Protein 2CUD (pdb70)

InterPro domains:
  IPR000980 SH2 domain [PF00017] (84-160)
  IPR000980 SH2 domain [PS50001] (84-175)
  IPR000980 SH2 domain [SM00252] (82-166)
  IPR001452 SH3 domain [PF00018] (43-73)
  IPR001452 SH3 domain [PS50002] (22-82)
  IPR001452 SH3 domain [SM00326] (25-81)
  IPR035052 SLAP, SH2 domain [cd10344] (73-170)
  IPR035596 Src-like-adapter, SH3 domain [cd12010] (26-80)
  IPR036028 SH3-like domain superfamily [SSF50044] (27-78)
  IPR036860 SH2 domain superfamily [G3DSA:3.30.505.10] (80-176)
  IPR036860 SH2 domain superfamily [SSF55550] (82-182)
  IPR043539 Grb2-like [PTHR46037] (1-252)

Sequence (79 aa):
GSSGSSGPLPNPEGLDSDFLAVLSDYPSPDISPPIFRRGEKLRVISDEGGWWKAISLSTGRESYIPGICVARVSGPSSGGSSGSSGPLPNPEGLDSDFLAVLSDYPSPDISPPIFRRGEKLRVISDEGGWWKAISLSTGRESYIPGICVARVSGPSSGGSSGSSGPLPNPEGLDSDFLAVLSDYPSPDISPPIFRRGEKLRVISDEGGWWKAISLSTGRESYIPGICVARVSGPSSGGSSGSSGPLPNPEGLDSDFLAVLSDYPSPDISPPIFRRGEKLRVISDEGGWWKAISLSTGRESYIPGICVARVSGPSSGGSSGSSGPLPNPEGLDSDFLAVLSDYPSPDISPPIFRRGEKLRVISDEGGWWKAISLSTGRESYIPGICVARVSGPSSGGSSGSSGPLPNPEGLDSDFLAVLSDYPSPDISPPIFRRGEKLRVISDEGGWWKAISLSTGRESYIPGICVARVSGPSSGGSSGSSGPLPNPEGLDSDFLAVLSDYPSPDISPPIFRRGEKLRVISDEGGWWKAISLSTGRESYIPGICVARVSGPSSGGSSGSSGPLPNPEGLDSDFLAVLSDYPSPDISPPIFRRGEKLRVISDEGGWWKAISLSTGRESYIPGICVARVSGPSSGGSSGSSGPLPNPEGLDSDFLAVLSDYPSPDISPPIFRRGEKLRVISDEGGWWKAISLSTGRESYIPGICVARVSGPSSGGSSGSSGPLPNPEGLDSDFLAVLSDYPSPDISPPIFRRGEKLRVISDEGGWWKAISLSTGRESYIPGICVARVSGPSSGGSSGSSGPLPNPEGLDSDFLAVLSDYPSPDISPPIFRRGEKLRVISDEGGWWKAISLSTGRESYIPGICVARVSGPSSGGSSGSSGPLPNPEGLDSDFLAVLSDYPSPDISPPIFRRGEKLRVISDEGGWWKAISLSTGRESYIPGICVARVSGPSSGGSSGSSGPLPNPEGLDSDFLAVLSDYPSPDISPPIFRRGEKLRVISDEGGWWKAISLSTGRESYIPGICVARVSGPSSGGSSGSSGPLPNPEGLDSDFLAVLSDYPSPDISPPIFRRGEKLRVISDEGGWWKAISLSTGRESYIPGICVARVSGPSSGGSSGSSGPLPNPEGLDSDFLAVLSDYPSPDISPPIFRRGEKLRVISDEGGWWKAISLSTGRESYIPGICVARVSGPSSGGSSGSSGPLPNPEGLDSDFLAVLSDYPSPDISPPIFRRGEKLRVISDEGGWWKAISLSTGRESYIPGICVARVSGPSSGGSSGSSGPLPNPEGLDSDFLAVLSDYPSPDISPPIFRRGEKLRVISDEGGWWKAISLSTGRESYIPGICVARVSGPSSGGSSGSSGPLPNPEGLDSDFLAVLSDYPSPDISPPIFRRGEKLRVISDEGGWWKAISLSTGRESYIPGICVARVSGPSSGGSSGSSGPLPNPEGLDSDFLAVLSDYPSPDISPPIFRRGEKLRVISDEGGWWKAISLSTGRESYIPGICVARVSGPSSGGSSGSSGPLPNPEGLDSDFLAVLSDYPSPDISPPIFRRGEKLRVISDEGGWWKAISLSTGRESYIPGICVARVSGPSSG

Solvent-accessible surface area: 6124 Å² total; per-residue (Å²): 128,123,112,68,119,116,63,138,137,122,73,76,151,67,147,135,37,73,61,0,26,6,89,59,38,61,18,52,121,140,142,51,106,41,42,3,154,160,62,46,78,0,92,23,69,47,105,120,85,62,124,41,39,0,38,2,105,84,96,42,151,103,21,133,4,15,20,148,27,6,34,155,41,123,44,129,121,111,125

Organism: Homo sapiens (NCBI:txid9606)

CATH classification: 2.30.30.40

Nearest PDB structures (foldseek):
  2cud-assembly1_A  TM=8.142E-01  e=2.752E-13  Homo sapiens
  4u5w-assembly1_B  TM=7.921E-01  e=4.205E-05  Homo sapiens
  8wff-assembly1_A  TM=7.638E-01  e=3.325E-05  Homo sapiens
  2oi3-assembly1_A  TM=6.634E-01  e=5.317E-05  Homo sapiens
  1x6b-assembly1_A  TM=6.504E-01  e=5.902E-04  Homo sapiens

Secondary structure (DSSP, 8-state):
---------SS-SSSPPPEEEESS-SS-TTTS--SS-TT-EEEEEEEETTEEEEEETTT--EEEEEGGGEEEE---S--

GO terms:
  GO:0005829 cytosol (C, TAS)
  GO:0005515 protein binding (F, IPI)

Structure (mmCIF, N/CA/C/O backbone):
data_2CUD
#
_entry.id   2CUD
#
loop_
_atom_site.group_PDB
_atom_site.id
_atom_site.type_symbol
_atom_site.label_atom_id
_atom_site.label_alt_id
_atom_site.label_comp_id
_atom_site.label_asym_id
_atom_site.label_entity_id
_atom_site.label_seq_id
_atom_site.pdbx_PDB_ins_code
_atom_site.Cartn_x
_atom_site.Cartn_y
_atom_site.Cartn_z
_atom_site.occupancy
_atom_site.B_iso_or_equiv
_atom_site.auth_seq_id
_atom_site.auth_comp_id
_atom_site.auth_asym_id
_atom_site.auth_atom_id
_atom_site.pdbx_PDB_model_num
ATOM 1 N N . GLY A 1 1 ? 8.489 6.980 -31.340 1.00 0.00 1 GLY A N 1
ATOM 2 C CA . GLY A 1 1 ? 7.265 6.244 -31.079 1.00 0.00 1 GLY A CA 1
ATOM 3 C C . GLY A 1 1 ? 7.492 4.747 -31.014 1.00 0.00 1 GLY A C 1
ATOM 4 O O . GLY A 1 1 ? 7.307 4.041 -32.005 1.00 0.00 1 GLY A O 1
ATOM 8 N N . SER A 1 2 ? 7.896 4.261 -29.845 1.00 0.00 2 SER A N 1
ATOM 9 C CA . SER A 1 2 ? 8.154 2.838 -29.656 1.00 0.00 2 SER A CA 1
ATOM 10 C C . SER A 1 2 ? 7.036 1.998 -30.265 1.00 0.00 2 SER A C 1
ATOM 11 O O . SER A 1 2 ? 5.856 2.231 -30.002 1.00 0.00 2 SER A O 1
ATOM 19 N N . SER A 1 3 ? 7.416 1.020 -31.080 1.00 0.00 3 SER A N 1
ATOM 20 C CA . SER A 1 3 ? 6.446 0.146 -31.730 1.00 0.00 3 SER A CA 1
ATOM 21 C C . SER A 1 3 ? 6.063 -1.015 -30.817 1.00 0.00 3 SER A C 1
ATOM 22 O O . SER A 1 3 ? 4.898 -1.179 -30.458 1.00 0.00 3 SER A O 1
ATOM 30 N N . GLY A 1 4 ? 7.055 -1.819 -30.445 1.00 0.00 4 GLY A N 1
ATOM 31 C CA . GLY A 1 4 ? 6.803 -2.955 -29.577 1.00 0.00 4 GLY A CA 1
ATOM 32 C C . GLY A 1 4 ? 5.612 -3.777 -30.029 1.00 0.00 4 GLY A C 1
ATOM 33 O O . GLY A 1 4 ? 5.111 -3.598 -31.139 1.00 0.00 4 GLY A O 1
ATOM 37 N N . SER A 1 5 ? 5.159 -4.681 -29.167 1.00 0.00 5 SER A N 1
ATOM 38 C CA . SER A 1 5 ? 4.022 -5.538 -29.486 1.00 0.00 5 SER A CA 1
ATOM 39 C C . SER A 1 5 ? 3.231 -5.881 -28.227 1.00 0.00 5 SER A C 1
ATOM 40 O O . SER A 1 5 ? 3.777 -5.906 -27.125 1.00 0.00 5 SER A O 1
ATOM 48 N N . SER A 1 6 ? 1.940 -6.144 -28.401 1.00 0.00 6 SER A N 1
ATOM 49 C CA . SER A 1 6 ? 1.070 -6.482 -27.280 1.00 0.00 6 SER A CA 1
ATOM 50 C C . SER A 1 6 ? 1.041 -7.990 -27.050 1.00 0.00 6 SER A C 1
ATOM 51 O O . SER A 1 6 ? 0.603 -8.752 -27.911 1.00 0.00 6 SER A O 1
ATOM 59 N N . GLY A 1 7 ? 1.512 -8.413 -25.881 1.00 0.00 7 GLY A N 1
ATOM 60 C CA . GLY A 1 7 ? 1.532 -9.827 -25.557 1.00 0.00 7 GLY A CA 1
ATOM 61 C C . GLY A 1 7 ? 0.571 -10.180 -24.439 1.00 0.00 7 GLY A C 1
ATOM 62 O O . GLY A 1 7 ? -0.397 -9.466 -24.175 1.00 0.00 7 GLY A O 1
ATOM 66 N N . PRO A 1 8 ? 0.833 -11.307 -23.762 1.00 0.00 8 PRO A N 1
ATOM 67 C CA . PRO A 1 8 ? -0.005 -11.779 -22.656 1.00 0.00 8 PRO A CA 1
ATOM 68 C C . PRO A 1 8 ? 0.111 -10.893 -21.420 1.00 0.00 8 PRO A C 1
ATOM 69 O O . PRO A 1 8 ? 1.100 -10.179 -21.247 1.00 0.00 8 PRO A O 1
ATOM 80 N N . LEU A 1 9 ? -0.903 -10.944 -20.564 1.00 0.00 9 LEU A N 1
ATOM 81 C CA . LEU A 1 9 ? -0.914 -10.145 -19.343 1.00 0.00 9 LEU A CA 1
ATOM 82 C C . LEU A 1 9 ? 0.047 -10.721 -18.307 1.00 0.00 9 LEU A C 1
ATOM 83 O O . LEU A 1 9 ? 0.269 -11.930 -18.235 1.00 0.00 9 LEU A O 1
ATOM 99 N N . PRO A 1 10 ? 0.629 -9.837 -17.484 1.00 0.00 10 PRO A N 1
ATOM 100 C CA . PRO A 1 10 ? 1.573 -10.235 -16.435 1.00 0.00 10 PRO A CA 1
ATOM 101 C C . PRO A 1 10 ? 0.893 -10.992 -15.300 1.00 0.00 10 PRO A C 1
ATOM 102 O O . PRO A 1 10 ? 1.418 -11.987 -14.803 1.00 0.00 10 PRO A O 1
ATOM 113 N N . ASN A 1 11 ? -0.279 -10.514 -14.894 1.00 0.00 11 ASN A N 1
ATOM 114 C CA . ASN A 1 11 ? -1.031 -11.147 -13.817 1.00 0.00 11 ASN A CA 1
ATOM 115 C C . ASN A 1 11 ? -0.922 -12.666 -13.897 1.00 0.00 11 ASN A C 1
ATOM 116 O O . ASN A 1 11 ? -0.869 -13.254 -14.977 1.00 0.00 11 ASN A O 1
ATOM 127 N N . PRO A 1 12 ? -0.887 -13.319 -12.725 1.00 0.00 12 PRO A N 1
ATOM 128 C CA . PRO A 1 12 ? -0.784 -14.779 -12.635 1.00 0.00 12 PRO A CA 1
ATOM 129 C C . PRO A 1 12 ? -2.057 -15.479 -13.099 1.00 0.00 12 PRO A C 1
ATOM 130 O O . PRO A 1 12 ? -2.093 -16.703 -13.222 1.00 0.00 12 PRO A O 1
ATOM 141 N N . GLU A 1 13 ? -3.099 -14.694 -13.356 1.00 0.00 13 GLU A N 1
ATOM 142 C CA . GLU A 1 13 ? -4.374 -15.241 -13.806 1.00 0.00 13 GLU A CA 1
ATOM 143 C C . GLU A 1 13 ? -4.652 -16.587 -13.144 1.00 0.00 13 GLU A C 1
ATOM 144 O O . GLU A 1 13 ? -5.130 -17.520 -13.788 1.00 0.00 13 GLU A O 1
ATOM 156 N N . GLY A 1 14 ? -4.349 -16.680 -11.853 1.00 0.00 14 GLY A N 1
ATOM 157 C CA . GLY A 1 14 ? -4.573 -17.915 -11.125 1.00 0.00 14 GLY A CA 1
ATOM 158 C C . GLY A 1 14 ? -4.348 -17.758 -9.634 1.00 0.00 14 GLY A C 1
ATOM 159 O O . GLY A 1 14 ? -5.185 -18.164 -8.827 1.00 0.00 14 GLY A O 1
ATOM 163 N N . LEU A 1 15 ? -3.215 -17.170 -9.267 1.00 0.00 15 LEU A N 1
ATOM 164 C CA . LEU A 1 15 ? -2.882 -16.962 -7.862 1.00 0.00 15 LEU A CA 1
ATOM 165 C C . LEU A 1 15 ? -3.043 -15.495 -7.476 1.00 0.00 15 LEU A C 1
ATOM 166 O O . LEU A 1 15 ? -2.341 -14.626 -7.993 1.00 0.00 15 LEU A O 1
ATOM 182 N N . ASP A 1 16 ? -3.970 -15.228 -6.562 1.00 0.00 16 ASP A N 1
ATOM 183 C CA . ASP A 1 16 ? -4.221 -13.866 -6.104 1.00 0.00 16 ASP A CA 1
ATOM 184 C C . ASP A 1 16 ? -3.091 -13.380 -5.201 1.00 0.00 16 ASP A C 1
ATOM 185 O O . ASP A 1 16 ? -2.526 -14.152 -4.426 1.00 0.00 16 ASP A O 1
ATOM 194 N N . SER A 1 17 ? -2.767 -12.095 -5.308 1.00 0.00 17 SER A N 1
ATOM 195 C CA . SER A 1 17 ? -1.701 -11.507 -4.505 1.00 0.00 17 SER A CA 1
ATOM 196 C C . SER A 1 17 ? -2.265 -10.863 -3.242 1.00 0.00 17 SER A C 1
ATOM 197 O O . SER A 1 17 ? -3.459 -10.576 -3.158 1.00 0.00 17 SER A O 1
ATOM 205 N N . ASP A 1 18 ? -1.397 -10.640 -2.261 1.00 0.00 18 ASP A N 1
ATOM 206 C CA . ASP A 1 18 ? -1.806 -10.029 -1.002 1.00 0.00 18 ASP A CA 1
ATOM 207 C C . ASP A 1 18 ? -1.968 -8.520 -1.157 1.00 0.00 18 ASP A C 1
ATOM 208 O O . ASP A 1 18 ? -1.059 -7.832 -1.623 1.00 0.00 18 ASP A O 1
ATOM 217 N N . PHE A 1 19 ? -3.131 -8.012 -0.765 1.00 0.00 19 PHE A N 1
ATOM 218 C CA . PHE A 1 19 ? -3.414 -6.584 -0.862 1.00 0.00 19 PHE A CA 1
ATOM 219 C C . PHE A 1 19 ? -3.348 -5.922 0.511 1.00 0.00 19 PHE A C 1
ATOM 220 O O . PHE A 1 19 ? -3.660 -6.543 1.528 1.00 0.00 19 PHE A O 1
ATOM 237 N N . LEU A 1 20 ? -2.939 -4.658 0.533 1.00 0.00 20 LEU A N 1
ATOM 238 C CA . LEU A 1 20 ? -2.831 -3.910 1.781 1.00 0.00 20 LEU A CA 1
ATOM 239 C C . LEU A 1 20 ? -3.535 -2.562 1.670 1.00 0.00 20 LEU A C 1
ATOM 240 O O . LEU A 1 20 ? -3.117 -1.693 0.905 1.00 0.00 20 LEU A O 1
ATOM 256 N N . ALA A 1 21 ? -4.605 -2.393 2.440 1.00 0.00 21 ALA A N 1
ATOM 257 C CA . ALA A 1 21 ? -5.364 -1.149 2.431 1.00 0.00 21 ALA A CA 1
ATOM 258 C C . ALA A 1 21 ? -4.722 -0.107 3.341 1.00 0.00 21 ALA A C 1
ATOM 259 O O . ALA A 1 21 ? -4.474 -0.366 4.519 1.00 0.00 21 ALA A O 1
ATOM 266 N N . VAL A 1 22 ? -4.454 1.071 2.787 1.00 0.00 22 VAL A N 1
ATOM 267 C CA . VAL A 1 22 ? -3.840 2.152 3.549 1.00 0.00 22 VAL A CA 1
ATOM 268 C C . VAL A 1 22 ? -4.736 2.588 4.702 1.00 0.00 22 VAL A C 1
ATOM 269 O O . VAL A 1 22 ? -5.735 3.279 4.500 1.00 0.00 22 VAL A O 1
ATOM 282 N N . LEU A 1 23 ? -4.371 2.182 5.913 1.00 0.00 23 LEU A N 1
ATOM 283 C CA . LEU A 1 23 ? -5.142 2.531 7.102 1.00 0.00 23 LEU A CA 1
ATOM 284 C C . LEU A 1 23 ? -5.082 4.032 7.368 1.00 0.00 23 LEU A C 1
ATOM 285 O O . LEU A 1 23 ? -6.044 4.625 7.855 1.00 0.00 23 LEU A O 1
ATOM 301 N N . SER A 1 24 ? -3.947 4.641 7.042 1.00 0.00 24 SER A N 1
ATOM 302 C CA . SER A 1 24 ? -3.761 6.072 7.246 1.00 0.00 24 SER A CA 1
ATOM 303 C C . SER A 1 24 ? -2.692 6.622 6.306 1.00 0.00 24 SER A C 1
ATOM 304 O O . SER A 1 24 ? -1.541 6.187 6.335 1.00 0.00 24 SER A O 1
ATOM 312 N N . ASP A 1 25 ? -3.083 7.579 5.472 1.00 0.00 25 ASP A N 1
ATOM 313 C CA . ASP A 1 25 ? -2.160 8.190 4.522 1.00 0.00 25 ASP A CA 1
ATOM 314 C C . ASP A 1 25 ? -0.765 8.318 5.126 1.00 0.00 25 ASP A C 1
ATOM 315 O O . ASP A 1 25 ? -0.615 8.646 6.303 1.00 0.00 25 ASP A O 1
ATOM 324 N N . TYR A 1 26 ? 0.252 8.055 4.313 1.00 0.00 26 TYR A N 1
ATOM 325 C CA . TYR A 1 26 ? 1.635 8.138 4.768 1.00 0.00 26 TYR A CA 1
ATOM 326 C C . TYR A 1 26 ? 2.582 8.360 3.593 1.00 0.00 26 TYR A C 1
ATOM 327 O O . TYR A 1 26 ? 2.349 7.894 2.477 1.00 0.00 26 TYR A O 1
ATOM 345 N N . PRO A 1 27 ? 3.679 9.089 3.848 1.00 0.00 27 PRO A N 1
ATOM 346 C CA . PRO A 1 27 ? 3.967 9.649 5.172 1.00 0.00 27 PRO A CA 1
ATOM 347 C C . PRO A 1 27 ? 3.011 10.777 5.545 1.00 0.00 27 PRO A C 1
ATOM 348 O O . PRO A 1 27 ? 2.048 11.050 4.828 1.00 0.00 27 PRO A O 1
ATOM 359 N N . SER A 1 28 ? 3.282 11.429 6.670 1.00 0.00 28 SER A N 1
ATOM 360 C CA . SER A 1 28 ? 2.444 12.526 7.140 1.00 0.00 28 SER A CA 1
ATOM 361 C C . SER A 1 28 ? 2.702 13.792 6.329 1.00 0.00 28 SER A C 1
ATOM 362 O O . SER A 1 28 ? 3.764 13.974 5.733 1.00 0.00 28 SER A O 1
ATOM 370 N N . PRO A 1 29 ? 1.706 14.691 6.304 1.00 0.00 29 PRO A N 1
ATOM 371 C CA . PRO A 1 29 ? 1.800 15.957 5.570 1.00 0.00 29 PRO A CA 1
ATOM 372 C C . PRO A 1 29 ? 2.790 16.925 6.209 1.00 0.00 29 PRO A C 1
ATOM 373 O O . PRO A 1 29 ? 2.945 18.058 5.754 1.00 0.00 29 PRO A O 1
ATOM 384 N N . ASP A 1 30 ? 3.457 16.471 7.265 1.00 0.00 30 ASP A N 1
ATOM 385 C CA . ASP A 1 30 ? 4.433 17.297 7.965 1.00 0.00 30 ASP A CA 1
ATOM 386 C C . ASP A 1 30 ? 5.854 16.828 7.669 1.00 0.00 30 ASP A C 1
ATOM 387 O O . ASP A 1 30 ? 6.820 17.554 7.908 1.00 0.00 30 ASP A O 1
ATOM 396 N N . ILE A 1 31 ? 5.974 15.611 7.150 1.00 0.00 31 ILE A N 1
ATOM 397 C CA . ILE A 1 31 ? 7.276 15.046 6.822 1.00 0.00 31 ILE A CA 1
ATOM 398 C C . ILE A 1 31 ? 7.445 14.891 5.314 1.00 0.00 31 ILE A C 1
ATOM 399 O O . ILE A 1 31 ? 8.476 15.262 4.753 1.00 0.00 31 ILE A O 1
ATOM 415 N N . SER A 1 32 ? 6.423 14.343 4.663 1.00 0.00 32 SER A N 1
ATOM 416 C CA . SER A 1 32 ? 6.458 14.138 3.220 1.00 0.00 32 SER A CA 1
ATOM 417 C C . SER A 1 32 ? 5.065 13.831 2.681 1.00 0.00 32 SER A C 1
ATOM 418 O O . SER A 1 32 ? 4.149 13.476 3.422 1.00 0.00 32 SER A O 1
ATOM 426 N N . PRO A 1 33 ? 4.899 13.971 1.357 1.00 0.00 33 PRO A N 1
ATOM 427 C CA . PRO A 1 33 ? 3.621 13.714 0.688 1.00 0.00 33 PRO A CA 1
ATOM 428 C C . PRO A 1 33 ? 3.261 12.232 0.674 1.00 0.00 33 PRO A C 1
ATOM 429 O O . PRO A 1 33 ? 4.083 11.372 0.356 1.00 0.00 33 PRO A O 1
ATOM 440 N N . PRO A 1 34 ? 2.004 11.924 1.027 1.00 0.00 34 PRO A N 1
ATOM 441 C CA . PRO A 1 34 ? 1.508 10.545 1.063 1.00 0.00 34 PRO A CA 1
ATOM 442 C C . PRO A 1 34 ? 1.368 9.943 -0.331 1.00 0.00 34 PRO A C 1
ATOM 443 O O . PRO A 1 34 ? 0.627 10.459 -1.168 1.00 0.00 34 PRO A O 1
ATOM 454 N N . ILE A 1 35 ? 2.083 8.850 -0.573 1.00 0.00 35 ILE A N 1
ATOM 455 C CA . ILE A 1 35 ? 2.037 8.178 -1.865 1.00 0.00 35 ILE A CA 1
ATOM 456 C C . ILE A 1 35 ? 0.786 7.315 -1.991 1.00 0.00 35 ILE A C 1
ATOM 457 O O . ILE A 1 35 ? 0.307 7.054 -3.095 1.00 0.00 35 ILE A O 1
ATOM 473 N N . PHE A 1 36 ? 0.260 6.875 -0.853 1.00 0.00 36 PHE A N 1
ATOM 474 C CA . PHE A 1 36 ? -0.936 6.041 -0.835 1.00 0.00 36 PHE A CA 1
ATOM 475 C C . PHE A 1 36 ? -1.956 6.575 0.167 1.00 0.00 36 PHE A C 1
ATOM 476 O O . PHE A 1 36 ? -1.905 6.250 1.353 1.00 0.00 36 PHE A O 1
ATOM 493 N N . ARG A 1 37 ? -2.881 7.396 -0.320 1.00 0.00 37 ARG A N 1
ATOM 494 C CA . ARG A 1 37 ? -3.911 7.977 0.533 1.00 0.00 37 ARG A CA 1
ATOM 495 C C . ARG A 1 37 ? -4.709 6.886 1.242 1.00 0.00 37 ARG A C 1
ATOM 496 O O . ARG A 1 37 ? -4.788 5.753 0.767 1.00 0.00 37 ARG A O 1
ATOM 517 N N . ARG A 1 38 ? -5.296 7.236 2.381 1.00 0.00 38 ARG A N 1
ATOM 518 C CA . ARG A 1 38 ? -6.085 6.286 3.157 1.00 0.00 38 ARG A CA 1
ATOM 519 C C . ARG A 1 38 ? -7.182 5.662 2.299 1.00 0.00 38 ARG A C 1
ATOM 520 O O . ARG A 1 38 ? -7.710 6.299 1.388 1.00 0.00 38 ARG A O 1
ATOM 541 N N . GLY A 1 39 ? -7.519 4.411 2.596 1.00 0.00 39 GLY A N 1
ATOM 542 C CA . GLY A 1 39 ? -8.550 3.721 1.843 1.00 0.00 39 GLY A CA 1
ATOM 543 C C . GLY A 1 39 ? -8.040 3.183 0.520 1.00 0.00 39 GLY A C 1
ATOM 544 O O . GLY A 1 39 ? -8.679 2.334 -0.099 1.00 0.00 39 GLY A O 1
ATOM 548 N N . GLU A 1 40 ? -6.886 3.682 0.086 1.00 0.00 40 GLU A N 1
ATOM 549 C CA . GLU A 1 40 ? -6.293 3.247 -1.173 1.00 0.00 40 GLU A CA 1
ATOM 550 C C . GLU A 1 40 ? -5.807 1.804 -1.076 1.00 0.00 40 GLU A C 1
ATOM 551 O O . GLU A 1 40 ? -5.225 1.399 -0.070 1.00 0.00 40 GLU A O 1
ATOM 563 N N . LYS A 1 41 ? -6.050 1.032 -2.130 1.00 0.00 41 LYS A N 1
ATOM 564 C CA . LYS A 1 41 ? -5.637 -0.366 -2.166 1.00 0.00 41 LYS A CA 1
ATOM 565 C C . LYS A 1 41 ? -4.262 -0.511 -2.810 1.00 0.00 41 LYS A C 1
ATOM 566 O O . LYS A 1 41 ? -3.968 0.129 -3.821 1.00 0.00 41 LYS A O 1
ATOM 585 N N . LEU A 1 42 ? -3.424 -1.355 -2.219 1.00 0.00 42 LEU A N 1
ATOM 586 C CA . LEU A 1 42 ? -2.079 -1.585 -2.736 1.00 0.00 42 LEU A CA 1
ATOM 587 C C . LEU A 1 42 ? -1.786 -3.078 -2.847 1.00 0.00 42 LEU A C 1
ATOM 588 O O . LEU A 1 42 ? -2.275 -3.877 -2.048 1.00 0.00 42 LEU A O 1
ATOM 604 N N . ARG A 1 43 ? -0.983 -3.446 -3.840 1.00 0.00 43 ARG A N 1
ATOM 605 C CA . ARG A 1 43 ? -0.624 -4.843 -4.054 1.00 0.00 43 ARG A CA 1
ATOM 606 C C . ARG A 1 43 ? 0.755 -5.145 -3.474 1.00 0.00 43 ARG A C 1
ATOM 607 O O . ARG A 1 43 ? 1.712 -4.406 -3.705 1.00 0.00 43 ARG A O 1
ATOM 628 N N . VAL A 1 44 ? 0.848 -6.235 -2.719 1.00 0.00 44 VAL A N 1
ATOM 629 C CA . VAL A 1 44 ? 2.109 -6.635 -2.107 1.00 0.00 44 VAL A CA 1
ATOM 630 C C . VAL A 1 44 ? 3.116 -7.079 -3.162 1.00 0.00 44 VAL A C 1
ATOM 631 O O . VAL A 1 44 ? 2.954 -8.129 -3.786 1.00 0.00 44 VAL A O 1
ATOM 644 N N . ILE A 1 45 ? 4.155 -6.275 -3.356 1.00 0.00 45 ILE A N 1
ATOM 645 C CA . ILE A 1 45 ? 5.189 -6.586 -4.335 1.00 0.00 45 ILE A CA 1
ATOM 646 C C . ILE A 1 45 ? 6.279 -7.460 -3.724 1.00 0.00 45 ILE A C 1
ATOM 647 O O . ILE A 1 45 ? 6.621 -8.512 -4.263 1.00 0.00 45 ILE A O 1
ATOM 663 N N . SER A 1 46 ? 6.822 -7.016 -2.594 1.00 0.00 46 SER A N 1
ATOM 664 C CA . SER A 1 46 ? 7.875 -7.756 -1.910 1.00 0.00 46 SER A CA 1
ATOM 665 C C . SER A 1 46 ? 7.723 -7.643 -0.396 1.00 0.00 46 SER A C 1
ATOM 666 O O . SER A 1 46 ? 7.274 -6.619 0.119 1.00 0.00 46 SER A O 1
ATOM 674 N N . ASP A 1 47 ? 8.100 -8.703 0.311 1.00 0.00 47 ASP A N 1
ATOM 675 C CA . ASP A 1 47 ? 8.007 -8.724 1.766 1.00 0.00 47 ASP A CA 1
ATOM 676 C C . ASP A 1 47 ? 9.395 -8.717 2.399 1.00 0.00 47 ASP A C 1
ATOM 677 O O . ASP A 1 47 ? 10.176 -9.650 2.215 1.00 0.00 47 ASP A O 1
ATOM 686 N N . GLU A 1 48 ? 9.695 -7.658 3.145 1.00 0.00 48 GLU A N 1
ATOM 687 C CA . GLU A 1 48 ? 10.989 -7.530 3.803 1.00 0.00 48 GLU A CA 1
ATOM 688 C C . GLU A 1 48 ? 10.817 -7.289 5.300 1.00 0.00 48 GLU A C 1
ATOM 689 O O . GLU A 1 48 ? 10.802 -6.147 5.758 1.00 0.00 48 GLU A O 1
ATOM 701 N N . GLY A 1 49 ? 10.686 -8.374 6.057 1.00 0.00 49 GLY A N 1
ATOM 702 C CA . GLY A 1 49 ? 10.515 -8.260 7.494 1.00 0.00 49 GLY A CA 1
ATOM 703 C C . GLY A 1 49 ? 9.278 -7.469 7.870 1.00 0.00 49 GLY A C 1
ATOM 704 O O . GLY A 1 49 ? 8.165 -7.821 7.479 1.00 0.00 49 GLY A O 1
ATOM 708 N N . GLY A 1 50 ? 9.470 -6.398 8.634 1.00 0.00 50 GLY A N 1
ATOM 709 C CA . GLY A 1 50 ? 8.351 -5.574 9.051 1.00 0.00 50 GLY A CA 1
ATOM 710 C C . GLY A 1 50 ? 7.900 -4.616 7.967 1.00 0.00 50 GLY A C 1
ATOM 711 O O . GLY A 1 50 ? 6.759 -4.154 7.973 1.00 0.00 50 GLY A O 1
ATOM 715 N N . TRP A 1 51 ? 8.796 -4.316 7.034 1.00 0.00 51 TRP A N 1
ATOM 716 C CA . TRP A 1 51 ? 8.484 -3.405 5.939 1.00 0.00 51 TRP A CA 1
ATOM 717 C C . TRP A 1 51 ? 8.415 -4.153 4.612 1.00 0.00 51 TRP A C 1
ATOM 718 O O . TRP A 1 51 ? 9.253 -5.010 4.328 1.00 0.00 51 TRP A O 1
ATOM 739 N N . TRP A 1 52 ? 7.415 -3.823 3.803 1.00 0.00 52 TRP A N 1
ATOM 740 C CA . TRP A 1 52 ? 7.238 -4.465 2.505 1.00 0.00 52 TRP A CA 1
ATOM 741 C C . TRP A 1 52 ? 6.953 -3.431 1.422 1.00 0.00 52 TRP A C 1
ATOM 742 O O . TRP A 1 52 ? 6.616 -2.284 1.716 1.00 0.00 52 TRP A O 1
ATOM 763 N N . LYS A 1 53 ? 7.091 -3.843 0.166 1.00 0.00 53 LYS A N 1
ATOM 764 C CA . LYS A 1 53 ? 6.847 -2.953 -0.963 1.00 0.00 53 LYS A CA 1
ATOM 765 C C . LYS A 1 53 ? 5.466 -3.199 -1.561 1.00 0.00 53 LYS A C 1
ATOM 766 O O . LYS A 1 53 ? 5.019 -4.341 -1.666 1.00 0.00 53 LYS A O 1
ATOM 785 N N . ALA A 1 54 ? 4.795 -2.121 -1.953 1.00 0.00 54 ALA A N 1
ATOM 786 C CA . ALA A 1 54 ? 3.466 -2.220 -2.543 1.00 0.00 54 ALA A CA 1
ATOM 787 C C . ALA A 1 54 ? 3.220 -1.088 -3.535 1.00 0.00 54 ALA A C 1
ATOM 788 O O . ALA A 1 54 ? 3.895 -0.059 -3.496 1.00 0.00 54 ALA A O 1
ATOM 795 N N . ILE A 1 55 ? 2.251 -1.285 -4.422 1.00 0.00 55 ILE A N 1
ATOM 796 C CA . ILE A 1 55 ? 1.916 -0.280 -5.423 1.00 0.00 55 ILE A CA 1
ATOM 797 C C . ILE A 1 55 ? 0.413 -0.029 -5.469 1.00 0.00 55 ILE A C 1
ATOM 798 O O . ILE A 1 55 ? -0.386 -0.956 -5.342 1.00 0.00 55 ILE A O 1
ATOM 814 N N . SER A 1 56 ? 0.035 1.232 -5.653 1.00 0.00 56 SER A N 1
ATOM 815 C CA . SER A 1 56 ? -1.373 1.607 -5.714 1.00 0.00 56 SER A CA 1
ATOM 816 C C . SER A 1 56 ? -1.978 1.230 -7.063 1.00 0.00 56 SER A C 1
ATOM 817 O O . SER A 1 56 ? -1.419 1.540 -8.116 1.00 0.00 56 SER A O 1
ATOM 825 N N . LEU A 1 57 ? -3.124 0.558 -7.024 1.00 0.00 57 LEU A N 1
ATOM 826 C CA . LEU A 1 57 ? -3.806 0.138 -8.242 1.00 0.00 57 LEU A CA 1
ATOM 827 C C . LEU A 1 57 ? -4.589 1.295 -8.855 1.00 0.00 57 LEU A C 1
ATOM 828 O O . LEU A 1 57 ? -5.328 1.114 -9.822 1.00 0.00 57 LEU A O 1
ATOM 844 N N . SER A 1 58 ? -4.419 2.484 -8.286 1.00 0.00 58 SER A N 1
ATOM 845 C CA . SER A 1 58 ? -5.111 3.671 -8.776 1.00 0.00 58 SER A CA 1
ATOM 846 C C . SER A 1 58 ? -4.134 4.629 -9.450 1.00 0.00 58 SER A C 1
ATOM 847 O O . SER A 1 58 ? -4.411 5.163 -10.525 1.00 0.00 58 SER A O 1
ATOM 855 N N . THR A 1 59 ? -2.988 4.844 -8.812 1.00 0.00 59 THR A N 1
ATOM 856 C CA . THR A 1 59 ? -1.970 5.738 -9.348 1.00 0.00 59 THR A CA 1
ATOM 857 C C . THR A 1 59 ? -0.817 4.953 -9.963 1.00 0.00 59 THR A C 1
ATOM 858 O O . THR A 1 59 ? -0.227 5.374 -10.957 1.00 0.00 59 THR A O 1
ATOM 869 N N . GLY A 1 60 ? -0.502 3.807 -9.367 1.00 0.00 60 GLY A N 1
ATOM 870 C CA . GLY A 1 60 ? 0.579 2.981 -9.871 1.00 0.00 60 GLY A CA 1
ATOM 871 C C . GLY A 1 60 ? 1.935 3.423 -9.358 1.00 0.00 60 GLY A C 1
ATOM 872 O O . GLY A 1 60 ? 2.942 3.294 -10.054 1.00 0.00 60 GLY A O 1
ATOM 876 N N . ARG A 1 61 ? 1.961 3.946 -8.137 1.00 0.00 61 ARG A N 1
ATOM 877 C CA . ARG A 1 61 ? 3.203 4.412 -7.532 1.00 0.00 61 ARG A CA 1
ATOM 878 C C . ARG A 1 61 ? 3.811 3.334 -6.639 1.00 0.00 61 ARG A C 1
ATOM 879 O O . ARG A 1 61 ? 3.154 2.823 -5.732 1.00 0.00 61 ARG A O 1
ATOM 900 N N . GLU A 1 62 ? 5.068 2.993 -6.903 1.00 0.00 62 GLU A N 1
ATOM 901 C CA . GLU A 1 62 ? 5.763 1.974 -6.124 1.00 0.00 62 GLU A CA 1
ATOM 902 C C . GLU A 1 62 ? 6.514 2.602 -4.954 1.00 0.00 62 GLU A C 1
ATOM 903 O O . GLU A 1 62 ? 7.417 3.416 -5.148 1.00 0.00 62 GLU A O 1
ATOM 915 N N . SER A 1 63 ? 6.133 2.219 -3.740 1.00 0.00 63 SER A N 1
ATOM 916 C CA . SER A 1 63 ? 6.767 2.748 -2.538 1.00 0.00 63 SER A CA 1
ATOM 917 C C . SER A 1 63 ? 6.799 1.695 -1.433 1.00 0.00 63 SER A C 1
ATOM 918 O O . SER A 1 63 ? 6.156 0.650 -1.537 1.00 0.00 63 SER A O 1
ATOM 926 N N . TYR A 1 64 ? 7.552 1.979 -0.376 1.00 0.00 64 TYR A N 1
ATOM 927 C CA . TYR A 1 64 ? 7.671 1.058 0.747 1.00 0.00 64 TYR A CA 1
ATOM 928 C C . TYR A 1 64 ? 7.036 1.645 2.004 1.00 0.00 64 TYR A C 1
ATOM 929 O O . TYR A 1 64 ? 7.440 2.707 2.478 1.00 0.00 64 TYR A O 1
ATOM 947 N N . ILE A 1 65 ? 6.040 0.946 2.538 1.00 0.00 65 ILE A N 1
ATOM 948 C CA . ILE A 1 65 ? 5.350 1.396 3.740 1.00 0.00 65 ILE A CA 1
ATOM 949 C C . ILE A 1 65 ? 5.256 0.277 4.771 1.00 0.00 65 ILE A C 1
ATOM 950 O O . ILE A 1 65 ? 5.219 -0.907 4.437 1.00 0.00 65 ILE A O 1
ATOM 966 N N . PRO A 1 66 ? 5.214 0.659 6.056 1.00 0.00 66 PRO A N 1
ATOM 967 C CA . PRO A 1 66 ? 5.121 -0.297 7.164 1.00 0.00 66 PRO A CA 1
ATOM 968 C C . PRO A 1 66 ? 3.762 -0.985 7.222 1.00 0.00 66 PRO A C 1
ATOM 969 O O . PRO A 1 66 ? 2.721 -0.334 7.146 1.00 0.00 66 PRO A O 1
ATOM 980 N N . GLY A 1 67 ? 3.778 -2.308 7.359 1.00 0.00 67 GLY A N 1
ATOM 981 C CA . GLY A 1 67 ? 2.540 -3.062 7.426 1.00 0.00 67 GLY A CA 1
ATOM 982 C C . GLY A 1 67 ? 1.522 -2.424 8.349 1.00 0.00 67 GLY A C 1
ATOM 983 O O . GLY A 1 67 ? 0.318 -2.496 8.100 1.00 0.00 67 GLY A O 1
ATOM 987 N N . ILE A 1 68 ? 2.004 -1.800 9.418 1.00 0.00 68 ILE A N 1
ATOM 988 C CA . ILE A 1 68 ? 1.126 -1.148 10.382 1.00 0.00 68 ILE A CA 1
ATOM 989 C C . ILE A 1 68 ? 0.325 -0.029 9.726 1.00 0.00 68 ILE A C 1
ATOM 990 O O . ILE A 1 68 ? -0.830 0.212 10.080 1.00 0.00 68 ILE A O 1
ATOM 1006 N N . CYS A 1 69 ? 0.944 0.651 8.768 1.00 0.00 69 CYS A N 1
ATOM 1007 C CA . CYS A 1 69 ? 0.289 1.746 8.060 1.00 0.00 69 CYS A CA 1
ATOM 1008 C C . CYS A 1 69 ? -0.765 1.214 7.094 1.00 0.00 69 CYS A C 1
ATOM 1009 O O . CYS A 1 69 ? -1.597 1.968 6.590 1.00 0.00 69 CYS A O 1
ATOM 1017 N N . VAL A 1 70 ? -0.722 -0.090 6.838 1.00 0.00 70 VAL A N 1
ATOM 1018 C CA . VAL A 1 70 ? -1.672 -0.723 5.932 1.00 0.00 70 VAL A CA 1
ATOM 1019 C C . VAL A 1 70 ? -2.393 -1.881 6.612 1.00 0.00 70 VAL A C 1
ATOM 1020 O O . VAL A 1 70 ? -2.042 -2.277 7.723 1.00 0.00 70 VAL A O 1
ATOM 1033 N N . ALA A 1 71 ? -3.401 -2.422 5.936 1.00 0.00 71 ALA A N 1
ATOM 1034 C CA . ALA A 1 71 ? -4.170 -3.538 6.474 1.00 0.00 71 ALA A CA 1
ATOM 1035 C C . ALA A 1 71 ? -4.323 -4.648 5.440 1.00 0.00 71 ALA A C 1
ATOM 1036 O O . ALA A 1 71 ? -4.669 -4.391 4.286 1.00 0.00 71 ALA A O 1
ATOM 1043 N N . ARG A 1 72 ? -4.064 -5.882 5.860 1.00 0.00 72 ARG A N 1
ATOM 1044 C CA . ARG A 1 72 ? -4.172 -7.031 4.969 1.00 0.00 72 ARG A CA 1
ATOM 1045 C C . ARG A 1 72 ? -5.619 -7.253 4.541 1.00 0.00 72 ARG A C 1
ATOM 1046 O O . ARG A 1 72 ? -6.431 -7.776 5.305 1.00 0.00 72 ARG A O 1
ATOM 1067 N N . VAL A 1 73 ? -5.936 -6.851 3.314 1.00 0.00 73 VAL A N 1
ATOM 1068 C CA . VAL A 1 73 ? -7.285 -7.007 2.783 1.00 0.00 73 VAL A CA 1
ATOM 1069 C C . VAL A 1 73 ? -7.580 -8.464 2.448 1.00 0.00 73 VAL A C 1
ATOM 1070 O O . VAL A 1 73 ? -6.695 -9.203 2.016 1.00 0.00 73 VAL A O 1
ATOM 1083 N N . SER A 1 74 ? -8.829 -8.872 2.649 1.00 0.00 74 SER A N 1
ATOM 1084 C CA . SER A 1 74 ? -9.240 -10.243 2.371 1.00 0.00 74 SER A CA 1
ATOM 1085 C C . SER A 1 74 ? -10.070 -10.313 1.093 1.00 0.00 74 SER A C 1
ATOM 1086 O O . SER A 1 74 ? -9.805 -11.127 0.211 1.00 0.00 74 SER A O 1
ATOM 1094 N N . GLY A 1 75 ? -11.079 -9.451 1.002 1.00 0.00 75 GLY A N 1
ATOM 1095 C CA . GLY A 1 75 ? -11.934 -9.430 -0.170 1.00 0.00 75 GLY A CA 1
ATOM 1096 C C . GLY A 1 75 ? -13.076 -8.443 -0.037 1.00 0.00 75 GLY A C 1
ATOM 1097 O O . GLY A 1 75 ? -13.338 -7.905 1.039 1.00 0.00 75 GLY A O 1
ATOM 1101 N N . PRO A 1 76 ? -13.777 -8.190 -1.152 1.00 0.00 76 PRO A N 1
ATOM 1102 C CA . PRO A 1 76 ? -14.909 -7.259 -1.182 1.00 0.00 76 PRO A CA 1
ATOM 1103 C C . PRO A 1 76 ? -16.119 -7.792 -0.424 1.00 0.00 76 PRO A C 1
ATOM 1104 O O . PRO A 1 76 ? -16.057 -8.854 0.195 1.00 0.00 76 PRO A O 1
ATOM 1115 N N . SER A 1 77 ? -17.220 -7.049 -0.477 1.00 0.00 77 SER A N 1
ATOM 1116 C CA . SER A 1 77 ? -18.445 -7.447 0.208 1.00 0.00 77 SER A CA 1
ATOM 1117 C C . SER A 1 77 ? -19.637 -7.403 -0.742 1.00 0.00 77 SER A C 1
ATOM 1118 O O . SER A 1 77 ? -20.438 -8.337 -0.795 1.00 0.00 77 SER A O 1
ATOM 1126 N N . SER A 1 78 ? -19.749 -6.311 -1.492 1.00 0.00 78 SER A N 1
ATOM 1127 C CA . SER A 1 78 ? -20.845 -6.142 -2.438 1.00 0.00 78 SER A CA 1
ATOM 1128 C C . SER A 1 78 ? -20.428 -6.581 -3.838 1.00 0.00 78 SER A C 1
ATOM 1129 O O . SER A 1 78 ? -19.560 -5.969 -4.460 1.00 0.00 78 SER A O 1
ATOM 1137 N N . GLY A 1 79 ? -21.052 -7.648 -4.328 1.00 0.00 79 GLY A N 1
ATOM 1138 C CA . GLY A 1 79 ? -20.732 -8.153 -5.650 1.00 0.00 79 GLY A CA 1
ATOM 1139 C C . GLY A 1 79 ? -21.799 -9.086 -6.188 1.00 0.00 79 GLY A C 1
ATOM 1140 O O . GLY A 1 79 ? -22.503 -9.742 -5.421 1.00 0.00 79 GLY A O 1
ATOM 1144 N N . GLY A 1 1 ? 11.320 -23.186 -32.727 1.00 0.00 1 GLY A N 2
ATOM 1145 C CA . GLY A 1 1 ? 11.517 -22.043 -31.855 1.00 0.00 1 GLY A CA 2
ATOM 1146 C C . GLY A 1 1 ? 10.492 -20.951 -32.090 1.00 0.00 1 GLY A C 2
ATOM 1147 O O . GLY A 1 1 ? 9.513 -21.153 -32.808 1.00 0.00 1 GLY A O 2
ATOM 1151 N N . SER A 1 2 ? 10.716 -19.790 -31.482 1.00 0.00 2 SER A N 2
ATOM 1152 C CA . SER A 1 2 ? 9.801 -18.664 -31.624 1.00 0.00 2 SER A CA 2
ATOM 1153 C C . SER A 1 2 ? 10.417 -17.570 -32.491 1.00 0.00 2 SER A C 2
ATOM 1154 O O . SER A 1 2 ? 11.583 -17.213 -32.324 1.00 0.00 2 SER A O 2
ATOM 1162 N N . SER A 1 3 ? 9.624 -17.041 -33.418 1.00 0.00 3 SER A N 2
ATOM 1163 C CA . SER A 1 3 ? 10.092 -15.990 -34.314 1.00 0.00 3 SER A CA 2
ATOM 1164 C C . SER A 1 3 ? 9.206 -14.752 -34.208 1.00 0.00 3 SER A C 2
ATOM 1165 O O . SER A 1 3 ? 8.289 -14.561 -35.005 1.00 0.00 3 SER A O 2
ATOM 1173 N N . GLY A 1 4 ? 9.490 -13.913 -33.216 1.00 0.00 4 GLY A N 2
ATOM 1174 C CA . GLY A 1 4 ? 8.711 -12.704 -33.022 1.00 0.00 4 GLY A CA 2
ATOM 1175 C C . GLY A 1 4 ? 7.398 -12.968 -32.312 1.00 0.00 4 GLY A C 2
ATOM 1176 O O . GLY A 1 4 ? 6.415 -13.363 -32.937 1.00 0.00 4 GLY A O 2
ATOM 1180 N N . SER A 1 5 ? 7.382 -12.749 -31.001 1.00 0.00 5 SER A N 2
ATOM 1181 C CA . SER A 1 5 ? 6.181 -12.971 -30.203 1.00 0.00 5 SER A CA 2
ATOM 1182 C C . SER A 1 5 ? 5.815 -11.718 -29.413 1.00 0.00 5 SER A C 2
ATOM 1183 O O . SER A 1 5 ? 6.670 -10.880 -29.126 1.00 0.00 5 SER A O 2
ATOM 1191 N N . SER A 1 6 ? 4.539 -11.599 -29.063 1.00 0.00 6 SER A N 2
ATOM 1192 C CA . SER A 1 6 ? 4.057 -10.448 -28.308 1.00 0.00 6 SER A CA 2
ATOM 1193 C C . SER A 1 6 ? 4.433 -10.568 -26.835 1.00 0.00 6 SER A C 2
ATOM 1194 O O . SER A 1 6 ? 5.009 -9.650 -26.252 1.00 0.00 6 SER A O 2
ATOM 1202 N N . GLY A 1 7 ? 4.103 -11.710 -26.237 1.00 0.00 7 GLY A N 2
ATOM 1203 C CA . GLY A 1 7 ? 4.413 -11.931 -24.837 1.00 0.00 7 GLY A CA 2
ATOM 1204 C C . GLY A 1 7 ? 3.617 -13.075 -24.240 1.00 0.00 7 GLY A C 2
ATOM 1205 O O . GLY A 1 7 ? 2.450 -13.286 -24.571 1.00 0.00 7 GLY A O 2
ATOM 1209 N N . PRO A 1 8 ? 4.255 -13.838 -23.340 1.00 0.00 8 PRO A N 2
ATOM 1210 C CA . PRO A 1 8 ? 3.618 -14.980 -22.678 1.00 0.00 8 PRO A CA 2
ATOM 1211 C C . PRO A 1 8 ? 2.536 -14.551 -21.694 1.00 0.00 8 PRO A C 2
ATOM 1212 O O . PRO A 1 8 ? 2.234 -13.363 -21.566 1.00 0.00 8 PRO A O 2
ATOM 1223 N N . LEU A 1 9 ? 1.955 -15.523 -20.999 1.00 0.00 9 LEU A N 2
ATOM 1224 C CA . LEU A 1 9 ? 0.906 -15.245 -20.024 1.00 0.00 9 LEU A CA 2
ATOM 1225 C C . LEU A 1 9 ? 1.462 -14.477 -18.829 1.00 0.00 9 LEU A C 2
ATOM 1226 O O . LEU A 1 9 ? 2.646 -14.561 -18.503 1.00 0.00 9 LEU A O 2
ATOM 1242 N N . PRO A 1 10 ? 0.588 -13.712 -18.158 1.00 0.00 10 PRO A N 2
ATOM 1243 C CA . PRO A 1 10 ? 0.969 -12.917 -16.987 1.00 0.00 10 PRO A CA 2
ATOM 1244 C C . PRO A 1 10 ? 1.288 -13.786 -15.775 1.00 0.00 10 PRO A C 2
ATOM 1245 O O . PRO A 1 10 ? 2.176 -13.465 -14.986 1.00 0.00 10 PRO A O 2
ATOM 1256 N N . ASN A 1 11 ? 0.559 -14.888 -15.635 1.00 0.00 11 ASN A N 2
ATOM 1257 C CA . ASN A 1 11 ? 0.765 -15.804 -14.518 1.00 0.00 11 ASN A CA 2
ATOM 1258 C C . ASN A 1 11 ? -0.114 -17.043 -14.662 1.00 0.00 11 ASN A C 2
ATOM 1259 O O . ASN A 1 11 ? -1.217 -16.992 -15.206 1.00 0.00 11 ASN A O 2
ATOM 1270 N N . PRO A 1 12 ? 0.385 -18.183 -14.162 1.00 0.00 12 PRO A N 2
ATOM 1271 C CA . PRO A 1 12 ? -0.338 -19.457 -14.221 1.00 0.00 12 PRO A CA 2
ATOM 1272 C C . PRO A 1 12 ? -1.557 -19.474 -13.305 1.00 0.00 12 PRO A C 2
ATOM 1273 O O . PRO A 1 12 ? -2.307 -20.449 -13.275 1.00 0.00 12 PRO A O 2
ATOM 1284 N N . GLU A 1 13 ? -1.748 -18.389 -12.561 1.00 0.00 13 GLU A N 2
ATOM 1285 C CA . GLU A 1 13 ? -2.877 -18.281 -11.645 1.00 0.00 13 GLU A CA 2
ATOM 1286 C C . GLU A 1 13 ? -2.842 -19.397 -10.604 1.00 0.00 13 GLU A C 2
ATOM 1287 O O . GLU A 1 13 ? -3.877 -19.946 -10.231 1.00 0.00 13 GLU A O 2
ATOM 1299 N N . GLY A 1 14 ? -1.640 -19.727 -10.140 1.00 0.00 14 GLY A N 2
ATOM 1300 C CA . GLY A 1 14 ? -1.491 -20.776 -9.148 1.00 0.00 14 GLY A CA 2
ATOM 1301 C C . GLY A 1 14 ? -1.604 -20.253 -7.730 1.00 0.00 14 GLY A C 2
ATOM 1302 O O . GLY A 1 14 ? -2.213 -20.892 -6.871 1.00 0.00 14 GLY A O 2
ATOM 1306 N N . LEU A 1 15 ? -1.014 -19.088 -7.482 1.00 0.00 15 LEU A N 2
ATOM 1307 C CA . LEU A 1 15 ? -1.050 -18.480 -6.157 1.00 0.00 15 LEU A CA 2
ATOM 1308 C C . LEU A 1 15 ? -1.757 -17.129 -6.196 1.00 0.00 15 LEU A C 2
ATOM 1309 O O . LEU A 1 15 ? -1.746 -16.441 -7.217 1.00 0.00 15 LEU A O 2
ATOM 1325 N N . ASP A 1 16 ? -2.370 -16.755 -5.079 1.00 0.00 16 ASP A N 2
ATOM 1326 C CA . ASP A 1 16 ? -3.080 -15.485 -4.984 1.00 0.00 16 ASP A CA 2
ATOM 1327 C C . ASP A 1 16 ? -2.136 -14.364 -4.563 1.00 0.00 16 ASP A C 2
ATOM 1328 O O . ASP A 1 16 ? -0.988 -14.612 -4.194 1.00 0.00 16 ASP A O 2
ATOM 1337 N N . SER A 1 17 ? -2.626 -13.130 -4.622 1.00 0.00 17 SER A N 2
ATOM 1338 C CA . SER A 1 17 ? -1.824 -11.970 -4.252 1.00 0.00 17 SER A CA 2
ATOM 1339 C C . SER A 1 17 ? -2.301 -11.380 -2.928 1.00 0.00 17 SER A C 2
ATOM 1340 O O . SER A 1 17 ? -3.458 -11.550 -2.541 1.00 0.00 17 SER A O 2
ATOM 1348 N N . ASP A 1 18 ? -1.402 -10.686 -2.239 1.00 0.00 18 ASP A N 2
ATOM 1349 C CA . ASP A 1 18 ? -1.731 -10.068 -0.959 1.00 0.00 18 ASP A CA 2
ATOM 1350 C C . ASP A 1 18 ? -1.993 -8.575 -1.128 1.00 0.00 18 ASP A C 2
ATOM 1351 O O . ASP A 1 18 ? -1.177 -7.851 -1.697 1.00 0.00 18 ASP A O 2
ATOM 1360 N N . PHE A 1 19 ? -3.139 -8.121 -0.630 1.00 0.00 19 PHE A N 2
ATOM 1361 C CA . PHE A 1 19 ? -3.510 -6.714 -0.727 1.00 0.00 19 PHE A CA 2
ATOM 1362 C C . PHE A 1 19 ? -3.374 -6.021 0.626 1.00 0.00 19 PHE A C 2
ATOM 1363 O O . PHE A 1 19 ? -3.594 -6.631 1.674 1.00 0.00 19 PHE A O 2
ATOM 1380 N N . LEU A 1 20 ? -3.009 -4.744 0.595 1.00 0.00 20 LEU A N 2
ATOM 1381 C CA . LEU A 1 20 ? -2.842 -3.967 1.818 1.00 0.00 20 LEU A CA 2
ATOM 1382 C C . LEU A 1 20 ? -3.559 -2.624 1.712 1.00 0.00 20 LEU A C 2
ATOM 1383 O O . LEU A 1 20 ? -3.128 -1.737 0.977 1.00 0.00 20 LEU A O 2
ATOM 1399 N N . ALA A 1 21 ? -4.653 -2.483 2.453 1.00 0.00 21 ALA A N 2
ATOM 1400 C CA . ALA A 1 21 ? -5.426 -1.247 2.445 1.00 0.00 21 ALA A CA 2
ATOM 1401 C C . ALA A 1 21 ? -4.768 -0.182 3.315 1.00 0.00 21 ALA A C 2
ATOM 1402 O O . ALA A 1 21 ? -4.441 -0.429 4.476 1.00 0.00 21 ALA A O 2
ATOM 1409 N N . VAL A 1 22 ? -4.575 1.004 2.746 1.00 0.00 22 VAL A N 2
ATOM 1410 C CA . VAL A 1 22 ? -3.955 2.107 3.471 1.00 0.00 22 VAL A CA 2
ATOM 1411 C C . VAL A 1 22 ? -4.831 2.561 4.634 1.00 0.00 22 VAL A C 2
ATOM 1412 O O . VAL A 1 22 ? -5.796 3.303 4.446 1.00 0.00 22 VAL A O 2
ATOM 1425 N N . LEU A 1 23 ? -4.487 2.113 5.836 1.00 0.00 23 LEU A N 2
ATOM 1426 C CA . LEU A 1 23 ? -5.241 2.473 7.031 1.00 0.00 23 LEU A CA 2
ATOM 1427 C C . LEU A 1 23 ? -5.211 3.981 7.260 1.00 0.00 23 LEU A C 2
ATOM 1428 O O . LEU A 1 23 ? -6.122 4.545 7.866 1.00 0.00 23 LEU A O 2
ATOM 1444 N N . SER A 1 24 ? -4.158 4.628 6.770 1.00 0.00 24 SER A N 2
ATOM 1445 C CA . SER A 1 24 ? -4.008 6.071 6.922 1.00 0.00 24 SER A CA 2
ATOM 1446 C C . SER A 1 24 ? -2.911 6.602 6.006 1.00 0.00 24 SER A C 2
ATOM 1447 O O . SER A 1 24 ? -1.813 6.048 5.948 1.00 0.00 24 SER A O 2
ATOM 1455 N N . ASP A 1 25 ? -3.215 7.680 5.292 1.00 0.00 25 ASP A N 2
ATOM 1456 C CA . ASP A 1 25 ? -2.255 8.289 4.379 1.00 0.00 25 ASP A CA 2
ATOM 1457 C C . ASP A 1 25 ? -0.869 8.357 5.013 1.00 0.00 25 ASP A C 2
ATOM 1458 O O . ASP A 1 25 ? -0.736 8.605 6.211 1.00 0.00 25 ASP A O 2
ATOM 1467 N N . TYR A 1 26 ? 0.158 8.134 4.201 1.00 0.00 26 TYR A N 2
ATOM 1468 C CA . TYR A 1 26 ? 1.534 8.166 4.684 1.00 0.00 26 TYR A CA 2
ATOM 1469 C C . TYR A 1 26 ? 2.514 8.330 3.526 1.00 0.00 26 TYR A C 2
ATOM 1470 O O . TYR A 1 26 ? 2.261 7.901 2.400 1.00 0.00 26 TYR A O 2
ATOM 1488 N N . PRO A 1 27 ? 3.661 8.965 3.808 1.00 0.00 27 PRO A N 2
ATOM 1489 C CA . PRO A 1 27 ? 3.972 9.480 5.145 1.00 0.00 27 PRO A CA 2
ATOM 1490 C C . PRO A 1 27 ? 3.104 10.675 5.522 1.00 0.00 27 PRO A C 2
ATOM 1491 O O . PRO A 1 27 ? 2.318 11.165 4.710 1.00 0.00 27 PRO A O 2
ATOM 1502 N N . SER A 1 28 ? 3.251 11.140 6.758 1.00 0.00 28 SER A N 2
ATOM 1503 C CA . SER A 1 28 ? 2.477 12.277 7.245 1.00 0.00 28 SER A CA 2
ATOM 1504 C C . SER A 1 28 ? 2.898 13.562 6.539 1.00 0.00 28 SER A C 2
ATOM 1505 O O . SER A 1 28 ? 4.010 13.683 6.026 1.00 0.00 28 SER A O 2
ATOM 1513 N N . PRO A 1 29 ? 1.987 14.546 6.511 1.00 0.00 29 PRO A N 2
ATOM 1514 C CA . PRO A 1 29 ? 2.240 15.841 5.873 1.00 0.00 29 PRO A CA 2
ATOM 1515 C C . PRO A 1 29 ? 3.262 16.675 6.638 1.00 0.00 29 PRO A C 2
ATOM 1516 O O . PRO A 1 29 ? 3.519 17.829 6.293 1.00 0.00 29 PRO A O 2
ATOM 1527 N N . ASP A 1 30 ? 3.841 16.085 7.677 1.00 0.00 30 ASP A N 2
ATOM 1528 C CA . ASP A 1 30 ? 4.837 16.773 8.490 1.00 0.00 30 ASP A CA 2
ATOM 1529 C C . ASP A 1 30 ? 6.237 16.244 8.198 1.00 0.00 30 ASP A C 2
ATOM 1530 O O . ASP A 1 30 ? 7.229 16.776 8.698 1.00 0.00 30 ASP A O 2
ATOM 1539 N N . ILE A 1 31 ? 6.310 15.194 7.388 1.00 0.00 31 ILE A N 2
ATOM 1540 C CA . ILE A 1 31 ? 7.589 14.593 7.030 1.00 0.00 31 ILE A CA 2
ATOM 1541 C C . ILE A 1 31 ? 7.756 14.517 5.516 1.00 0.00 31 ILE A C 2
ATOM 1542 O O . ILE A 1 31 ? 8.751 14.991 4.967 1.00 0.00 31 ILE A O 2
ATOM 1558 N N . SER A 1 32 ? 6.776 13.919 4.847 1.00 0.00 32 SER A N 2
ATOM 1559 C CA . SER A 1 32 ? 6.815 13.779 3.396 1.00 0.00 32 SER A CA 2
ATOM 1560 C C . SER A 1 32 ? 5.410 13.599 2.830 1.00 0.00 32 SER A C 2
ATOM 1561 O O . SER A 1 32 ? 4.458 13.293 3.548 1.00 0.00 32 SER A O 2
ATOM 1569 N N . PRO A 1 33 ? 5.276 13.793 1.509 1.00 0.00 33 PRO A N 2
ATOM 1570 C CA . PRO A 1 33 ? 3.992 13.657 0.815 1.00 0.00 33 PRO A CA 2
ATOM 1571 C C . PRO A 1 33 ? 3.519 12.209 0.749 1.00 0.00 33 PRO A C 2
ATOM 1572 O O . PRO A 1 33 ? 4.282 11.295 0.435 1.00 0.00 33 PRO A O 2
ATOM 1583 N N . PRO A 1 34 ? 2.231 11.992 1.051 1.00 0.00 34 PRO A N 2
ATOM 1584 C CA . PRO A 1 34 ? 1.627 10.657 1.032 1.00 0.00 34 PRO A CA 2
ATOM 1585 C C . PRO A 1 34 ? 1.490 10.102 -0.382 1.00 0.00 34 PRO A C 2
ATOM 1586 O O . PRO A 1 34 ? 0.897 10.739 -1.253 1.00 0.00 34 PRO A O 2
ATOM 1597 N N . ILE A 1 35 ? 2.042 8.914 -0.602 1.00 0.00 35 ILE A N 2
ATOM 1598 C CA . ILE A 1 35 ? 1.980 8.274 -1.910 1.00 0.00 35 ILE A CA 2
ATOM 1599 C C . ILE A 1 35 ? 0.709 7.444 -2.056 1.00 0.00 35 ILE A C 2
ATOM 1600 O O . ILE A 1 35 ? 0.246 7.187 -3.168 1.00 0.00 35 ILE A O 2
ATOM 1616 N N . PHE A 1 36 ? 0.148 7.028 -0.926 1.00 0.00 36 PHE A N 2
ATOM 1617 C CA . PHE A 1 36 ? -1.071 6.227 -0.927 1.00 0.00 36 PHE A CA 2
ATOM 1618 C C . PHE A 1 36 ? -2.063 6.744 0.111 1.00 0.00 36 PHE A C 2
ATOM 1619 O O . PHE A 1 36 ? -1.924 6.477 1.305 1.00 0.00 36 PHE A O 2
ATOM 1636 N N . ARG A 1 37 ? -3.063 7.486 -0.353 1.00 0.00 37 ARG A N 2
ATOM 1637 C CA . ARG A 1 37 ? -4.077 8.043 0.534 1.00 0.00 37 ARG A CA 2
ATOM 1638 C C . ARG A 1 37 ? -4.832 6.933 1.260 1.00 0.00 37 ARG A C 2
ATOM 1639 O O . ARG A 1 37 ? -4.849 5.786 0.815 1.00 0.00 37 ARG A O 2
ATOM 1660 N N . ARG A 1 38 ? -5.455 7.284 2.380 1.00 0.00 38 ARG A N 2
ATOM 1661 C CA . ARG A 1 38 ? -6.210 6.318 3.169 1.00 0.00 38 ARG A CA 2
ATOM 1662 C C . ARG A 1 38 ? -7.294 5.655 2.324 1.00 0.00 38 ARG A C 2
ATOM 1663 O O . ARG A 1 38 ? -7.896 6.289 1.459 1.00 0.00 38 ARG A O 2
ATOM 1684 N N . GLY A 1 39 ? -7.538 4.373 2.582 1.00 0.00 39 GLY A N 2
ATOM 1685 C CA . GLY A 1 39 ? -8.548 3.646 1.836 1.00 0.00 39 GLY A CA 2
ATOM 1686 C C . GLY A 1 39 ? -8.023 3.111 0.519 1.00 0.00 39 GLY A C 2
ATOM 1687 O O . GLY A 1 39 ? -8.640 2.239 -0.094 1.00 0.00 39 GLY A O 2
ATOM 1691 N N . GLU A 1 40 ? -6.883 3.635 0.081 1.00 0.00 40 GLU A N 2
ATOM 1692 C CA . GLU A 1 40 ? -6.278 3.205 -1.174 1.00 0.00 40 GLU A CA 2
ATOM 1693 C C . GLU A 1 40 ? -5.759 1.774 -1.067 1.00 0.00 40 GLU A C 2
ATOM 1694 O O . GLU A 1 40 ? -5.176 1.387 -0.054 1.00 0.00 40 GLU A O 2
ATOM 1706 N N . LYS A 1 41 ? -5.976 0.992 -2.118 1.00 0.00 41 LYS A N 2
ATOM 1707 C CA . LYS A 1 41 ? -5.531 -0.396 -2.145 1.00 0.00 41 LYS A CA 2
ATOM 1708 C C . LYS A 1 41 ? -4.147 -0.512 -2.776 1.00 0.00 41 LYS A C 2
ATOM 1709 O O . LYS A 1 41 ? -3.833 0.188 -3.740 1.00 0.00 41 LYS A O 2
ATOM 1728 N N . LEU A 1 42 ? -3.325 -1.401 -2.230 1.00 0.00 42 LEU A N 2
ATOM 1729 C CA . LEU A 1 42 ? -1.975 -1.610 -2.741 1.00 0.00 42 LEU A CA 2
ATOM 1730 C C . LEU A 1 42 ? -1.627 -3.095 -2.770 1.00 0.00 42 LEU A C 2
ATOM 1731 O O . LEU A 1 42 ? -1.889 -3.822 -1.811 1.00 0.00 42 LEU A O 2
ATOM 1747 N N . ARG A 1 43 ? -1.034 -3.537 -3.873 1.00 0.00 43 ARG A N 2
ATOM 1748 C CA . ARG A 1 43 ? -0.649 -4.935 -4.026 1.00 0.00 43 ARG A CA 2
ATOM 1749 C C . ARG A 1 43 ? 0.743 -5.181 -3.453 1.00 0.00 43 ARG A C 2
ATOM 1750 O O . ARG A 1 43 ? 1.676 -4.421 -3.711 1.00 0.00 43 ARG A O 2
ATOM 1771 N N . VAL A 1 44 ? 0.876 -6.249 -2.672 1.00 0.00 44 VAL A N 2
ATOM 1772 C CA . VAL A 1 44 ? 2.154 -6.596 -2.062 1.00 0.00 44 VAL A CA 2
ATOM 1773 C C . VAL A 1 44 ? 3.162 -7.044 -3.115 1.00 0.00 44 VAL A C 2
ATOM 1774 O O . VAL A 1 44 ? 2.990 -8.086 -3.748 1.00 0.00 44 VAL A O 2
ATOM 1787 N N . ILE A 1 45 ? 4.212 -6.251 -3.296 1.00 0.00 45 ILE A N 2
ATOM 1788 C CA . ILE A 1 45 ? 5.249 -6.568 -4.271 1.00 0.00 45 ILE A CA 2
ATOM 1789 C C . ILE A 1 45 ? 6.371 -7.381 -3.636 1.00 0.00 45 ILE A C 2
ATOM 1790 O O . ILE A 1 45 ? 6.765 -8.425 -4.155 1.00 0.00 45 ILE A O 2
ATOM 1806 N N . SER A 1 46 ? 6.881 -6.897 -2.508 1.00 0.00 46 SER A N 2
ATOM 1807 C CA . SER A 1 46 ? 7.959 -7.578 -1.802 1.00 0.00 46 SER A CA 2
ATOM 1808 C C . SER A 1 46 ? 7.789 -7.446 -0.291 1.00 0.00 46 SER A C 2
ATOM 1809 O O . SER A 1 46 ? 7.233 -6.462 0.198 1.00 0.00 46 SER A O 2
ATOM 1817 N N . ASP A 1 47 ? 8.270 -8.444 0.441 1.00 0.00 47 ASP A N 2
ATOM 1818 C CA . ASP A 1 47 ? 8.173 -8.441 1.896 1.00 0.00 47 ASP A CA 2
ATOM 1819 C C . ASP A 1 47 ? 9.556 -8.351 2.534 1.00 0.00 47 ASP A C 2
ATOM 1820 O O . ASP A 1 47 ? 10.377 -9.255 2.385 1.00 0.00 47 ASP A O 2
ATOM 1829 N N . GLU A 1 48 ? 9.806 -7.254 3.242 1.00 0.00 48 GLU A N 2
ATOM 1830 C CA . GLU A 1 48 ? 11.090 -7.047 3.900 1.00 0.00 48 GLU A CA 2
ATOM 1831 C C . GLU A 1 48 ? 10.907 -6.845 5.401 1.00 0.00 48 GLU A C 2
ATOM 1832 O O . GLU A 1 48 ? 10.815 -5.716 5.881 1.00 0.00 48 GLU A O 2
ATOM 1844 N N . GLY A 1 49 ? 10.853 -7.951 6.139 1.00 0.00 49 GLY A N 2
ATOM 1845 C CA . GLY A 1 49 ? 10.679 -7.875 7.578 1.00 0.00 49 GLY A CA 2
ATOM 1846 C C . GLY A 1 49 ? 9.408 -7.150 7.971 1.00 0.00 49 GLY A C 2
ATOM 1847 O O . GLY A 1 49 ? 8.308 -7.573 7.617 1.00 0.00 49 GLY A O 2
ATOM 1851 N N . GLY A 1 50 ? 9.557 -6.053 8.708 1.00 0.00 50 GLY A N 2
ATOM 1852 C CA . GLY A 1 50 ? 8.403 -5.286 9.139 1.00 0.00 50 GLY A CA 2
ATOM 1853 C C . GLY A 1 50 ? 7.864 -4.385 8.046 1.00 0.00 50 GLY A C 2
ATOM 1854 O O . GLY A 1 50 ? 6.691 -4.014 8.061 1.00 0.00 50 GLY A O 2
ATOM 1858 N N . TRP A 1 51 ? 8.723 -4.031 7.097 1.00 0.00 51 TRP A N 2
ATOM 1859 C CA . TRP A 1 51 ? 8.327 -3.166 5.992 1.00 0.00 51 TRP A CA 2
ATOM 1860 C C . TRP A 1 51 ? 8.301 -3.938 4.678 1.00 0.00 51 TRP A C 2
ATOM 1861 O O . TRP A 1 51 ? 9.169 -4.772 4.420 1.00 0.00 51 TRP A O 2
ATOM 1882 N N . TRP A 1 52 ? 7.301 -3.656 3.850 1.00 0.00 52 TRP A N 2
ATOM 1883 C CA . TRP A 1 52 ? 7.164 -4.325 2.561 1.00 0.00 52 TRP A CA 2
ATOM 1884 C C . TRP A 1 52 ? 6.861 -3.320 1.456 1.00 0.00 52 TRP A C 2
ATOM 1885 O O . TRP A 1 52 ? 6.479 -2.181 1.725 1.00 0.00 52 TRP A O 2
ATOM 1906 N N . LYS A 1 53 ? 7.032 -3.749 0.210 1.00 0.00 53 LYS A N 2
ATOM 1907 C CA . LYS A 1 53 ? 6.775 -2.887 -0.938 1.00 0.00 53 LYS A CA 2
ATOM 1908 C C . LYS A 1 53 ? 5.394 -3.159 -1.524 1.00 0.00 53 LYS A C 2
ATOM 1909 O O . LYS A 1 53 ? 4.921 -4.295 -1.522 1.00 0.00 53 LYS A O 2
ATOM 1928 N N . ALA A 1 54 ? 4.752 -2.109 -2.026 1.00 0.00 54 ALA A N 2
ATOM 1929 C CA . ALA A 1 54 ? 3.426 -2.235 -2.619 1.00 0.00 54 ALA A CA 2
ATOM 1930 C C . ALA A 1 54 ? 3.165 -1.118 -3.623 1.00 0.00 54 ALA A C 2
ATOM 1931 O O . ALA A 1 54 ? 3.805 -0.068 -3.578 1.00 0.00 54 ALA A O 2
ATOM 1938 N N . ILE A 1 55 ? 2.221 -1.352 -4.529 1.00 0.00 55 ILE A N 2
ATOM 1939 C CA . ILE A 1 55 ? 1.875 -0.364 -5.544 1.00 0.00 55 ILE A CA 2
ATOM 1940 C C . ILE A 1 55 ? 0.375 -0.094 -5.559 1.00 0.00 55 ILE A C 2
ATOM 1941 O O . ILE A 1 55 ? -0.431 -0.995 -5.330 1.00 0.00 55 ILE A O 2
ATOM 1957 N N . SER A 1 56 ? 0.007 1.154 -5.831 1.00 0.00 56 SER A N 2
ATOM 1958 C CA . SER A 1 56 ? -1.397 1.545 -5.874 1.00 0.00 56 SER A CA 2
ATOM 1959 C C . SER A 1 56 ? -2.043 1.106 -7.185 1.00 0.00 56 SER A C 2
ATOM 1960 O O . SER A 1 56 ? -1.521 1.373 -8.268 1.00 0.00 56 SER A O 2
ATOM 1968 N N . LEU A 1 57 ? -3.182 0.430 -7.078 1.00 0.00 57 LEU A N 2
ATOM 1969 C CA . LEU A 1 57 ? -3.901 -0.047 -8.254 1.00 0.00 57 LEU A CA 2
ATOM 1970 C C . LEU A 1 57 ? -4.720 1.075 -8.884 1.00 0.00 57 LEU A C 2
ATOM 1971 O O . LEU A 1 57 ? -5.522 0.839 -9.788 1.00 0.00 57 LEU A O 2
ATOM 1987 N N . SER A 1 58 ? -4.511 2.296 -8.403 1.00 0.00 58 SER A N 2
ATOM 1988 C CA . SER A 1 58 ? -5.230 3.454 -8.918 1.00 0.00 58 SER A CA 2
ATOM 1989 C C . SER A 1 58 ? -4.275 4.425 -9.606 1.00 0.00 58 SER A C 2
ATOM 1990 O O . SER A 1 58 ? -4.564 4.938 -10.688 1.00 0.00 58 SER A O 2
ATOM 1998 N N . THR A 1 59 ? -3.134 4.673 -8.971 1.00 0.00 59 THR A N 2
ATOM 1999 C CA . THR A 1 59 ? -2.136 5.583 -9.520 1.00 0.00 59 THR A CA 2
ATOM 2000 C C . THR A 1 59 ? -0.994 4.815 -10.175 1.00 0.00 59 THR A C 2
ATOM 2001 O O . THR A 1 59 ? -0.518 5.186 -11.247 1.00 0.00 59 THR A O 2
ATOM 2012 N N . GLY A 1 60 ? -0.558 3.741 -9.524 1.00 0.00 60 GLY A N 2
ATOM 2013 C CA . GLY A 1 60 ? 0.525 2.937 -10.059 1.00 0.00 60 GLY A CA 2
ATOM 2014 C C . GLY A 1 60 ? 1.879 3.358 -9.523 1.00 0.00 60 GLY A C 2
ATOM 2015 O O . GLY A 1 60 ? 2.903 3.148 -10.172 1.00 0.00 60 GLY A O 2
ATOM 2019 N N . ARG A 1 61 ? 1.884 3.954 -8.335 1.00 0.00 61 ARG A N 2
ATOM 2020 C CA . ARG A 1 61 ? 3.122 4.409 -7.714 1.00 0.00 61 ARG A CA 2
ATOM 2021 C C . ARG A 1 61 ? 3.701 3.330 -6.803 1.00 0.00 61 ARG A C 2
ATOM 2022 O O . ARG A 1 61 ? 3.019 2.827 -5.910 1.00 0.00 61 ARG A O 2
ATOM 2043 N N . GLU A 1 62 ? 4.962 2.980 -7.035 1.00 0.00 62 GLU A N 2
ATOM 2044 C CA . GLU A 1 62 ? 5.631 1.960 -6.236 1.00 0.00 62 GLU A CA 2
ATOM 2045 C C . GLU A 1 62 ? 6.403 2.593 -5.082 1.00 0.00 62 GLU A C 2
ATOM 2046 O O . GLU A 1 62 ? 7.331 3.373 -5.296 1.00 0.00 62 GLU A O 2
ATOM 2058 N N . SER A 1 63 ? 6.013 2.251 -3.859 1.00 0.00 63 SER A N 2
ATOM 2059 C CA . SER A 1 63 ? 6.665 2.788 -2.670 1.00 0.00 63 SER A CA 2
ATOM 2060 C C . SER A 1 63 ? 6.670 1.761 -1.542 1.00 0.00 63 SER A C 2
ATOM 2061 O O . SER A 1 63 ? 6.004 0.728 -1.624 1.00 0.00 63 SER A O 2
ATOM 2069 N N . TYR A 1 64 ? 7.425 2.053 -0.489 1.00 0.00 64 TYR A N 2
ATOM 2070 C CA . TYR A 1 64 ? 7.520 1.154 0.656 1.00 0.00 64 TYR A CA 2
ATOM 2071 C C . TYR A 1 64 ? 6.866 1.772 1.888 1.00 0.00 64 TYR A C 2
ATOM 2072 O O . TYR A 1 64 ? 7.285 2.828 2.364 1.00 0.00 64 TYR A O 2
ATOM 2090 N N . ILE A 1 65 ? 5.837 1.105 2.400 1.00 0.00 65 ILE A N 2
ATOM 2091 C CA . ILE A 1 65 ? 5.125 1.586 3.578 1.00 0.00 65 ILE A CA 2
ATOM 2092 C C . ILE A 1 65 ? 5.079 0.519 4.667 1.00 0.00 65 ILE A C 2
ATOM 2093 O O . ILE A 1 65 ? 5.096 -0.681 4.395 1.00 0.00 65 ILE A O 2
ATOM 2109 N N . PRO A 1 66 ? 5.018 0.965 5.930 1.00 0.00 66 PRO A N 2
ATOM 2110 C CA . PRO A 1 66 ? 4.966 0.065 7.086 1.00 0.00 66 PRO A CA 2
ATOM 2111 C C . PRO A 1 66 ? 3.639 -0.680 7.181 1.00 0.00 66 PRO A C 2
ATOM 2112 O O . PRO A 1 66 ? 2.571 -0.083 7.055 1.00 0.00 66 PRO A O 2
ATOM 2123 N N . GLY A 1 67 ? 3.714 -1.988 7.405 1.00 0.00 67 GLY A N 2
ATOM 2124 C CA . GLY A 1 67 ? 2.512 -2.793 7.514 1.00 0.00 67 GLY A CA 2
ATOM 2125 C C . GLY A 1 67 ? 1.473 -2.163 8.421 1.00 0.00 67 GLY A C 2
ATOM 2126 O O . GLY A 1 67 ? 0.272 -2.339 8.215 1.00 0.00 67 GLY A O 2
ATOM 2130 N N . ILE A 1 68 ? 1.935 -1.429 9.427 1.00 0.00 68 ILE A N 2
ATOM 2131 C CA . ILE A 1 68 ? 1.037 -0.772 10.369 1.00 0.00 68 ILE A CA 2
ATOM 2132 C C . ILE A 1 68 ? 0.189 0.286 9.672 1.00 0.00 68 ILE A C 2
ATOM 2133 O O . ILE A 1 68 ? -0.959 0.523 10.050 1.00 0.00 68 ILE A O 2
ATOM 2149 N N . CYS A 1 69 ? 0.760 0.918 8.653 1.00 0.00 69 CYS A N 2
ATOM 2150 C CA . CYS A 1 69 ? 0.056 1.951 7.902 1.00 0.00 69 CYS A CA 2
ATOM 2151 C C . CYS A 1 69 ? -0.975 1.333 6.963 1.00 0.00 69 CYS A C 2
ATOM 2152 O O . CYS A 1 69 ? -1.832 2.030 6.419 1.00 0.00 69 CYS A O 2
ATOM 2160 N N . VAL A 1 70 ? -0.885 0.020 6.775 1.00 0.00 70 VAL A N 2
ATOM 2161 C CA . VAL A 1 70 ? -1.809 -0.693 5.901 1.00 0.00 70 VAL A CA 2
ATOM 2162 C C . VAL A 1 70 ? -2.453 -1.870 6.625 1.00 0.00 70 VAL A C 2
ATOM 2163 O O . VAL A 1 70 ? -2.110 -2.172 7.767 1.00 0.00 70 VAL A O 2
ATOM 2176 N N . ALA A 1 71 ? -3.388 -2.532 5.951 1.00 0.00 71 ALA A N 2
ATOM 2177 C CA . ALA A 1 71 ? -4.078 -3.678 6.529 1.00 0.00 71 ALA A CA 2
ATOM 2178 C C . ALA A 1 71 ? -4.321 -4.759 5.481 1.00 0.00 71 ALA A C 2
ATOM 2179 O O . ALA A 1 71 ? -4.661 -4.460 4.335 1.00 0.00 71 ALA A O 2
ATOM 2186 N N . ARG A 1 72 ? -4.144 -6.014 5.879 1.00 0.00 72 ARG A N 2
ATOM 2187 C CA . ARG A 1 72 ? -4.342 -7.139 4.973 1.00 0.00 72 ARG A CA 2
ATOM 2188 C C . ARG A 1 72 ? -5.815 -7.283 4.600 1.00 0.00 72 ARG A C 2
ATOM 2189 O O . ARG A 1 72 ? -6.644 -7.652 5.432 1.00 0.00 72 ARG A O 2
ATOM 2210 N N . VAL A 1 73 ? -6.133 -6.990 3.343 1.00 0.00 73 VAL A N 2
ATOM 2211 C CA . VAL A 1 73 ? -7.505 -7.088 2.859 1.00 0.00 73 VAL A CA 2
ATOM 2212 C C . VAL A 1 73 ? -7.856 -8.525 2.489 1.00 0.00 73 VAL A C 2
ATOM 2213 O O . VAL A 1 73 ? -7.016 -9.270 1.985 1.00 0.00 73 VAL A O 2
ATOM 2226 N N . SER A 1 74 ? -9.104 -8.907 2.742 1.00 0.00 74 SER A N 2
ATOM 2227 C CA . SER A 1 74 ? -9.566 -10.256 2.438 1.00 0.00 74 SER A CA 2
ATOM 2228 C C . SER A 1 74 ? -11.088 -10.337 2.504 1.00 0.00 74 SER A C 2
ATOM 2229 O O . SER A 1 74 ? -11.718 -9.705 3.351 1.00 0.00 74 SER A O 2
ATOM 2237 N N . GLY A 1 75 ? -11.673 -11.121 1.603 1.00 0.00 75 GLY A N 2
ATOM 2238 C CA . GLY A 1 75 ? -13.116 -11.271 1.575 1.00 0.00 75 GLY A CA 2
ATOM 2239 C C . GLY A 1 75 ? -13.646 -11.523 0.178 1.00 0.00 75 GLY A C 2
ATOM 2240 O O . GLY A 1 75 ? -12.921 -11.965 -0.714 1.00 0.00 75 GLY A O 2
ATOM 2244 N N . PRO A 1 76 ? -14.941 -11.241 -0.028 1.00 0.00 76 PRO A N 2
ATOM 2245 C CA . PRO A 1 76 ? -15.596 -11.434 -1.325 1.00 0.00 76 PRO A CA 2
ATOM 2246 C C . PRO A 1 76 ? -15.112 -10.439 -2.374 1.00 0.00 76 PRO A C 2
ATOM 2247 O O . PRO A 1 76 ? -15.597 -10.429 -3.505 1.00 0.00 76 PRO A O 2
ATOM 2258 N N . SER A 1 77 ? -14.152 -9.603 -1.990 1.00 0.00 77 SER A N 2
ATOM 2259 C CA . SER A 1 77 ? -13.604 -8.601 -2.897 1.00 0.00 77 SER A CA 2
ATOM 2260 C C . SER A 1 77 ? -13.556 -9.130 -4.327 1.00 0.00 77 SER A C 2
ATOM 2261 O O . SER A 1 77 ? -13.138 -10.263 -4.567 1.00 0.00 77 SER A O 2
ATOM 2269 N N . SER A 1 78 ? -13.987 -8.302 -5.273 1.00 0.00 78 SER A N 2
ATOM 2270 C CA . SER A 1 78 ? -13.998 -8.687 -6.679 1.00 0.00 78 SER A CA 2
ATOM 2271 C C . SER A 1 78 ? -12.708 -8.255 -7.370 1.00 0.00 78 SER A C 2
ATOM 2272 O O . SER A 1 78 ? -11.898 -7.527 -6.798 1.00 0.00 78 SER A O 2
ATOM 2280 N N . GLY A 1 79 ? -12.524 -8.711 -8.606 1.00 0.00 79 GLY A N 2
ATOM 2281 C CA . GLY A 1 79 ? -11.332 -8.362 -9.355 1.00 0.00 79 GLY A CA 2
ATOM 2282 C C . GLY A 1 79 ? -10.551 -9.582 -9.803 1.00 0.00 79 GLY A C 2
ATOM 2283 O O . GLY A 1 79 ? -9.453 -9.460 -10.346 1.00 0.00 79 GLY A O 2
ATOM 2287 N N . GLY A 1 1 ? 1.368 -35.514 -37.596 1.00 0.00 1 GLY A N 3
ATOM 2288 C CA . GLY A 1 1 ? 1.278 -34.275 -38.346 1.00 0.00 1 GLY A CA 3
ATOM 2289 C C . GLY A 1 1 ? 1.135 -33.063 -37.448 1.00 0.00 1 GLY A C 3
ATOM 2290 O O . GLY A 1 1 ? 0.189 -32.970 -36.666 1.00 0.00 1 GLY A O 3
ATOM 2294 N N . SER A 1 2 ? 2.077 -32.131 -37.558 1.00 0.00 2 SER A N 3
ATOM 2295 C CA . SER A 1 2 ? 2.054 -30.921 -36.745 1.00 0.00 2 SER A CA 3
ATOM 2296 C C . SER A 1 2 ? 1.911 -29.680 -37.621 1.00 0.00 2 SER A C 3
ATOM 2297 O O . SER A 1 2 ? 2.658 -29.496 -38.582 1.00 0.00 2 SER A O 3
ATOM 2305 N N . SER A 1 3 ? 0.946 -28.832 -37.282 1.00 0.00 3 SER A N 3
ATOM 2306 C CA . SER A 1 3 ? 0.701 -27.610 -38.040 1.00 0.00 3 SER A CA 3
ATOM 2307 C C . SER A 1 3 ? 0.057 -26.545 -37.158 1.00 0.00 3 SER A C 3
ATOM 2308 O O . SER A 1 3 ? -0.714 -26.856 -36.251 1.00 0.00 3 SER A O 3
ATOM 2316 N N . GLY A 1 4 ? 0.380 -25.284 -37.432 1.00 0.00 4 GLY A N 3
ATOM 2317 C CA . GLY A 1 4 ? -0.175 -24.191 -36.656 1.00 0.00 4 GLY A CA 3
ATOM 2318 C C . GLY A 1 4 ? 0.216 -24.261 -35.193 1.00 0.00 4 GLY A C 3
ATOM 2319 O O . GLY A 1 4 ? 0.476 -25.341 -34.664 1.00 0.00 4 GLY A O 3
ATOM 2323 N N . SER A 1 5 ? 0.261 -23.105 -34.538 1.00 0.00 5 SER A N 3
ATOM 2324 C CA . SER A 1 5 ? 0.629 -23.039 -33.129 1.00 0.00 5 SER A CA 3
ATOM 2325 C C . SER A 1 5 ? -0.576 -23.325 -32.238 1.00 0.00 5 SER A C 3
ATOM 2326 O O . SER A 1 5 ? -1.723 -23.174 -32.660 1.00 0.00 5 SER A O 3
ATOM 2334 N N . SER A 1 6 ? -0.307 -23.739 -31.004 1.00 0.00 6 SER A N 3
ATOM 2335 C CA . SER A 1 6 ? -1.369 -24.050 -30.054 1.00 0.00 6 SER A CA 3
ATOM 2336 C C . SER A 1 6 ? -0.892 -23.841 -28.620 1.00 0.00 6 SER A C 3
ATOM 2337 O O . SER A 1 6 ? 0.088 -24.445 -28.185 1.00 0.00 6 SER A O 3
ATOM 2345 N N . GLY A 1 7 ? -1.594 -22.981 -27.889 1.00 0.00 7 GLY A N 3
ATOM 2346 C CA . GLY A 1 7 ? -1.229 -22.706 -26.511 1.00 0.00 7 GLY A CA 3
ATOM 2347 C C . GLY A 1 7 ? -1.448 -21.256 -26.131 1.00 0.00 7 GLY A C 3
ATOM 2348 O O . GLY A 1 7 ? -1.134 -20.338 -26.889 1.00 0.00 7 GLY A O 3
ATOM 2352 N N . PRO A 1 8 ? -2.003 -21.032 -24.930 1.00 0.00 8 PRO A N 3
ATOM 2353 C CA . PRO A 1 8 ? -2.278 -19.684 -24.424 1.00 0.00 8 PRO A CA 3
ATOM 2354 C C . PRO A 1 8 ? -1.003 -18.920 -24.086 1.00 0.00 8 PRO A C 3
ATOM 2355 O O . PRO A 1 8 ? 0.105 -19.398 -24.337 1.00 0.00 8 PRO A O 3
ATOM 2366 N N . LEU A 1 9 ? -1.164 -17.732 -23.515 1.00 0.00 9 LEU A N 3
ATOM 2367 C CA . LEU A 1 9 ? -0.025 -16.901 -23.142 1.00 0.00 9 LEU A CA 3
ATOM 2368 C C . LEU A 1 9 ? 0.417 -17.194 -21.712 1.00 0.00 9 LEU A C 3
ATOM 2369 O O . LEU A 1 9 ? -0.349 -17.697 -20.890 1.00 0.00 9 LEU A O 3
ATOM 2385 N N . PRO A 1 10 ? 1.682 -16.869 -21.405 1.00 0.00 10 PRO A N 3
ATOM 2386 C CA . PRO A 1 10 ? 2.254 -17.086 -20.072 1.00 0.00 10 PRO A CA 3
ATOM 2387 C C . PRO A 1 10 ? 1.656 -16.151 -19.026 1.00 0.00 10 PRO A C 3
ATOM 2388 O O . PRO A 1 10 ? 2.051 -16.175 -17.861 1.00 0.00 10 PRO A O 3
ATOM 2399 N N . ASN A 1 11 ? 0.703 -15.328 -19.450 1.00 0.00 11 ASN A N 3
ATOM 2400 C CA . ASN A 1 11 ? 0.051 -14.384 -18.549 1.00 0.00 11 ASN A CA 3
ATOM 2401 C C . ASN A 1 11 ? -0.087 -14.976 -17.150 1.00 0.00 11 ASN A C 3
ATOM 2402 O O . ASN A 1 11 ? -0.469 -16.132 -16.972 1.00 0.00 11 ASN A O 3
ATOM 2413 N N . PRO A 1 12 ? 0.230 -14.163 -16.130 1.00 0.00 12 PRO A N 3
ATOM 2414 C CA . PRO A 1 12 ? 0.149 -14.584 -14.728 1.00 0.00 12 PRO A CA 3
ATOM 2415 C C . PRO A 1 12 ? -1.291 -14.768 -14.261 1.00 0.00 12 PRO A C 3
ATOM 2416 O O . PRO A 1 12 ? -1.540 -15.091 -13.100 1.00 0.00 12 PRO A O 3
ATOM 2427 N N . GLU A 1 13 ? -2.235 -14.561 -15.174 1.00 0.00 13 GLU A N 3
ATOM 2428 C CA . GLU A 1 13 ? -3.651 -14.704 -14.854 1.00 0.00 13 GLU A CA 3
ATOM 2429 C C . GLU A 1 13 ? -3.908 -16.002 -14.093 1.00 0.00 13 GLU A C 3
ATOM 2430 O O . GLU A 1 13 ? -3.958 -17.080 -14.682 1.00 0.00 13 GLU A O 3
ATOM 2442 N N . GLY A 1 14 ? -4.069 -15.888 -12.778 1.00 0.00 14 GLY A N 3
ATOM 2443 C CA . GLY A 1 14 ? -4.317 -17.058 -11.957 1.00 0.00 14 GLY A CA 3
ATOM 2444 C C . GLY A 1 14 ? -3.799 -16.895 -10.542 1.00 0.00 14 GLY A C 3
ATOM 2445 O O . GLY A 1 14 ? -4.507 -17.183 -9.576 1.00 0.00 14 GLY A O 3
ATOM 2449 N N . LEU A 1 15 ? -2.559 -16.434 -10.417 1.00 0.00 15 LEU A N 3
ATOM 2450 C CA . LEU A 1 15 ? -1.945 -16.234 -9.109 1.00 0.00 15 LEU A CA 3
ATOM 2451 C C . LEU A 1 15 ? -2.273 -14.850 -8.559 1.00 0.00 15 LEU A C 3
ATOM 2452 O O . LEU A 1 15 ? -1.844 -13.835 -9.108 1.00 0.00 15 LEU A O 3
ATOM 2468 N N . ASP A 1 16 ? -3.035 -14.818 -7.471 1.00 0.00 16 ASP A N 3
ATOM 2469 C CA . ASP A 1 16 ? -3.418 -13.558 -6.844 1.00 0.00 16 ASP A CA 3
ATOM 2470 C C . ASP A 1 16 ? -2.359 -13.104 -5.844 1.00 0.00 16 ASP A C 3
ATOM 2471 O O . ASP A 1 16 ? -1.581 -13.913 -5.339 1.00 0.00 16 ASP A O 3
ATOM 2480 N N . SER A 1 17 ? -2.334 -11.805 -5.565 1.00 0.00 17 SER A N 3
ATOM 2481 C CA . SER A 1 17 ? -1.367 -11.242 -4.630 1.00 0.00 17 SER A CA 3
ATOM 2482 C C . SER A 1 17 ? -2.072 -10.614 -3.431 1.00 0.00 17 SER A C 3
ATOM 2483 O O . SER A 1 17 ? -3.217 -10.174 -3.532 1.00 0.00 17 SER A O 3
ATOM 2491 N N . ASP A 1 18 ? -1.380 -10.578 -2.298 1.00 0.00 18 ASP A N 3
ATOM 2492 C CA . ASP A 1 18 ? -1.938 -10.003 -1.080 1.00 0.00 18 ASP A CA 3
ATOM 2493 C C . ASP A 1 18 ? -2.143 -8.499 -1.232 1.00 0.00 18 ASP A C 3
ATOM 2494 O O . ASP A 1 18 ? -1.272 -7.791 -1.739 1.00 0.00 18 ASP A O 3
ATOM 2503 N N . PHE A 1 19 ? -3.300 -8.018 -0.791 1.00 0.00 19 PHE A N 3
ATOM 2504 C CA . PHE A 1 19 ? -3.622 -6.598 -0.881 1.00 0.00 19 PHE A CA 3
ATOM 2505 C C . PHE A 1 19 ? -3.513 -5.929 0.486 1.00 0.00 19 PHE A C 3
ATOM 2506 O O . PHE A 1 19 ? -3.737 -6.561 1.519 1.00 0.00 19 PHE A O 3
ATOM 2523 N N . LEU A 1 20 ? -3.167 -4.646 0.484 1.00 0.00 20 LEU A N 3
ATOM 2524 C CA . LEU A 1 20 ? -3.027 -3.889 1.724 1.00 0.00 20 LEU A CA 3
ATOM 2525 C C . LEU A 1 20 ? -3.746 -2.548 1.626 1.00 0.00 20 LEU A C 3
ATOM 2526 O O . LEU A 1 20 ? -3.370 -1.687 0.832 1.00 0.00 20 LEU A O 3
ATOM 2542 N N . ALA A 1 21 ? -4.782 -2.377 2.442 1.00 0.00 21 ALA A N 3
ATOM 2543 C CA . ALA A 1 21 ? -5.551 -1.139 2.451 1.00 0.00 21 ALA A CA 3
ATOM 2544 C C . ALA A 1 21 ? -4.908 -0.100 3.363 1.00 0.00 21 ALA A C 3
ATOM 2545 O O . ALA A 1 21 ? -4.744 -0.328 4.562 1.00 0.00 21 ALA A O 3
ATOM 2552 N N . VAL A 1 22 ? -4.545 1.043 2.789 1.00 0.00 22 VAL A N 3
ATOM 2553 C CA . VAL A 1 22 ? -3.921 2.117 3.551 1.00 0.00 22 VAL A CA 3
ATOM 2554 C C . VAL A 1 22 ? -4.790 2.529 4.734 1.00 0.00 22 VAL A C 3
ATOM 2555 O O . VAL A 1 22 ? -5.826 3.172 4.563 1.00 0.00 22 VAL A O 3
ATOM 2568 N N . LEU A 1 23 ? -4.360 2.155 5.934 1.00 0.00 23 LEU A N 3
ATOM 2569 C CA . LEU A 1 23 ? -5.099 2.486 7.148 1.00 0.00 23 LEU A CA 3
ATOM 2570 C C . LEU A 1 23 ? -5.088 3.990 7.399 1.00 0.00 23 LEU A C 3
ATOM 2571 O O . LEU A 1 23 ? -6.057 4.552 7.910 1.00 0.00 23 LEU A O 3
ATOM 2587 N N . SER A 1 24 ? -3.985 4.638 7.035 1.00 0.00 24 SER A N 3
ATOM 2588 C CA . SER A 1 24 ? -3.847 6.077 7.222 1.00 0.00 24 SER A CA 3
ATOM 2589 C C . SER A 1 24 ? -2.808 6.652 6.264 1.00 0.00 24 SER A C 3
ATOM 2590 O O . SER A 1 24 ? -1.680 6.165 6.189 1.00 0.00 24 SER A O 3
ATOM 2598 N N . ASP A 1 25 ? -3.197 7.692 5.535 1.00 0.00 25 ASP A N 3
ATOM 2599 C CA . ASP A 1 25 ? -2.300 8.335 4.582 1.00 0.00 25 ASP A CA 3
ATOM 2600 C C . ASP A 1 25 ? -0.893 8.458 5.157 1.00 0.00 25 ASP A C 3
ATOM 2601 O O . ASP A 1 25 ? -0.714 8.861 6.306 1.00 0.00 25 ASP A O 3
ATOM 2610 N N . TYR A 1 26 ? 0.103 8.105 4.351 1.00 0.00 26 TYR A N 3
ATOM 2611 C CA . TYR A 1 26 ? 1.494 8.172 4.781 1.00 0.00 26 TYR A CA 3
ATOM 2612 C C . TYR A 1 26 ? 2.424 8.376 3.589 1.00 0.00 26 TYR A C 3
ATOM 2613 O O . TYR A 1 26 ? 2.147 7.940 2.471 1.00 0.00 26 TYR A O 3
ATOM 2631 N N . PRO A 1 27 ? 3.555 9.054 3.831 1.00 0.00 27 PRO A N 3
ATOM 2632 C CA . PRO A 1 27 ? 3.896 9.578 5.157 1.00 0.00 27 PRO A CA 3
ATOM 2633 C C . PRO A 1 27 ? 2.996 10.738 5.570 1.00 0.00 27 PRO A C 3
ATOM 2634 O O . PRO A 1 27 ? 2.051 11.086 4.862 1.00 0.00 27 PRO A O 3
ATOM 2645 N N . SER A 1 28 ? 3.297 11.333 6.720 1.00 0.00 28 SER A N 3
ATOM 2646 C CA . SER A 1 28 ? 2.513 12.452 7.229 1.00 0.00 28 SER A CA 3
ATOM 2647 C C . SER A 1 28 ? 2.796 13.721 6.431 1.00 0.00 28 SER A C 3
ATOM 2648 O O . SER A 1 28 ? 3.853 13.878 5.820 1.00 0.00 28 SER A O 3
ATOM 2656 N N . PRO A 1 29 ? 1.829 14.651 6.437 1.00 0.00 29 PRO A N 3
ATOM 2657 C CA . PRO A 1 29 ? 1.950 15.924 5.720 1.00 0.00 29 PRO A CA 3
ATOM 2658 C C . PRO A 1 29 ? 2.981 16.851 6.354 1.00 0.00 29 PRO A C 3
ATOM 2659 O O . PRO A 1 29 ? 3.169 17.983 5.908 1.00 0.00 29 PRO A O 3
ATOM 2670 N N . ASP A 1 30 ? 3.646 16.364 7.396 1.00 0.00 30 ASP A N 3
ATOM 2671 C CA . ASP A 1 30 ? 4.660 17.149 8.091 1.00 0.00 30 ASP A CA 3
ATOM 2672 C C . ASP A 1 30 ? 6.060 16.636 7.769 1.00 0.00 30 ASP A C 3
ATOM 2673 O O . ASP A 1 30 ? 7.053 17.327 8.000 1.00 0.00 30 ASP A O 3
ATOM 2682 N N . ILE A 1 31 ? 6.131 15.421 7.236 1.00 0.00 31 ILE A N 3
ATOM 2683 C CA . ILE A 1 31 ? 7.409 14.816 6.882 1.00 0.00 31 ILE A CA 3
ATOM 2684 C C . ILE A 1 31 ? 7.554 14.680 5.370 1.00 0.00 31 ILE A C 3
ATOM 2685 O O . ILE A 1 31 ? 8.588 15.029 4.801 1.00 0.00 31 ILE A O 3
ATOM 2701 N N . SER A 1 32 ? 6.509 14.171 4.725 1.00 0.00 32 SER A N 3
ATOM 2702 C CA . SER A 1 32 ? 6.519 13.986 3.279 1.00 0.00 32 SER A CA 3
ATOM 2703 C C . SER A 1 32 ? 5.108 13.742 2.752 1.00 0.00 32 SER A C 3
ATOM 2704 O O . SER A 1 32 ? 4.192 13.394 3.497 1.00 0.00 32 SER A O 3
ATOM 2712 N N . PRO A 1 33 ? 4.929 13.928 1.436 1.00 0.00 33 PRO A N 3
ATOM 2713 C CA . PRO A 1 33 ? 3.633 13.733 0.779 1.00 0.00 33 PRO A CA 3
ATOM 2714 C C . PRO A 1 33 ? 3.225 12.265 0.726 1.00 0.00 33 PRO A C 3
ATOM 2715 O O . PRO A 1 33 ? 4.026 11.383 0.415 1.00 0.00 33 PRO A O 3
ATOM 2726 N N . PRO A 1 34 ? 1.948 11.993 1.037 1.00 0.00 34 PRO A N 3
ATOM 2727 C CA . PRO A 1 34 ? 1.405 10.632 1.032 1.00 0.00 34 PRO A CA 3
ATOM 2728 C C . PRO A 1 34 ? 1.285 10.061 -0.377 1.00 0.00 34 PRO A C 3
ATOM 2729 O O . PRO A 1 34 ? 0.655 10.661 -1.248 1.00 0.00 34 PRO A O 3
ATOM 2740 N N . ILE A 1 35 ? 1.894 8.900 -0.593 1.00 0.00 35 ILE A N 3
ATOM 2741 C CA . ILE A 1 35 ? 1.854 8.248 -1.896 1.00 0.00 35 ILE A CA 3
ATOM 2742 C C . ILE A 1 35 ? 0.623 7.357 -2.028 1.00 0.00 35 ILE A C 3
ATOM 2743 O O . ILE A 1 35 ? 0.150 7.092 -3.133 1.00 0.00 35 ILE A O 3
ATOM 2759 N N . PHE A 1 36 ? 0.107 6.899 -0.892 1.00 0.00 36 PHE A N 3
ATOM 2760 C CA . PHE A 1 36 ? -1.070 6.038 -0.880 1.00 0.00 36 PHE A CA 3
ATOM 2761 C C . PHE A 1 36 ? -2.098 6.537 0.132 1.00 0.00 36 PHE A C 3
ATOM 2762 O O . PHE A 1 36 ? -2.080 6.141 1.297 1.00 0.00 36 PHE A O 3
ATOM 2779 N N . ARG A 1 37 ? -2.992 7.408 -0.324 1.00 0.00 37 ARG A N 3
ATOM 2780 C CA . ARG A 1 37 ? -4.027 7.963 0.541 1.00 0.00 37 ARG A CA 3
ATOM 2781 C C . ARG A 1 37 ? -4.762 6.855 1.289 1.00 0.00 37 ARG A C 3
ATOM 2782 O O . ARG A 1 37 ? -4.779 5.704 0.853 1.00 0.00 37 ARG A O 3
ATOM 2803 N N . ARG A 1 38 ? -5.368 7.211 2.417 1.00 0.00 38 ARG A N 3
ATOM 2804 C CA . ARG A 1 38 ? -6.103 6.247 3.227 1.00 0.00 38 ARG A CA 3
ATOM 2805 C C . ARG A 1 38 ? -7.222 5.598 2.417 1.00 0.00 38 ARG A C 3
ATOM 2806 O O . ARG A 1 38 ? -7.766 6.204 1.495 1.00 0.00 38 ARG A O 3
ATOM 2827 N N . GLY A 1 39 ? -7.560 4.361 2.769 1.00 0.00 39 GLY A N 3
ATOM 2828 C CA . GLY A 1 39 ? -8.611 3.650 2.065 1.00 0.00 39 GLY A CA 3
ATOM 2829 C C . GLY A 1 39 ? -8.175 3.186 0.689 1.00 0.00 39 GLY A C 3
ATOM 2830 O O . GLY A 1 39 ? -8.908 2.468 0.009 1.00 0.00 39 GLY A O 3
ATOM 2834 N N . GLU A 1 40 ? -6.980 3.597 0.278 1.00 0.00 40 GLU A N 3
ATOM 2835 C CA . GLU A 1 40 ? -6.450 3.220 -1.027 1.00 0.00 40 GLU A CA 3
ATOM 2836 C C . GLU A 1 40 ? -5.958 1.776 -1.018 1.00 0.00 40 GLU A C 3
ATOM 2837 O O . GLU A 1 40 ? -5.280 1.345 -0.084 1.00 0.00 40 GLU A O 3
ATOM 2849 N N . LYS A 1 41 ? -6.303 1.032 -2.063 1.00 0.00 41 LYS A N 3
ATOM 2850 C CA . LYS A 1 41 ? -5.896 -0.363 -2.178 1.00 0.00 41 LYS A CA 3
ATOM 2851 C C . LYS A 1 41 ? -4.514 -0.477 -2.813 1.00 0.00 41 LYS A C 3
ATOM 2852 O O . LYS A 1 41 ? -4.203 0.222 -3.778 1.00 0.00 41 LYS A O 3
ATOM 2871 N N . LEU A 1 42 ? -3.688 -1.362 -2.265 1.00 0.00 42 LEU A N 3
ATOM 2872 C CA . LEU A 1 42 ? -2.338 -1.569 -2.779 1.00 0.00 42 LEU A CA 3
ATOM 2873 C C . LEU A 1 42 ? -2.037 -3.056 -2.936 1.00 0.00 42 LEU A C 3
ATOM 2874 O O . LEU A 1 42 ? -2.624 -3.894 -2.251 1.00 0.00 42 LEU A O 3
ATOM 2890 N N . ARG A 1 43 ? -1.117 -3.376 -3.840 1.00 0.00 43 ARG A N 3
ATOM 2891 C CA . ARG A 1 43 ? -0.737 -4.761 -4.086 1.00 0.00 43 ARG A CA 3
ATOM 2892 C C . ARG A 1 43 ? 0.626 -5.068 -3.473 1.00 0.00 43 ARG A C 3
ATOM 2893 O O . ARG A 1 43 ? 1.586 -4.320 -3.660 1.00 0.00 43 ARG A O 3
ATOM 2914 N N . VAL A 1 44 ? 0.704 -6.173 -2.738 1.00 0.00 44 VAL A N 3
ATOM 2915 C CA . VAL A 1 44 ? 1.949 -6.580 -2.097 1.00 0.00 44 VAL A CA 3
ATOM 2916 C C . VAL A 1 44 ? 2.964 -7.063 -3.126 1.00 0.00 44 VAL A C 3
ATOM 2917 O O . VAL A 1 44 ? 2.773 -8.100 -3.762 1.00 0.00 44 VAL A O 3
ATOM 2930 N N . ILE A 1 45 ? 4.044 -6.305 -3.284 1.00 0.00 45 ILE A N 3
ATOM 2931 C CA . ILE A 1 45 ? 5.091 -6.658 -4.235 1.00 0.00 45 ILE A CA 3
ATOM 2932 C C . ILE A 1 45 ? 6.128 -7.576 -3.597 1.00 0.00 45 ILE A C 3
ATOM 2933 O O . ILE A 1 45 ? 6.447 -8.637 -4.134 1.00 0.00 45 ILE A O 3
ATOM 2949 N N . SER A 1 46 ? 6.648 -7.163 -2.445 1.00 0.00 46 SER A N 3
ATOM 2950 C CA . SER A 1 46 ? 7.650 -7.948 -1.734 1.00 0.00 46 SER A CA 3
ATOM 2951 C C . SER A 1 46 ? 7.580 -7.685 -0.232 1.00 0.00 46 SER A C 3
ATOM 2952 O O . SER A 1 46 ? 7.050 -6.664 0.206 1.00 0.00 46 SER A O 3
ATOM 2960 N N . ASP A 1 47 ? 8.117 -8.614 0.550 1.00 0.00 47 ASP A N 3
ATOM 2961 C CA . ASP A 1 47 ? 8.118 -8.484 2.002 1.00 0.00 47 ASP A CA 3
ATOM 2962 C C . ASP A 1 47 ? 9.542 -8.386 2.539 1.00 0.00 47 ASP A C 3
ATOM 2963 O O . ASP A 1 47 ? 10.304 -9.351 2.482 1.00 0.00 47 ASP A O 3
ATOM 2972 N N . GLU A 1 48 ? 9.894 -7.214 3.058 1.00 0.00 48 GLU A N 3
ATOM 2973 C CA . GLU A 1 48 ? 11.228 -6.991 3.603 1.00 0.00 48 GLU A CA 3
ATOM 2974 C C . GLU A 1 48 ? 11.178 -6.842 5.121 1.00 0.00 48 GLU A C 3
ATOM 2975 O O . GLU A 1 48 ? 11.092 -5.732 5.644 1.00 0.00 48 GLU A O 3
ATOM 2987 N N . GLY A 1 49 ? 11.232 -7.970 5.823 1.00 0.00 49 GLY A N 3
ATOM 2988 C CA . GLY A 1 49 ? 11.191 -7.944 7.273 1.00 0.00 49 GLY A CA 3
ATOM 2989 C C . GLY A 1 49 ? 9.931 -7.291 7.806 1.00 0.00 49 GLY A C 3
ATOM 2990 O O . GLY A 1 49 ? 8.822 -7.721 7.495 1.00 0.00 49 GLY A O 3
ATOM 2994 N N . GLY A 1 50 ? 10.103 -6.248 8.613 1.00 0.00 50 GLY A N 3
ATOM 2995 C CA . GLY A 1 50 ? 8.962 -5.553 9.179 1.00 0.00 50 GLY A CA 3
ATOM 2996 C C . GLY A 1 50 ? 8.247 -4.687 8.161 1.00 0.00 50 GLY A C 3
ATOM 2997 O O . GLY A 1 50 ? 7.075 -4.351 8.335 1.00 0.00 50 GLY A O 3
ATOM 3001 N N . TRP A 1 51 ? 8.953 -4.324 7.096 1.00 0.00 51 TRP A N 3
ATOM 3002 C CA . TRP A 1 51 ? 8.379 -3.490 6.047 1.00 0.00 51 TRP A CA 3
ATOM 3003 C C . TRP A 1 51 ? 8.288 -4.255 4.731 1.00 0.00 51 TRP A C 3
ATOM 3004 O O . TRP A 1 51 ? 9.080 -5.163 4.475 1.00 0.00 51 TRP A O 3
ATOM 3025 N N . TRP A 1 52 ? 7.321 -3.884 3.901 1.00 0.00 52 TRP A N 3
ATOM 3026 C CA . TRP A 1 52 ? 7.128 -4.537 2.611 1.00 0.00 52 TRP A CA 3
ATOM 3027 C C . TRP A 1 52 ? 6.873 -3.510 1.513 1.00 0.00 52 TRP A C 3
ATOM 3028 O O . TRP A 1 52 ? 6.569 -2.350 1.793 1.00 0.00 52 TRP A O 3
ATOM 3049 N N . LYS A 1 53 ? 6.998 -3.942 0.263 1.00 0.00 53 LYS A N 3
ATOM 3050 C CA . LYS A 1 53 ? 6.780 -3.061 -0.877 1.00 0.00 53 LYS A CA 3
ATOM 3051 C C . LYS A 1 53 ? 5.398 -3.288 -1.483 1.00 0.00 53 LYS A C 3
ATOM 3052 O O . LYS A 1 53 ? 4.908 -4.416 -1.530 1.00 0.00 53 LYS A O 3
ATOM 3071 N N . ALA A 1 54 ? 4.777 -2.209 -1.948 1.00 0.00 54 ALA A N 3
ATOM 3072 C CA . ALA A 1 54 ? 3.454 -2.291 -2.554 1.00 0.00 54 ALA A CA 3
ATOM 3073 C C . ALA A 1 54 ? 3.231 -1.152 -3.543 1.00 0.00 54 ALA A C 3
ATOM 3074 O O . ALA A 1 54 ? 3.927 -0.137 -3.502 1.00 0.00 54 ALA A O 3
ATOM 3081 N N . ILE A 1 55 ? 2.257 -1.327 -4.430 1.00 0.00 55 ILE A N 3
ATOM 3082 C CA . ILE A 1 55 ? 1.944 -0.312 -5.429 1.00 0.00 55 ILE A CA 3
ATOM 3083 C C . ILE A 1 55 ? 0.451 -0.001 -5.446 1.00 0.00 55 ILE A C 3
ATOM 3084 O O . ILE A 1 55 ? -0.379 -0.877 -5.205 1.00 0.00 55 ILE A O 3
ATOM 3100 N N . SER A 1 56 ? 0.117 1.253 -5.734 1.00 0.00 56 SER A N 3
ATOM 3101 C CA . SER A 1 56 ? -1.276 1.681 -5.781 1.00 0.00 56 SER A CA 3
ATOM 3102 C C . SER A 1 56 ? -1.913 1.313 -7.118 1.00 0.00 56 SER A C 3
ATOM 3103 O O . SER A 1 56 ? -1.374 1.621 -8.182 1.00 0.00 56 SER A O 3
ATOM 3111 N N . LEU A 1 57 ? -3.063 0.651 -7.055 1.00 0.00 57 LEU A N 3
ATOM 3112 C CA . LEU A 1 57 ? -3.776 0.239 -8.260 1.00 0.00 57 LEU A CA 3
ATOM 3113 C C . LEU A 1 57 ? -4.515 1.418 -8.885 1.00 0.00 57 LEU A C 3
ATOM 3114 O O . LEU A 1 57 ? -5.300 1.247 -9.817 1.00 0.00 57 LEU A O 3
ATOM 3130 N N . SER A 1 58 ? -4.256 2.614 -8.367 1.00 0.00 58 SER A N 3
ATOM 3131 C CA . SER A 1 58 ? -4.899 3.822 -8.873 1.00 0.00 58 SER A CA 3
ATOM 3132 C C . SER A 1 58 ? -3.968 4.577 -9.817 1.00 0.00 58 SER A C 3
ATOM 3133 O O . SER A 1 58 ? -4.338 4.902 -10.945 1.00 0.00 58 SER A O 3
ATOM 3141 N N . THR A 1 59 ? -2.756 4.854 -9.347 1.00 0.00 59 THR A N 3
ATOM 3142 C CA . THR A 1 59 ? -1.771 5.571 -10.146 1.00 0.00 59 THR A CA 3
ATOM 3143 C C . THR A 1 59 ? -0.661 4.639 -10.619 1.00 0.00 59 THR A C 3
ATOM 3144 O O . THR A 1 59 ? -0.268 4.667 -11.784 1.00 0.00 59 THR A O 3
ATOM 3155 N N . GLY A 1 60 ? -0.160 3.812 -9.706 1.00 0.00 60 GLY A N 3
ATOM 3156 C CA . GLY A 1 60 ? 0.900 2.882 -10.049 1.00 0.00 60 GLY A CA 3
ATOM 3157 C C . GLY A 1 60 ? 2.235 3.279 -9.451 1.00 0.00 60 GLY A C 3
ATOM 3158 O O . GLY A 1 60 ? 3.288 2.984 -10.017 1.00 0.00 60 GLY A O 3
ATOM 3162 N N . ARG A 1 61 ? 2.192 3.951 -8.305 1.00 0.00 61 ARG A N 3
ATOM 3163 C CA . ARG A 1 61 ? 3.408 4.391 -7.632 1.00 0.00 61 ARG A CA 3
ATOM 3164 C C . ARG A 1 61 ? 3.948 3.297 -6.715 1.00 0.00 61 ARG A C 3
ATOM 3165 O O . ARG A 1 61 ? 3.242 2.811 -5.832 1.00 0.00 61 ARG A O 3
ATOM 3186 N N . GLU A 1 62 ? 5.203 2.916 -6.931 1.00 0.00 62 GLU A N 3
ATOM 3187 C CA . GLU A 1 62 ? 5.836 1.879 -6.125 1.00 0.00 62 GLU A CA 3
ATOM 3188 C C . GLU A 1 62 ? 6.613 2.492 -4.963 1.00 0.00 62 GLU A C 3
ATOM 3189 O O . GLU A 1 62 ? 7.564 3.245 -5.168 1.00 0.00 62 GLU A O 3
ATOM 3201 N N . SER A 1 63 ? 6.200 2.162 -3.744 1.00 0.00 63 SER A N 3
ATOM 3202 C CA . SER A 1 63 ? 6.854 2.683 -2.549 1.00 0.00 63 SER A CA 3
ATOM 3203 C C . SER A 1 63 ? 6.812 1.661 -1.417 1.00 0.00 63 SER A C 3
ATOM 3204 O O . SER A 1 63 ? 6.065 0.684 -1.476 1.00 0.00 63 SER A O 3
ATOM 3212 N N . TYR A 1 64 ? 7.620 1.893 -0.389 1.00 0.00 64 TYR A N 3
ATOM 3213 C CA . TYR A 1 64 ? 7.678 0.992 0.756 1.00 0.00 64 TYR A CA 3
ATOM 3214 C C . TYR A 1 64 ? 7.008 1.617 1.976 1.00 0.00 64 TYR A C 3
ATOM 3215 O O . TYR A 1 64 ? 7.372 2.712 2.405 1.00 0.00 64 TYR A O 3
ATOM 3233 N N . ILE A 1 65 ? 6.027 0.912 2.529 1.00 0.00 65 ILE A N 3
ATOM 3234 C CA . ILE A 1 65 ? 5.306 1.395 3.701 1.00 0.00 65 ILE A CA 3
ATOM 3235 C C . ILE A 1 65 ? 5.191 0.307 4.763 1.00 0.00 65 ILE A C 3
ATOM 3236 O O . ILE A 1 65 ? 5.167 -0.887 4.465 1.00 0.00 65 ILE A O 3
ATOM 3252 N N . PRO A 1 66 ? 5.117 0.728 6.035 1.00 0.00 66 PRO A N 3
ATOM 3253 C CA . PRO A 1 66 ? 5.000 -0.195 7.168 1.00 0.00 66 PRO A CA 3
ATOM 3254 C C . PRO A 1 66 ? 3.643 -0.887 7.215 1.00 0.00 66 PRO A C 3
ATOM 3255 O O . PRO A 1 66 ? 2.602 -0.244 7.087 1.00 0.00 66 PRO A O 3
ATOM 3266 N N . GLY A 1 67 ? 3.661 -2.204 7.399 1.00 0.00 67 GLY A N 3
ATOM 3267 C CA . GLY A 1 67 ? 2.425 -2.962 7.459 1.00 0.00 67 GLY A CA 3
ATOM 3268 C C . GLY A 1 67 ? 1.401 -2.328 8.379 1.00 0.00 67 GLY A C 3
ATOM 3269 O O . GLY A 1 67 ? 0.196 -2.444 8.151 1.00 0.00 67 GLY A O 3
ATOM 3273 N N . ILE A 1 68 ? 1.879 -1.658 9.422 1.00 0.00 68 ILE A N 3
ATOM 3274 C CA . ILE A 1 68 ? 0.996 -1.005 10.380 1.00 0.00 68 ILE A CA 3
ATOM 3275 C C . ILE A 1 68 ? 0.196 0.112 9.717 1.00 0.00 68 ILE A C 3
ATOM 3276 O O . ILE A 1 68 ? -0.942 0.386 10.101 1.00 0.00 68 ILE A O 3
ATOM 3292 N N . CYS A 1 69 ? 0.798 0.751 8.721 1.00 0.00 69 CYS A N 3
ATOM 3293 C CA . CYS A 1 69 ? 0.141 1.838 8.003 1.00 0.00 69 CYS A CA 3
ATOM 3294 C C . CYS A 1 69 ? -0.895 1.295 7.024 1.00 0.00 69 CYS A C 3
ATOM 3295 O O . CYS A 1 69 ? -1.697 2.049 6.472 1.00 0.00 69 CYS A O 3
ATOM 3303 N N . VAL A 1 70 ? -0.872 -0.017 6.813 1.00 0.00 70 VAL A N 3
ATOM 3304 C CA . VAL A 1 70 ? -1.809 -0.661 5.901 1.00 0.00 70 VAL A CA 3
ATOM 3305 C C . VAL A 1 70 ? -2.522 -1.827 6.577 1.00 0.00 70 VAL A C 3
ATOM 3306 O O . VAL A 1 70 ? -2.151 -2.241 7.675 1.00 0.00 70 VAL A O 3
ATOM 3319 N N . ALA A 1 71 ? -3.546 -2.352 5.914 1.00 0.00 71 ALA A N 3
ATOM 3320 C CA . ALA A 1 71 ? -4.309 -3.473 6.450 1.00 0.00 71 ALA A CA 3
ATOM 3321 C C . ALA A 1 71 ? -4.408 -4.606 5.434 1.00 0.00 71 ALA A C 3
ATOM 3322 O O . ALA A 1 71 ? -4.783 -4.388 4.282 1.00 0.00 71 ALA A O 3
ATOM 3329 N N . ARG A 1 72 ? -4.070 -5.815 5.868 1.00 0.00 72 ARG A N 3
ATOM 3330 C CA . ARG A 1 72 ? -4.119 -6.982 4.996 1.00 0.00 72 ARG A CA 3
ATOM 3331 C C . ARG A 1 72 ? -5.553 -7.282 4.569 1.00 0.00 72 ARG A C 3
ATOM 3332 O O . ARG A 1 72 ? -6.370 -7.731 5.373 1.00 0.00 72 ARG A O 3
ATOM 3353 N N . VAL A 1 73 ? -5.852 -7.030 3.299 1.00 0.00 73 VAL A N 3
ATOM 3354 C CA . VAL A 1 73 ? -7.186 -7.274 2.765 1.00 0.00 73 VAL A CA 3
ATOM 3355 C C . VAL A 1 73 ? -7.298 -8.679 2.183 1.00 0.00 73 VAL A C 3
ATOM 3356 O O . VAL A 1 73 ? -6.291 -9.313 1.869 1.00 0.00 73 VAL A O 3
ATOM 3369 N N . SER A 1 74 ? -8.529 -9.159 2.043 1.00 0.00 74 SER A N 3
ATOM 3370 C CA . SER A 1 74 ? -8.773 -10.491 1.502 1.00 0.00 74 SER A CA 3
ATOM 3371 C C . SER A 1 74 ? -9.988 -10.489 0.580 1.00 0.00 74 SER A C 3
ATOM 3372 O O . SER A 1 74 ? -10.877 -9.648 0.708 1.00 0.00 74 SER A O 3
ATOM 3380 N N . GLY A 1 75 ? -10.018 -11.437 -0.352 1.00 0.00 75 GLY A N 3
ATOM 3381 C CA . GLY A 1 75 ? -11.128 -11.528 -1.283 1.00 0.00 75 GLY A CA 3
ATOM 3382 C C . GLY A 1 75 ? -12.332 -12.227 -0.684 1.00 0.00 75 GLY A C 3
ATOM 3383 O O . GLY A 1 75 ? -12.234 -12.920 0.329 1.00 0.00 75 GLY A O 3
ATOM 3387 N N . PRO A 1 76 ? -13.501 -12.047 -1.316 1.00 0.00 76 PRO A N 3
ATOM 3388 C CA . PRO A 1 76 ? -14.752 -12.657 -0.856 1.00 0.00 76 PRO A CA 3
ATOM 3389 C C . PRO A 1 76 ? -14.766 -14.169 -1.054 1.00 0.00 76 PRO A C 3
ATOM 3390 O O . PRO A 1 76 ? -15.753 -14.836 -0.741 1.00 0.00 76 PRO A O 3
ATOM 3401 N N . SER A 1 77 ? -13.666 -14.704 -1.574 1.00 0.00 77 SER A N 3
ATOM 3402 C CA . SER A 1 77 ? -13.554 -16.137 -1.816 1.00 0.00 77 SER A CA 3
ATOM 3403 C C . SER A 1 77 ? -13.968 -16.931 -0.581 1.00 0.00 77 SER A C 3
ATOM 3404 O O . SER A 1 77 ? -14.789 -17.844 -0.662 1.00 0.00 77 SER A O 3
ATOM 3412 N N . SER A 1 78 ? -13.392 -16.575 0.563 1.00 0.00 78 SER A N 3
ATOM 3413 C CA . SER A 1 78 ? -13.696 -17.256 1.816 1.00 0.00 78 SER A CA 3
ATOM 3414 C C . SER A 1 78 ? -15.172 -17.638 1.883 1.00 0.00 78 SER A C 3
ATOM 3415 O O . SER A 1 78 ? -16.051 -16.790 1.734 1.00 0.00 78 SER A O 3
ATOM 3423 N N . GLY A 1 79 ? -15.435 -18.922 2.107 1.00 0.00 79 GLY A N 3
ATOM 3424 C CA . GLY A 1 79 ? -16.804 -19.395 2.189 1.00 0.00 79 GLY A CA 3
ATOM 3425 C C . GLY A 1 79 ? -17.225 -19.710 3.611 1.00 0.00 79 GLY A C 3
ATOM 3426 O O . GLY A 1 79 ? -16.567 -20.489 4.301 1.00 0.00 79 GLY A O 3
ATOM 3430 N N . GLY A 1 1 ? 13.145 -31.412 -5.108 1.00 0.00 1 GLY A N 4
ATOM 3431 C CA . GLY A 1 1 ? 11.741 -31.476 -5.468 1.00 0.00 1 GLY A CA 4
ATOM 3432 C C . GLY A 1 1 ? 10.864 -30.672 -4.528 1.00 0.00 1 GLY A C 4
ATOM 3433 O O . GLY A 1 1 ? 10.722 -29.459 -4.685 1.00 0.00 1 GLY A O 4
ATOM 3437 N N . SER A 1 2 ? 10.272 -31.349 -3.549 1.00 0.00 2 SER A N 4
ATOM 3438 C CA . SER A 1 2 ? 9.400 -30.691 -2.584 1.00 0.00 2 SER A CA 4
ATOM 3439 C C . SER A 1 2 ? 8.552 -29.618 -3.260 1.00 0.00 2 SER A C 4
ATOM 3440 O O . SER A 1 2 ? 8.365 -28.527 -2.722 1.00 0.00 2 SER A O 4
ATOM 3448 N N . SER A 1 3 ? 8.040 -29.938 -4.445 1.00 0.00 3 SER A N 4
ATOM 3449 C CA . SER A 1 3 ? 7.214 -29.001 -5.198 1.00 0.00 3 SER A CA 4
ATOM 3450 C C . SER A 1 3 ? 5.732 -29.297 -4.993 1.00 0.00 3 SER A C 4
ATOM 3451 O O . SER A 1 3 ? 5.349 -30.425 -4.683 1.00 0.00 3 SER A O 4
ATOM 3459 N N . GLY A 1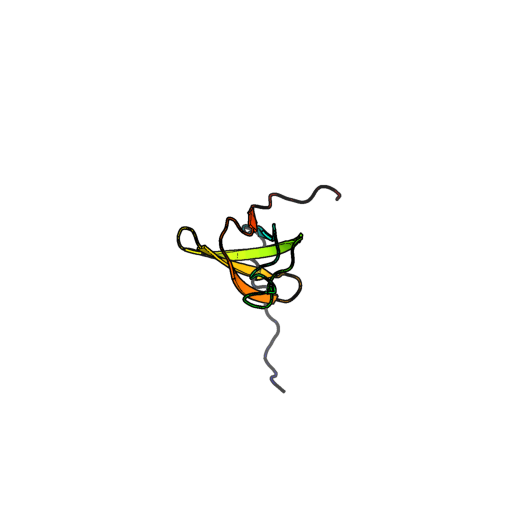 4 ? 4.900 -28.275 -5.170 1.00 0.00 4 GLY A N 4
ATOM 3460 C CA . GLY A 1 4 ? 3.469 -28.444 -5.000 1.00 0.00 4 GLY A CA 4
ATOM 3461 C C . GLY A 1 4 ? 2.747 -28.633 -6.320 1.00 0.00 4 GLY A C 4
ATOM 3462 O O . GLY A 1 4 ? 2.633 -29.753 -6.818 1.00 0.00 4 GLY A O 4
ATOM 3466 N N . SER A 1 5 ? 2.256 -27.536 -6.886 1.00 0.00 5 SER A N 4
ATOM 3467 C CA . SER A 1 5 ? 1.537 -27.586 -8.154 1.00 0.00 5 SER A CA 4
ATOM 3468 C C . SER A 1 5 ? 0.613 -28.800 -8.206 1.00 0.00 5 SER A C 4
ATOM 3469 O O . SER A 1 5 ? 0.557 -29.508 -9.211 1.00 0.00 5 SER A O 4
ATOM 3477 N N . SER A 1 6 ? -0.109 -29.033 -7.115 1.00 0.00 6 SER A N 4
ATOM 3478 C CA . SER A 1 6 ? -1.028 -30.162 -7.033 1.00 0.00 6 SER A CA 4
ATOM 3479 C C . SER A 1 6 ? -1.731 -30.388 -8.369 1.00 0.00 6 SER A C 4
ATOM 3480 O O . SER A 1 6 ? -1.946 -31.526 -8.785 1.00 0.00 6 SER A O 4
ATOM 3488 N N . GLY A 1 7 ? -2.087 -29.294 -9.035 1.00 0.00 7 GLY A N 4
ATOM 3489 C CA . GLY A 1 7 ? -2.762 -29.393 -10.316 1.00 0.00 7 GLY A CA 4
ATOM 3490 C C . GLY A 1 7 ? -3.712 -28.237 -10.562 1.00 0.00 7 GLY A C 4
ATOM 3491 O O . GLY A 1 7 ? -3.867 -27.345 -9.728 1.00 0.00 7 GLY A O 4
ATOM 3495 N N . PRO A 1 8 ? -4.367 -28.243 -11.732 1.00 0.00 8 PRO A N 4
ATOM 3496 C CA . PRO A 1 8 ? -5.317 -27.194 -12.113 1.00 0.00 8 PRO A CA 4
ATOM 3497 C C . PRO A 1 8 ? -6.596 -27.241 -11.284 1.00 0.00 8 PRO A C 4
ATOM 3498 O O . PRO A 1 8 ? -6.892 -28.246 -10.637 1.00 0.00 8 PRO A O 4
ATOM 3509 N N . LEU A 1 9 ? -7.353 -26.150 -11.310 1.00 0.00 9 LEU A N 4
ATOM 3510 C CA . LEU A 1 9 ? -8.602 -26.067 -10.561 1.00 0.00 9 LEU A CA 4
ATOM 3511 C C . LEU A 1 9 ? -9.742 -25.587 -11.454 1.00 0.00 9 LEU A C 4
ATOM 3512 O O . LEU A 1 9 ? -9.539 -24.843 -12.414 1.00 0.00 9 LEU A O 4
ATOM 3528 N N . PRO A 1 10 ? -10.970 -26.020 -11.132 1.00 0.00 10 PRO A N 4
ATOM 3529 C CA . PRO A 1 10 ? -12.166 -25.645 -11.891 1.00 0.00 10 PRO A CA 4
ATOM 3530 C C . PRO A 1 10 ? -12.530 -24.175 -11.710 1.00 0.00 10 PRO A C 4
ATOM 3531 O O . PRO A 1 10 ? -13.413 -23.656 -12.391 1.00 0.00 10 PRO A O 4
ATOM 3542 N N . ASN A 1 11 ? -11.843 -23.509 -10.787 1.00 0.00 11 ASN A N 4
ATOM 3543 C CA . ASN A 1 11 ? -12.095 -22.099 -10.516 1.00 0.00 11 ASN A CA 4
ATOM 3544 C C . ASN A 1 11 ? -10.853 -21.260 -10.800 1.00 0.00 11 ASN A C 4
ATOM 3545 O O . ASN A 1 11 ? -9.737 -21.609 -10.416 1.00 0.00 11 ASN A O 4
ATOM 3556 N N . PRO A 1 12 ? -11.049 -20.126 -11.489 1.00 0.00 12 PRO A N 4
ATOM 3557 C CA . PRO A 1 12 ? -9.957 -19.213 -11.840 1.00 0.00 12 PRO A CA 4
ATOM 3558 C C . PRO A 1 12 ? -9.393 -18.490 -10.622 1.00 0.00 12 PRO A C 4
ATOM 3559 O O . PRO A 1 12 ? -8.413 -17.754 -10.725 1.00 0.00 12 PRO A O 4
ATOM 3570 N N . GLU A 1 13 ? -10.018 -18.707 -9.468 1.00 0.00 13 GLU A N 4
ATOM 3571 C CA . GLU A 1 13 ? -9.576 -18.074 -8.231 1.00 0.00 13 GLU A CA 4
ATOM 3572 C C . GLU A 1 13 ? -8.513 -18.921 -7.537 1.00 0.00 13 GLU A C 4
ATOM 3573 O O . GLU A 1 13 ? -8.605 -19.194 -6.341 1.00 0.00 13 GLU A O 4
ATOM 3585 N N . GLY A 1 14 ? -7.503 -19.333 -8.297 1.00 0.00 14 GLY A N 4
ATOM 3586 C CA . GLY A 1 14 ? -6.437 -20.144 -7.739 1.00 0.00 14 GLY A CA 4
ATOM 3587 C C . GLY A 1 14 ? -5.347 -19.308 -7.098 1.00 0.00 14 GLY A C 4
ATOM 3588 O O . GLY A 1 14 ? -5.310 -19.153 -5.877 1.00 0.00 14 GLY A O 4
ATOM 3592 N N . LEU A 1 15 ? -4.456 -18.769 -7.923 1.00 0.00 15 LEU A N 4
ATOM 3593 C CA . LEU A 1 15 ? -3.358 -17.945 -7.430 1.00 0.00 15 LEU A CA 4
ATOM 3594 C C . LEU A 1 15 ? -3.833 -16.527 -7.130 1.00 0.00 15 LEU A C 4
ATOM 3595 O O . LEU A 1 15 ? -4.022 -15.720 -8.040 1.00 0.00 15 LEU A O 4
ATOM 3611 N N . ASP A 1 16 ? -4.021 -16.230 -5.849 1.00 0.00 16 ASP A N 4
ATOM 3612 C CA . ASP A 1 16 ? -4.471 -14.908 -5.428 1.00 0.00 16 ASP A CA 4
ATOM 3613 C C . ASP A 1 16 ? -3.283 -13.990 -5.158 1.00 0.00 16 ASP A C 4
ATOM 3614 O O . ASP A 1 16 ? -2.129 -14.389 -5.317 1.00 0.00 16 ASP A O 4
ATOM 3623 N N . SER A 1 17 ? -3.573 -12.759 -4.751 1.00 0.00 17 SER A N 4
ATOM 3624 C CA . SER A 1 17 ? -2.529 -11.783 -4.464 1.00 0.00 17 SER A CA 4
ATOM 3625 C C . SER A 1 17 ? -2.739 -11.150 -3.092 1.00 0.00 17 SER A C 4
ATOM 3626 O O . SER A 1 17 ? -3.867 -11.052 -2.607 1.00 0.00 17 SER A O 4
ATOM 3634 N N . ASP A 1 18 ? -1.646 -10.722 -2.471 1.00 0.00 18 ASP A N 4
ATOM 3635 C CA . ASP A 1 18 ? -1.708 -10.097 -1.154 1.00 0.00 18 ASP A CA 4
ATOM 3636 C C . ASP A 1 18 ? -1.947 -8.596 -1.276 1.00 0.00 18 ASP A C 4
ATOM 3637 O O . ASP A 1 18 ? -1.110 -7.864 -1.805 1.00 0.00 18 ASP A O 4
ATOM 3646 N N . PHE A 1 19 ? -3.096 -8.142 -0.785 1.00 0.00 19 PHE A N 4
ATOM 3647 C CA . PHE A 1 19 ? -3.446 -6.728 -0.841 1.00 0.00 19 PHE A CA 4
ATOM 3648 C C . PHE A 1 19 ? -3.378 -6.096 0.547 1.00 0.00 19 PHE A C 4
ATOM 3649 O O . PHE A 1 19 ? -3.539 -6.776 1.560 1.00 0.00 19 PHE A O 4
ATOM 3666 N N . LEU A 1 20 ? -3.137 -4.790 0.583 1.00 0.00 20 LEU A N 4
ATOM 3667 C CA . LEU A 1 20 ? -3.047 -4.064 1.846 1.00 0.00 20 LEU A CA 4
ATOM 3668 C C . LEU A 1 20 ? -3.722 -2.700 1.739 1.00 0.00 20 LEU A C 4
ATOM 3669 O O . LEU A 1 20 ? -3.272 -1.830 0.995 1.00 0.00 20 LEU A O 4
ATOM 3685 N N . ALA A 1 21 ? -4.804 -2.521 2.490 1.00 0.00 21 ALA A N 4
ATOM 3686 C CA . ALA A 1 21 ? -5.539 -1.262 2.484 1.00 0.00 21 ALA A CA 4
ATOM 3687 C C . ALA A 1 21 ? -4.875 -0.234 3.394 1.00 0.00 21 ALA A C 4
ATOM 3688 O O . ALA A 1 21 ? -4.586 -0.515 4.557 1.00 0.00 21 ALA A O 4
ATOM 3695 N N . VAL A 1 22 ? -4.635 0.958 2.857 1.00 0.00 22 VAL A N 4
ATOM 3696 C CA . VAL A 1 22 ? -4.005 2.028 3.621 1.00 0.00 22 VAL A CA 4
ATOM 3697 C C . VAL A 1 22 ? -4.897 2.478 4.772 1.00 0.00 22 VAL A C 4
ATOM 3698 O O . VAL A 1 22 ? -5.935 3.106 4.560 1.00 0.00 22 VAL A O 4
ATOM 3711 N N . LEU A 1 23 ? -4.485 2.155 5.993 1.00 0.00 23 LEU A N 4
ATOM 3712 C CA . LEU A 1 23 ? -5.246 2.528 7.181 1.00 0.00 23 LEU A CA 4
ATOM 3713 C C . LEU A 1 23 ? -5.208 4.037 7.401 1.00 0.00 23 LEU A C 4
ATOM 3714 O O . LEU A 1 23 ? -6.163 4.623 7.910 1.00 0.00 23 LEU A O 4
ATOM 3730 N N . SER A 1 24 ? -4.100 4.659 7.012 1.00 0.00 24 SER A N 4
ATOM 3731 C CA . SER A 1 24 ? -3.938 6.100 7.168 1.00 0.00 24 SER A CA 4
ATOM 3732 C C . SER A 1 24 ? -2.839 6.625 6.249 1.00 0.00 24 SER A C 4
ATOM 3733 O O . SER A 1 24 ? -1.709 6.136 6.270 1.00 0.00 24 SER A O 4
ATOM 3741 N N . ASP A 1 25 ? -3.179 7.624 5.442 1.00 0.00 25 ASP A N 4
ATOM 3742 C CA . ASP A 1 25 ? -2.223 8.218 4.515 1.00 0.00 25 ASP A CA 4
ATOM 3743 C C . ASP A 1 25 ? -0.824 8.248 5.123 1.00 0.00 25 ASP A C 4
ATOM 3744 O O . ASP A 1 25 ? -0.667 8.376 6.337 1.00 0.00 25 ASP A O 4
ATOM 3753 N N . TYR A 1 26 ? 0.188 8.129 4.271 1.00 0.00 26 TYR A N 4
ATOM 3754 C CA . TYR A 1 26 ? 1.574 8.139 4.724 1.00 0.00 26 TYR A CA 4
ATOM 3755 C C . TYR A 1 26 ? 2.530 8.333 3.551 1.00 0.00 26 TYR A C 4
ATOM 3756 O O . TYR A 1 26 ? 2.262 7.917 2.424 1.00 0.00 26 TYR A O 4
ATOM 3774 N N . PRO A 1 27 ? 3.672 8.982 3.821 1.00 0.00 27 PRO A N 4
ATOM 3775 C CA . PRO A 1 27 ? 4.001 9.483 5.159 1.00 0.00 27 PRO A CA 4
ATOM 3776 C C . PRO A 1 27 ? 3.122 10.659 5.570 1.00 0.00 27 PRO A C 4
ATOM 3777 O O . PRO A 1 27 ? 2.185 11.024 4.859 1.00 0.00 27 PRO A O 4
ATOM 3788 N N . SER A 1 28 ? 3.431 11.250 6.720 1.00 0.00 28 SER A N 4
ATOM 3789 C CA . SER A 1 28 ? 2.666 12.384 7.226 1.00 0.00 28 SER A CA 4
ATOM 3790 C C . SER A 1 28 ? 2.928 13.633 6.390 1.00 0.00 28 SER A C 4
ATOM 3791 O O . SER A 1 28 ? 3.982 13.787 5.771 1.00 0.00 28 SER A O 4
ATOM 3799 N N . PRO A 1 29 ? 1.947 14.547 6.370 1.00 0.00 29 PRO A N 4
ATOM 3800 C CA . PRO A 1 29 ? 2.047 15.799 5.614 1.00 0.00 29 PRO A CA 4
ATOM 3801 C C . PRO A 1 29 ? 3.064 16.761 6.218 1.00 0.00 29 PRO A C 4
ATOM 3802 O O . PRO A 1 29 ? 3.233 17.882 5.739 1.00 0.00 29 PRO A O 4
ATOM 3813 N N . ASP A 1 30 ? 3.739 16.315 7.272 1.00 0.00 30 ASP A N 4
ATOM 3814 C CA . ASP A 1 30 ? 4.742 17.137 7.940 1.00 0.00 30 ASP A CA 4
ATOM 3815 C C . ASP A 1 30 ? 6.150 16.650 7.613 1.00 0.00 30 ASP A C 4
ATOM 3816 O O . ASP A 1 30 ? 7.116 17.407 7.706 1.00 0.00 30 ASP A O 4
ATOM 3825 N N . ILE A 1 31 ? 6.258 15.382 7.231 1.00 0.00 31 ILE A N 4
ATOM 3826 C CA . ILE A 1 31 ? 7.548 14.795 6.890 1.00 0.00 31 ILE A CA 4
ATOM 3827 C C . ILE A 1 31 ? 7.711 14.666 5.380 1.00 0.00 31 ILE A C 4
ATOM 3828 O O . ILE A 1 31 ? 8.659 15.196 4.800 1.00 0.00 31 ILE A O 4
ATOM 3844 N N . SER A 1 32 ? 6.780 13.960 4.747 1.00 0.00 32 SER A N 4
ATOM 3845 C CA . SER A 1 32 ? 6.821 13.759 3.303 1.00 0.00 32 SER A CA 4
ATOM 3846 C C . SER A 1 32 ? 5.414 13.591 2.738 1.00 0.00 32 SER A C 4
ATOM 3847 O O . SER A 1 32 ? 4.455 13.321 3.461 1.00 0.00 32 SER A O 4
ATOM 3855 N N . PRO A 1 33 ? 5.287 13.754 1.412 1.00 0.00 33 PRO A N 4
ATOM 3856 C CA . PRO A 1 33 ? 4.002 13.625 0.719 1.00 0.00 33 PRO A CA 4
ATOM 3857 C C . PRO A 1 33 ? 3.502 12.184 0.688 1.00 0.00 33 PRO A C 4
ATOM 3858 O O . PRO A 1 33 ? 4.241 11.252 0.370 1.00 0.00 33 PRO A O 4
ATOM 3869 N N . PRO A 1 34 ? 2.218 11.995 1.026 1.00 0.00 34 PRO A N 4
ATOM 3870 C CA . PRO A 1 34 ? 1.591 10.671 1.044 1.00 0.00 34 PRO A CA 4
ATOM 3871 C C . PRO A 1 34 ? 1.408 10.097 -0.357 1.00 0.00 34 PRO A C 4
ATOM 3872 O O . PRO A 1 34 ? 0.764 10.709 -1.209 1.00 0.00 34 PRO A O 4
ATOM 3883 N N . ILE A 1 35 ? 1.979 8.919 -0.588 1.00 0.00 35 ILE A N 4
ATOM 3884 C CA . ILE A 1 35 ? 1.877 8.263 -1.885 1.00 0.00 35 ILE A CA 4
ATOM 3885 C C . ILE A 1 35 ? 0.615 7.411 -1.973 1.00 0.00 35 ILE A C 4
ATOM 3886 O O . ILE A 1 35 ? 0.089 7.172 -3.060 1.00 0.00 35 ILE A O 4
ATOM 3902 N N . PHE A 1 36 ? 0.133 6.957 -0.821 1.00 0.00 36 PHE A N 4
ATOM 3903 C CA . PHE A 1 36 ? -1.068 6.133 -0.767 1.00 0.00 36 PHE A CA 4
ATOM 3904 C C . PHE A 1 36 ? -2.066 6.691 0.243 1.00 0.00 36 PHE A C 4
ATOM 3905 O O . PHE A 1 36 ? -1.939 6.466 1.447 1.00 0.00 36 PHE A O 4
ATOM 3922 N N . ARG A 1 37 ? -3.059 7.420 -0.256 1.00 0.00 37 ARG A N 4
ATOM 3923 C CA . ARG A 1 37 ? -4.078 8.013 0.602 1.00 0.00 37 ARG A CA 4
ATOM 3924 C C . ARG A 1 37 ? -4.885 6.931 1.315 1.00 0.00 37 ARG A C 4
ATOM 3925 O O . ARG A 1 37 ? -4.943 5.787 0.863 1.00 0.00 37 ARG A O 4
ATOM 3946 N N . ARG A 1 38 ? -5.505 7.301 2.431 1.00 0.00 38 ARG A N 4
ATOM 3947 C CA . ARG A 1 38 ? -6.306 6.363 3.206 1.00 0.00 38 ARG A CA 4
ATOM 3948 C C . ARG A 1 38 ? -7.407 5.747 2.347 1.00 0.00 38 ARG A C 4
ATOM 3949 O O . ARG A 1 38 ? -7.979 6.412 1.484 1.00 0.00 38 ARG A O 4
ATOM 3970 N N . GLY A 1 39 ? -7.697 4.472 2.589 1.00 0.00 39 GLY A N 4
ATOM 3971 C CA . GLY A 1 39 ? -8.727 3.789 1.829 1.00 0.00 39 GLY A CA 4
ATOM 3972 C C . GLY A 1 39 ? -8.250 3.371 0.452 1.00 0.00 39 GLY A C 4
ATOM 3973 O O . GLY A 1 39 ? -9.045 2.939 -0.382 1.00 0.00 39 GLY A O 4
ATOM 3977 N N . GLU A 1 40 ? -6.949 3.502 0.213 1.00 0.00 40 GLU A N 4
ATOM 3978 C CA . GLU A 1 40 ? -6.369 3.137 -1.074 1.00 0.00 40 GLU A CA 4
ATOM 3979 C C . GLU A 1 40 ? -5.861 1.698 -1.054 1.00 0.00 40 GLU A C 4
ATOM 3980 O O . GLU A 1 40 ? -5.222 1.266 -0.094 1.00 0.00 40 GLU A O 4
ATOM 3992 N N . LYS A 1 41 ? -6.151 0.960 -2.120 1.00 0.00 41 LYS A N 4
ATOM 3993 C CA . LYS A 1 41 ? -5.725 -0.431 -2.227 1.00 0.00 41 LYS A CA 4
ATOM 3994 C C . LYS A 1 41 ? -4.332 -0.527 -2.842 1.00 0.00 41 LYS A C 4
ATOM 3995 O O . LYS A 1 41 ? -4.007 0.198 -3.784 1.00 0.00 41 LYS A O 4
ATOM 4014 N N . LEU A 1 42 ? -3.515 -1.426 -2.306 1.00 0.00 42 LEU A N 4
ATOM 4015 C CA . LEU A 1 42 ? -2.157 -1.618 -2.803 1.00 0.00 42 LEU A CA 4
ATOM 4016 C C . LEU A 1 42 ? -1.819 -3.102 -2.904 1.00 0.00 42 LEU A C 4
ATOM 4017 O O . LEU A 1 42 ? -2.285 -3.911 -2.101 1.00 0.00 42 LEU A O 4
ATOM 4033 N N . ARG A 1 43 ? -1.004 -3.453 -3.893 1.00 0.00 43 ARG A N 4
ATOM 4034 C CA . ARG A 1 43 ? -0.602 -4.839 -4.097 1.00 0.00 43 ARG A CA 4
ATOM 4035 C C . ARG A 1 43 ? 0.795 -5.089 -3.538 1.00 0.00 43 ARG A C 4
ATOM 4036 O O . ARG A 1 43 ? 1.750 -4.396 -3.891 1.00 0.00 43 ARG A O 4
ATOM 4057 N N . VAL A 1 44 ? 0.908 -6.083 -2.663 1.00 0.00 44 VAL A N 4
ATOM 4058 C CA . VAL A 1 44 ? 2.189 -6.424 -2.055 1.00 0.00 44 VAL A CA 4
ATOM 4059 C C . VAL A 1 44 ? 3.187 -6.896 -3.105 1.00 0.00 44 VAL A C 4
ATOM 4060 O O . VAL A 1 44 ? 3.032 -7.972 -3.684 1.00 0.00 44 VAL A O 4
ATOM 4073 N N . ILE A 1 45 ? 4.212 -6.086 -3.346 1.00 0.00 45 ILE A N 4
ATOM 4074 C CA . ILE A 1 45 ? 5.238 -6.422 -4.326 1.00 0.00 45 ILE A CA 4
ATOM 4075 C C . ILE A 1 45 ? 6.319 -7.303 -3.710 1.00 0.00 45 ILE A C 4
ATOM 4076 O O . ILE A 1 45 ? 6.704 -8.323 -4.281 1.00 0.00 45 ILE A O 4
ATOM 4092 N N . SER A 1 46 ? 6.805 -6.902 -2.539 1.00 0.00 46 SER A N 4
ATOM 4093 C CA . SER A 1 46 ? 7.844 -7.654 -1.845 1.00 0.00 46 SER A CA 4
ATOM 4094 C C . SER A 1 46 ? 7.706 -7.503 -0.333 1.00 0.00 46 SER A C 4
ATOM 4095 O O . SER A 1 46 ? 7.107 -6.545 0.154 1.00 0.00 46 SER A O 4
ATOM 4103 N N . ASP A 1 47 ? 8.266 -8.457 0.403 1.00 0.00 47 ASP A N 4
ATOM 4104 C CA . ASP A 1 47 ? 8.207 -8.431 1.860 1.00 0.00 47 ASP A CA 4
ATOM 4105 C C . ASP A 1 47 ? 9.605 -8.318 2.459 1.00 0.00 47 ASP A C 4
ATOM 4106 O O . ASP A 1 47 ? 10.416 -9.237 2.342 1.00 0.00 47 ASP A O 4
ATOM 4115 N N . GLU A 1 48 ? 9.881 -7.186 3.098 1.00 0.00 48 GLU A N 4
ATOM 4116 C CA . GLU A 1 48 ? 11.183 -6.953 3.712 1.00 0.00 48 GLU A CA 4
ATOM 4117 C C . GLU A 1 48 ? 11.055 -6.836 5.229 1.00 0.00 48 GLU A C 4
ATOM 4118 O O . GLU A 1 48 ? 10.928 -5.738 5.769 1.00 0.00 48 GLU A O 4
ATOM 4130 N N . GLY A 1 49 ? 11.090 -7.978 5.909 1.00 0.00 49 GLY A N 4
ATOM 4131 C CA . GLY A 1 49 ? 10.977 -7.983 7.356 1.00 0.00 49 GLY A CA 4
ATOM 4132 C C . GLY A 1 49 ? 9.697 -7.329 7.840 1.00 0.00 49 GLY A C 4
ATOM 4133 O O . GLY A 1 49 ? 8.600 -7.789 7.527 1.00 0.00 49 GLY A O 4
ATOM 4137 N N . GLY A 1 50 ? 9.838 -6.252 8.606 1.00 0.00 50 GLY A N 4
ATOM 4138 C CA . GLY A 1 50 ? 8.677 -5.552 9.123 1.00 0.00 50 GLY A CA 4
ATOM 4139 C C . GLY A 1 50 ? 8.056 -4.623 8.099 1.00 0.00 50 GLY A C 4
ATOM 4140 O O . GLY A 1 50 ? 6.877 -4.283 8.194 1.00 0.00 50 GLY A O 4
ATOM 4144 N N . TRP A 1 51 ? 8.851 -4.210 7.119 1.00 0.00 51 TRP A N 4
ATOM 4145 C CA . TRP A 1 51 ? 8.373 -3.312 6.074 1.00 0.00 51 TRP A CA 4
ATOM 4146 C C . TRP A 1 51 ? 8.325 -4.023 4.726 1.00 0.00 51 TRP A C 4
ATOM 4147 O O . TRP A 1 51 ? 9.257 -4.739 4.358 1.00 0.00 51 TRP A O 4
ATOM 4168 N N . TRP A 1 52 ? 7.236 -3.821 3.994 1.00 0.00 52 TRP A N 4
ATOM 4169 C CA . TRP A 1 52 ? 7.068 -4.444 2.685 1.00 0.00 52 TRP A CA 4
ATOM 4170 C C . TRP A 1 52 ? 6.792 -3.395 1.614 1.00 0.00 52 TRP A C 4
ATOM 4171 O O . TRP A 1 52 ? 6.460 -2.250 1.923 1.00 0.00 52 TRP A O 4
ATOM 4192 N N . LYS A 1 53 ? 6.931 -3.791 0.354 1.00 0.00 53 LYS A N 4
ATOM 4193 C CA . LYS A 1 53 ? 6.696 -2.885 -0.764 1.00 0.00 53 LYS A CA 4
ATOM 4194 C C . LYS A 1 53 ? 5.340 -3.157 -1.408 1.00 0.00 53 LYS A C 4
ATOM 4195 O O . LYS A 1 53 ? 4.872 -4.295 -1.436 1.00 0.00 53 LYS A O 4
ATOM 4214 N N . ALA A 1 54 ? 4.714 -2.105 -1.926 1.00 0.00 54 ALA A N 4
ATOM 4215 C CA . ALA A 1 54 ? 3.414 -2.231 -2.573 1.00 0.00 54 ALA A CA 4
ATOM 4216 C C . ALA A 1 54 ? 3.184 -1.099 -3.568 1.00 0.00 54 ALA A C 4
ATOM 4217 O O . ALA A 1 54 ? 3.880 -0.084 -3.539 1.00 0.00 54 ALA A O 4
ATOM 4224 N N . ILE A 1 55 ? 2.205 -1.281 -4.448 1.00 0.00 55 ILE A N 4
ATOM 4225 C CA . ILE A 1 55 ? 1.884 -0.274 -5.451 1.00 0.00 55 ILE A CA 4
ATOM 4226 C C . ILE A 1 55 ? 0.385 0.007 -5.489 1.00 0.00 55 ILE A C 4
ATOM 4227 O O . ILE A 1 55 ? -0.428 -0.864 -5.177 1.00 0.00 55 ILE A O 4
ATOM 4243 N N . SER A 1 56 ? 0.026 1.227 -5.874 1.00 0.00 56 SER A N 4
ATOM 4244 C CA . SER A 1 56 ? -1.375 1.623 -5.951 1.00 0.00 56 SER A CA 4
ATOM 4245 C C . SER A 1 56 ? -1.994 1.177 -7.273 1.00 0.00 56 SER A C 4
ATOM 4246 O O . SER A 1 56 ? -1.461 1.457 -8.347 1.00 0.00 56 SER A O 4
ATOM 4254 N N . LEU A 1 57 ? -3.122 0.482 -7.185 1.00 0.00 57 LEU A N 4
ATOM 4255 C CA . LEU A 1 57 ? -3.816 -0.004 -8.373 1.00 0.00 57 LEU A CA 4
ATOM 4256 C C . LEU A 1 57 ? -4.608 1.117 -9.037 1.00 0.00 57 LEU A C 4
ATOM 4257 O O . LEU A 1 57 ? -5.395 0.877 -9.952 1.00 0.00 57 LEU A O 4
ATOM 4273 N N . SER A 1 58 ? -4.393 2.344 -8.572 1.00 0.00 58 SER A N 4
ATOM 4274 C CA . SER A 1 58 ? -5.088 3.502 -9.120 1.00 0.00 58 SER A CA 4
ATOM 4275 C C . SER A 1 58 ? -4.102 4.474 -9.761 1.00 0.00 58 SER A C 4
ATOM 4276 O O . SER A 1 58 ? -4.343 4.994 -10.851 1.00 0.00 58 SER A O 4
ATOM 4284 N N . THR A 1 59 ? -2.989 4.717 -9.075 1.00 0.00 59 THR A N 4
ATOM 4285 C CA . THR A 1 59 ? -1.966 5.627 -9.575 1.00 0.00 59 THR A CA 4
ATOM 4286 C C . THR A 1 59 ? -0.796 4.860 -10.179 1.00 0.00 59 THR A C 4
ATOM 4287 O O . THR A 1 59 ? -0.281 5.224 -11.235 1.00 0.00 59 THR A O 4
ATOM 4298 N N . GLY A 1 60 ? -0.379 3.794 -9.501 1.00 0.00 60 GLY A N 4
ATOM 4299 C CA . GLY A 1 60 ? 0.728 2.992 -9.988 1.00 0.00 60 GLY A CA 4
ATOM 4300 C C . GLY A 1 60 ? 2.056 3.415 -9.393 1.00 0.00 60 GLY A C 4
ATOM 4301 O O . GLY A 1 60 ? 3.109 3.208 -9.997 1.00 0.00 60 GLY A O 4
ATOM 4305 N N . ARG A 1 61 ? 2.008 4.012 -8.207 1.00 0.00 61 ARG A N 4
ATOM 4306 C CA . ARG A 1 61 ? 3.217 4.469 -7.531 1.00 0.00 61 ARG A CA 4
ATOM 4307 C C . ARG A 1 61 ? 3.789 3.371 -6.639 1.00 0.00 61 ARG A C 4
ATOM 4308 O O . ARG A 1 61 ? 3.098 2.843 -5.769 1.00 0.00 61 ARG A O 4
ATOM 4329 N N . GLU A 1 62 ? 5.055 3.034 -6.863 1.00 0.00 62 GLU A N 4
ATOM 4330 C CA . GLU A 1 62 ? 5.719 1.998 -6.080 1.00 0.00 62 GLU A CA 4
ATOM 4331 C C . GLU A 1 62 ? 6.475 2.607 -4.903 1.00 0.00 62 GLU A C 4
ATOM 4332 O O . GLU A 1 62 ? 7.409 3.387 -5.088 1.00 0.00 62 GLU A O 4
ATOM 4344 N N . SER A 1 63 ? 6.065 2.244 -3.692 1.00 0.00 63 SER A N 4
ATOM 4345 C CA . SER A 1 63 ? 6.700 2.758 -2.484 1.00 0.00 63 SER A CA 4
ATOM 4346 C C . SER A 1 63 ? 6.665 1.718 -1.368 1.00 0.00 63 SER A C 4
ATOM 4347 O O . SER A 1 63 ? 5.942 0.724 -1.453 1.00 0.00 63 SER A O 4
ATOM 4355 N N . TYR A 1 64 ? 7.450 1.954 -0.323 1.00 0.00 64 TYR A N 4
ATOM 4356 C CA . TYR A 1 64 ? 7.511 1.038 0.810 1.00 0.00 64 TYR A CA 4
ATOM 4357 C C . TYR A 1 64 ? 6.839 1.644 2.038 1.00 0.00 64 TYR A C 4
ATOM 4358 O O . TYR A 1 64 ? 7.213 2.724 2.494 1.00 0.00 64 TYR A O 4
ATOM 4376 N N . ILE A 1 65 ? 5.844 0.940 2.567 1.00 0.00 65 ILE A N 4
ATOM 4377 C CA . ILE A 1 65 ? 5.120 1.406 3.743 1.00 0.00 65 ILE A CA 4
ATOM 4378 C C . ILE A 1 65 ? 5.036 0.316 4.805 1.00 0.00 65 ILE A C 4
ATOM 4379 O O . ILE A 1 65 ? 5.034 -0.879 4.506 1.00 0.00 65 ILE A O 4
ATOM 4395 N N . PRO A 1 66 ? 4.963 0.733 6.078 1.00 0.00 66 PRO A N 4
ATOM 4396 C CA . PRO A 1 66 ? 4.875 -0.192 7.211 1.00 0.00 66 PRO A CA 4
ATOM 4397 C C . PRO A 1 66 ? 3.532 -0.912 7.268 1.00 0.00 66 PRO A C 4
ATOM 4398 O O . PRO A 1 66 ? 2.479 -0.297 7.109 1.00 0.00 66 PRO A O 4
ATOM 4409 N N . GLY A 1 67 ? 3.577 -2.222 7.497 1.00 0.00 67 GLY A N 4
ATOM 4410 C CA . GLY A 1 67 ? 2.357 -3.004 7.571 1.00 0.00 67 GLY A CA 4
ATOM 4411 C C . GLY A 1 67 ? 1.320 -2.375 8.480 1.00 0.00 67 GLY A C 4
ATOM 4412 O O . GLY A 1 67 ? 0.118 -2.531 8.262 1.00 0.00 67 GLY A O 4
ATOM 4416 N N . ILE A 1 68 ? 1.784 -1.664 9.502 1.00 0.00 68 ILE A N 4
ATOM 4417 C CA . ILE A 1 68 ? 0.887 -1.010 10.447 1.00 0.00 68 ILE A CA 4
ATOM 4418 C C . ILE A 1 68 ? 0.079 0.090 9.767 1.00 0.00 68 ILE A C 4
ATOM 4419 O O . ILE A 1 68 ? -1.054 0.374 10.157 1.00 0.00 68 ILE A O 4
ATOM 4435 N N . CYS A 1 69 ? 0.669 0.705 8.748 1.00 0.00 69 CYS A N 4
ATOM 4436 C CA . CYS A 1 69 ? 0.004 1.775 8.013 1.00 0.00 69 CYS A CA 4
ATOM 4437 C C . CYS A 1 69 ? -1.010 1.206 7.025 1.00 0.00 69 CYS A C 4
ATOM 4438 O O . CYS A 1 69 ? -1.765 1.949 6.397 1.00 0.00 69 CYS A O 4
ATOM 4446 N N . VAL A 1 70 ? -1.021 -0.116 6.891 1.00 0.00 70 VAL A N 4
ATOM 4447 C CA . VAL A 1 70 ? -1.941 -0.785 5.979 1.00 0.00 70 VAL A CA 4
ATOM 4448 C C . VAL A 1 70 ? -2.623 -1.968 6.657 1.00 0.00 70 VAL A C 4
ATOM 4449 O O . VAL A 1 70 ? -2.218 -2.396 7.737 1.00 0.00 70 VAL A O 4
ATOM 4462 N N . ALA A 1 71 ? -3.662 -2.493 6.015 1.00 0.00 71 ALA A N 4
ATOM 4463 C CA . ALA A 1 71 ? -4.399 -3.628 6.554 1.00 0.00 71 ALA A CA 4
ATOM 4464 C C . ALA A 1 71 ? -4.540 -4.735 5.514 1.00 0.00 71 ALA A C 4
ATOM 4465 O O . ALA A 1 71 ? -4.866 -4.474 4.356 1.00 0.00 71 ALA A O 4
ATOM 4472 N N . ARG A 1 72 ? -4.292 -5.971 5.935 1.00 0.00 72 ARG A N 4
ATOM 4473 C CA . ARG A 1 72 ? -4.390 -7.117 5.040 1.00 0.00 72 ARG A CA 4
ATOM 4474 C C . ARG A 1 72 ? -5.828 -7.320 4.571 1.00 0.00 72 ARG A C 4
ATOM 4475 O O . ARG A 1 72 ? -6.706 -7.669 5.360 1.00 0.00 72 ARG A O 4
ATOM 4496 N N . VAL A 1 73 ? -6.061 -7.098 3.281 1.00 0.00 73 VAL A N 4
ATOM 4497 C CA . VAL A 1 73 ? -7.392 -7.256 2.706 1.00 0.00 73 VAL A CA 4
ATOM 4498 C C . VAL A 1 73 ? -7.632 -8.696 2.266 1.00 0.00 73 VAL A C 4
ATOM 4499 O O . VAL A 1 73 ? -6.718 -9.372 1.794 1.00 0.00 73 VAL A O 4
ATOM 4512 N N . SER A 1 74 ? -8.868 -9.158 2.422 1.00 0.00 74 SER A N 4
ATOM 4513 C CA . SER A 1 74 ? -9.229 -10.519 2.043 1.00 0.00 74 SER A CA 4
ATOM 4514 C C . SER A 1 74 ? -10.641 -10.567 1.467 1.00 0.00 74 SER A C 4
ATOM 4515 O O . SER A 1 74 ? -11.612 -10.234 2.145 1.00 0.00 74 SER A O 4
ATOM 4523 N N . GLY A 1 75 ? -10.746 -10.984 0.209 1.00 0.00 75 GLY A N 4
ATOM 4524 C CA . GLY A 1 75 ? -12.042 -11.067 -0.439 1.00 0.00 75 GLY A CA 4
ATOM 4525 C C . GLY A 1 75 ? -12.729 -12.396 -0.191 1.00 0.00 75 GLY A C 4
ATOM 4526 O O . GLY A 1 75 ? -12.098 -13.386 0.177 1.00 0.00 75 GLY A O 4
ATOM 4530 N N . PRO A 1 76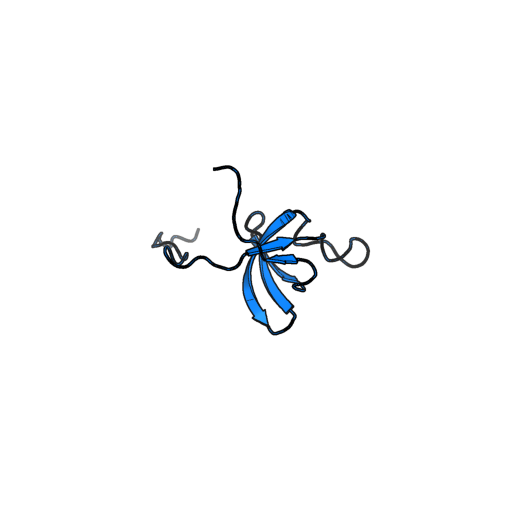 ? -14.055 -12.427 -0.394 1.00 0.00 76 PRO A N 4
ATOM 4531 C CA . PRO A 1 76 ? -14.858 -13.638 -0.195 1.00 0.00 76 PRO A CA 4
ATOM 4532 C C . PRO A 1 76 ? -14.572 -14.702 -1.249 1.00 0.00 76 PRO A C 4
ATOM 4533 O O . PRO A 1 76 ? -14.491 -15.891 -0.939 1.00 0.00 76 PRO A O 4
ATOM 4544 N N . SER A 1 77 ? -14.420 -14.268 -2.496 1.00 0.00 77 SER A N 4
ATOM 4545 C CA . SER A 1 77 ? -14.147 -15.184 -3.597 1.00 0.00 77 SER A CA 4
ATOM 4546 C C . SER A 1 77 ? -12.875 -15.985 -3.334 1.00 0.00 77 SER A C 4
ATOM 4547 O O . SER A 1 77 ? -12.840 -17.199 -3.534 1.00 0.00 77 SER A O 4
ATOM 4555 N N . SER A 1 78 ? -11.832 -15.296 -2.884 1.00 0.00 78 SER A N 4
ATOM 4556 C CA . SER A 1 78 ? -10.556 -15.941 -2.597 1.00 0.00 78 SER A CA 4
ATOM 4557 C C . SER A 1 78 ? -10.166 -15.747 -1.134 1.00 0.00 78 SER A C 4
ATOM 4558 O O . SER A 1 78 ? -10.012 -14.620 -0.665 1.00 0.00 78 SER A O 4
ATOM 4566 N N . GLY A 1 79 ? -10.008 -16.857 -0.419 1.00 0.00 79 GLY A N 4
ATOM 4567 C CA . GLY A 1 79 ? -9.637 -16.788 0.983 1.00 0.00 79 GLY A CA 4
ATOM 4568 C C . GLY A 1 79 ? -10.809 -16.429 1.875 1.00 0.00 79 GLY A C 4
ATOM 4569 O O . GLY A 1 79 ? -11.085 -17.119 2.857 1.00 0.00 79 GLY A O 4
ATOM 4573 N N . GLY A 1 1 ? -10.399 1.090 -8.867 1.00 0.00 1 GLY A N 5
ATOM 4574 C CA . GLY A 1 1 ? -10.816 2.110 -9.812 1.00 0.00 1 GLY A CA 5
ATOM 4575 C C . GLY A 1 1 ? -9.752 2.408 -10.850 1.00 0.00 1 GLY A C 5
ATOM 4576 O O . GLY A 1 1 ? -8.695 2.949 -10.527 1.00 0.00 1 GLY A O 5
ATOM 4580 N N . SER A 1 2 ? -10.032 2.054 -12.100 1.00 0.00 2 SER A N 5
ATOM 4581 C CA . SER A 1 2 ? -9.088 2.282 -13.188 1.00 0.00 2 SER A CA 5
ATOM 4582 C C . SER A 1 2 ? -7.847 1.410 -13.024 1.00 0.00 2 SER A C 5
ATOM 4583 O O . SER A 1 2 ? -6.723 1.863 -13.237 1.00 0.00 2 SER A O 5
ATOM 4591 N N . SER A 1 3 ? -8.061 0.154 -12.643 1.00 0.00 3 SER A N 5
ATOM 4592 C CA . SER A 1 3 ? -6.961 -0.782 -12.445 1.00 0.00 3 SER A CA 5
ATOM 4593 C C . SER A 1 3 ? -6.227 -1.043 -13.757 1.00 0.00 3 SER A C 5
ATOM 4594 O O . SER A 1 3 ? -6.681 -1.826 -14.590 1.00 0.00 3 SER A O 5
ATOM 4602 N N . GLY A 1 4 ? -5.089 -0.379 -13.933 1.00 0.00 4 GLY A N 5
ATOM 4603 C CA . GLY A 1 4 ? -4.309 -0.551 -15.145 1.00 0.00 4 GLY A CA 5
ATOM 4604 C C . GLY A 1 4 ? -4.193 -2.005 -15.558 1.00 0.00 4 GLY A C 5
ATOM 4605 O O . GLY A 1 4 ? -3.771 -2.849 -14.769 1.00 0.00 4 GLY A O 5
ATOM 4609 N N . SER A 1 5 ? -4.570 -2.298 -16.799 1.00 0.00 5 SER A N 5
ATOM 4610 C CA . SER A 1 5 ? -4.511 -3.661 -17.313 1.00 0.00 5 SER A CA 5
ATOM 4611 C C . SER A 1 5 ? -3.086 -4.028 -17.718 1.00 0.00 5 SER A C 5
ATOM 4612 O O . SER A 1 5 ? -2.675 -3.800 -18.856 1.00 0.00 5 SER A O 5
ATOM 4620 N N . SER A 1 6 ? -2.339 -4.598 -16.779 1.00 0.00 6 SER A N 5
ATOM 4621 C CA . SER A 1 6 ? -0.959 -4.993 -17.035 1.00 0.00 6 SER A CA 5
ATOM 4622 C C . SER A 1 6 ? -0.700 -6.413 -16.540 1.00 0.00 6 SER A C 5
ATOM 4623 O O . SER A 1 6 ? -0.981 -6.742 -15.389 1.00 0.00 6 SER A O 5
ATOM 4631 N N . GLY A 1 7 ? -0.160 -7.250 -17.421 1.00 0.00 7 GLY A N 5
ATOM 4632 C CA . GLY A 1 7 ? 0.128 -8.625 -17.057 1.00 0.00 7 GLY A CA 5
ATOM 4633 C C . GLY A 1 7 ? -1.128 -9.456 -16.888 1.00 0.00 7 GLY A C 5
ATOM 4634 O O . GLY A 1 7 ? -2.247 -8.945 -16.936 1.00 0.00 7 GLY A O 5
ATOM 4638 N N . PRO A 1 8 ? -0.951 -10.770 -16.687 1.00 0.00 8 PRO A N 5
ATOM 4639 C CA . PRO A 1 8 ? -2.069 -11.702 -16.507 1.00 0.00 8 PRO A CA 5
ATOM 4640 C C . PRO A 1 8 ? -2.787 -11.495 -15.178 1.00 0.00 8 PRO A C 5
ATOM 4641 O O . PRO A 1 8 ? -2.155 -11.241 -14.152 1.00 0.00 8 PRO A O 5
ATOM 4652 N N . LEU A 1 9 ? -4.111 -11.607 -15.203 1.00 0.00 9 LEU A N 5
ATOM 4653 C CA . LEU A 1 9 ? -4.916 -11.433 -13.999 1.00 0.00 9 LEU A CA 5
ATOM 4654 C C . LEU A 1 9 ? -4.575 -12.495 -12.958 1.00 0.00 9 LEU A C 5
ATOM 4655 O O . LEU A 1 9 ? -4.287 -13.648 -13.283 1.00 0.00 9 LEU A O 5
ATOM 4671 N N . PRO A 1 10 ? -4.611 -12.101 -11.677 1.00 0.00 10 PRO A N 5
ATOM 4672 C CA . PRO A 1 10 ? -4.311 -13.005 -10.562 1.00 0.00 10 PRO A CA 5
ATOM 4673 C C . PRO A 1 10 ? -5.391 -14.064 -10.368 1.00 0.00 10 PRO A C 5
ATOM 4674 O O . PRO A 1 10 ? -6.250 -13.936 -9.496 1.00 0.00 10 PRO A O 5
ATOM 4685 N N . ASN A 1 11 ? -5.342 -15.110 -11.187 1.00 0.00 11 ASN A N 5
ATOM 4686 C CA . ASN A 1 11 ? -6.316 -16.191 -11.105 1.00 0.00 11 ASN A CA 5
ATOM 4687 C C . ASN A 1 11 ? -6.471 -16.677 -9.667 1.00 0.00 11 ASN A C 5
ATOM 4688 O O . ASN A 1 11 ? -5.576 -17.299 -9.096 1.00 0.00 11 ASN A O 5
ATOM 4699 N N . PRO A 1 12 ? -7.635 -16.386 -9.066 1.00 0.00 12 PRO A N 5
ATOM 4700 C CA . PRO A 1 12 ? -7.935 -16.784 -7.688 1.00 0.00 12 PRO A CA 5
ATOM 4701 C C . PRO A 1 12 ? -8.127 -18.290 -7.548 1.00 0.00 12 PRO A C 5
ATOM 4702 O O . PRO A 1 12 ? -8.287 -18.804 -6.442 1.00 0.00 12 PRO A O 5
ATOM 4713 N N . GLU A 1 13 ? -8.109 -18.992 -8.677 1.00 0.00 13 GLU A N 5
ATOM 4714 C CA . GLU A 1 13 ? -8.281 -20.440 -8.679 1.00 0.00 13 GLU A CA 5
ATOM 4715 C C . GLU A 1 13 ? -6.951 -21.146 -8.436 1.00 0.00 13 GLU A C 5
ATOM 4716 O O . GLU A 1 13 ? -6.703 -22.227 -8.969 1.00 0.00 13 GLU A O 5
ATOM 4728 N N . GLY A 1 14 ? -6.097 -20.527 -7.626 1.00 0.00 14 GLY A N 5
ATOM 4729 C CA . GLY A 1 14 ? -4.802 -21.110 -7.327 1.00 0.00 14 GLY A CA 5
ATOM 4730 C C . GLY A 1 14 ? -3.896 -20.154 -6.576 1.00 0.00 14 GLY A C 5
ATOM 4731 O O . GLY A 1 14 ? -3.800 -20.213 -5.349 1.00 0.00 14 GLY A O 5
ATOM 4735 N N . LEU A 1 15 ? -3.229 -19.273 -7.312 1.00 0.00 15 LEU A N 5
ATOM 4736 C CA . LEU A 1 15 ? -2.324 -18.301 -6.709 1.00 0.00 15 LEU A CA 5
ATOM 4737 C C . LEU A 1 15 ? -2.985 -16.930 -6.608 1.00 0.00 15 LEU A C 5
ATOM 4738 O O . LEU A 1 15 ? -3.406 -16.358 -7.614 1.00 0.00 15 LEU A O 5
ATOM 4754 N N . ASP A 1 16 ? -3.070 -16.408 -5.390 1.00 0.00 16 ASP A N 5
ATOM 4755 C CA . ASP A 1 16 ? -3.677 -15.103 -5.158 1.00 0.00 16 ASP A CA 5
ATOM 4756 C C . ASP A 1 16 ? -2.620 -14.072 -4.774 1.00 0.00 16 ASP A C 5
ATOM 4757 O O . ASP A 1 16 ? -1.444 -14.403 -4.620 1.00 0.00 16 ASP A O 5
ATOM 4766 N N . SER A 1 17 ? -3.046 -12.823 -4.623 1.00 0.00 17 SER A N 5
ATOM 4767 C CA . SER A 1 17 ? -2.135 -11.743 -4.262 1.00 0.00 17 SER A CA 5
ATOM 4768 C C . SER A 1 17 ? -2.525 -11.128 -2.921 1.00 0.00 17 SER A C 5
ATOM 4769 O O . SER A 1 17 ? -3.700 -11.107 -2.554 1.00 0.00 17 SER A O 5
ATOM 4777 N N . ASP A 1 18 ? -1.531 -10.628 -2.195 1.00 0.00 18 ASP A N 5
ATOM 4778 C CA . ASP A 1 18 ? -1.769 -10.012 -0.895 1.00 0.00 18 ASP A CA 5
ATOM 4779 C C . ASP A 1 18 ? -1.954 -8.504 -1.035 1.00 0.00 18 ASP A C 5
ATOM 4780 O O . ASP A 1 18 ? -1.043 -7.792 -1.458 1.00 0.00 18 ASP A O 5
ATOM 4789 N N . PHE A 1 19 ? -3.141 -8.023 -0.678 1.00 0.00 19 PHE A N 5
ATOM 4790 C CA . PHE A 1 19 ? -3.447 -6.600 -0.766 1.00 0.00 19 PHE A CA 5
ATOM 4791 C C . PHE A 1 19 ? -3.396 -5.947 0.613 1.00 0.00 19 PHE A C 5
ATOM 4792 O O . PHE A 1 19 ? -3.623 -6.601 1.631 1.00 0.00 19 PHE A O 5
ATOM 4809 N N . LEU A 1 20 ? -3.096 -4.653 0.637 1.00 0.00 20 LEU A N 5
ATOM 4810 C CA . LEU A 1 20 ? -3.015 -3.910 1.890 1.00 0.00 20 LEU A CA 5
ATOM 4811 C C . LEU A 1 20 ? -3.677 -2.542 1.756 1.00 0.00 20 LEU A C 5
ATOM 4812 O O . LEU A 1 20 ? -3.193 -1.676 1.028 1.00 0.00 20 LEU A O 5
ATOM 4828 N N . ALA A 1 21 ? -4.785 -2.355 2.465 1.00 0.00 21 ALA A N 5
ATOM 4829 C CA . ALA A 1 21 ? -5.511 -1.092 2.428 1.00 0.00 21 ALA A CA 5
ATOM 4830 C C . ALA A 1 21 ? -4.856 -0.056 3.336 1.00 0.00 21 ALA A C 5
ATOM 4831 O O . ALA A 1 21 ? -4.646 -0.301 4.524 1.00 0.00 21 ALA A O 5
ATOM 4838 N N . VAL A 1 22 ? -4.534 1.102 2.768 1.00 0.00 22 VAL A N 5
ATOM 4839 C CA . VAL A 1 22 ? -3.903 2.176 3.526 1.00 0.00 22 VAL A CA 5
ATOM 4840 C C . VAL A 1 22 ? -4.805 2.653 4.659 1.00 0.00 22 VAL A C 5
ATOM 4841 O O . VAL A 1 22 ? -5.727 3.441 4.444 1.00 0.00 22 VAL A O 5
ATOM 4854 N N . LEU A 1 23 ? -4.534 2.170 5.867 1.00 0.00 23 LEU A N 5
ATOM 4855 C CA . LEU A 1 23 ? -5.321 2.546 7.036 1.00 0.00 23 LEU A CA 5
ATOM 4856 C C . LEU A 1 23 ? -5.314 4.059 7.233 1.00 0.00 23 LEU A C 5
ATOM 4857 O O . LEU A 1 23 ? -6.300 4.641 7.686 1.00 0.00 23 LEU A O 5
ATOM 4873 N N . SER A 1 24 ? -4.197 4.690 6.886 1.00 0.00 24 SER A N 5
ATOM 4874 C CA . SER A 1 24 ? -4.060 6.135 7.026 1.00 0.00 24 SER A CA 5
ATOM 4875 C C . SER A 1 24 ? -2.973 6.671 6.100 1.00 0.00 24 SER A C 5
ATOM 4876 O O . SER A 1 24 ? -1.875 6.119 6.029 1.00 0.00 24 SER A O 5
ATOM 4884 N N . ASP A 1 25 ? -3.287 7.749 5.391 1.00 0.00 25 ASP A N 5
ATOM 4885 C CA . ASP A 1 25 ? -2.338 8.362 4.469 1.00 0.00 25 ASP A CA 5
ATOM 4886 C C . ASP A 1 25 ? -0.949 8.442 5.093 1.00 0.00 25 ASP A C 5
ATOM 4887 O O . ASP A 1 25 ? -0.800 8.822 6.255 1.00 0.00 25 ASP A O 5
ATOM 4896 N N . TYR A 1 26 ? 0.066 8.081 4.315 1.00 0.00 26 TYR A N 5
ATOM 4897 C CA . TYR A 1 26 ? 1.443 8.110 4.793 1.00 0.00 26 TYR A CA 5
ATOM 4898 C C . TYR A 1 26 ? 2.418 8.301 3.635 1.00 0.00 26 TYR A C 5
ATOM 4899 O O . TYR A 1 26 ? 2.165 7.890 2.503 1.00 0.00 26 TYR A O 5
ATOM 4917 N N . PRO A 1 27 ? 3.560 8.941 3.925 1.00 0.00 27 PRO A N 5
ATOM 4918 C CA . PRO A 1 27 ? 3.872 9.436 5.270 1.00 0.00 27 PRO A CA 5
ATOM 4919 C C . PRO A 1 27 ? 2.994 10.617 5.671 1.00 0.00 27 PRO A C 5
ATOM 4920 O O . PRO A 1 27 ? 2.080 10.999 4.940 1.00 0.00 27 PRO A O 5
ATOM 4931 N N . SER A 1 28 ? 3.279 11.191 6.835 1.00 0.00 28 SER A N 5
ATOM 4932 C CA . SER A 1 28 ? 2.513 12.327 7.334 1.00 0.00 28 SER A CA 5
ATOM 4933 C C . SER A 1 28 ? 2.883 13.604 6.586 1.00 0.00 28 SER A C 5
ATOM 4934 O O . SER A 1 28 ? 3.974 13.734 6.031 1.00 0.00 28 SER A O 5
ATOM 4942 N N . PRO A 1 29 ? 1.953 14.570 6.569 1.00 0.00 29 PRO A N 5
ATOM 4943 C CA . PRO A 1 29 ? 2.158 15.854 5.893 1.00 0.00 29 PRO A CA 5
ATOM 4944 C C . PRO A 1 29 ? 3.190 16.725 6.601 1.00 0.00 29 PRO A C 5
ATOM 4945 O O . PRO A 1 29 ? 3.468 17.846 6.176 1.00 0.00 29 PRO A O 5
ATOM 4956 N N . ASP A 1 30 ? 3.756 16.201 7.683 1.00 0.00 30 ASP A N 5
ATOM 4957 C CA . ASP A 1 30 ? 4.760 16.930 8.450 1.00 0.00 30 ASP A CA 5
ATOM 4958 C C . ASP A 1 30 ? 6.149 16.339 8.227 1.00 0.00 30 ASP A C 5
ATOM 4959 O O . ASP A 1 30 ? 7.146 16.876 8.710 1.00 0.00 30 ASP A O 5
ATOM 4968 N N . ILE A 1 31 ? 6.205 15.233 7.494 1.00 0.00 31 ILE A N 5
ATOM 4969 C CA . ILE A 1 31 ? 7.471 14.570 7.207 1.00 0.00 31 ILE A CA 5
ATOM 4970 C C . ILE A 1 31 ? 7.687 14.423 5.705 1.00 0.00 31 ILE A C 5
ATOM 4971 O O . ILE A 1 31 ? 8.763 14.727 5.190 1.00 0.00 31 ILE A O 5
ATOM 4987 N N . SER A 1 32 ? 6.656 13.958 5.007 1.00 0.00 32 SER A N 5
ATOM 4988 C CA . SER A 1 32 ? 6.733 13.769 3.563 1.00 0.00 32 SER A CA 5
ATOM 4989 C C . SER A 1 32 ? 5.342 13.585 2.964 1.00 0.00 32 SER A C 5
ATOM 4990 O O . SER A 1 32 ? 4.375 13.274 3.660 1.00 0.00 32 SER A O 5
ATOM 4998 N N . PRO A 1 33 ? 5.238 13.783 1.642 1.00 0.00 33 PRO A N 5
ATOM 4999 C CA . PRO A 1 33 ? 3.970 13.644 0.919 1.00 0.00 33 PRO A CA 5
ATOM 5000 C C . PRO A 1 33 ? 3.504 12.194 0.838 1.00 0.00 33 PRO A C 5
ATOM 5001 O O . PRO A 1 33 ? 4.276 11.285 0.535 1.00 0.00 33 PRO A O 5
ATOM 5012 N N . PRO A 1 34 ? 2.211 11.972 1.116 1.00 0.00 34 PRO A N 5
ATOM 5013 C CA . PRO A 1 34 ? 1.612 10.634 1.080 1.00 0.00 34 PRO A CA 5
ATOM 5014 C C . PRO A 1 34 ? 1.504 10.085 -0.338 1.00 0.00 34 PRO A C 5
ATOM 5015 O O . PRO A 1 34 ? 0.927 10.723 -1.218 1.00 0.00 34 PRO A O 5
ATOM 5026 N N . ILE A 1 35 ? 2.062 8.898 -0.552 1.00 0.00 35 ILE A N 5
ATOM 5027 C CA . ILE A 1 35 ? 2.026 8.263 -1.864 1.00 0.00 35 ILE A CA 5
ATOM 5028 C C . ILE A 1 35 ? 0.753 7.441 -2.042 1.00 0.00 35 ILE A C 5
ATOM 5029 O O . ILE A 1 35 ? 0.299 7.216 -3.164 1.00 0.00 35 ILE A O 5
ATOM 5045 N N . PHE A 1 36 ? 0.181 6.997 -0.928 1.00 0.00 36 PHE A N 5
ATOM 5046 C CA . PHE A 1 36 ? -1.040 6.201 -0.960 1.00 0.00 36 PHE A CA 5
ATOM 5047 C C . PHE A 1 36 ? -2.037 6.692 0.086 1.00 0.00 36 PHE A C 5
ATOM 5048 O O . PHE A 1 36 ? -1.955 6.324 1.258 1.00 0.00 36 PHE A O 5
ATOM 5065 N N . ARG A 1 37 ? -2.978 7.524 -0.347 1.00 0.00 37 ARG A N 5
ATOM 5066 C CA . ARG A 1 37 ? -3.990 8.067 0.551 1.00 0.00 37 ARG A CA 5
ATOM 5067 C C . ARG A 1 37 ? -4.729 6.947 1.278 1.00 0.00 37 ARG A C 5
ATOM 5068 O O . ARG A 1 37 ? -4.678 5.788 0.867 1.00 0.00 37 ARG A O 5
ATOM 5089 N N . ARG A 1 38 ? -5.414 7.302 2.360 1.00 0.00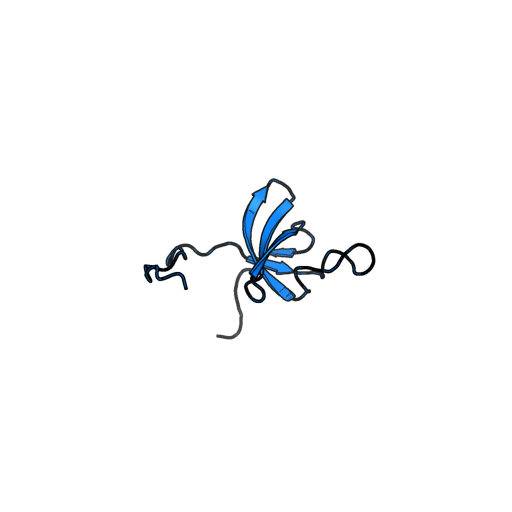 38 ARG A N 5
ATOM 5090 C CA . ARG A 1 38 ? -6.162 6.327 3.145 1.00 0.00 38 ARG A CA 5
ATOM 5091 C C . ARG A 1 38 ? -7.230 5.648 2.293 1.00 0.00 38 ARG A C 5
ATOM 5092 O O . ARG A 1 38 ? -7.764 6.243 1.358 1.00 0.00 38 ARG A O 5
ATOM 5113 N N . GLY A 1 39 ? -7.536 4.397 2.623 1.00 0.00 39 GLY A N 5
ATOM 5114 C CA . GLY A 1 39 ? -8.538 3.657 1.879 1.00 0.00 39 GLY A CA 5
ATOM 5115 C C . GLY A 1 39 ? -8.023 3.170 0.539 1.00 0.00 39 GLY A C 5
ATOM 5116 O O . GLY A 1 39 ? -8.682 2.380 -0.136 1.00 0.00 39 GLY A O 5
ATOM 5120 N N . GLU A 1 40 ? -6.842 3.644 0.153 1.00 0.00 40 GLU A N 5
ATOM 5121 C CA . GLU A 1 40 ? -6.241 3.253 -1.117 1.00 0.00 40 GLU A CA 5
ATOM 5122 C C . GLU A 1 40 ? -5.769 1.802 -1.072 1.00 0.00 40 GLU A C 5
ATOM 5123 O O . GLU A 1 40 ? -5.182 1.359 -0.085 1.00 0.00 40 GLU A O 5
ATOM 5135 N N . LYS A 1 41 ? -6.032 1.067 -2.147 1.00 0.00 41 LYS A N 5
ATOM 5136 C CA . LYS A 1 41 ? -5.635 -0.333 -2.233 1.00 0.00 41 LYS A CA 5
ATOM 5137 C C . LYS A 1 41 ? -4.249 -0.469 -2.856 1.00 0.00 41 LYS A C 5
ATOM 5138 O O . LYS A 1 41 ? -3.920 0.224 -3.819 1.00 0.00 41 LYS A O 5
ATOM 5157 N N . LEU A 1 42 ? -3.441 -1.366 -2.302 1.00 0.00 42 LEU A N 5
ATOM 5158 C CA . LEU A 1 42 ? -2.091 -1.594 -2.804 1.00 0.00 42 LEU A CA 5
ATOM 5159 C C . LEU A 1 42 ? -1.768 -3.084 -2.842 1.00 0.00 42 LEU A C 5
ATOM 5160 O O . LEU A 1 42 ? -2.170 -3.839 -1.956 1.00 0.00 42 LEU A O 5
ATOM 5176 N N . ARG A 1 43 ? -1.039 -3.500 -3.872 1.00 0.00 43 ARG A N 5
ATOM 5177 C CA . ARG A 1 43 ? -0.661 -4.900 -4.024 1.00 0.00 43 ARG A CA 5
ATOM 5178 C C . ARG A 1 43 ? 0.727 -5.155 -3.442 1.00 0.00 43 ARG A C 5
ATOM 5179 O O . ARG A 1 43 ? 1.673 -4.419 -3.721 1.00 0.00 43 ARG A O 5
ATOM 5200 N N . VAL A 1 44 ? 0.839 -6.202 -2.631 1.00 0.00 44 VAL A N 5
ATOM 5201 C CA . VAL A 1 44 ? 2.110 -6.555 -2.010 1.00 0.00 44 VAL A CA 5
ATOM 5202 C C . VAL A 1 44 ? 3.113 -7.043 -3.049 1.00 0.00 44 VAL A C 5
ATOM 5203 O O . VAL A 1 44 ? 2.963 -8.128 -3.611 1.00 0.00 44 VAL A O 5
ATOM 5216 N N . ILE A 1 45 ? 4.137 -6.233 -3.301 1.00 0.00 45 ILE A N 5
ATOM 5217 C CA . ILE A 1 45 ? 5.166 -6.583 -4.272 1.00 0.00 45 ILE A CA 5
ATOM 5218 C C . ILE A 1 45 ? 6.229 -7.480 -3.647 1.00 0.00 45 ILE A C 5
ATOM 5219 O O . ILE A 1 45 ? 6.623 -8.491 -4.229 1.00 0.00 45 ILE A O 5
ATOM 5235 N N . SER A 1 46 ? 6.689 -7.104 -2.458 1.00 0.00 46 SER A N 5
ATOM 5236 C CA . SER A 1 46 ? 7.708 -7.873 -1.754 1.00 0.00 46 SER A CA 5
ATOM 5237 C C . SER A 1 46 ? 7.647 -7.611 -0.252 1.00 0.00 46 SER A C 5
ATOM 5238 O O . SER A 1 46 ? 7.215 -6.544 0.185 1.00 0.00 46 SER A O 5
ATOM 5246 N N . ASP A 1 47 ? 8.081 -8.592 0.531 1.00 0.00 47 ASP A N 5
ATOM 5247 C CA . ASP A 1 47 ? 8.077 -8.468 1.984 1.00 0.00 47 ASP A CA 5
ATOM 5248 C C . ASP A 1 47 ? 9.500 -8.378 2.526 1.00 0.00 47 ASP A C 5
ATOM 5249 O O . ASP A 1 47 ? 10.289 -9.311 2.381 1.00 0.00 47 ASP A O 5
ATOM 5258 N N . GLU A 1 48 ? 9.821 -7.249 3.150 1.00 0.00 48 GLU A N 5
ATOM 5259 C CA . GLU A 1 48 ? 11.150 -7.038 3.711 1.00 0.00 48 GLU A CA 5
ATOM 5260 C C . GLU A 1 48 ? 11.072 -6.787 5.214 1.00 0.00 48 GLU A C 5
ATOM 5261 O O . GLU A 1 48 ? 11.022 -5.642 5.662 1.00 0.00 48 GLU A O 5
ATOM 5273 N N . GLY A 1 49 ? 11.062 -7.867 5.989 1.00 0.00 49 GLY A N 5
ATOM 5274 C CA . GLY A 1 49 ? 10.989 -7.744 7.433 1.00 0.00 49 GLY A CA 5
ATOM 5275 C C . GLY A 1 49 ? 9.715 -7.065 7.894 1.00 0.00 49 GLY A C 5
ATOM 5276 O O . GLY A 1 49 ? 8.614 -7.519 7.584 1.00 0.00 49 GLY A O 5
ATOM 5280 N N . GLY A 1 50 ? 9.864 -5.973 8.638 1.00 0.00 50 GLY A N 5
ATOM 5281 C CA . GLY A 1 50 ? 8.707 -5.248 9.131 1.00 0.00 50 GLY A CA 5
ATOM 5282 C C . GLY A 1 50 ? 8.070 -4.379 8.066 1.00 0.00 50 GLY A C 5
ATOM 5283 O O . GLY A 1 50 ? 6.889 -4.043 8.155 1.00 0.00 50 GLY A O 5
ATOM 5287 N N . TRP A 1 51 ? 8.852 -4.012 7.058 1.00 0.00 51 TRP A N 5
ATOM 5288 C CA . TRP A 1 51 ? 8.357 -3.175 5.971 1.00 0.00 51 TRP A CA 5
ATOM 5289 C C . TRP A 1 51 ? 8.306 -3.955 4.662 1.00 0.00 51 TRP A C 5
ATOM 5290 O O . TRP A 1 51 ? 9.138 -4.828 4.417 1.00 0.00 51 TRP A O 5
ATOM 5311 N N . TRP A 1 52 ? 7.325 -3.634 3.826 1.00 0.00 52 TRP A N 5
ATOM 5312 C CA . TRP A 1 52 ? 7.167 -4.306 2.541 1.00 0.00 52 TRP A CA 5
ATOM 5313 C C . TRP A 1 52 ? 6.883 -3.299 1.431 1.00 0.00 52 TRP A C 5
ATOM 5314 O O . TRP A 1 52 ? 6.534 -2.149 1.697 1.00 0.00 52 TRP A O 5
ATOM 5335 N N . LYS A 1 53 ? 7.036 -3.739 0.187 1.00 0.00 53 LYS A N 5
ATOM 5336 C CA . LYS A 1 53 ? 6.794 -2.876 -0.964 1.00 0.00 53 LYS A CA 5
ATOM 5337 C C . LYS A 1 53 ? 5.423 -3.152 -1.573 1.00 0.00 53 LYS A C 5
ATOM 5338 O O . LYS A 1 53 ? 4.972 -4.296 -1.617 1.00 0.00 53 LYS A O 5
ATOM 5357 N N . ALA A 1 54 ? 4.766 -2.096 -2.042 1.00 0.00 54 ALA A N 5
ATOM 5358 C CA . ALA A 1 54 ? 3.448 -2.226 -2.651 1.00 0.00 54 ALA A CA 5
ATOM 5359 C C . ALA A 1 54 ? 3.213 -1.133 -3.689 1.00 0.00 54 ALA A C 5
ATOM 5360 O O . ALA A 1 54 ? 3.921 -0.126 -3.714 1.00 0.00 54 ALA A O 5
ATOM 5367 N N . ILE A 1 55 ? 2.217 -1.340 -4.543 1.00 0.00 55 ILE A N 5
ATOM 5368 C CA . ILE A 1 55 ? 1.890 -0.372 -5.583 1.00 0.00 55 ILE A CA 5
ATOM 5369 C C . ILE A 1 55 ? 0.388 -0.120 -5.646 1.00 0.00 55 ILE A C 5
ATOM 5370 O O . ILE A 1 55 ? -0.413 -1.052 -5.573 1.00 0.00 55 ILE A O 5
ATOM 5386 N N . SER A 1 56 ? 0.011 1.148 -5.783 1.00 0.00 56 SER A N 5
ATOM 5387 C CA . SER A 1 56 ? -1.396 1.524 -5.854 1.00 0.00 56 SER A CA 5
ATOM 5388 C C . SER A 1 56 ? -2.011 1.080 -7.177 1.00 0.00 56 SER A C 5
ATOM 5389 O O . SER A 1 56 ? -1.471 1.356 -8.250 1.00 0.00 56 SER A O 5
ATOM 5397 N N . LEU A 1 57 ? -3.143 0.391 -7.095 1.00 0.00 57 LEU A N 5
ATOM 5398 C CA . LEU A 1 57 ? -3.834 -0.092 -8.285 1.00 0.00 57 LEU A CA 5
ATOM 5399 C C . LEU A 1 57 ? -4.623 1.031 -8.951 1.00 0.00 57 LEU A C 5
ATOM 5400 O O . LEU A 1 57 ? -5.398 0.794 -9.877 1.00 0.00 57 LEU A O 5
ATOM 5416 N N . SER A 1 58 ? -4.418 2.255 -8.473 1.00 0.00 58 SER A N 5
ATOM 5417 C CA . SER A 1 58 ? -5.112 3.415 -9.020 1.00 0.00 58 SER A CA 5
ATOM 5418 C C . SER A 1 58 ? -4.135 4.345 -9.732 1.00 0.00 58 SER A C 5
ATOM 5419 O O . SER A 1 58 ? -4.406 4.826 -10.833 1.00 0.00 58 SER A O 5
ATOM 5427 N N . THR A 1 59 ? -2.995 4.596 -9.096 1.00 0.00 59 THR A N 5
ATOM 5428 C CA . THR A 1 59 ? -1.977 5.470 -9.666 1.00 0.00 59 THR A CA 5
ATOM 5429 C C . THR A 1 59 ? -0.819 4.662 -10.241 1.00 0.00 59 THR A C 5
ATOM 5430 O O . THR A 1 59 ? -0.212 5.052 -11.237 1.00 0.00 59 THR A O 5
ATOM 5441 N N . GLY A 1 60 ? -0.518 3.533 -9.606 1.00 0.00 60 GLY A N 5
ATOM 5442 C CA . GLY A 1 60 ? 0.567 2.688 -10.070 1.00 0.00 60 GLY A CA 5
ATOM 5443 C C . GLY A 1 60 ? 1.917 3.143 -9.554 1.00 0.00 60 GLY A C 5
ATOM 5444 O O . GLY A 1 60 ? 2.940 2.940 -10.209 1.00 0.00 60 GLY A O 5
ATOM 5448 N N . ARG A 1 61 ? 1.922 3.761 -8.377 1.00 0.00 61 ARG A N 5
ATOM 5449 C CA . ARG A 1 61 ? 3.157 4.248 -7.775 1.00 0.00 61 ARG A CA 5
ATOM 5450 C C . ARG A 1 61 ? 3.763 3.197 -6.850 1.00 0.00 61 ARG A C 5
ATOM 5451 O O . ARG A 1 61 ? 3.110 2.724 -5.921 1.00 0.00 61 ARG A O 5
ATOM 5472 N N . GLU A 1 62 ? 5.015 2.836 -7.113 1.00 0.00 62 GLU A N 5
ATOM 5473 C CA . GLU A 1 62 ? 5.708 1.839 -6.305 1.00 0.00 62 GLU A CA 5
ATOM 5474 C C . GLU A 1 62 ? 6.462 2.500 -5.155 1.00 0.00 62 GLU A C 5
ATOM 5475 O O . GLU A 1 62 ? 7.373 3.299 -5.373 1.00 0.00 62 GLU A O 5
ATOM 5487 N N . SER A 1 63 ? 6.074 2.162 -3.929 1.00 0.00 63 SER A N 5
ATOM 5488 C CA . SER A 1 63 ? 6.710 2.726 -2.744 1.00 0.00 63 SER A CA 5
ATOM 5489 C C . SER A 1 63 ? 6.724 1.714 -1.602 1.00 0.00 63 SER A C 5
ATOM 5490 O O . SER A 1 63 ? 6.049 0.686 -1.660 1.00 0.00 63 SER A O 5
ATOM 5498 N N . TYR A 1 64 ? 7.499 2.013 -0.565 1.00 0.00 64 TYR A N 5
ATOM 5499 C CA . TYR A 1 64 ? 7.604 1.129 0.590 1.00 0.00 64 TYR A CA 5
ATOM 5500 C C . TYR A 1 64 ? 6.942 1.753 1.815 1.00 0.00 64 TYR A C 5
ATOM 5501 O O . TYR A 1 64 ? 7.383 2.789 2.313 1.00 0.00 64 TYR A O 5
ATOM 5519 N N . ILE A 1 65 ? 5.881 1.113 2.296 1.00 0.00 65 ILE A N 5
ATOM 5520 C CA . ILE A 1 65 ? 5.159 1.602 3.463 1.00 0.00 65 ILE A CA 5
ATOM 5521 C C . ILE A 1 65 ? 5.096 0.541 4.556 1.00 0.00 65 ILE A C 5
ATOM 5522 O O . ILE A 1 65 ? 5.114 -0.661 4.291 1.00 0.00 65 ILE A O 5
ATOM 5538 N N . PRO A 1 66 ? 5.020 0.993 5.817 1.00 0.00 66 PRO A N 5
ATOM 5539 C CA . PRO A 1 66 ? 4.951 0.098 6.976 1.00 0.00 66 PRO A CA 5
ATOM 5540 C C . PRO A 1 66 ? 3.621 -0.643 7.058 1.00 0.00 66 PRO A C 5
ATOM 5541 O O . PRO A 1 66 ? 2.557 -0.048 6.891 1.00 0.00 66 PRO A O 5
ATOM 5552 N N . GLY A 1 67 ? 3.689 -1.945 7.315 1.00 0.00 67 GLY A N 5
ATOM 5553 C CA . GLY A 1 67 ? 2.483 -2.746 7.415 1.00 0.00 67 GLY A CA 5
ATOM 5554 C C . GLY A 1 67 ? 1.456 -2.135 8.348 1.00 0.00 67 GLY A C 5
ATOM 5555 O O . GLY A 1 67 ? 0.254 -2.335 8.175 1.00 0.00 67 GLY A O 5
ATOM 5559 N N . ILE A 1 68 ? 1.931 -1.389 9.340 1.00 0.00 68 ILE A N 5
ATOM 5560 C CA . ILE A 1 68 ? 1.045 -0.747 10.304 1.00 0.00 68 ILE A CA 5
ATOM 5561 C C . ILE A 1 68 ? 0.188 0.322 9.635 1.00 0.00 68 ILE A C 5
ATOM 5562 O O . ILE A 1 68 ? -0.922 0.612 10.083 1.00 0.00 68 ILE A O 5
ATOM 5578 N N . CYS A 1 69 ? 0.709 0.904 8.561 1.00 0.00 69 CYS A N 5
ATOM 5579 C CA . CYS A 1 69 ? -0.010 1.941 7.829 1.00 0.00 69 CYS A CA 5
ATOM 5580 C C . CYS A 1 69 ? -0.963 1.326 6.809 1.00 0.00 69 CYS A C 5
ATOM 5581 O O . CYS A 1 69 ? -1.646 2.038 6.073 1.00 0.00 69 CYS A O 5
ATOM 5589 N N . VAL A 1 70 ? -1.002 -0.003 6.769 1.00 0.00 70 VAL A N 5
ATOM 5590 C CA . VAL A 1 70 ? -1.871 -0.714 5.839 1.00 0.00 70 VAL A CA 5
ATOM 5591 C C . VAL A 1 70 ? -2.574 -1.880 6.526 1.00 0.00 70 VAL A C 5
ATOM 5592 O O . VAL A 1 70 ? -2.113 -2.378 7.553 1.00 0.00 70 VAL A O 5
ATOM 5605 N N . ALA A 1 71 ? -3.693 -2.310 5.952 1.00 0.00 71 ALA A N 5
ATOM 5606 C CA . ALA A 1 71 ? -4.459 -3.418 6.508 1.00 0.00 71 ALA A CA 5
ATOM 5607 C C . ALA A 1 71 ? -4.576 -4.561 5.505 1.00 0.00 71 ALA A C 5
ATOM 5608 O O . ALA A 1 71 ? -4.929 -4.348 4.345 1.00 0.00 71 ALA A O 5
ATOM 5615 N N . ARG A 1 72 ? -4.277 -5.774 5.960 1.00 0.00 72 ARG A N 5
ATOM 5616 C CA . ARG A 1 72 ? -4.347 -6.950 5.102 1.00 0.00 72 ARG A CA 5
ATOM 5617 C C . ARG A 1 72 ? -5.784 -7.217 4.661 1.00 0.00 72 ARG A C 5
ATOM 5618 O O . ARG A 1 72 ? -6.617 -7.654 5.455 1.00 0.00 72 ARG A O 5
ATOM 5639 N N . VAL A 1 73 ? -6.066 -6.950 3.390 1.00 0.00 73 VAL A N 5
ATOM 5640 C CA . VAL A 1 73 ? -7.401 -7.162 2.843 1.00 0.00 73 VAL A CA 5
ATOM 5641 C C . VAL A 1 73 ? -7.629 -8.630 2.502 1.00 0.00 73 VAL A C 5
ATOM 5642 O O . VAL A 1 73 ? -6.715 -9.325 2.060 1.00 0.00 73 VAL A O 5
ATOM 5655 N N . SER A 1 74 ? -8.856 -9.097 2.711 1.00 0.00 74 SER A N 5
ATOM 5656 C CA . SER A 1 74 ? -9.205 -10.484 2.429 1.00 0.00 74 SER A CA 5
ATOM 5657 C C . SER A 1 74 ? -10.229 -10.569 1.301 1.00 0.00 74 SER A C 5
ATOM 5658 O O . SER A 1 74 ? -11.400 -10.242 1.486 1.00 0.00 74 SER A O 5
ATOM 5666 N N . GLY A 1 75 ? -9.776 -11.011 0.132 1.00 0.00 75 GLY A N 5
ATOM 5667 C CA . GLY A 1 75 ? -10.664 -11.131 -1.010 1.00 0.00 75 GLY A CA 5
ATOM 5668 C C . GLY A 1 75 ? -10.670 -9.885 -1.873 1.00 0.00 75 GLY A C 5
ATOM 5669 O O . GLY A 1 75 ? -9.990 -8.900 -1.585 1.00 0.00 75 GLY A O 5
ATOM 5673 N N . PRO A 1 76 ? -11.452 -9.919 -2.963 1.00 0.00 76 PRO A N 5
ATOM 5674 C CA . PRO A 1 76 ? -11.561 -8.793 -3.895 1.00 0.00 76 PRO A CA 5
ATOM 5675 C C . PRO A 1 76 ? -12.297 -7.605 -3.284 1.00 0.00 76 PRO A C 5
ATOM 5676 O O . PRO A 1 76 ? -11.914 -6.453 -3.489 1.00 0.00 76 PRO A O 5
ATOM 5687 N N . SER A 1 77 ? -13.354 -7.892 -2.532 1.00 0.00 77 SER A N 5
ATOM 5688 C CA . SER A 1 77 ? -14.146 -6.847 -1.894 1.00 0.00 77 SER A CA 5
ATOM 5689 C C . SER A 1 77 ? -14.377 -5.680 -2.850 1.00 0.00 77 SER A C 5
ATOM 5690 O O . SER A 1 77 ? -14.271 -4.516 -2.464 1.00 0.00 77 SER A O 5
ATOM 5698 N N . SER A 1 78 ? -14.692 -6.002 -4.101 1.00 0.00 78 SER A N 5
ATOM 5699 C CA . SER A 1 78 ? -14.934 -4.982 -5.115 1.00 0.00 78 SER A CA 5
ATOM 5700 C C . SER A 1 78 ? -16.382 -5.024 -5.592 1.00 0.00 78 SER A C 5
ATOM 5701 O O . SER A 1 78 ? -16.903 -6.083 -5.938 1.00 0.00 78 SER A O 5
ATOM 5709 N N . GLY A 1 79 ? -17.028 -3.861 -5.607 1.00 0.00 79 GLY A N 5
ATOM 5710 C CA . GLY A 1 79 ? -18.410 -3.786 -6.043 1.00 0.00 79 GLY A CA 5
ATOM 5711 C C . GLY A 1 79 ? -18.588 -2.891 -7.254 1.00 0.00 79 GLY A C 5
ATOM 5712 O O . GLY A 1 79 ? -19.708 -2.682 -7.719 1.00 0.00 79 GLY A O 5
ATOM 5716 N N . GLY A 1 1 ? 18.823 -0.165 -31.099 1.00 0.00 1 GLY A N 6
ATOM 5717 C CA . GLY A 1 1 ? 17.810 -0.060 -30.066 1.00 0.00 1 GLY A CA 6
ATOM 5718 C C . GLY A 1 1 ? 16.813 -1.201 -30.114 1.00 0.00 1 GLY A C 6
ATOM 5719 O O . GLY A 1 1 ? 15.733 -1.066 -30.689 1.00 0.00 1 GLY A O 6
ATOM 5723 N N . SER A 1 2 ? 17.175 -2.328 -29.510 1.00 0.00 2 SER A N 6
ATOM 5724 C CA . SER A 1 2 ? 16.306 -3.499 -29.491 1.00 0.00 2 SER A CA 6
ATOM 5725 C C . SER A 1 2 ? 15.542 -3.587 -28.173 1.00 0.00 2 SER A C 6
ATOM 5726 O O . SER A 1 2 ? 16.091 -3.316 -27.105 1.00 0.00 2 SER A O 6
ATOM 5734 N N . SER A 1 3 ? 14.272 -3.969 -28.258 1.00 0.00 3 SER A N 6
ATOM 5735 C CA . SER A 1 3 ? 13.430 -4.090 -27.073 1.00 0.00 3 SER A CA 6
ATOM 5736 C C . SER A 1 3 ? 12.780 -5.469 -27.008 1.00 0.00 3 SER A C 6
ATOM 5737 O O . SER A 1 3 ? 12.536 -6.102 -28.034 1.00 0.00 3 SER A O 6
ATOM 5745 N N . GLY A 1 4 ? 12.502 -5.928 -25.791 1.00 0.00 4 GLY A N 6
ATOM 5746 C CA . GLY A 1 4 ? 11.883 -7.228 -25.613 1.00 0.00 4 GLY A CA 6
ATOM 5747 C C . GLY A 1 4 ? 10.619 -7.387 -26.435 1.00 0.00 4 GLY A C 6
ATOM 5748 O O . GLY A 1 4 ? 10.105 -6.415 -26.990 1.00 0.00 4 GLY A O 6
ATOM 5752 N N . SER A 1 5 ? 10.119 -8.615 -26.517 1.00 0.00 5 SER A N 6
ATOM 5753 C CA . SER A 1 5 ? 8.911 -8.899 -27.283 1.00 0.00 5 SER A CA 6
ATOM 5754 C C . SER A 1 5 ? 8.327 -10.254 -26.895 1.00 0.00 5 SER A C 6
ATOM 5755 O O . SER A 1 5 ? 9.011 -11.276 -26.953 1.00 0.00 5 SER A O 6
ATOM 5763 N N . SER A 1 6 ? 7.058 -10.254 -26.499 1.00 0.00 6 SER A N 6
ATOM 5764 C CA . SER A 1 6 ? 6.382 -11.482 -26.097 1.00 0.00 6 SER A CA 6
ATOM 5765 C C . SER A 1 6 ? 6.961 -12.018 -24.792 1.00 0.00 6 SER A C 6
ATOM 5766 O O . SER A 1 6 ? 7.291 -13.198 -24.684 1.00 0.00 6 SER A O 6
ATOM 5774 N N . GLY A 1 7 ? 7.081 -11.140 -23.800 1.00 0.00 7 GLY A N 6
ATOM 5775 C CA . GLY A 1 7 ? 7.620 -11.543 -22.514 1.00 0.00 7 GLY A CA 6
ATOM 5776 C C . GLY A 1 7 ? 6.544 -11.706 -21.459 1.00 0.00 7 GLY A C 6
ATOM 5777 O O . GLY A 1 7 ? 5.569 -10.956 -21.416 1.00 0.00 7 GLY A O 6
ATOM 5781 N N . PRO A 1 8 ? 6.714 -12.709 -20.585 1.00 0.00 8 PRO A N 6
ATOM 5782 C CA . PRO A 1 8 ? 5.758 -12.992 -19.510 1.00 0.00 8 PRO A CA 6
ATOM 5783 C C . PRO A 1 8 ? 5.766 -11.917 -18.429 1.00 0.00 8 PRO A C 6
ATOM 5784 O O . PRO A 1 8 ? 6.763 -11.218 -18.241 1.00 0.00 8 PRO A O 6
ATOM 5795 N N . LEU A 1 9 ? 4.650 -11.790 -17.719 1.00 0.00 9 LEU A N 6
ATOM 5796 C CA . LEU A 1 9 ? 4.529 -10.799 -16.655 1.00 0.00 9 LEU A CA 6
ATOM 5797 C C . LEU A 1 9 ? 3.955 -11.428 -15.389 1.00 0.00 9 LEU A C 6
ATOM 5798 O O . LEU A 1 9 ? 3.232 -12.424 -15.433 1.00 0.00 9 LEU A O 6
ATOM 5814 N N . PRO A 1 10 ? 4.281 -10.832 -14.232 1.00 0.00 10 PRO A N 6
ATOM 5815 C CA . PRO A 1 10 ? 3.806 -11.315 -12.932 1.00 0.00 10 PRO A CA 6
ATOM 5816 C C . PRO A 1 10 ? 2.311 -11.088 -12.740 1.00 0.00 10 PRO A C 6
ATOM 5817 O O . PRO A 1 10 ? 1.759 -11.386 -11.682 1.00 0.00 10 PRO A O 6
ATOM 5828 N N . ASN A 1 11 ? 1.660 -10.559 -13.772 1.00 0.00 11 ASN A N 6
ATOM 5829 C CA . ASN A 1 11 ? 0.228 -10.293 -13.716 1.00 0.00 11 ASN A CA 6
ATOM 5830 C C . ASN A 1 11 ? -0.487 -11.334 -12.859 1.00 0.00 11 ASN A C 6
ATOM 5831 O O . ASN A 1 11 ? -0.143 -12.516 -12.859 1.00 0.00 11 ASN A O 6
ATOM 5842 N N . PRO A 1 12 ? -1.506 -10.886 -12.111 1.00 0.00 12 PRO A N 6
ATOM 5843 C CA . PRO A 1 12 ? -2.292 -11.762 -11.237 1.00 0.00 12 PRO A CA 6
ATOM 5844 C C . PRO A 1 12 ? -3.166 -12.733 -12.024 1.00 0.00 12 PRO A C 6
ATOM 5845 O O . PRO A 1 12 ? -3.925 -13.508 -11.443 1.00 0.00 12 PRO A O 6
ATOM 5856 N N . GLU A 1 13 ? -3.054 -12.684 -13.347 1.00 0.00 13 GLU A N 6
ATOM 5857 C CA . GLU A 1 13 ? -3.836 -13.560 -14.212 1.00 0.00 13 GLU A CA 6
ATOM 5858 C C . GLU A 1 13 ? -3.713 -15.014 -13.768 1.00 0.00 13 GLU A C 6
ATOM 5859 O O . GLU A 1 13 ? -2.860 -15.754 -14.255 1.00 0.00 13 GLU A O 6
ATOM 5871 N N . GLY A 1 14 ? -4.574 -15.417 -12.837 1.00 0.00 14 GLY A N 6
ATOM 5872 C CA . GLY A 1 14 ? -4.545 -16.780 -12.341 1.00 0.00 14 GLY A CA 6
ATOM 5873 C C . GLY A 1 14 ? -4.367 -16.847 -10.837 1.00 0.00 14 GLY A C 6
ATOM 5874 O O . GLY A 1 14 ? -5.115 -17.539 -10.146 1.00 0.00 14 GLY A O 6
ATOM 5878 N N . LEU A 1 15 ? -3.373 -16.127 -10.329 1.00 0.00 15 LEU A N 6
ATOM 5879 C CA . LEU A 1 15 ? -3.098 -16.108 -8.896 1.00 0.00 15 LEU A CA 6
ATOM 5880 C C . LEU A 1 15 ? -3.353 -14.722 -8.311 1.00 0.00 15 LEU A C 6
ATOM 5881 O O . LEU A 1 15 ? -2.877 -13.717 -8.838 1.00 0.00 15 LEU A O 6
ATOM 5897 N N . ASP A 1 16 ? -4.106 -14.678 -7.217 1.00 0.00 16 ASP A N 6
ATOM 5898 C CA . ASP A 1 16 ? -4.422 -13.416 -6.558 1.00 0.00 16 ASP A CA 6
ATOM 5899 C C . ASP A 1 16 ? -3.311 -13.014 -5.592 1.00 0.00 16 ASP A C 6
ATOM 5900 O O . ASP A 1 16 ? -2.790 -13.846 -4.849 1.00 0.00 16 ASP A O 6
ATOM 5909 N N . SER A 1 17 ? -2.952 -11.735 -5.610 1.00 0.00 17 SER A N 6
ATOM 5910 C CA . SER A 1 17 ? -1.900 -11.223 -4.740 1.00 0.00 17 SER A CA 6
ATOM 5911 C C . SER A 1 17 ? -2.492 -10.598 -3.480 1.00 0.00 17 SER A C 6
ATOM 5912 O O . SER A 1 17 ? -3.641 -10.155 -3.475 1.00 0.00 17 SER A O 6
ATOM 5920 N N . ASP A 1 18 ? -1.700 -10.566 -2.415 1.00 0.00 18 ASP A N 6
ATOM 5921 C CA . ASP A 1 18 ? -2.144 -9.994 -1.149 1.00 0.00 18 ASP A CA 6
ATOM 5922 C C . ASP A 1 18 ? -2.300 -8.481 -1.261 1.00 0.00 18 ASP A C 6
ATOM 5923 O O . ASP A 1 18 ? -1.420 -7.792 -1.777 1.00 0.00 18 ASP A O 6
ATOM 5932 N N . PHE A 1 19 ? -3.427 -7.970 -0.776 1.00 0.00 19 PHE A N 6
ATOM 5933 C CA . PHE A 1 19 ? -3.701 -6.539 -0.824 1.00 0.00 19 PHE A CA 6
ATOM 5934 C C . PHE A 1 19 ? -3.521 -5.905 0.553 1.00 0.00 19 PHE A C 6
ATOM 5935 O O . PHE A 1 19 ? -3.681 -6.566 1.579 1.00 0.00 19 PHE A O 6
ATOM 5952 N N . LEU A 1 20 ? -3.187 -4.619 0.566 1.00 0.00 20 LEU A N 6
ATOM 5953 C CA . LEU A 1 20 ? -2.985 -3.894 1.815 1.00 0.00 20 LEU A CA 6
ATOM 5954 C C . LEU A 1 20 ? -3.681 -2.537 1.776 1.00 0.00 20 LEU A C 6
ATOM 5955 O O . LEU A 1 20 ? -3.247 -1.626 1.072 1.00 0.00 20 LEU A O 6
ATOM 5971 N N . ALA A 1 21 ? -4.762 -2.410 2.539 1.00 0.00 21 ALA A N 6
ATOM 5972 C CA . ALA A 1 21 ? -5.515 -1.163 2.595 1.00 0.00 21 ALA A CA 6
ATOM 5973 C C . ALA A 1 21 ? -4.821 -0.142 3.489 1.00 0.00 21 ALA A C 6
ATOM 5974 O O . ALA A 1 21 ? -4.523 -0.419 4.651 1.00 0.00 21 ALA A O 6
ATOM 5981 N N . VAL A 1 22 ? -4.563 1.041 2.939 1.00 0.00 22 VAL A N 6
ATOM 5982 C CA . VAL A 1 22 ? -3.904 2.104 3.687 1.00 0.00 22 VAL A CA 6
ATOM 5983 C C . VAL A 1 22 ? -4.760 2.563 4.862 1.00 0.00 22 VAL A C 6
ATOM 5984 O O . VAL A 1 22 ? -5.741 3.286 4.685 1.00 0.00 22 VAL A O 6
ATOM 5997 N N . LEU A 1 23 ? -4.384 2.138 6.063 1.00 0.00 23 LEU A N 6
ATOM 5998 C CA . LEU A 1 23 ? -5.117 2.505 7.269 1.00 0.00 23 LEU A CA 6
ATOM 5999 C C . LEU A 1 23 ? -5.082 4.014 7.490 1.00 0.00 23 LEU A C 6
ATOM 6000 O O . LEU A 1 23 ? -6.038 4.599 8.000 1.00 0.00 23 LEU A O 6
ATOM 6016 N N . SER A 1 24 ? -3.976 4.638 7.100 1.00 0.00 24 SER A N 6
ATOM 6017 C CA . SER A 1 24 ? -3.816 6.079 7.256 1.00 0.00 24 SER A CA 6
ATOM 6018 C C . SER A 1 24 ? -2.761 6.616 6.294 1.00 0.00 24 SER A C 6
ATOM 6019 O O . SER A 1 24 ? -1.614 6.168 6.299 1.00 0.00 24 SER A O 6
ATOM 6027 N N . ASP A 1 25 ? -3.157 7.578 5.469 1.00 0.00 25 ASP A N 6
ATOM 6028 C CA . ASP A 1 25 ? -2.247 8.178 4.500 1.00 0.00 25 ASP A CA 6
ATOM 6029 C C . ASP A 1 25 ? -0.840 8.297 5.078 1.00 0.00 25 ASP A C 6
ATOM 6030 O O . ASP A 1 25 ? -0.666 8.547 6.271 1.00 0.00 25 ASP A O 6
ATOM 6039 N N . TYR A 1 26 ? 0.162 8.113 4.224 1.00 0.00 26 TYR A N 6
ATOM 6040 C CA . TYR A 1 26 ? 1.554 8.196 4.650 1.00 0.00 26 TYR A CA 6
ATOM 6041 C C . TYR A 1 26 ? 2.479 8.397 3.454 1.00 0.00 26 TYR A C 6
ATOM 6042 O O . TYR A 1 26 ? 2.210 7.936 2.344 1.00 0.00 26 TYR A O 6
ATOM 6060 N N . PRO A 1 27 ? 3.596 9.102 3.684 1.00 0.00 27 PRO A N 6
ATOM 6061 C CA . PRO A 1 27 ? 3.926 9.656 5.000 1.00 0.00 27 PRO A CA 6
ATOM 6062 C C . PRO A 1 27 ? 3.003 10.805 5.394 1.00 0.00 27 PRO A C 6
ATOM 6063 O O . PRO A 1 27 ? 2.117 11.190 4.632 1.00 0.00 27 PRO A O 6
ATOM 6074 N N . SER A 1 28 ? 3.218 11.347 6.588 1.00 0.00 28 SER A N 6
ATOM 6075 C CA . SER A 1 28 ? 2.403 12.450 7.084 1.00 0.00 28 SER A CA 6
ATOM 6076 C C . SER A 1 28 ? 2.624 13.707 6.248 1.00 0.00 28 SER A C 6
ATOM 6077 O O . SER A 1 28 ? 3.678 13.906 5.645 1.00 0.00 28 SER A O 6
ATOM 6085 N N . PRO A 1 29 ? 1.604 14.579 6.211 1.00 0.00 29 PRO A N 6
ATOM 6086 C CA . PRO A 1 29 ? 1.662 15.832 5.454 1.00 0.00 29 PRO A CA 6
ATOM 6087 C C . PRO A 1 29 ? 2.628 16.838 6.071 1.00 0.00 29 PRO A C 6
ATOM 6088 O O . PRO A 1 29 ? 2.758 17.964 5.589 1.00 0.00 29 PRO A O 6
ATOM 6099 N N . ASP A 1 30 ? 3.303 16.426 7.138 1.00 0.00 30 ASP A N 6
ATOM 6100 C CA . ASP A 1 30 ? 4.258 17.291 7.820 1.00 0.00 30 ASP A CA 6
ATOM 6101 C C . ASP A 1 30 ? 5.691 16.885 7.489 1.00 0.00 30 ASP A C 6
ATOM 6102 O O . ASP A 1 30 ? 6.613 17.696 7.580 1.00 0.00 30 ASP A O 6
ATOM 6111 N N . ILE A 1 31 ? 5.870 15.625 7.106 1.00 0.00 31 ILE A N 6
ATOM 6112 C CA . ILE A 1 31 ? 7.190 15.113 6.761 1.00 0.00 31 ILE A CA 6
ATOM 6113 C C . ILE A 1 31 ? 7.359 15.000 5.250 1.00 0.00 31 ILE A C 6
ATOM 6114 O O . ILE A 1 31 ? 8.303 15.545 4.678 1.00 0.00 31 ILE A O 6
ATOM 6130 N N . SER A 1 32 ? 6.437 14.290 4.608 1.00 0.00 32 SER A N 6
ATOM 6131 C CA . SER A 1 32 ? 6.484 14.103 3.163 1.00 0.00 32 SER A CA 6
ATOM 6132 C C . SER A 1 32 ? 5.091 13.834 2.604 1.00 0.00 32 SER A C 6
ATOM 6133 O O . SER A 1 32 ? 4.153 13.511 3.333 1.00 0.00 32 SER A O 6
ATOM 6141 N N . PRO A 1 33 ? 4.950 13.971 1.277 1.00 0.00 33 PRO A N 6
ATOM 6142 C CA . PRO A 1 33 ? 3.675 13.747 0.589 1.00 0.00 33 PRO A CA 6
ATOM 6143 C C . PRO A 1 33 ? 3.272 12.276 0.579 1.00 0.00 33 PRO A C 6
ATOM 6144 O O . PRO A 1 33 ? 4.063 11.393 0.248 1.00 0.00 33 PRO A O 6
ATOM 6155 N N . PRO A 1 34 ? 2.012 12.005 0.950 1.00 0.00 34 PRO A N 6
ATOM 6156 C CA . PRO A 1 34 ? 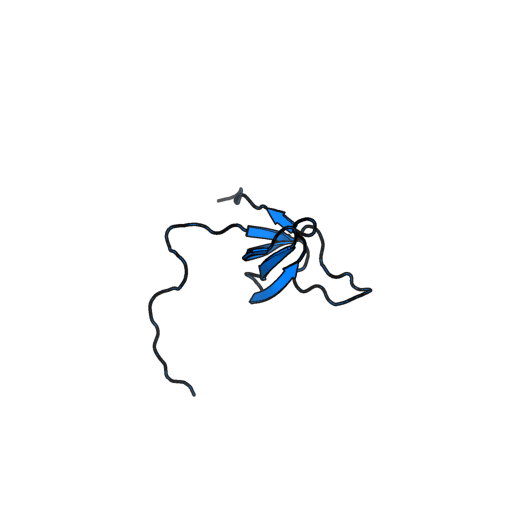1.475 10.641 0.991 1.00 0.00 34 PRO A CA 6
ATOM 6157 C C . PRO A 1 34 ? 1.298 10.046 -0.402 1.00 0.00 34 PRO A C 6
ATOM 6158 O O . PRO A 1 34 ? 0.484 10.524 -1.192 1.00 0.00 34 PRO A O 6
ATOM 6169 N N . ILE A 1 35 ? 2.063 9.001 -0.695 1.00 0.00 35 ILE A N 6
ATOM 6170 C CA . ILE A 1 35 ? 1.989 8.340 -1.993 1.00 0.00 35 ILE A CA 6
ATOM 6171 C C . ILE A 1 35 ? 0.740 7.471 -2.096 1.00 0.00 35 ILE A C 6
ATOM 6172 O O . ILE A 1 35 ? 0.217 7.243 -3.187 1.00 0.00 35 ILE A O 6
ATOM 6188 N N . PHE A 1 36 ? 0.265 6.989 -0.952 1.00 0.00 36 PHE A N 6
ATOM 6189 C CA . PHE A 1 36 ? -0.924 6.145 -0.913 1.00 0.00 36 PHE A CA 6
ATOM 6190 C C . PHE A 1 36 ? -1.924 6.661 0.118 1.00 0.00 36 PHE A C 6
ATOM 6191 O O . PHE A 1 36 ? -1.754 6.456 1.320 1.00 0.00 36 PHE A O 6
ATOM 6208 N N . ARG A 1 37 ? -2.965 7.334 -0.362 1.00 0.00 37 ARG A N 6
ATOM 6209 C CA . ARG A 1 37 ? -3.991 7.881 0.517 1.00 0.00 37 ARG A CA 6
ATOM 6210 C C . ARG A 1 37 ? -4.711 6.768 1.273 1.00 0.00 37 ARG A C 6
ATOM 6211 O O . ARG A 1 37 ? -4.638 5.599 0.893 1.00 0.00 37 ARG A O 6
ATOM 6232 N N . ARG A 1 38 ? -5.404 7.139 2.344 1.00 0.00 38 ARG A N 6
ATOM 6233 C CA . ARG A 1 38 ? -6.136 6.172 3.154 1.00 0.00 38 ARG A CA 6
ATOM 6234 C C . ARG A 1 38 ? -7.228 5.491 2.333 1.00 0.00 38 ARG A C 6
ATOM 6235 O O . ARG A 1 38 ? -7.818 6.099 1.441 1.00 0.00 38 ARG A O 6
ATOM 6256 N N . GLY A 1 39 ? -7.491 4.225 2.643 1.00 0.00 39 GLY A N 6
ATOM 6257 C CA . GLY A 1 39 ? -8.511 3.483 1.925 1.00 0.00 39 GLY A CA 6
ATOM 6258 C C . GLY A 1 39 ? -8.037 3.014 0.564 1.00 0.00 39 GLY A C 6
ATOM 6259 O O . GLY A 1 39 ? -8.711 2.224 -0.097 1.00 0.00 39 GLY A O 6
ATOM 6263 N N . GLU A 1 40 ? -6.874 3.502 0.143 1.00 0.00 40 GLU A N 6
ATOM 6264 C CA . GLU A 1 40 ? -6.312 3.129 -1.150 1.00 0.00 40 GLU A CA 6
ATOM 6265 C C . GLU A 1 40 ? -5.780 1.699 -1.119 1.00 0.00 40 GLU A C 6
ATOM 6266 O O . GLU A 1 40 ? -5.048 1.316 -0.206 1.00 0.00 40 GLU A O 6
ATOM 6278 N N . LYS A 1 41 ? -6.152 0.914 -2.124 1.00 0.00 41 LYS A N 6
ATOM 6279 C CA . LYS A 1 41 ? -5.713 -0.474 -2.215 1.00 0.00 41 LYS A CA 6
ATOM 6280 C C . LYS A 1 41 ? -4.310 -0.563 -2.806 1.00 0.00 41 LYS A C 6
ATOM 6281 O O . LYS A 1 41 ? -3.992 0.118 -3.783 1.00 0.00 41 LYS A O 6
ATOM 6300 N N . LEU A 1 42 ? -3.474 -1.406 -2.210 1.00 0.00 42 LEU A N 6
ATOM 6301 C CA . LEU A 1 42 ? -2.104 -1.585 -2.679 1.00 0.00 42 LEU A CA 6
ATOM 6302 C C . LEU A 1 42 ? -1.783 -3.064 -2.870 1.00 0.00 42 LEU A C 6
ATOM 6303 O O . LEU A 1 42 ? -2.177 -3.904 -2.061 1.00 0.00 42 LEU A O 6
ATOM 6319 N N . ARG A 1 43 ? -1.064 -3.374 -3.943 1.00 0.00 43 ARG A N 6
ATOM 6320 C CA . ARG A 1 43 ? -0.688 -4.751 -4.239 1.00 0.00 43 ARG A CA 6
ATOM 6321 C C . ARG A 1 43 ? 0.654 -5.098 -3.603 1.00 0.00 43 ARG A C 6
ATOM 6322 O O . ARG A 1 43 ? 1.633 -4.366 -3.756 1.00 0.00 43 ARG A O 6
ATOM 6343 N N . VAL A 1 44 ? 0.693 -6.218 -2.888 1.00 0.00 44 VAL A N 6
ATOM 6344 C CA . VAL A 1 44 ? 1.915 -6.662 -2.229 1.00 0.00 44 VAL A CA 6
ATOM 6345 C C . VAL A 1 44 ? 2.956 -7.114 -3.247 1.00 0.00 44 VAL A C 6
ATOM 6346 O O . VAL A 1 44 ? 2.782 -8.133 -3.916 1.00 0.00 44 VAL A O 6
ATOM 6359 N N . ILE A 1 45 ? 4.037 -6.351 -3.358 1.00 0.00 45 ILE A N 6
ATOM 6360 C CA . ILE A 1 45 ? 5.107 -6.674 -4.294 1.00 0.00 45 ILE A CA 6
ATOM 6361 C C . ILE A 1 45 ? 6.127 -7.614 -3.660 1.00 0.00 45 ILE A C 6
ATOM 6362 O O . ILE A 1 45 ? 6.444 -8.667 -4.213 1.00 0.00 45 ILE A O 6
ATOM 6378 N N . SER A 1 46 ? 6.636 -7.226 -2.495 1.00 0.00 46 SER A N 6
ATOM 6379 C CA . SER A 1 46 ? 7.622 -8.033 -1.785 1.00 0.00 46 SER A CA 6
ATOM 6380 C C . SER A 1 46 ? 7.554 -7.777 -0.283 1.00 0.00 46 SER A C 6
ATOM 6381 O O . SER A 1 46 ? 7.034 -6.753 0.160 1.00 0.00 46 SER A O 6
ATOM 6389 N N . ASP A 1 47 ? 8.081 -8.716 0.495 1.00 0.00 47 ASP A N 6
ATOM 6390 C CA . ASP A 1 47 ? 8.082 -8.593 1.948 1.00 0.00 47 ASP A CA 6
ATOM 6391 C C . ASP A 1 47 ? 9.507 -8.503 2.486 1.00 0.00 47 ASP A C 6
ATOM 6392 O O . ASP A 1 47 ? 10.268 -9.467 2.415 1.00 0.00 47 ASP A O 6
ATOM 6401 N N . GLU A 1 48 ? 9.860 -7.339 3.021 1.00 0.00 48 GLU A N 6
ATOM 6402 C CA . GLU A 1 48 ? 11.194 -7.124 3.568 1.00 0.00 48 GLU A CA 6
ATOM 6403 C C . GLU A 1 48 ? 11.145 -6.994 5.088 1.00 0.00 48 GLU A C 6
ATOM 6404 O O . GLU A 1 48 ? 11.068 -5.890 5.625 1.00 0.00 48 GLU A O 6
ATOM 6416 N N . GLY A 1 49 ? 11.188 -8.131 5.775 1.00 0.00 49 GLY A N 6
ATOM 6417 C CA . GLY A 1 49 ? 11.147 -8.123 7.226 1.00 0.00 49 GLY A CA 6
ATOM 6418 C C . GLY A 1 49 ? 9.889 -7.472 7.766 1.00 0.00 49 GLY A C 6
ATOM 6419 O O . GLY A 1 49 ? 8.778 -7.902 7.458 1.00 0.00 49 GLY A O 6
ATOM 6423 N N . GLY A 1 50 ? 10.063 -6.433 8.577 1.00 0.00 50 GLY A N 6
ATOM 6424 C CA . GLY A 1 50 ? 8.924 -5.740 9.150 1.00 0.00 50 GLY A CA 6
ATOM 6425 C C . GLY A 1 50 ? 8.205 -4.871 8.138 1.00 0.00 50 GLY A C 6
ATOM 6426 O O . GLY A 1 50 ? 7.023 -4.566 8.300 1.00 0.00 50 GLY A O 6
ATOM 6430 N N . TRP A 1 51 ? 8.918 -4.470 7.092 1.00 0.00 51 TRP A N 6
ATOM 6431 C CA . TRP A 1 51 ? 8.340 -3.630 6.050 1.00 0.00 51 TRP A CA 6
ATOM 6432 C C . TRP A 1 51 ? 8.259 -4.381 4.726 1.00 0.00 51 TRP A C 6
ATOM 6433 O O . TRP A 1 51 ? 9.049 -5.290 4.468 1.00 0.00 51 TRP A O 6
ATOM 6454 N N . TRP A 1 52 ? 7.301 -3.998 3.890 1.00 0.00 52 TRP A N 6
ATOM 6455 C CA . TRP A 1 52 ? 7.118 -4.637 2.592 1.00 0.00 52 TRP A CA 6
ATOM 6456 C C . TRP A 1 52 ? 6.877 -3.598 1.503 1.00 0.00 52 TRP A C 6
ATOM 6457 O O . TRP A 1 52 ? 6.571 -2.441 1.791 1.00 0.00 52 TRP A O 6
ATOM 6478 N N . LYS A 1 53 ? 7.017 -4.017 0.250 1.00 0.00 53 LYS A N 6
ATOM 6479 C CA . LYS A 1 53 ? 6.814 -3.123 -0.884 1.00 0.00 53 LYS A CA 6
ATOM 6480 C C . LYS A 1 53 ? 5.444 -3.349 -1.516 1.00 0.00 53 LYS A C 6
ATOM 6481 O O . LYS A 1 53 ? 4.994 -4.486 -1.655 1.00 0.00 53 LYS A O 6
ATOM 6500 N N . ALA A 1 54 ? 4.787 -2.259 -1.898 1.00 0.00 54 ALA A N 6
ATOM 6501 C CA . ALA A 1 54 ? 3.470 -2.339 -2.518 1.00 0.00 54 ALA A CA 6
ATOM 6502 C C . ALA A 1 54 ? 3.278 -1.226 -3.543 1.00 0.00 54 ALA A C 6
ATOM 6503 O O . ALA A 1 54 ? 4.076 -0.291 -3.615 1.00 0.00 54 ALA A O 6
ATOM 6510 N N . ILE A 1 55 ? 2.216 -1.334 -4.334 1.00 0.00 55 ILE A N 6
ATOM 6511 C CA . ILE A 1 55 ? 1.919 -0.336 -5.354 1.00 0.00 55 ILE A CA 6
ATOM 6512 C C . ILE A 1 55 ? 0.438 0.025 -5.356 1.00 0.00 55 ILE A C 6
ATOM 6513 O O . ILE A 1 55 ? -0.423 -0.840 -5.195 1.00 0.00 55 ILE A O 6
ATOM 6529 N N . SER A 1 56 ? 0.147 1.309 -5.542 1.00 0.00 56 SER A N 6
ATOM 6530 C CA . SER A 1 56 ? -1.230 1.786 -5.563 1.00 0.00 56 SER A CA 6
ATOM 6531 C C . SER A 1 56 ? -1.881 1.507 -6.915 1.00 0.00 56 SER A C 6
ATOM 6532 O O . SER A 1 56 ? -1.335 1.854 -7.963 1.00 0.00 56 SER A O 6
ATOM 6540 N N . LEU A 1 57 ? -3.050 0.878 -6.883 1.00 0.00 57 LEU A N 6
ATOM 6541 C CA . LEU A 1 57 ? -3.777 0.551 -8.105 1.00 0.00 57 LEU A CA 6
ATOM 6542 C C . LEU A 1 57 ? -4.505 1.776 -8.649 1.00 0.00 57 LEU A C 6
ATOM 6543 O O . LEU A 1 57 ? -5.312 1.672 -9.573 1.00 0.00 57 LEU A O 6
ATOM 6559 N N . SER A 1 58 ? -4.214 2.937 -8.071 1.00 0.00 58 SER A N 6
ATOM 6560 C CA . SER A 1 58 ? -4.841 4.182 -8.497 1.00 0.00 58 SER A CA 6
ATOM 6561 C C . SER A 1 58 ? -3.876 5.021 -9.329 1.00 0.00 58 SER A C 6
ATOM 6562 O O . SER A 1 58 ? -4.241 5.555 -10.376 1.00 0.00 58 SER A O 6
ATOM 6570 N N . THR A 1 59 ? -2.639 5.133 -8.854 1.00 0.00 59 THR A N 6
ATOM 6571 C CA . THR A 1 59 ? -1.619 5.906 -9.551 1.00 0.00 59 THR A CA 6
ATOM 6572 C C . THR A 1 59 ? -0.543 4.998 -10.134 1.00 0.00 59 THR A C 6
ATOM 6573 O O . THR A 1 59 ? 0.001 5.271 -11.203 1.00 0.00 59 THR A O 6
ATOM 6584 N N . GLY A 1 60 ? -0.239 3.916 -9.423 1.00 0.00 60 GLY A N 6
ATOM 6585 C CA . GLY A 1 60 ? 0.772 2.984 -9.887 1.00 0.00 60 GLY A CA 6
ATOM 6586 C C . GLY A 1 60 ? 2.151 3.310 -9.350 1.00 0.00 60 GLY A C 6
ATOM 6587 O O . GLY A 1 60 ? 3.161 2.940 -9.949 1.00 0.00 60 GLY A O 6
ATOM 6591 N N . ARG A 1 61 ? 2.195 4.006 -8.219 1.00 0.00 61 ARG A N 6
ATOM 6592 C CA . ARG A 1 61 ? 3.461 4.385 -7.603 1.00 0.00 61 ARG A CA 6
ATOM 6593 C C . ARG A 1 61 ? 3.958 3.290 -6.665 1.00 0.00 61 ARG A C 6
ATOM 6594 O O . ARG A 1 61 ? 3.225 2.828 -5.792 1.00 0.00 61 ARG A O 6
ATOM 6615 N N . GLU A 1 62 ? 5.209 2.879 -6.854 1.00 0.00 62 GLU A N 6
ATOM 6616 C CA . GLU A 1 62 ? 5.803 1.837 -6.025 1.00 0.00 62 GLU A CA 6
ATOM 6617 C C . GLU A 1 62 ? 6.604 2.445 -4.877 1.00 0.00 62 GLU A C 6
ATOM 6618 O O . GLU A 1 62 ? 7.583 3.157 -5.099 1.00 0.00 62 GLU A O 6
ATOM 6630 N N . SER A 1 63 ? 6.179 2.159 -3.651 1.00 0.00 63 SER A N 6
ATOM 6631 C CA . SER A 1 63 ? 6.853 2.680 -2.468 1.00 0.00 63 SER A CA 6
ATOM 6632 C C . SER A 1 63 ? 6.773 1.685 -1.314 1.00 0.00 63 SER A C 6
ATOM 6633 O O . SER A 1 63 ? 5.914 0.804 -1.298 1.00 0.00 63 SER A O 6
ATOM 6641 N N . TYR A 1 64 ? 7.675 1.833 -0.350 1.00 0.00 64 TYR A N 6
ATOM 6642 C CA . TYR A 1 64 ? 7.709 0.947 0.808 1.00 0.00 64 TYR A CA 6
ATOM 6643 C C . TYR A 1 64 ? 7.004 1.584 2.002 1.00 0.00 64 TYR A C 6
ATOM 6644 O O . TYR A 1 64 ? 7.277 2.730 2.359 1.00 0.00 64 TYR A O 6
ATOM 6662 N N . ILE A 1 65 ? 6.098 0.831 2.615 1.00 0.00 65 ILE A N 6
ATOM 6663 C CA . ILE A 1 65 ? 5.355 1.319 3.770 1.00 0.00 65 ILE A CA 6
ATOM 6664 C C . ILE A 1 65 ? 5.230 0.240 4.841 1.00 0.00 65 ILE A C 6
ATOM 6665 O O . ILE A 1 65 ? 5.223 -0.957 4.552 1.00 0.00 65 ILE A O 6
ATOM 6681 N N . PRO A 1 66 ? 5.128 0.671 6.106 1.00 0.00 66 PRO A N 6
ATOM 6682 C CA . PRO A 1 66 ? 4.999 -0.242 7.246 1.00 0.00 66 PRO A CA 6
ATOM 6683 C C . PRO A 1 66 ? 3.647 -0.948 7.273 1.00 0.00 66 PRO A C 6
ATOM 6684 O O . PRO A 1 66 ? 2.602 -0.314 7.130 1.00 0.00 66 PRO A O 6
ATOM 6695 N N . GLY A 1 67 ? 3.675 -2.264 7.459 1.00 0.00 67 GLY A N 6
ATOM 6696 C CA . GLY A 1 67 ? 2.445 -3.033 7.502 1.00 0.00 67 GLY A CA 6
ATOM 6697 C C . GLY A 1 67 ? 1.408 -2.418 8.421 1.00 0.00 67 GLY A C 6
ATOM 6698 O O . GLY A 1 67 ? 0.206 -2.566 8.198 1.00 0.00 67 GLY A O 6
ATOM 6702 N N . ILE A 1 68 ? 1.873 -1.728 9.457 1.00 0.00 68 ILE A N 6
ATOM 6703 C CA . ILE A 1 68 ? 0.977 -1.089 10.413 1.00 0.00 68 ILE A CA 6
ATOM 6704 C C . ILE A 1 68 ? 0.166 0.019 9.750 1.00 0.00 68 ILE A C 6
ATOM 6705 O O . ILE A 1 68 ? -0.969 0.290 10.142 1.00 0.00 68 ILE A O 6
ATOM 6721 N N . CYS A 1 69 ? 0.756 0.655 8.744 1.00 0.00 69 CYS A N 6
ATOM 6722 C CA . CYS A 1 69 ? 0.088 1.734 8.025 1.00 0.00 69 CYS A CA 6
ATOM 6723 C C . CYS A 1 69 ? -0.935 1.179 7.040 1.00 0.00 69 CYS A C 6
ATOM 6724 O O . CYS A 1 69 ? -1.749 1.921 6.489 1.00 0.00 69 CYS A O 6
ATOM 6732 N N . VAL A 1 70 ? -0.888 -0.131 6.820 1.00 0.00 70 VAL A N 6
ATOM 6733 C CA . VAL A 1 70 ? -1.810 -0.786 5.900 1.00 0.00 70 VAL A CA 6
ATOM 6734 C C . VAL A 1 70 ? -2.524 -1.952 6.576 1.00 0.00 70 VAL A C 6
ATOM 6735 O O . VAL A 1 70 ? -2.120 -2.405 7.646 1.00 0.00 70 VAL A O 6
ATOM 6748 N N . ALA A 1 71 ? -3.590 -2.432 5.943 1.00 0.00 71 ALA A N 6
ATOM 6749 C CA . ALA A 1 71 ? -4.360 -3.547 6.481 1.00 0.00 71 ALA A CA 6
ATOM 6750 C C . ALA A 1 71 ? -4.456 -4.686 5.471 1.00 0.00 71 ALA A C 6
ATOM 6751 O O . ALA A 1 71 ? -4.801 -4.470 4.310 1.00 0.00 71 ALA A O 6
ATOM 6758 N N . ARG A 1 72 ? -4.147 -5.897 5.922 1.00 0.00 72 ARG A N 6
ATOM 6759 C CA . ARG A 1 72 ? -4.197 -7.070 5.057 1.00 0.00 72 ARG A CA 6
ATOM 6760 C C . ARG A 1 72 ? -5.634 -7.383 4.648 1.00 0.00 72 ARG A C 6
ATOM 6761 O O . ARG A 1 72 ? -6.387 -7.996 5.405 1.00 0.00 72 ARG A O 6
ATOM 6782 N N . VAL A 1 73 ? -6.007 -6.957 3.446 1.00 0.00 73 VAL A N 6
ATOM 6783 C CA . VAL A 1 73 ? -7.352 -7.192 2.935 1.00 0.00 73 VAL A CA 6
ATOM 6784 C C . VAL A 1 73 ? -7.527 -8.640 2.492 1.00 0.00 73 VAL A C 6
ATOM 6785 O O . VAL A 1 73 ? -6.559 -9.311 2.133 1.00 0.00 73 VAL A O 6
ATOM 6798 N N . SER A 1 74 ? -8.768 -9.115 2.518 1.00 0.00 74 SER A N 6
ATOM 6799 C CA . SER A 1 74 ? -9.070 -10.486 2.121 1.00 0.00 74 SER A CA 6
ATOM 6800 C C . SER A 1 74 ? -10.009 -10.510 0.919 1.00 0.00 74 SER A C 6
ATOM 6801 O O . SER A 1 74 ? -11.026 -11.202 0.926 1.00 0.00 74 SER A O 6
ATOM 6809 N N . GLY A 1 75 ? -9.660 -9.747 -0.112 1.00 0.00 75 GLY A N 6
ATOM 6810 C CA . GLY A 1 75 ? -10.481 -9.693 -1.307 1.00 0.00 75 GLY A CA 6
ATOM 6811 C C . GLY A 1 75 ? -11.961 -9.611 -0.990 1.00 0.00 75 GLY A C 6
ATOM 6812 O O . GLY A 1 75 ? -12.363 -9.173 0.088 1.00 0.00 75 GLY A O 6
ATOM 6816 N N . PRO A 1 76 ? -12.799 -10.038 -1.946 1.00 0.00 76 PRO A N 6
ATOM 6817 C CA . PRO A 1 76 ? -14.257 -10.019 -1.787 1.00 0.00 76 PRO A CA 6
ATOM 6818 C C . PRO A 1 76 ? -14.742 -11.044 -0.767 1.00 0.00 76 PRO A C 6
ATOM 6819 O O . PRO A 1 76 ? -13.941 -11.751 -0.155 1.00 0.00 76 PRO A O 6
ATOM 6830 N N . SER A 1 77 ? -16.057 -11.119 -0.590 1.00 0.00 77 SER A N 6
ATOM 6831 C CA . SER A 1 77 ? -16.648 -12.055 0.358 1.00 0.00 77 SER A CA 6
ATOM 6832 C C . SER A 1 77 ? -16.194 -13.482 0.067 1.00 0.00 77 SER A C 6
ATOM 6833 O O . SER A 1 77 ? -15.636 -14.156 0.933 1.00 0.00 77 SER A O 6
ATOM 6841 N N . SER A 1 78 ? -16.440 -13.936 -1.158 1.00 0.00 78 SER A N 6
ATOM 6842 C CA . SER A 1 78 ? -16.060 -15.285 -1.563 1.00 0.00 78 SER A CA 6
ATOM 6843 C C . SER A 1 78 ? -15.371 -15.269 -2.924 1.00 0.00 78 SER A C 6
ATOM 6844 O O . SER A 1 78 ? -15.475 -14.299 -3.674 1.00 0.00 78 SER A O 6
ATOM 6852 N N . GLY A 1 79 ? -14.667 -16.353 -3.237 1.00 0.00 79 GLY A N 6
ATOM 6853 C CA . GLY A 1 79 ? -13.971 -16.444 -4.507 1.00 0.00 79 GLY A CA 6
ATOM 6854 C C . GLY A 1 79 ? -14.922 -16.537 -5.684 1.00 0.00 79 GLY A C 6
ATOM 6855 O O . GLY A 1 79 ? -14.594 -17.134 -6.709 1.00 0.00 79 GLY A O 6
ATOM 6859 N N . GLY A 1 1 ? 0.847 -1.162 -29.148 1.00 0.00 1 GLY A N 7
ATOM 6860 C CA . GLY A 1 1 ? 1.168 -1.031 -27.739 1.00 0.00 1 GLY A CA 7
ATOM 6861 C C . GLY A 1 1 ? 2.662 -1.053 -27.481 1.00 0.00 1 GLY A C 7
ATOM 6862 O O . GLY A 1 1 ? 3.455 -0.698 -28.352 1.00 0.00 1 GLY A O 7
ATOM 6866 N N . SER A 1 2 ? 3.046 -1.471 -26.279 1.00 0.00 2 SER A N 7
ATOM 6867 C CA . SER A 1 2 ? 4.455 -1.534 -25.906 1.00 0.00 2 SER A CA 7
ATOM 6868 C C . SER A 1 2 ? 5.059 -2.880 -26.291 1.00 0.00 2 SER A C 7
ATOM 6869 O O . SER A 1 2 ? 6.138 -2.943 -26.881 1.00 0.00 2 SER A O 7
ATOM 6877 N N . SER A 1 3 ? 4.356 -3.956 -25.951 1.00 0.00 3 SER A N 7
ATOM 6878 C CA . SER A 1 3 ? 4.824 -5.303 -26.257 1.00 0.00 3 SER A CA 7
ATOM 6879 C C . SER A 1 3 ? 4.891 -5.526 -27.765 1.00 0.00 3 SER A C 7
ATOM 6880 O O . SER A 1 3 ? 5.885 -6.029 -28.287 1.00 0.00 3 SER A O 7
ATOM 6888 N N . GLY A 1 4 ? 3.823 -5.147 -28.461 1.00 0.00 4 GLY A N 7
ATOM 6889 C CA . GLY A 1 4 ? 3.779 -5.313 -29.902 1.00 0.00 4 GLY A CA 7
ATOM 6890 C C . GLY A 1 4 ? 3.115 -6.611 -30.316 1.00 0.00 4 GLY A C 7
ATOM 6891 O O . GLY A 1 4 ? 2.053 -6.964 -29.804 1.00 0.00 4 GLY A O 7
ATOM 6895 N N . SER A 1 5 ? 3.741 -7.323 -31.247 1.00 0.00 5 SER A N 7
ATOM 6896 C CA . SER A 1 5 ? 3.202 -8.587 -31.734 1.00 0.00 5 SER A CA 7
ATOM 6897 C C . SER A 1 5 ? 3.928 -9.769 -31.099 1.00 0.00 5 SER A C 7
ATOM 6898 O O . SER A 1 5 ? 5.048 -10.104 -31.484 1.00 0.00 5 SER A O 7
ATOM 6906 N N . SER A 1 6 ? 3.282 -10.397 -30.122 1.00 0.00 6 SER A N 7
ATOM 6907 C CA . SER A 1 6 ? 3.866 -11.539 -29.429 1.00 0.00 6 SER A CA 7
ATOM 6908 C C . SER A 1 6 ? 2.830 -12.228 -28.547 1.00 0.00 6 SER A C 7
ATOM 6909 O O . SER A 1 6 ? 1.750 -11.691 -28.303 1.00 0.00 6 SER A O 7
ATOM 6917 N N . GLY A 1 7 ? 3.167 -13.423 -28.071 1.00 0.00 7 GLY A N 7
ATOM 6918 C CA . GLY A 1 7 ? 2.256 -14.167 -27.221 1.00 0.00 7 GLY A CA 7
ATOM 6919 C C . GLY A 1 7 ? 2.640 -14.095 -25.756 1.00 0.00 7 GLY A C 7
ATOM 6920 O O . GLY A 1 7 ? 3.781 -13.793 -25.406 1.00 0.00 7 GLY A O 7
ATOM 6924 N N . PRO A 1 8 ? 1.672 -14.377 -24.872 1.00 0.00 8 PRO A N 7
ATOM 6925 C CA . PRO A 1 8 ? 1.890 -14.348 -23.423 1.00 0.00 8 PRO A CA 7
ATOM 6926 C C . PRO A 1 8 ? 2.788 -15.486 -22.949 1.00 0.00 8 PRO A C 7
ATOM 6927 O O . PRO A 1 8 ? 3.232 -16.313 -23.747 1.00 0.00 8 PRO A O 7
ATOM 6938 N N . LEU A 1 9 ? 3.053 -15.523 -21.648 1.00 0.00 9 LEU A N 7
ATOM 6939 C CA . LEU A 1 9 ? 3.898 -16.560 -21.068 1.00 0.00 9 LEU A CA 7
ATOM 6940 C C . LEU A 1 9 ? 3.196 -17.246 -19.900 1.00 0.00 9 LEU A C 7
ATOM 6941 O O . LEU A 1 9 ? 2.465 -16.621 -19.131 1.00 0.00 9 LEU A O 7
ATOM 6957 N N . PRO A 1 10 ? 3.422 -18.560 -19.762 1.00 0.00 10 PRO A N 7
ATOM 6958 C CA . PRO A 1 10 ? 2.823 -19.359 -18.689 1.00 0.00 10 PRO A CA 7
ATOM 6959 C C . PRO A 1 10 ? 3.399 -19.016 -17.320 1.00 0.00 10 PRO A C 7
ATOM 6960 O O . PRO A 1 10 ? 4.265 -19.723 -16.806 1.00 0.00 10 PRO A O 7
ATOM 6971 N N . ASN A 1 11 ? 2.913 -17.927 -16.734 1.00 0.00 11 ASN A N 7
ATOM 6972 C CA . ASN A 1 11 ? 3.381 -17.490 -15.423 1.00 0.00 11 ASN A CA 7
ATOM 6973 C C . ASN A 1 11 ? 2.816 -18.380 -14.320 1.00 0.00 11 ASN A C 7
ATOM 6974 O O . ASN A 1 11 ? 1.678 -18.844 -14.384 1.00 0.00 11 ASN A O 7
ATOM 6985 N N . PRO A 1 12 ? 3.630 -18.624 -13.282 1.00 0.00 12 PRO A N 7
ATOM 6986 C CA . PRO A 1 12 ? 3.233 -19.459 -12.144 1.00 0.00 12 PRO A CA 7
ATOM 6987 C C . PRO A 1 12 ? 2.170 -18.792 -11.279 1.00 0.00 12 PRO A C 7
ATOM 6988 O O . PRO A 1 12 ? 1.728 -19.355 -10.278 1.00 0.00 12 PRO A O 7
ATOM 6999 N N . GLU A 1 13 ? 1.764 -17.588 -11.671 1.00 0.00 13 GLU A N 7
ATOM 7000 C CA . GLU A 1 13 ? 0.752 -16.845 -10.930 1.00 0.00 13 GLU A CA 7
ATOM 7001 C C . GLU A 1 13 ? -0.573 -17.601 -10.910 1.00 0.00 13 GLU A C 7
ATOM 7002 O O . GLU A 1 13 ? -1.259 -17.701 -11.927 1.00 0.00 13 GLU A O 7
ATOM 7014 N N . GLY A 1 14 ? -0.928 -18.133 -9.744 1.00 0.00 14 GLY A N 7
ATOM 7015 C CA . GLY A 1 14 ? -2.168 -18.874 -9.613 1.00 0.00 14 GLY A CA 7
ATOM 7016 C C . GLY A 1 14 ? -3.269 -18.053 -8.970 1.00 0.00 14 GLY A C 7
ATOM 7017 O O . GLY A 1 14 ? -4.382 -17.977 -9.492 1.00 0.00 14 GLY A O 7
ATOM 7021 N N . LEU A 1 15 ? -2.959 -17.440 -7.833 1.00 0.00 15 LEU A N 7
ATOM 7022 C CA . LEU A 1 15 ? -3.931 -16.622 -7.116 1.00 0.00 15 LEU A CA 7
ATOM 7023 C C . LEU A 1 15 ? -3.435 -15.186 -6.974 1.00 0.00 15 LEU A C 7
ATOM 7024 O O . LEU A 1 15 ? -2.232 -14.929 -7.008 1.00 0.00 15 LEU A O 7
ATOM 7040 N N . ASP A 1 16 ? -4.369 -14.256 -6.812 1.00 0.00 16 ASP A N 7
ATOM 7041 C CA . ASP A 1 16 ? -4.027 -12.847 -6.660 1.00 0.00 16 ASP A CA 7
ATOM 7042 C C . ASP A 1 16 ? -3.016 -12.651 -5.535 1.00 0.00 16 ASP A C 7
ATOM 7043 O O . ASP A 1 16 ? -2.901 -13.486 -4.638 1.00 0.00 16 ASP A O 7
ATOM 7052 N N . SER A 1 17 ? -2.284 -11.543 -5.590 1.00 0.00 17 SER A N 7
ATOM 7053 C CA . SER A 1 17 ? -1.279 -11.240 -4.578 1.00 0.00 17 SER A CA 7
ATOM 7054 C C . SER A 1 17 ? -1.918 -10.592 -3.354 1.00 0.00 17 SER A C 7
ATOM 7055 O O . SER A 1 17 ? -3.014 -10.036 -3.433 1.00 0.00 17 SER A O 7
ATOM 7063 N N . ASP A 1 18 ? -1.226 -10.669 -2.222 1.00 0.00 18 ASP A N 7
ATOM 7064 C CA . ASP A 1 18 ? -1.724 -10.091 -0.980 1.00 0.00 18 ASP A CA 7
ATOM 7065 C C . ASP A 1 18 ? -1.918 -8.584 -1.121 1.00 0.00 18 ASP A C 7
ATOM 7066 O O . ASP A 1 18 ? -1.025 -7.874 -1.585 1.00 0.00 18 ASP A O 7
ATOM 7075 N N . PHE A 1 19 ? -3.089 -8.103 -0.720 1.00 0.00 19 PHE A N 7
ATOM 7076 C CA . PHE A 1 19 ? -3.401 -6.680 -0.804 1.00 0.00 19 PHE A CA 7
ATOM 7077 C C . PHE A 1 19 ? -3.292 -6.018 0.566 1.00 0.00 19 PHE A C 7
ATOM 7078 O O . PHE A 1 19 ? -3.500 -6.660 1.597 1.00 0.00 19 PHE A O 7
ATOM 7095 N N . LEU A 1 20 ? -2.964 -4.731 0.570 1.00 0.00 20 LEU A N 7
ATOM 7096 C CA . LEU A 1 20 ? -2.826 -3.980 1.813 1.00 0.00 20 LEU A CA 7
ATOM 7097 C C . LEU A 1 20 ? -3.505 -2.618 1.705 1.00 0.00 20 LEU A C 7
ATOM 7098 O O . LEU A 1 20 ? -3.028 -1.730 1.000 1.00 0.00 20 LEU A O 7
ATOM 7114 N N . ALA A 1 21 ? -4.621 -2.462 2.410 1.00 0.00 21 ALA A N 7
ATOM 7115 C CA . ALA A 1 21 ? -5.364 -1.208 2.396 1.00 0.00 21 ALA A CA 7
ATOM 7116 C C . ALA A 1 21 ? -4.720 -0.179 3.320 1.00 0.00 21 ALA A C 7
ATOM 7117 O O . ALA A 1 21 ? -4.408 -0.475 4.473 1.00 0.00 21 ALA A O 7
ATOM 7124 N N . VAL A 1 22 ? -4.524 1.031 2.805 1.00 0.00 22 VAL A N 7
ATOM 7125 C CA . VAL A 1 22 ? -3.918 2.104 3.585 1.00 0.00 22 VAL A CA 7
ATOM 7126 C C . VAL A 1 22 ? -4.816 2.515 4.746 1.00 0.00 22 VAL A C 7
ATOM 7127 O O . VAL A 1 22 ? -5.867 3.124 4.547 1.00 0.00 22 VAL A O 7
ATOM 7140 N N . LEU A 1 23 ? -4.395 2.177 5.960 1.00 0.00 23 LEU A N 7
ATOM 7141 C CA . LEU A 1 23 ? -5.161 2.511 7.156 1.00 0.00 23 LEU A CA 7
ATOM 7142 C C . LEU A 1 23 ? -5.038 3.995 7.485 1.00 0.00 23 LEU A C 7
ATOM 7143 O O . LEU A 1 23 ? -5.951 4.593 8.053 1.00 0.00 23 LEU A O 7
ATOM 7159 N N . SER A 1 24 ? -3.903 4.584 7.121 1.00 0.00 24 SER A N 7
ATOM 7160 C CA . SER A 1 24 ? -3.659 5.999 7.379 1.00 0.00 24 SER A CA 7
ATOM 7161 C C . SER A 1 24 ? -2.612 6.553 6.417 1.00 0.00 24 SER A C 7
ATOM 7162 O O . SER A 1 24 ? -1.452 6.143 6.441 1.00 0.00 24 SER A O 7
ATOM 7170 N N . ASP A 1 25 ? -3.031 7.489 5.572 1.00 0.00 25 ASP A N 7
ATOM 7171 C CA . ASP A 1 25 ? -2.131 8.102 4.603 1.00 0.00 25 ASP A CA 7
ATOM 7172 C C . ASP A 1 25 ? -0.727 8.245 5.180 1.00 0.00 25 ASP A C 7
ATOM 7173 O O . ASP A 1 25 ? -0.558 8.585 6.352 1.00 0.00 25 ASP A O 7
ATOM 7182 N N . TYR A 1 26 ? 0.278 7.984 4.351 1.00 0.00 26 TYR A N 7
ATOM 7183 C CA . TYR A 1 26 ? 1.668 8.081 4.780 1.00 0.00 26 TYR A CA 7
ATOM 7184 C C . TYR A 1 26 ? 2.592 8.304 3.587 1.00 0.00 26 TYR A C 7
ATOM 7185 O O . TYR A 1 26 ? 2.334 7.844 2.474 1.00 0.00 26 TYR A O 7
ATOM 7203 N N . PRO A 1 27 ? 3.697 9.027 3.823 1.00 0.00 27 PRO A N 7
ATOM 7204 C CA . PRO A 1 27 ? 4.014 9.580 5.143 1.00 0.00 27 PRO A CA 7
ATOM 7205 C C . PRO A 1 27 ? 3.071 10.710 5.540 1.00 0.00 27 PRO A C 7
ATOM 7206 O O . PRO A 1 27 ? 2.108 11.005 4.833 1.00 0.00 27 PRO A O 7
ATOM 7217 N N . SER A 1 28 ? 3.356 11.341 6.675 1.00 0.00 28 SER A N 7
ATOM 7218 C CA . SER A 1 28 ? 2.531 12.438 7.168 1.00 0.00 28 SER A CA 7
ATOM 7219 C C . SER A 1 28 ? 2.817 13.722 6.396 1.00 0.00 28 SER A C 7
ATOM 7220 O O . SER A 1 28 ? 3.869 13.884 5.777 1.00 0.00 28 SER A O 7
ATOM 7228 N N . PRO A 1 29 ? 1.858 14.659 6.432 1.00 0.00 29 PRO A N 7
ATOM 7229 C CA . PRO A 1 29 ? 1.983 15.947 5.742 1.00 0.00 29 PRO A CA 7
ATOM 7230 C C . PRO A 1 29 ? 3.028 16.851 6.387 1.00 0.00 29 PRO A C 7
ATOM 7231 O O . PRO A 1 29 ? 3.194 18.005 5.991 1.00 0.00 29 PRO A O 7
ATOM 7242 N N . ASP A 1 30 ? 3.731 16.320 7.382 1.00 0.00 30 ASP A N 7
ATOM 7243 C CA . ASP A 1 30 ? 4.761 17.079 8.081 1.00 0.00 30 ASP A CA 7
ATOM 7244 C C . ASP A 1 30 ? 6.154 16.637 7.641 1.00 0.00 30 ASP A C 7
ATOM 7245 O O . ASP A 1 30 ? 7.105 17.418 7.682 1.00 0.00 30 ASP A O 7
ATOM 7254 N N . ILE A 1 31 ? 6.266 15.381 7.222 1.00 0.00 31 ILE A N 7
ATOM 7255 C CA . ILE A 1 31 ? 7.541 14.836 6.776 1.00 0.00 31 ILE A CA 7
ATOM 7256 C C . ILE A 1 31 ? 7.613 14.780 5.253 1.00 0.00 31 ILE A C 7
ATOM 7257 O O . ILE A 1 31 ? 8.550 15.297 4.646 1.00 0.00 31 ILE A O 7
ATOM 7273 N N . SER A 1 32 ? 6.614 14.150 4.642 1.00 0.00 32 SER A N 7
ATOM 7274 C CA . SER A 1 32 ? 6.564 14.025 3.191 1.00 0.00 32 SER A CA 7
ATOM 7275 C C . SER A 1 32 ? 5.142 13.736 2.719 1.00 0.00 32 SER A C 7
ATOM 7276 O O . SER A 1 32 ? 4.270 13.346 3.496 1.00 0.00 32 SER A O 7
ATOM 7284 N N . PRO A 1 33 ? 4.902 13.931 1.414 1.00 0.00 33 PRO A N 7
ATOM 7285 C CA . PRO A 1 33 ? 3.588 13.698 0.808 1.00 0.00 33 PRO A CA 7
ATOM 7286 C C . PRO A 1 33 ? 3.229 12.217 0.752 1.00 0.00 33 PRO A C 7
ATOM 7287 O O . PRO A 1 33 ? 4.057 11.365 0.429 1.00 0.00 33 PRO A O 7
ATOM 7298 N N . PRO A 1 34 ? 1.967 11.900 1.075 1.00 0.00 34 PRO A N 7
ATOM 7299 C CA . PRO A 1 34 ? 1.470 10.521 1.068 1.00 0.00 34 PRO A CA 7
ATOM 7300 C C . PRO A 1 34 ? 1.356 9.953 -0.343 1.00 0.00 34 PRO A C 7
ATOM 7301 O O . PRO A 1 34 ? 0.696 10.534 -1.204 1.00 0.00 34 PRO A O 7
ATOM 7312 N N . ILE A 1 35 ? 2.003 8.814 -0.571 1.00 0.00 35 ILE A N 7
ATOM 7313 C CA . ILE A 1 35 ? 1.972 8.168 -1.877 1.00 0.00 35 ILE A CA 7
ATOM 7314 C C . ILE A 1 35 ? 0.762 7.248 -2.006 1.00 0.00 35 ILE A C 7
ATOM 7315 O O . ILE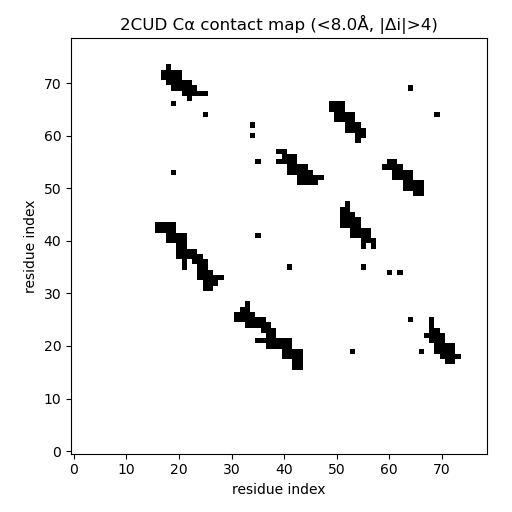 A 1 35 ? 0.338 6.915 -3.113 1.00 0.00 35 ILE A O 7
ATOM 7331 N N . PHE A 1 36 ? 0.210 6.842 -0.868 1.00 0.00 36 PHE A N 7
ATOM 7332 C CA . PHE A 1 36 ? -0.952 5.961 -0.853 1.00 0.00 36 PHE A CA 7
ATOM 7333 C C . PHE A 1 36 ? -1.997 6.456 0.142 1.00 0.00 36 PHE A C 7
ATOM 7334 O O . PHE A 1 36 ? -2.011 6.041 1.301 1.00 0.00 36 PHE A O 7
ATOM 7351 N N . ARG A 1 37 ? -2.870 7.345 -0.319 1.00 0.00 37 ARG A N 7
ATOM 7352 C CA . ARG A 1 37 ? -3.918 7.898 0.531 1.00 0.00 37 ARG A CA 7
ATOM 7353 C C . ARG A 1 37 ? -4.672 6.788 1.257 1.00 0.00 37 ARG A C 7
ATOM 7354 O O . ARG A 1 37 ? -4.691 5.641 0.809 1.00 0.00 37 ARG A O 7
ATOM 7375 N N . ARG A 1 38 ? -5.290 7.137 2.381 1.00 0.00 38 ARG A N 7
ATOM 7376 C CA . ARG A 1 38 ? -6.044 6.170 3.170 1.00 0.00 38 ARG A CA 7
ATOM 7377 C C . ARG A 1 38 ? -7.192 5.580 2.356 1.00 0.00 38 ARG A C 7
ATOM 7378 O O . ARG A 1 38 ? -7.812 6.270 1.549 1.00 0.00 38 ARG A O 7
ATOM 7399 N N . GLY A 1 39 ? -7.468 4.298 2.575 1.00 0.00 39 GLY A N 7
ATOM 7400 C CA . GLY A 1 39 ? -8.541 3.637 1.854 1.00 0.00 39 GLY A CA 7
ATOM 7401 C C . GLY A 1 39 ? -8.103 3.141 0.490 1.00 0.00 39 GLY A C 7
ATOM 7402 O O . GLY A 1 39 ? -8.836 2.411 -0.176 1.00 0.00 39 GLY A O 7
ATOM 7406 N N . GLU A 1 40 ? -6.904 3.538 0.074 1.00 0.00 40 GLU A N 7
ATOM 7407 C CA . GLU A 1 40 ? -6.372 3.130 -1.220 1.00 0.00 40 GLU A CA 7
ATOM 7408 C C . GLU A 1 40 ? -5.867 1.691 -1.172 1.00 0.00 40 GLU A C 7
ATOM 7409 O O . GLU A 1 40 ? -5.197 1.287 -0.221 1.00 0.00 40 GLU A O 7
ATOM 7421 N N . LYS A 1 41 ? -6.194 0.920 -2.204 1.00 0.00 41 LYS A N 7
ATOM 7422 C CA . LYS A 1 41 ? -5.775 -0.474 -2.282 1.00 0.00 41 LYS A CA 7
ATOM 7423 C C . LYS A 1 41 ? -4.366 -0.587 -2.856 1.00 0.00 41 LYS A C 7
ATOM 7424 O O . LYS A 1 41 ? -4.021 0.097 -3.820 1.00 0.00 41 LYS A O 7
ATOM 7443 N N . LEU A 1 42 ? -3.557 -1.455 -2.259 1.00 0.00 42 LEU A N 7
ATOM 7444 C CA . LEU A 1 42 ? -2.185 -1.659 -2.712 1.00 0.00 42 LEU A CA 7
ATOM 7445 C C . LEU A 1 42 ? -1.877 -3.145 -2.862 1.00 0.00 42 LEU A C 7
ATOM 7446 O O . LEU A 1 42 ? -2.436 -3.981 -2.151 1.00 0.00 42 LEU A O 7
ATOM 7462 N N . ARG A 1 43 ? -0.983 -3.468 -3.791 1.00 0.00 43 ARG A N 7
ATOM 7463 C CA . ARG A 1 43 ? -0.599 -4.853 -4.034 1.00 0.00 43 ARG A CA 7
ATOM 7464 C C . ARG A 1 43 ? 0.785 -5.143 -3.462 1.00 0.00 43 ARG A C 7
ATOM 7465 O O . ARG A 1 43 ? 1.743 -4.415 -3.726 1.00 0.00 43 ARG A O 7
ATOM 7486 N N . VAL A 1 44 ? 0.884 -6.210 -2.675 1.00 0.00 44 VAL A N 7
ATOM 7487 C CA . VAL A 1 44 ? 2.151 -6.596 -2.065 1.00 0.00 44 VAL A CA 7
ATOM 7488 C C . VAL A 1 44 ? 3.173 -6.989 -3.125 1.00 0.00 44 VAL A C 7
ATOM 7489 O O . VAL A 1 44 ? 3.037 -8.023 -3.780 1.00 0.00 44 VAL A O 7
ATOM 7502 N N . ILE A 1 45 ? 4.198 -6.159 -3.288 1.00 0.00 45 ILE A N 7
ATOM 7503 C CA . ILE A 1 45 ? 5.245 -6.421 -4.268 1.00 0.00 45 ILE A CA 7
ATOM 7504 C C . ILE A 1 45 ? 6.351 -7.284 -3.672 1.00 0.00 45 ILE A C 7
ATOM 7505 O O . ILE A 1 45 ? 6.728 -8.309 -4.240 1.00 0.00 45 ILE A O 7
ATOM 7521 N N . SER A 1 46 ? 6.868 -6.864 -2.521 1.00 0.00 46 SER A N 7
ATOM 7522 C CA . SER A 1 46 ? 7.933 -7.598 -1.848 1.00 0.00 46 SER A CA 7
ATOM 7523 C C . SER A 1 46 ? 7.806 -7.472 -0.333 1.00 0.00 46 SER A C 7
ATOM 7524 O O . SER A 1 46 ? 7.567 -6.384 0.193 1.00 0.00 46 SER A O 7
ATOM 7532 N N . ASP A 1 47 ? 7.968 -8.592 0.363 1.00 0.00 47 ASP A N 7
ATOM 7533 C CA . ASP A 1 47 ? 7.873 -8.608 1.818 1.00 0.00 47 ASP A CA 7
ATOM 7534 C C . ASP A 1 47 ? 9.259 -8.602 2.454 1.00 0.00 47 ASP A C 7
ATOM 7535 O O . ASP A 1 47 ? 10.033 -9.544 2.286 1.00 0.00 47 ASP A O 7
ATOM 7544 N N . GLU A 1 48 ? 9.566 -7.533 3.182 1.00 0.00 48 GLU A N 7
ATOM 7545 C CA . GLU A 1 48 ? 10.861 -7.404 3.840 1.00 0.00 48 GLU A CA 7
ATOM 7546 C C . GLU A 1 48 ? 10.688 -7.096 5.325 1.00 0.00 48 GLU A C 7
ATOM 7547 O O . GLU A 1 48 ? 10.679 -5.936 5.732 1.00 0.00 48 GLU A O 7
ATOM 7559 N N . GLY A 1 49 ? 10.551 -8.146 6.129 1.00 0.00 49 GLY A N 7
ATOM 7560 C CA . GLY A 1 49 ? 10.379 -7.968 7.559 1.00 0.00 49 GLY A CA 7
ATOM 7561 C C . GLY A 1 49 ? 9.130 -7.180 7.899 1.00 0.00 49 GLY A C 7
ATOM 7562 O O . GLY A 1 49 ? 8.025 -7.557 7.512 1.00 0.00 49 GLY A O 7
ATOM 7566 N N . GLY A 1 50 ? 9.305 -6.081 8.628 1.00 0.00 50 GLY A N 7
ATOM 7567 C CA . GLY A 1 50 ? 8.174 -5.256 9.010 1.00 0.00 50 GLY A CA 7
ATOM 7568 C C . GLY A 1 50 ? 7.786 -4.268 7.928 1.00 0.00 50 GLY A C 7
ATOM 7569 O O . GLY A 1 50 ? 6.676 -3.735 7.934 1.00 0.00 50 GLY A O 7
ATOM 7573 N N . TRP A 1 51 ? 8.702 -4.020 6.999 1.00 0.00 51 TRP A N 7
ATOM 7574 C CA . TRP A 1 51 ? 8.451 -3.086 5.907 1.00 0.00 51 TRP A CA 7
ATOM 7575 C C . TRP A 1 51 ? 8.417 -3.813 4.567 1.00 0.00 51 TRP A C 7
ATOM 7576 O O . TRP A 1 51 ? 9.376 -4.488 4.193 1.00 0.00 51 TRP A O 7
ATOM 7597 N N . TRP A 1 52 ? 7.309 -3.670 3.849 1.00 0.00 52 TRP A N 7
ATOM 7598 C CA . TRP A 1 52 ? 7.152 -4.313 2.550 1.00 0.00 52 TRP A CA 7
ATOM 7599 C C . TRP A 1 52 ? 6.849 -3.284 1.466 1.00 0.00 52 TRP A C 7
ATOM 7600 O O . TRP A 1 52 ? 6.482 -2.146 1.761 1.00 0.00 52 TRP A O 7
ATOM 7621 N N . LYS A 1 53 ? 7.003 -3.690 0.211 1.00 0.00 53 LYS A N 7
ATOM 7622 C CA . LYS A 1 53 ? 6.744 -2.804 -0.918 1.00 0.00 53 LYS A CA 7
ATOM 7623 C C . LYS A 1 53 ? 5.356 -3.055 -1.499 1.00 0.00 53 LYS A C 7
ATOM 7624 O O . LYS A 1 53 ? 4.882 -4.190 -1.530 1.00 0.00 53 LYS A O 7
ATOM 7643 N N . ALA A 1 54 ? 4.711 -1.988 -1.958 1.00 0.00 54 ALA A N 7
ATOM 7644 C CA . ALA A 1 54 ? 3.379 -2.093 -2.541 1.00 0.00 54 ALA A CA 7
ATOM 7645 C C . ALA A 1 54 ? 3.130 -0.974 -3.547 1.00 0.00 54 ALA A C 7
ATOM 7646 O O . ALA A 1 54 ? 3.710 0.107 -3.443 1.00 0.00 54 ALA A O 7
ATOM 7653 N N . ILE A 1 55 ? 2.264 -1.240 -4.519 1.00 0.00 55 ILE A N 7
ATOM 7654 C CA . ILE A 1 55 ? 1.939 -0.255 -5.543 1.00 0.00 55 ILE A CA 7
ATOM 7655 C C . ILE A 1 55 ? 0.433 -0.034 -5.634 1.00 0.00 55 ILE A C 7
ATOM 7656 O O . ILE A 1 55 ? -0.342 -0.989 -5.695 1.00 0.00 55 ILE A O 7
ATOM 7672 N N . SER A 1 56 ? 0.025 1.231 -5.645 1.00 0.00 56 SER A N 7
ATOM 7673 C CA . SER A 1 56 ? -1.389 1.578 -5.727 1.00 0.00 56 SER A CA 7
ATOM 7674 C C . SER A 1 56 ? -1.957 1.220 -7.097 1.00 0.00 56 SER A C 7
ATOM 7675 O O . SER A 1 56 ? -1.400 1.593 -8.130 1.00 0.00 56 SER A O 7
ATOM 7683 N N . LEU A 1 57 ? -3.070 0.495 -7.098 1.00 0.00 57 LEU A N 7
ATOM 7684 C CA . LEU A 1 57 ? -3.716 0.085 -8.340 1.00 0.00 57 LEU A CA 7
ATOM 7685 C C . LEU A 1 57 ? -4.531 1.230 -8.932 1.00 0.00 57 LEU A C 7
ATOM 7686 O O . LEU A 1 57 ? -5.287 1.039 -9.885 1.00 0.00 57 LEU A O 7
ATOM 7702 N N . SER A 1 58 ? -4.372 2.420 -8.363 1.00 0.00 58 SER A N 7
ATOM 7703 C CA . SER A 1 58 ? -5.095 3.596 -8.833 1.00 0.00 58 SER A CA 7
ATOM 7704 C C . SER A 1 58 ? -4.151 4.570 -9.533 1.00 0.00 58 SER A C 7
ATOM 7705 O O . SER A 1 58 ? -4.459 5.089 -10.606 1.00 0.00 58 SER A O 7
ATOM 7713 N N . THR A 1 59 ? -2.999 4.814 -8.916 1.00 0.00 59 THR A N 7
ATOM 7714 C CA . THR A 1 59 ? -2.010 5.726 -9.477 1.00 0.00 59 THR A CA 7
ATOM 7715 C C . THR A 1 59 ? -0.870 4.961 -10.139 1.00 0.00 59 THR A C 7
ATOM 7716 O O . THR A 1 59 ? -0.378 5.351 -11.197 1.00 0.00 59 THR A O 7
ATOM 7727 N N . GLY A 1 60 ? -0.453 3.867 -9.508 1.00 0.00 60 GLY A N 7
ATOM 7728 C CA . GLY A 1 60 ? 0.627 3.063 -10.051 1.00 0.00 60 GLY A CA 7
ATOM 7729 C C . GLY A 1 60 ? 1.985 3.491 -9.532 1.00 0.00 60 GLY A C 7
ATOM 7730 O O . GLY A 1 60 ? 2.988 3.386 -10.238 1.00 0.00 60 GLY A O 7
ATOM 7734 N N . ARG A 1 61 ? 2.018 3.975 -8.295 1.00 0.00 61 ARG A N 7
ATOM 7735 C CA . ARG A 1 61 ? 3.264 4.423 -7.682 1.00 0.00 61 ARG A CA 7
ATOM 7736 C C . ARG A 1 61 ? 3.847 3.339 -6.782 1.00 0.00 61 ARG A C 7
ATOM 7737 O O . ARG A 1 61 ? 3.166 2.819 -5.899 1.00 0.00 61 ARG A O 7
ATOM 7758 N N . GLU A 1 62 ? 5.112 3.002 -7.013 1.00 0.00 62 GLU A N 7
ATOM 7759 C CA . GLU A 1 62 ? 5.786 1.978 -6.223 1.00 0.00 62 GLU A CA 7
ATOM 7760 C C . GLU A 1 62 ? 6.537 2.603 -5.050 1.00 0.00 62 GLU A C 7
ATOM 7761 O O . GLU A 1 62 ? 7.465 3.388 -5.242 1.00 0.00 62 GLU A O 7
ATOM 7773 N N . SER A 1 63 ? 6.129 2.247 -3.837 1.00 0.00 63 SER A N 7
ATOM 7774 C CA . SER A 1 63 ? 6.759 2.775 -2.632 1.00 0.00 63 SER A CA 7
ATOM 7775 C C . SER A 1 63 ? 6.728 1.746 -1.507 1.00 0.00 63 SER A C 7
ATOM 7776 O O . SER A 1 63 ? 6.040 0.728 -1.600 1.00 0.00 63 SER A O 7
ATOM 7784 N N . TYR A 1 64 ? 7.478 2.017 -0.445 1.00 0.00 64 TYR A N 7
ATOM 7785 C CA . TYR A 1 64 ? 7.539 1.114 0.699 1.00 0.00 64 TYR A CA 7
ATOM 7786 C C . TYR A 1 64 ? 6.835 1.720 1.909 1.00 0.00 64 TYR A C 7
ATOM 7787 O O . TYR A 1 64 ? 7.012 2.898 2.219 1.00 0.00 64 TYR A O 7
ATOM 7805 N N . ILE A 1 65 ? 6.037 0.904 2.590 1.00 0.00 65 ILE A N 7
ATOM 7806 C CA . ILE A 1 65 ? 5.308 1.357 3.768 1.00 0.00 65 ILE A CA 7
ATOM 7807 C C . ILE A 1 65 ? 5.211 0.252 4.814 1.00 0.00 65 ILE A C 7
ATOM 7808 O O . ILE A 1 65 ? 5.209 -0.938 4.497 1.00 0.00 65 ILE A O 7
ATOM 7824 N N . PRO A 1 66 ? 5.127 0.652 6.091 1.00 0.00 66 PRO A N 7
ATOM 7825 C CA . PRO A 1 66 ? 5.025 -0.289 7.210 1.00 0.00 66 PRO A CA 7
ATOM 7826 C C . PRO A 1 66 ? 3.681 -1.007 7.244 1.00 0.00 66 PRO A C 7
ATOM 7827 O O . PRO A 1 66 ? 2.630 -0.384 7.101 1.00 0.00 66 PRO A O 7
ATOM 7838 N N . GLY A 1 67 ? 3.722 -2.323 7.435 1.00 0.00 67 GLY A N 7
ATOM 7839 C CA . GLY A 1 67 ? 2.500 -3.103 7.484 1.00 0.00 67 GLY A CA 7
ATOM 7840 C C . GLY A 1 67 ? 1.461 -2.496 8.405 1.00 0.00 67 GLY A C 7
ATOM 7841 O O . GLY A 1 67 ? 0.259 -2.650 8.183 1.00 0.00 67 GLY A O 7
ATOM 7845 N N . ILE A 1 68 ? 1.923 -1.807 9.443 1.00 0.00 68 ILE A N 7
ATOM 7846 C CA . ILE A 1 68 ? 1.024 -1.175 10.401 1.00 0.00 68 ILE A CA 7
ATOM 7847 C C . ILE A 1 68 ? 0.218 -0.059 9.746 1.00 0.00 68 ILE A C 7
ATOM 7848 O O . ILE A 1 68 ? -0.915 0.216 10.141 1.00 0.00 68 ILE A O 7
ATOM 7864 N N . CYS A 1 69 ? 0.810 0.580 8.743 1.00 0.00 69 CYS A N 7
ATOM 7865 C CA . CYS A 1 69 ? 0.147 1.667 8.032 1.00 0.00 69 CYS A CA 7
ATOM 7866 C C . CYS A 1 69 ? -0.867 1.123 7.030 1.00 0.00 69 CYS A C 7
ATOM 7867 O O . CYS A 1 69 ? -1.581 1.884 6.378 1.00 0.00 69 CYS A O 7
ATOM 7875 N N . VAL A 1 70 ? -0.922 -0.200 6.912 1.00 0.00 70 VAL A N 7
ATOM 7876 C CA . VAL A 1 70 ? -1.848 -0.847 5.990 1.00 0.00 70 VAL A CA 7
ATOM 7877 C C . VAL A 1 70 ? -2.521 -2.051 6.640 1.00 0.00 70 VAL A C 7
ATOM 7878 O O . VAL A 1 70 ? -2.130 -2.482 7.725 1.00 0.00 70 VAL A O 7
ATOM 7891 N N . ALA A 1 71 ? -3.534 -2.589 5.970 1.00 0.00 71 ALA A N 7
ATOM 7892 C CA . ALA A 1 71 ? -4.261 -3.744 6.482 1.00 0.00 71 ALA A CA 7
ATOM 7893 C C . ALA A 1 71 ? -4.464 -4.791 5.391 1.00 0.00 71 ALA A C 7
ATOM 7894 O O . ALA A 1 71 ? -4.759 -4.457 4.244 1.00 0.00 71 ALA A O 7
ATOM 7901 N N . ARG A 1 72 ? -4.305 -6.059 5.757 1.00 0.00 72 ARG A N 7
ATOM 7902 C CA . ARG A 1 72 ? -4.469 -7.154 4.810 1.00 0.00 72 ARG A CA 7
ATOM 7903 C C . ARG A 1 72 ? -5.929 -7.294 4.388 1.00 0.00 72 ARG A C 7
ATOM 7904 O O . ARG A 1 72 ? -6.786 -7.665 5.191 1.00 0.00 72 ARG A O 7
ATOM 7925 N N . VAL A 1 73 ? -6.206 -6.993 3.123 1.00 0.00 73 VAL A N 7
ATOM 7926 C CA . VAL A 1 73 ? -7.562 -7.085 2.594 1.00 0.00 73 VAL A CA 7
ATOM 7927 C C . VAL A 1 73 ? -7.892 -8.513 2.175 1.00 0.00 73 VAL A C 7
ATOM 7928 O O . VAL A 1 73 ? -7.034 -9.237 1.671 1.00 0.00 73 VAL A O 7
ATOM 7941 N N . SER A 1 74 ? -9.142 -8.912 2.387 1.00 0.00 74 SER A N 7
ATOM 7942 C CA . SER A 1 74 ? -9.586 -10.255 2.035 1.00 0.00 74 SER A CA 7
ATOM 7943 C C . SER A 1 74 ? -9.645 -10.428 0.520 1.00 0.00 74 SER A C 7
ATOM 7944 O O . SER A 1 74 ? -9.195 -11.438 -0.019 1.00 0.00 74 SER A O 7
ATOM 7952 N N . GLY A 1 75 ? -10.204 -9.432 -0.162 1.00 0.00 75 GLY A N 7
ATOM 7953 C CA . GLY A 1 75 ? -10.313 -9.492 -1.608 1.00 0.00 75 GLY A CA 7
ATOM 7954 C C . GLY A 1 75 ? -11.704 -9.148 -2.100 1.00 0.00 75 GLY A C 7
ATOM 7955 O O . GLY A 1 75 ? -12.483 -8.488 -1.412 1.00 0.00 75 GLY A O 7
ATOM 7959 N N . PRO A 1 76 ? -12.034 -9.599 -3.319 1.00 0.00 76 PRO A N 7
ATOM 7960 C CA . PRO A 1 76 ? -13.342 -9.346 -3.930 1.00 0.00 76 PRO A CA 7
ATOM 7961 C C . PRO A 1 76 ? -14.464 -10.111 -3.237 1.00 0.00 76 PRO A C 7
ATOM 7962 O O . PRO A 1 76 ? -14.232 -11.157 -2.630 1.00 0.00 76 PRO A O 7
ATOM 7973 N N . SER A 1 77 ? -15.680 -9.584 -3.331 1.00 0.00 77 SER A N 7
ATOM 7974 C CA . SER A 1 77 ? -16.838 -10.216 -2.710 1.00 0.00 77 SER A CA 7
ATOM 7975 C C . SER A 1 77 ? -17.947 -10.443 -3.732 1.00 0.00 77 SER A C 7
ATOM 7976 O O . SER A 1 77 ? -18.417 -11.566 -3.916 1.00 0.00 77 SER A O 7
ATOM 7984 N N . SER A 1 78 ? -18.361 -9.368 -4.396 1.00 0.00 78 SER A N 7
ATOM 7985 C CA . SER A 1 78 ? -19.418 -9.448 -5.397 1.00 0.00 78 SER A CA 7
ATOM 7986 C C . SER A 1 78 ? -18.832 -9.678 -6.787 1.00 0.00 78 SER A C 7
ATOM 7987 O O . SER A 1 78 ? -18.585 -8.732 -7.534 1.00 0.00 78 SER A O 7
ATOM 7995 N N . GLY A 1 79 ? -18.613 -10.945 -7.128 1.00 0.00 79 GLY A N 7
ATOM 7996 C CA . GLY A 1 79 ? -18.058 -11.278 -8.427 1.00 0.00 79 GLY A CA 7
ATOM 7997 C C . GLY A 1 79 ? -17.679 -12.742 -8.537 1.00 0.00 79 GLY A C 7
ATOM 7998 O O . GLY A 1 79 ? -18.091 -13.560 -7.716 1.00 0.00 79 GLY A O 7
ATOM 8002 N N . GLY A 1 1 ? 6.055 -42.063 -7.828 1.00 0.00 1 GLY A N 8
ATOM 8003 C CA . GLY A 1 1 ? 6.470 -41.368 -9.032 1.00 0.00 1 GLY A CA 8
ATOM 8004 C C . GLY A 1 1 ? 6.095 -39.899 -9.012 1.00 0.00 1 GLY A C 8
ATOM 8005 O O . GLY A 1 1 ? 4.986 -39.540 -8.617 1.00 0.00 1 GLY A O 8
ATOM 8009 N N . SER A 1 2 ? 7.022 -39.047 -9.438 1.00 0.00 2 SER A N 8
ATOM 8010 C CA . SER A 1 2 ? 6.785 -37.609 -9.462 1.00 0.00 2 SER A CA 8
ATOM 8011 C C . SER A 1 2 ? 7.222 -37.008 -10.795 1.00 0.00 2 SER A C 8
ATOM 8012 O O . SER A 1 2 ? 8.401 -37.044 -11.147 1.00 0.00 2 SER A O 8
ATOM 8020 N N . SER A 1 3 ? 6.262 -36.457 -11.531 1.00 0.00 3 SER A N 8
ATOM 8021 C CA . SER A 1 3 ? 6.546 -35.852 -12.827 1.00 0.00 3 SER A CA 8
ATOM 8022 C C . SER A 1 3 ? 5.499 -34.799 -13.176 1.00 0.00 3 SER A C 8
ATOM 8023 O O . SER A 1 3 ? 4.347 -34.888 -12.753 1.00 0.00 3 SER A O 8
ATOM 8031 N N . GLY A 1 4 ? 5.908 -33.800 -13.952 1.00 0.00 4 GLY A N 8
ATOM 8032 C CA . GLY A 1 4 ? 4.994 -32.744 -14.346 1.00 0.00 4 GLY A CA 8
ATOM 8033 C C . GLY A 1 4 ? 5.693 -31.411 -14.529 1.00 0.00 4 GLY A C 8
ATOM 8034 O O . GLY A 1 4 ? 6.828 -31.232 -14.088 1.00 0.00 4 GLY A O 8
ATOM 8038 N N . SER A 1 5 ? 5.014 -30.474 -15.183 1.00 0.00 5 SER A N 8
ATOM 8039 C CA . SER A 1 5 ? 5.579 -29.152 -15.429 1.00 0.00 5 SER A CA 8
ATOM 8040 C C . SER A 1 5 ? 5.753 -28.384 -14.122 1.00 0.00 5 SER A C 8
ATOM 8041 O O . SER A 1 5 ? 4.776 -28.040 -13.457 1.00 0.00 5 SER A O 8
ATOM 8049 N N . SER A 1 6 ? 7.004 -28.118 -13.761 1.00 0.00 6 SER A N 8
ATOM 8050 C CA . SER A 1 6 ? 7.308 -27.394 -12.533 1.00 0.00 6 SER A CA 8
ATOM 8051 C C . SER A 1 6 ? 7.392 -25.893 -12.793 1.00 0.00 6 SER A C 8
ATOM 8052 O O . SER A 1 6 ? 7.346 -25.447 -13.939 1.00 0.00 6 SER A O 8
ATOM 8060 N N . GLY A 1 7 ? 7.514 -25.118 -11.720 1.00 0.00 7 GLY A N 8
ATOM 8061 C CA . GLY A 1 7 ? 7.603 -23.675 -11.852 1.00 0.00 7 GLY A CA 8
ATOM 8062 C C . GLY A 1 7 ? 6.262 -23.038 -12.160 1.00 0.00 7 GLY A C 8
ATOM 8063 O O . GLY A 1 7 ? 5.429 -23.604 -12.868 1.00 0.00 7 GLY A O 8
ATOM 8067 N N . PRO A 1 8 ? 6.038 -21.832 -11.618 1.00 0.00 8 PRO A N 8
ATOM 8068 C CA . PRO A 1 8 ? 4.789 -21.092 -11.823 1.00 0.00 8 PRO A CA 8
ATOM 8069 C C . PRO A 1 8 ? 4.645 -20.584 -13.254 1.00 0.00 8 PRO A C 8
ATOM 8070 O O . PRO A 1 8 ? 5.627 -20.193 -13.886 1.00 0.00 8 PRO A O 8
ATOM 8081 N N . LEU A 1 9 ? 3.416 -20.593 -13.758 1.00 0.00 9 LEU A N 8
ATOM 8082 C CA . LEU A 1 9 ? 3.143 -20.132 -15.115 1.00 0.00 9 LEU A CA 8
ATOM 8083 C C . LEU A 1 9 ? 3.795 -18.777 -15.372 1.00 0.00 9 LEU A C 8
ATOM 8084 O O . LEU A 1 9 ? 3.852 -17.912 -14.497 1.00 0.00 9 LEU A O 8
ATOM 8100 N N . PRO A 1 10 ? 4.297 -18.585 -16.601 1.00 0.00 10 PRO A N 8
ATOM 8101 C CA . PRO A 1 10 ? 4.951 -17.336 -17.002 1.00 0.00 10 PRO A CA 8
ATOM 8102 C C . PRO A 1 10 ? 3.967 -16.177 -17.117 1.00 0.00 10 PRO A C 8
ATOM 8103 O O . PRO A 1 10 ? 4.368 -15.021 -17.245 1.00 0.00 10 PRO A O 8
ATOM 8114 N N . ASN A 1 11 ? 2.678 -16.494 -17.068 1.00 0.00 11 ASN A N 8
ATOM 8115 C CA . ASN A 1 11 ? 1.636 -15.478 -17.167 1.00 0.00 11 ASN A CA 8
ATOM 8116 C C . ASN A 1 11 ? 1.131 -15.081 -15.783 1.00 0.00 11 ASN A C 8
ATOM 8117 O O . ASN A 1 11 ? 0.533 -15.879 -15.061 1.00 0.00 11 ASN A O 8
ATOM 8128 N N . PRO A 1 12 ? 1.376 -13.818 -15.404 1.00 0.00 12 PRO A N 8
ATOM 8129 C CA . PRO A 1 12 ? 0.954 -13.285 -14.105 1.00 0.00 12 PRO A CA 8
ATOM 8130 C C . PRO A 1 12 ? -0.559 -13.124 -14.009 1.00 0.00 12 PRO A C 8
ATOM 8131 O O . PRO A 1 12 ? -1.095 -12.845 -12.937 1.00 0.00 12 PRO A O 8
ATOM 8142 N N . GLU A 1 13 ? -1.241 -13.302 -15.136 1.00 0.00 13 GLU A N 8
ATOM 8143 C CA . GLU A 1 13 ? -2.694 -13.175 -15.176 1.00 0.00 13 GLU A CA 8
ATOM 8144 C C . GLU A 1 13 ? -3.365 -14.436 -14.638 1.00 0.00 13 GLU A C 8
ATOM 8145 O O . GLU A 1 13 ? -3.691 -15.350 -15.394 1.00 0.00 13 GLU A O 8
ATOM 8157 N N . GLY A 1 14 ? -3.567 -14.476 -13.324 1.00 0.00 14 GLY A N 8
ATOM 8158 C CA . GLY A 1 14 ? -4.198 -15.628 -12.706 1.00 0.00 14 GLY A CA 8
ATOM 8159 C C . GLY A 1 14 ? -4.347 -15.471 -11.206 1.00 0.00 14 GLY A C 8
ATOM 8160 O O . GLY A 1 14 ? -5.346 -14.932 -10.726 1.00 0.00 14 GLY A O 8
ATOM 8164 N N . LEU A 1 15 ? -3.354 -15.944 -10.461 1.00 0.00 15 LEU A N 8
ATOM 8165 C CA . LEU A 1 15 ? -3.379 -15.856 -9.005 1.00 0.00 15 LEU A CA 8
ATOM 8166 C C . LEU A 1 15 ? -2.979 -14.460 -8.538 1.00 0.00 15 LEU A C 8
ATOM 8167 O O . LEU A 1 15 ? -1.833 -14.043 -8.705 1.00 0.00 15 LEU A O 8
ATOM 8183 N N . ASP A 1 16 ? -3.931 -13.744 -7.949 1.00 0.00 16 ASP A N 8
ATOM 8184 C CA . ASP A 1 16 ? -3.677 -12.396 -7.453 1.00 0.00 16 ASP A CA 8
ATOM 8185 C C . ASP A 1 16 ? -2.656 -12.417 -6.320 1.00 0.00 16 ASP A C 8
ATOM 8186 O O . ASP A 1 16 ? -2.153 -13.475 -5.944 1.00 0.00 16 ASP A O 8
ATOM 8195 N N . SER A 1 17 ? -2.354 -11.240 -5.781 1.00 0.00 17 SER A N 8
ATOM 8196 C CA . SER A 1 17 ? -1.389 -11.122 -4.694 1.00 0.00 17 SER A CA 8
ATOM 8197 C C . SER A 1 17 ? -2.026 -10.471 -3.471 1.00 0.00 17 SER A C 8
ATOM 8198 O O . SER A 1 17 ? -3.085 -9.850 -3.565 1.00 0.00 17 SER A O 8
ATOM 8206 N N . ASP A 1 18 ? -1.373 -10.617 -2.323 1.00 0.00 18 ASP A N 8
ATOM 8207 C CA . ASP A 1 18 ? -1.873 -10.042 -1.080 1.00 0.00 18 ASP A CA 8
ATOM 8208 C C . ASP A 1 18 ? -2.061 -8.535 -1.215 1.00 0.00 18 ASP A C 8
ATOM 8209 O O . ASP A 1 18 ? -1.165 -7.825 -1.673 1.00 0.00 18 ASP A O 8
ATOM 8218 N N . PHE A 1 19 ? -3.232 -8.051 -0.814 1.00 0.00 19 PHE A N 8
ATOM 8219 C CA . PHE A 1 19 ? -3.539 -6.628 -0.892 1.00 0.00 19 PHE A CA 8
ATOM 8220 C C . PHE A 1 19 ? -3.418 -5.969 0.479 1.00 0.00 19 PHE A C 8
ATOM 8221 O O . PHE A 1 19 ? -3.604 -6.616 1.510 1.00 0.00 19 PHE A O 8
ATOM 8238 N N . LEU A 1 20 ? -3.104 -4.678 0.483 1.00 0.00 20 LEU A N 8
ATOM 8239 C CA . LEU A 1 20 ? -2.957 -3.930 1.727 1.00 0.00 20 LEU A CA 8
ATOM 8240 C C . LEU A 1 20 ? -3.668 -2.584 1.640 1.00 0.00 20 LEU A C 8
ATOM 8241 O O . LEU A 1 20 ? -3.257 -1.701 0.887 1.00 0.00 20 LEU A O 8
ATOM 8257 N N . ALA A 1 21 ? -4.736 -2.433 2.417 1.00 0.00 21 ALA A N 8
ATOM 8258 C CA . ALA A 1 21 ? -5.502 -1.193 2.430 1.00 0.00 21 ALA A CA 8
ATOM 8259 C C . ALA A 1 21 ? -4.849 -0.155 3.337 1.00 0.00 21 ALA A C 8
ATOM 8260 O O . ALA A 1 21 ? -4.685 -0.379 4.537 1.00 0.00 21 ALA A O 8
ATOM 8267 N N . VAL A 1 22 ? -4.478 0.981 2.757 1.00 0.00 22 VAL A N 8
ATOM 8268 C CA . VAL A 1 22 ? -3.843 2.055 3.513 1.00 0.00 22 VAL A CA 8
ATOM 8269 C C . VAL A 1 22 ? -4.725 2.506 4.672 1.00 0.00 22 VAL A C 8
ATOM 8270 O O . VAL A 1 22 ? -5.670 3.274 4.485 1.00 0.00 22 VAL A O 8
ATOM 8283 N N . LEU A 1 23 ? -4.410 2.025 5.869 1.00 0.00 23 LEU A N 8
ATOM 8284 C CA . LEU A 1 23 ? -5.174 2.379 7.061 1.00 0.00 23 LEU A CA 8
ATOM 8285 C C . LEU A 1 23 ? -5.155 3.887 7.292 1.00 0.00 23 LEU A C 8
ATOM 8286 O O . LEU A 1 23 ? -6.042 4.437 7.943 1.00 0.00 23 LEU A O 8
ATOM 8302 N N . SER A 1 24 ? -4.137 4.550 6.751 1.00 0.00 24 SER A N 8
ATOM 8303 C CA . SER A 1 24 ? -4.002 5.995 6.899 1.00 0.00 24 SER A CA 8
ATOM 8304 C C . SER A 1 24 ? -2.906 6.534 5.985 1.00 0.00 24 SER A C 8
ATOM 8305 O O . SER A 1 24 ? -1.810 5.977 5.915 1.00 0.00 24 SER A O 8
ATOM 8313 N N . ASP A 1 25 ? -3.210 7.621 5.285 1.00 0.00 25 ASP A N 8
ATOM 8314 C CA . ASP A 1 25 ? -2.252 8.238 4.375 1.00 0.00 25 ASP A CA 8
ATOM 8315 C C . ASP A 1 25 ? -0.860 8.280 4.998 1.00 0.00 25 ASP A C 8
ATOM 8316 O O . ASP A 1 25 ? -0.717 8.430 6.212 1.00 0.00 25 ASP A O 8
ATOM 8325 N N . TYR A 1 26 ? 0.162 8.147 4.161 1.00 0.00 26 TYR A N 8
ATOM 8326 C CA . TYR A 1 26 ? 1.543 8.166 4.630 1.00 0.00 26 TYR A CA 8
ATOM 8327 C C . TYR A 1 26 ? 2.510 8.372 3.468 1.00 0.00 26 TYR A C 8
ATOM 8328 O O . TYR A 1 26 ? 2.251 7.974 2.333 1.00 0.00 26 TYR A O 8
ATOM 8346 N N . PRO A 1 27 ? 3.654 9.010 3.759 1.00 0.00 27 PRO A N 8
ATOM 8347 C CA . PRO A 1 27 ? 3.973 9.489 5.107 1.00 0.00 27 PRO A CA 8
ATOM 8348 C C . PRO A 1 27 ? 3.097 10.664 5.528 1.00 0.00 27 PRO A C 8
ATOM 8349 O O . PRO A 1 27 ? 2.173 11.049 4.811 1.00 0.00 27 PRO A O 8
ATOM 8360 N N . SER A 1 28 ? 3.393 11.230 6.693 1.00 0.00 28 SER A N 8
ATOM 8361 C CA . SER A 1 28 ? 2.630 12.360 7.210 1.00 0.00 28 SER A CA 8
ATOM 8362 C C . SER A 1 28 ? 2.935 13.629 6.420 1.00 0.00 28 SER A C 8
ATOM 8363 O O . SER A 1 28 ? 4.001 13.777 5.822 1.00 0.00 28 SER A O 8
ATOM 8371 N N . PRO A 1 29 ? 1.976 14.567 6.415 1.00 0.00 29 PRO A N 8
ATOM 8372 C CA . PRO A 1 29 ? 2.118 15.840 5.703 1.00 0.00 29 PRO A CA 8
ATOM 8373 C C . PRO A 1 29 ? 3.148 16.757 6.354 1.00 0.00 29 PRO A C 8
ATOM 8374 O O . PRO A 1 29 ? 3.345 17.892 5.919 1.00 0.00 29 PRO A O 8
ATOM 8385 N N . ASP A 1 30 ? 3.802 16.257 7.396 1.00 0.00 30 ASP A N 8
ATOM 8386 C CA . ASP A 1 30 ? 4.814 17.031 8.106 1.00 0.00 30 ASP A CA 8
ATOM 8387 C C . ASP A 1 30 ? 6.209 16.475 7.840 1.00 0.00 30 ASP A C 8
ATOM 8388 O O . ASP A 1 30 ? 7.212 17.148 8.081 1.00 0.00 30 ASP A O 8
ATOM 8397 N N . ILE A 1 31 ? 6.265 15.244 7.344 1.00 0.00 31 ILE A N 8
ATOM 8398 C CA . ILE A 1 31 ? 7.537 14.598 7.046 1.00 0.00 31 ILE A CA 8
ATOM 8399 C C . ILE A 1 31 ? 7.748 14.468 5.541 1.00 0.00 31 ILE A C 8
ATOM 8400 O O . ILE A 1 31 ? 8.823 14.777 5.025 1.00 0.00 31 ILE A O 8
ATOM 8416 N N . SER A 1 32 ? 6.715 14.010 4.841 1.00 0.00 32 SER A N 8
ATOM 8417 C CA . SER A 1 32 ? 6.788 13.837 3.395 1.00 0.00 32 SER A CA 8
ATOM 8418 C C . SER A 1 32 ? 5.394 13.667 2.798 1.00 0.00 32 SER A C 8
ATOM 8419 O O . SER A 1 32 ? 4.422 13.378 3.497 1.00 0.00 32 SER A O 8
ATOM 8427 N N . PRO A 1 33 ? 5.293 13.849 1.473 1.00 0.00 33 PRO A N 8
ATOM 8428 C CA . PRO A 1 33 ? 4.024 13.721 0.751 1.00 0.00 33 PRO A CA 8
ATOM 8429 C C . PRO A 1 33 ? 3.536 12.277 0.688 1.00 0.00 33 PRO A C 8
ATOM 8430 O O . PRO A 1 33 ? 4.283 11.359 0.350 1.00 0.00 33 PRO A O 8
ATOM 8441 N N . PRO A 1 34 ? 2.254 12.070 1.020 1.00 0.00 34 PRO A N 8
ATOM 8442 C CA . PRO A 1 34 ? 1.638 10.740 1.008 1.00 0.00 34 PRO A CA 8
ATOM 8443 C C . PRO A 1 34 ? 1.461 10.195 -0.405 1.00 0.00 34 PRO A C 8
ATOM 8444 O O . PRO A 1 34 ? 0.847 10.839 -1.256 1.00 0.00 34 PRO A O 8
ATOM 8455 N N . ILE A 1 35 ? 2.004 9.007 -0.649 1.00 0.00 35 ILE A N 8
ATOM 8456 C CA . ILE A 1 35 ? 1.904 8.377 -1.959 1.00 0.00 35 ILE A CA 8
ATOM 8457 C C . ILE A 1 35 ? 0.647 7.520 -2.063 1.00 0.00 35 ILE A C 8
ATOM 8458 O O . ILE A 1 35 ? 0.139 7.274 -3.157 1.00 0.00 35 ILE A O 8
ATOM 8474 N N . PHE A 1 36 ? 0.148 7.069 -0.917 1.00 0.00 36 PHE A N 8
ATOM 8475 C CA . PHE A 1 36 ? -1.051 6.241 -0.878 1.00 0.00 36 PHE A CA 8
ATOM 8476 C C . PHE A 1 36 ? -2.045 6.770 0.151 1.00 0.00 36 PHE A C 8
ATOM 8477 O O . PHE A 1 36 ? -1.873 6.574 1.354 1.00 0.00 36 PHE A O 8
ATOM 8494 N N . ARG A 1 37 ? -3.085 7.443 -0.331 1.00 0.00 37 ARG A N 8
ATOM 8495 C CA . ARG A 1 37 ? -4.106 8.003 0.547 1.00 0.00 37 ARG A CA 8
ATOM 8496 C C . ARG A 1 37 ? -4.853 6.898 1.286 1.00 0.00 37 ARG A C 8
ATOM 8497 O O . ARG A 1 37 ? -4.839 5.739 0.869 1.00 0.00 37 ARG A O 8
ATOM 8518 N N . ARG A 1 38 ? -5.505 7.263 2.385 1.00 0.00 38 ARG A N 8
ATOM 8519 C CA . ARG A 1 38 ? -6.257 6.302 3.182 1.00 0.00 38 ARG A CA 8
ATOM 8520 C C . ARG A 1 38 ? -7.336 5.624 2.343 1.00 0.00 38 ARG A C 8
ATOM 8521 O O . ARG A 1 38 ? -7.873 6.217 1.408 1.00 0.00 38 ARG A O 8
ATOM 8542 N N . GLY A 1 39 ? -7.647 4.377 2.683 1.00 0.00 39 GLY A N 8
ATOM 8543 C CA . GLY A 1 39 ? -8.659 3.639 1.951 1.00 0.00 39 GLY A CA 8
ATOM 8544 C C . GLY A 1 39 ? -8.152 3.127 0.617 1.00 0.00 39 GLY A C 8
ATOM 8545 O O . GLY A 1 39 ? -8.823 2.337 -0.047 1.00 0.00 39 GLY A O 8
ATOM 8549 N N . GLU A 1 40 ? -6.966 3.580 0.223 1.00 0.00 40 GLU A N 8
ATOM 8550 C CA . GLU A 1 40 ? -6.372 3.164 -1.042 1.00 0.00 40 GLU A CA 8
ATOM 8551 C C . GLU A 1 40 ? -5.916 1.710 -0.977 1.00 0.00 40 GLU A C 8
ATOM 8552 O O . GLU A 1 40 ? -5.618 1.188 0.098 1.00 0.00 40 GLU A O 8
ATOM 8564 N N . LYS A 1 41 ? -5.863 1.060 -2.134 1.00 0.00 41 LYS A N 8
ATOM 8565 C CA . LYS A 1 41 ? -5.443 -0.334 -2.211 1.00 0.00 41 LYS A CA 8
ATOM 8566 C C . LYS A 1 41 ? -4.050 -0.450 -2.821 1.00 0.00 41 LYS A C 8
ATOM 8567 O O . LYS A 1 41 ? -3.714 0.262 -3.769 1.00 0.00 41 LYS A O 8
ATOM 8586 N N . LEU A 1 42 ? -3.242 -1.351 -2.273 1.00 0.00 42 LEU A N 8
ATOM 8587 C CA . LEU A 1 42 ? -1.885 -1.561 -2.765 1.00 0.00 42 LEU A CA 8
ATOM 8588 C C . LEU A 1 42 ? -1.561 -3.050 -2.851 1.00 0.00 42 LEU A C 8
ATOM 8589 O O . LEU A 1 42 ? -1.856 -3.813 -1.931 1.00 0.00 42 LEU A O 8
ATOM 8605 N N . ARG A 1 43 ? -0.950 -3.454 -3.960 1.00 0.00 43 ARG A N 8
ATOM 8606 C CA . ARG A 1 43 ? -0.585 -4.850 -4.165 1.00 0.00 43 ARG A CA 8
ATOM 8607 C C . ARG A 1 43 ? 0.781 -5.150 -3.555 1.00 0.00 43 ARG A C 8
ATOM 8608 O O . ARG A 1 43 ? 1.748 -4.423 -3.783 1.00 0.00 43 ARG A O 8
ATOM 8629 N N . VAL A 1 44 ? 0.854 -6.227 -2.779 1.00 0.00 44 VAL A N 8
ATOM 8630 C CA . VAL A 1 44 ? 2.101 -6.623 -2.137 1.00 0.00 44 VAL A CA 8
ATOM 8631 C C . VAL A 1 44 ? 3.133 -7.067 -3.168 1.00 0.00 44 VAL A C 8
ATOM 8632 O O . VAL A 1 44 ? 3.002 -8.131 -3.773 1.00 0.00 44 VAL A O 8
ATOM 8645 N N . ILE A 1 45 ? 4.159 -6.245 -3.361 1.00 0.00 45 ILE A N 8
ATOM 8646 C CA . ILE A 1 45 ? 5.214 -6.553 -4.318 1.00 0.00 45 ILE A CA 8
ATOM 8647 C C . ILE A 1 45 ? 6.315 -7.388 -3.672 1.00 0.00 45 ILE A C 8
ATOM 8648 O O . ILE A 1 45 ? 6.688 -8.444 -4.183 1.00 0.00 45 ILE A O 8
ATOM 8664 N N . SER A 1 46 ? 6.830 -6.907 -2.545 1.00 0.00 46 SER A N 8
ATOM 8665 C CA . SER A 1 46 ? 7.890 -7.607 -1.829 1.00 0.00 46 SER A CA 8
ATOM 8666 C C . SER A 1 46 ? 7.716 -7.460 -0.321 1.00 0.00 46 SER A C 8
ATOM 8667 O O . SER A 1 46 ? 7.105 -6.502 0.154 1.00 0.00 46 SER A O 8
ATOM 8675 N N . ASP A 1 47 ? 8.256 -8.416 0.427 1.00 0.00 47 ASP A N 8
ATOM 8676 C CA . ASP A 1 47 ? 8.163 -8.393 1.882 1.00 0.00 47 ASP A CA 8
ATOM 8677 C C . ASP A 1 47 ? 9.550 -8.341 2.515 1.00 0.00 47 ASP A C 8
ATOM 8678 O O . ASP A 1 47 ? 10.323 -9.292 2.417 1.00 0.00 47 ASP A O 8
ATOM 8687 N N . GLU A 1 48 ? 9.856 -7.221 3.164 1.00 0.00 48 GLU A N 8
ATOM 8688 C CA . GLU A 1 48 ? 11.151 -7.045 3.811 1.00 0.00 48 GLU A CA 8
ATOM 8689 C C . GLU A 1 48 ? 10.987 -6.874 5.318 1.00 0.00 48 GLU A C 8
ATOM 8690 O O . GLU A 1 48 ? 10.907 -5.754 5.822 1.00 0.00 48 GLU A O 8
ATOM 8702 N N . GLY A 1 49 ? 10.938 -7.994 6.033 1.00 0.00 49 GLY A N 8
ATOM 8703 C CA . GLY A 1 49 ? 10.783 -7.947 7.475 1.00 0.00 49 GLY A CA 8
ATOM 8704 C C . GLY A 1 49 ? 9.508 -7.245 7.899 1.00 0.00 49 GLY A C 8
ATOM 8705 O O . GLY A 1 49 ? 8.413 -7.631 7.492 1.00 0.00 49 GLY A O 8
ATOM 8709 N N . GLY A 1 50 ? 9.649 -6.209 8.721 1.00 0.00 50 GLY A N 8
ATOM 8710 C CA . GLY A 1 50 ? 8.492 -5.469 9.188 1.00 0.00 50 GLY A CA 8
ATOM 8711 C C . GLY A 1 50 ? 7.920 -4.555 8.123 1.00 0.00 50 GLY A C 8
ATOM 8712 O O . GLY A 1 50 ? 6.757 -4.157 8.196 1.00 0.00 50 GLY A O 8
ATOM 8716 N N . TRP A 1 51 ? 8.738 -4.219 7.132 1.00 0.00 51 TRP A N 8
ATOM 8717 C CA . TRP A 1 51 ? 8.307 -3.344 6.048 1.00 0.00 51 TRP A CA 8
ATOM 8718 C C . TRP A 1 51 ? 8.256 -4.100 4.725 1.00 0.00 51 TRP A C 8
ATOM 8719 O O . TRP A 1 51 ? 9.079 -4.979 4.471 1.00 0.00 51 TRP A O 8
ATOM 8740 N N . TRP A 1 52 ? 7.286 -3.752 3.887 1.00 0.00 52 TRP A N 8
ATOM 8741 C CA . TRP A 1 52 ? 7.130 -4.399 2.590 1.00 0.00 52 TRP A CA 8
ATOM 8742 C C . TRP A 1 52 ? 6.861 -3.370 1.497 1.00 0.00 52 TRP A C 8
ATOM 8743 O O . TRP A 1 52 ? 6.519 -2.222 1.782 1.00 0.00 52 TRP A O 8
ATOM 8764 N N . LYS A 1 53 ? 7.017 -3.787 0.246 1.00 0.00 53 LYS A N 8
ATOM 8765 C CA . LYS A 1 53 ? 6.790 -2.903 -0.891 1.00 0.00 53 LYS A CA 8
ATOM 8766 C C . LYS A 1 53 ? 5.427 -3.168 -1.523 1.00 0.00 53 LYS A C 8
ATOM 8767 O O . LYS A 1 53 ? 4.997 -4.315 -1.635 1.00 0.00 53 LYS A O 8
ATOM 8786 N N . ALA A 1 54 ? 4.754 -2.099 -1.937 1.00 0.00 54 ALA A N 8
ATOM 8787 C CA . ALA A 1 54 ? 3.442 -2.218 -2.561 1.00 0.00 54 ALA A CA 8
ATOM 8788 C C . ALA A 1 54 ? 3.214 -1.103 -3.576 1.00 0.00 54 ALA A C 8
ATOM 8789 O O . ALA A 1 54 ? 3.911 -0.088 -3.563 1.00 0.00 54 ALA A O 8
ATOM 8796 N N . ILE A 1 55 ? 2.236 -1.298 -4.453 1.00 0.00 55 ILE A N 8
ATOM 8797 C CA . ILE A 1 55 ? 1.917 -0.308 -5.475 1.00 0.00 55 ILE A CA 8
ATOM 8798 C C . ILE A 1 55 ? 0.412 -0.084 -5.572 1.00 0.00 55 ILE A C 8
ATOM 8799 O O . ILE A 1 55 ? -0.368 -1.036 -5.590 1.00 0.00 55 ILE A O 8
ATOM 8815 N N . SER A 1 56 ? 0.011 1.182 -5.636 1.00 0.00 56 SER A N 8
ATOM 8816 C CA . SER A 1 56 ? -1.401 1.533 -5.729 1.00 0.00 56 SER A CA 8
ATOM 8817 C C . SER A 1 56 ? -1.969 1.143 -7.091 1.00 0.00 56 SER A C 8
ATOM 8818 O O . SER A 1 56 ? -1.413 1.495 -8.132 1.00 0.00 56 SER A O 8
ATOM 8826 N N . LEU A 1 57 ? -3.079 0.414 -7.075 1.00 0.00 57 LEU A N 8
ATOM 8827 C CA . LEU A 1 57 ? -3.723 -0.025 -8.308 1.00 0.00 57 LEU A CA 8
ATOM 8828 C C . LEU A 1 57 ? -4.534 1.107 -8.931 1.00 0.00 57 LEU A C 8
ATOM 8829 O O . LEU A 1 57 ? -5.193 0.921 -9.954 1.00 0.00 57 LEU A O 8
ATOM 8845 N N . SER A 1 58 ? -4.480 2.279 -8.308 1.00 0.00 58 SER A N 8
ATOM 8846 C CA . SER A 1 58 ? -5.210 3.441 -8.800 1.00 0.00 58 SER A CA 8
ATOM 8847 C C . SER A 1 58 ? -4.290 4.367 -9.590 1.00 0.00 58 SER A C 8
ATOM 8848 O O . SER A 1 58 ? -4.626 4.805 -10.691 1.00 0.00 58 SER A O 8
ATOM 8856 N N . THR A 1 59 ? -3.126 4.662 -9.019 1.00 0.00 59 THR A N 8
ATOM 8857 C CA . THR A 1 59 ? -2.157 5.536 -9.667 1.00 0.00 59 THR A CA 8
ATOM 8858 C C . THR A 1 59 ? -0.985 4.738 -10.227 1.00 0.00 59 THR A C 8
ATOM 8859 O O . THR A 1 59 ? -0.463 5.051 -11.297 1.00 0.00 59 THR A O 8
ATOM 8870 N N . GLY A 1 60 ? -0.576 3.705 -9.498 1.00 0.00 60 GLY A N 8
ATOM 8871 C CA . GLY A 1 60 ? 0.531 2.877 -9.939 1.00 0.00 60 GLY A CA 8
ATOM 8872 C C . GLY A 1 60 ? 1.858 3.326 -9.359 1.00 0.00 60 GLY A C 8
ATOM 8873 O O . GLY A 1 60 ? 2.907 3.144 -9.977 1.00 0.00 60 GLY A O 8
ATOM 8877 N N . ARG A 1 61 ? 1.812 3.917 -8.169 1.00 0.00 61 ARG A N 8
ATOM 8878 C CA . ARG A 1 61 ? 3.019 4.396 -7.507 1.00 0.00 61 ARG A CA 8
ATOM 8879 C C . ARG A 1 61 ? 3.623 3.308 -6.624 1.00 0.00 61 ARG A C 8
ATOM 8880 O O . ARG A 1 61 ? 2.937 2.723 -5.788 1.00 0.00 61 ARG A O 8
ATOM 8901 N N . GLU A 1 62 ? 4.912 3.044 -6.818 1.00 0.00 62 GLU A N 8
ATOM 8902 C CA . GLU A 1 62 ? 5.607 2.025 -6.039 1.00 0.00 62 GLU A CA 8
ATOM 8903 C C . GLU A 1 62 ? 6.375 2.656 -4.881 1.00 0.00 62 GLU A C 8
ATOM 8904 O O . GLU A 1 62 ? 7.285 3.458 -5.090 1.00 0.00 62 GLU A O 8
ATOM 8916 N N . SER A 1 63 ? 6.002 2.287 -3.660 1.00 0.00 63 SER A N 8
ATOM 8917 C CA . SER A 1 63 ? 6.652 2.819 -2.469 1.00 0.00 63 SER A CA 8
ATOM 8918 C C . SER A 1 63 ? 6.684 1.776 -1.356 1.00 0.00 63 SER A C 8
ATOM 8919 O O . SER A 1 63 ? 6.010 0.748 -1.433 1.00 0.00 63 SER A O 8
ATOM 8927 N N . TYR A 1 64 ? 7.472 2.047 -0.322 1.00 0.00 64 TYR A N 8
ATOM 8928 C CA . TYR A 1 64 ? 7.596 1.132 0.807 1.00 0.00 64 TYR A CA 8
ATOM 8929 C C . TYR A 1 64 ? 6.941 1.715 2.055 1.00 0.00 64 TYR A C 8
ATOM 8930 O O . TYR A 1 64 ? 7.393 2.727 2.592 1.00 0.00 64 TYR A O 8
ATOM 8948 N N . ILE A 1 65 ? 5.873 1.069 2.512 1.00 0.00 65 ILE A N 8
ATOM 8949 C CA . ILE A 1 65 ? 5.157 1.521 3.698 1.00 0.00 65 ILE A CA 8
ATOM 8950 C C . ILE A 1 65 ? 5.095 0.424 4.755 1.00 0.00 65 ILE A C 8
ATOM 8951 O O . ILE A 1 65 ? 5.103 -0.769 4.449 1.00 0.00 65 ILE A O 8
ATOM 8967 N N . PRO A 1 66 ? 5.030 0.834 6.030 1.00 0.00 66 PRO A N 8
ATOM 8968 C CA . PRO A 1 66 ? 4.963 -0.099 7.159 1.00 0.00 66 PRO A CA 8
ATOM 8969 C C . PRO A 1 66 ? 3.629 -0.834 7.225 1.00 0.00 66 PRO A C 8
ATOM 8970 O O . PRO A 1 66 ? 2.567 -0.227 7.096 1.00 0.00 66 PRO A O 8
ATOM 8981 N N . GLY A 1 67 ? 3.691 -2.147 7.427 1.00 0.00 67 GLY A N 8
ATOM 8982 C CA . GLY A 1 67 ? 2.481 -2.943 7.507 1.00 0.00 67 GLY A CA 8
ATOM 8983 C C . GLY A 1 67 ? 1.441 -2.327 8.422 1.00 0.00 67 GLY A C 8
ATOM 8984 O O . GLY A 1 67 ? 0.240 -2.502 8.214 1.00 0.00 67 GLY A O 8
ATOM 8988 N N . ILE A 1 68 ? 1.902 -1.606 9.438 1.00 0.00 68 ILE A N 8
ATOM 8989 C CA . ILE A 1 68 ? 1.002 -0.963 10.388 1.00 0.00 68 ILE A CA 8
ATOM 8990 C C . ILE A 1 68 ? 0.167 0.117 9.709 1.00 0.00 68 ILE A C 8
ATOM 8991 O O . ILE A 1 68 ? -0.981 0.357 10.086 1.00 0.00 68 ILE A O 8
ATOM 9007 N N . CYS A 1 69 ? 0.750 0.765 8.707 1.00 0.00 69 CYS A N 8
ATOM 9008 C CA . CYS A 1 69 ? 0.059 1.820 7.974 1.00 0.00 69 CYS A CA 8
ATOM 9009 C C . CYS A 1 69 ? -0.913 1.229 6.958 1.00 0.00 69 CYS A C 8
ATOM 9010 O O . CYS A 1 69 ? -1.657 1.956 6.300 1.00 0.00 69 CYS A O 8
ATOM 9018 N N . VAL A 1 70 ? -0.901 -0.094 6.835 1.00 0.00 70 VAL A N 8
ATOM 9019 C CA . VAL A 1 70 ? -1.781 -0.783 5.899 1.00 0.00 70 VAL A CA 8
ATOM 9020 C C . VAL A 1 70 ? -2.477 -1.963 6.567 1.00 0.00 70 VAL A C 8
ATOM 9021 O O . VAL A 1 70 ? -2.090 -2.392 7.653 1.00 0.00 70 VAL A O 8
ATOM 9034 N N . ALA A 1 71 ? -3.507 -2.486 5.908 1.00 0.00 71 ALA A N 8
ATOM 9035 C CA . ALA A 1 71 ? -4.256 -3.619 6.437 1.00 0.00 71 ALA A CA 8
ATOM 9036 C C . ALA A 1 71 ? -4.416 -4.710 5.384 1.00 0.00 71 ALA A C 8
ATOM 9037 O O . ALA A 1 71 ? -4.835 -4.443 4.258 1.00 0.00 71 ALA A O 8
ATOM 9044 N N . ARG A 1 72 ? -4.078 -5.940 5.758 1.00 0.00 72 ARG A N 8
ATOM 9045 C CA . ARG A 1 72 ? -4.182 -7.072 4.845 1.00 0.00 72 ARG A CA 8
ATOM 9046 C C . ARG A 1 72 ? -5.635 -7.322 4.453 1.00 0.00 72 ARG A C 8
ATOM 9047 O O . ARG A 1 72 ? -6.433 -7.804 5.258 1.00 0.00 72 ARG A O 8
ATOM 9068 N N . VAL A 1 73 ? -5.973 -6.992 3.210 1.00 0.00 73 VAL A N 8
ATOM 9069 C CA . VAL A 1 73 ? -7.330 -7.181 2.711 1.00 0.00 73 VAL A CA 8
ATOM 9070 C C . VAL A 1 73 ? -7.631 -8.659 2.485 1.00 0.00 73 VAL A C 8
ATOM 9071 O O . VAL A 1 73 ? -6.769 -9.417 2.040 1.00 0.00 73 VAL A O 8
ATOM 9084 N N . SER A 1 74 ? -8.860 -9.060 2.793 1.00 0.00 74 SER A N 8
ATOM 9085 C CA . SER A 1 74 ? -9.275 -10.448 2.626 1.00 0.00 74 SER A CA 8
ATOM 9086 C C . SER A 1 74 ? -8.612 -11.070 1.400 1.00 0.00 74 SER A C 8
ATOM 9087 O O . SER A 1 74 ? -8.526 -10.446 0.344 1.00 0.00 74 SER A O 8
ATOM 9095 N N . GLY A 1 75 ? -8.144 -12.306 1.551 1.00 0.00 75 GLY A N 8
ATOM 9096 C CA . GLY A 1 75 ? -7.495 -12.992 0.449 1.00 0.00 75 GLY A CA 8
ATOM 9097 C C . GLY A 1 75 ? -7.042 -14.390 0.824 1.00 0.00 75 GLY A C 8
ATOM 9098 O O . GLY A 1 75 ? -7.264 -14.859 1.940 1.00 0.00 75 GLY A O 8
ATOM 9102 N N . PRO A 1 76 ? -6.393 -15.080 -0.126 1.00 0.00 76 PRO A N 8
ATOM 9103 C CA . PRO A 1 76 ? -5.895 -16.442 0.086 1.00 0.00 76 PRO A CA 8
ATOM 9104 C C . PRO A 1 76 ? -4.722 -16.486 1.059 1.00 0.00 76 PRO A C 8
ATOM 9105 O O . PRO A 1 76 ? -3.713 -15.809 0.861 1.00 0.00 76 PRO A O 8
ATOM 9116 N N . SER A 1 77 ? -4.860 -17.287 2.111 1.00 0.00 77 SER A N 8
ATOM 9117 C CA . SER A 1 77 ? -3.812 -17.416 3.116 1.00 0.00 77 SER A CA 8
ATOM 9118 C C . SER A 1 77 ? -2.623 -18.196 2.564 1.00 0.00 77 SER A C 8
ATOM 9119 O O . SER A 1 77 ? -1.470 -17.805 2.748 1.00 0.00 77 SER A O 8
ATOM 9127 N N . SER A 1 78 ? -2.912 -19.303 1.887 1.00 0.00 78 SER A N 8
ATOM 9128 C CA . SER A 1 78 ? -1.867 -20.141 1.310 1.00 0.00 78 SER A CA 8
ATOM 9129 C C . SER A 1 78 ? -0.983 -19.334 0.365 1.00 0.00 78 SER A C 8
ATOM 9130 O O . SER A 1 78 ? -1.473 -18.535 -0.433 1.00 0.00 78 SER A O 8
ATOM 9138 N N . GLY A 1 79 ? 0.326 -19.548 0.460 1.00 0.00 79 GLY A N 8
ATOM 9139 C CA . GLY A 1 79 ? 1.259 -18.834 -0.391 1.00 0.00 79 GLY A CA 8
ATOM 9140 C C . GLY A 1 79 ? 2.501 -19.646 -0.700 1.00 0.00 79 GLY A C 8
ATOM 9141 O O . GLY A 1 79 ? 2.520 -20.861 -0.505 1.00 0.00 79 GLY A O 8
ATOM 9145 N N . GLY A 1 1 ? -3.112 -21.134 -38.497 1.00 0.00 1 GLY A N 9
ATOM 9146 C CA . GLY A 1 1 ? -2.429 -20.211 -37.611 1.00 0.00 1 GLY A CA 9
ATOM 9147 C C . GLY A 1 1 ? -2.604 -20.573 -36.149 1.00 0.00 1 GLY A C 9
ATOM 9148 O O . GLY A 1 1 ? -3.196 -21.603 -35.825 1.00 0.00 1 GLY A O 9
ATOM 9152 N N . SER A 1 2 ? -2.088 -19.726 -35.265 1.00 0.00 2 SER A N 9
ATOM 9153 C CA . SER A 1 2 ? -2.185 -19.965 -33.830 1.00 0.00 2 SER A CA 9
ATOM 9154 C C . SER A 1 2 ? -2.846 -18.784 -33.126 1.00 0.00 2 SER A C 9
ATOM 9155 O O . SER A 1 2 ? -3.722 -18.962 -32.280 1.00 0.00 2 SER A O 9
ATOM 9163 N N . SER A 1 3 ? -2.418 -17.577 -33.481 1.00 0.00 3 SER A N 9
ATOM 9164 C CA . SER A 1 3 ? -2.964 -16.365 -32.882 1.00 0.00 3 SER A CA 9
ATOM 9165 C C . SER A 1 3 ? -4.487 -16.351 -32.976 1.00 0.00 3 SER A C 9
ATOM 9166 O O . SER A 1 3 ? -5.058 -16.668 -34.018 1.00 0.00 3 SER A O 9
ATOM 9174 N N . GLY A 1 4 ? -5.138 -15.979 -31.878 1.00 0.00 4 GLY A N 9
ATOM 9175 C CA . GLY A 1 4 ? -6.589 -15.930 -31.857 1.00 0.00 4 GLY A CA 9
ATOM 9176 C C . GLY A 1 4 ? -7.127 -15.217 -30.633 1.00 0.00 4 GLY A C 9
ATOM 9177 O O . GLY A 1 4 ? -8.016 -14.372 -30.739 1.00 0.00 4 GLY A O 9
ATOM 9181 N N . SER A 1 5 ? -6.588 -15.558 -29.466 1.00 0.00 5 SER A N 9
ATOM 9182 C CA . SER A 1 5 ? -7.024 -14.948 -28.215 1.00 0.00 5 SER A CA 9
ATOM 9183 C C . SER A 1 5 ? -6.504 -13.519 -28.098 1.00 0.00 5 SER A C 9
ATOM 9184 O O . SER A 1 5 ? -5.305 -13.270 -28.220 1.00 0.00 5 SER A O 9
ATOM 9192 N N . SER A 1 6 ? -7.417 -12.582 -27.861 1.00 0.00 6 SER A N 9
ATOM 9193 C CA . SER A 1 6 ? -7.052 -11.176 -27.731 1.00 0.00 6 SER A CA 9
ATOM 9194 C C . SER A 1 6 ? -7.147 -10.722 -26.277 1.00 0.00 6 SER A C 9
ATOM 9195 O O . SER A 1 6 ? -8.240 -10.535 -25.744 1.00 0.00 6 SER A O 9
ATOM 9203 N N . GLY A 1 7 ? -5.992 -10.548 -25.642 1.00 0.00 7 GLY A N 9
ATOM 9204 C CA . GLY A 1 7 ? -5.966 -10.118 -24.256 1.00 0.00 7 GLY A CA 9
ATOM 9205 C C . GLY A 1 7 ? -4.925 -10.857 -23.439 1.00 0.00 7 GLY A C 9
ATOM 9206 O O . GLY A 1 7 ? -3.729 -10.811 -23.731 1.00 0.00 7 GLY A O 9
ATOM 9210 N N . PRO A 1 8 ? -5.378 -11.557 -22.389 1.00 0.00 8 PRO A N 9
ATOM 9211 C CA . PRO A 1 8 ? -4.493 -12.321 -21.505 1.00 0.00 8 PRO A CA 9
ATOM 9212 C C . PRO A 1 8 ? -3.906 -13.549 -22.194 1.00 0.00 8 PRO A C 9
ATOM 9213 O O . PRO A 1 8 ? -4.112 -13.760 -23.390 1.00 0.00 8 PRO A O 9
ATOM 9224 N N . LEU A 1 9 ? -3.175 -14.355 -21.432 1.00 0.00 9 LEU A N 9
ATOM 9225 C CA . LEU A 1 9 ? -2.558 -15.563 -21.970 1.00 0.00 9 LEU A CA 9
ATOM 9226 C C . LEU A 1 9 ? -3.528 -16.739 -21.918 1.00 0.00 9 LEU A C 9
ATOM 9227 O O . LEU A 1 9 ? -4.456 -16.775 -21.111 1.00 0.00 9 LEU A O 9
ATOM 9243 N N . PRO A 1 10 ? -3.308 -17.727 -22.799 1.00 0.00 10 PRO A N 9
ATOM 9244 C CA . PRO A 1 10 ? -4.151 -18.924 -22.872 1.00 0.00 10 PRO A CA 9
ATOM 9245 C C . PRO A 1 10 ? -3.973 -19.833 -21.661 1.00 0.00 10 PRO A C 9
ATOM 9246 O O . PRO A 1 10 ? -4.575 -20.902 -21.582 1.00 0.00 10 PRO A O 9
ATOM 9257 N N . ASN A 1 11 ? -3.143 -19.399 -20.718 1.00 0.00 11 ASN A N 9
ATOM 9258 C CA . ASN A 1 11 ? -2.886 -20.174 -19.510 1.00 0.00 11 ASN A CA 9
ATOM 9259 C C . ASN A 1 11 ? -3.937 -19.882 -18.443 1.00 0.00 11 ASN A C 9
ATOM 9260 O O . ASN A 1 11 ? -4.321 -18.736 -18.211 1.00 0.00 11 ASN A O 9
ATOM 9271 N N . PRO A 1 12 ? -4.413 -20.944 -17.776 1.00 0.00 12 PRO A N 9
ATOM 9272 C CA . PRO A 1 12 ? -5.425 -20.827 -16.721 1.00 0.00 12 PRO A CA 9
ATOM 9273 C C . PRO A 1 12 ? -4.878 -20.160 -15.464 1.00 0.00 12 PRO A C 9
ATOM 9274 O O . PRO A 1 12 ? -5.582 -20.030 -14.463 1.00 0.00 12 PRO A O 9
ATOM 9285 N N . GLU A 1 13 ? -3.619 -19.738 -15.524 1.00 0.00 13 GLU A N 9
ATOM 9286 C CA . GLU A 1 13 ? -2.978 -19.083 -14.389 1.00 0.00 13 GLU A CA 9
ATOM 9287 C C . GLU A 1 13 ? -3.981 -18.234 -13.614 1.00 0.00 13 GLU A C 9
ATOM 9288 O O . GLU A 1 13 ? -4.528 -17.265 -14.140 1.00 0.00 13 GLU A O 9
ATOM 9300 N N . GLY A 1 14 ? -4.218 -18.605 -12.359 1.00 0.00 14 GLY A N 9
ATOM 9301 C CA . GLY A 1 14 ? -5.155 -17.867 -11.532 1.00 0.00 14 GLY A CA 9
ATOM 9302 C C . GLY A 1 14 ? -4.721 -17.802 -10.081 1.00 0.00 14 GLY A C 9
ATOM 9303 O O . GLY A 1 14 ? -5.344 -18.412 -9.211 1.00 0.00 14 GLY A O 9
ATOM 9307 N N . LEU A 1 15 ? -3.649 -17.063 -9.819 1.00 0.00 15 LEU A N 9
ATOM 9308 C CA . LEU A 1 15 ? -3.130 -16.922 -8.463 1.00 0.00 15 LEU A CA 9
ATOM 9309 C C . LEU A 1 15 ? -3.426 -15.532 -7.908 1.00 0.00 15 LEU A C 9
ATOM 9310 O O . LEU A 1 15 ? -3.168 -14.523 -8.565 1.00 0.00 15 LEU A O 9
ATOM 9326 N N . ASP A 1 16 ? -3.967 -15.488 -6.696 1.00 0.00 16 ASP A N 9
ATOM 9327 C CA . ASP A 1 16 ? -4.295 -14.221 -6.051 1.00 0.00 16 ASP A CA 9
ATOM 9328 C C . ASP A 1 16 ? -3.092 -13.669 -5.294 1.00 0.00 16 ASP A C 9
ATOM 9329 O O . ASP A 1 16 ? -2.272 -14.426 -4.774 1.00 0.00 16 ASP A O 9
ATOM 9338 N N . SER A 1 17 ? -2.992 -12.345 -5.238 1.00 0.00 17 SER A N 9
ATOM 9339 C CA . SER A 1 17 ? -1.885 -11.691 -4.549 1.00 0.00 17 SER A CA 9
ATOM 9340 C C . SER A 1 17 ? -2.355 -11.065 -3.239 1.00 0.00 17 SER A C 9
ATOM 9341 O O . SER A 1 17 ? -3.555 -10.945 -2.991 1.00 0.00 17 SER A O 9
ATOM 9349 N N . ASP A 1 18 ? -1.401 -10.668 -2.404 1.00 0.00 18 ASP A N 9
ATOM 9350 C CA . ASP A 1 18 ? -1.715 -10.054 -1.120 1.00 0.00 18 ASP A CA 9
ATOM 9351 C C . ASP A 1 18 ? -1.962 -8.557 -1.279 1.00 0.00 18 ASP A C 9
ATOM 9352 O O . ASP A 1 18 ? -1.171 -7.850 -1.903 1.00 0.00 18 ASP A O 9
ATOM 9361 N N . PHE A 1 19 ? -3.066 -8.081 -0.712 1.00 0.00 19 PHE A N 9
ATOM 9362 C CA . PHE A 1 19 ? -3.418 -6.669 -0.793 1.00 0.00 19 PHE A CA 9
ATOM 9363 C C . PHE A 1 19 ? -3.299 -5.999 0.573 1.00 0.00 19 PHE A C 9
ATOM 9364 O O . PHE A 1 19 ? -3.487 -6.638 1.609 1.00 0.00 19 PHE A O 9
ATOM 9381 N N . LEU A 1 20 ? -2.985 -4.708 0.567 1.00 0.00 20 LEU A N 9
ATOM 9382 C CA . LEU A 1 20 ? -2.840 -3.951 1.805 1.00 0.00 20 LEU A CA 9
ATOM 9383 C C . LEU A 1 20 ? -3.580 -2.620 1.719 1.00 0.00 20 LEU A C 9
ATOM 9384 O O . LEU A 1 20 ? -3.215 -1.745 0.934 1.00 0.00 20 LEU A O 9
ATOM 9400 N N . ALA A 1 21 ? -4.620 -2.473 2.533 1.00 0.00 21 ALA A N 9
ATOM 9401 C CA . ALA A 1 21 ? -5.409 -1.247 2.551 1.00 0.00 21 ALA A CA 9
ATOM 9402 C C . ALA A 1 21 ? -4.745 -0.180 3.415 1.00 0.00 21 ALA A C 9
ATOM 9403 O O . ALA A 1 21 ? -4.415 -0.424 4.576 1.00 0.00 21 ALA A O 9
ATOM 9410 N N . VAL A 1 22 ? -4.551 1.003 2.841 1.00 0.00 22 VAL A N 9
ATOM 9411 C CA . VAL A 1 22 ? -3.926 2.107 3.559 1.00 0.00 22 VAL A CA 9
ATOM 9412 C C . VAL A 1 22 ? -4.793 2.565 4.726 1.00 0.00 22 VAL A C 9
ATOM 9413 O O . VAL A 1 22 ? -5.744 3.326 4.546 1.00 0.00 22 VAL A O 9
ATOM 9426 N N . LEU A 1 23 ? -4.459 2.096 5.923 1.00 0.00 23 LEU A N 9
ATOM 9427 C CA . LEU A 1 23 ? -5.207 2.457 7.122 1.00 0.00 23 LEU A CA 9
ATOM 9428 C C . LEU A 1 23 ? -5.184 3.966 7.345 1.00 0.00 23 LEU A C 9
ATOM 9429 O O . LEU A 1 23 ? -6.134 4.540 7.876 1.00 0.00 23 LEU A O 9
ATOM 9445 N N . SER A 1 24 ? -4.092 4.603 6.933 1.00 0.00 24 SER A N 9
ATOM 9446 C CA . SER A 1 24 ? -3.944 6.045 7.089 1.00 0.00 24 SER A CA 9
ATOM 9447 C C . SER A 1 24 ? -2.863 6.584 6.157 1.00 0.00 24 SER A C 9
ATOM 9448 O O . SER A 1 24 ? -1.738 6.084 6.138 1.00 0.00 24 SER A O 9
ATOM 9456 N N . ASP A 1 25 ? -3.213 7.607 5.385 1.00 0.00 25 ASP A N 9
ATOM 9457 C CA . ASP A 1 25 ? -2.274 8.216 4.450 1.00 0.00 25 ASP A CA 9
ATOM 9458 C C . ASP A 1 25 ? -0.888 8.338 5.074 1.00 0.00 25 ASP A C 9
ATOM 9459 O O . ASP A 1 25 ? -0.753 8.683 6.248 1.00 0.00 25 ASP A O 9
ATOM 9468 N N . TYR A 1 26 ? 0.139 8.051 4.282 1.00 0.00 26 TYR A N 9
ATOM 9469 C CA . TYR A 1 26 ? 1.515 8.125 4.758 1.00 0.00 26 TYR A CA 9
ATOM 9470 C C . TYR A 1 26 ? 2.486 8.294 3.594 1.00 0.00 26 TYR A C 9
ATOM 9471 O O . TYR A 1 26 ? 2.243 7.836 2.477 1.00 0.00 26 TYR A O 9
ATOM 9489 N N . PRO A 1 27 ? 3.615 8.968 3.859 1.00 0.00 27 PRO A N 9
ATOM 9490 C CA . PRO A 1 27 ? 3.916 9.519 5.184 1.00 0.00 27 PRO A CA 9
ATOM 9491 C C . PRO A 1 27 ? 3.014 10.695 5.541 1.00 0.00 27 PRO A C 9
ATOM 9492 O O . PRO A 1 27 ? 2.093 11.032 4.797 1.00 0.00 27 PRO A O 9
ATOM 9503 N N . SER A 1 28 ? 3.284 11.316 6.685 1.00 0.00 28 SER A N 9
ATOM 9504 C CA . SER A 1 28 ? 2.494 12.454 7.142 1.00 0.00 28 SER A CA 9
ATOM 9505 C C . SER A 1 28 ? 2.860 13.716 6.367 1.00 0.00 28 SER A C 9
ATOM 9506 O O . SER A 1 28 ? 3.941 13.828 5.788 1.00 0.00 28 SER A O 9
ATOM 9514 N N . PRO A 1 29 ? 1.939 14.690 6.356 1.00 0.00 29 PRO A N 9
ATOM 9515 C CA . PRO A 1 29 ? 2.141 15.963 5.657 1.00 0.00 29 PRO A CA 9
ATOM 9516 C C . PRO A 1 29 ? 3.195 16.834 6.332 1.00 0.00 29 PRO A C 9
ATOM 9517 O O . PRO A 1 29 ? 3.441 17.965 5.911 1.00 0.00 29 PRO A O 9
ATOM 9528 N N . ASP A 1 30 ? 3.814 16.301 7.379 1.00 0.00 30 ASP A N 9
ATOM 9529 C CA . ASP A 1 30 ? 4.844 17.029 8.111 1.00 0.00 30 ASP A CA 9
ATOM 9530 C C . ASP A 1 30 ? 6.236 16.540 7.723 1.00 0.00 30 ASP A C 9
ATOM 9531 O O . ASP A 1 30 ? 7.225 17.254 7.890 1.00 0.00 30 ASP A O 9
ATOM 9540 N N . ILE A 1 31 ? 6.305 15.318 7.206 1.00 0.00 31 ILE A N 9
ATOM 9541 C CA . ILE A 1 31 ? 7.575 14.734 6.794 1.00 0.00 31 ILE A CA 9
ATOM 9542 C C . ILE A 1 31 ? 7.668 14.634 5.276 1.00 0.00 31 ILE A C 9
ATOM 9543 O O . ILE A 1 31 ? 8.612 15.138 4.667 1.00 0.00 31 ILE A O 9
ATOM 9559 N N . SER A 1 32 ? 6.682 13.981 4.669 1.00 0.00 32 SER A N 9
ATOM 9560 C CA . SER A 1 32 ? 6.653 13.814 3.221 1.00 0.00 32 SER A CA 9
ATOM 9561 C C . SER A 1 32 ? 5.225 13.605 2.726 1.00 0.00 32 SER A C 9
ATOM 9562 O O . SER A 1 32 ? 4.315 13.292 3.494 1.00 0.00 32 SER A O 9
ATOM 9570 N N . PRO A 1 33 ? 5.023 13.782 1.412 1.00 0.00 33 PRO A N 9
ATOM 9571 C CA . PRO A 1 33 ? 3.709 13.617 0.784 1.00 0.00 33 PRO A CA 9
ATOM 9572 C C . PRO A 1 33 ? 3.257 12.161 0.757 1.00 0.00 33 PRO A C 9
ATOM 9573 O O . PRO A 1 33 ? 4.035 11.250 0.474 1.00 0.00 33 PRO A O 9
ATOM 9584 N N . PRO A 1 34 ? 1.970 11.935 1.059 1.00 0.00 34 PRO A N 9
ATOM 9585 C CA . PRO A 1 34 ? 1.385 10.591 1.075 1.00 0.00 34 PRO A CA 9
ATOM 9586 C C . PRO A 1 34 ? 1.264 9.994 -0.323 1.00 0.00 34 PRO A C 9
ATOM 9587 O O . PRO A 1 34 ? 0.574 10.541 -1.184 1.00 0.00 34 PRO A O 9
ATOM 9598 N N . ILE A 1 35 ? 1.939 8.870 -0.542 1.00 0.00 35 ILE A N 9
ATOM 9599 C CA . ILE A 1 35 ? 1.905 8.200 -1.836 1.00 0.00 35 ILE A CA 9
ATOM 9600 C C . ILE A 1 35 ? 0.669 7.316 -1.965 1.00 0.00 35 ILE A C 9
ATOM 9601 O O . ILE A 1 35 ? 0.197 7.049 -3.070 1.00 0.00 35 ILE A O 9
ATOM 9617 N N . PHE A 1 36 ? 0.148 6.867 -0.828 1.00 0.00 36 PHE A N 9
ATOM 9618 C CA . PHE A 1 36 ? -1.035 6.014 -0.813 1.00 0.00 36 PHE A CA 9
ATOM 9619 C C . PHE A 1 36 ? -2.063 6.528 0.190 1.00 0.00 36 PHE A C 9
ATOM 9620 O O . PHE A 1 36 ? -1.982 6.236 1.383 1.00 0.00 36 PHE A O 9
ATOM 9637 N N . ARG A 1 37 ? -3.030 7.296 -0.303 1.00 0.00 37 ARG A N 9
ATOM 9638 C CA . ARG A 1 37 ? -4.073 7.852 0.549 1.00 0.00 37 ARG A CA 9
ATOM 9639 C C . ARG A 1 37 ? -4.805 6.747 1.305 1.00 0.00 37 ARG A C 9
ATOM 9640 O O . ARG A 1 37 ? -4.789 5.586 0.896 1.00 0.00 37 ARG A O 9
ATOM 9661 N N . ARG A 1 38 ? -5.445 7.116 2.410 1.00 0.00 38 ARG A N 9
ATOM 9662 C CA . ARG A 1 38 ? -6.181 6.156 3.224 1.00 0.00 38 ARG A CA 9
ATOM 9663 C C . ARG A 1 38 ? -7.309 5.515 2.421 1.00 0.00 38 ARG A C 9
ATOM 9664 O O . ARG A 1 38 ? -7.934 6.163 1.583 1.00 0.00 38 ARG A O 9
ATOM 9685 N N . GLY A 1 39 ? -7.563 4.236 2.684 1.00 0.00 39 GLY A N 9
ATOM 9686 C CA . GLY A 1 39 ? -8.615 3.529 1.977 1.00 0.00 39 GLY A CA 9
ATOM 9687 C C . GLY A 1 39 ? -8.161 3.014 0.626 1.00 0.00 39 GLY A C 9
ATOM 9688 O O . GLY A 1 39 ? -8.830 2.179 0.017 1.00 0.00 39 GLY A O 9
ATOM 9692 N N . GLU A 1 40 ? -7.023 3.514 0.156 1.00 0.00 40 GLU A N 9
ATOM 9693 C CA . GLU A 1 40 ? -6.483 3.100 -1.134 1.00 0.00 40 GLU A CA 9
ATOM 9694 C C . GLU A 1 40 ? -5.918 1.684 -1.059 1.00 0.00 40 GLU A C 9
ATOM 9695 O O . GLU A 1 40 ? -5.232 1.328 -0.101 1.00 0.00 40 GLU A O 9
ATOM 9707 N N . LYS A 1 41 ? -6.213 0.881 -2.075 1.00 0.00 41 LYS A N 9
ATOM 9708 C CA . LYS A 1 41 ? -5.736 -0.496 -2.127 1.00 0.00 41 LYS A CA 9
ATOM 9709 C C . LYS A 1 41 ? -4.352 -0.568 -2.763 1.00 0.00 41 LYS A C 9
ATOM 9710 O O . LYS A 1 41 ? -4.081 0.100 -3.762 1.00 0.00 41 LYS A O 9
ATOM 9729 N N . LEU A 1 42 ? -3.480 -1.383 -2.181 1.00 0.00 42 LEU A N 9
ATOM 9730 C CA . LEU A 1 42 ? -2.123 -1.544 -2.692 1.00 0.00 42 LEU A CA 9
ATOM 9731 C C . LEU A 1 42 ? -1.754 -3.020 -2.802 1.00 0.00 42 LEU A C 9
ATOM 9732 O O . LEU A 1 42 ? -2.100 -3.823 -1.935 1.00 0.00 42 LEU A O 9
ATOM 9748 N N . ARG A 1 43 ? -1.048 -3.370 -3.872 1.00 0.00 43 ARG A N 9
ATOM 9749 C CA . ARG A 1 43 ? -0.631 -4.749 -4.095 1.00 0.00 43 ARG A CA 9
ATOM 9750 C C . ARG A 1 43 ? 0.744 -5.006 -3.487 1.00 0.00 43 ARG A C 9
ATOM 9751 O O . ARG A 1 43 ? 1.666 -4.207 -3.650 1.00 0.00 43 ARG A O 9
ATOM 9772 N N . VAL A 1 44 ? 0.875 -6.127 -2.784 1.00 0.00 44 VAL A N 9
ATOM 9773 C CA . VAL A 1 44 ? 2.138 -6.490 -2.152 1.00 0.00 44 VAL A CA 9
ATOM 9774 C C . VAL A 1 44 ? 3.173 -6.905 -3.191 1.00 0.00 44 VAL A C 9
ATOM 9775 O O . VAL A 1 44 ? 3.035 -7.942 -3.840 1.00 0.00 44 VAL A O 9
ATOM 9788 N N . ILE A 1 45 ? 4.211 -6.089 -3.343 1.00 0.00 45 ILE A N 9
ATOM 9789 C CA . ILE A 1 45 ? 5.271 -6.372 -4.302 1.00 0.00 45 ILE A CA 9
ATOM 9790 C C . ILE A 1 45 ? 6.335 -7.279 -3.693 1.00 0.00 45 ILE A C 9
ATOM 9791 O O . ILE A 1 45 ? 6.764 -8.253 -4.312 1.00 0.00 45 ILE A O 9
ATOM 9807 N N . SER A 1 46 ? 6.757 -6.952 -2.476 1.00 0.00 46 SER A N 9
ATOM 9808 C CA . SER A 1 46 ? 7.773 -7.736 -1.783 1.00 0.00 46 SER A CA 9
ATOM 9809 C C . SER A 1 46 ? 7.657 -7.561 -0.272 1.00 0.00 46 SER A C 9
ATOM 9810 O O . SER A 1 46 ? 7.270 -6.498 0.214 1.00 0.00 46 SER A O 9
ATOM 9818 N N . ASP A 1 47 ? 7.994 -8.613 0.466 1.00 0.00 47 ASP A N 9
ATOM 9819 C CA . ASP A 1 47 ? 7.930 -8.577 1.923 1.00 0.00 47 ASP A CA 9
ATOM 9820 C C . ASP A 1 47 ? 9.329 -8.574 2.529 1.00 0.00 47 ASP A C 9
ATOM 9821 O O . ASP A 1 47 ? 10.084 -9.533 2.375 1.00 0.00 47 ASP A O 9
ATOM 9830 N N . GLU A 1 48 ? 9.668 -7.488 3.217 1.00 0.00 48 GLU A N 9
ATOM 9831 C CA . GLU A 1 48 ? 10.978 -7.360 3.845 1.00 0.00 48 GLU A CA 9
ATOM 9832 C C . GLU A 1 48 ? 10.842 -7.124 5.346 1.00 0.00 48 GLU A C 9
ATOM 9833 O O . GLU A 1 48 ? 10.838 -5.984 5.808 1.00 0.00 48 GLU A O 9
ATOM 9845 N N . GLY A 1 49 ? 10.730 -8.212 6.103 1.00 0.00 49 GLY A N 9
ATOM 9846 C CA . GLY A 1 49 ? 10.594 -8.102 7.544 1.00 0.00 49 GLY A CA 9
ATOM 9847 C C . GLY A 1 49 ? 9.361 -7.320 7.952 1.00 0.00 49 GLY A C 9
ATOM 9848 O O . GLY A 1 49 ? 8.239 -7.695 7.615 1.00 0.00 49 GLY A O 9
ATOM 9852 N N . GLY A 1 50 ? 9.570 -6.228 8.682 1.00 0.00 50 GLY A N 9
ATOM 9853 C CA . GLY A 1 50 ? 8.457 -5.409 9.127 1.00 0.00 50 GLY A CA 9
ATOM 9854 C C . GLY A 1 50 ? 7.972 -4.458 8.051 1.00 0.00 50 GLY A C 9
ATOM 9855 O O . GLY A 1 50 ? 6.826 -4.010 8.081 1.00 0.00 50 GLY A O 9
ATOM 9859 N N . TRP A 1 51 ? 8.845 -4.148 7.100 1.00 0.00 51 TRP A N 9
ATOM 9860 C CA . TRP A 1 51 ? 8.499 -3.241 6.011 1.00 0.00 51 TRP A CA 9
ATOM 9861 C C . TRP A 1 51 ? 8.432 -3.987 4.683 1.00 0.00 51 TRP A C 9
ATOM 9862 O O . TRP A 1 51 ? 9.279 -4.831 4.391 1.00 0.00 51 TRP A O 9
ATOM 9883 N N . TRP A 1 52 ? 7.421 -3.669 3.882 1.00 0.00 52 TRP A N 9
ATOM 9884 C CA . TRP A 1 52 ? 7.245 -4.310 2.584 1.00 0.00 52 TRP A CA 9
ATOM 9885 C C . TRP A 1 52 ? 6.961 -3.276 1.500 1.00 0.00 52 TRP A C 9
ATOM 9886 O O . TRP A 1 52 ? 6.632 -2.127 1.795 1.00 0.00 52 TRP A O 9
ATOM 9907 N N . LYS A 1 53 ? 7.091 -3.691 0.244 1.00 0.00 53 LYS A N 9
ATOM 9908 C CA . LYS A 1 53 ? 6.847 -2.801 -0.885 1.00 0.00 53 LYS A CA 9
ATOM 9909 C C . LYS A 1 53 ? 5.476 -3.063 -1.498 1.00 0.00 53 LYS A C 9
ATOM 9910 O O . LYS A 1 53 ? 5.037 -4.209 -1.594 1.00 0.00 53 LYS A O 9
ATOM 9929 N N . ALA A 1 54 ? 4.804 -1.994 -1.914 1.00 0.00 54 ALA A N 9
ATOM 9930 C CA . ALA A 1 54 ? 3.484 -2.110 -2.522 1.00 0.00 54 ALA A CA 9
ATOM 9931 C C . ALA A 1 54 ? 3.261 -1.018 -3.562 1.00 0.00 54 ALA A C 9
ATOM 9932 O O . ALA A 1 54 ? 4.034 -0.064 -3.649 1.00 0.00 54 ALA A O 9
ATOM 9939 N N . ILE A 1 55 ? 2.199 -1.163 -4.348 1.00 0.00 55 ILE A N 9
ATOM 9940 C CA . ILE A 1 55 ? 1.875 -0.188 -5.381 1.00 0.00 55 ILE A CA 9
ATOM 9941 C C . ILE A 1 55 ? 0.376 0.088 -5.425 1.00 0.00 55 ILE A C 9
ATOM 9942 O O . ILE A 1 55 ? -0.438 -0.818 -5.244 1.00 0.00 55 ILE A O 9
ATOM 9958 N N . SER A 1 56 ? 0.018 1.345 -5.669 1.00 0.00 56 SER A N 9
ATOM 9959 C CA . SER A 1 56 ? -1.384 1.741 -5.735 1.00 0.00 56 SER A CA 9
ATOM 9960 C C . SER A 1 56 ? -2.007 1.314 -7.061 1.00 0.00 56 SER A C 9
ATOM 9961 O O . SER A 1 56 ? -1.427 1.518 -8.128 1.00 0.00 56 SER A O 9
ATOM 9969 N N . LEU A 1 57 ? -3.193 0.720 -6.985 1.00 0.00 57 LEU A N 9
ATOM 9970 C CA . LEU A 1 57 ? -3.897 0.263 -8.179 1.00 0.00 57 LEU A CA 9
ATOM 9971 C C . LEU A 1 57 ? -4.665 1.408 -8.830 1.00 0.00 57 LEU A C 9
ATOM 9972 O O . LEU A 1 57 ? -5.450 1.197 -9.754 1.00 0.00 57 LEU A O 9
ATOM 9988 N N . SER A 1 58 ? -4.432 2.623 -8.343 1.00 0.00 58 SER A N 9
ATOM 9989 C CA . SER A 1 58 ? -5.103 3.802 -8.876 1.00 0.00 58 SER A CA 9
ATOM 9990 C C . SER A 1 58 ? -4.154 4.620 -9.747 1.00 0.00 58 SER A C 9
ATOM 9991 O O . SER A 1 58 ? -4.529 5.095 -10.820 1.00 0.00 58 SER A O 9
ATOM 9999 N N . THR A 1 59 ? -2.920 4.780 -9.279 1.00 0.00 59 THR A N 9
ATOM 10000 C CA . THR A 1 59 ? -1.916 5.541 -10.012 1.00 0.00 59 THR A CA 9
ATOM 10001 C C . THR A 1 59 ? -0.785 4.638 -10.492 1.00 0.00 59 THR A C 9
ATOM 10002 O O . THR A 1 59 ? -0.345 4.734 -11.637 1.00 0.00 59 THR A O 9
ATOM 10013 N N . GLY A 1 60 ? -0.319 3.761 -9.609 1.00 0.00 60 GLY A N 9
ATOM 10014 C CA . GLY A 1 60 ? 0.757 2.853 -9.962 1.00 0.00 60 GLY A CA 9
ATOM 10015 C C . GLY A 1 60 ? 2.090 3.279 -9.378 1.00 0.00 60 GLY A C 9
ATOM 10016 O O . GLY A 1 60 ? 3.144 2.981 -9.939 1.00 0.00 60 GLY A O 9
ATOM 10020 N N . ARG A 1 61 ? 2.043 3.979 -8.249 1.00 0.00 61 ARG A N 9
ATOM 10021 C CA . ARG A 1 61 ? 3.256 4.449 -7.591 1.00 0.00 61 ARG A CA 9
ATOM 10022 C C . ARG A 1 61 ? 3.848 3.360 -6.701 1.00 0.00 61 ARG A C 9
ATOM 10023 O O . ARG A 1 61 ? 3.187 2.863 -5.790 1.00 0.00 61 ARG A O 9
ATOM 10044 N N . GLU A 1 62 ? 5.098 2.996 -6.972 1.00 0.00 62 GLU A N 9
ATOM 10045 C CA . GLU A 1 62 ? 5.777 1.965 -6.196 1.00 0.00 62 GLU A CA 9
ATOM 10046 C C . GLU A 1 62 ? 6.557 2.582 -5.038 1.00 0.00 62 GLU A C 9
ATOM 10047 O O . GLU A 1 62 ? 7.485 3.363 -5.246 1.00 0.00 62 GLU A O 9
ATOM 10059 N N . SER A 1 63 ? 6.172 2.225 -3.817 1.00 0.00 63 SER A N 9
ATOM 10060 C CA . SER A 1 63 ? 6.831 2.745 -2.625 1.00 0.00 63 SER A CA 9
ATOM 10061 C C . SER A 1 63 ? 6.827 1.709 -1.505 1.00 0.00 63 SER A C 9
ATOM 10062 O O . SER A 1 63 ? 6.155 0.681 -1.597 1.00 0.00 63 SER A O 9
ATOM 10070 N N . TYR A 1 64 ? 7.582 1.986 -0.448 1.00 0.00 64 TYR A N 9
ATOM 10071 C CA . TYR A 1 64 ? 7.668 1.078 0.690 1.00 0.00 64 TYR A CA 9
ATOM 10072 C C . TYR A 1 64 ? 7.018 1.691 1.926 1.00 0.00 64 TYR A C 9
ATOM 10073 O O . TYR A 1 64 ? 7.454 2.732 2.419 1.00 0.00 64 TYR A O 9
ATOM 10091 N N . ILE A 1 65 ? 5.974 1.037 2.423 1.00 0.00 65 ILE A N 9
ATOM 10092 C CA . ILE A 1 65 ? 5.265 1.515 3.603 1.00 0.00 65 ILE A CA 9
ATOM 10093 C C . ILE A 1 65 ? 5.191 0.434 4.676 1.00 0.00 65 ILE A C 9
ATOM 10094 O O . ILE A 1 65 ? 5.186 -0.763 4.388 1.00 0.00 65 ILE A O 9
ATOM 10110 N N . PRO A 1 66 ? 5.131 0.863 5.946 1.00 0.00 66 PRO A N 9
ATOM 10111 C CA . PRO A 1 66 ? 5.055 -0.052 7.088 1.00 0.00 66 PRO A CA 9
ATOM 10112 C C . PRO A 1 66 ? 3.712 -0.772 7.165 1.00 0.00 66 PRO A C 9
ATOM 10113 O O . PRO A 1 66 ? 2.657 -0.151 7.050 1.00 0.00 66 PRO A O 9
ATOM 10124 N N . GLY A 1 67 ? 3.761 -2.086 7.361 1.00 0.00 67 GLY A N 9
ATOM 10125 C CA . GLY A 1 67 ? 2.541 -2.868 7.450 1.00 0.00 67 GLY A CA 9
ATOM 10126 C C . GLY A 1 67 ? 1.509 -2.231 8.359 1.00 0.00 67 GLY A C 9
ATOM 10127 O O . GLY A 1 67 ? 0.307 -2.345 8.119 1.00 0.00 67 GLY A O 9
ATOM 10131 N N . ILE A 1 68 ? 1.978 -1.560 9.406 1.00 0.00 68 ILE A N 9
ATOM 10132 C CA . ILE A 1 68 ? 1.087 -0.903 10.353 1.00 0.00 68 ILE A CA 9
ATOM 10133 C C . ILE A 1 68 ? 0.259 0.180 9.670 1.00 0.00 68 ILE A C 9
ATOM 10134 O O . ILE A 1 68 ? -0.892 0.420 10.036 1.00 0.00 68 ILE A O 9
ATOM 10150 N N . CYS A 1 69 ? 0.851 0.830 8.674 1.00 0.00 69 CYS A N 9
ATOM 10151 C CA . CYS A 1 69 ? 0.168 1.887 7.937 1.00 0.00 69 CYS A CA 9
ATOM 10152 C C . CYS A 1 69 ? -0.897 1.305 7.014 1.00 0.00 69 CYS A C 9
ATOM 10153 O O . CYS A 1 69 ? -1.772 2.022 6.528 1.00 0.00 69 CYS A O 9
ATOM 10161 N N . VAL A 1 70 ? -0.817 0.000 6.774 1.00 0.00 70 VAL A N 9
ATOM 10162 C CA . VAL A 1 70 ? -1.773 -0.679 5.908 1.00 0.00 70 VAL A CA 9
ATOM 10163 C C . VAL A 1 70 ? -2.420 -1.859 6.623 1.00 0.00 70 VAL A C 9
ATOM 10164 O O . VAL A 1 70 ? -2.064 -2.183 7.756 1.00 0.00 70 VAL A O 9
ATOM 10177 N N . ALA A 1 71 ? -3.373 -2.500 5.954 1.00 0.00 71 ALA A N 9
ATOM 10178 C CA . ALA A 1 71 ? -4.068 -3.647 6.524 1.00 0.00 71 ALA A CA 9
ATOM 10179 C C . ALA A 1 71 ? -4.228 -4.760 5.494 1.00 0.00 71 ALA A C 9
ATOM 10180 O O . ALA A 1 71 ? -4.606 -4.509 4.350 1.00 0.00 71 ALA A O 9
ATOM 10187 N N . ARG A 1 72 ? -3.938 -5.989 5.908 1.00 0.00 72 ARG A N 9
ATOM 10188 C CA . ARG A 1 72 ? -4.048 -7.140 5.020 1.00 0.00 72 ARG A CA 9
ATOM 10189 C C . ARG A 1 72 ? -5.503 -7.393 4.636 1.00 0.00 72 ARG A C 9
ATOM 10190 O O . ARG A 1 72 ? -6.278 -7.940 5.421 1.00 0.00 72 ARG A O 9
ATOM 10211 N N . VAL A 1 73 ? -5.868 -6.991 3.423 1.00 0.00 73 VAL A N 9
ATOM 10212 C CA . VAL A 1 73 ? -7.229 -7.174 2.933 1.00 0.00 73 VAL A CA 9
ATOM 10213 C C . VAL A 1 73 ? -7.494 -8.633 2.580 1.00 0.00 73 VAL A C 9
ATOM 10214 O O . VAL A 1 73 ? -6.608 -9.334 2.091 1.00 0.00 73 VAL A O 9
ATOM 10227 N N . SER A 1 74 ? -8.719 -9.084 2.829 1.00 0.00 74 SER A N 9
ATOM 10228 C CA . SER A 1 74 ? -9.101 -10.461 2.540 1.00 0.00 74 SER A CA 9
ATOM 10229 C C . SER A 1 74 ? -8.272 -11.439 3.366 1.00 0.00 74 SER A C 9
ATOM 10230 O O . SER A 1 74 ? -7.719 -12.403 2.838 1.00 0.00 74 SER A O 9
ATOM 10238 N N . GLY A 1 75 ? -8.190 -11.183 4.669 1.00 0.00 75 GLY A N 9
ATOM 10239 C CA . GLY A 1 75 ? -7.427 -12.049 5.549 1.00 0.00 75 GLY A CA 9
ATOM 10240 C C . GLY A 1 75 ? -8.309 -12.998 6.336 1.00 0.00 75 GLY A C 9
ATOM 10241 O O . GLY A 1 75 ? -9.537 -12.939 6.268 1.00 0.00 75 GLY A O 9
ATOM 10245 N N . PRO A 1 76 ? -7.678 -13.900 7.102 1.00 0.00 76 PRO A N 9
ATOM 10246 C CA . PRO A 1 76 ? -8.395 -14.884 7.919 1.00 0.00 76 PRO A CA 9
ATOM 10247 C C . PRO A 1 76 ? -9.117 -14.242 9.098 1.00 0.00 76 PRO A C 9
ATOM 10248 O O . PRO A 1 76 ? -9.756 -14.929 9.895 1.00 0.00 76 PRO A O 9
ATOM 10259 N N . SER A 1 77 ? -9.013 -12.921 9.203 1.00 0.00 77 SER A N 9
ATOM 10260 C CA . SER A 1 77 ? -9.654 -12.187 10.288 1.00 0.00 77 SER A CA 9
ATOM 10261 C C . SER A 1 77 ? -10.989 -12.825 10.661 1.00 0.00 77 SER A C 9
ATOM 10262 O O . SER A 1 77 ? -11.804 -13.138 9.793 1.00 0.00 77 SER A O 9
ATOM 10270 N N . SER A 1 78 ? -11.205 -13.015 11.958 1.00 0.00 78 SER A N 9
ATOM 10271 C CA . SER A 1 78 ? -12.438 -13.619 12.448 1.00 0.00 78 SER A CA 9
ATOM 10272 C C . SER A 1 78 ? -13.594 -12.625 12.381 1.00 0.00 78 SER A C 9
ATOM 10273 O O . SER A 1 78 ? -13.383 -11.418 12.271 1.00 0.00 78 SER A O 9
ATOM 10281 N N . GLY A 1 79 ? -14.817 -13.143 12.448 1.00 0.00 79 GLY A N 9
ATOM 10282 C CA . GLY A 1 79 ? -15.988 -12.289 12.394 1.00 0.00 79 GLY A CA 9
ATOM 10283 C C . GLY A 1 79 ? -17.270 -13.074 12.196 1.00 0.00 79 GLY A C 9
ATOM 10284 O O . GLY A 1 79 ? -17.593 -13.957 12.990 1.00 0.00 79 GLY A O 9
ATOM 10288 N N . GLY A 1 1 ? -13.540 4.775 -12.575 1.00 0.00 1 GLY A N 10
ATOM 10289 C CA . GLY A 1 1 ? -13.515 4.951 -14.015 1.00 0.00 1 GLY A CA 10
ATOM 10290 C C . GLY A 1 1 ? -13.071 3.699 -14.745 1.00 0.00 1 GLY A C 10
ATOM 10291 O O . GLY A 1 1 ? -11.879 3.496 -14.974 1.00 0.00 1 GLY A O 10
ATOM 10295 N N . SER A 1 2 ? -14.032 2.856 -15.109 1.00 0.00 2 SER A N 10
ATOM 10296 C CA . SER A 1 2 ? -13.732 1.614 -15.812 1.00 0.00 2 SER A CA 10
ATOM 10297 C C . SER A 1 2 ? -13.571 1.862 -17.309 1.00 0.00 2 SER A C 10
ATOM 10298 O O . SER A 1 2 ? -14.089 2.840 -17.847 1.00 0.00 2 SER A O 10
ATOM 10306 N N . SER A 1 3 ? -12.848 0.968 -17.976 1.00 0.00 3 SER A N 10
ATOM 10307 C CA . SER A 1 3 ? -12.615 1.090 -19.410 1.00 0.00 3 SER A CA 10
ATOM 10308 C C . SER A 1 3 ? -11.934 -0.160 -19.959 1.00 0.00 3 SER A C 10
ATOM 10309 O O . SER A 1 3 ? -10.783 -0.447 -19.635 1.00 0.00 3 SER A O 10
ATOM 10317 N N . GLY A 1 4 ? -12.657 -0.902 -20.793 1.00 0.00 4 GLY A N 10
ATOM 10318 C CA . GLY A 1 4 ? -12.108 -2.114 -21.374 1.00 0.00 4 GLY A CA 10
ATOM 10319 C C . GLY A 1 4 ? -11.895 -3.205 -20.344 1.00 0.00 4 GLY A C 10
ATOM 10320 O O . GLY A 1 4 ? -11.592 -2.923 -19.184 1.00 0.00 4 GLY A O 10
ATOM 10324 N N . SER A 1 5 ? -12.054 -4.455 -20.767 1.00 0.00 5 SER A N 10
ATOM 10325 C CA . SER A 1 5 ? -11.882 -5.593 -19.871 1.00 0.00 5 SER A CA 10
ATOM 10326 C C . SER A 1 5 ? -10.458 -6.135 -19.949 1.00 0.00 5 SER A C 10
ATOM 10327 O O . SER A 1 5 ? -10.143 -6.962 -20.804 1.00 0.00 5 SER A O 10
ATOM 10335 N N . SER A 1 6 ? -9.602 -5.662 -19.049 1.00 0.00 6 SER A N 10
ATOM 10336 C CA . SER A 1 6 ? -8.210 -6.096 -19.016 1.00 0.00 6 SER A CA 10
ATOM 10337 C C . SER A 1 6 ? -7.919 -6.895 -17.750 1.00 0.00 6 SER A C 10
ATOM 10338 O O . SER A 1 6 ? -6.818 -6.837 -17.205 1.00 0.00 6 SER A O 10
ATOM 10346 N N . GLY A 1 7 ? -8.917 -7.641 -17.286 1.00 0.00 7 GLY A N 10
ATOM 10347 C CA . GLY A 1 7 ? -8.750 -8.442 -16.087 1.00 0.00 7 GLY A CA 10
ATOM 10348 C C . GLY A 1 7 ? -7.589 -9.411 -16.194 1.00 0.00 7 GLY A C 10
ATOM 10349 O O . GLY A 1 7 ? -6.669 -9.225 -16.992 1.00 0.00 7 GLY A O 10
ATOM 10353 N N . PRO A 1 8 ? -7.621 -10.472 -15.375 1.00 0.00 8 PRO A N 10
ATOM 10354 C CA . PRO A 1 8 ? -6.570 -11.494 -15.361 1.00 0.00 8 PRO A CA 10
ATOM 10355 C C . PRO A 1 8 ? -6.574 -12.346 -16.625 1.00 0.00 8 PRO A C 10
ATOM 10356 O O . PRO A 1 8 ? -7.243 -12.018 -17.606 1.00 0.00 8 PRO A O 10
ATOM 10367 N N . LEU A 1 9 ? -5.823 -13.442 -16.596 1.00 0.00 9 LEU A N 10
ATOM 10368 C CA . LEU A 1 9 ? -5.741 -14.343 -17.741 1.00 0.00 9 LEU A CA 10
ATOM 10369 C C . LEU A 1 9 ? -6.403 -15.681 -17.429 1.00 0.00 9 LEU A C 10
ATOM 10370 O O . LEU A 1 9 ? -6.464 -16.119 -16.279 1.00 0.00 9 LEU A O 10
ATOM 10386 N N . PRO A 1 10 ? -6.909 -16.350 -18.476 1.00 0.00 10 PRO A N 10
ATOM 10387 C CA . PRO A 1 10 ? -7.573 -17.650 -18.339 1.00 0.00 10 PRO A CA 10
ATOM 10388 C C . PRO A 1 10 ? -6.597 -18.763 -17.975 1.00 0.00 10 PRO A C 10
ATOM 10389 O O . PRO A 1 10 ? -6.867 -19.571 -17.087 1.00 0.00 10 PRO A O 10
ATOM 10400 N N . ASN A 1 11 ? -5.463 -18.800 -18.666 1.00 0.00 11 ASN A N 10
ATOM 10401 C CA . ASN A 1 11 ? -4.447 -19.815 -18.414 1.00 0.00 11 ASN A CA 10
ATOM 10402 C C . ASN A 1 11 ? -4.391 -20.174 -16.932 1.00 0.00 11 ASN A C 10
ATOM 10403 O O . ASN A 1 11 ? -4.679 -19.355 -16.059 1.00 0.00 11 ASN A O 10
ATOM 10414 N N . PRO A 1 12 ? -4.012 -21.427 -16.641 1.00 0.00 12 PRO A N 10
ATOM 10415 C CA . PRO A 1 12 ? -3.908 -21.923 -15.265 1.00 0.00 12 PRO A CA 10
ATOM 10416 C C . PRO A 1 12 ? -2.746 -21.290 -14.507 1.00 0.00 12 PRO A C 10
ATOM 10417 O O . PRO A 1 12 ? -2.500 -21.618 -13.347 1.00 0.00 12 PRO A O 10
ATOM 10428 N N . GLU A 1 13 ? -2.037 -20.382 -15.170 1.00 0.00 13 GLU A N 10
ATOM 10429 C CA . GLU A 1 13 ? -0.901 -19.705 -14.557 1.00 0.00 13 GLU A CA 10
ATOM 10430 C C . GLU A 1 13 ? -1.294 -18.312 -14.073 1.00 0.00 13 GLU A C 10
ATOM 10431 O O . GLU A 1 13 ? -0.925 -17.306 -14.676 1.00 0.00 13 GLU A O 10
ATOM 10443 N N . GLY A 1 14 ? -2.048 -18.263 -12.978 1.00 0.00 14 GLY A N 10
ATOM 10444 C CA . GLY A 1 14 ? -2.480 -16.990 -12.432 1.00 0.00 14 GLY A CA 10
ATOM 10445 C C . GLY A 1 14 ? -2.899 -17.096 -10.978 1.00 0.00 14 GLY A C 10
ATOM 10446 O O . GLY A 1 14 ? -4.016 -17.517 -10.675 1.00 0.00 14 GLY A O 10
ATOM 10450 N N . LEU A 1 15 ? -2.001 -16.714 -10.077 1.00 0.00 15 LEU A N 10
ATOM 10451 C CA . LEU A 1 15 ? -2.282 -16.769 -8.646 1.00 0.00 15 LEU A CA 10
ATOM 10452 C C . LEU A 1 15 ? -2.557 -15.375 -8.092 1.00 0.00 15 LEU A C 10
ATOM 10453 O O . LEU A 1 15 ? -1.998 -14.385 -8.566 1.00 0.00 15 LEU A O 10
ATOM 10469 N N . ASP A 1 16 ? -3.419 -15.304 -7.083 1.00 0.00 16 ASP A N 10
ATOM 10470 C CA . ASP A 1 16 ? -3.765 -14.032 -6.461 1.00 0.00 16 ASP A CA 10
ATOM 10471 C C . ASP A 1 16 ? -2.574 -13.455 -5.703 1.00 0.00 16 ASP A C 10
ATOM 10472 O O . ASP A 1 16 ? -1.573 -14.139 -5.487 1.00 0.00 16 ASP A O 10
ATOM 10481 N N . SER A 1 17 ? -2.688 -12.193 -5.303 1.00 0.00 17 SER A N 10
ATOM 10482 C CA . SER A 1 17 ? -1.618 -11.522 -4.573 1.00 0.00 17 SER A CA 10
ATOM 10483 C C . SER A 1 17 ? -2.158 -10.851 -3.314 1.00 0.00 17 SER A C 10
ATOM 10484 O O . SER A 1 17 ? -3.329 -10.478 -3.249 1.00 0.00 17 SER A O 10
ATOM 10492 N N . ASP A 1 18 ? -1.294 -10.701 -2.315 1.00 0.00 18 ASP A N 10
ATOM 10493 C CA . ASP A 1 18 ? -1.682 -10.074 -1.057 1.00 0.00 18 ASP A CA 10
ATOM 10494 C C . ASP A 1 18 ? -1.865 -8.569 -1.233 1.00 0.00 18 ASP A C 10
ATOM 10495 O O . ASP A 1 18 ? -0.983 -7.883 -1.749 1.00 0.00 18 ASP A O 10
ATOM 10504 N N . PHE A 1 19 ? -3.016 -8.064 -0.803 1.00 0.00 19 PHE A N 10
ATOM 10505 C CA . PHE A 1 19 ? -3.316 -6.641 -0.915 1.00 0.00 19 PHE A CA 10
ATOM 10506 C C . PHE A 1 19 ? -3.290 -5.971 0.456 1.00 0.00 19 PHE A C 10
ATOM 10507 O O . PHE A 1 19 ? -3.507 -6.618 1.481 1.00 0.00 19 PHE A O 10
ATOM 10524 N N . LEU A 1 20 ? -3.022 -4.669 0.466 1.00 0.00 20 LEU A N 10
ATOM 10525 C CA . LEU A 1 20 ? -2.967 -3.909 1.710 1.00 0.00 20 LEU A CA 10
ATOM 10526 C C . LEU A 1 20 ? -3.608 -2.536 1.537 1.00 0.00 20 LEU A C 10
ATOM 10527 O O . LEU A 1 20 ? -3.082 -1.679 0.829 1.00 0.00 20 LEU A O 10
ATOM 10543 N N . ALA A 1 21 ? -4.747 -2.334 2.192 1.00 0.00 21 ALA A N 10
ATOM 10544 C CA . ALA A 1 21 ? -5.458 -1.064 2.115 1.00 0.00 21 ALA A CA 10
ATOM 10545 C C . ALA A 1 21 ? -4.864 -0.043 3.080 1.00 0.00 21 ALA A C 10
ATOM 10546 O O . ALA A 1 21 ? -4.792 -0.282 4.285 1.00 0.00 21 ALA A O 10
ATOM 10553 N N . VAL A 1 22 ? -4.440 1.096 2.542 1.00 0.00 22 VAL A N 10
ATOM 10554 C CA . VAL A 1 22 ? -3.852 2.153 3.355 1.00 0.00 22 VAL A CA 10
ATOM 10555 C C . VAL A 1 22 ? -4.793 2.567 4.481 1.00 0.00 22 VAL A C 10
ATOM 10556 O O . VAL A 1 22 ? -5.784 3.263 4.253 1.00 0.00 22 VAL A O 10
ATOM 10569 N N . LEU A 1 23 ? -4.477 2.137 5.697 1.00 0.00 23 LEU A N 10
ATOM 10570 C CA . LEU A 1 23 ? -5.294 2.463 6.861 1.00 0.00 23 LEU A CA 10
ATOM 10571 C C . LEU A 1 23 ? -5.258 3.961 7.149 1.00 0.00 23 LEU A C 10
ATOM 10572 O O . LEU A 1 23 ? -6.244 4.539 7.605 1.00 0.00 23 LEU A O 10
ATOM 10588 N N . SER A 1 24 ? -4.115 4.582 6.879 1.00 0.00 24 SER A N 10
ATOM 10589 C CA . SER A 1 24 ? -3.949 6.012 7.110 1.00 0.00 24 SER A CA 10
ATOM 10590 C C . SER A 1 24 ? -2.860 6.586 6.209 1.00 0.00 24 SER A C 10
ATOM 10591 O O . SER A 1 24 ? -1.748 6.063 6.150 1.00 0.00 24 SER A O 10
ATOM 10599 N N . ASP A 1 25 ? -3.190 7.665 5.507 1.00 0.00 25 ASP A N 10
ATOM 10600 C CA . ASP A 1 25 ? -2.242 8.312 4.608 1.00 0.00 25 ASP A CA 10
ATOM 10601 C C . ASP A 1 25 ? -0.843 8.332 5.217 1.00 0.00 25 ASP A C 10
ATOM 10602 O O . ASP A 1 25 ? -0.686 8.440 6.433 1.00 0.00 25 ASP A O 10
ATOM 10611 N N . TYR A 1 26 ? 0.169 8.227 4.363 1.00 0.00 26 TYR A N 10
ATOM 10612 C CA . TYR A 1 26 ? 1.555 8.229 4.817 1.00 0.00 26 TYR A CA 10
ATOM 10613 C C . TYR A 1 26 ? 2.511 8.449 3.649 1.00 0.00 26 TYR A C 10
ATOM 10614 O O . TYR A 1 26 ? 2.245 8.055 2.513 1.00 0.00 26 TYR A O 10
ATOM 10632 N N . PRO A 1 27 ? 3.652 9.095 3.933 1.00 0.00 27 PRO A N 10
ATOM 10633 C CA . PRO A 1 27 ? 3.979 9.569 5.281 1.00 0.00 27 PRO A CA 10
ATOM 10634 C C . PRO A 1 27 ? 3.097 10.735 5.714 1.00 0.00 27 PRO A C 10
ATOM 10635 O O . PRO A 1 27 ? 2.159 11.112 5.011 1.00 0.00 27 PRO A O 10
ATOM 10646 N N . SER A 1 28 ? 3.404 11.303 6.876 1.00 0.00 28 SER A N 10
ATOM 10647 C CA . SER A 1 28 ? 2.637 12.425 7.405 1.00 0.00 28 SER A CA 10
ATOM 10648 C C . SER A 1 28 ? 2.886 13.688 6.586 1.00 0.00 28 SER A C 10
ATOM 10649 O O . SER A 1 28 ? 3.932 13.856 5.960 1.00 0.00 28 SER A O 10
ATOM 10657 N N . PRO A 1 29 ? 1.901 14.598 6.590 1.00 0.00 29 PRO A N 10
ATOM 10658 C CA . PRO A 1 29 ? 1.989 15.863 5.854 1.00 0.00 29 PRO A CA 10
ATOM 10659 C C . PRO A 1 29 ? 3.009 16.819 6.463 1.00 0.00 29 PRO A C 10
ATOM 10660 O O . PRO A 1 29 ? 3.192 17.936 5.980 1.00 0.00 29 PRO A O 10
ATOM 10671 N N . ASP A 1 30 ? 3.670 16.373 7.525 1.00 0.00 30 ASP A N 10
ATOM 10672 C CA . ASP A 1 30 ? 4.673 17.188 8.200 1.00 0.00 30 ASP A CA 10
ATOM 10673 C C . ASP A 1 30 ? 6.080 16.683 7.894 1.00 0.00 30 ASP A C 10
ATOM 10674 O O . ASP A 1 30 ? 7.062 17.404 8.077 1.00 0.00 30 ASP A O 10
ATOM 10683 N N . ILE A 1 31 ? 6.169 15.442 7.428 1.00 0.00 31 ILE A N 10
ATOM 10684 C CA . ILE A 1 31 ? 7.455 14.842 7.097 1.00 0.00 31 ILE A CA 10
ATOM 10685 C C . ILE A 1 31 ? 7.637 14.728 5.587 1.00 0.00 31 ILE A C 10
ATOM 10686 O O . ILE A 1 31 ? 8.628 15.204 5.034 1.00 0.00 31 ILE A O 10
ATOM 10702 N N . SER A 1 32 ? 6.672 14.097 4.927 1.00 0.00 32 SER A N 10
ATOM 10703 C CA . SER A 1 32 ? 6.726 13.920 3.480 1.00 0.00 32 SER A CA 10
ATOM 10704 C C . SER A 1 32 ? 5.325 13.735 2.903 1.00 0.00 32 SER A C 10
ATOM 10705 O O . SER A 1 32 ? 4.368 13.432 3.615 1.00 0.00 32 SER A O 10
ATOM 10713 N N . PRO A 1 33 ? 5.202 13.923 1.581 1.00 0.00 33 PRO A N 10
ATOM 10714 C CA . PRO A 1 33 ? 3.924 13.783 0.877 1.00 0.00 33 PRO A CA 10
ATOM 10715 C C . PRO A 1 33 ? 3.453 12.334 0.814 1.00 0.00 33 PRO A C 10
ATOM 10716 O O . PRO A 1 33 ? 4.219 11.419 0.508 1.00 0.00 33 PRO A O 10
ATOM 10727 N N . PRO A 1 34 ? 2.162 12.116 1.110 1.00 0.00 34 PRO A N 10
ATOM 10728 C CA . PRO A 1 34 ? 1.560 10.780 1.093 1.00 0.00 34 PRO A CA 10
ATOM 10729 C C . PRO A 1 34 ? 1.433 10.220 -0.320 1.00 0.00 34 PRO A C 10
ATOM 10730 O O . PRO A 1 34 ? 0.776 10.814 -1.176 1.00 0.00 34 PRO A O 10
ATOM 10741 N N . ILE A 1 35 ? 2.063 9.074 -0.556 1.00 0.00 35 ILE A N 10
ATOM 10742 C CA . ILE A 1 35 ? 2.018 8.434 -1.865 1.00 0.00 35 ILE A CA 10
ATOM 10743 C C . ILE A 1 35 ? 0.779 7.556 -2.005 1.00 0.00 35 ILE A C 10
ATOM 10744 O O . ILE A 1 35 ? 0.247 7.384 -3.102 1.00 0.00 35 ILE A O 10
ATOM 10760 N N . PHE A 1 36 ? 0.323 7.003 -0.886 1.00 0.00 36 PHE A N 10
ATOM 10761 C CA . PHE A 1 36 ? -0.854 6.142 -0.883 1.00 0.00 36 PHE A CA 10
ATOM 10762 C C . PHE A 1 36 ? -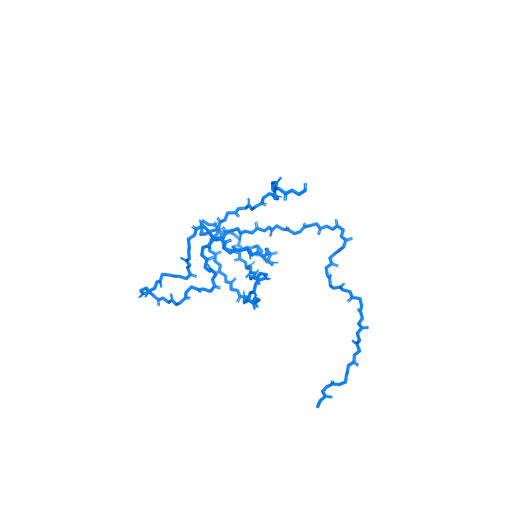1.907 6.664 0.091 1.00 0.00 36 PHE A C 10
ATOM 10763 O O . PHE A 1 36 ? -1.906 6.312 1.270 1.00 0.00 36 PHE A O 10
ATOM 10780 N N . ARG A 1 37 ? -2.803 7.507 -0.412 1.00 0.00 37 ARG A N 10
ATOM 10781 C CA . ARG A 1 37 ? -3.860 8.079 0.412 1.00 0.00 37 ARG A CA 10
ATOM 10782 C C . ARG A 1 37 ? -4.606 6.988 1.175 1.00 0.00 37 ARG A C 10
ATOM 10783 O O . ARG A 1 37 ? -4.542 5.812 0.817 1.00 0.00 37 ARG A O 10
ATOM 10804 N N . ARG A 1 38 ? -5.311 7.387 2.229 1.00 0.00 38 ARG A N 10
ATOM 10805 C CA . ARG A 1 38 ? -6.067 6.443 3.043 1.00 0.00 38 ARG A CA 10
ATOM 10806 C C . ARG A 1 38 ? -7.216 5.835 2.245 1.00 0.00 38 ARG A C 10
ATOM 10807 O O . ARG A 1 38 ? -7.834 6.504 1.418 1.00 0.00 38 ARG A O 10
ATOM 10828 N N . GLY A 1 39 ? -7.497 4.560 2.499 1.00 0.00 39 GLY A N 10
ATOM 10829 C CA . GLY A 1 39 ? -8.571 3.883 1.796 1.00 0.00 39 GLY A CA 10
ATOM 10830 C C . GLY A 1 39 ? -8.123 3.312 0.465 1.00 0.00 39 GLY A C 10
ATOM 10831 O O . GLY A 1 39 ? -8.857 2.557 -0.172 1.00 0.00 39 GLY A O 10
ATOM 10835 N N . GLU A 1 40 ? -6.916 3.675 0.044 1.00 0.00 40 GLU A N 10
ATOM 10836 C CA . GLU A 1 40 ? -6.373 3.195 -1.222 1.00 0.00 40 GLU A CA 10
ATOM 10837 C C . GLU A 1 40 ? -5.747 1.813 -1.057 1.00 0.00 40 GLU A C 10
ATOM 10838 O O . GLU A 1 40 ? -4.979 1.574 -0.125 1.00 0.00 40 GLU A O 10
ATOM 10850 N N . LYS A 1 41 ? -6.083 0.906 -1.967 1.00 0.00 41 LYS A N 10
ATOM 10851 C CA . LYS A 1 41 ? -5.556 -0.453 -1.925 1.00 0.00 41 LYS A CA 10
ATOM 10852 C C . LYS A 1 41 ? -4.244 -0.551 -2.697 1.00 0.00 41 LYS A C 10
ATOM 10853 O O . LYS A 1 41 ? -4.069 0.097 -3.730 1.00 0.00 41 LYS A O 10
ATOM 10872 N N . LEU A 1 42 ? -3.325 -1.367 -2.192 1.00 0.00 42 LEU A N 10
ATOM 10873 C CA . LEU A 1 42 ? -2.029 -1.551 -2.835 1.00 0.00 42 LEU A CA 10
ATOM 10874 C C . LEU A 1 42 ? -1.656 -3.029 -2.894 1.00 0.00 42 LEU A C 10
ATOM 10875 O O . LEU A 1 42 ? -1.908 -3.781 -1.952 1.00 0.00 42 LEU A O 10
ATOM 10891 N N . ARG A 1 43 ? -1.052 -3.438 -4.005 1.00 0.00 43 ARG A N 10
ATOM 10892 C CA . ARG A 1 43 ? -0.643 -4.826 -4.186 1.00 0.00 43 ARG A CA 10
ATOM 10893 C C . ARG A 1 43 ? 0.735 -5.070 -3.577 1.00 0.00 43 ARG A C 10
ATOM 10894 O O . ARG A 1 43 ? 1.691 -4.353 -3.871 1.00 0.00 43 ARG A O 10
ATOM 10915 N N . VAL A 1 44 ? 0.828 -6.087 -2.726 1.00 0.00 44 VAL A N 10
ATOM 10916 C CA . VAL A 1 44 ? 2.088 -6.427 -2.076 1.00 0.00 44 VAL A CA 10
ATOM 10917 C C . VAL A 1 44 ? 3.128 -6.879 -3.095 1.00 0.00 44 VAL A C 10
ATOM 10918 O O . VAL A 1 44 ? 2.999 -7.945 -3.698 1.00 0.00 44 VAL A O 10
ATOM 10931 N N . ILE A 1 45 ? 4.159 -6.061 -3.282 1.00 0.00 45 ILE A N 10
ATOM 10932 C CA . ILE A 1 45 ? 5.222 -6.377 -4.228 1.00 0.00 45 ILE A CA 10
ATOM 10933 C C . ILE A 1 45 ? 6.196 -7.392 -3.640 1.00 0.00 45 ILE A C 10
ATOM 10934 O O . ILE A 1 45 ? 6.449 -8.441 -4.232 1.00 0.00 45 ILE A O 10
ATOM 10950 N N . SER A 1 46 ? 6.740 -7.073 -2.469 1.00 0.00 46 SER A N 10
ATOM 10951 C CA . SER A 1 46 ? 7.688 -7.957 -1.801 1.00 0.00 46 SER A CA 10
ATOM 10952 C C . SER A 1 46 ? 7.700 -7.703 -0.297 1.00 0.00 46 SER A C 10
ATOM 10953 O O . SER A 1 46 ? 7.436 -6.590 0.158 1.00 0.00 46 SER A O 10
ATOM 10961 N N . ASP A 1 47 ? 8.007 -8.743 0.470 1.00 0.00 47 ASP A N 10
ATOM 10962 C CA . ASP A 1 47 ? 8.055 -8.635 1.923 1.00 0.00 47 ASP A CA 10
ATOM 10963 C C . ASP A 1 47 ? 9.496 -8.541 2.415 1.00 0.00 47 ASP A C 10
ATOM 10964 O O . ASP A 1 47 ? 10.309 -9.426 2.153 1.00 0.00 47 ASP A O 10
ATOM 10973 N N . GLU A 1 48 ? 9.803 -7.461 3.127 1.00 0.00 48 GLU A N 10
ATOM 10974 C CA . GLU A 1 48 ? 11.147 -7.251 3.653 1.00 0.00 48 GLU A CA 10
ATOM 10975 C C . GLU A 1 48 ? 11.109 -6.991 5.156 1.00 0.00 48 GLU A C 10
ATOM 10976 O O . GLU A 1 48 ? 11.072 -5.843 5.597 1.00 0.00 48 GLU A O 10
ATOM 10988 N N . GLY A 1 49 ? 11.117 -8.067 5.937 1.00 0.00 49 GLY A N 10
ATOM 10989 C CA . GLY A 1 49 ? 11.082 -7.934 7.382 1.00 0.00 49 GLY A CA 10
ATOM 10990 C C . GLY A 1 49 ? 9.803 -7.287 7.874 1.00 0.00 49 GLY A C 10
ATOM 10991 O O . GLY A 1 49 ? 8.708 -7.789 7.623 1.00 0.00 49 GLY A O 10
ATOM 10995 N N . GLY A 1 50 ? 9.941 -6.168 8.579 1.00 0.00 50 GLY A N 10
ATOM 10996 C CA . GLY A 1 50 ? 8.779 -5.470 9.098 1.00 0.00 50 GLY A CA 10
ATOM 10997 C C . GLY A 1 50 ? 8.168 -4.525 8.083 1.00 0.00 50 GLY A C 10
ATOM 10998 O O . GLY A 1 50 ? 7.015 -4.118 8.219 1.00 0.00 50 GLY A O 10
ATOM 11002 N N . TRP A 1 51 ? 8.944 -4.174 7.063 1.00 0.00 51 TRP A N 10
ATOM 11003 C CA . TRP A 1 51 ? 8.473 -3.269 6.021 1.00 0.00 51 TRP A CA 10
ATOM 11004 C C . TRP A 1 51 ? 8.410 -3.977 4.672 1.00 0.00 51 TRP A C 10
ATOM 11005 O O . TRP A 1 51 ? 9.293 -4.766 4.334 1.00 0.00 51 TRP A O 10
ATOM 11026 N N . TRP A 1 52 ? 7.364 -3.690 3.907 1.00 0.00 52 TRP A N 10
ATOM 11027 C CA . TRP A 1 52 ? 7.188 -4.301 2.594 1.00 0.00 52 TRP A CA 10
ATOM 11028 C C . TRP A 1 52 ? 6.834 -3.249 1.548 1.00 0.00 52 TRP A C 10
ATOM 11029 O O . TRP A 1 52 ? 6.451 -2.128 1.884 1.00 0.00 52 TRP A O 10
ATOM 11050 N N . LYS A 1 53 ? 6.962 -3.618 0.278 1.00 0.00 53 LYS A N 10
ATOM 11051 C CA . LYS A 1 53 ? 6.654 -2.707 -0.819 1.00 0.00 53 LYS A CA 10
ATOM 11052 C C . LYS A 1 53 ? 5.287 -3.021 -1.419 1.00 0.00 53 LYS A C 10
ATOM 11053 O O . LYS A 1 53 ? 4.832 -4.164 -1.385 1.00 0.00 53 LYS A O 10
ATOM 11072 N N . ALA A 1 54 ? 4.639 -2.000 -1.970 1.00 0.00 54 ALA A N 10
ATOM 11073 C CA . ALA A 1 54 ? 3.327 -2.168 -2.581 1.00 0.00 54 ALA A CA 10
ATOM 11074 C C . ALA A 1 54 ? 3.028 -1.039 -3.561 1.00 0.00 54 ALA A C 10
ATOM 11075 O O . ALA A 1 54 ? 3.504 0.084 -3.391 1.00 0.00 54 ALA A O 10
ATOM 11082 N N . ILE A 1 55 ? 2.239 -1.344 -4.585 1.00 0.00 55 ILE A N 10
ATOM 11083 C CA . ILE A 1 55 ? 1.878 -0.354 -5.592 1.00 0.00 55 ILE A CA 10
ATOM 11084 C C . ILE A 1 55 ? 0.377 -0.086 -5.586 1.00 0.00 55 ILE A C 10
ATOM 11085 O O . ILE A 1 55 ? -0.425 -0.992 -5.360 1.00 0.00 55 ILE A O 10
ATOM 11101 N N . SER A 1 56 ? 0.003 1.165 -5.837 1.00 0.00 56 SER A N 10
ATOM 11102 C CA . SER A 1 56 ? -1.402 1.553 -5.858 1.00 0.00 56 SER A CA 10
ATOM 11103 C C . SER A 1 56 ? -2.090 1.033 -7.116 1.00 0.00 56 SER A C 10
ATOM 11104 O O . SER A 1 56 ? -1.592 1.208 -8.229 1.00 0.00 56 SER A O 10
ATOM 11112 N N . LEU A 1 57 ? -3.239 0.391 -6.932 1.00 0.00 57 LEU A N 10
ATOM 11113 C CA . LEU A 1 57 ? -3.998 -0.156 -8.052 1.00 0.00 57 LEU A CA 10
ATOM 11114 C C . LEU A 1 57 ? -4.771 0.943 -8.774 1.00 0.00 57 LEU A C 10
ATOM 11115 O O . LEU A 1 57 ? -5.608 0.665 -9.633 1.00 0.00 57 LEU A O 10
ATOM 11131 N N . SER A 1 58 ? -4.485 2.192 -8.421 1.00 0.00 58 SER A N 10
ATOM 11132 C CA . SER A 1 58 ? -5.155 3.332 -9.034 1.00 0.00 58 SER A CA 10
ATOM 11133 C C . SER A 1 58 ? -4.158 4.205 -9.790 1.00 0.00 58 SER A C 10
ATOM 11134 O O . SER A 1 58 ? -4.350 4.510 -10.968 1.00 0.00 58 SER A O 10
ATOM 11142 N N . THR A 1 59 ? -3.091 4.605 -9.105 1.00 0.00 59 THR A N 10
ATOM 11143 C CA . THR A 1 59 ? -2.064 5.444 -9.710 1.00 0.00 59 THR A CA 10
ATOM 11144 C C . THR A 1 59 ? -0.903 4.603 -10.227 1.00 0.00 59 THR A C 10
ATOM 11145 O O . THR A 1 59 ? -0.294 4.928 -11.246 1.00 0.00 59 THR A O 10
ATOM 11156 N N . GLY A 1 60 ? -0.600 3.520 -9.519 1.00 0.00 60 GLY A N 10
ATOM 11157 C CA . GLY A 1 60 ? 0.488 2.649 -9.923 1.00 0.00 60 GLY A CA 10
ATOM 11158 C C . GLY A 1 60 ? 1.827 3.100 -9.373 1.00 0.00 60 GLY A C 10
ATOM 11159 O O . GLY A 1 60 ? 2.864 2.901 -10.006 1.00 0.00 60 GLY A O 10
ATOM 11163 N N . ARG A 1 61 ? 1.804 3.710 -8.193 1.00 0.00 61 ARG A N 10
ATOM 11164 C CA . ARG A 1 61 ? 3.025 4.193 -7.559 1.00 0.00 61 ARG A CA 10
ATOM 11165 C C . ARG A 1 61 ? 3.621 3.128 -6.643 1.00 0.00 61 ARG A C 10
ATOM 11166 O O . ARG A 1 61 ? 2.965 2.658 -5.714 1.00 0.00 61 ARG A O 10
ATOM 11187 N N . GLU A 1 62 ? 4.867 2.752 -6.913 1.00 0.00 62 GLU A N 10
ATOM 11188 C CA . GLU A 1 62 ? 5.550 1.741 -6.113 1.00 0.00 62 GLU A CA 10
ATOM 11189 C C . GLU A 1 62 ? 6.338 2.387 -4.977 1.00 0.00 62 GLU A C 10
ATOM 11190 O O . GLU A 1 62 ? 7.262 3.165 -5.213 1.00 0.00 62 GLU A O 10
ATOM 11202 N N . SER A 1 63 ? 5.964 2.059 -3.745 1.00 0.00 63 SER A N 10
ATOM 11203 C CA . SER A 1 63 ? 6.632 2.610 -2.571 1.00 0.00 63 SER A CA 10
ATOM 11204 C C . SER A 1 63 ? 6.642 1.600 -1.428 1.00 0.00 63 SER A C 10
ATOM 11205 O O . SER A 1 63 ? 5.971 0.569 -1.489 1.00 0.00 63 SER A O 10
ATOM 11213 N N . TYR A 1 64 ? 7.407 1.904 -0.386 1.00 0.00 64 TYR A N 10
ATOM 11214 C CA . TYR A 1 64 ? 7.508 1.023 0.772 1.00 0.00 64 TYR A CA 10
ATOM 11215 C C . TYR A 1 64 ? 6.829 1.643 1.989 1.00 0.00 64 TYR A C 10
ATOM 11216 O O . TYR A 1 64 ? 7.180 2.743 2.416 1.00 0.00 64 TYR A O 10
ATOM 11234 N N . ILE A 1 65 ? 5.856 0.928 2.544 1.00 0.00 65 ILE A N 10
ATOM 11235 C CA . ILE A 1 65 ? 5.128 1.406 3.713 1.00 0.00 65 ILE A CA 10
ATOM 11236 C C . ILE A 1 65 ? 5.029 0.321 4.780 1.00 0.00 65 ILE A C 10
ATOM 11237 O O . ILE A 1 65 ? 5.025 -0.874 4.486 1.00 0.00 65 ILE A O 10
ATOM 11253 N N . PRO A 1 66 ? 4.944 0.746 6.049 1.00 0.00 66 PRO A N 10
ATOM 11254 C CA . PRO A 1 66 ? 4.841 -0.173 7.187 1.00 0.00 66 PRO A CA 10
ATOM 11255 C C . PRO A 1 66 ? 3.494 -0.888 7.233 1.00 0.00 66 PRO A C 10
ATOM 11256 O O . PRO A 1 66 ? 2.443 -0.260 7.113 1.00 0.00 66 PRO A O 10
ATOM 11267 N N . GLY A 1 67 ? 3.534 -2.205 7.409 1.00 0.00 67 GLY A N 10
ATOM 11268 C CA . GLY A 1 67 ? 2.311 -2.983 7.469 1.00 0.00 67 GLY A CA 10
ATOM 11269 C C . GLY A 1 67 ? 1.272 -2.360 8.380 1.00 0.00 67 GLY A C 10
ATOM 11270 O O . GLY A 1 67 ? 0.070 -2.510 8.156 1.00 0.00 67 GLY A O 10
ATOM 11274 N N . ILE A 1 68 ? 1.734 -1.662 9.411 1.00 0.00 68 ILE A N 10
ATOM 11275 C CA . ILE A 1 68 ? 0.836 -1.015 10.360 1.00 0.00 68 ILE A CA 10
ATOM 11276 C C . ILE A 1 68 ? 0.023 0.084 9.685 1.00 0.00 68 ILE A C 10
ATOM 11277 O O . ILE A 1 68 ? -1.130 0.327 10.044 1.00 0.00 68 ILE A O 10
ATOM 11293 N N . CYS A 1 69 ? 0.630 0.745 8.706 1.00 0.00 69 CYS A N 10
ATOM 11294 C CA . CYS A 1 69 ? -0.038 1.819 7.979 1.00 0.00 69 CYS A CA 10
ATOM 11295 C C . CYS A 1 69 ? -1.011 1.255 6.949 1.00 0.00 69 CYS A C 10
ATOM 11296 O O . CYS A 1 69 ? -1.773 1.996 6.328 1.00 0.00 69 CYS A O 10
ATOM 11304 N N . VAL A 1 70 ? -0.979 -0.062 6.771 1.00 0.00 70 VAL A N 10
ATOM 11305 C CA . VAL A 1 70 ? -1.857 -0.726 5.816 1.00 0.00 70 VAL A CA 10
ATOM 11306 C C . VAL A 1 70 ? -2.600 -1.887 6.467 1.00 0.00 70 VAL A C 10
ATOM 11307 O O . VAL A 1 70 ? -2.236 -2.339 7.552 1.00 0.00 70 VAL A O 10
ATOM 11320 N N . ALA A 1 71 ? -3.642 -2.366 5.797 1.00 0.00 71 ALA A N 10
ATOM 11321 C CA . ALA A 1 71 ? -4.435 -3.477 6.309 1.00 0.00 71 ALA A CA 10
ATOM 11322 C C . ALA A 1 71 ? -4.646 -4.542 5.237 1.00 0.00 71 ALA A C 10
ATOM 11323 O O . ALA A 1 71 ? -4.963 -4.227 4.090 1.00 0.00 71 ALA A O 10
ATOM 11330 N N . ARG A 1 72 ? -4.466 -5.802 5.618 1.00 0.00 72 ARG A N 10
ATOM 11331 C CA . ARG A 1 72 ? -4.634 -6.913 4.689 1.00 0.00 72 ARG A CA 10
ATOM 11332 C C . ARG A 1 72 ? -6.064 -6.965 4.158 1.00 0.00 72 ARG A C 10
ATOM 11333 O O . ARG A 1 72 ? -6.999 -7.285 4.892 1.00 0.00 72 ARG A O 10
ATOM 11354 N N . VAL A 1 73 ? -6.226 -6.647 2.877 1.00 0.00 73 VAL A N 10
ATOM 11355 C CA . VAL A 1 73 ? -7.541 -6.659 2.247 1.00 0.00 73 VAL A CA 10
ATOM 11356 C C . VAL A 1 73 ? -8.053 -8.083 2.069 1.00 0.00 73 VAL A C 10
ATOM 11357 O O . VAL A 1 73 ? -7.295 -8.987 1.715 1.00 0.00 73 VAL A O 10
ATOM 11370 N N . SER A 1 74 ? -9.344 -8.278 2.317 1.00 0.00 74 SER A N 10
ATOM 11371 C CA . SER A 1 74 ? -9.958 -9.594 2.187 1.00 0.00 74 SER A CA 10
ATOM 11372 C C . SER A 1 74 ? -10.860 -9.654 0.958 1.00 0.00 74 SER A C 10
ATOM 11373 O O . SER A 1 74 ? -12.081 -9.546 1.065 1.00 0.00 74 SER A O 10
ATOM 11381 N N . GLY A 1 75 ? -10.248 -9.828 -0.209 1.00 0.00 75 GLY A N 10
ATOM 11382 C CA . GLY A 1 75 ? -11.009 -9.900 -1.442 1.00 0.00 75 GLY A CA 10
ATOM 11383 C C . GLY A 1 75 ? -11.891 -8.685 -1.651 1.00 0.00 75 GLY A C 10
ATOM 11384 O O . GLY A 1 75 ? -12.183 -7.936 -0.718 1.00 0.00 75 GLY A O 10
ATOM 11388 N N . PRO A 1 76 ? -12.330 -8.474 -2.901 1.00 0.00 76 PRO A N 10
ATOM 11389 C CA . PRO A 1 76 ? -13.189 -7.341 -3.258 1.00 0.00 76 PRO A CA 10
ATOM 11390 C C . PRO A 1 76 ? -14.594 -7.476 -2.683 1.00 0.00 76 PRO A C 10
ATOM 11391 O O . PRO A 1 76 ? -14.975 -8.538 -2.192 1.00 0.00 76 PRO A O 10
ATOM 11402 N N . SER A 1 77 ? -15.362 -6.392 -2.749 1.00 0.00 77 SER A N 10
ATOM 11403 C CA . SER A 1 77 ? -16.725 -6.389 -2.231 1.00 0.00 77 SER A CA 10
ATOM 11404 C C . SER A 1 77 ? -17.679 -7.068 -3.209 1.00 0.00 77 SER A C 10
ATOM 11405 O O . SER A 1 77 ? -17.617 -6.836 -4.416 1.00 0.00 77 SER A O 10
ATOM 11413 N N . SER A 1 78 ? -18.561 -7.909 -2.678 1.00 0.00 78 SER A N 10
ATOM 11414 C CA . SER A 1 78 ? -19.526 -8.627 -3.503 1.00 0.00 78 SER A CA 10
ATOM 11415 C C . SER A 1 78 ? -20.275 -7.666 -4.422 1.00 0.00 78 SER A C 10
ATOM 11416 O O . SER A 1 78 ? -21.137 -6.910 -3.978 1.00 0.00 78 SER A O 10
ATOM 11424 N N . GLY A 1 79 ? -19.937 -7.703 -5.707 1.00 0.00 79 GLY A N 10
ATOM 11425 C CA . GLY A 1 79 ? -20.586 -6.831 -6.670 1.00 0.00 79 GLY A CA 10
ATOM 11426 C C . GLY A 1 79 ? -20.515 -7.375 -8.083 1.00 0.00 79 GLY A C 10
ATOM 11427 O O . GLY A 1 79 ? -20.825 -8.542 -8.323 1.00 0.00 79 GLY A O 10
ATOM 11431 N N . GLY A 1 1 ? -7.512 -15.387 -29.328 1.00 0.00 1 GLY A N 11
ATOM 11432 C CA . GLY A 1 1 ? -6.646 -15.738 -30.438 1.00 0.00 1 GLY A CA 11
ATOM 11433 C C . GLY A 1 1 ? -5.874 -14.548 -30.970 1.00 0.00 1 GLY A C 11
ATOM 11434 O O . GLY A 1 1 ? -6.149 -14.060 -32.066 1.00 0.00 1 GLY A O 11
ATOM 11438 N N . SER A 1 2 ? -4.905 -14.077 -30.192 1.00 0.00 2 SER A N 11
ATOM 11439 C CA . SER A 1 2 ? -4.094 -12.932 -30.588 1.00 0.00 2 SER A CA 11
ATOM 11440 C C . SER A 1 2 ? -2.756 -13.387 -31.164 1.00 0.00 2 SER A C 11
ATOM 11441 O O . SER A 1 2 ? -2.223 -14.427 -30.778 1.00 0.00 2 SER A O 11
ATOM 11449 N N . SER A 1 3 ? -2.220 -12.599 -32.091 1.00 0.00 3 SER A N 11
ATOM 11450 C CA . SER A 1 3 ? -0.946 -12.922 -32.724 1.00 0.00 3 SER A CA 11
ATOM 11451 C C . SER A 1 3 ? 0.049 -11.778 -32.556 1.00 0.00 3 SER A C 11
ATOM 11452 O O . SER A 1 3 ? 1.166 -11.977 -32.080 1.00 0.00 3 SER A O 11
ATOM 11460 N N . GLY A 1 4 ? -0.365 -10.578 -32.952 1.00 0.00 4 GLY A N 11
ATOM 11461 C CA . GLY A 1 4 ? 0.501 -9.419 -32.838 1.00 0.00 4 GLY A CA 11
ATOM 11462 C C . GLY A 1 4 ? 0.556 -8.874 -31.425 1.00 0.00 4 GLY A C 11
ATOM 11463 O O . GLY A 1 4 ? 1.627 -8.519 -30.931 1.00 0.00 4 GLY A O 11
ATOM 11467 N N . SER A 1 5 ? -0.600 -8.805 -30.773 1.00 0.00 5 SER A N 11
ATOM 11468 C CA . SER A 1 5 ? -0.679 -8.293 -29.410 1.00 0.00 5 SER A CA 11
ATOM 11469 C C . SER A 1 5 ? 0.219 -9.097 -28.475 1.00 0.00 5 SER A C 11
ATOM 11470 O O . SER A 1 5 ? 0.493 -10.272 -28.717 1.00 0.00 5 SER A O 11
ATOM 11478 N N . SER A 1 6 ? 0.676 -8.453 -27.405 1.00 0.00 6 SER A N 11
ATOM 11479 C CA . SER A 1 6 ? 1.547 -9.105 -26.434 1.00 0.00 6 SER A CA 11
ATOM 11480 C C . SER A 1 6 ? 1.661 -8.273 -25.161 1.00 0.00 6 SER A C 11
ATOM 11481 O O . SER A 1 6 ? 1.487 -7.055 -25.184 1.00 0.00 6 SER A O 11
ATOM 11489 N N . GLY A 1 7 ? 1.954 -8.940 -24.049 1.00 0.00 7 GLY A N 11
ATOM 11490 C CA . GLY A 1 7 ? 2.086 -8.247 -22.781 1.00 0.00 7 GLY A CA 11
ATOM 11491 C C . GLY A 1 7 ? 1.939 -9.178 -21.593 1.00 0.00 7 GLY A C 11
ATOM 11492 O O . GLY A 1 7 ? 2.916 -9.541 -20.937 1.00 0.00 7 GLY A O 11
ATOM 11496 N N . PRO A 1 8 ? 0.693 -9.579 -21.302 1.00 0.00 8 PRO A N 11
ATOM 11497 C CA . PRO A 1 8 ? 0.392 -10.477 -20.183 1.00 0.00 8 PRO A CA 11
ATOM 11498 C C . PRO A 1 8 ? 0.896 -11.896 -20.427 1.00 0.00 8 PRO A C 11
ATOM 11499 O O . PRO A 1 8 ? 0.854 -12.396 -21.552 1.00 0.00 8 PRO A O 11
ATOM 11510 N N . LEU A 1 9 ? 1.373 -12.540 -19.367 1.00 0.00 9 LEU A N 11
ATOM 11511 C CA . LEU A 1 9 ? 1.885 -13.902 -19.466 1.00 0.00 9 LEU A CA 11
ATOM 11512 C C . LEU A 1 9 ? 0.757 -14.919 -19.330 1.00 0.00 9 LEU A C 11
ATOM 11513 O O . LEU A 1 9 ? -0.293 -14.645 -18.747 1.00 0.00 9 LEU A O 11
ATOM 11529 N N . PRO A 1 10 ? 0.976 -16.124 -19.877 1.00 0.00 10 PRO A N 11
ATOM 11530 C CA . PRO A 1 10 ? -0.010 -17.208 -19.827 1.00 0.00 10 PRO A CA 11
ATOM 11531 C C . PRO A 1 10 ? -0.182 -17.770 -18.420 1.00 0.00 10 PRO A C 11
ATOM 11532 O O . PRO A 1 10 ? -0.932 -18.722 -18.210 1.00 0.00 10 PRO A O 11
ATOM 11543 N N . ASN A 1 11 ? 0.517 -17.174 -17.460 1.00 0.00 11 ASN A N 11
ATOM 11544 C CA . ASN A 1 11 ? 0.442 -17.616 -16.073 1.00 0.00 11 ASN A CA 11
ATOM 11545 C C . ASN A 1 11 ? -0.963 -18.107 -15.734 1.00 0.00 11 ASN A C 11
ATOM 11546 O O . ASN A 1 11 ? -1.965 -17.572 -16.209 1.00 0.00 11 ASN A O 11
ATOM 11557 N N . PRO A 1 12 ? -1.039 -19.148 -14.892 1.00 0.00 12 PRO A N 11
ATOM 11558 C CA . PRO A 1 12 ? -2.315 -19.733 -14.470 1.00 0.00 12 PRO A CA 11
ATOM 11559 C C . PRO A 1 12 ? -3.101 -18.806 -13.549 1.00 0.00 12 PRO A C 11
ATOM 11560 O O . PRO A 1 12 ? -4.182 -19.156 -13.078 1.00 0.00 12 PRO A O 11
ATOM 11571 N N . GLU A 1 13 ? -2.550 -17.622 -13.298 1.00 0.00 13 GLU A N 11
ATOM 11572 C CA . GLU A 1 13 ? -3.202 -16.646 -12.433 1.00 0.00 13 GLU A CA 11
ATOM 11573 C C . GLU A 1 13 ? -3.996 -17.340 -11.330 1.00 0.00 13 GLU A C 11
ATOM 11574 O O . GLU A 1 13 ? -5.159 -17.019 -11.092 1.00 0.00 13 GLU A O 11
ATOM 11586 N N . GLY A 1 14 ? -3.357 -18.294 -10.660 1.00 0.00 14 GLY A N 11
ATOM 11587 C CA . GLY A 1 14 ? -4.018 -19.019 -9.591 1.00 0.00 14 GLY A CA 11
ATOM 11588 C C . GLY A 1 14 ? -3.611 -18.525 -8.217 1.00 0.00 14 GLY A C 11
ATOM 11589 O O . GLY A 1 14 ? -4.438 -18.444 -7.308 1.00 0.00 14 GLY A O 11
ATOM 11593 N N . LEU A 1 15 ? -2.334 -18.196 -8.063 1.00 0.00 15 LEU A N 11
ATOM 11594 C CA . LEU A 1 15 ? -1.817 -17.708 -6.789 1.00 0.00 15 LEU A CA 11
ATOM 11595 C C . LEU A 1 15 ? -2.310 -16.293 -6.507 1.00 0.00 15 LEU A C 11
ATOM 11596 O O . LEU A 1 15 ? -1.787 -15.322 -7.056 1.00 0.00 15 LEU A O 11
ATOM 11612 N N . ASP A 1 16 ? -3.316 -16.182 -5.647 1.00 0.00 16 ASP A N 11
ATOM 11613 C CA . ASP A 1 16 ? -3.878 -14.885 -5.290 1.00 0.00 16 ASP A CA 11
ATOM 11614 C C . ASP A 1 16 ? -2.836 -14.016 -4.590 1.00 0.00 16 ASP A C 11
ATOM 11615 O O . ASP A 1 16 ? -2.081 -14.496 -3.745 1.00 0.00 16 ASP A O 11
ATOM 11624 N N . SER A 1 17 ? -2.802 -12.737 -4.949 1.00 0.00 17 SER A N 11
ATOM 11625 C CA . SER A 1 17 ? -1.851 -11.803 -4.359 1.00 0.00 17 SER A CA 11
ATOM 11626 C C . SER A 1 17 ? -2.413 -11.190 -3.080 1.00 0.00 17 SER A C 11
ATOM 11627 O O . SER A 1 17 ? -3.620 -11.222 -2.841 1.00 0.00 17 SER A O 11
ATOM 11635 N N . ASP A 1 18 ? -1.528 -10.633 -2.261 1.00 0.00 18 ASP A N 11
ATOM 11636 C CA . ASP A 1 18 ? -1.934 -10.011 -1.005 1.00 0.00 18 ASP A CA 11
ATOM 11637 C C . ASP A 1 18 ? -2.154 -8.512 -1.187 1.00 0.00 18 ASP A C 11
ATOM 11638 O O . ASP A 1 18 ? -1.361 -7.833 -1.839 1.00 0.00 18 ASP A O 11
ATOM 11647 N N . PHE A 1 19 ? -3.236 -8.003 -0.608 1.00 0.00 19 PHE A N 11
ATOM 11648 C CA . PHE A 1 19 ? -3.561 -6.585 -0.707 1.00 0.00 19 PHE A CA 11
ATOM 11649 C C . PHE A 1 19 ? -3.425 -5.899 0.649 1.00 0.00 19 PHE A C 11
ATOM 11650 O O . PHE A 1 19 ? -3.612 -6.523 1.694 1.00 0.00 19 PHE A O 11
ATOM 11667 N N . LEU A 1 20 ? -3.097 -4.612 0.623 1.00 0.00 20 LEU A N 11
ATOM 11668 C CA . LEU A 1 20 ? -2.935 -3.840 1.850 1.00 0.00 20 LEU A CA 11
ATOM 11669 C C . LEU A 1 20 ? -3.631 -2.487 1.738 1.00 0.00 20 LEU A C 11
ATOM 11670 O O . LEU A 1 20 ? -3.197 -1.614 0.987 1.00 0.00 20 LEU A O 11
ATOM 11686 N N . ALA A 1 21 ? -4.713 -2.320 2.492 1.00 0.00 21 ALA A N 11
ATOM 11687 C CA . ALA A 1 21 ? -5.467 -1.073 2.481 1.00 0.00 21 ALA A CA 11
ATOM 11688 C C . ALA A 1 21 ? -4.812 -0.028 3.377 1.00 0.00 21 ALA A C 11
ATOM 11689 O O . ALA A 1 21 ? -4.625 -0.251 4.573 1.00 0.00 21 ALA A O 11
ATOM 11696 N N . VAL A 1 22 ? -4.465 1.114 2.791 1.00 0.00 22 VAL A N 11
ATOM 11697 C CA . VAL A 1 22 ? -3.831 2.194 3.538 1.00 0.00 22 VAL A CA 11
ATOM 11698 C C . VAL A 1 22 ? -4.712 2.654 4.694 1.00 0.00 22 VAL A C 11
ATOM 11699 O O . VAL A 1 22 ? -5.666 3.409 4.500 1.00 0.00 22 VAL A O 11
ATOM 11712 N N . LEU A 1 23 ? -4.386 2.195 5.897 1.00 0.00 23 LEU A N 11
ATOM 11713 C CA . LEU A 1 23 ? -5.147 2.560 7.087 1.00 0.00 23 LEU A CA 11
ATOM 11714 C C . LEU A 1 23 ? -5.130 4.070 7.303 1.00 0.00 23 LEU A C 11
ATOM 11715 O O . LEU A 1 23 ? -6.119 4.655 7.744 1.00 0.00 23 LEU A O 11
ATOM 11731 N N . SER A 1 24 ? -4.000 4.695 6.988 1.00 0.00 24 SER A N 11
ATOM 11732 C CA . SER A 1 24 ? -3.853 6.136 7.149 1.00 0.00 24 SER A CA 11
ATOM 11733 C C . SER A 1 24 ? -2.774 6.680 6.217 1.00 0.00 24 SER A C 11
ATOM 11734 O O . SER A 1 24 ? -1.644 6.192 6.206 1.00 0.00 24 SER A O 11
ATOM 11742 N N . ASP A 1 25 ? -3.132 7.694 5.437 1.00 0.00 25 ASP A N 11
ATOM 11743 C CA . ASP A 1 25 ? -2.195 8.306 4.502 1.00 0.00 25 ASP A CA 11
ATOM 11744 C C . ASP A 1 25 ? -0.809 8.434 5.126 1.00 0.00 25 ASP A C 11
ATOM 11745 O O . ASP A 1 25 ? -0.672 8.849 6.277 1.00 0.00 25 ASP A O 11
ATOM 11754 N N . TYR A 1 26 ? 0.215 8.074 4.360 1.00 0.00 26 TYR A N 11
ATOM 11755 C CA . TYR A 1 26 ? 1.590 8.145 4.840 1.00 0.00 26 TYR A CA 11
ATOM 11756 C C . TYR A 1 26 ? 2.560 8.358 3.682 1.00 0.00 26 TYR A C 11
ATOM 11757 O O . TYR A 1 26 ? 2.326 7.925 2.554 1.00 0.00 26 TYR A O 11
ATOM 11775 N N . PRO A 1 27 ? 3.678 9.043 3.967 1.00 0.00 27 PRO A N 11
ATOM 11776 C CA . PRO A 1 27 ? 3.967 9.564 5.306 1.00 0.00 27 PRO A CA 11
ATOM 11777 C C . PRO A 1 27 ? 3.047 10.717 5.691 1.00 0.00 27 PRO A C 11
ATOM 11778 O O . PRO A 1 27 ? 2.162 11.099 4.925 1.00 0.00 27 PRO A O 11
ATOM 11789 N N . SER A 1 28 ? 3.260 11.267 6.882 1.00 0.00 28 SER A N 11
ATOM 11790 C CA . SER A 1 28 ? 2.447 12.374 7.370 1.00 0.00 28 SER A CA 11
ATOM 11791 C C . SER A 1 28 ? 2.708 13.639 6.558 1.00 0.00 28 SER A C 11
ATOM 11792 O O . SER A 1 28 ? 3.781 13.829 5.985 1.00 0.00 28 SER A O 11
ATOM 11800 N N . PRO A 1 29 ? 1.704 14.526 6.506 1.00 0.00 29 PRO A N 11
ATOM 11801 C CA . PRO A 1 29 ? 1.800 15.789 5.768 1.00 0.00 29 PRO A CA 11
ATOM 11802 C C . PRO A 1 29 ? 2.764 16.772 6.424 1.00 0.00 29 PRO A C 11
ATOM 11803 O O . PRO A 1 29 ? 2.930 17.899 5.957 1.00 0.00 29 PRO A O 11
ATOM 11814 N N . ASP A 1 30 ? 3.398 16.337 7.507 1.00 0.00 30 ASP A N 11
ATOM 11815 C CA . ASP A 1 30 ? 4.348 17.178 8.226 1.00 0.00 30 ASP A CA 11
ATOM 11816 C C . ASP A 1 30 ? 5.780 16.716 7.977 1.00 0.00 30 ASP A C 11
ATOM 11817 O O . ASP A 1 30 ? 6.736 17.401 8.343 1.00 0.00 30 ASP A O 11
ATOM 11826 N N . ILE A 1 31 ? 5.921 15.551 7.354 1.00 0.00 31 ILE A N 11
ATOM 11827 C CA . ILE A 1 31 ? 7.236 14.998 7.057 1.00 0.00 31 ILE A CA 11
ATOM 11828 C C . ILE A 1 31 ? 7.439 14.840 5.554 1.00 0.00 31 ILE A C 11
ATOM 11829 O O . ILE A 1 31 ? 8.433 15.309 4.998 1.00 0.00 31 ILE A O 11
ATOM 11845 N N . SER A 1 32 ? 6.490 14.177 4.900 1.00 0.00 32 SER A N 11
ATOM 11846 C CA . SER A 1 32 ? 6.566 13.955 3.461 1.00 0.00 32 SER A CA 11
ATOM 11847 C C . SER A 1 32 ? 5.177 13.718 2.875 1.00 0.00 32 SER A C 11
ATOM 11848 O O . SER A 1 32 ? 4.221 13.405 3.584 1.00 0.00 32 SER A O 11
ATOM 11856 N N . PRO A 1 33 ? 5.063 13.870 1.547 1.00 0.00 33 PRO A N 11
ATOM 11857 C CA . PRO A 1 33 ? 3.796 13.677 0.834 1.00 0.00 33 PRO A CA 11
ATOM 11858 C C . PRO A 1 33 ? 3.366 12.214 0.802 1.00 0.00 33 PRO A C 11
ATOM 11859 O O . PRO A 1 33 ? 4.160 11.315 0.523 1.00 0.00 33 PRO A O 11
ATOM 11870 N N . PRO A 1 34 ? 2.081 11.968 1.094 1.00 0.00 34 PRO A N 11
ATOM 11871 C CA . PRO A 1 34 ? 1.516 10.615 1.104 1.00 0.00 34 PRO A CA 11
ATOM 11872 C C . PRO A 1 34 ? 1.415 10.019 -0.296 1.00 0.00 34 PRO A C 11
ATOM 11873 O O . PRO A 1 34 ? 0.653 10.504 -1.133 1.00 0.00 34 PRO A O 11
ATOM 11884 N N . ILE A 1 35 ? 2.186 8.966 -0.543 1.00 0.00 35 ILE A N 11
ATOM 11885 C CA . ILE A 1 35 ? 2.181 8.303 -1.841 1.00 0.00 35 ILE A CA 11
ATOM 11886 C C . ILE A 1 35 ? 0.920 7.466 -2.026 1.00 0.00 35 ILE A C 11
ATOM 11887 O O . ILE A 1 35 ? 0.435 7.294 -3.145 1.00 0.00 35 ILE A O 11
ATOM 11903 N N . PHE A 1 36 ? 0.391 6.950 -0.922 1.00 0.00 36 PHE A N 11
ATOM 11904 C CA . PHE A 1 36 ? -0.816 6.132 -0.962 1.00 0.00 36 PHE A CA 11
ATOM 11905 C C . PHE A 1 36 ? -1.829 6.607 0.076 1.00 0.00 36 PHE A C 11
ATOM 11906 O O . PHE A 1 36 ? -1.770 6.214 1.241 1.00 0.00 36 PHE A O 11
ATOM 11923 N N . ARG A 1 37 ? -2.757 7.454 -0.356 1.00 0.00 37 ARG A N 11
ATOM 11924 C CA . ARG A 1 37 ? -3.782 7.984 0.535 1.00 0.00 37 ARG A CA 11
ATOM 11925 C C . ARG A 1 37 ? -4.525 6.854 1.241 1.00 0.00 37 ARG A C 11
ATOM 11926 O O . ARG A 1 37 ? -4.504 5.708 0.792 1.00 0.00 37 ARG A O 11
ATOM 11947 N N . ARG A 1 38 ? -5.179 7.185 2.350 1.00 0.00 38 ARG A N 11
ATOM 11948 C CA . ARG A 1 38 ? -5.927 6.198 3.119 1.00 0.00 38 ARG A CA 11
ATOM 11949 C C . ARG A 1 38 ? -7.071 5.617 2.293 1.00 0.00 38 ARG A C 11
ATOM 11950 O O . ARG A 1 38 ? -7.600 6.275 1.398 1.00 0.00 38 ARG A O 11
ATOM 11971 N N . GLY A 1 39 ? -7.447 4.380 2.601 1.00 0.00 39 GLY A N 11
ATOM 11972 C CA . GLY A 1 39 ? -8.525 3.731 1.878 1.00 0.00 39 GLY A CA 11
ATOM 11973 C C . GLY A 1 39 ? -8.075 3.177 0.541 1.00 0.00 39 GLY A C 11
ATOM 11974 O O . GLY A 1 39 ? -8.748 2.329 -0.045 1.00 0.00 39 GLY A O 11
ATOM 11978 N N . GLU A 1 40 ? -6.935 3.658 0.056 1.00 0.00 40 GLU A N 11
ATOM 11979 C CA . GLU A 1 40 ? -6.398 3.207 -1.222 1.00 0.00 40 GLU A CA 11
ATOM 11980 C C . GLU A 1 40 ? -5.869 1.779 -1.117 1.00 0.00 40 GLU A C 11
ATOM 11981 O O . GLU A 1 40 ? -5.135 1.444 -0.187 1.00 0.00 40 GLU A O 11
ATOM 11993 N N . LYS A 1 41 ? -6.249 0.941 -2.076 1.00 0.00 41 LYS A N 11
ATOM 11994 C CA . LYS A 1 41 ? -5.814 -0.450 -2.093 1.00 0.00 41 LYS A CA 11
ATOM 11995 C C . LYS A 1 41 ? -4.455 -0.587 -2.773 1.00 0.00 41 LYS A C 11
ATOM 11996 O O . LYS A 1 41 ? -4.213 0.006 -3.825 1.00 0.00 41 LYS A O 11
ATOM 12015 N N . LEU A 1 42 ? -3.572 -1.373 -2.167 1.00 0.00 42 LEU A N 11
ATOM 12016 C CA . LEU A 1 42 ? -2.237 -1.589 -2.715 1.00 0.00 42 LEU A CA 11
ATOM 12017 C C . LEU A 1 42 ? -1.930 -3.079 -2.827 1.00 0.00 42 LEU A C 11
ATOM 12018 O O . LEU A 1 42 ? -2.402 -3.883 -2.023 1.00 0.00 42 LEU A O 11
ATOM 12034 N N . ARG A 1 43 ? -1.133 -3.440 -3.828 1.00 0.00 43 ARG A N 11
ATOM 12035 C CA . ARG A 1 43 ? -0.761 -4.833 -4.044 1.00 0.00 43 ARG A CA 11
ATOM 12036 C C . ARG A 1 43 ? 0.618 -5.124 -3.461 1.00 0.00 43 ARG A C 11
ATOM 12037 O O . ARG A 1 43 ? 1.577 -4.394 -3.711 1.00 0.00 43 ARG A O 11
ATOM 12058 N N . VAL A 1 44 ? 0.711 -6.197 -2.681 1.00 0.00 44 VAL A N 11
ATOM 12059 C CA . VAL A 1 44 ? 1.973 -6.585 -2.062 1.00 0.00 44 VAL A CA 11
ATOM 12060 C C . VAL A 1 44 ? 2.972 -7.067 -3.107 1.00 0.00 44 VAL A C 11
ATOM 12061 O O . VAL A 1 44 ? 2.766 -8.098 -3.749 1.00 0.00 44 VAL A O 11
ATOM 12074 N N . ILE A 1 45 ? 4.055 -6.315 -3.273 1.00 0.00 45 ILE A N 11
ATOM 12075 C CA . ILE A 1 45 ? 5.087 -6.667 -4.240 1.00 0.00 45 ILE A CA 11
ATOM 12076 C C . ILE A 1 45 ? 6.159 -7.547 -3.605 1.00 0.00 45 ILE A C 11
ATOM 12077 O O . ILE A 1 45 ? 6.468 -8.627 -4.108 1.00 0.00 45 ILE A O 11
ATOM 12093 N N . SER A 1 46 ? 6.721 -7.077 -2.496 1.00 0.00 46 SER A N 11
ATOM 12094 C CA . SER A 1 46 ? 7.760 -7.820 -1.792 1.00 0.00 46 SER A CA 11
ATOM 12095 C C . SER A 1 46 ? 7.665 -7.592 -0.286 1.00 0.00 46 SER A C 11
ATOM 12096 O O . SER A 1 46 ? 7.162 -6.563 0.167 1.00 0.00 46 SER A O 11
ATOM 12104 N N . ASP A 1 47 ? 8.152 -8.558 0.484 1.00 0.00 47 ASP A N 11
ATOM 12105 C CA . ASP A 1 47 ? 8.125 -8.464 1.939 1.00 0.00 47 ASP A CA 11
ATOM 12106 C C . ASP A 1 47 ? 9.536 -8.521 2.514 1.00 0.00 47 ASP A C 11
ATOM 12107 O O . ASP A 1 47 ? 10.250 -9.508 2.335 1.00 0.00 47 ASP A O 11
ATOM 12116 N N . GLU A 1 48 ? 9.932 -7.457 3.205 1.00 0.00 48 GLU A N 11
ATOM 12117 C CA . GLU A 1 48 ? 11.260 -7.386 3.804 1.00 0.00 48 GLU A CA 11
ATOM 12118 C C . GLU A 1 48 ? 11.169 -7.033 5.286 1.00 0.00 48 GLU A C 11
ATOM 12119 O O . GLU A 1 48 ? 11.022 -5.867 5.650 1.00 0.00 48 GLU A O 11
ATOM 12131 N N . GLY A 1 49 ? 11.258 -8.051 6.137 1.00 0.00 49 GLY A N 11
ATOM 12132 C CA . GLY A 1 49 ? 11.184 -7.828 7.569 1.00 0.00 49 GLY A CA 11
ATOM 12133 C C . GLY A 1 49 ? 9.883 -7.172 7.987 1.00 0.00 49 GLY A C 11
ATOM 12134 O O . GLY A 1 49 ? 8.803 -7.618 7.603 1.00 0.00 49 GLY A O 11
ATOM 12138 N N . GLY A 1 50 ? 9.986 -6.109 8.779 1.00 0.00 50 GLY A N 11
ATOM 12139 C CA . GLY A 1 50 ? 8.801 -5.408 9.238 1.00 0.00 50 GLY A CA 11
ATOM 12140 C C . GLY A 1 50 ? 8.294 -4.400 8.226 1.00 0.00 50 GLY A C 11
ATOM 12141 O O . GLY A 1 50 ? 7.402 -3.606 8.524 1.00 0.00 50 GLY A O 11
ATOM 12145 N N . TRP A 1 51 ? 8.866 -4.430 7.027 1.00 0.00 51 TRP A N 11
ATOM 12146 C CA . TRP A 1 51 ? 8.467 -3.511 5.968 1.00 0.00 51 TRP A CA 11
ATOM 12147 C C . TRP A 1 51 ? 8.354 -4.236 4.632 1.00 0.00 51 TRP A C 11
ATOM 12148 O O . TRP A 1 51 ? 9.170 -5.100 4.313 1.00 0.00 51 TRP A O 11
ATOM 12169 N N . TRP A 1 52 ? 7.337 -3.880 3.855 1.00 0.00 52 TRP A N 11
ATOM 12170 C CA . TRP A 1 52 ? 7.118 -4.498 2.552 1.00 0.00 52 TRP A CA 11
ATOM 12171 C C . TRP A 1 52 ? 6.830 -3.442 1.490 1.00 0.00 52 TRP A C 11
ATOM 12172 O O . TRP A 1 52 ? 6.527 -2.292 1.809 1.00 0.00 52 TRP A O 11
ATOM 12193 N N . LYS A 1 53 ? 6.926 -3.839 0.226 1.00 0.00 53 LYS A N 11
ATOM 12194 C CA . LYS A 1 53 ? 6.675 -2.928 -0.884 1.00 0.00 53 LYS A CA 11
ATOM 12195 C C . LYS A 1 53 ? 5.312 -3.199 -1.513 1.00 0.00 53 LYS A C 11
ATOM 12196 O O . LYS A 1 53 ? 4.852 -4.340 -1.552 1.00 0.00 53 LYS A O 11
ATOM 12215 N N . ALA A 1 54 ? 4.671 -2.143 -2.004 1.00 0.00 54 ALA A N 11
ATOM 12216 C CA . ALA A 1 54 ? 3.363 -2.268 -2.634 1.00 0.00 54 ALA A CA 11
ATOM 12217 C C . ALA A 1 54 ? 3.131 -1.151 -3.645 1.00 0.00 54 ALA A C 11
ATOM 12218 O O . ALA A 1 54 ? 3.787 -0.110 -3.595 1.00 0.00 54 ALA A O 11
ATOM 12225 N N . ILE A 1 55 ? 2.196 -1.374 -4.563 1.00 0.00 55 ILE A N 11
ATOM 12226 C CA . ILE A 1 55 ? 1.879 -0.386 -5.586 1.00 0.00 55 ILE A CA 11
ATOM 12227 C C . ILE A 1 55 ? 0.387 -0.070 -5.601 1.00 0.00 55 ILE A C 11
ATOM 12228 O O . ILE A 1 55 ? -0.448 -0.956 -5.421 1.00 0.00 55 ILE A O 11
ATOM 12244 N N . SER A 1 56 ? 0.059 1.200 -5.818 1.00 0.00 56 SER A N 11
ATOM 12245 C CA . SER A 1 56 ? -1.332 1.634 -5.854 1.00 0.00 56 SER A CA 11
ATOM 12246 C C . SER A 1 56 ? -1.978 1.278 -7.190 1.00 0.00 56 SER A C 11
ATOM 12247 O O . SER A 1 56 ? -1.431 1.569 -8.255 1.00 0.00 56 SER A O 11
ATOM 12255 N N . LEU A 1 57 ? -3.144 0.645 -7.125 1.00 0.00 57 LEU A N 11
ATOM 12256 C CA . LEU A 1 57 ? -3.866 0.248 -8.329 1.00 0.00 57 LEU A CA 11
ATOM 12257 C C . LEU A 1 57 ? -4.636 1.426 -8.917 1.00 0.00 57 LEU A C 11
ATOM 12258 O O . LEU A 1 57 ? -5.440 1.260 -9.834 1.00 0.00 57 LEU A O 11
ATOM 12274 N N . SER A 1 58 ? -4.383 2.617 -8.383 1.00 0.00 58 SER A N 11
ATOM 12275 C CA . SER A 1 58 ? -5.054 3.823 -8.853 1.00 0.00 58 SER A CA 11
ATOM 12276 C C . SER A 1 58 ? -4.161 4.600 -9.816 1.00 0.00 58 SER A C 11
ATOM 12277 O O . SER A 1 58 ? -4.589 4.987 -10.905 1.00 0.00 58 SER A O 11
ATOM 12285 N N . THR A 1 59 ? -2.916 4.826 -9.408 1.00 0.00 59 THR A N 11
ATOM 12286 C CA . THR A 1 59 ? -1.962 5.558 -10.233 1.00 0.00 59 THR A CA 11
ATOM 12287 C C . THR A 1 59 ? -0.834 4.648 -10.706 1.00 0.00 59 THR A C 11
ATOM 12288 O O . THR A 1 59 ? -0.386 4.741 -11.848 1.00 0.00 59 THR A O 11
ATOM 12299 N N . GLY A 1 60 ? -0.378 3.768 -9.819 1.00 0.00 60 GLY A N 11
ATOM 12300 C CA . GLY A 1 60 ? 0.695 2.854 -10.166 1.00 0.00 60 GLY A CA 11
ATOM 12301 C C . GLY A 1 60 ? 2.014 3.241 -9.527 1.00 0.00 60 GLY A C 11
ATOM 12302 O O . GLY A 1 60 ? 3.082 2.937 -10.060 1.00 0.00 60 GLY A O 11
ATOM 12306 N N . ARG A 1 61 ? 1.942 3.913 -8.383 1.00 0.00 61 ARG A N 11
ATOM 12307 C CA . ARG A 1 61 ? 3.140 4.344 -7.673 1.00 0.00 61 ARG A CA 11
ATOM 12308 C C . ARG A 1 61 ? 3.698 3.214 -6.813 1.00 0.00 61 ARG A C 11
ATOM 12309 O O . ARG A 1 61 ? 2.976 2.612 -6.019 1.00 0.00 61 ARG A O 11
ATOM 12330 N N . GLU A 1 62 ? 4.987 2.933 -6.977 1.00 0.00 62 GLU A N 11
ATOM 12331 C CA . GLU A 1 62 ? 5.640 1.874 -6.216 1.00 0.00 62 GLU A CA 11
ATOM 12332 C C . GLU A 1 62 ? 6.467 2.456 -5.073 1.00 0.00 62 GLU A C 11
ATOM 12333 O O . GLU A 1 62 ? 7.424 3.197 -5.300 1.00 0.00 62 GLU A O 11
ATOM 12345 N N . SER A 1 63 ? 6.091 2.116 -3.845 1.00 0.00 63 SER A N 11
ATOM 12346 C CA . SER A 1 63 ? 6.794 2.608 -2.666 1.00 0.00 63 SER A CA 11
ATOM 12347 C C . SER A 1 63 ? 6.764 1.574 -1.545 1.00 0.00 63 SER A C 11
ATOM 12348 O O . SER A 1 63 ? 6.041 0.581 -1.620 1.00 0.00 63 SER A O 11
ATOM 12356 N N . TYR A 1 64 ? 7.555 1.815 -0.505 1.00 0.00 64 TYR A N 11
ATOM 12357 C CA . TYR A 1 64 ? 7.622 0.905 0.632 1.00 0.00 64 TYR A CA 11
ATOM 12358 C C . TYR A 1 64 ? 6.985 1.530 1.869 1.00 0.00 64 TYR A C 11
ATOM 12359 O O . TYR A 1 64 ? 7.434 2.571 2.353 1.00 0.00 64 TYR A O 11
ATOM 12377 N N . ILE A 1 65 ? 5.939 0.888 2.377 1.00 0.00 65 ILE A N 11
ATOM 12378 C CA . ILE A 1 65 ? 5.241 1.380 3.559 1.00 0.00 65 ILE A CA 11
ATOM 12379 C C . ILE A 1 65 ? 5.162 0.304 4.637 1.00 0.00 65 ILE A C 11
ATOM 12380 O O . ILE A 1 65 ? 5.118 -0.893 4.353 1.00 0.00 65 ILE A O 11
ATOM 12396 N N . PRO A 1 66 ? 5.140 0.739 5.906 1.00 0.00 66 PRO A N 11
ATOM 12397 C CA . PRO A 1 66 ? 5.063 -0.170 7.053 1.00 0.00 66 PRO A CA 11
ATOM 12398 C C . PRO A 1 66 ? 3.704 -0.853 7.160 1.00 0.00 66 PRO A C 11
ATOM 12399 O O . PRO A 1 66 ? 2.663 -0.209 7.041 1.00 0.00 66 PRO A O 11
ATOM 12410 N N . GLY A 1 67 ? 3.721 -2.163 7.388 1.00 0.00 67 GLY A N 11
ATOM 12411 C CA . GLY A 1 67 ? 2.484 -2.912 7.509 1.00 0.00 67 GLY A CA 11
ATOM 12412 C C . GLY A 1 67 ? 1.483 -2.234 8.423 1.00 0.00 67 GLY A C 11
ATOM 12413 O O . GLY A 1 67 ? 0.273 -2.357 8.230 1.00 0.00 67 GLY A O 11
ATOM 12417 N N . ILE A 1 68 ? 1.987 -1.518 9.422 1.00 0.00 68 ILE A N 11
ATOM 12418 C CA . ILE A 1 68 ? 1.128 -0.819 10.370 1.00 0.00 68 ILE A CA 11
ATOM 12419 C C . ILE A 1 68 ? 0.331 0.283 9.680 1.00 0.00 68 ILE A C 11
ATOM 12420 O O . ILE A 1 68 ? -0.803 0.575 10.062 1.00 0.00 68 ILE A O 11
ATOM 12436 N N . CYS A 1 69 ? 0.930 0.890 8.662 1.00 0.00 69 CYS A N 11
ATOM 12437 C CA . CYS A 1 69 ? 0.276 1.960 7.917 1.00 0.00 69 CYS A CA 11
ATOM 12438 C C . CYS A 1 69 ? -0.703 1.391 6.895 1.00 0.00 69 CYS A C 11
ATOM 12439 O O . CYS A 1 69 ? -1.318 2.133 6.128 1.00 0.00 69 CYS A O 11
ATOM 12447 N N . VAL A 1 70 ? -0.843 0.069 6.889 1.00 0.00 70 VAL A N 11
ATOM 12448 C CA . VAL A 1 70 ? -1.747 -0.600 5.962 1.00 0.00 70 VAL A CA 11
ATOM 12449 C C . VAL A 1 70 ? -2.474 -1.756 6.640 1.00 0.00 70 VAL A C 11
ATOM 12450 O O . VAL A 1 70 ? -2.147 -2.134 7.765 1.00 0.00 70 VAL A O 11
ATOM 12463 N N . ALA A 1 71 ? -3.462 -2.314 5.948 1.00 0.00 71 ALA A N 11
ATOM 12464 C CA . ALA A 1 71 ? -4.234 -3.429 6.483 1.00 0.00 71 ALA A CA 11
ATOM 12465 C C . ALA A 1 71 ? -4.367 -4.547 5.455 1.00 0.00 71 ALA A C 11
ATOM 12466 O O . ALA A 1 71 ? -4.810 -4.318 4.329 1.00 0.00 71 ALA A O 11
ATOM 12473 N N . ARG A 1 72 ? -3.981 -5.756 5.849 1.00 0.00 72 ARG A N 11
ATOM 12474 C CA . ARG A 1 72 ? -4.056 -6.909 4.960 1.00 0.00 72 ARG A CA 11
ATOM 12475 C C . ARG A 1 72 ? -5.507 -7.245 4.627 1.00 0.00 72 ARG A C 11
ATOM 12476 O O . ARG A 1 72 ? -6.250 -7.744 5.472 1.00 0.00 72 ARG A O 11
ATOM 12497 N N . VAL A 1 73 ? -5.903 -6.968 3.388 1.00 0.00 73 VAL A N 11
ATOM 12498 C CA . VAL A 1 73 ? -7.264 -7.241 2.942 1.00 0.00 73 VAL A CA 11
ATOM 12499 C C . VAL A 1 73 ? -7.432 -8.706 2.556 1.00 0.00 73 VAL A C 11
ATOM 12500 O O . VAL A 1 73 ? -6.511 -9.329 2.028 1.00 0.00 73 VAL A O 11
ATOM 12513 N N . SER A 1 74 ? -8.615 -9.251 2.822 1.00 0.00 74 SER A N 11
ATOM 12514 C CA . SER A 1 74 ? -8.904 -10.645 2.505 1.00 0.00 74 SER A CA 11
ATOM 12515 C C . SER A 1 74 ? -10.385 -10.836 2.194 1.00 0.00 74 SER A C 11
ATOM 12516 O O . SER A 1 74 ? -11.211 -9.977 2.500 1.00 0.00 74 SER A O 11
ATOM 12524 N N . GLY A 1 75 ? -10.714 -11.970 1.583 1.00 0.00 75 GLY A N 11
ATOM 12525 C CA . GLY A 1 75 ? -12.095 -12.255 1.240 1.00 0.00 75 GLY A CA 11
ATOM 12526 C C . GLY A 1 75 ? -12.218 -13.120 0.002 1.00 0.00 75 GLY A C 11
ATOM 12527 O O . GLY A 1 75 ? -11.226 -13.593 -0.553 1.00 0.00 75 GLY A O 11
ATOM 12531 N N . PRO A 1 76 ? -13.462 -13.340 -0.450 1.00 0.00 76 PRO A N 11
ATOM 12532 C CA . PRO A 1 76 ? -13.742 -14.156 -1.635 1.00 0.00 76 PRO A CA 11
ATOM 12533 C C . PRO A 1 76 ? -13.287 -13.481 -2.924 1.00 0.00 76 PRO A C 11
ATOM 12534 O O . PRO A 1 76 ? -13.485 -14.011 -4.017 1.00 0.00 76 PRO A O 11
ATOM 12545 N N . SER A 1 77 ? -12.677 -12.308 -2.789 1.00 0.00 77 SER A N 11
ATOM 12546 C CA . SER A 1 77 ? -12.198 -11.558 -3.945 1.00 0.00 77 SER A CA 11
ATOM 12547 C C . SER A 1 77 ? -11.575 -12.492 -4.978 1.00 0.00 77 SER A C 11
ATOM 12548 O O . SER A 1 77 ? -11.103 -13.579 -4.644 1.00 0.00 77 SER A O 11
ATOM 12556 N N . SER A 1 78 ? -11.577 -12.059 -6.235 1.00 0.00 78 SER A N 11
ATOM 12557 C CA . SER A 1 78 ? -11.016 -12.857 -7.318 1.00 0.00 78 SER A CA 11
ATOM 12558 C C . SER A 1 78 ? -10.449 -11.961 -8.416 1.00 0.00 78 SER A C 11
ATOM 12559 O O . SER A 1 78 ? -11.092 -11.005 -8.846 1.00 0.00 78 SER A O 11
ATOM 12567 N N . GLY A 1 79 ? -9.238 -12.279 -8.864 1.00 0.00 79 GLY A N 11
ATOM 12568 C CA . GLY A 1 79 ? -8.603 -11.493 -9.906 1.00 0.00 79 GLY A CA 11
ATOM 12569 C C . GLY A 1 79 ? -7.178 -11.113 -9.559 1.00 0.00 79 GLY A C 11
ATOM 12570 O O . GLY A 1 79 ? -6.757 -11.238 -8.409 1.00 0.00 79 GLY A O 11
ATOM 12574 N N . GLY A 1 1 ? -1.034 10.477 -29.874 1.00 0.00 1 GLY A N 12
ATOM 12575 C CA . GLY A 1 1 ? -1.676 9.185 -30.031 1.00 0.00 1 GLY A CA 12
ATOM 12576 C C . GLY A 1 1 ? -1.577 8.332 -28.782 1.00 0.00 1 GLY A C 12
ATOM 12577 O O . GLY A 1 1 ? -1.546 8.854 -27.667 1.00 0.00 1 GLY A O 12
ATOM 12581 N N . SER A 1 2 ? -1.527 7.017 -28.967 1.00 0.00 2 SER A N 12
ATOM 12582 C CA . SER A 1 2 ? -1.436 6.090 -27.845 1.00 0.00 2 SER A CA 12
ATOM 12583 C C . SER A 1 2 ? -0.011 5.572 -27.682 1.00 0.00 2 SER A C 12
ATOM 12584 O O . SER A 1 2 ? 0.527 4.912 -28.571 1.00 0.00 2 SER A O 12
ATOM 12592 N N . SER A 1 3 ? 0.596 5.877 -26.540 1.00 0.00 3 SER A N 12
ATOM 12593 C CA . SER A 1 3 ? 1.961 5.447 -26.260 1.00 0.00 3 SER A CA 12
ATOM 12594 C C . SER A 1 3 ? 2.037 4.711 -24.926 1.00 0.00 3 SER A C 12
ATOM 12595 O O . SER A 1 3 ? 1.156 4.848 -24.078 1.00 0.00 3 SER A O 12
ATOM 12603 N N . GLY A 1 4 ? 3.096 3.928 -24.748 1.00 0.00 4 GLY A N 12
ATOM 12604 C CA . GLY A 1 4 ? 3.268 3.181 -23.516 1.00 0.00 4 GLY A CA 12
ATOM 12605 C C . GLY A 1 4 ? 3.311 1.683 -23.746 1.00 0.00 4 GLY A C 12
ATOM 12606 O O . GLY A 1 4 ? 3.580 1.227 -24.857 1.00 0.00 4 GLY A O 12
ATOM 12610 N N . SER A 1 5 ? 3.046 0.916 -22.694 1.00 0.00 5 SER A N 12
ATOM 12611 C CA . SER A 1 5 ? 3.060 -0.539 -22.785 1.00 0.00 5 SER A CA 12
ATOM 12612 C C . SER A 1 5 ? 1.683 -1.117 -22.473 1.00 0.00 5 SER A C 12
ATOM 12613 O O . SER A 1 5 ? 1.009 -0.675 -21.543 1.00 0.00 5 SER A O 12
ATOM 12621 N N . SER A 1 6 ? 1.272 -2.108 -23.257 1.00 0.00 6 SER A N 12
ATOM 12622 C CA . SER A 1 6 ? -0.026 -2.745 -23.068 1.00 0.00 6 SER A CA 12
ATOM 12623 C C . SER A 1 6 ? -0.028 -3.611 -21.812 1.00 0.00 6 SER A C 12
ATOM 12624 O O . SER A 1 6 ? 1.025 -3.933 -21.265 1.00 0.00 6 SER A O 12
ATOM 12632 N N . GLY A 1 7 ? -1.222 -3.984 -21.360 1.00 0.00 7 GLY A N 12
ATOM 12633 C CA . GLY A 1 7 ? -1.341 -4.808 -20.172 1.00 0.00 7 GLY A CA 12
ATOM 12634 C C . GLY A 1 7 ? -2.294 -5.971 -20.366 1.00 0.00 7 GLY A C 12
ATOM 12635 O O . GLY A 1 7 ? -3.289 -5.872 -21.084 1.00 0.00 7 GLY A O 12
ATOM 12639 N N . PRO A 1 8 ? -1.991 -7.104 -19.715 1.00 0.00 8 PRO A N 12
ATOM 12640 C CA . PRO A 1 8 ? -2.816 -8.313 -19.805 1.00 0.00 8 PRO A CA 12
ATOM 12641 C C . PRO A 1 8 ? -4.159 -8.152 -19.100 1.00 0.00 8 PRO A C 12
ATOM 12642 O O . PRO A 1 8 ? -4.441 -7.107 -18.512 1.00 0.00 8 PRO A O 12
ATOM 12653 N N . LEU A 1 9 ? -4.983 -9.191 -19.164 1.00 0.00 9 LEU A N 12
ATOM 12654 C CA . LEU A 1 9 ? -6.297 -9.165 -18.531 1.00 0.00 9 LEU A CA 12
ATOM 12655 C C . LEU A 1 9 ? -6.235 -8.471 -17.174 1.00 0.00 9 LEU A C 12
ATOM 12656 O O . LEU A 1 9 ? -5.198 -8.446 -16.509 1.00 0.00 9 LEU A O 12
ATOM 12672 N N . PRO A 1 10 ? -7.370 -7.896 -16.750 1.00 0.00 10 PRO A N 12
ATOM 12673 C CA . PRO A 1 10 ? -7.470 -7.194 -15.467 1.00 0.00 10 PRO A CA 12
ATOM 12674 C C . PRO A 1 10 ? -7.393 -8.145 -14.278 1.00 0.00 10 PRO A C 12
ATOM 12675 O O . PRO A 1 10 ? -7.089 -7.732 -13.160 1.00 0.00 10 PRO A O 12
ATOM 12686 N N . ASN A 1 11 ? -7.670 -9.421 -14.527 1.00 0.00 11 ASN A N 12
ATOM 12687 C CA . ASN A 1 11 ? -7.632 -10.431 -13.476 1.00 0.00 11 ASN A CA 12
ATOM 12688 C C . ASN A 1 11 ? -6.534 -11.455 -13.746 1.00 0.00 11 ASN A C 12
ATOM 12689 O O . ASN A 1 11 ? -6.308 -11.876 -14.880 1.00 0.00 11 ASN A O 12
ATOM 12700 N N . PRO A 1 12 ? -5.834 -11.867 -12.678 1.00 0.00 12 PRO A N 12
ATOM 12701 C CA . PRO A 1 12 ? -4.749 -12.848 -12.773 1.00 0.00 12 PRO A CA 12
ATOM 12702 C C . PRO A 1 12 ? -5.259 -14.247 -13.102 1.00 0.00 12 PRO A C 12
ATOM 12703 O O . PRO A 1 12 ? -4.482 -15.197 -13.184 1.00 0.00 12 PRO A O 12
ATOM 12714 N N . GLU A 1 13 ? -6.570 -14.365 -13.288 1.00 0.00 13 GLU A N 12
ATOM 12715 C CA . GLU A 1 13 ? -7.183 -15.650 -13.607 1.00 0.00 13 GLU A CA 12
ATOM 12716 C C . GLU A 1 13 ? -6.464 -16.789 -12.890 1.00 0.00 13 GLU A C 12
ATOM 12717 O O . GLU A 1 13 ? -6.386 -17.906 -13.398 1.00 0.00 13 GLU A O 12
ATOM 12729 N N . GLY A 1 14 ? -5.938 -16.495 -11.704 1.00 0.00 14 GLY A N 12
ATOM 12730 C CA . GLY A 1 14 ? -5.232 -17.504 -10.936 1.00 0.00 14 GLY A CA 12
ATOM 12731 C C . GLY A 1 14 ? -5.246 -17.215 -9.448 1.00 0.00 14 GLY A C 12
ATOM 12732 O O . GLY A 1 14 ? -6.272 -17.379 -8.786 1.00 0.00 14 GLY A O 12
ATOM 12736 N N . LEU A 1 15 ? -4.106 -16.786 -8.919 1.00 0.00 15 LEU A N 12
ATOM 12737 C CA . LEU A 1 15 ? -3.991 -16.476 -7.498 1.00 0.00 15 LEU A CA 12
ATOM 12738 C C . LEU A 1 15 ? -3.570 -15.024 -7.291 1.00 0.00 15 LEU A C 12
ATOM 12739 O O . LEU A 1 15 ? -2.400 -14.677 -7.455 1.00 0.00 15 LEU A O 12
ATOM 12755 N N . ASP A 1 16 ? -4.530 -14.182 -6.927 1.00 0.00 16 ASP A N 12
ATOM 12756 C CA . ASP A 1 16 ? -4.258 -12.768 -6.693 1.00 0.00 16 ASP A CA 12
ATOM 12757 C C . ASP A 1 16 ? -3.171 -12.591 -5.638 1.00 0.00 16 ASP A C 12
ATOM 12758 O O . ASP A 1 16 ? -2.884 -13.507 -4.868 1.00 0.00 16 ASP A O 12
ATOM 12767 N N . SER A 1 17 ? -2.569 -11.406 -5.610 1.00 0.00 17 SER A N 12
ATOM 12768 C CA . SER A 1 17 ? -1.510 -11.110 -4.652 1.00 0.00 17 SER A CA 12
ATOM 12769 C C . SER A 1 17 ? -2.084 -10.494 -3.380 1.00 0.00 17 SER A C 12
ATOM 12770 O O . SER A 1 17 ? -3.226 -10.036 -3.360 1.00 0.00 17 SER A O 12
ATOM 12778 N N . ASP A 1 18 ? -1.283 -10.487 -2.320 1.00 0.00 18 ASP A N 12
ATOM 12779 C CA . ASP A 1 18 ? -1.709 -9.927 -1.043 1.00 0.00 18 ASP A CA 12
ATOM 12780 C C . ASP A 1 18 ? -2.020 -8.440 -1.178 1.00 0.00 18 ASP A C 12
ATOM 12781 O O . ASP A 1 18 ? -1.240 -7.682 -1.756 1.00 0.00 18 ASP A O 12
ATOM 12790 N N . PHE A 1 19 ? -3.165 -8.028 -0.643 1.00 0.00 19 PHE A N 12
ATOM 12791 C CA . PHE A 1 19 ? -3.580 -6.632 -0.706 1.00 0.00 19 PHE A CA 12
ATOM 12792 C C . PHE A 1 19 ? -3.483 -5.973 0.667 1.00 0.00 19 PHE A C 12
ATOM 12793 O O . PHE A 1 19 ? -3.728 -6.610 1.692 1.00 0.00 19 PHE A O 12
ATOM 12810 N N . LEU A 1 20 ? -3.123 -4.694 0.679 1.00 0.00 20 LEU A N 12
ATOM 12811 C CA . LEU A 1 20 ? -2.993 -3.948 1.925 1.00 0.00 20 LEU A CA 12
ATOM 12812 C C . LEU A 1 20 ? -3.658 -2.580 1.812 1.00 0.00 20 LEU A C 12
ATOM 12813 O O . LEU A 1 20 ? -3.177 -1.702 1.097 1.00 0.00 20 LEU A O 12
ATOM 12829 N N . ALA A 1 21 ? -4.766 -2.405 2.526 1.00 0.00 21 ALA A N 12
ATOM 12830 C CA . ALA A 1 21 ? -5.494 -1.143 2.509 1.00 0.00 21 ALA A CA 12
ATOM 12831 C C . ALA A 1 21 ? -4.830 -0.114 3.417 1.00 0.00 21 ALA A C 12
ATOM 12832 O O . ALA A 1 21 ? -4.579 -0.379 4.593 1.00 0.00 21 ALA A O 12
ATOM 12839 N N . VAL A 1 22 ? -4.546 1.061 2.865 1.00 0.00 22 VAL A N 12
ATOM 12840 C CA . VAL A 1 22 ? -3.911 2.131 3.625 1.00 0.00 22 VAL A CA 12
ATOM 12841 C C . VAL A 1 22 ? -4.788 2.570 4.793 1.00 0.00 22 VAL A C 12
ATOM 12842 O O . VAL A 1 22 ? -5.751 3.316 4.614 1.00 0.00 22 VAL A O 12
ATOM 12855 N N . LEU A 1 23 ? -4.447 2.104 5.989 1.00 0.00 23 LEU A N 12
ATOM 12856 C CA . LEU A 1 23 ? -5.203 2.449 7.188 1.00 0.00 23 LEU A CA 12
ATOM 12857 C C . LEU A 1 23 ? -5.161 3.952 7.444 1.00 0.00 23 LEU A C 12
ATOM 12858 O O . LEU A 1 23 ? -6.106 4.526 7.985 1.00 0.00 23 LEU A O 12
ATOM 12874 N N . SER A 1 24 ? -4.061 4.584 7.049 1.00 0.00 24 SER A N 12
ATOM 12875 C CA . SER A 1 24 ? -3.896 6.021 7.237 1.00 0.00 24 SER A CA 12
ATOM 12876 C C . SER A 1 24 ? -2.825 6.572 6.301 1.00 0.00 24 SER A C 12
ATOM 12877 O O . SER A 1 24 ? -1.707 6.058 6.248 1.00 0.00 24 SER A O 12
ATOM 12885 N N . ASP A 1 25 ? -3.175 7.619 5.563 1.00 0.00 25 ASP A N 12
ATOM 12886 C CA . ASP A 1 25 ? -2.245 8.242 4.628 1.00 0.00 25 ASP A CA 12
ATOM 12887 C C . ASP A 1 25 ? -0.843 8.316 5.225 1.00 0.00 25 ASP A C 12
ATOM 12888 O O . ASP A 1 25 ? -0.677 8.587 6.415 1.00 0.00 25 ASP A O 12
ATOM 12897 N N . TYR A 1 26 ? 0.163 8.074 4.392 1.00 0.00 26 TYR A N 12
ATOM 12898 C CA . TYR A 1 26 ? 1.550 8.110 4.838 1.00 0.00 26 TYR A CA 12
ATOM 12899 C C . TYR A 1 26 ? 2.496 8.317 3.659 1.00 0.00 26 TYR A C 12
ATOM 12900 O O . TYR A 1 26 ? 2.229 7.895 2.534 1.00 0.00 26 TYR A O 12
ATOM 12918 N N . PRO A 1 27 ? 3.631 8.982 3.922 1.00 0.00 27 PRO A N 12
ATOM 12919 C CA . PRO A 1 27 ? 3.960 9.489 5.257 1.00 0.00 27 PRO A CA 12
ATOM 12920 C C . PRO A 1 27 ? 3.067 10.654 5.671 1.00 0.00 27 PRO A C 12
ATOM 12921 O O . PRO A 1 27 ? 2.123 11.006 4.964 1.00 0.00 27 PRO A O 12
ATOM 12932 N N . SER A 1 28 ? 3.371 11.247 6.821 1.00 0.00 28 SER A N 12
ATOM 12933 C CA . SER A 1 28 ? 2.593 12.370 7.331 1.00 0.00 28 SER A CA 12
ATOM 12934 C C . SER A 1 28 ? 2.875 13.636 6.528 1.00 0.00 28 SER A C 12
ATOM 12935 O O . SER A 1 28 ? 3.941 13.799 5.932 1.00 0.00 28 SER A O 12
ATOM 12943 N N . PRO A 1 29 ? 1.898 14.555 6.510 1.00 0.00 29 PRO A N 12
ATOM 12944 C CA . PRO A 1 29 ? 2.018 15.823 5.784 1.00 0.00 29 PRO A CA 12
ATOM 12945 C C . PRO A 1 29 ? 3.027 16.767 6.428 1.00 0.00 29 PRO A C 12
ATOM 12946 O O . PRO A 1 29 ? 3.230 17.887 5.960 1.00 0.00 29 PRO A O 12
ATOM 12957 N N . ASP A 1 30 ? 3.659 16.306 7.502 1.00 0.00 30 ASP A N 12
ATOM 12958 C CA . ASP A 1 30 ? 4.649 17.110 8.210 1.00 0.00 30 ASP A CA 12
ATOM 12959 C C . ASP A 1 30 ? 6.061 16.606 7.925 1.00 0.00 30 ASP A C 12
ATOM 12960 O O . ASP A 1 30 ? 7.043 17.294 8.203 1.00 0.00 30 ASP A O 12
ATOM 12969 N N . ILE A 1 31 ? 6.153 15.401 7.372 1.00 0.00 31 ILE A N 12
ATOM 12970 C CA . ILE A 1 31 ? 7.444 14.806 7.050 1.00 0.00 31 ILE A CA 12
ATOM 12971 C C . ILE A 1 31 ? 7.627 14.671 5.542 1.00 0.00 31 ILE A C 12
ATOM 12972 O O . ILE A 1 31 ? 8.633 15.112 4.986 1.00 0.00 31 ILE A O 12
ATOM 12988 N N . SER A 1 32 ? 6.646 14.060 4.886 1.00 0.00 32 SER A N 12
ATOM 12989 C CA . SER A 1 32 ? 6.699 13.865 3.441 1.00 0.00 32 SER A CA 12
ATOM 12990 C C . SER A 1 32 ? 5.301 13.649 2.871 1.00 0.00 32 SER A C 12
ATOM 12991 O O . SER A 1 32 ? 4.352 13.331 3.588 1.00 0.00 32 SER A O 12
ATOM 12999 N N . PRO A 1 33 ? 5.169 13.825 1.548 1.00 0.00 33 PRO A N 12
ATOM 13000 C CA . PRO A 1 33 ? 3.891 13.655 0.850 1.00 0.00 33 PRO A CA 12
ATOM 13001 C C . PRO A 1 33 ? 3.448 12.197 0.799 1.00 0.00 33 PRO A C 12
ATOM 13002 O O . PRO A 1 33 ? 4.229 11.296 0.489 1.00 0.00 33 PRO A O 12
ATOM 13013 N N . PRO A 1 34 ? 2.166 11.955 1.109 1.00 0.00 34 PRO A N 12
ATOM 13014 C CA . PRO A 1 34 ? 1.590 10.607 1.105 1.00 0.00 34 PRO A CA 12
ATOM 13015 C C . PRO A 1 34 ? 1.458 10.038 -0.304 1.00 0.00 34 PRO A C 12
ATOM 13016 O O . PRO A 1 34 ? 0.830 10.645 -1.172 1.00 0.00 34 PRO A O 12
ATOM 13027 N N . ILE A 1 35 ? 2.053 8.870 -0.523 1.00 0.00 35 ILE A N 12
ATOM 13028 C CA . ILE A 1 35 ? 2.000 8.219 -1.826 1.00 0.00 35 ILE A CA 12
ATOM 13029 C C . ILE A 1 35 ? 0.751 7.356 -1.959 1.00 0.00 35 ILE A C 12
ATOM 13030 O O . ILE A 1 35 ? 0.272 7.103 -3.065 1.00 0.00 35 ILE A O 12
ATOM 13046 N N . PHE A 1 36 ? 0.226 6.906 -0.824 1.00 0.00 36 PHE A N 12
ATOM 13047 C CA . PHE A 1 36 ? -0.970 6.071 -0.812 1.00 0.00 36 PHE A CA 12
ATOM 13048 C C . PHE A 1 36 ? -1.992 6.598 0.190 1.00 0.00 36 PHE A C 12
ATOM 13049 O O . PHE A 1 36 ? -1.942 6.270 1.375 1.00 0.00 36 PHE A O 12
ATOM 13066 N N . ARG A 1 37 ? -2.918 7.419 -0.295 1.00 0.00 37 ARG A N 12
ATOM 13067 C CA . ARG A 1 37 ? -3.952 7.994 0.557 1.00 0.00 37 ARG A CA 12
ATOM 13068 C C . ARG A 1 37 ? -4.739 6.899 1.271 1.00 0.00 37 ARG A C 12
ATOM 13069 O O . ARG A 1 37 ? -4.889 5.791 0.755 1.00 0.00 37 ARG A O 12
ATOM 13090 N N . ARG A 1 38 ? -5.240 7.216 2.460 1.00 0.00 38 ARG A N 12
ATOM 13091 C CA . ARG A 1 38 ? -6.010 6.259 3.246 1.00 0.00 38 ARG A CA 12
ATOM 13092 C C . ARG A 1 38 ? -7.120 5.634 2.405 1.00 0.00 38 ARG A C 12
ATOM 13093 O O . ARG A 1 38 ? -7.674 6.277 1.514 1.00 0.00 38 ARG A O 12
ATOM 13114 N N . GLY A 1 39 ? -7.438 4.376 2.695 1.00 0.00 39 GLY A N 12
ATOM 13115 C CA . GLY A 1 39 ? -8.479 3.686 1.956 1.00 0.00 39 GLY A CA 12
ATOM 13116 C C . GLY A 1 39 ? -7.991 3.162 0.620 1.00 0.00 39 GLY A C 12
ATOM 13117 O O . GLY A 1 39 ? -8.623 2.293 0.020 1.00 0.00 39 GLY A O 12
ATOM 13121 N N . GLU A 1 40 ? -6.866 3.693 0.152 1.00 0.00 40 GLU A N 12
ATOM 13122 C CA . GLU A 1 40 ? -6.297 3.275 -1.123 1.00 0.00 40 GLU A CA 12
ATOM 13123 C C . GLU A 1 40 ? -5.787 1.839 -1.047 1.00 0.00 40 GLU A C 12
ATOM 13124 O O . GLU A 1 40 ? -5.177 1.436 -0.057 1.00 0.00 40 GLU A O 12
ATOM 13136 N N . LYS A 1 41 ? -6.043 1.070 -2.100 1.00 0.00 41 LYS A N 12
ATOM 13137 C CA . LYS A 1 41 ? -5.611 -0.322 -2.155 1.00 0.00 41 LYS A CA 12
ATOM 13138 C C . LYS A 1 41 ? -4.220 -0.435 -2.769 1.00 0.00 41 LYS A C 12
ATOM 13139 O O . LYS A 1 41 ? -3.878 0.299 -3.697 1.00 0.00 41 LYS A O 12
ATOM 13158 N N . LEU A 1 42 ? -3.422 -1.360 -2.248 1.00 0.00 42 LEU A N 12
ATOM 13159 C CA . LEU A 1 42 ? -2.067 -1.572 -2.746 1.00 0.00 42 LEU A CA 12
ATOM 13160 C C . LEU A 1 42 ? -1.738 -3.059 -2.815 1.00 0.00 42 LEU A C 12
ATOM 13161 O O . LEU A 1 42 ? -2.140 -3.835 -1.948 1.00 0.00 42 LEU A O 12
ATOM 13177 N N . ARG A 1 43 ? -1.004 -3.450 -3.852 1.00 0.00 43 ARG A N 12
ATOM 13178 C CA . ARG A 1 43 ? -0.620 -4.845 -4.033 1.00 0.00 43 ARG A CA 12
ATOM 13179 C C . ARG A 1 43 ? 0.772 -5.104 -3.463 1.00 0.00 43 ARG A C 12
ATOM 13180 O O . ARG A 1 43 ? 1.712 -4.355 -3.728 1.00 0.00 43 ARG A O 12
ATOM 13201 N N . VAL A 1 44 ? 0.895 -6.170 -2.679 1.00 0.00 44 VAL A N 12
ATOM 13202 C CA . VAL A 1 44 ? 2.171 -6.529 -2.071 1.00 0.00 44 VAL A CA 12
ATOM 13203 C C . VAL A 1 44 ? 3.174 -6.983 -3.127 1.00 0.00 44 VAL A C 12
ATOM 13204 O O . VAL A 1 44 ? 3.002 -8.031 -3.750 1.00 0.00 44 VAL A O 12
ATOM 13217 N N . ILE A 1 45 ? 4.220 -6.188 -3.321 1.00 0.00 45 ILE A N 12
ATOM 13218 C CA . ILE A 1 45 ? 5.251 -6.509 -4.300 1.00 0.00 45 ILE A CA 12
ATOM 13219 C C . ILE A 1 45 ? 6.382 -7.312 -3.664 1.00 0.00 45 ILE A C 12
ATOM 13220 O O . ILE A 1 45 ? 6.742 -8.385 -4.147 1.00 0.00 45 ILE A O 12
ATOM 13236 N N . SER A 1 46 ? 6.936 -6.784 -2.577 1.00 0.00 46 SER A N 12
ATOM 13237 C CA . SER A 1 46 ? 8.027 -7.451 -1.876 1.00 0.00 46 SER A CA 12
ATOM 13238 C C . SER A 1 46 ? 7.828 -7.376 -0.365 1.00 0.00 46 SER A C 12
ATOM 13239 O O . SER A 1 46 ? 7.351 -6.370 0.160 1.00 0.00 46 SER A O 12
ATOM 13247 N N . ASP A 1 47 ? 8.197 -8.448 0.327 1.00 0.00 47 ASP A N 12
ATOM 13248 C CA . ASP A 1 47 ? 8.060 -8.505 1.778 1.00 0.00 47 ASP A CA 12
ATOM 13249 C C . ASP A 1 47 ? 9.428 -8.492 2.454 1.00 0.00 47 ASP A C 12
ATOM 13250 O O . ASP A 1 47 ? 10.216 -9.423 2.296 1.00 0.00 47 ASP A O 12
ATOM 13259 N N . GLU A 1 48 ? 9.701 -7.430 3.205 1.00 0.00 48 GLU A N 12
ATOM 13260 C CA . GLU A 1 48 ? 10.975 -7.297 3.903 1.00 0.00 48 GLU A CA 12
ATOM 13261 C C . GLU A 1 48 ? 10.756 -7.027 5.388 1.00 0.00 48 GLU A C 12
ATOM 13262 O O . GLU A 1 48 ? 10.733 -5.877 5.825 1.00 0.00 48 GLU A O 12
ATOM 13274 N N . GLY A 1 49 ? 10.594 -8.097 6.161 1.00 0.00 49 GLY A N 12
ATOM 13275 C CA . GLY A 1 49 ? 10.378 -7.955 7.589 1.00 0.00 49 GLY A CA 12
ATOM 13276 C C . GLY A 1 49 ? 9.130 -7.157 7.910 1.00 0.00 49 GLY A C 12
ATOM 13277 O O . GLY A 1 49 ? 8.038 -7.487 7.448 1.00 0.00 49 GLY A O 12
ATOM 13281 N N . GLY A 1 50 ? 9.290 -6.105 8.706 1.00 0.00 50 GLY A N 12
ATOM 13282 C CA . GLY A 1 50 ? 8.159 -5.275 9.077 1.00 0.00 50 GLY A CA 12
ATOM 13283 C C . GLY A 1 50 ? 7.767 -4.305 7.980 1.00 0.00 50 GLY A C 12
ATOM 13284 O O . GLY A 1 50 ? 6.651 -3.785 7.972 1.00 0.00 50 GLY A O 12
ATOM 13288 N N . TRP A 1 51 ? 8.686 -4.061 7.053 1.00 0.00 51 TRP A N 12
ATOM 13289 C CA . TRP A 1 51 ? 8.430 -3.145 5.947 1.00 0.00 51 TRP A CA 12
ATOM 13290 C C . TRP A 1 51 ? 8.396 -3.893 4.618 1.00 0.00 51 TRP A C 12
ATOM 13291 O O . TRP A 1 51 ? 9.283 -4.693 4.323 1.00 0.00 51 TRP A O 12
ATOM 13312 N N . TRP A 1 52 ? 7.367 -3.626 3.821 1.00 0.00 52 TRP A N 12
ATOM 13313 C CA . TRP A 1 52 ? 7.219 -4.274 2.523 1.00 0.00 52 TRP A CA 12
ATOM 13314 C C . TRP A 1 52 ? 6.912 -3.251 1.436 1.00 0.00 52 TRP A C 12
ATOM 13315 O O . TRP A 1 52 ? 6.539 -2.114 1.726 1.00 0.00 52 TRP A O 12
ATOM 13336 N N . LYS A 1 53 ? 7.072 -3.660 0.182 1.00 0.00 53 LYS A N 12
ATOM 13337 C CA . LYS A 1 53 ? 6.812 -2.780 -0.951 1.00 0.00 53 LYS A CA 12
ATOM 13338 C C . LYS A 1 53 ? 5.442 -3.065 -1.558 1.00 0.00 53 LYS A C 12
ATOM 13339 O O . LYS A 1 53 ? 5.002 -4.214 -1.609 1.00 0.00 53 LYS A O 12
ATOM 13358 N N . ALA A 1 54 ? 4.773 -2.014 -2.019 1.00 0.00 54 ALA A N 12
ATOM 13359 C CA . ALA A 1 54 ? 3.455 -2.153 -2.626 1.00 0.00 54 ALA A CA 12
ATOM 13360 C C . ALA A 1 54 ? 3.210 -1.060 -3.661 1.00 0.00 54 ALA A C 12
ATOM 13361 O O . ALA A 1 54 ? 3.873 -0.023 -3.652 1.00 0.00 54 ALA A O 12
ATOM 13368 N N . ILE A 1 55 ? 2.253 -1.300 -4.552 1.00 0.00 55 ILE A N 12
ATOM 13369 C CA . ILE A 1 55 ? 1.921 -0.336 -5.594 1.00 0.00 55 ILE A CA 12
ATOM 13370 C C . ILE A 1 55 ? 0.418 -0.086 -5.651 1.00 0.00 55 ILE A C 12
ATOM 13371 O O . ILE A 1 55 ? -0.382 -1.013 -5.522 1.00 0.00 55 ILE A O 12
ATOM 13387 N N . SER A 1 56 ? 0.040 1.174 -5.848 1.00 0.00 56 SER A N 12
ATOM 13388 C CA . SER A 1 56 ? -1.367 1.547 -5.921 1.00 0.00 56 SER A CA 12
ATOM 13389 C C . SER A 1 56 ? -1.989 1.068 -7.230 1.00 0.00 56 SER A C 12
ATOM 13390 O O . SER A 1 56 ? -1.452 1.311 -8.311 1.00 0.00 56 SER A O 12
ATOM 13398 N N . LEU A 1 57 ? -3.124 0.386 -7.123 1.00 0.00 57 LEU A N 12
ATOM 13399 C CA . LEU A 1 57 ? -3.821 -0.129 -8.297 1.00 0.00 57 LEU A CA 12
ATOM 13400 C C . LEU A 1 57 ? -4.616 0.976 -8.985 1.00 0.00 57 LEU A C 12
ATOM 13401 O O . LEU A 1 57 ? -5.354 0.722 -9.937 1.00 0.00 57 LEU A O 12
ATOM 13417 N N . SER A 1 58 ? -4.458 2.203 -8.499 1.00 0.00 58 SER A N 12
ATOM 13418 C CA . SER A 1 58 ? -5.162 3.347 -9.067 1.00 0.00 58 SER A CA 12
ATOM 13419 C C . SER A 1 58 ? -4.212 4.219 -9.882 1.00 0.00 58 SER A C 12
ATOM 13420 O O . SER A 1 58 ? -4.491 4.554 -11.034 1.00 0.00 58 SER A O 12
ATOM 13428 N N . THR A 1 59 ? -3.087 4.585 -9.276 1.00 0.00 59 THR A N 12
ATOM 13429 C CA . THR A 1 59 ? -2.096 5.419 -9.943 1.00 0.00 59 THR A CA 12
ATOM 13430 C C . THR A 1 59 ? -0.951 4.578 -10.497 1.00 0.00 59 THR A C 12
ATOM 13431 O O . THR A 1 59 ? -0.511 4.778 -11.628 1.00 0.00 59 THR A O 12
ATOM 13442 N N . GLY A 1 60 ? -0.474 3.633 -9.692 1.00 0.00 60 GLY A N 12
ATOM 13443 C CA . GLY A 1 60 ? 0.615 2.775 -10.119 1.00 0.00 60 GLY A CA 12
ATOM 13444 C C . GLY A 1 60 ? 1.950 3.201 -9.542 1.00 0.00 60 GLY A C 12
ATOM 13445 O O . GLY A 1 60 ? 3.000 2.943 -10.132 1.00 0.00 60 GLY A O 12
ATOM 13449 N N . ARG A 1 61 ? 1.912 3.855 -8.386 1.00 0.00 61 ARG A N 12
ATOM 13450 C CA . ARG A 1 61 ? 3.128 4.321 -7.731 1.00 0.00 61 ARG A CA 12
ATOM 13451 C C . ARG A 1 61 ? 3.728 3.224 -6.856 1.00 0.00 61 ARG A C 12
ATOM 13452 O O . ARG A 1 61 ? 3.040 2.636 -6.022 1.00 0.00 61 ARG A O 12
ATOM 13473 N N . GLU A 1 62 ? 5.015 2.954 -7.054 1.00 0.00 62 GLU A N 12
ATOM 13474 C CA . GLU A 1 62 ? 5.706 1.926 -6.284 1.00 0.00 62 GLU A CA 12
ATOM 13475 C C . GLU A 1 62 ? 6.487 2.546 -5.128 1.00 0.00 62 GLU A C 12
ATOM 13476 O O . GLU A 1 62 ? 7.408 3.335 -5.339 1.00 0.00 62 GLU A O 12
ATOM 13488 N N . SER A 1 63 ? 6.110 2.183 -3.906 1.00 0.00 63 SER A N 12
ATOM 13489 C CA . SER A 1 63 ? 6.771 2.705 -2.716 1.00 0.00 63 SER A CA 12
ATOM 13490 C C . SER A 1 63 ? 6.782 1.666 -1.600 1.00 0.00 63 SER A C 12
ATOM 13491 O O . SER A 1 63 ? 6.113 0.635 -1.689 1.00 0.00 63 SER A O 12
ATOM 13499 N N . TYR A 1 64 ? 7.544 1.944 -0.548 1.00 0.00 64 TYR A N 12
ATOM 13500 C CA . TYR A 1 64 ? 7.645 1.032 0.585 1.00 0.00 64 TYR A CA 12
ATOM 13501 C C . TYR A 1 64 ? 7.012 1.642 1.832 1.00 0.00 64 TYR A C 12
ATOM 13502 O O . TYR A 1 64 ? 7.491 2.648 2.356 1.00 0.00 64 TYR A O 12
ATOM 13520 N N . ILE A 1 65 ? 5.933 1.026 2.302 1.00 0.00 65 ILE A N 12
ATOM 13521 C CA . ILE A 1 65 ? 5.235 1.506 3.488 1.00 0.00 65 ILE A CA 12
ATOM 13522 C C . ILE A 1 65 ? 5.163 0.423 4.560 1.00 0.00 65 ILE A C 12
ATOM 13523 O O . ILE A 1 65 ? 5.140 -0.773 4.269 1.00 0.00 65 ILE A O 12
ATOM 13539 N N . PRO A 1 66 ? 5.125 0.851 5.831 1.00 0.00 66 PRO A N 12
ATOM 13540 C CA . PRO A 1 66 ? 5.053 -0.066 6.972 1.00 0.00 66 PRO A CA 12
ATOM 13541 C C . PRO A 1 66 ? 3.703 -0.770 7.066 1.00 0.00 66 PRO A C 12
ATOM 13542 O O . PRO A 1 66 ? 2.655 -0.147 6.905 1.00 0.00 66 PRO A O 12
ATOM 13553 N N . GLY A 1 67 ? 3.738 -2.074 7.327 1.00 0.00 67 GLY A N 12
ATOM 13554 C CA . GLY A 1 67 ? 2.510 -2.840 7.438 1.00 0.00 67 GLY A CA 12
ATOM 13555 C C . GLY A 1 67 ? 1.494 -2.180 8.348 1.00 0.00 67 GLY A C 12
ATOM 13556 O O . GLY A 1 67 ? 0.292 -2.231 8.088 1.00 0.00 67 GLY A O 12
ATOM 13560 N N . ILE A 1 68 ? 1.977 -1.560 9.419 1.00 0.00 68 ILE A N 12
ATOM 13561 C CA . ILE A 1 68 ? 1.102 -0.888 10.372 1.00 0.00 68 ILE A CA 12
ATOM 13562 C C . ILE A 1 68 ? 0.302 0.220 9.695 1.00 0.00 68 ILE A C 12
ATOM 13563 O O . ILE A 1 68 ? -0.790 0.574 10.143 1.00 0.00 68 ILE A O 12
ATOM 13579 N N . CYS A 1 69 ? 0.851 0.764 8.615 1.00 0.00 69 CYS A N 12
ATOM 13580 C CA . CYS A 1 69 ? 0.188 1.832 7.875 1.00 0.00 69 CYS A CA 12
ATOM 13581 C C . CYS A 1 69 ? -0.844 1.263 6.906 1.00 0.00 69 CYS A C 12
ATOM 13582 O O . CYS A 1 69 ? -1.607 2.006 6.289 1.00 0.00 69 CYS A O 12
ATOM 13590 N N . VAL A 1 70 ? -0.860 -0.060 6.777 1.00 0.00 70 VAL A N 12
ATOM 13591 C CA . VAL A 1 70 ? -1.797 -0.729 5.883 1.00 0.00 70 VAL A CA 12
ATOM 13592 C C . VAL A 1 70 ? -2.504 -1.881 6.589 1.00 0.00 70 VAL A C 12
ATOM 13593 O O . VAL A 1 70 ? -2.071 -2.331 7.649 1.00 0.00 70 VAL A O 12
ATOM 13606 N N . ALA A 1 71 ? -3.593 -2.354 5.993 1.00 0.00 71 ALA A N 12
ATOM 13607 C CA . ALA A 1 71 ? -4.359 -3.455 6.563 1.00 0.00 71 ALA A CA 12
ATOM 13608 C C . ALA A 1 71 ? -4.534 -4.583 5.552 1.00 0.00 71 ALA A C 12
ATOM 13609 O O . ALA A 1 71 ? -4.882 -4.344 4.396 1.00 0.00 71 ALA A O 12
ATOM 13616 N N . ARG A 1 72 ? -4.291 -5.812 5.996 1.00 0.00 72 ARG A N 12
ATOM 13617 C CA . ARG A 1 72 ? -4.421 -6.977 5.128 1.00 0.00 72 ARG A CA 12
ATOM 13618 C C . ARG A 1 72 ? -5.851 -7.116 4.615 1.00 0.00 72 ARG A C 12
ATOM 13619 O O . ARG A 1 72 ? -6.721 -7.648 5.305 1.00 0.00 72 ARG A O 12
ATOM 13640 N N . VAL A 1 73 ? -6.088 -6.633 3.399 1.00 0.00 73 VAL A N 12
ATOM 13641 C CA . VAL A 1 73 ? -7.412 -6.704 2.792 1.00 0.00 73 VAL A CA 12
ATOM 13642 C C . VAL A 1 73 ? -7.726 -8.119 2.322 1.00 0.00 73 VAL A C 12
ATOM 13643 O O . VAL A 1 73 ? -6.860 -8.815 1.791 1.00 0.00 73 VAL A O 12
ATOM 13656 N N . SER A 1 74 ? -8.971 -8.540 2.521 1.00 0.00 74 SER A N 12
ATOM 13657 C CA . SER A 1 74 ? -9.400 -9.875 2.120 1.00 0.00 74 SER A CA 12
ATOM 13658 C C . SER A 1 74 ? -10.569 -9.799 1.142 1.00 0.00 74 SER A C 12
ATOM 13659 O O . SER A 1 74 ? -11.600 -10.440 1.340 1.00 0.00 74 SER A O 12
ATOM 13667 N N . GLY A 1 75 ? -10.399 -9.010 0.086 1.00 0.00 75 GLY A N 12
ATOM 13668 C CA . GLY A 1 75 ? -11.446 -8.864 -0.907 1.00 0.00 75 GLY A CA 12
ATOM 13669 C C . GLY A 1 75 ? -11.092 -7.853 -1.980 1.00 0.00 75 GLY A C 12
ATOM 13670 O O . GLY A 1 75 ? -10.155 -7.068 -1.837 1.00 0.00 75 GLY A O 12
ATOM 13674 N N . PRO A 1 76 ? -11.853 -7.865 -3.085 1.00 0.00 76 PRO A N 12
ATOM 13675 C CA . PRO A 1 76 ? -11.632 -6.949 -4.208 1.00 0.00 76 PRO A CA 12
ATOM 13676 C C . PRO A 1 76 ? -11.989 -5.508 -3.859 1.00 0.00 76 PRO A C 12
ATOM 13677 O O . PRO A 1 76 ? -12.413 -5.217 -2.741 1.00 0.00 76 PRO A O 12
ATOM 13688 N N . SER A 1 77 ? -11.815 -4.610 -4.824 1.00 0.00 77 SER A N 12
ATOM 13689 C CA . SER A 1 77 ? -12.117 -3.199 -4.617 1.00 0.00 77 SER A CA 12
ATOM 13690 C C . SER A 1 77 ? -13.622 -2.975 -4.505 1.00 0.00 77 SER A C 12
ATOM 13691 O O . SER A 1 77 ? -14.300 -2.728 -5.502 1.00 0.00 77 SER A O 12
ATOM 13699 N N . SER A 1 78 ? -14.137 -3.064 -3.283 1.00 0.00 78 SER A N 12
ATOM 13700 C CA . SER A 1 78 ? -15.562 -2.875 -3.039 1.00 0.00 78 SER A CA 12
ATOM 13701 C C . SER A 1 78 ? -15.908 -1.392 -2.958 1.00 0.00 78 SER A C 12
ATOM 13702 O O . SER A 1 78 ? -16.784 -0.907 -3.674 1.00 0.00 78 SER A O 12
ATOM 13710 N N . GLY A 1 79 ? -15.213 -0.675 -2.080 1.00 0.00 79 GLY A N 12
ATOM 13711 C CA . GLY A 1 79 ? -15.460 0.746 -1.921 1.00 0.00 79 GLY A CA 12
ATOM 13712 C C . GLY A 1 79 ? -16.591 1.033 -0.953 1.00 0.00 79 GLY A C 12
ATOM 13713 O O . GLY A 1 79 ? -16.375 1.121 0.255 1.00 0.00 79 GLY A O 12
ATOM 13717 N N . GLY A 1 1 ? -18.898 -7.650 -3.798 1.00 0.00 1 GLY A N 13
ATOM 13718 C CA . GLY A 1 1 ? -19.821 -8.427 -4.604 1.00 0.00 1 GLY A CA 13
ATOM 13719 C C . GLY A 1 1 ? -19.187 -9.687 -5.159 1.00 0.00 1 GLY A C 13
ATOM 13720 O O . GLY A 1 1 ? -18.680 -10.519 -4.406 1.00 0.00 1 GLY A O 13
ATOM 13724 N N . SER A 1 2 ? -19.216 -9.830 -6.480 1.00 0.00 2 SER A N 13
ATOM 13725 C CA . SER A 1 2 ? -18.645 -11.001 -7.135 1.00 0.00 2 SER A CA 13
ATOM 13726 C C . SER A 1 2 ? -17.621 -10.589 -8.189 1.00 0.00 2 SER A C 13
ATOM 13727 O O . SER A 1 2 ? -17.938 -10.500 -9.375 1.00 0.00 2 SER A O 13
ATOM 13735 N N . SER A 1 3 ? -16.393 -10.339 -7.746 1.00 0.00 3 SER A N 13
ATOM 13736 C CA . SER A 1 3 ? -15.323 -9.932 -8.650 1.00 0.00 3 SER A CA 13
ATOM 13737 C C . SER A 1 3 ? -13.977 -9.929 -7.931 1.00 0.00 3 SER A C 13
ATOM 13738 O O . SER A 1 3 ? -13.791 -9.224 -6.941 1.00 0.00 3 SER A O 13
ATOM 13746 N N . GLY A 1 4 ? -13.041 -10.724 -8.440 1.00 0.00 4 GLY A N 13
ATOM 13747 C CA . GLY A 1 4 ? -11.723 -10.799 -7.835 1.00 0.00 4 GLY A CA 13
ATOM 13748 C C . GLY A 1 4 ? -11.234 -12.226 -7.687 1.00 0.00 4 GLY A C 13
ATOM 13749 O O . GLY A 1 4 ? -10.216 -12.604 -8.266 1.00 0.00 4 GLY A O 13
ATOM 13753 N N . SER A 1 5 ? -11.961 -13.021 -6.907 1.00 0.00 5 SER A N 13
ATOM 13754 C CA . SER A 1 5 ? -11.592 -14.414 -6.680 1.00 0.00 5 SER A CA 13
ATOM 13755 C C . SER A 1 5 ? -12.784 -15.337 -6.914 1.00 0.00 5 SER A C 13
ATOM 13756 O O . SER A 1 5 ? -13.001 -16.290 -6.166 1.00 0.00 5 SER A O 13
ATOM 13764 N N . SER A 1 6 ? -13.553 -15.046 -7.958 1.00 0.00 6 SER A N 13
ATOM 13765 C CA . SER A 1 6 ? -14.726 -15.846 -8.290 1.00 0.00 6 SER A CA 13
ATOM 13766 C C . SER A 1 6 ? -14.316 -17.208 -8.842 1.00 0.00 6 SER A C 13
ATOM 13767 O O . SER A 1 6 ? -13.830 -17.314 -9.967 1.00 0.00 6 SER A O 13
ATOM 13775 N N . GLY A 1 7 ? -14.515 -18.250 -8.040 1.00 0.00 7 GLY A N 13
ATOM 13776 C CA . GLY A 1 7 ? -14.161 -19.591 -8.464 1.00 0.00 7 GLY A CA 13
ATOM 13777 C C . GLY A 1 7 ? -12.925 -19.615 -9.342 1.00 0.00 7 GLY A C 13
ATOM 13778 O O . GLY A 1 7 ? -12.995 -19.885 -10.541 1.00 0.00 7 GLY A O 13
ATOM 13782 N N . PRO A 1 8 ? -11.762 -19.324 -8.741 1.00 0.00 8 PRO A N 13
ATOM 13783 C CA . PRO A 1 8 ? -10.484 -19.304 -9.458 1.00 0.00 8 PRO A CA 13
ATOM 13784 C C . PRO A 1 8 ? -10.032 -20.700 -9.875 1.00 0.00 8 PRO A C 13
ATOM 13785 O O . PRO A 1 8 ? -10.625 -21.702 -9.474 1.00 0.00 8 PRO A O 13
ATOM 13796 N N . LEU A 1 9 ? -8.978 -20.759 -10.682 1.00 0.00 9 LEU A N 13
ATOM 13797 C CA . LEU A 1 9 ? -8.446 -22.032 -11.153 1.00 0.00 9 LEU A CA 13
ATOM 13798 C C . LEU A 1 9 ? -7.269 -22.483 -10.293 1.00 0.00 9 LEU A C 13
ATOM 13799 O O . LEU A 1 9 ? -6.556 -21.673 -9.700 1.00 0.00 9 LEU A O 13
ATOM 13815 N N . PRO A 1 10 ? -7.059 -23.805 -10.223 1.00 0.00 10 PRO A N 13
ATOM 13816 C CA . PRO A 1 10 ? -5.967 -24.393 -9.440 1.00 0.00 10 PRO A CA 13
ATOM 13817 C C . PRO A 1 10 ? -4.599 -24.108 -10.049 1.00 0.00 10 PRO A C 13
ATOM 13818 O O . PRO A 1 10 ? -3.652 -23.772 -9.340 1.00 0.00 10 PRO A O 13
ATOM 13829 N N . ASN A 1 11 ? -4.502 -24.246 -11.367 1.00 0.00 11 ASN A N 13
ATOM 13830 C CA . ASN A 1 11 ? -3.248 -24.003 -12.071 1.00 0.00 11 ASN A CA 13
ATOM 13831 C C . ASN A 1 11 ? -2.612 -22.694 -11.614 1.00 0.00 11 ASN A C 13
ATOM 13832 O O . ASN A 1 11 ? -3.273 -21.813 -11.063 1.00 0.00 11 ASN A O 13
ATOM 13843 N N . PRO A 1 12 ? -1.298 -22.562 -11.847 1.00 0.00 12 PRO A N 13
ATOM 13844 C CA . PRO A 1 12 ? -0.543 -21.364 -11.467 1.00 0.00 12 PRO A CA 13
ATOM 13845 C C . PRO A 1 12 ? -0.915 -20.152 -12.315 1.00 0.00 12 PRO A C 13
ATOM 13846 O O . PRO A 1 12 ? -0.374 -19.063 -12.128 1.00 0.00 12 PRO A O 13
ATOM 13857 N N . GLU A 1 13 ? -1.842 -20.350 -13.248 1.00 0.00 13 GLU A N 13
ATOM 13858 C CA . GLU A 1 13 ? -2.285 -19.272 -14.124 1.00 0.00 13 GLU A CA 13
ATOM 13859 C C . GLU A 1 13 ? -2.995 -18.181 -13.329 1.00 0.00 13 GLU A C 13
ATOM 13860 O O . GLU A 1 13 ? -4.092 -18.389 -12.811 1.00 0.00 13 GLU A O 13
ATOM 13872 N N . GLY A 1 14 ? -2.361 -17.016 -13.235 1.00 0.00 14 GLY A N 13
ATOM 13873 C CA . GLY A 1 14 ? -2.945 -15.909 -12.501 1.00 0.00 14 GLY A CA 13
ATOM 13874 C C . GLY A 1 14 ? -3.022 -16.178 -11.011 1.00 0.00 14 GLY A C 13
ATOM 13875 O O . GLY A 1 14 ? -4.046 -16.643 -10.508 1.00 0.00 14 GLY A O 13
ATOM 13879 N N . LEU A 1 15 ? -1.937 -15.887 -10.303 1.00 0.00 15 LEU A N 13
ATOM 13880 C CA . LEU A 1 15 ? -1.884 -16.102 -8.861 1.00 0.00 15 LEU A CA 13
ATOM 13881 C C . LEU A 1 15 ? -2.248 -14.826 -8.107 1.00 0.00 15 LEU A C 13
ATOM 13882 O O . LEU A 1 15 ? -1.570 -13.806 -8.230 1.00 0.00 15 LEU A O 13
ATOM 13898 N N . ASP A 1 16 ? -3.320 -14.893 -7.325 1.00 0.00 16 ASP A N 13
ATOM 13899 C CA . ASP A 1 16 ? -3.772 -13.744 -6.548 1.00 0.00 16 ASP A CA 13
ATOM 13900 C C . ASP A 1 16 ? -2.681 -13.272 -5.592 1.00 0.00 16 ASP A C 13
ATOM 13901 O O . ASP A 1 16 ? -1.929 -14.078 -5.045 1.00 0.00 16 ASP A O 13
ATOM 13910 N N . SER A 1 17 ? -2.600 -11.959 -5.397 1.00 0.00 17 SER A N 13
ATOM 13911 C CA . SER A 1 17 ? -1.597 -11.378 -4.512 1.00 0.00 17 SER A CA 13
ATOM 13912 C C . SER A 1 17 ? -2.255 -10.739 -3.293 1.00 0.00 17 SER A C 13
ATOM 13913 O O . SER A 1 17 ? -3.420 -10.346 -3.337 1.00 0.00 17 SER A O 13
ATOM 13921 N N . ASP A 1 18 ? -1.498 -10.639 -2.205 1.00 0.00 18 ASP A N 13
ATOM 13922 C CA . ASP A 1 18 ? -2.006 -10.047 -0.973 1.00 0.00 18 ASP A CA 13
ATOM 13923 C C . ASP A 1 18 ? -2.249 -8.551 -1.149 1.00 0.00 18 ASP A C 13
ATOM 13924 O O . ASP A 1 18 ? -1.437 -7.846 -1.748 1.00 0.00 18 ASP A O 13
ATOM 13933 N N . PHE A 1 19 ? -3.373 -8.074 -0.624 1.00 0.00 19 PHE A N 13
ATOM 13934 C CA . PHE A 1 19 ? -3.724 -6.662 -0.725 1.00 0.00 19 PHE A CA 13
ATOM 13935 C C . PHE A 1 19 ? -3.561 -5.963 0.622 1.00 0.00 19 PHE A C 13
ATOM 13936 O O . PHE A 1 19 ? -3.722 -6.579 1.677 1.00 0.00 19 PHE A O 13
ATOM 13953 N N . LEU A 1 20 ? -3.242 -4.675 0.578 1.00 0.00 20 LEU A N 13
ATOM 13954 C CA . LEU A 1 20 ? -3.056 -3.891 1.794 1.00 0.00 20 LEU A CA 13
ATOM 13955 C C . LEU A 1 20 ? -3.809 -2.567 1.709 1.00 0.00 20 LEU A C 13
ATOM 13956 O O . LEU A 1 20 ? -3.569 -1.762 0.810 1.00 0.00 20 LEU A O 13
ATOM 13972 N N . ALA A 1 21 ? -4.719 -2.348 2.653 1.00 0.00 21 ALA A N 13
ATOM 13973 C CA . ALA A 1 21 ? -5.504 -1.120 2.686 1.00 0.00 21 ALA A CA 13
ATOM 13974 C C . ALA A 1 21 ? -4.831 -0.062 3.556 1.00 0.00 21 ALA A C 13
ATOM 13975 O O . ALA A 1 21 ? -4.621 -0.269 4.751 1.00 0.00 21 ALA A O 13
ATOM 13982 N N . VAL A 1 22 ? -4.495 1.071 2.947 1.00 0.00 22 VAL A N 13
ATOM 13983 C CA . VAL A 1 22 ? -3.847 2.161 3.666 1.00 0.00 22 VAL A CA 13
ATOM 13984 C C . VAL A 1 22 ? -4.712 2.648 4.823 1.00 0.00 22 VAL A C 13
ATOM 13985 O O . VAL A 1 22 ? -5.617 3.461 4.636 1.00 0.00 22 VAL A O 13
ATOM 13998 N N . LEU A 1 23 ? -4.427 2.145 6.019 1.00 0.00 23 LEU A N 13
ATOM 13999 C CA . LEU A 1 23 ? -5.179 2.529 7.209 1.00 0.00 23 LEU A CA 13
ATOM 14000 C C . LEU A 1 23 ? -5.178 4.044 7.389 1.00 0.00 23 LEU A C 13
ATOM 14001 O O . LEU A 1 23 ? -6.163 4.626 7.841 1.00 0.00 23 LEU A O 13
ATOM 14017 N N . SER A 1 24 ? -4.065 4.676 7.030 1.00 0.00 24 SER A N 13
ATOM 14018 C CA . SER A 1 24 ? -3.935 6.123 7.153 1.00 0.00 24 SER A CA 13
ATOM 14019 C C . SER A 1 24 ? -2.862 6.654 6.207 1.00 0.00 24 SER A C 13
ATOM 14020 O O . SER A 1 24 ? -1.735 6.160 6.189 1.00 0.00 24 SER A O 13
ATOM 14028 N N . ASP A 1 25 ? -3.222 7.664 5.423 1.00 0.00 25 ASP A N 13
ATOM 14029 C CA . ASP A 1 25 ? -2.292 8.264 4.474 1.00 0.00 25 ASP A CA 13
ATOM 14030 C C . ASP A 1 25 ? -0.902 8.400 5.087 1.00 0.00 25 ASP A C 13
ATOM 14031 O O . ASP A 1 25 ? -0.760 8.780 6.250 1.00 0.00 25 ASP A O 13
ATOM 14040 N N . TYR A 1 26 ? 0.120 8.087 4.299 1.00 0.00 26 TYR A N 13
ATOM 14041 C CA . TYR A 1 26 ? 1.499 8.170 4.766 1.00 0.00 26 TYR A CA 13
ATOM 14042 C C . TYR A 1 26 ? 2.459 8.365 3.597 1.00 0.00 26 TYR A C 13
ATOM 14043 O O . TYR A 1 26 ? 2.226 7.894 2.483 1.00 0.00 26 TYR A O 13
ATOM 14061 N N . PRO A 1 27 ? 3.567 9.076 3.854 1.00 0.00 27 PRO A N 13
ATOM 14062 C CA . PRO A 1 27 ? 3.855 9.643 5.175 1.00 0.00 27 PRO A CA 13
ATOM 14063 C C . PRO A 1 27 ? 2.917 10.791 5.531 1.00 0.00 27 PRO A C 13
ATOM 14064 O O . PRO A 1 27 ? 1.969 11.079 4.800 1.00 0.00 27 PRO A O 13
ATOM 14075 N N . SER A 1 28 ? 3.187 11.443 6.657 1.00 0.00 28 SER A N 13
ATOM 14076 C CA . SER A 1 28 ? 2.365 12.558 7.111 1.00 0.00 28 SER A CA 13
ATOM 14077 C C . SER A 1 28 ? 2.638 13.808 6.279 1.00 0.00 28 SER A C 13
ATOM 14078 O O . SER A 1 28 ? 3.706 13.972 5.690 1.00 0.00 28 SER A O 13
ATOM 14086 N N . PRO A 1 29 ? 1.648 14.713 6.230 1.00 0.00 29 PRO A N 13
ATOM 14087 C CA . PRO A 1 29 ? 1.757 15.964 5.475 1.00 0.00 29 PRO A CA 13
ATOM 14088 C C . PRO A 1 29 ? 2.747 16.938 6.105 1.00 0.00 29 PRO A C 13
ATOM 14089 O O . PRO A 1 29 ? 2.914 18.062 5.632 1.00 0.00 29 PRO A O 13
ATOM 14100 N N . ASP A 1 30 ? 3.403 16.498 7.174 1.00 0.00 30 ASP A N 13
ATOM 14101 C CA . ASP A 1 30 ? 4.378 17.330 7.868 1.00 0.00 30 ASP A CA 13
ATOM 14102 C C . ASP A 1 30 ? 5.798 16.835 7.608 1.00 0.00 30 ASP A C 13
ATOM 14103 O O . ASP A 1 30 ? 6.768 17.566 7.815 1.00 0.00 30 ASP A O 13
ATOM 14112 N N . ILE A 1 31 ? 5.911 15.591 7.156 1.00 0.00 31 ILE A N 13
ATOM 14113 C CA . ILE A 1 31 ? 7.212 14.999 6.868 1.00 0.00 31 ILE A CA 13
ATOM 14114 C C . ILE A 1 31 ? 7.419 14.831 5.367 1.00 0.00 31 ILE A C 13
ATOM 14115 O O . ILE A 1 31 ? 8.463 15.199 4.829 1.00 0.00 31 ILE A O 13
ATOM 14131 N N . SER A 1 32 ? 6.417 14.272 4.696 1.00 0.00 32 SER A N 13
ATOM 14132 C CA . SER A 1 32 ? 6.490 14.053 3.256 1.00 0.00 32 SER A CA 13
ATOM 14133 C C . SER A 1 32 ? 5.106 13.774 2.678 1.00 0.00 32 SER A C 13
ATOM 14134 O O . SER A 1 32 ? 4.157 13.459 3.397 1.00 0.00 32 SER A O 13
ATOM 14142 N N . PRO A 1 33 ? 4.986 13.894 1.348 1.00 0.00 33 PRO A N 13
ATOM 14143 C CA . PRO A 1 33 ? 3.722 13.660 0.643 1.00 0.00 33 PRO A CA 13
ATOM 14144 C C . PRO A 1 33 ? 3.322 12.189 0.645 1.00 0.00 33 PRO A C 13
ATOM 14145 O O . PRO A 1 33 ? 4.122 11.302 0.348 1.00 0.00 33 PRO A O 13
ATOM 14156 N N . PRO A 1 34 ? 2.052 11.921 0.986 1.00 0.00 34 PRO A N 13
ATOM 14157 C CA . PRO A 1 34 ? 1.517 10.557 1.034 1.00 0.00 34 PRO A CA 13
ATOM 14158 C C . PRO A 1 34 ? 1.377 9.941 -0.354 1.00 0.00 34 PRO A C 13
ATOM 14159 O O . PRO A 1 34 ? 0.630 10.443 -1.194 1.00 0.00 34 PRO A O 13
ATOM 14170 N N . ILE A 1 35 ? 2.098 8.850 -0.587 1.00 0.00 35 ILE A N 13
ATOM 14171 C CA . ILE A 1 35 ? 2.053 8.164 -1.873 1.00 0.00 35 ILE A CA 13
ATOM 14172 C C . ILE A 1 35 ? 0.809 7.289 -1.985 1.00 0.00 35 ILE A C 13
ATOM 14173 O O . ILE A 1 35 ? 0.301 7.052 -3.081 1.00 0.00 35 ILE A O 13
ATOM 14189 N N . PHE A 1 36 ? 0.322 6.813 -0.844 1.00 0.00 36 PHE A N 13
ATOM 14190 C CA . PHE A 1 36 ? -0.863 5.964 -0.813 1.00 0.00 36 PHE A CA 13
ATOM 14191 C C . PHE A 1 36 ? -1.900 6.513 0.162 1.00 0.00 36 PHE A C 13
ATOM 14192 O O . PHE A 1 36 ? -1.810 6.294 1.370 1.00 0.00 36 PHE A O 13
ATOM 14209 N N . ARG A 1 37 ? -2.885 7.229 -0.372 1.00 0.00 37 ARG A N 13
ATOM 14210 C CA . ARG A 1 37 ? -3.938 7.812 0.450 1.00 0.00 37 ARG A CA 13
ATOM 14211 C C . ARG A 1 37 ? -4.663 6.733 1.250 1.00 0.00 37 ARG A C 13
ATOM 14212 O O . ARG A 1 37 ? -4.604 5.551 0.912 1.00 0.00 37 ARG A O 13
ATOM 14233 N N . ARG A 1 38 ? -5.346 7.149 2.311 1.00 0.00 38 ARG A N 13
ATOM 14234 C CA . ARG A 1 38 ? -6.081 6.219 3.159 1.00 0.00 38 ARG A CA 13
ATOM 14235 C C . ARG A 1 38 ? -7.185 5.520 2.371 1.00 0.00 38 ARG A C 13
ATOM 14236 O O . ARG A 1 38 ? -7.805 6.115 1.490 1.00 0.00 38 ARG A O 13
ATOM 14257 N N . GLY A 1 39 ? -7.425 4.253 2.695 1.00 0.00 39 GLY A N 13
ATOM 14258 C CA . GLY A 1 39 ? -8.454 3.494 2.008 1.00 0.00 39 GLY A CA 13
ATOM 14259 C C . GLY A 1 39 ? -8.002 3.007 0.645 1.00 0.00 39 GLY A C 13
ATOM 14260 O O . GLY A 1 39 ? -8.668 2.181 0.023 1.00 0.00 39 GLY A O 13
ATOM 14264 N N . GLU A 1 40 ? -6.868 3.522 0.181 1.00 0.00 40 GLU A N 13
ATOM 14265 C CA . GLU A 1 40 ? -6.330 3.135 -1.119 1.00 0.00 40 GLU A CA 13
ATOM 14266 C C . GLU A 1 40 ? -5.791 1.708 -1.082 1.00 0.00 40 GLU A C 13
ATOM 14267 O O . GLU A 1 40 ? -5.025 1.345 -0.189 1.00 0.00 40 GLU A O 13
ATOM 14279 N N . LYS A 1 41 ? -6.197 0.903 -2.058 1.00 0.00 41 LYS A N 13
ATOM 14280 C CA . LYS A 1 41 ? -5.756 -0.484 -2.139 1.00 0.00 41 LYS A CA 13
ATOM 14281 C C . LYS A 1 41 ? -4.374 -0.579 -2.779 1.00 0.00 41 LYS A C 13
ATOM 14282 O O . LYS A 1 41 ? -4.091 0.092 -3.773 1.00 0.00 41 LYS A O 13
ATOM 14301 N N . LEU A 1 42 ? -3.517 -1.416 -2.205 1.00 0.00 42 LEU A N 13
ATOM 14302 C CA . LEU A 1 42 ? -2.165 -1.600 -2.720 1.00 0.00 42 LEU A CA 13
ATOM 14303 C C . LEU A 1 42 ? -1.817 -3.081 -2.819 1.00 0.00 42 LEU A C 13
ATOM 14304 O O . LEU A 1 42 ? -2.157 -3.869 -1.936 1.00 0.00 42 LEU A O 13
ATOM 14320 N N . ARG A 1 43 ? -1.135 -3.453 -3.897 1.00 0.00 43 ARG A N 13
ATOM 14321 C CA . ARG A 1 43 ? -0.740 -4.840 -4.111 1.00 0.00 43 ARG A CA 13
ATOM 14322 C C . ARG A 1 43 ? 0.633 -5.113 -3.504 1.00 0.00 43 ARG A C 13
ATOM 14323 O O . ARG A 1 43 ? 1.585 -4.367 -3.733 1.00 0.00 43 ARG A O 13
ATOM 14344 N N . VAL A 1 44 ? 0.728 -6.189 -2.728 1.00 0.00 44 VAL A N 13
ATOM 14345 C CA . VAL A 1 44 ? 1.984 -6.562 -2.088 1.00 0.00 44 VAL A CA 13
ATOM 14346 C C . VAL A 1 44 ? 3.023 -6.984 -3.121 1.00 0.00 44 VAL A C 13
ATOM 14347 O O . VAL A 1 44 ? 2.893 -8.033 -3.753 1.00 0.00 44 VAL A O 13
ATOM 14360 N N . ILE A 1 45 ? 4.053 -6.161 -3.287 1.00 0.00 45 ILE A N 13
ATOM 14361 C CA . ILE A 1 45 ? 5.115 -6.451 -4.242 1.00 0.00 45 ILE A CA 13
ATOM 14362 C C . ILE A 1 45 ? 6.112 -7.452 -3.668 1.00 0.00 45 ILE A C 13
ATOM 14363 O O . ILE A 1 45 ? 6.377 -8.493 -4.268 1.00 0.00 45 ILE A O 13
ATOM 14379 N N . SER A 1 46 ? 6.662 -7.128 -2.502 1.00 0.00 46 SER A N 13
ATOM 14380 C CA . SER A 1 46 ? 7.632 -7.998 -1.847 1.00 0.00 46 SER A CA 13
ATOM 14381 C C . SER A 1 46 ? 7.686 -7.720 -0.348 1.00 0.00 46 SER A C 13
ATOM 14382 O O . SER A 1 46 ? 7.494 -6.586 0.091 1.00 0.00 46 SER A O 13
ATOM 14390 N N . ASP A 1 47 ? 7.950 -8.762 0.432 1.00 0.00 47 ASP A N 13
ATOM 14391 C CA . ASP A 1 47 ? 8.031 -8.632 1.882 1.00 0.00 47 ASP A CA 13
ATOM 14392 C C . ASP A 1 47 ? 9.482 -8.518 2.337 1.00 0.00 47 ASP A C 13
ATOM 14393 O O . ASP A 1 47 ? 10.268 -9.451 2.174 1.00 0.00 47 ASP A O 13
ATOM 14402 N N . GLU A 1 48 ? 9.830 -7.368 2.907 1.00 0.00 48 GLU A N 13
ATOM 14403 C CA . GLU A 1 48 ? 11.188 -7.133 3.383 1.00 0.00 48 GLU A CA 13
ATOM 14404 C C . GLU A 1 48 ? 11.215 -6.994 4.903 1.00 0.00 48 GLU A C 13
ATOM 14405 O O . GLU A 1 48 ? 11.155 -5.887 5.437 1.00 0.00 48 GLU A O 13
ATOM 14417 N N . GLY A 1 49 ? 11.305 -8.126 5.594 1.00 0.00 49 GLY A N 13
ATOM 14418 C CA . GLY A 1 49 ? 11.338 -8.109 7.045 1.00 0.00 49 GLY A CA 13
ATOM 14419 C C . GLY A 1 49 ? 10.077 -7.520 7.646 1.00 0.00 49 GLY A C 13
ATOM 14420 O O . GLY A 1 49 ? 8.974 -7.999 7.386 1.00 0.00 49 GLY A O 13
ATOM 14424 N N . GLY A 1 50 ? 10.240 -6.478 8.455 1.00 0.00 50 GLY A N 13
ATOM 14425 C CA . GLY A 1 50 ? 9.098 -5.841 9.084 1.00 0.00 50 GLY A CA 13
ATOM 14426 C C . GLY A 1 50 ? 8.345 -4.932 8.133 1.00 0.00 50 GLY A C 13
ATOM 14427 O O . GLY A 1 50 ? 7.166 -4.644 8.342 1.00 0.00 50 GLY A O 13
ATOM 14431 N N . TRP A 1 51 ? 9.026 -4.477 7.088 1.00 0.00 51 TRP A N 13
ATOM 14432 C CA . TRP A 1 51 ? 8.414 -3.593 6.103 1.00 0.00 51 TRP A CA 13
ATOM 14433 C C . TRP A 1 51 ? 8.307 -4.281 4.746 1.00 0.00 51 TRP A C 13
ATOM 14434 O O . TRP A 1 51 ? 9.123 -5.138 4.409 1.00 0.00 51 TRP A O 13
ATOM 14455 N N . TRP A 1 52 ? 7.298 -3.899 3.972 1.00 0.00 52 TRP A N 13
ATOM 14456 C CA . TRP A 1 52 ? 7.085 -4.480 2.652 1.00 0.00 52 TRP A CA 13
ATOM 14457 C C . TRP A 1 52 ? 6.754 -3.400 1.628 1.00 0.00 52 TRP A C 13
ATOM 14458 O O . TRP A 1 52 ? 6.412 -2.273 1.988 1.00 0.00 52 TRP A O 13
ATOM 14479 N N . LYS A 1 53 ? 6.858 -3.749 0.350 1.00 0.00 53 LYS A N 13
ATOM 14480 C CA . LYS A 1 53 ? 6.568 -2.810 -0.726 1.00 0.00 53 LYS A CA 13
ATOM 14481 C C . LYS A 1 53 ? 5.204 -3.095 -1.345 1.00 0.00 53 LYS A C 13
ATOM 14482 O O . LYS A 1 53 ? 4.742 -4.236 -1.354 1.00 0.00 53 LYS A O 13
ATOM 14501 N N . ALA A 1 54 ? 4.564 -2.052 -1.863 1.00 0.00 54 ALA A N 13
ATOM 14502 C CA . ALA A 1 54 ? 3.254 -2.192 -2.486 1.00 0.00 54 ALA A CA 13
ATOM 14503 C C . ALA A 1 54 ? 2.969 -1.029 -3.431 1.00 0.00 54 ALA A C 13
ATOM 14504 O O . ALA A 1 54 ? 3.355 0.109 -3.164 1.00 0.00 54 ALA A O 13
ATOM 14511 N N . ILE A 1 55 ? 2.293 -1.323 -4.537 1.00 0.00 55 ILE A N 13
ATOM 14512 C CA . ILE A 1 55 ? 1.957 -0.302 -5.521 1.00 0.00 55 ILE A CA 13
ATOM 14513 C C . ILE A 1 55 ? 0.466 0.018 -5.493 1.00 0.00 55 ILE A C 13
ATOM 14514 O O . ILE A 1 55 ? -0.364 -0.863 -5.271 1.00 0.00 55 ILE A O 13
ATOM 14530 N N . SER A 1 56 ? 0.134 1.285 -5.722 1.00 0.00 56 SER A N 13
ATOM 14531 C CA . SER A 1 56 ? -1.257 1.723 -5.722 1.00 0.00 56 SER A CA 13
ATOM 14532 C C . SER A 1 56 ? -1.907 1.466 -7.078 1.00 0.00 56 SER A C 13
ATOM 14533 O O . SER A 1 56 ? -1.360 1.827 -8.121 1.00 0.00 56 SER A O 13
ATOM 14541 N N . LEU A 1 57 ? -3.078 0.839 -7.056 1.00 0.00 57 LEU A N 13
ATOM 14542 C CA . LEU A 1 57 ? -3.805 0.532 -8.283 1.00 0.00 57 LEU A CA 13
ATOM 14543 C C . LEU A 1 57 ? -4.500 1.775 -8.829 1.00 0.00 57 LEU A C 13
ATOM 14544 O O . LEU A 1 57 ? -5.281 1.696 -9.777 1.00 0.00 57 LEU A O 13
ATOM 14560 N N . SER A 1 58 ? -4.208 2.923 -8.225 1.00 0.00 58 SER A N 13
ATOM 14561 C CA . SER A 1 58 ? -4.806 4.184 -8.650 1.00 0.00 58 SER A CA 13
ATOM 14562 C C . SER A 1 58 ? -3.889 4.919 -9.623 1.00 0.00 58 SER A C 13
ATOM 14563 O O . SER A 1 58 ? -4.309 5.318 -10.710 1.00 0.00 58 SER A O 13
ATOM 14571 N N . THR A 1 59 ? -2.633 5.095 -9.225 1.00 0.00 59 THR A N 13
ATOM 14572 C CA . THR A 1 59 ? -1.656 5.783 -10.059 1.00 0.00 59 THR A CA 13
ATOM 14573 C C . THR A 1 59 ? -0.590 4.819 -10.566 1.00 0.00 59 THR A C 13
ATOM 14574 O O . THR A 1 59 ? -0.205 4.861 -11.734 1.00 0.00 59 THR A O 13
ATOM 14585 N N . GLY A 1 60 ? -0.115 3.949 -9.679 1.00 0.00 60 GLY A N 13
ATOM 14586 C CA . GLY A 1 60 ? 0.902 2.985 -10.056 1.00 0.00 60 GLY A CA 13
ATOM 14587 C C . GLY A 1 60 ? 2.254 3.301 -9.447 1.00 0.00 60 GLY A C 13
ATOM 14588 O O . GLY A 1 60 ? 3.292 2.931 -9.996 1.00 0.00 60 GLY A O 13
ATOM 14592 N N . ARG A 1 61 ? 2.242 3.988 -8.309 1.00 0.00 61 ARG A N 13
ATOM 14593 C CA . ARG A 1 61 ? 3.477 4.356 -7.626 1.00 0.00 61 ARG A CA 13
ATOM 14594 C C . ARG A 1 61 ? 3.943 3.233 -6.703 1.00 0.00 61 ARG A C 13
ATOM 14595 O O . ARG A 1 61 ? 3.179 2.744 -5.871 1.00 0.00 61 ARG A O 13
ATOM 14616 N N . GLU A 1 62 ? 5.200 2.831 -6.858 1.00 0.00 62 GLU A N 13
ATOM 14617 C CA . GLU A 1 62 ? 5.766 1.765 -6.039 1.00 0.00 62 GLU A CA 13
ATOM 14618 C C . GLU A 1 62 ? 6.596 2.341 -4.895 1.00 0.00 62 GLU A C 13
ATOM 14619 O O . GLU A 1 62 ? 7.594 3.025 -5.121 1.00 0.00 62 GLU A O 13
ATOM 14631 N N . SER A 1 63 ? 6.176 2.058 -3.666 1.00 0.00 63 SER A N 13
ATOM 14632 C CA . SER A 1 63 ? 6.877 2.550 -2.486 1.00 0.00 63 SER A CA 13
ATOM 14633 C C . SER A 1 63 ? 6.780 1.549 -1.339 1.00 0.00 63 SER A C 13
ATOM 14634 O O . SER A 1 63 ? 5.995 0.602 -1.392 1.00 0.00 63 SER A O 13
ATOM 14642 N N . TYR A 1 64 ? 7.583 1.766 -0.304 1.00 0.00 64 TYR A N 13
ATOM 14643 C CA . TYR A 1 64 ? 7.590 0.882 0.856 1.00 0.00 64 TYR A CA 13
ATOM 14644 C C . TYR A 1 64 ? 6.901 1.540 2.047 1.00 0.00 64 TYR A C 13
ATOM 14645 O O . TYR A 1 64 ? 7.209 2.676 2.407 1.00 0.00 64 TYR A O 13
ATOM 14663 N N . ILE A 1 65 ? 5.966 0.817 2.654 1.00 0.00 65 ILE A N 13
ATOM 14664 C CA . ILE A 1 65 ? 5.233 1.329 3.805 1.00 0.00 65 ILE A CA 13
ATOM 14665 C C . ILE A 1 65 ? 5.130 0.276 4.904 1.00 0.00 65 ILE A C 13
ATOM 14666 O O . ILE A 1 65 ? 5.119 -0.928 4.645 1.00 0.00 65 ILE A O 13
ATOM 14682 N N . PRO A 1 66 ? 5.050 0.737 6.160 1.00 0.00 66 PRO A N 13
ATOM 14683 C CA . PRO A 1 66 ? 4.943 -0.148 7.324 1.00 0.00 66 PRO A CA 13
ATOM 14684 C C . PRO A 1 66 ? 3.593 -0.854 7.393 1.00 0.00 66 PRO A C 13
ATOM 14685 O O . PRO A 1 66 ? 2.546 -0.230 7.232 1.00 0.00 66 PRO A O 13
ATOM 14696 N N . GLY A 1 67 ? 3.626 -2.161 7.635 1.00 0.00 67 GLY A N 13
ATOM 14697 C CA . GLY A 1 67 ? 2.399 -2.931 7.722 1.00 0.00 67 GLY A CA 13
ATOM 14698 C C . GLY A 1 67 ? 1.370 -2.281 8.626 1.00 0.00 67 GLY A C 13
ATOM 14699 O O . GLY A 1 67 ? 0.166 -2.436 8.419 1.00 0.00 67 GLY A O 13
ATOM 14703 N N . ILE A 1 68 ? 1.844 -1.552 9.631 1.00 0.00 68 ILE A N 13
ATOM 14704 C CA . ILE A 1 68 ? 0.956 -0.877 10.570 1.00 0.00 68 ILE A CA 13
ATOM 14705 C C . ILE A 1 68 ? 0.149 0.214 9.875 1.00 0.00 68 ILE A C 13
ATOM 14706 O O . ILE A 1 68 ? -0.978 0.515 10.271 1.00 0.00 68 ILE A O 13
ATOM 14722 N N . CYS A 1 69 ? 0.732 0.803 8.837 1.00 0.00 69 CYS A N 13
ATOM 14723 C CA . CYS A 1 69 ? 0.066 1.861 8.085 1.00 0.00 69 CYS A CA 13
ATOM 14724 C C . CYS A 1 69 ? -0.930 1.277 7.089 1.00 0.00 69 CYS A C 13
ATOM 14725 O O . CYS A 1 69 ? -1.668 2.010 6.431 1.00 0.00 69 CYS A O 13
ATOM 14733 N N . VAL A 1 70 ? -0.944 -0.048 6.982 1.00 0.00 70 VAL A N 13
ATOM 14734 C CA . VAL A 1 70 ? -1.849 -0.731 6.065 1.00 0.00 70 VAL A CA 13
ATOM 14735 C C . VAL A 1 70 ? -2.513 -1.927 6.739 1.00 0.00 70 VAL A C 13
ATOM 14736 O O . VAL A 1 70 ? -2.150 -2.306 7.851 1.00 0.00 70 VAL A O 13
ATOM 14749 N N . ALA A 1 71 ? -3.489 -2.516 6.056 1.00 0.00 71 ALA A N 13
ATOM 14750 C CA . ALA A 1 71 ? -4.203 -3.671 6.587 1.00 0.00 71 ALA A CA 13
ATOM 14751 C C . ALA A 1 71 ? -4.357 -4.756 5.526 1.00 0.00 71 ALA A C 13
ATOM 14752 O O . ALA A 1 71 ? -4.752 -4.479 4.394 1.00 0.00 71 ALA A O 13
ATOM 14759 N N . ARG A 1 72 ? -4.043 -5.992 5.901 1.00 0.00 72 ARG A N 13
ATOM 14760 C CA . ARG A 1 72 ? -4.144 -7.118 4.981 1.00 0.00 72 ARG A CA 13
ATOM 14761 C C . ARG A 1 72 ? -5.604 -7.430 4.662 1.00 0.00 72 ARG A C 13
ATOM 14762 O O . ARG A 1 72 ? -6.331 -7.967 5.497 1.00 0.00 72 ARG A O 13
ATOM 14783 N N . VAL A 1 73 ? -6.025 -7.088 3.449 1.00 0.00 73 VAL A N 13
ATOM 14784 C CA . VAL A 1 73 ? -7.397 -7.331 3.019 1.00 0.00 73 VAL A CA 13
ATOM 14785 C C . VAL A 1 73 ? -7.628 -8.810 2.729 1.00 0.00 73 VAL A C 13
ATOM 14786 O O . VAL A 1 73 ? -6.745 -9.498 2.217 1.00 0.00 73 VAL A O 13
ATOM 14799 N N . SER A 1 74 ? -8.822 -9.293 3.059 1.00 0.00 74 SER A N 13
ATOM 14800 C CA . SER A 1 74 ? -9.168 -10.692 2.837 1.00 0.00 74 SER A CA 13
ATOM 14801 C C . SER A 1 74 ? -9.993 -10.851 1.563 1.00 0.00 74 SER A C 13
ATOM 14802 O O . SER A 1 74 ? -10.962 -11.609 1.528 1.00 0.00 74 SER A O 13
ATOM 14810 N N . GLY A 1 75 ? -9.600 -10.131 0.517 1.00 0.00 75 GLY A N 13
ATOM 14811 C CA . GLY A 1 75 ? -10.313 -10.205 -0.745 1.00 0.00 75 GLY A CA 13
ATOM 14812 C C . GLY A 1 75 ? -11.691 -9.578 -0.671 1.00 0.00 75 GLY A C 13
ATOM 14813 O O . GLY A 1 75 ? -11.989 -8.788 0.225 1.00 0.00 75 GLY A O 13
ATOM 14817 N N . PRO A 1 76 ? -12.558 -9.929 -1.632 1.00 0.00 76 PRO A N 13
ATOM 14818 C CA . PRO A 1 76 ? -13.926 -9.405 -1.694 1.00 0.00 76 PRO A CA 13
ATOM 14819 C C . PRO A 1 76 ? -14.804 -9.941 -0.569 1.00 0.00 76 PRO A C 13
ATOM 14820 O O . PRO A 1 76 ? -15.219 -11.100 -0.592 1.00 0.00 76 PRO A O 13
ATOM 14831 N N . SER A 1 77 ? -15.084 -9.091 0.414 1.00 0.00 77 SER A N 13
ATOM 14832 C CA . SER A 1 77 ? -15.911 -9.482 1.550 1.00 0.00 77 SER A CA 13
ATOM 14833 C C . SER A 1 77 ? -17.384 -9.201 1.271 1.00 0.00 77 SER A C 13
ATOM 14834 O O . SER A 1 77 ? -17.935 -8.200 1.729 1.00 0.00 77 SER A O 13
ATOM 14842 N N . SER A 1 78 ? -18.017 -10.093 0.515 1.00 0.00 78 SER A N 13
ATOM 14843 C CA . SER A 1 78 ? -19.426 -9.941 0.171 1.00 0.00 78 SER A CA 13
ATOM 14844 C C . SER A 1 78 ? -20.281 -10.962 0.916 1.00 0.00 78 SER A C 13
ATOM 14845 O O . SER A 1 78 ? -21.203 -11.547 0.351 1.00 0.00 78 SER A O 13
ATOM 14853 N N . GLY A 1 79 ? -19.966 -11.170 2.191 1.00 0.00 79 GLY A N 13
ATOM 14854 C CA . GLY A 1 79 ? -20.713 -12.120 2.994 1.00 0.00 79 GLY A CA 13
ATOM 14855 C C . GLY A 1 79 ? -21.685 -11.443 3.939 1.00 0.00 79 GLY A C 13
ATOM 14856 O O . GLY A 1 79 ? -21.317 -10.512 4.656 1.00 0.00 79 GLY A O 13
ATOM 14860 N N . GLY A 1 1 ? 11.048 -2.262 -19.824 1.00 0.00 1 GLY A N 14
ATOM 14861 C CA . GLY A 1 1 ? 10.377 -3.546 -19.744 1.00 0.00 1 GLY A CA 14
ATOM 14862 C C . GLY A 1 1 ? 9.311 -3.577 -18.667 1.00 0.00 1 GLY A C 14
ATOM 14863 O O . GLY A 1 1 ? 9.621 -3.523 -17.477 1.00 0.00 1 GLY A O 14
ATOM 14867 N N . SER A 1 2 ? 8.052 -3.662 -19.084 1.00 0.00 2 SER A N 14
ATOM 14868 C CA . SER A 1 2 ? 6.937 -3.694 -18.146 1.00 0.00 2 SER A CA 14
ATOM 14869 C C . SER A 1 2 ? 6.603 -5.129 -17.747 1.00 0.00 2 SER A C 14
ATOM 14870 O O . SER A 1 2 ? 6.638 -6.039 -18.576 1.00 0.00 2 SER A O 14
ATOM 14878 N N . SER A 1 3 ? 6.279 -5.322 -16.473 1.00 0.00 3 SER A N 14
ATOM 14879 C CA . SER A 1 3 ? 5.943 -6.646 -15.962 1.00 0.00 3 SER A CA 14
ATOM 14880 C C . SER A 1 3 ? 6.941 -7.689 -16.456 1.00 0.00 3 SER A C 14
ATOM 14881 O O . SER A 1 3 ? 6.562 -8.794 -16.841 1.00 0.00 3 SER A O 14
ATOM 14889 N N . GLY A 1 4 ? 8.221 -7.327 -16.442 1.00 0.00 4 GLY A N 14
ATOM 14890 C CA . GLY A 1 4 ? 9.255 -8.241 -16.890 1.00 0.00 4 GLY A CA 14
ATOM 14891 C C . GLY A 1 4 ? 9.510 -8.142 -18.381 1.00 0.00 4 GLY A C 14
ATOM 14892 O O . GLY A 1 4 ? 9.234 -7.113 -18.998 1.00 0.00 4 GLY A O 14
ATOM 14896 N N . SER A 1 5 ? 10.039 -9.214 -18.962 1.00 0.00 5 SER A N 14
ATOM 14897 C CA . SER A 1 5 ? 10.336 -9.242 -20.389 1.00 0.00 5 SER A CA 14
ATOM 14898 C C . SER A 1 5 ? 9.269 -10.021 -21.152 1.00 0.00 5 SER A C 14
ATOM 14899 O O . SER A 1 5 ? 8.601 -9.481 -22.033 1.00 0.00 5 SER A O 14
ATOM 14907 N N . SER A 1 6 ? 9.115 -11.295 -20.805 1.00 0.00 6 SER A N 14
ATOM 14908 C CA . SER A 1 6 ? 8.132 -12.151 -21.459 1.00 0.00 6 SER A CA 14
ATOM 14909 C C . SER A 1 6 ? 7.132 -12.701 -20.446 1.00 0.00 6 SER A C 14
ATOM 14910 O O . SER A 1 6 ? 7.335 -12.598 -19.237 1.00 0.00 6 SER A O 14
ATOM 14918 N N . GLY A 1 7 ? 6.050 -13.287 -20.950 1.00 0.00 7 GLY A N 14
ATOM 14919 C CA . GLY A 1 7 ? 5.034 -13.845 -20.077 1.00 0.00 7 GLY A CA 14
ATOM 14920 C C . GLY A 1 7 ? 3.716 -13.101 -20.173 1.00 0.00 7 GLY A C 14
ATOM 14921 O O . GLY A 1 7 ? 3.648 -11.977 -20.671 1.00 0.00 7 GLY A O 14
ATOM 14925 N N . PRO A 1 8 ? 2.638 -13.735 -19.688 1.00 0.00 8 PRO A N 14
ATOM 14926 C CA . PRO A 1 8 ? 1.296 -13.145 -19.710 1.00 0.00 8 PRO A CA 14
ATOM 14927 C C . PRO A 1 8 ? 1.162 -11.972 -18.745 1.00 0.00 8 PRO A C 14
ATOM 14928 O O . PRO A 1 8 ? 1.788 -11.953 -17.684 1.00 0.00 8 PRO A O 14
ATOM 14939 N N . LEU A 1 9 ? 0.343 -10.996 -19.118 1.00 0.00 9 LEU A N 14
ATOM 14940 C CA . LEU A 1 9 ? 0.126 -9.818 -18.284 1.00 0.00 9 LEU A CA 14
ATOM 14941 C C . LEU A 1 9 ? -0.060 -10.213 -16.823 1.00 0.00 9 LEU A C 14
ATOM 14942 O O . LEU A 1 9 ? -0.586 -11.280 -16.505 1.00 0.00 9 LEU A O 14
ATOM 14958 N N . PRO A 1 10 ? 0.377 -9.332 -15.911 1.00 0.00 10 PRO A N 14
ATOM 14959 C CA . PRO A 1 10 ? 0.267 -9.565 -14.468 1.00 0.00 10 PRO A CA 14
ATOM 14960 C C . PRO A 1 10 ? -1.177 -9.502 -13.980 1.00 0.00 10 PRO A C 14
ATOM 14961 O O . PRO A 1 10 ? -1.613 -8.490 -13.432 1.00 0.00 10 PRO A O 14
ATOM 14972 N N . ASN A 1 11 ? -1.912 -10.590 -14.181 1.00 0.00 11 ASN A N 14
ATOM 14973 C CA . ASN A 1 11 ? -3.307 -10.658 -13.761 1.00 0.00 11 ASN A CA 14
ATOM 14974 C C . ASN A 1 11 ? -3.490 -11.684 -12.646 1.00 0.00 11 ASN A C 14
ATOM 14975 O O . ASN A 1 11 ? -2.859 -12.741 -12.632 1.00 0.00 11 ASN A O 14
ATOM 14986 N N . PRO A 1 12 ? -4.375 -11.367 -11.689 1.00 0.00 12 PRO A N 14
ATOM 14987 C CA . PRO A 1 12 ? -4.663 -12.248 -10.554 1.00 0.00 12 PRO A CA 14
ATOM 14988 C C . PRO A 1 12 ? -5.418 -13.505 -10.972 1.00 0.00 12 PRO A C 14
ATOM 14989 O O . PRO A 1 12 ? -5.717 -14.364 -10.144 1.00 0.00 12 PRO A O 14
ATOM 15000 N N . GLU A 1 13 ? -5.723 -13.604 -12.262 1.00 0.00 13 GLU A N 14
ATOM 15001 C CA . GLU A 1 13 ? -6.444 -14.757 -12.789 1.00 0.00 13 GLU A CA 14
ATOM 15002 C C . GLU A 1 13 ? -5.712 -16.055 -12.457 1.00 0.00 13 GLU A C 14
ATOM 15003 O O . GLU A 1 13 ? -4.628 -16.318 -12.974 1.00 0.00 13 GLU A O 14
ATOM 15015 N N . GLY A 1 14 ? -6.315 -16.862 -11.590 1.00 0.00 14 GLY A N 14
ATOM 15016 C CA . GLY A 1 14 ? -5.707 -18.122 -11.203 1.00 0.00 14 GLY A CA 14
ATOM 15017 C C . GLY A 1 14 ? -4.813 -17.984 -9.986 1.00 0.00 14 GLY A C 14
ATOM 15018 O O . GLY A 1 14 ? -4.937 -18.746 -9.026 1.00 0.00 14 GLY A O 14
ATOM 15022 N N . LEU A 1 15 ? -3.909 -17.012 -10.025 1.00 0.00 15 LEU A N 14
ATOM 15023 C CA . LEU A 1 15 ? -2.988 -16.779 -8.918 1.00 0.00 15 LEU A CA 14
ATOM 15024 C C . LEU A 1 15 ? -3.551 -15.741 -7.952 1.00 0.00 15 LEU A C 14
ATOM 15025 O O . LEU A 1 15 ? -4.120 -14.732 -8.371 1.00 0.00 15 LEU A O 14
ATOM 15041 N N . ASP A 1 16 ? -3.388 -15.994 -6.658 1.00 0.00 16 ASP A N 14
ATOM 15042 C CA . ASP A 1 16 ? -3.877 -15.081 -5.632 1.00 0.00 16 ASP A CA 14
ATOM 15043 C C . ASP A 1 16 ? -2.796 -14.079 -5.238 1.00 0.00 16 ASP A C 14
ATOM 15044 O O . ASP A 1 16 ? -1.611 -14.409 -5.204 1.00 0.00 16 ASP A O 14
ATOM 15053 N N . SER A 1 17 ? -3.214 -12.852 -4.940 1.00 0.00 17 SER A N 14
ATOM 15054 C CA . SER A 1 17 ? -2.282 -11.800 -4.553 1.00 0.00 17 SER A CA 14
ATOM 15055 C C . SER A 1 17 ? -2.645 -11.228 -3.186 1.00 0.00 17 SER A C 14
ATOM 15056 O O . SER A 1 17 ? -3.772 -11.384 -2.716 1.00 0.00 17 SER A O 14
ATOM 15064 N N . ASP A 1 18 ? -1.683 -10.566 -2.554 1.00 0.00 18 ASP A N 14
ATOM 15065 C CA . ASP A 1 18 ? -1.900 -9.970 -1.241 1.00 0.00 18 ASP A CA 14
ATOM 15066 C C . ASP A 1 18 ? -2.186 -8.476 -1.363 1.00 0.00 18 ASP A C 14
ATOM 15067 O O . ASP A 1 18 ? -1.358 -7.714 -1.862 1.00 0.00 18 ASP A O 14
ATOM 15076 N N . PHE A 1 19 ? -3.364 -8.065 -0.906 1.00 0.00 19 PHE A N 14
ATOM 15077 C CA . PHE A 1 19 ? -3.760 -6.663 -0.966 1.00 0.00 19 PHE A CA 14
ATOM 15078 C C . PHE A 1 19 ? -3.596 -5.992 0.394 1.00 0.00 19 PHE A C 14
ATOM 15079 O O . PHE A 1 19 ? -3.831 -6.608 1.435 1.00 0.00 19 PHE A O 14
ATOM 15096 N N . LEU A 1 20 ? -3.190 -4.727 0.379 1.00 0.00 20 LEU A N 14
ATOM 15097 C CA . LEU A 1 20 ? -2.993 -3.972 1.611 1.00 0.00 20 LEU A CA 14
ATOM 15098 C C . LEU A 1 20 ? -3.697 -2.620 1.539 1.00 0.00 20 LEU A C 14
ATOM 15099 O O . LEU A 1 20 ? -3.268 -1.724 0.814 1.00 0.00 20 LEU A O 14
ATOM 15115 N N . ALA A 1 21 ? -4.779 -2.482 2.299 1.00 0.00 21 ALA A N 14
ATOM 15116 C CA . ALA A 1 21 ? -5.540 -1.239 2.324 1.00 0.00 21 ALA A CA 14
ATOM 15117 C C . ALA A 1 21 ? -4.898 -0.222 3.262 1.00 0.00 21 ALA A C 14
ATOM 15118 O O . ALA A 1 21 ? -4.706 -0.490 4.448 1.00 0.00 21 ALA A O 14
ATOM 15125 N N . VAL A 1 22 ? -4.568 0.948 2.723 1.00 0.00 22 VAL A N 14
ATOM 15126 C CA . VAL A 1 22 ? -3.948 2.005 3.511 1.00 0.00 22 VAL A CA 14
ATOM 15127 C C . VAL A 1 22 ? -4.837 2.411 4.682 1.00 0.00 22 VAL A C 14
ATOM 15128 O O . VAL A 1 22 ? -5.829 3.119 4.506 1.00 0.00 22 VAL A O 14
ATOM 15141 N N . LEU A 1 23 ? -4.474 1.959 5.877 1.00 0.00 23 LEU A N 14
ATOM 15142 C CA . LEU A 1 23 ? -5.239 2.276 7.079 1.00 0.00 23 LEU A CA 14
ATOM 15143 C C . LEU A 1 23 ? -5.147 3.762 7.407 1.00 0.00 23 LEU A C 14
ATOM 15144 O O . LEU A 1 23 ? -6.096 4.355 7.919 1.00 0.00 23 LEU A O 14
ATOM 15160 N N . SER A 1 24 ? -3.998 4.360 7.106 1.00 0.00 24 SER A N 14
ATOM 15161 C CA . SER A 1 24 ? -3.781 5.777 7.371 1.00 0.00 24 SER A CA 14
ATOM 15162 C C . SER A 1 24 ? -2.745 6.356 6.412 1.00 0.00 24 SER A C 14
ATOM 15163 O O . SER A 1 24 ? -1.607 5.889 6.354 1.00 0.00 24 SER A O 14
ATOM 15171 N N . ASP A 1 25 ? -3.147 7.377 5.663 1.00 0.00 25 ASP A N 14
ATOM 15172 C CA . ASP A 1 25 ? -2.254 8.022 4.707 1.00 0.00 25 ASP A CA 14
ATOM 15173 C C . ASP A 1 25 ? -0.832 8.093 5.254 1.00 0.00 25 ASP A C 14
ATOM 15174 O O . ASP A 1 25 ? -0.626 8.186 6.465 1.00 0.00 25 ASP A O 14
ATOM 15183 N N . TYR A 1 26 ? 0.145 8.048 4.356 1.00 0.00 26 TYR A N 14
ATOM 15184 C CA . TYR A 1 26 ? 1.548 8.104 4.749 1.00 0.00 26 TYR A CA 14
ATOM 15185 C C . TYR A 1 26 ? 2.448 8.287 3.531 1.00 0.00 26 TYR A C 14
ATOM 15186 O O . TYR A 1 26 ? 2.131 7.856 2.422 1.00 0.00 26 TYR A O 14
ATOM 15204 N N . PRO A 1 27 ? 3.600 8.941 3.740 1.00 0.00 27 PRO A N 14
ATOM 15205 C CA . PRO A 1 27 ? 3.989 9.459 5.056 1.00 0.00 27 PRO A CA 14
ATOM 15206 C C . PRO A 1 27 ? 3.126 10.638 5.492 1.00 0.00 27 PRO A C 14
ATOM 15207 O O . PRO A 1 27 ? 2.167 11.003 4.812 1.00 0.00 27 PRO A O 14
ATOM 15218 N N . SER A 1 28 ? 3.473 11.230 6.630 1.00 0.00 28 SER A N 14
ATOM 15219 C CA . SER A 1 28 ? 2.728 12.366 7.159 1.00 0.00 28 SER A CA 14
ATOM 15220 C C . SER A 1 28 ? 3.034 13.633 6.366 1.00 0.00 28 SER A C 14
ATOM 15221 O O . SER A 1 28 ? 4.090 13.769 5.747 1.00 0.00 28 SER A O 14
ATOM 15229 N N . PRO A 1 29 ? 2.089 14.584 6.383 1.00 0.00 29 PRO A N 14
ATOM 15230 C CA . PRO A 1 29 ? 2.234 15.858 5.672 1.00 0.00 29 PRO A CA 14
ATOM 15231 C C . PRO A 1 29 ? 3.290 16.758 6.304 1.00 0.00 29 PRO A C 14
ATOM 15232 O O . PRO A 1 29 ? 3.494 17.892 5.869 1.00 0.00 29 PRO A O 14
ATOM 15243 N N . ASP A 1 30 ? 3.958 16.247 7.332 1.00 0.00 30 ASP A N 14
ATOM 15244 C CA . ASP A 1 30 ? 4.994 17.005 8.023 1.00 0.00 30 ASP A CA 14
ATOM 15245 C C . ASP A 1 30 ? 6.382 16.494 7.648 1.00 0.00 30 ASP A C 14
ATOM 15246 O O . ASP A 1 30 ? 7.374 17.212 7.777 1.00 0.00 30 ASP A O 14
ATOM 15255 N N . ILE A 1 31 ? 6.444 15.250 7.186 1.00 0.00 31 ILE A N 14
ATOM 15256 C CA . ILE A 1 31 ? 7.710 14.644 6.793 1.00 0.00 31 ILE A CA 14
ATOM 15257 C C . ILE A 1 31 ? 7.830 14.554 5.276 1.00 0.00 31 ILE A C 14
ATOM 15258 O O . ILE A 1 31 ? 8.846 14.941 4.699 1.00 0.00 31 ILE A O 14
ATOM 15274 N N . SER A 1 32 ? 6.783 14.044 4.635 1.00 0.00 32 SER A N 14
ATOM 15275 C CA . SER A 1 32 ? 6.771 13.902 3.183 1.00 0.00 32 SER A CA 14
ATOM 15276 C C . SER A 1 32 ? 5.352 13.671 2.672 1.00 0.00 32 SER A C 14
ATOM 15277 O O . SER A 1 32 ? 4.437 13.346 3.429 1.00 0.00 32 SER A O 14
ATOM 15285 N N . PRO A 1 33 ? 5.164 13.842 1.355 1.00 0.00 33 PRO A N 14
ATOM 15286 C CA . PRO A 1 33 ? 3.860 13.657 0.712 1.00 0.00 33 PRO A CA 14
ATOM 15287 C C . PRO A 1 33 ? 3.430 12.194 0.683 1.00 0.00 33 PRO A C 14
ATOM 15288 O O . PRO A 1 33 ? 4.214 11.298 0.370 1.00 0.00 33 PRO A O 14
ATOM 15299 N N . PRO A 1 34 ? 2.154 11.945 1.015 1.00 0.00 34 PRO A N 14
ATOM 15300 C CA . PRO A 1 34 ? 1.591 10.591 1.034 1.00 0.00 34 PRO A CA 14
ATOM 15301 C C . PRO A 1 34 ? 1.443 10.006 -0.367 1.00 0.00 34 PRO A C 14
ATOM 15302 O O . PRO A 1 34 ? 0.814 10.607 -1.238 1.00 0.00 34 PRO A O 14
ATOM 15313 N N . ILE A 1 35 ? 2.026 8.830 -0.576 1.00 0.00 35 ILE A N 14
ATOM 15314 C CA . ILE A 1 35 ? 1.957 8.163 -1.870 1.00 0.00 35 ILE A CA 14
ATOM 15315 C C . ILE A 1 35 ? 0.696 7.314 -1.984 1.00 0.00 35 ILE A C 14
ATOM 15316 O O . ILE A 1 35 ? 0.196 7.070 -3.083 1.00 0.00 35 ILE A O 14
ATOM 15332 N N . PHE A 1 36 ? 0.185 6.866 -0.842 1.00 0.00 36 PHE A N 14
ATOM 15333 C CA . PHE A 1 36 ? -1.019 6.044 -0.813 1.00 0.00 36 PHE A CA 14
ATOM 15334 C C . PHE A 1 36 ? -2.009 6.566 0.224 1.00 0.00 36 PHE A C 14
ATOM 15335 O O . PHE A 1 36 ? -1.862 6.315 1.420 1.00 0.00 36 PHE A O 14
ATOM 15352 N N . ARG A 1 37 ? -3.018 7.294 -0.244 1.00 0.00 37 ARG A N 14
ATOM 15353 C CA . ARG A 1 37 ? -4.032 7.854 0.642 1.00 0.00 37 ARG A CA 14
ATOM 15354 C C . ARG A 1 37 ? -4.812 6.745 1.343 1.00 0.00 37 ARG A C 14
ATOM 15355 O O . ARG A 1 37 ? -4.900 5.623 0.844 1.00 0.00 37 ARG A O 14
ATOM 15376 N N . ARG A 1 38 ? -5.377 7.068 2.502 1.00 0.00 38 ARG A N 14
ATOM 15377 C CA . ARG A 1 38 ? -6.148 6.100 3.273 1.00 0.00 38 ARG A CA 14
ATOM 15378 C C . ARG A 1 38 ? -7.267 5.500 2.426 1.00 0.00 38 ARG A C 14
ATOM 15379 O O . ARG A 1 38 ? -7.788 6.146 1.519 1.00 0.00 38 ARG A O 14
ATOM 15400 N N . GLY A 1 39 ? -7.631 4.257 2.730 1.00 0.00 39 GLY A N 14
ATOM 15401 C CA . GLY A 1 39 ? -8.684 3.590 1.988 1.00 0.00 39 GLY A CA 14
ATOM 15402 C C . GLY A 1 39 ? -8.220 3.109 0.628 1.00 0.00 39 GLY A C 14
ATOM 15403 O O . GLY A 1 39 ? -8.927 2.363 -0.048 1.00 0.00 39 GLY A O 14
ATOM 15407 N N . GLU A 1 40 ? -7.028 3.538 0.225 1.00 0.00 40 GLU A N 14
ATOM 15408 C CA . GLU A 1 40 ? -6.472 3.147 -1.065 1.00 0.00 40 GLU A CA 14
ATOM 15409 C C . GLU A 1 40 ? -6.032 1.686 -1.048 1.00 0.00 40 GLU A C 14
ATOM 15410 O O . GLU A 1 40 ? -5.668 1.148 -0.002 1.00 0.00 40 GLU A O 14
ATOM 15422 N N . LYS A 1 41 ? -6.068 1.050 -2.213 1.00 0.00 41 LYS A N 14
ATOM 15423 C CA . LYS A 1 41 ? -5.672 -0.348 -2.335 1.00 0.00 41 LYS A CA 14
ATOM 15424 C C . LYS A 1 41 ? -4.274 -0.468 -2.932 1.00 0.00 41 LYS A C 14
ATOM 15425 O O . LYS A 1 41 ? -3.924 0.251 -3.869 1.00 0.00 41 LYS A O 14
ATOM 15444 N N . LEU A 1 42 ? -3.479 -1.382 -2.387 1.00 0.00 42 LEU A N 14
ATOM 15445 C CA . LEU A 1 42 ? -2.118 -1.598 -2.867 1.00 0.00 42 LEU A CA 14
ATOM 15446 C C . LEU A 1 42 ? -1.820 -3.087 -3.008 1.00 0.00 42 LEU A C 14
ATOM 15447 O O . LEU A 1 42 ? -2.401 -3.915 -2.307 1.00 0.00 42 LEU A O 14
ATOM 15463 N N . ARG A 1 43 ? -0.909 -3.420 -3.917 1.00 0.00 43 ARG A N 14
ATOM 15464 C CA . ARG A 1 43 ? -0.533 -4.809 -4.148 1.00 0.00 43 ARG A CA 14
ATOM 15465 C C . ARG A 1 43 ? 0.836 -5.109 -3.545 1.00 0.00 43 ARG A C 14
ATOM 15466 O O . ARG A 1 43 ? 1.802 -4.383 -3.779 1.00 0.00 43 ARG A O 14
ATOM 15487 N N . VAL A 1 44 ? 0.911 -6.184 -2.766 1.00 0.00 44 VAL A N 14
ATOM 15488 C CA . VAL A 1 44 ? 2.161 -6.581 -2.129 1.00 0.00 44 VAL A CA 14
ATOM 15489 C C . VAL A 1 44 ? 3.201 -6.988 -3.166 1.00 0.00 44 VAL A C 14
ATOM 15490 O O . VAL A 1 44 ? 3.056 -8.010 -3.837 1.00 0.00 44 VAL A O 14
ATOM 15503 N N . ILE A 1 45 ? 4.250 -6.182 -3.292 1.00 0.00 45 ILE A N 14
ATOM 15504 C CA . ILE A 1 45 ? 5.316 -6.460 -4.246 1.00 0.00 45 ILE A CA 14
ATOM 15505 C C . ILE A 1 45 ? 6.448 -7.245 -3.593 1.00 0.00 45 ILE A C 14
ATOM 15506 O O . ILE A 1 45 ? 6.861 -8.291 -4.093 1.00 0.00 45 ILE A O 14
ATOM 15522 N N . SER A 1 46 ? 6.946 -6.733 -2.472 1.00 0.00 46 SER A N 14
ATOM 15523 C CA . SER A 1 46 ? 8.032 -7.384 -1.750 1.00 0.00 46 SER A CA 14
ATOM 15524 C C . SER A 1 46 ? 7.820 -7.284 -0.242 1.00 0.00 46 SER A C 14
ATOM 15525 O O . SER A 1 46 ? 7.207 -6.335 0.247 1.00 0.00 46 SER A O 14
ATOM 15533 N N . ASP A 1 47 ? 8.332 -8.269 0.487 1.00 0.00 47 ASP A N 14
ATOM 15534 C CA . ASP A 1 47 ? 8.200 -8.293 1.939 1.00 0.00 47 ASP A CA 14
ATOM 15535 C C . ASP A 1 47 ? 9.569 -8.248 2.610 1.00 0.00 47 ASP A C 14
ATOM 15536 O O . ASP A 1 47 ? 10.331 -9.213 2.551 1.00 0.00 47 ASP A O 14
ATOM 15545 N N . GLU A 1 48 ? 9.875 -7.122 3.246 1.00 0.00 48 GLU A N 14
ATOM 15546 C CA . GLU A 1 48 ? 11.154 -6.952 3.926 1.00 0.00 48 GLU A CA 14
ATOM 15547 C C . GLU A 1 48 ? 10.952 -6.774 5.428 1.00 0.00 48 GLU A C 14
ATOM 15548 O O . GLU A 1 48 ? 10.873 -5.652 5.926 1.00 0.00 48 GLU A O 14
ATOM 15560 N N . GLY A 1 49 ? 10.869 -7.891 6.145 1.00 0.00 49 GLY A N 14
ATOM 15561 C CA . GLY A 1 49 ? 10.676 -7.837 7.582 1.00 0.00 49 GLY A CA 14
ATOM 15562 C C . GLY A 1 49 ? 9.384 -7.146 7.968 1.00 0.00 49 GLY A C 14
ATOM 15563 O O . GLY A 1 49 ? 8.303 -7.550 7.541 1.00 0.00 49 GLY A O 14
ATOM 15567 N N . GLY A 1 50 ? 9.495 -6.099 8.782 1.00 0.00 50 GLY A N 14
ATOM 15568 C CA . GLY A 1 50 ? 8.318 -5.368 9.214 1.00 0.00 50 GLY A CA 14
ATOM 15569 C C . GLY A 1 50 ? 7.778 -4.450 8.136 1.00 0.00 50 GLY A C 14
ATOM 15570 O O . GLY A 1 50 ? 6.599 -4.095 8.147 1.00 0.00 50 GLY A O 14
ATOM 15574 N N . TRP A 1 51 ? 8.641 -4.063 7.204 1.00 0.00 51 TRP A N 14
ATOM 15575 C CA . TRP A 1 51 ? 8.244 -3.178 6.114 1.00 0.00 51 TRP A CA 14
ATOM 15576 C C . TRP A 1 51 ? 8.220 -3.926 4.786 1.00 0.00 51 TRP A C 14
ATOM 15577 O O . TRP A 1 51 ? 9.073 -4.775 4.527 1.00 0.00 51 TRP A O 14
ATOM 15598 N N . TRP A 1 52 ? 7.240 -3.607 3.949 1.00 0.00 52 TRP A N 14
ATOM 15599 C CA . TRP A 1 52 ? 7.107 -4.250 2.647 1.00 0.00 52 TRP A CA 14
ATOM 15600 C C . TRP A 1 52 ? 6.820 -3.222 1.559 1.00 0.00 52 TRP A C 14
ATOM 15601 O O . TRP A 1 52 ? 6.446 -2.085 1.848 1.00 0.00 52 TRP A O 14
ATOM 15622 N N . LYS A 1 53 ? 6.997 -3.627 0.306 1.00 0.00 53 LYS A N 14
ATOM 15623 C CA . LYS A 1 53 ? 6.755 -2.741 -0.827 1.00 0.00 53 LYS A CA 14
ATOM 15624 C C . LYS A 1 53 ? 5.401 -3.033 -1.467 1.00 0.00 53 LYS A C 14
ATOM 15625 O O . LYS A 1 53 ? 4.994 -4.189 -1.579 1.00 0.00 53 LYS A O 14
ATOM 15644 N N . ALA A 1 54 ? 4.711 -1.978 -1.886 1.00 0.00 54 ALA A N 14
ATOM 15645 C CA . ALA A 1 54 ? 3.405 -2.121 -2.517 1.00 0.00 54 ALA A CA 14
ATOM 15646 C C . ALA A 1 54 ? 3.159 -1.008 -3.529 1.00 0.00 54 ALA A C 14
ATOM 15647 O O . ALA A 1 54 ? 3.800 0.042 -3.478 1.00 0.00 54 ALA A O 14
ATOM 15654 N N . ILE A 1 55 ? 2.228 -1.244 -4.448 1.00 0.00 55 ILE A N 14
ATOM 15655 C CA . ILE A 1 55 ? 1.899 -0.260 -5.471 1.00 0.00 55 ILE A CA 14
ATOM 15656 C C . ILE A 1 55 ? 0.390 -0.062 -5.579 1.00 0.00 55 ILE A C 14
ATOM 15657 O O . ILE A 1 55 ? -0.367 -1.028 -5.670 1.00 0.00 55 ILE A O 14
ATOM 15673 N N . SER A 1 56 ? -0.039 1.196 -5.568 1.00 0.00 56 SER A N 14
ATOM 15674 C CA . SER A 1 56 ? -1.457 1.520 -5.663 1.00 0.00 56 SER A CA 14
ATOM 15675 C C . SER A 1 56 ? -2.006 1.162 -7.040 1.00 0.00 56 SER A C 14
ATOM 15676 O O . SER A 1 56 ? -1.423 1.518 -8.066 1.00 0.00 56 SER A O 14
ATOM 15684 N N . LEU A 1 57 ? -3.131 0.455 -7.057 1.00 0.00 57 LEU A N 14
ATOM 15685 C CA . LEU A 1 57 ? -3.760 0.048 -8.308 1.00 0.00 57 LEU A CA 14
ATOM 15686 C C . LEU A 1 57 ? -4.555 1.198 -8.918 1.00 0.00 57 LEU A C 14
ATOM 15687 O O . LEU A 1 57 ? -5.297 1.011 -9.882 1.00 0.00 57 LEU A O 14
ATOM 15703 N N . SER A 1 58 ? -4.393 2.389 -8.349 1.00 0.00 58 SER A N 14
ATOM 15704 C CA . SER A 1 58 ? -5.097 3.570 -8.836 1.00 0.00 58 SER A CA 14
ATOM 15705 C C . SER A 1 58 ? -4.151 4.489 -9.603 1.00 0.00 58 SER A C 14
ATOM 15706 O O . SER A 1 58 ? -4.463 4.942 -10.705 1.00 0.00 58 SER A O 14
ATOM 15714 N N . THR A 1 59 ? -2.991 4.760 -9.012 1.00 0.00 59 THR A N 14
ATOM 15715 C CA . THR A 1 59 ? -1.999 5.625 -9.637 1.00 0.00 59 THR A CA 14
ATOM 15716 C C . THR A 1 59 ? -0.842 4.812 -10.208 1.00 0.00 59 THR A C 14
ATOM 15717 O O . THR A 1 59 ? -0.288 5.151 -11.253 1.00 0.00 59 THR A O 14
ATOM 15728 N N . GLY A 1 60 ? -0.482 3.736 -9.514 1.00 0.00 60 GLY A N 14
ATOM 15729 C CA . GLY A 1 60 ? 0.607 2.892 -9.968 1.00 0.00 60 GLY A CA 14
ATOM 15730 C C . GLY A 1 60 ? 1.948 3.324 -9.408 1.00 0.00 60 GLY A C 14
ATOM 15731 O O . GLY A 1 60 ? 2.988 3.099 -10.028 1.00 0.00 60 GLY A O 14
ATOM 15735 N N . ARG A 1 61 ? 1.925 3.946 -8.234 1.00 0.00 61 ARG A N 14
ATOM 15736 C CA . ARG A 1 61 ? 3.148 4.414 -7.593 1.00 0.00 61 ARG A CA 14
ATOM 15737 C C . ARG A 1 61 ? 3.743 3.327 -6.702 1.00 0.00 61 ARG A C 14
ATOM 15738 O O . ARG A 1 61 ? 3.072 2.801 -5.816 1.00 0.00 61 ARG A O 14
ATOM 15759 N N . GLU A 1 62 ? 5.008 2.997 -6.946 1.00 0.00 62 GLU A N 14
ATOM 15760 C CA . GLU A 1 62 ? 5.693 1.973 -6.166 1.00 0.00 62 GLU A CA 14
ATOM 15761 C C . GLU A 1 62 ? 6.474 2.597 -5.013 1.00 0.00 62 GLU A C 14
ATOM 15762 O O . GLU A 1 62 ? 7.400 3.379 -5.228 1.00 0.00 62 GLU A O 14
ATOM 15774 N N . SER A 1 63 ? 6.092 2.247 -3.789 1.00 0.00 63 SER A N 14
ATOM 15775 C CA . SER A 1 63 ? 6.752 2.776 -2.602 1.00 0.00 63 SER A CA 14
ATOM 15776 C C . SER A 1 63 ? 6.748 1.747 -1.475 1.00 0.00 63 SER A C 14
ATOM 15777 O O . SER A 1 63 ? 6.076 0.719 -1.560 1.00 0.00 63 SER A O 14
ATOM 15785 N N . TYR A 1 64 ? 7.504 2.032 -0.420 1.00 0.00 64 TYR A N 14
ATOM 15786 C CA . TYR A 1 64 ? 7.591 1.132 0.723 1.00 0.00 64 TYR A CA 14
ATOM 15787 C C . TYR A 1 64 ? 6.916 1.741 1.949 1.00 0.00 64 TYR A C 14
ATOM 15788 O O . TYR A 1 64 ? 7.327 2.792 2.440 1.00 0.00 64 TYR A O 14
ATOM 15806 N N . ILE A 1 65 ? 5.877 1.071 2.437 1.00 0.00 65 ILE A N 14
ATOM 15807 C CA . ILE A 1 65 ? 5.145 1.544 3.605 1.00 0.00 65 ILE A CA 14
ATOM 15808 C C . ILE A 1 65 ? 5.062 0.463 4.677 1.00 0.00 65 ILE A C 14
ATOM 15809 O O . ILE A 1 65 ? 5.095 -0.734 4.390 1.00 0.00 65 ILE A O 14
ATOM 15825 N N . PRO A 1 66 ? 4.951 0.892 5.943 1.00 0.00 66 PRO A N 14
ATOM 15826 C CA . PRO A 1 66 ? 4.859 -0.024 7.084 1.00 0.00 66 PRO A CA 14
ATOM 15827 C C . PRO A 1 66 ? 3.533 -0.775 7.119 1.00 0.00 66 PRO A C 14
ATOM 15828 O O . PRO A 1 66 ? 2.474 -0.197 6.878 1.00 0.00 66 PRO A O 14
ATOM 15839 N N . GLY A 1 67 ? 3.598 -2.069 7.421 1.00 0.00 67 GLY A N 14
ATOM 15840 C CA . GLY A 1 67 ? 2.395 -2.878 7.482 1.00 0.00 67 GLY A CA 14
ATOM 15841 C C . GLY A 1 67 ? 1.285 -2.208 8.268 1.00 0.00 67 GLY A C 14
ATOM 15842 O O . GLY A 1 67 ? 0.106 -2.380 7.959 1.00 0.00 67 GLY A O 14
ATOM 15846 N N . ILE A 1 68 ? 1.663 -1.446 9.289 1.00 0.00 68 ILE A N 14
ATOM 15847 C CA . ILE A 1 68 ? 0.691 -0.750 10.122 1.00 0.00 68 ILE A CA 14
ATOM 15848 C C . ILE A 1 68 ? -0.066 0.304 9.321 1.00 0.00 68 ILE A C 14
ATOM 15849 O O . ILE A 1 68 ? -1.233 0.587 9.595 1.00 0.00 68 ILE A O 14
ATOM 15865 N N . CYS A 1 69 ? 0.604 0.878 8.328 1.00 0.00 69 CYS A N 14
ATOM 15866 C CA . CYS A 1 69 ? -0.006 1.900 7.485 1.00 0.00 69 CYS A CA 14
ATOM 15867 C C . CYS A 1 69 ? -1.028 1.283 6.536 1.00 0.00 69 CYS A C 14
ATOM 15868 O O . CYS A 1 69 ? -1.816 1.991 5.908 1.00 0.00 69 CYS A O 14
ATOM 15876 N N . VAL A 1 70 ? -1.009 -0.042 6.434 1.00 0.00 70 VAL A N 14
ATOM 15877 C CA . VAL A 1 70 ? -1.933 -0.756 5.561 1.00 0.00 70 VAL A CA 14
ATOM 15878 C C . VAL A 1 70 ? -2.606 -1.909 6.297 1.00 0.00 70 VAL A C 14
ATOM 15879 O O . VAL A 1 70 ? -2.221 -2.253 7.414 1.00 0.00 70 VAL A O 14
ATOM 15892 N N . ALA A 1 71 ? -3.612 -2.501 5.663 1.00 0.00 71 ALA A N 14
ATOM 15893 C CA . ALA A 1 71 ? -4.337 -3.618 6.257 1.00 0.00 71 ALA A CA 14
ATOM 15894 C C . ALA A 1 71 ? -4.518 -4.751 5.253 1.00 0.00 71 ALA A C 14
ATOM 15895 O O . ALA A 1 71 ? -4.849 -4.516 4.090 1.00 0.00 71 ALA A O 14
ATOM 15902 N N . ARG A 1 72 ? -4.298 -5.980 5.708 1.00 0.00 72 ARG A N 14
ATOM 15903 C CA . ARG A 1 72 ? -4.435 -7.150 4.849 1.00 0.00 72 ARG A CA 14
ATOM 15904 C C . ARG A 1 72 ? -5.893 -7.371 4.460 1.00 0.00 72 ARG A C 14
ATOM 15905 O O . ARG A 1 72 ? -6.713 -7.773 5.287 1.00 0.00 72 ARG A O 14
ATOM 15926 N N . VAL A 1 73 ? -6.211 -7.105 3.197 1.00 0.00 73 VAL A N 14
ATOM 15927 C CA . VAL A 1 73 ? -7.571 -7.276 2.699 1.00 0.00 73 VAL A CA 14
ATOM 15928 C C . VAL A 1 73 ? -7.802 -8.701 2.209 1.00 0.00 73 VAL A C 14
ATOM 15929 O O . VAL A 1 73 ? -6.913 -9.319 1.622 1.00 0.00 73 VAL A O 14
ATOM 15942 N N . SER A 1 74 ? -9.002 -9.218 2.453 1.00 0.00 74 SER A N 14
ATOM 15943 C CA . SER A 1 74 ? -9.349 -10.573 2.040 1.00 0.00 74 SER A CA 14
ATOM 15944 C C . SER A 1 74 ? -9.609 -10.632 0.537 1.00 0.00 74 SER A C 14
ATOM 15945 O O . SER A 1 74 ? -9.082 -11.497 -0.161 1.00 0.00 74 SER A O 14
ATOM 15953 N N . GLY A 1 75 ? -10.425 -9.705 0.047 1.00 0.00 75 GLY A N 14
ATOM 15954 C CA . GLY A 1 75 ? -10.741 -9.668 -1.369 1.00 0.00 75 GLY A CA 14
ATOM 15955 C C . GLY A 1 75 ? -11.770 -8.607 -1.706 1.00 0.00 75 GLY A C 14
ATOM 15956 O O . GLY A 1 75 ? -12.454 -8.075 -0.832 1.00 0.00 75 GLY A O 14
ATOM 15960 N N . PRO A 1 76 ? -11.889 -8.284 -3.003 1.00 0.00 76 PRO A N 14
ATOM 15961 C CA . PRO A 1 76 ? -12.838 -7.275 -3.483 1.00 0.00 76 PRO A CA 14
ATOM 15962 C C . PRO A 1 76 ? -14.286 -7.740 -3.366 1.00 0.00 76 PRO A C 14
ATOM 15963 O O . PRO A 1 76 ? -14.829 -8.348 -4.288 1.00 0.00 76 PRO A O 14
ATOM 15974 N N . SER A 1 77 ? -14.905 -7.449 -2.226 1.00 0.00 77 SER A N 14
ATOM 15975 C CA . SER A 1 77 ? -16.289 -7.840 -1.987 1.00 0.00 77 SER A CA 14
ATOM 15976 C C . SER A 1 77 ? -17.214 -6.628 -2.046 1.00 0.00 77 SER A C 14
ATOM 15977 O O . SER A 1 77 ? -18.136 -6.497 -1.241 1.00 0.00 77 SER A O 14
ATOM 15985 N N . SER A 1 78 ? -16.960 -5.744 -3.006 1.00 0.00 78 SER A N 14
ATOM 15986 C CA . SER A 1 78 ? -17.767 -4.541 -3.169 1.00 0.00 78 SER A CA 14
ATOM 15987 C C . SER A 1 78 ? -19.254 -4.865 -3.067 1.00 0.00 78 SER A C 14
ATOM 15988 O O . SER A 1 78 ? -19.782 -5.661 -3.842 1.00 0.00 78 SER A O 14
ATOM 15996 N N . GLY A 1 79 ? -19.925 -4.241 -2.102 1.00 0.00 79 GLY A N 14
ATOM 15997 C CA . GLY A 1 79 ? -21.344 -4.476 -1.915 1.00 0.00 79 GLY A CA 14
ATOM 15998 C C . GLY A 1 79 ? -22.021 -3.356 -1.150 1.00 0.00 79 GLY A C 14
ATOM 15999 O O . GLY A 1 79 ? -22.966 -3.592 -0.397 1.00 0.00 79 GLY A O 14
ATOM 16003 N N . GLY A 1 1 ? -11.326 -8.617 -20.436 1.00 0.00 1 GLY A N 15
ATOM 16004 C CA . GLY A 1 1 ? -11.850 -9.679 -19.598 1.00 0.00 1 GLY A CA 15
ATOM 16005 C C . GLY A 1 1 ? -10.756 -10.455 -18.892 1.00 0.00 1 GLY A C 15
ATOM 16006 O O . GLY A 1 1 ? -9.777 -9.875 -18.425 1.00 0.00 1 GLY A O 15
ATOM 16010 N N . SER A 1 2 ? -10.923 -11.771 -18.813 1.00 0.00 2 SER A N 15
ATOM 16011 C CA . SER A 1 2 ? -9.944 -12.628 -18.154 1.00 0.00 2 SER A CA 15
ATOM 16012 C C . SER A 1 2 ? -8.528 -12.275 -18.597 1.00 0.00 2 SER A C 15
ATOM 16013 O O . SER A 1 2 ? -8.334 -11.486 -19.522 1.00 0.00 2 SER A O 15
ATOM 16021 N N . SER A 1 3 ? -7.541 -12.866 -17.930 1.00 0.00 3 SER A N 15
ATOM 16022 C CA . SER A 1 3 ? -6.142 -12.612 -18.252 1.00 0.00 3 SER A CA 15
ATOM 16023 C C . SER A 1 3 ? -5.719 -13.394 -19.492 1.00 0.00 3 SER A C 15
ATOM 16024 O O . SER A 1 3 ? -5.265 -14.534 -19.395 1.00 0.00 3 SER A O 15
ATOM 16032 N N . GLY A 1 4 ? -5.872 -12.772 -20.657 1.00 0.00 4 GLY A N 15
ATOM 16033 C CA . GLY A 1 4 ? -5.501 -13.424 -21.900 1.00 0.00 4 GLY A CA 15
ATOM 16034 C C . GLY A 1 4 ? -4.230 -12.854 -22.497 1.00 0.00 4 GLY A C 15
ATOM 16035 O O . GLY A 1 4 ? -3.177 -12.868 -21.861 1.00 0.00 4 GLY A O 15
ATOM 16039 N N . SER A 1 5 ? -4.329 -12.352 -23.724 1.00 0.00 5 SER A N 15
ATOM 16040 C CA . SER A 1 5 ? -3.176 -11.779 -24.410 1.00 0.00 5 SER A CA 15
ATOM 16041 C C . SER A 1 5 ? -3.376 -10.287 -24.655 1.00 0.00 5 SER A C 15
ATOM 16042 O O . SER A 1 5 ? -3.121 -9.786 -25.750 1.00 0.00 5 SER A O 15
ATOM 16050 N N . SER A 1 6 ? -3.836 -9.581 -23.626 1.00 0.00 6 SER A N 15
ATOM 16051 C CA . SER A 1 6 ? -4.074 -8.146 -23.729 1.00 0.00 6 SER A CA 15
ATOM 16052 C C . SER A 1 6 ? -2.764 -7.370 -23.640 1.00 0.00 6 SER A C 15
ATOM 16053 O O . SER A 1 6 ? -2.530 -6.435 -24.405 1.00 0.00 6 SER A O 15
ATOM 16061 N N . GLY A 1 7 ? -1.912 -7.765 -22.700 1.00 0.00 7 GLY A N 15
ATOM 16062 C CA . GLY A 1 7 ? -0.635 -7.097 -22.527 1.00 0.00 7 GLY A CA 15
ATOM 16063 C C . GLY A 1 7 ? 0.464 -8.048 -22.098 1.00 0.00 7 GLY A C 15
ATOM 16064 O O . GLY A 1 7 ? 1.356 -8.391 -22.875 1.00 0.00 7 GLY A O 15
ATOM 16068 N N . PRO A 1 8 ? 0.410 -8.490 -20.833 1.00 0.00 8 PRO A N 15
ATOM 16069 C CA . PRO A 1 8 ? 1.403 -9.412 -20.273 1.00 0.00 8 PRO A CA 15
ATOM 16070 C C . PRO A 1 8 ? 1.294 -10.812 -20.869 1.00 0.00 8 PRO A C 15
ATOM 16071 O O . PRO A 1 8 ? 0.367 -11.106 -21.625 1.00 0.00 8 PRO A O 15
ATOM 16082 N N . LEU A 1 9 ? 2.246 -11.672 -20.525 1.00 0.00 9 LEU A N 15
ATOM 16083 C CA . LEU A 1 9 ? 2.257 -13.042 -21.027 1.00 0.00 9 LEU A CA 15
ATOM 16084 C C . LEU A 1 9 ? 0.859 -13.650 -20.980 1.00 0.00 9 LEU A C 15
ATOM 16085 O O . LEU A 1 9 ? 0.075 -13.394 -20.066 1.00 0.00 9 LEU A O 15
ATOM 16101 N N . PRO A 1 10 ? 0.539 -14.477 -21.986 1.00 0.00 10 PRO A N 15
ATOM 16102 C CA . PRO A 1 10 ? -0.764 -15.141 -22.081 1.00 0.00 10 PRO A CA 15
ATOM 16103 C C . PRO A 1 10 ? -0.947 -16.213 -21.012 1.00 0.00 10 PRO A C 15
ATOM 16104 O O . PRO A 1 10 ? -2.065 -16.652 -20.746 1.00 0.00 10 PRO A O 15
ATOM 16115 N N . ASN A 1 11 ? 0.158 -16.630 -20.403 1.00 0.00 11 ASN A N 15
ATOM 16116 C CA . ASN A 1 11 ? 0.118 -17.651 -19.362 1.00 0.00 11 ASN A CA 15
ATOM 16117 C C . ASN A 1 11 ? -1.155 -17.530 -18.530 1.00 0.00 11 ASN A C 15
ATOM 16118 O O . ASN A 1 11 ? -1.717 -16.448 -18.363 1.00 0.00 11 ASN A O 15
ATOM 16129 N N . PRO A 1 12 ? -1.622 -18.668 -17.994 1.00 0.00 12 PRO A N 15
ATOM 16130 C CA . PRO A 1 12 ? -2.832 -18.716 -17.170 1.00 0.00 12 PRO A CA 15
ATOM 16131 C C . PRO A 1 12 ? -2.638 -18.043 -15.815 1.00 0.00 12 PRO A C 15
ATOM 16132 O O . PRO A 1 12 ? -3.555 -18.003 -14.995 1.00 0.00 12 PRO A O 15
ATOM 16143 N N . GLU A 1 13 ? -1.440 -17.514 -15.588 1.00 0.00 13 GLU A N 15
ATOM 16144 C CA . GLU A 1 13 ? -1.127 -16.843 -14.332 1.00 0.00 13 GLU A CA 15
ATOM 16145 C C . GLU A 1 13 ? -2.346 -16.098 -13.795 1.00 0.00 13 GLU A C 15
ATOM 16146 O O . GLU A 1 13 ? -2.602 -14.954 -14.168 1.00 0.00 13 GLU A O 15
ATOM 16158 N N . GLY A 1 14 ? -3.096 -16.758 -12.917 1.00 0.00 14 GLY A N 15
ATOM 16159 C CA . GLY A 1 14 ? -4.279 -16.144 -12.344 1.00 0.00 14 GLY A CA 15
ATOM 16160 C C . GLY A 1 14 ? -4.394 -16.389 -10.852 1.00 0.00 14 GLY A C 15
ATOM 16161 O O . GLY A 1 14 ? -5.466 -16.733 -10.352 1.00 0.00 14 GLY A O 15
ATOM 16165 N N . LEU A 1 15 ? -3.287 -16.213 -10.139 1.00 0.00 15 LEU A N 15
ATOM 16166 C CA . LEU A 1 15 ? -3.267 -16.418 -8.694 1.00 0.00 15 LEU A CA 15
ATOM 16167 C C . LEU A 1 15 ? -3.516 -15.107 -7.955 1.00 0.00 15 LEU A C 15
ATOM 16168 O O . LEU A 1 15 ? -3.036 -14.051 -8.365 1.00 0.00 15 LEU A O 15
ATOM 16184 N N . ASP A 1 16 ? -4.267 -15.185 -6.862 1.00 0.00 16 ASP A N 15
ATOM 16185 C CA . ASP A 1 16 ? -4.577 -14.005 -6.062 1.00 0.00 16 ASP A CA 15
ATOM 16186 C C . ASP A 1 16 ? -3.347 -13.531 -5.294 1.00 0.00 16 ASP A C 15
ATOM 16187 O O . ASP A 1 16 ? -2.628 -14.332 -4.697 1.00 0.00 16 ASP A O 15
ATOM 16196 N N . SER A 1 17 ? -3.111 -12.223 -5.315 1.00 0.00 17 SER A N 15
ATOM 16197 C CA . SER A 1 17 ? -1.965 -11.642 -4.625 1.00 0.00 17 SER A CA 15
ATOM 16198 C C . SER A 1 17 ? -2.391 -11.009 -3.303 1.00 0.00 17 SER A C 15
ATOM 16199 O O . SER A 1 17 ? -3.577 -10.779 -3.066 1.00 0.00 17 SER A O 15
ATOM 16207 N N . ASP A 1 18 ? -1.414 -10.729 -2.447 1.00 0.00 18 ASP A N 15
ATOM 16208 C CA . ASP A 1 18 ? -1.686 -10.121 -1.150 1.00 0.00 18 ASP A CA 15
ATOM 16209 C C . ASP A 1 18 ? -1.941 -8.624 -1.294 1.00 0.00 18 ASP A C 15
ATOM 16210 O O . ASP A 1 18 ? -1.141 -7.902 -1.890 1.00 0.00 18 ASP A O 15
ATOM 16219 N N . PHE A 1 19 ? -3.060 -8.164 -0.744 1.00 0.00 19 PHE A N 15
ATOM 16220 C CA . PHE A 1 19 ? -3.421 -6.753 -0.813 1.00 0.00 19 PHE A CA 15
ATOM 16221 C C . PHE A 1 19 ? -3.350 -6.105 0.566 1.00 0.00 19 PHE A C 15
ATOM 16222 O O . PHE A 1 19 ? -3.521 -6.772 1.588 1.00 0.00 19 PHE A O 15
ATOM 16239 N N . LEU A 1 20 ? -3.097 -4.801 0.589 1.00 0.00 20 LEU A N 15
ATOM 16240 C CA . LEU A 1 20 ? -3.002 -4.061 1.842 1.00 0.00 20 LEU A CA 15
ATOM 16241 C C . LEU A 1 20 ? -3.719 -2.719 1.738 1.00 0.00 20 LEU A C 15
ATOM 16242 O O . LEU A 1 20 ? -3.327 -1.853 0.957 1.00 0.00 20 LEU A O 15
ATOM 16258 N N . ALA A 1 21 ? -4.772 -2.553 2.533 1.00 0.00 21 ALA A N 15
ATOM 16259 C CA . ALA A 1 21 ? -5.541 -1.315 2.534 1.00 0.00 21 ALA A CA 15
ATOM 16260 C C . ALA A 1 21 ? -4.879 -0.258 3.410 1.00 0.00 21 ALA A C 15
ATOM 16261 O O . ALA A 1 21 ? -4.571 -0.507 4.576 1.00 0.00 21 ALA A O 15
ATOM 16268 N N . VAL A 1 22 ? -4.662 0.924 2.842 1.00 0.00 22 VAL A N 15
ATOM 16269 C CA . VAL A 1 22 ? -4.036 2.020 3.572 1.00 0.00 22 VAL A CA 15
ATOM 16270 C C . VAL A 1 22 ? -4.937 2.515 4.698 1.00 0.00 22 VAL A C 15
ATOM 16271 O O . VAL A 1 22 ? -5.845 3.318 4.474 1.00 0.00 22 VAL A O 15
ATOM 16284 N N . LEU A 1 23 ? -4.681 2.033 5.909 1.00 0.00 23 LEU A N 15
ATOM 16285 C CA . LEU A 1 23 ? -5.468 2.427 7.072 1.00 0.00 23 LEU A CA 15
ATOM 16286 C C . LEU A 1 23 ? -5.440 3.940 7.261 1.00 0.00 23 LEU A C 15
ATOM 16287 O O . LEU A 1 23 ? -6.433 4.543 7.669 1.00 0.00 23 LEU A O 15
ATOM 16303 N N . SER A 1 24 ? -4.297 4.548 6.960 1.00 0.00 24 SER A N 15
ATOM 16304 C CA . SER A 1 24 ? -4.139 5.991 7.098 1.00 0.00 24 SER A CA 15
ATOM 16305 C C . SER A 1 24 ? -3.028 6.506 6.189 1.00 0.00 24 SER A C 15
ATOM 16306 O O . SER A 1 24 ? -1.910 5.991 6.204 1.00 0.00 24 SER A O 15
ATOM 16314 N N . ASP A 1 25 ? -3.345 7.524 5.396 1.00 0.00 25 ASP A N 15
ATOM 16315 C CA . ASP A 1 25 ? -2.374 8.110 4.480 1.00 0.00 25 ASP A CA 15
ATOM 16316 C C . ASP A 1 25 ? -0.994 8.185 5.125 1.00 0.00 25 ASP A C 15
ATOM 16317 O O . ASP A 1 25 ? -0.873 8.337 6.341 1.00 0.00 25 ASP A O 15
ATOM 16326 N N . TYR A 1 26 ? 0.044 8.077 4.304 1.00 0.00 26 TYR A N 15
ATOM 16327 C CA . TYR A 1 26 ? 1.416 8.129 4.795 1.00 0.00 26 TYR A CA 15
ATOM 16328 C C . TYR A 1 26 ? 2.406 8.214 3.637 1.00 0.00 26 TYR A C 15
ATOM 16329 O O . TYR A 1 26 ? 2.163 7.712 2.539 1.00 0.00 26 TYR A O 15
ATOM 16347 N N . PRO A 1 27 ? 3.552 8.865 3.887 1.00 0.00 27 PRO A N 15
ATOM 16348 C CA . PRO A 1 27 ? 3.853 9.468 5.189 1.00 0.00 27 PRO A CA 15
ATOM 16349 C C . PRO A 1 27 ? 2.983 10.686 5.479 1.00 0.00 27 PRO A C 15
ATOM 16350 O O . PRO A 1 27 ? 2.076 11.009 4.712 1.00 0.00 27 PRO A O 15
ATOM 16361 N N . SER A 1 28 ? 3.265 11.358 6.590 1.00 0.00 28 SER A N 15
ATOM 16362 C CA . SER A 1 28 ? 2.506 12.539 6.983 1.00 0.00 28 SER A CA 15
ATOM 16363 C C . SER A 1 28 ? 2.980 13.770 6.216 1.00 0.00 28 SER A C 15
ATOM 16364 O O . SER A 1 28 ? 4.097 13.819 5.700 1.00 0.00 28 SER A O 15
ATOM 16372 N N . PRO A 1 29 ? 2.111 14.789 6.139 1.00 0.00 29 PRO A N 15
ATOM 16373 C CA . PRO A 1 29 ? 2.418 16.039 5.437 1.00 0.00 29 PRO A CA 15
ATOM 16374 C C . PRO A 1 29 ? 3.474 16.866 6.162 1.00 0.00 29 PRO A C 15
ATOM 16375 O O . PRO A 1 29 ? 3.802 17.976 5.743 1.00 0.00 29 PRO A O 15
ATOM 16386 N N . ASP A 1 30 ? 4.002 16.319 7.251 1.00 0.00 30 ASP A N 15
ATOM 16387 C CA . ASP A 1 30 ? 5.023 17.006 8.033 1.00 0.00 30 ASP A CA 15
ATOM 16388 C C . ASP A 1 30 ? 6.403 16.412 7.769 1.00 0.00 30 ASP A C 15
ATOM 16389 O O . ASP A 1 30 ? 7.422 16.996 8.138 1.00 0.00 30 ASP A O 15
ATOM 16398 N N . ILE A 1 31 ? 6.427 15.248 7.128 1.00 0.00 31 ILE A N 15
ATOM 16399 C CA . ILE A 1 31 ? 7.682 14.575 6.814 1.00 0.00 31 ILE A CA 15
ATOM 16400 C C . ILE A 1 31 ? 7.843 14.388 5.310 1.00 0.00 31 ILE A C 15
ATOM 16401 O O . ILE A 1 31 ? 8.885 14.714 4.741 1.00 0.00 31 ILE A O 15
ATOM 16417 N N . SER A 1 32 ? 6.804 13.862 4.669 1.00 0.00 32 SER A N 15
ATOM 16418 C CA . SER A 1 32 ? 6.831 13.629 3.230 1.00 0.00 32 SER A CA 15
ATOM 16419 C C . SER A 1 32 ? 5.420 13.429 2.686 1.00 0.00 32 SER A C 15
ATOM 16420 O O . SER A 1 32 ? 4.471 13.173 3.427 1.00 0.00 32 SER A O 15
ATOM 16428 N N . PRO A 1 33 ? 5.276 13.549 1.357 1.00 0.00 33 PRO A N 15
ATOM 16429 C CA . PRO A 1 33 ? 3.985 13.385 0.683 1.00 0.00 33 PRO A CA 15
ATOM 16430 C C . PRO A 1 33 ? 3.500 11.940 0.703 1.00 0.00 33 PRO A C 15
ATOM 16431 O O . PRO A 1 33 ? 4.247 11.004 0.417 1.00 0.00 33 PRO A O 15
ATOM 16442 N N . PRO A 1 34 ? 2.217 11.751 1.048 1.00 0.00 34 PRO A N 15
ATOM 16443 C CA . PRO A 1 34 ? 1.603 10.421 1.113 1.00 0.00 34 PRO A CA 15
ATOM 16444 C C . PRO A 1 34 ? 1.426 9.797 -0.267 1.00 0.00 34 PRO A C 15
ATOM 16445 O O . PRO A 1 34 ? 0.660 10.297 -1.091 1.00 0.00 34 PRO A O 15
ATOM 16456 N N . ILE A 1 35 ? 2.138 8.702 -0.511 1.00 0.00 35 ILE A N 15
ATOM 16457 C CA . ILE A 1 35 ? 2.058 8.009 -1.791 1.00 0.00 35 ILE A CA 15
ATOM 16458 C C . ILE A 1 35 ? 0.740 7.252 -1.924 1.00 0.00 35 ILE A C 15
ATOM 16459 O O . ILE A 1 35 ? 0.217 7.085 -3.026 1.00 0.00 35 ILE A O 15
ATOM 16475 N N . PHE A 1 36 ? 0.208 6.799 -0.795 1.00 0.00 36 PHE A N 15
ATOM 16476 C CA . PHE A 1 36 ? -1.050 6.061 -0.784 1.00 0.00 36 PHE A CA 15
ATOM 16477 C C . PHE A 1 36 ? -2.006 6.630 0.259 1.00 0.00 36 PHE A C 15
ATOM 16478 O O . PHE A 1 36 ? -1.776 6.504 1.462 1.00 0.00 36 PHE A O 15
ATOM 16495 N N . ARG A 1 37 ? -3.080 7.257 -0.210 1.00 0.00 37 ARG A N 15
ATOM 16496 C CA . ARG A 1 37 ? -4.071 7.848 0.682 1.00 0.00 37 ARG A CA 15
ATOM 16497 C C . ARG A 1 37 ? -4.853 6.765 1.419 1.00 0.00 37 ARG A C 15
ATOM 16498 O O . ARG A 1 37 ? -4.805 5.591 1.050 1.00 0.00 37 ARG A O 15
ATOM 16519 N N . ARG A 1 38 ? -5.571 7.167 2.462 1.00 0.00 38 ARG A N 15
ATOM 16520 C CA . ARG A 1 38 ? -6.362 6.231 3.252 1.00 0.00 38 ARG A CA 15
ATOM 16521 C C . ARG A 1 38 ? -7.522 5.673 2.433 1.00 0.00 38 ARG A C 15
ATOM 16522 O O . ARG A 1 38 ? -8.148 6.392 1.655 1.00 0.00 38 ARG A O 15
ATOM 16543 N N . GLY A 1 39 ? -7.804 4.387 2.614 1.00 0.00 39 GLY A N 15
ATOM 16544 C CA . GLY A 1 39 ? -8.888 3.754 1.885 1.00 0.00 39 GLY A CA 15
ATOM 16545 C C . GLY A 1 39 ? -8.476 3.324 0.492 1.00 0.00 39 GLY A C 15
ATOM 16546 O O . GLY A 1 39 ? -9.320 2.968 -0.330 1.00 0.00 39 GLY A O 15
ATOM 16550 N N . GLU A 1 40 ? -7.174 3.358 0.224 1.00 0.00 40 GLU A N 15
ATOM 16551 C CA . GLU A 1 40 ? -6.653 2.971 -1.082 1.00 0.00 40 GLU A CA 15
ATOM 16552 C C . GLU A 1 40 ? -6.095 1.551 -1.045 1.00 0.00 40 GLU A C 15
ATOM 16553 O O . GLU A 1 40 ? -5.423 1.159 -0.091 1.00 0.00 40 GLU A O 15
ATOM 16565 N N . LYS A 1 41 ? -6.379 0.783 -2.092 1.00 0.00 41 LYS A N 15
ATOM 16566 C CA . LYS A 1 41 ? -5.907 -0.593 -2.183 1.00 0.00 41 LYS A CA 15
ATOM 16567 C C . LYS A 1 41 ? -4.499 -0.648 -2.768 1.00 0.00 41 LYS A C 15
ATOM 16568 O O . LYS A 1 41 ? -4.172 0.096 -3.694 1.00 0.00 41 LYS A O 15
ATOM 16587 N N . LEU A 1 42 ? -3.671 -1.533 -2.225 1.00 0.00 42 LEU A N 15
ATOM 16588 C CA . LEU A 1 42 ? -2.299 -1.686 -2.695 1.00 0.00 42 LEU A CA 15
ATOM 16589 C C . LEU A 1 42 ? -1.944 -3.159 -2.870 1.00 0.00 42 LEU A C 15
ATOM 16590 O O . LEU A 1 42 ? -2.464 -4.021 -2.161 1.00 0.00 42 LEU A O 15
ATOM 16606 N N . ARG A 1 43 ? -1.055 -3.440 -3.817 1.00 0.00 43 ARG A N 15
ATOM 16607 C CA . ARG A 1 43 ? -0.630 -4.809 -4.084 1.00 0.00 43 ARG A CA 15
ATOM 16608 C C . ARG A 1 43 ? 0.760 -5.068 -3.511 1.00 0.00 43 ARG A C 15
ATOM 16609 O O . ARG A 1 43 ? 1.696 -4.306 -3.754 1.00 0.00 43 ARG A O 15
ATOM 16630 N N . VAL A 1 44 ? 0.889 -6.149 -2.748 1.00 0.00 44 VAL A N 15
ATOM 16631 C CA . VAL A 1 44 ? 2.164 -6.510 -2.140 1.00 0.00 44 VAL A CA 15
ATOM 16632 C C . VAL A 1 44 ? 3.177 -6.933 -3.199 1.00 0.00 44 VAL A C 15
ATOM 16633 O O . VAL A 1 44 ? 2.998 -7.947 -3.873 1.00 0.00 44 VAL A O 15
ATOM 16646 N N . ILE A 1 45 ? 4.240 -6.149 -3.338 1.00 0.00 45 ILE A N 15
ATOM 16647 C CA . ILE A 1 45 ? 5.283 -6.443 -4.314 1.00 0.00 45 ILE A CA 15
ATOM 16648 C C . ILE A 1 45 ? 6.355 -7.347 -3.716 1.00 0.00 45 ILE A C 15
ATOM 16649 O O . ILE A 1 45 ? 6.688 -8.389 -4.280 1.00 0.00 45 ILE A O 15
ATOM 16665 N N . SER A 1 46 ? 6.892 -6.942 -2.570 1.00 0.00 46 SER A N 15
ATOM 16666 C CA . SER A 1 46 ? 7.929 -7.714 -1.895 1.00 0.00 46 SER A CA 15
ATOM 16667 C C . SER A 1 46 ? 7.981 -7.373 -0.409 1.00 0.00 46 SER A C 15
ATOM 16668 O O . SER A 1 46 ? 8.062 -6.203 -0.032 1.00 0.00 46 SER A O 15
ATOM 16676 N N . ASP A 1 47 ? 7.934 -8.402 0.429 1.00 0.00 47 ASP A N 15
ATOM 16677 C CA . ASP A 1 47 ? 7.977 -8.212 1.875 1.00 0.00 47 ASP A CA 15
ATOM 16678 C C . ASP A 1 47 ? 9.416 -8.210 2.380 1.00 0.00 47 ASP A C 15
ATOM 16679 O O . ASP A 1 47 ? 10.177 -9.141 2.120 1.00 0.00 47 ASP A O 15
ATOM 16688 N N . GLU A 1 48 ? 9.783 -7.155 3.102 1.00 0.00 48 GLU A N 15
ATOM 16689 C CA . GLU A 1 48 ? 11.132 -7.031 3.642 1.00 0.00 48 GLU A CA 15
ATOM 16690 C C . GLU A 1 48 ? 11.096 -6.813 5.152 1.00 0.00 48 GLU A C 15
ATOM 16691 O O . GLU A 1 48 ? 11.119 -5.679 5.627 1.00 0.00 48 GLU A O 15
ATOM 16703 N N . GLY A 1 49 ? 11.038 -7.910 5.901 1.00 0.00 49 GLY A N 15
ATOM 16704 C CA . GLY A 1 49 ? 10.999 -7.819 7.349 1.00 0.00 49 GLY A CA 15
ATOM 16705 C C . GLY A 1 49 ? 9.751 -7.122 7.852 1.00 0.00 49 GLY A C 15
ATOM 16706 O O . GLY A 1 49 ? 8.636 -7.486 7.482 1.00 0.00 49 GLY A O 15
ATOM 16710 N N . GLY A 1 50 ? 9.938 -6.115 8.701 1.00 0.00 50 GLY A N 15
ATOM 16711 C CA . GLY A 1 50 ? 8.809 -5.382 9.243 1.00 0.00 50 GLY A CA 15
ATOM 16712 C C . GLY A 1 50 ? 8.145 -4.493 8.211 1.00 0.00 50 GLY A C 15
ATOM 16713 O O . GLY A 1 50 ? 6.964 -4.169 8.330 1.00 0.00 50 GLY A O 15
ATOM 16717 N N . TRP A 1 51 ? 8.905 -4.097 7.197 1.00 0.00 51 TRP A N 15
ATOM 16718 C CA . TRP A 1 51 ? 8.383 -3.238 6.140 1.00 0.00 51 TRP A CA 15
ATOM 16719 C C . TRP A 1 51 ? 8.318 -3.986 4.813 1.00 0.00 51 TRP A C 15
ATOM 16720 O O . TRP A 1 51 ? 9.157 -4.841 4.530 1.00 0.00 51 TRP A O 15
ATOM 16741 N N . TRP A 1 52 ? 7.318 -3.658 4.003 1.00 0.00 52 TRP A N 15
ATOM 16742 C CA . TRP A 1 52 ? 7.145 -4.300 2.705 1.00 0.00 52 TRP A CA 15
ATOM 16743 C C . TRP A 1 52 ? 6.866 -3.266 1.620 1.00 0.00 52 TRP A C 15
ATOM 16744 O O . TRP A 1 52 ? 6.539 -2.116 1.913 1.00 0.00 52 TRP A O 15
ATOM 16765 N N . LYS A 1 53 ? 6.999 -3.682 0.364 1.00 0.00 53 LYS A N 15
ATOM 16766 C CA . LYS A 1 53 ? 6.760 -2.792 -0.766 1.00 0.00 53 LYS A CA 15
ATOM 16767 C C . LYS A 1 53 ? 5.409 -3.083 -1.412 1.00 0.00 53 LYS A C 15
ATOM 16768 O O . LYS A 1 53 ? 4.973 -4.233 -1.470 1.00 0.00 53 LYS A O 15
ATOM 16787 N N . ALA A 1 54 ? 4.752 -2.035 -1.897 1.00 0.00 54 ALA A N 15
ATOM 16788 C CA . ALA A 1 54 ? 3.453 -2.179 -2.542 1.00 0.00 54 ALA A CA 15
ATOM 16789 C C . ALA A 1 54 ? 3.220 -1.071 -3.563 1.00 0.00 54 ALA A C 15
ATOM 16790 O O . ALA A 1 54 ? 3.912 -0.052 -3.555 1.00 0.00 54 ALA A O 15
ATOM 16797 N N . ILE A 1 55 ? 2.244 -1.276 -4.440 1.00 0.00 55 ILE A N 15
ATOM 16798 C CA . ILE A 1 55 ? 1.921 -0.293 -5.467 1.00 0.00 55 ILE A CA 15
ATOM 16799 C C . ILE A 1 55 ? 0.423 -0.014 -5.509 1.00 0.00 55 ILE A C 15
ATOM 16800 O O . ILE A 1 55 ? -0.393 -0.935 -5.465 1.00 0.00 55 ILE A O 15
ATOM 16816 N N . SER A 1 56 ? 0.067 1.264 -5.595 1.00 0.00 56 SER A N 15
ATOM 16817 C CA . SER A 1 56 ? -1.334 1.666 -5.641 1.00 0.00 56 SER A CA 15
ATOM 16818 C C . SER A 1 56 ? -1.930 1.403 -7.021 1.00 0.00 56 SER A C 15
ATOM 16819 O O . SER A 1 56 ? -1.368 1.807 -8.040 1.00 0.00 56 SER A O 15
ATOM 16827 N N . LEU A 1 57 ? -3.072 0.725 -7.046 1.00 0.00 57 LEU A N 15
ATOM 16828 C CA . LEU A 1 57 ? -3.746 0.407 -8.300 1.00 0.00 57 LEU A CA 15
ATOM 16829 C C . LEU A 1 57 ? -4.486 1.625 -8.844 1.00 0.00 57 LEU A C 15
ATOM 16830 O O . LEU A 1 57 ? -5.253 1.521 -9.801 1.00 0.00 57 LEU A O 15
ATOM 16846 N N . SER A 1 58 ? -4.249 2.778 -8.228 1.00 0.00 58 SER A N 15
ATOM 16847 C CA . SER A 1 58 ? -4.894 4.016 -8.650 1.00 0.00 58 SER A CA 15
ATOM 16848 C C . SER A 1 58 ? -3.991 4.806 -9.592 1.00 0.00 58 SER A C 15
ATOM 16849 O O . SER A 1 58 ? -4.417 5.236 -10.665 1.00 0.00 58 SER A O 15
ATOM 16857 N N . THR A 1 59 ? -2.740 4.994 -9.183 1.00 0.00 59 THR A N 15
ATOM 16858 C CA . THR A 1 59 ? -1.776 5.733 -9.989 1.00 0.00 59 THR A CA 15
ATOM 16859 C C . THR A 1 59 ? -0.642 4.828 -10.457 1.00 0.00 59 THR A C 15
ATOM 16860 O O . THR A 1 59 ? -0.049 5.054 -11.511 1.00 0.00 59 THR A O 15
ATOM 16871 N N . GLY A 1 60 ? -0.346 3.801 -9.666 1.00 0.00 60 GLY A N 15
ATOM 16872 C CA . GLY A 1 60 ? 0.716 2.877 -10.017 1.00 0.00 60 GLY A CA 15
ATOM 16873 C C . GLY A 1 60 ? 2.052 3.277 -9.425 1.00 0.00 60 GLY A C 15
ATOM 16874 O O . GLY A 1 60 ? 3.105 2.941 -9.968 1.00 0.00 60 GLY A O 15
ATOM 16878 N N . ARG A 1 61 ? 2.011 3.997 -8.309 1.00 0.00 61 ARG A N 15
ATOM 16879 C CA . ARG A 1 61 ? 3.229 4.446 -7.644 1.00 0.00 61 ARG A CA 15
ATOM 16880 C C . ARG A 1 61 ? 3.796 3.348 -6.749 1.00 0.00 61 ARG A C 15
ATOM 16881 O O . ARG A 1 61 ? 3.086 2.787 -5.914 1.00 0.00 61 ARG A O 15
ATOM 16902 N N . GLU A 1 62 ? 5.078 3.048 -6.929 1.00 0.00 62 GLU A N 15
ATOM 16903 C CA . GLU A 1 62 ? 5.739 2.016 -6.138 1.00 0.00 62 GLU A CA 15
ATOM 16904 C C . GLU A 1 62 ? 6.510 2.633 -4.974 1.00 0.00 62 GLU A C 15
ATOM 16905 O O . GLU A 1 62 ? 7.449 3.402 -5.177 1.00 0.00 62 GLU A O 15
ATOM 16917 N N . SER A 1 63 ? 6.104 2.290 -3.756 1.00 0.00 63 SER A N 15
ATOM 16918 C CA . SER A 1 63 ? 6.753 2.812 -2.559 1.00 0.00 63 SER A CA 15
ATOM 16919 C C . SER A 1 63 ? 6.719 1.786 -1.431 1.00 0.00 63 SER A C 15
ATOM 16920 O O . SER A 1 63 ? 6.041 0.763 -1.527 1.00 0.00 63 SER A O 15
ATOM 16928 N N . TYR A 1 64 ? 7.455 2.068 -0.361 1.00 0.00 64 TYR A N 15
ATOM 16929 C CA . TYR A 1 64 ? 7.511 1.170 0.786 1.00 0.00 64 TYR A CA 15
ATOM 16930 C C . TYR A 1 64 ? 6.812 1.785 1.994 1.00 0.00 64 TYR A C 15
ATOM 16931 O O . TYR A 1 64 ? 7.155 2.884 2.431 1.00 0.00 64 TYR A O 15
ATOM 16949 N N . ILE A 1 65 ? 5.830 1.067 2.530 1.00 0.00 65 ILE A N 15
ATOM 16950 C CA . ILE A 1 65 ? 5.083 1.540 3.689 1.00 0.00 65 ILE A CA 15
ATOM 16951 C C . ILE A 1 65 ? 5.009 0.468 4.770 1.00 0.00 65 ILE A C 15
ATOM 16952 O O . ILE A 1 65 ? 5.027 -0.732 4.493 1.00 0.00 65 ILE A O 15
ATOM 16968 N N . PRO A 1 66 ? 4.923 0.908 6.035 1.00 0.00 66 PRO A N 15
ATOM 16969 C CA . PRO A 1 66 ? 4.842 0.002 7.184 1.00 0.00 66 PRO A CA 15
ATOM 16970 C C . PRO A 1 66 ? 3.510 -0.738 7.247 1.00 0.00 66 PRO A C 15
ATOM 16971 O O . PRO A 1 66 ? 2.446 -0.130 7.145 1.00 0.00 66 PRO A O 15
ATOM 16982 N N . GLY A 1 67 ? 3.577 -2.055 7.415 1.00 0.00 67 GLY A N 15
ATOM 16983 C CA . GLY A 1 67 ? 2.369 -2.856 7.489 1.00 0.00 67 GLY A CA 15
ATOM 16984 C C . GLY A 1 67 ? 1.326 -2.249 8.407 1.00 0.00 67 GLY A C 15
ATOM 16985 O O . GLY A 1 67 ? 0.127 -2.334 8.137 1.00 0.00 67 GLY A O 15
ATOM 16989 N N . ILE A 1 68 ? 1.782 -1.637 9.494 1.00 0.00 68 ILE A N 15
ATOM 16990 C CA . ILE A 1 68 ? 0.879 -1.014 10.455 1.00 0.00 68 ILE A CA 15
ATOM 16991 C C . ILE A 1 68 ? 0.029 0.064 9.791 1.00 0.00 68 ILE A C 15
ATOM 16992 O O . ILE A 1 68 ? -1.127 0.274 10.162 1.00 0.00 68 ILE A O 15
ATOM 17008 N N . CYS A 1 69 ? 0.609 0.744 8.808 1.00 0.00 69 CYS A N 15
ATOM 17009 C CA . CYS A 1 69 ? -0.096 1.801 8.091 1.00 0.00 69 CYS A CA 15
ATOM 17010 C C . CYS A 1 69 ? -1.139 1.215 7.145 1.00 0.00 69 CYS A C 15
ATOM 17011 O O . CYS A 1 69 ? -2.018 1.925 6.657 1.00 0.00 69 CYS A O 15
ATOM 17019 N N . VAL A 1 70 ? -1.033 -0.085 6.889 1.00 0.00 70 VAL A N 15
ATOM 17020 C CA . VAL A 1 70 ? -1.966 -0.767 6.000 1.00 0.00 70 VAL A CA 15
ATOM 17021 C C . VAL A 1 70 ? -2.610 -1.963 6.693 1.00 0.00 70 VAL A C 15
ATOM 17022 O O . VAL A 1 70 ? -2.245 -2.314 7.814 1.00 0.00 70 VAL A O 15
ATOM 17035 N N . ALA A 1 71 ? -3.570 -2.586 6.016 1.00 0.00 71 ALA A N 15
ATOM 17036 C CA . ALA A 1 71 ? -4.263 -3.745 6.565 1.00 0.00 71 ALA A CA 15
ATOM 17037 C C . ALA A 1 71 ? -4.379 -4.857 5.529 1.00 0.00 71 ALA A C 15
ATOM 17038 O O . ALA A 1 71 ? -4.772 -4.615 4.387 1.00 0.00 71 ALA A O 15
ATOM 17045 N N . ARG A 1 72 ? -4.036 -6.075 5.933 1.00 0.00 72 ARG A N 15
ATOM 17046 C CA . ARG A 1 72 ? -4.100 -7.224 5.038 1.00 0.00 72 ARG A CA 15
ATOM 17047 C C . ARG A 1 72 ? -5.535 -7.482 4.588 1.00 0.00 72 ARG A C 15
ATOM 17048 O O . ARG A 1 72 ? -6.358 -7.981 5.355 1.00 0.00 72 ARG A O 15
ATOM 17069 N N . VAL A 1 73 ? -5.828 -7.138 3.337 1.00 0.00 73 VAL A N 15
ATOM 17070 C CA . VAL A 1 73 ? -7.163 -7.333 2.784 1.00 0.00 73 VAL A CA 15
ATOM 17071 C C . VAL A 1 73 ? -7.384 -8.787 2.380 1.00 0.00 73 VAL A C 15
ATOM 17072 O O . VAL A 1 73 ? -6.465 -9.458 1.911 1.00 0.00 73 VAL A O 15
ATOM 17085 N N . SER A 1 74 ? -8.609 -9.267 2.565 1.00 0.00 74 SER A N 15
ATOM 17086 C CA . SER A 1 74 ? -8.950 -10.643 2.223 1.00 0.00 74 SER A CA 15
ATOM 17087 C C . SER A 1 74 ? -9.452 -10.737 0.785 1.00 0.00 74 SER A C 15
ATOM 17088 O O . SER A 1 74 ? -8.962 -11.545 -0.003 1.00 0.00 74 SER A O 15
ATOM 17096 N N . GLY A 1 75 ? -10.432 -9.903 0.451 1.00 0.00 75 GLY A N 15
ATOM 17097 C CA . GLY A 1 75 ? -10.985 -9.908 -0.891 1.00 0.00 75 GLY A CA 15
ATOM 17098 C C . GLY A 1 75 ? -12.362 -10.537 -0.949 1.00 0.00 75 GLY A C 15
ATOM 17099 O O . GLY A 1 75 ? -13.076 -10.612 0.051 1.00 0.00 75 GLY A O 15
ATOM 17103 N N . PRO A 1 76 ? -12.754 -11.003 -2.144 1.00 0.00 76 PRO A N 15
ATOM 17104 C CA . PRO A 1 76 ? -14.059 -11.636 -2.358 1.00 0.00 76 PRO A CA 15
ATOM 17105 C C . PRO A 1 76 ? -14.158 -13.001 -1.684 1.00 0.00 76 PRO A C 15
ATOM 17106 O O . PRO A 1 76 ? -15.223 -13.393 -1.209 1.00 0.00 76 PRO A O 15
ATOM 17117 N N . SER A 1 77 ? -13.040 -13.720 -1.648 1.00 0.00 77 SER A N 15
ATOM 17118 C CA . SER A 1 77 ? -13.002 -15.043 -1.036 1.00 0.00 77 SER A CA 15
ATOM 17119 C C . SER A 1 77 ? -12.292 -14.997 0.314 1.00 0.00 77 SER A C 15
ATOM 17120 O O . SER A 1 77 ? -11.217 -14.411 0.442 1.00 0.00 77 SER A O 15
ATOM 17128 N N . SER A 1 78 ? -12.902 -15.619 1.318 1.00 0.00 78 SER A N 15
ATOM 17129 C CA . SER A 1 78 ? -12.331 -15.646 2.660 1.00 0.00 78 SER A CA 15
ATOM 17130 C C . SER A 1 78 ? -10.854 -16.026 2.614 1.00 0.00 78 SER A C 15
ATOM 17131 O O . SER A 1 78 ? -10.010 -15.356 3.207 1.00 0.00 78 SER A O 15
ATOM 17139 N N . GLY A 1 79 ? -10.550 -17.109 1.905 1.00 0.00 79 GLY A N 15
ATOM 17140 C CA . GLY A 1 79 ? -9.176 -17.562 1.794 1.00 0.00 79 GLY A CA 15
ATOM 17141 C C . GLY A 1 79 ? -9.075 -19.001 1.328 1.00 0.00 79 GLY A C 15
ATOM 17142 O O . GLY A 1 79 ? -9.863 -19.851 1.741 1.00 0.00 79 GLY A O 15
ATOM 17146 N N . GLY A 1 1 ? 21.166 4.283 -27.305 1.00 0.00 1 GLY A N 16
ATOM 17147 C CA . GLY A 1 1 ? 19.972 3.934 -26.559 1.00 0.00 1 GLY A CA 16
ATOM 17148 C C . GLY A 1 1 ? 19.969 2.485 -26.113 1.00 0.00 1 GLY A C 16
ATOM 17149 O O . GLY A 1 1 ? 20.520 1.619 -26.793 1.00 0.00 1 GLY A O 16
ATOM 17153 N N . SER A 1 2 ? 19.350 2.221 -24.968 1.00 0.00 2 SER A N 16
ATOM 17154 C CA . SER A 1 2 ? 19.283 0.867 -24.429 1.00 0.00 2 SER A CA 16
ATOM 17155 C C . SER A 1 2 ? 18.182 0.754 -23.379 1.00 0.00 2 SER A C 16
ATOM 17156 O O . SER A 1 2 ? 18.240 1.398 -22.332 1.00 0.00 2 SER A O 16
ATOM 17164 N N . SER A 1 3 ? 17.180 -0.070 -23.668 1.00 0.00 3 SER A N 16
ATOM 17165 C CA . SER A 1 3 ? 16.063 -0.266 -22.751 1.00 0.00 3 SER A CA 16
ATOM 17166 C C . SER A 1 3 ? 15.659 -1.736 -22.693 1.00 0.00 3 SER A C 16
ATOM 17167 O O . SER A 1 3 ? 15.341 -2.345 -23.713 1.00 0.00 3 SER A O 16
ATOM 17175 N N . GLY A 1 4 ? 15.675 -2.301 -21.489 1.00 0.00 4 GLY A N 16
ATOM 17176 C CA . GLY A 1 4 ? 15.309 -3.695 -21.318 1.00 0.00 4 GLY A CA 16
ATOM 17177 C C . GLY A 1 4 ? 16.508 -4.579 -21.039 1.00 0.00 4 GLY A C 16
ATOM 17178 O O . GLY A 1 4 ? 17.292 -4.876 -21.941 1.00 0.00 4 GLY A O 16
ATOM 17182 N N . SER A 1 5 ? 16.653 -4.999 -19.787 1.00 0.00 5 SER A N 16
ATOM 17183 C CA . SER A 1 5 ? 17.768 -5.850 -19.390 1.00 0.00 5 SER A CA 16
ATOM 17184 C C . SER A 1 5 ? 17.269 -7.198 -18.880 1.00 0.00 5 SER A C 16
ATOM 17185 O O . SER A 1 5 ? 17.651 -8.249 -19.393 1.00 0.00 5 SER A O 16
ATOM 17193 N N . SER A 1 6 ? 16.410 -7.159 -17.866 1.00 0.00 6 SER A N 16
ATOM 17194 C CA . SER A 1 6 ? 15.860 -8.377 -17.282 1.00 0.00 6 SER A CA 16
ATOM 17195 C C . SER A 1 6 ? 14.775 -8.048 -16.261 1.00 0.00 6 SER A C 16
ATOM 17196 O O . SER A 1 6 ? 14.534 -6.883 -15.949 1.00 0.00 6 SER A O 16
ATOM 17204 N N . GLY A 1 7 ? 14.124 -9.085 -15.744 1.00 0.00 7 GLY A N 16
ATOM 17205 C CA . GLY A 1 7 ? 13.072 -8.887 -14.764 1.00 0.00 7 GLY A CA 16
ATOM 17206 C C . GLY A 1 7 ? 12.240 -10.135 -14.546 1.00 0.00 7 GLY A C 16
ATOM 17207 O O . GLY A 1 7 ? 11.995 -10.913 -15.468 1.00 0.00 7 GLY A O 16
ATOM 17211 N N . PRO A 1 8 ? 11.791 -10.342 -13.299 1.00 0.00 8 PRO A N 16
ATOM 17212 C CA . PRO A 1 8 ? 10.977 -11.504 -12.933 1.00 0.00 8 PRO A CA 16
ATOM 17213 C C . PRO A 1 8 ? 9.575 -11.441 -13.531 1.00 0.00 8 PRO A C 16
ATOM 17214 O O . PRO A 1 8 ? 9.129 -10.386 -13.984 1.00 0.00 8 PRO A O 16
ATOM 17225 N N . LEU A 1 9 ? 8.886 -12.577 -13.531 1.00 0.00 9 LEU A N 16
ATOM 17226 C CA . LEU A 1 9 ? 7.534 -12.651 -14.074 1.00 0.00 9 LEU A CA 16
ATOM 17227 C C . LEU A 1 9 ? 6.557 -11.853 -13.214 1.00 0.00 9 LEU A C 16
ATOM 17228 O O . LEU A 1 9 ? 6.751 -11.678 -12.011 1.00 0.00 9 LEU A O 16
ATOM 17244 N N . PRO A 1 10 ? 5.481 -11.360 -13.844 1.00 0.00 10 PRO A N 16
ATOM 17245 C CA . PRO A 1 10 ? 4.451 -10.576 -13.156 1.00 0.00 10 PRO A CA 16
ATOM 17246 C C . PRO A 1 10 ? 3.623 -11.422 -12.196 1.00 0.00 10 PRO A C 16
ATOM 17247 O O . PRO A 1 10 ? 3.369 -11.022 -11.061 1.00 0.00 10 PRO A O 16
ATOM 17258 N N . ASN A 1 11 ? 3.204 -12.596 -12.659 1.00 0.00 11 ASN A N 16
ATOM 17259 C CA . ASN A 1 11 ? 2.404 -13.499 -11.841 1.00 0.00 11 ASN A CA 16
ATOM 17260 C C . ASN A 1 11 ? 2.340 -14.889 -12.468 1.00 0.00 11 ASN A C 16
ATOM 17261 O O . ASN A 1 11 ? 2.288 -15.044 -13.688 1.00 0.00 11 ASN A O 16
ATOM 17272 N N . PRO A 1 12 ? 2.343 -15.924 -11.615 1.00 0.00 12 PRO A N 16
ATOM 17273 C CA . PRO A 1 12 ? 2.284 -17.318 -12.062 1.00 0.00 12 PRO A CA 16
ATOM 17274 C C . PRO A 1 12 ? 0.926 -17.682 -12.651 1.00 0.00 12 PRO A C 16
ATOM 17275 O O . PRO A 1 12 ? 0.716 -18.807 -13.102 1.00 0.00 12 PRO A O 16
ATOM 17286 N N . GLU A 1 13 ? 0.007 -16.721 -12.644 1.00 0.00 13 GLU A N 16
ATOM 17287 C CA . GLU A 1 13 ? -1.332 -16.942 -13.178 1.00 0.00 13 GLU A CA 16
ATOM 17288 C C . GLU A 1 13 ? -2.030 -18.083 -12.443 1.00 0.00 13 GLU A C 16
ATOM 17289 O O . GLU A 1 13 ? -2.676 -18.929 -13.059 1.00 0.00 13 GLU A O 16
ATOM 17301 N N . GLY A 1 14 ? -1.893 -18.099 -11.121 1.00 0.00 14 GLY A N 16
ATOM 17302 C CA . GLY A 1 14 ? -2.514 -19.140 -10.323 1.00 0.00 14 GLY A CA 16
ATOM 17303 C C . GLY A 1 14 ? -2.693 -18.732 -8.874 1.00 0.00 14 GLY A C 16
ATOM 17304 O O . GLY A 1 14 ? -3.774 -18.887 -8.307 1.00 0.00 14 GLY A O 16
ATOM 17308 N N . LEU A 1 15 ? -1.629 -18.209 -8.273 1.00 0.00 15 LEU A N 16
ATOM 17309 C CA . LEU A 1 15 ? -1.673 -17.778 -6.880 1.00 0.00 15 LEU A CA 16
ATOM 17310 C C . LEU A 1 15 ? -1.989 -16.289 -6.780 1.00 0.00 15 LEU A C 16
ATOM 17311 O O . LEU A 1 15 ? -1.294 -15.457 -7.363 1.00 0.00 15 LEU A O 16
ATOM 17327 N N . ASP A 1 16 ? -3.040 -15.962 -6.037 1.00 0.00 16 ASP A N 16
ATOM 17328 C CA . ASP A 1 16 ? -3.447 -14.573 -5.857 1.00 0.00 16 ASP A CA 16
ATOM 17329 C C . ASP A 1 16 ? -2.408 -13.803 -5.048 1.00 0.00 16 ASP A C 16
ATOM 17330 O O . ASP A 1 16 ? -1.482 -14.391 -4.488 1.00 0.00 16 ASP A O 16
ATOM 17339 N N . SER A 1 17 ? -2.568 -12.485 -4.991 1.00 0.00 17 SER A N 16
ATOM 17340 C CA . SER A 1 17 ? -1.641 -11.633 -4.254 1.00 0.00 17 SER A CA 16
ATOM 17341 C C . SER A 1 17 ? -2.308 -11.054 -3.010 1.00 0.00 17 SER A C 16
ATOM 17342 O O . SER A 1 17 ? -3.532 -11.088 -2.876 1.00 0.00 17 SER A O 16
ATOM 17350 N N . ASP A 1 18 ? -1.495 -10.522 -2.104 1.00 0.00 18 ASP A N 16
ATOM 17351 C CA . ASP A 1 18 ? -2.005 -9.934 -0.871 1.00 0.00 18 ASP A CA 16
ATOM 17352 C C . ASP A 1 18 ? -2.174 -8.425 -1.019 1.00 0.00 18 ASP A C 16
ATOM 17353 O O . ASP A 1 18 ? -1.268 -7.730 -1.479 1.00 0.00 18 ASP A O 16
ATOM 17362 N N . PHE A 1 19 ? -3.341 -7.924 -0.627 1.00 0.00 19 PHE A N 16
ATOM 17363 C CA . PHE A 1 19 ? -3.630 -6.498 -0.718 1.00 0.00 19 PHE A CA 16
ATOM 17364 C C . PHE A 1 19 ? -3.491 -5.827 0.645 1.00 0.00 19 PHE A C 16
ATOM 17365 O O . PHE A 1 19 ? -3.704 -6.454 1.684 1.00 0.00 19 PHE A O 16
ATOM 17382 N N . LEU A 1 20 ? -3.131 -4.548 0.635 1.00 0.00 20 LEU A N 16
ATOM 17383 C CA . LEU A 1 20 ? -2.962 -3.790 1.870 1.00 0.00 20 LEU A CA 16
ATOM 17384 C C . LEU A 1 20 ? -3.663 -2.439 1.780 1.00 0.00 20 LEU A C 16
ATOM 17385 O O . LEU A 1 20 ? -3.242 -1.558 1.030 1.00 0.00 20 LEU A O 16
ATOM 17401 N N . ALA A 1 21 ? -4.735 -2.282 2.550 1.00 0.00 21 ALA A N 16
ATOM 17402 C CA . ALA A 1 21 ? -5.492 -1.037 2.561 1.00 0.00 21 ALA A CA 16
ATOM 17403 C C . ALA A 1 21 ? -4.816 0.010 3.440 1.00 0.00 21 ALA A C 16
ATOM 17404 O O . ALA A 1 21 ? -4.524 -0.242 4.609 1.00 0.00 21 ALA A O 16
ATOM 17411 N N . VAL A 1 22 ? -4.568 1.185 2.870 1.00 0.00 22 VAL A N 16
ATOM 17412 C CA . VAL A 1 22 ? -3.927 2.270 3.602 1.00 0.00 22 VAL A CA 16
ATOM 17413 C C . VAL A 1 22 ? -4.789 2.729 4.772 1.00 0.00 22 VAL A C 16
ATOM 17414 O O . VAL A 1 22 ? -5.700 3.541 4.605 1.00 0.00 22 VAL A O 16
ATOM 17427 N N . LEU A 1 23 ? -4.497 2.204 5.957 1.00 0.00 23 LEU A N 16
ATOM 17428 C CA . LEU A 1 23 ? -5.246 2.560 7.157 1.00 0.00 23 LEU A CA 16
ATOM 17429 C C . LEU A 1 23 ? -5.166 4.060 7.424 1.00 0.00 23 LEU A C 16
ATOM 17430 O O . LEU A 1 23 ? -6.079 4.647 8.004 1.00 0.00 23 LEU A O 16
ATOM 17446 N N . SER A 1 24 ? -4.068 4.674 6.995 1.00 0.00 24 SER A N 16
ATOM 17447 C CA . SER A 1 24 ? -3.868 6.106 7.189 1.00 0.00 24 SER A CA 16
ATOM 17448 C C . SER A 1 24 ? -2.801 6.639 6.237 1.00 0.00 24 SER A C 16
ATOM 17449 O O . SER A 1 24 ? -1.681 6.131 6.196 1.00 0.00 24 SER A O 16
ATOM 17457 N N . ASP A 1 25 ? -3.159 7.666 5.475 1.00 0.00 25 ASP A N 16
ATOM 17458 C CA . ASP A 1 25 ? -2.233 8.270 4.523 1.00 0.00 25 ASP A CA 16
ATOM 17459 C C . ASP A 1 25 ? -0.823 8.335 5.103 1.00 0.00 25 ASP A C 16
ATOM 17460 O O . ASP A 1 25 ? -0.643 8.567 6.299 1.00 0.00 25 ASP A O 16
ATOM 17469 N N . TYR A 1 26 ? 0.172 8.128 4.248 1.00 0.00 26 TYR A N 16
ATOM 17470 C CA . TYR A 1 26 ? 1.566 8.159 4.676 1.00 0.00 26 TYR A CA 16
ATOM 17471 C C . TYR A 1 26 ? 2.496 8.379 3.487 1.00 0.00 26 TYR A C 16
ATOM 17472 O O . TYR A 1 26 ? 2.203 7.989 2.356 1.00 0.00 26 TYR A O 16
ATOM 17490 N N . PRO A 1 27 ? 3.645 9.020 3.747 1.00 0.00 27 PRO A N 16
ATOM 17491 C CA . PRO A 1 27 ? 4.003 9.490 5.088 1.00 0.00 27 PRO A CA 16
ATOM 17492 C C . PRO A 1 27 ? 3.135 10.658 5.545 1.00 0.00 27 PRO A C 16
ATOM 17493 O O . PRO A 1 27 ? 2.358 11.207 4.765 1.00 0.00 27 PRO A O 16
ATOM 17504 N N . SER A 1 28 ? 3.273 11.032 6.813 1.00 0.00 28 SER A N 16
ATOM 17505 C CA . SER A 1 28 ? 2.499 12.132 7.374 1.00 0.00 28 SER A CA 16
ATOM 17506 C C . SER A 1 28 ? 2.627 13.383 6.509 1.00 0.00 28 SER A C 16
ATOM 17507 O O . SER A 1 28 ? 3.654 13.628 5.876 1.00 0.00 28 SER A O 16
ATOM 17515 N N . PRO A 1 29 ? 1.559 14.194 6.481 1.00 0.00 29 PRO A N 16
ATOM 17516 C CA . PRO A 1 29 ? 1.526 15.433 5.699 1.00 0.00 29 PRO A CA 16
ATOM 17517 C C . PRO A 1 29 ? 2.447 16.505 6.272 1.00 0.00 29 PRO A C 16
ATOM 17518 O O . PRO A 1 29 ? 2.469 17.639 5.793 1.00 0.00 29 PRO A O 16
ATOM 17529 N N . ASP A 1 30 ? 3.207 16.138 7.298 1.00 0.00 30 ASP A N 16
ATOM 17530 C CA . ASP A 1 30 ? 4.132 17.068 7.935 1.00 0.00 30 ASP A CA 16
ATOM 17531 C C . ASP A 1 30 ? 5.578 16.702 7.614 1.00 0.00 30 ASP A C 16
ATOM 17532 O O . ASP A 1 30 ? 6.475 17.541 7.702 1.00 0.00 30 ASP A O 16
ATOM 17541 N N . ILE A 1 31 ? 5.796 15.446 7.242 1.00 0.00 31 ILE A N 16
ATOM 17542 C CA . ILE A 1 31 ? 7.133 14.969 6.908 1.00 0.00 31 ILE A CA 16
ATOM 17543 C C . ILE A 1 31 ? 7.325 14.887 5.398 1.00 0.00 31 ILE A C 16
ATOM 17544 O O . ILE A 1 31 ? 8.276 15.446 4.852 1.00 0.00 31 ILE A O 16
ATOM 17560 N N . SER A 1 32 ? 6.415 14.187 4.728 1.00 0.00 32 SER A N 16
ATOM 17561 C CA . SER A 1 32 ? 6.486 14.030 3.280 1.00 0.00 32 SER A CA 16
ATOM 17562 C C . SER A 1 32 ? 5.098 13.793 2.691 1.00 0.00 32 SER A C 16
ATOM 17563 O O . SER A 1 32 ? 4.143 13.470 3.397 1.00 0.00 32 SER A O 16
ATOM 17571 N N . PRO A 1 33 ? 4.983 13.958 1.365 1.00 0.00 33 PRO A N 16
ATOM 17572 C CA . PRO A 1 33 ? 3.718 13.767 0.650 1.00 0.00 33 PRO A CA 16
ATOM 17573 C C . PRO A 1 33 ? 3.293 12.304 0.604 1.00 0.00 33 PRO A C 16
ATOM 17574 O O . PRO A 1 33 ? 4.080 11.414 0.280 1.00 0.00 33 PRO A O 16
ATOM 17585 N N . PRO A 1 34 ? 2.019 12.046 0.934 1.00 0.00 34 PRO A N 16
ATOM 17586 C CA . PRO A 1 34 ? 1.461 10.690 0.936 1.00 0.00 34 PRO A CA 16
ATOM 17587 C C . PRO A 1 34 ? 1.314 10.121 -0.471 1.00 0.00 34 PRO A C 16
ATOM 17588 O O . PRO A 1 34 ? 0.670 10.724 -1.330 1.00 0.00 34 PRO A O 16
ATOM 17599 N N . ILE A 1 35 ? 1.915 8.958 -0.699 1.00 0.00 35 ILE A N 16
ATOM 17600 C CA . ILE A 1 35 ? 1.849 8.308 -2.002 1.00 0.00 35 ILE A CA 16
ATOM 17601 C C . ILE A 1 35 ? 0.636 7.389 -2.098 1.00 0.00 35 ILE A C 16
ATOM 17602 O O . ILE A 1 35 ? 0.133 7.119 -3.188 1.00 0.00 35 ILE A O 16
ATOM 17618 N N . PHE A 1 36 ? 0.170 6.913 -0.948 1.00 0.00 36 PHE A N 16
ATOM 17619 C CA . PHE A 1 36 ? -0.986 6.025 -0.901 1.00 0.00 36 PHE A CA 16
ATOM 17620 C C . PHE A 1 36 ? -2.036 6.550 0.074 1.00 0.00 36 PHE A C 16
ATOM 17621 O O . PHE A 1 36 ? -2.021 6.214 1.259 1.00 0.00 36 PHE A O 16
ATOM 17638 N N . ARG A 1 37 ? -2.945 7.375 -0.433 1.00 0.00 37 ARG A N 16
ATOM 17639 C CA . ARG A 1 37 ? -4.002 7.948 0.392 1.00 0.00 37 ARG A CA 16
ATOM 17640 C C . ARG A 1 37 ? -4.728 6.861 1.178 1.00 0.00 37 ARG A C 16
ATOM 17641 O O . ARG A 1 37 ? -4.670 5.682 0.826 1.00 0.00 37 ARG A O 16
ATOM 17662 N N . ARG A 1 38 ? -5.411 7.264 2.245 1.00 0.00 38 ARG A N 16
ATOM 17663 C CA . ARG A 1 38 ? -6.147 6.324 3.082 1.00 0.00 38 ARG A CA 16
ATOM 17664 C C . ARG A 1 38 ? -7.241 5.625 2.281 1.00 0.00 38 ARG A C 16
ATOM 17665 O O . ARG A 1 38 ? -7.825 6.207 1.368 1.00 0.00 38 ARG A O 16
ATOM 17686 N N . GLY A 1 39 ? -7.514 4.371 2.630 1.00 0.00 39 GLY A N 16
ATOM 17687 C CA . GLY A 1 39 ? -8.537 3.613 1.934 1.00 0.00 39 GLY A CA 16
ATOM 17688 C C . GLY A 1 39 ? -8.059 3.088 0.595 1.00 0.00 39 GLY A C 16
ATOM 17689 O O . GLY A 1 39 ? -8.706 2.233 -0.010 1.00 0.00 39 GLY A O 16
ATOM 17693 N N . GLU A 1 40 ? -6.925 3.602 0.130 1.00 0.00 40 GLU A N 16
ATOM 17694 C CA . GLU A 1 40 ? -6.363 3.181 -1.148 1.00 0.00 40 GLU A CA 16
ATOM 17695 C C . GLU A 1 40 ? -5.841 1.749 -1.067 1.00 0.00 40 GLU A C 16
ATOM 17696 O O . GLU A 1 40 ? -5.189 1.368 -0.095 1.00 0.00 40 GLU A O 16
ATOM 17708 N N . LYS A 1 41 ? -6.133 0.961 -2.096 1.00 0.00 41 LYS A N 16
ATOM 17709 C CA . LYS A 1 41 ? -5.694 -0.429 -2.144 1.00 0.00 41 LYS A CA 16
ATOM 17710 C C . LYS A 1 41 ? -4.292 -0.536 -2.736 1.00 0.00 41 LYS A C 16
ATOM 17711 O O . LYS A 1 41 ? -3.963 0.148 -3.706 1.00 0.00 41 LYS A O 16
ATOM 17730 N N . LEU A 1 42 ? -3.471 -1.399 -2.148 1.00 0.00 42 LEU A N 16
ATOM 17731 C CA . LEU A 1 42 ? -2.105 -1.597 -2.619 1.00 0.00 42 LEU A CA 16
ATOM 17732 C C . LEU A 1 42 ? -1.764 -3.082 -2.692 1.00 0.00 42 LEU A C 16
ATOM 17733 O O . LEU A 1 42 ? -2.066 -3.844 -1.774 1.00 0.00 42 LEU A O 16
ATOM 17749 N N . ARG A 1 43 ? -1.131 -3.486 -3.789 1.00 0.00 43 ARG A N 16
ATOM 17750 C CA . ARG A 1 43 ? -0.748 -4.879 -3.981 1.00 0.00 43 ARG A CA 16
ATOM 17751 C C . ARG A 1 43 ? 0.622 -5.156 -3.371 1.00 0.00 43 ARG A C 16
ATOM 17752 O O . ARG A 1 43 ? 1.570 -4.397 -3.577 1.00 0.00 43 ARG A O 16
ATOM 17773 N N . VAL A 1 44 ? 0.720 -6.246 -2.617 1.00 0.00 44 VAL A N 16
ATOM 17774 C CA . VAL A 1 44 ? 1.974 -6.623 -1.977 1.00 0.00 44 VAL A CA 16
ATOM 17775 C C . VAL A 1 44 ? 2.988 -7.118 -3.002 1.00 0.00 44 VAL A C 16
ATOM 17776 O O . VAL A 1 44 ? 2.847 -8.210 -3.553 1.00 0.00 44 VAL A O 16
ATOM 17789 N N . ILE A 1 45 ? 4.010 -6.307 -3.254 1.00 0.00 45 ILE A N 16
ATOM 17790 C CA . ILE A 1 45 ? 5.049 -6.663 -4.212 1.00 0.00 45 ILE A CA 16
ATOM 17791 C C . ILE A 1 45 ? 6.043 -7.648 -3.606 1.00 0.00 45 ILE A C 16
ATOM 17792 O O . ILE A 1 45 ? 6.346 -8.684 -4.197 1.00 0.00 45 ILE A O 16
ATOM 17808 N N . SER A 1 46 ? 6.546 -7.318 -2.420 1.00 0.00 46 SER A N 16
ATOM 17809 C CA . SER A 1 46 ? 7.508 -8.172 -1.733 1.00 0.00 46 SER A CA 16
ATOM 17810 C C . SER A 1 46 ? 7.528 -7.873 -0.237 1.00 0.00 46 SER A C 16
ATOM 17811 O O . SER A 1 46 ? 7.141 -6.787 0.195 1.00 0.00 46 SER A O 16
ATOM 17819 N N . ASP A 1 47 ? 7.981 -8.844 0.548 1.00 0.00 47 ASP A N 16
ATOM 17820 C CA . ASP A 1 47 ? 8.053 -8.686 1.995 1.00 0.00 47 ASP A CA 16
ATOM 17821 C C . ASP A 1 47 ? 9.503 -8.569 2.458 1.00 0.00 47 ASP A C 16
ATOM 17822 O O . ASP A 1 47 ? 10.302 -9.484 2.262 1.00 0.00 47 ASP A O 16
ATOM 17831 N N . GLU A 1 48 ? 9.833 -7.436 3.070 1.00 0.00 48 GLU A N 16
ATOM 17832 C CA . GLU A 1 48 ? 11.187 -7.200 3.558 1.00 0.00 48 GLU A CA 16
ATOM 17833 C C . GLU A 1 48 ? 11.188 -6.958 5.065 1.00 0.00 48 GLU A C 16
ATOM 17834 O O . GLU A 1 48 ? 11.141 -5.816 5.521 1.00 0.00 48 GLU A O 16
ATOM 17846 N N . GLY A 1 49 ? 11.240 -8.042 5.832 1.00 0.00 49 GLY A N 16
ATOM 17847 C CA . GLY A 1 49 ? 11.245 -7.928 7.279 1.00 0.00 49 GLY A CA 16
ATOM 17848 C C . GLY A 1 49 ? 9.988 -7.269 7.813 1.00 0.00 49 GLY A C 16
ATOM 17849 O O . GLY A 1 49 ? 8.877 -7.705 7.517 1.00 0.00 49 GLY A O 16
ATOM 17853 N N . GLY A 1 50 ? 10.164 -6.216 8.605 1.00 0.00 50 GLY A N 16
ATOM 17854 C CA . GLY A 1 50 ? 9.026 -5.514 9.170 1.00 0.00 50 GLY A CA 16
ATOM 17855 C C . GLY A 1 50 ? 8.287 -4.683 8.140 1.00 0.00 50 GLY A C 16
ATOM 17856 O O . GLY A 1 50 ? 7.098 -4.405 8.295 1.00 0.00 50 GLY A O 16
ATOM 17860 N N . TRP A 1 51 ? 8.992 -4.286 7.087 1.00 0.00 51 TRP A N 16
ATOM 17861 C CA . TRP A 1 51 ? 8.395 -3.480 6.028 1.00 0.00 51 TRP A CA 16
ATOM 17862 C C . TRP A 1 51 ? 8.289 -4.276 4.732 1.00 0.00 51 TRP A C 16
ATOM 17863 O O . TRP A 1 51 ? 9.063 -5.204 4.498 1.00 0.00 51 TRP A O 16
ATOM 17884 N N . TRP A 1 52 ? 7.327 -3.908 3.894 1.00 0.00 52 TRP A N 16
ATOM 17885 C CA . TRP A 1 52 ? 7.121 -4.589 2.621 1.00 0.00 52 TRP A CA 16
ATOM 17886 C C . TRP A 1 52 ? 6.884 -3.585 1.498 1.00 0.00 52 TRP A C 16
ATOM 17887 O O . TRP A 1 52 ? 6.595 -2.415 1.749 1.00 0.00 52 TRP A O 16
ATOM 17908 N N . LYS A 1 53 ? 7.008 -4.049 0.259 1.00 0.00 53 LYS A N 16
ATOM 17909 C CA . LYS A 1 53 ? 6.806 -3.192 -0.903 1.00 0.00 53 LYS A CA 16
ATOM 17910 C C . LYS A 1 53 ? 5.407 -3.380 -1.481 1.00 0.00 53 LYS A C 16
ATOM 17911 O O . LYS A 1 53 ? 4.878 -4.491 -1.501 1.00 0.00 53 LYS A O 16
ATOM 17930 N N . ALA A 1 54 ? 4.815 -2.288 -1.952 1.00 0.00 54 ALA A N 16
ATOM 17931 C CA . ALA A 1 54 ? 3.479 -2.334 -2.534 1.00 0.00 54 ALA A CA 16
ATOM 17932 C C . ALA A 1 54 ? 3.277 -1.201 -3.534 1.00 0.00 54 ALA A C 16
ATOM 17933 O O . ALA A 1 54 ? 4.042 -0.237 -3.558 1.00 0.00 54 ALA A O 16
ATOM 17940 N N . ILE A 1 55 ? 2.242 -1.325 -4.360 1.00 0.00 55 ILE A N 16
ATOM 17941 C CA . ILE A 1 55 ? 1.940 -0.310 -5.362 1.00 0.00 55 ILE A CA 16
ATOM 17942 C C . ILE A 1 55 ? 0.462 0.065 -5.336 1.00 0.00 55 ILE A C 16
ATOM 17943 O O . ILE A 1 55 ? -0.397 -0.774 -5.067 1.00 0.00 55 ILE A O 16
ATOM 17959 N N . SER A 1 56 ? 0.174 1.331 -5.618 1.00 0.00 56 SER A N 16
ATOM 17960 C CA . SER A 1 56 ? -1.200 1.819 -5.626 1.00 0.00 56 SER A CA 16
ATOM 17961 C C . SER A 1 56 ? -1.853 1.583 -6.984 1.00 0.00 56 SER A C 16
ATOM 17962 O O . SER A 1 56 ? -1.321 1.985 -8.020 1.00 0.00 56 SER A O 16
ATOM 17970 N N . LEU A 1 57 ? -3.009 0.929 -6.972 1.00 0.00 57 LEU A N 16
ATOM 17971 C CA . LEU A 1 57 ? -3.737 0.638 -8.203 1.00 0.00 57 LEU A CA 16
ATOM 17972 C C . LEU A 1 57 ? -4.441 1.886 -8.726 1.00 0.00 57 LEU A C 16
ATOM 17973 O O . LEU A 1 57 ? -5.196 1.823 -9.697 1.00 0.00 57 LEU A O 16
ATOM 17989 N N . SER A 1 58 ? -4.188 3.018 -8.078 1.00 0.00 58 SER A N 16
ATOM 17990 C CA . SER A 1 58 ? -4.799 4.281 -8.477 1.00 0.00 58 SER A CA 16
ATOM 17991 C C . SER A 1 58 ? -3.922 5.013 -9.488 1.00 0.00 58 SER A C 16
ATOM 17992 O O . SER A 1 58 ? -4.394 5.449 -10.538 1.00 0.00 58 SER A O 16
ATOM 18000 N N . THR A 1 59 ? -2.639 5.146 -9.163 1.00 0.00 59 THR A N 16
ATOM 18001 C CA . THR A 1 59 ? -1.695 5.826 -10.040 1.00 0.00 59 THR A CA 16
ATOM 18002 C C . THR A 1 59 ? -0.616 4.869 -10.534 1.00 0.00 59 THR A C 16
ATOM 18003 O O . THR A 1 59 ? -0.146 4.979 -11.665 1.00 0.00 59 THR A O 16
ATO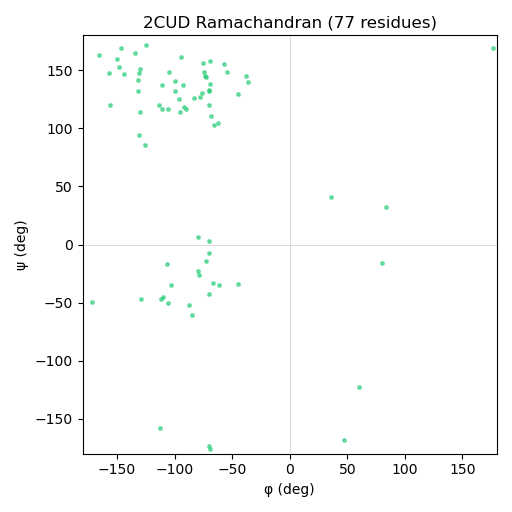M 18014 N N . GLY A 1 60 ? -0.228 3.929 -9.678 1.00 0.00 60 GLY A N 16
ATOM 18015 C CA . GLY A 1 60 ? 0.793 2.965 -10.047 1.00 0.00 60 GLY A CA 16
ATOM 18016 C C . GLY A 1 60 ? 2.143 3.290 -9.439 1.00 0.00 60 GLY A C 16
ATOM 18017 O O . GLY A 1 60 ? 3.180 2.879 -9.959 1.00 0.00 60 GLY A O 16
ATOM 18021 N N . ARG A 1 61 ? 2.131 4.030 -8.335 1.00 0.00 61 ARG A N 16
ATOM 18022 C CA . ARG A 1 61 ? 3.364 4.412 -7.658 1.00 0.00 61 ARG A CA 16
ATOM 18023 C C . ARG A 1 61 ? 3.860 3.285 -6.756 1.00 0.00 61 ARG A C 16
ATOM 18024 O O . ARG A 1 61 ? 3.133 2.809 -5.885 1.00 0.00 61 ARG A O 16
ATOM 18045 N N . GLU A 1 62 ? 5.103 2.865 -6.973 1.00 0.00 62 GLU A N 16
ATOM 18046 C CA . GLU A 1 62 ? 5.695 1.794 -6.180 1.00 0.00 62 GLU A CA 16
ATOM 18047 C C . GLU A 1 62 ? 6.584 2.360 -5.077 1.00 0.00 62 GLU A C 16
ATOM 18048 O O . GLU A 1 62 ? 7.573 3.041 -5.351 1.00 0.00 62 GLU A O 16
ATOM 18060 N N . SER A 1 63 ? 6.225 2.075 -3.830 1.00 0.00 63 SER A N 16
ATOM 18061 C CA . SER A 1 63 ? 6.986 2.560 -2.685 1.00 0.00 63 SER A CA 16
ATOM 18062 C C . SER A 1 63 ? 6.939 1.556 -1.537 1.00 0.00 63 SER A C 16
ATOM 18063 O O . SER A 1 63 ? 6.175 0.591 -1.573 1.00 0.00 63 SER A O 16
ATOM 18071 N N . TYR A 1 64 ? 7.761 1.790 -0.520 1.00 0.00 64 TYR A N 16
ATOM 18072 C CA . TYR A 1 64 ? 7.816 0.906 0.638 1.00 0.00 64 TYR A CA 16
ATOM 18073 C C . TYR A 1 64 ? 7.120 1.539 1.840 1.00 0.00 64 TYR A C 16
ATOM 18074 O O . TYR A 1 64 ? 7.512 2.609 2.305 1.00 0.00 64 TYR A O 16
ATOM 18092 N N . ILE A 1 65 ? 6.086 0.868 2.337 1.00 0.00 65 ILE A N 16
ATOM 18093 C CA . ILE A 1 65 ? 5.337 1.363 3.485 1.00 0.00 65 ILE A CA 16
ATOM 18094 C C . ILE A 1 65 ? 5.255 0.308 4.583 1.00 0.00 65 ILE A C 16
ATOM 18095 O O . ILE A 1 65 ? 5.210 -0.894 4.322 1.00 0.00 65 ILE A O 16
ATOM 18111 N N . PRO A 1 66 ? 5.232 0.767 5.844 1.00 0.00 66 PRO A N 16
ATOM 18112 C CA . PRO A 1 66 ? 5.152 -0.120 7.008 1.00 0.00 66 PRO A CA 16
ATOM 18113 C C . PRO A 1 66 ? 3.792 -0.799 7.127 1.00 0.00 66 PRO A C 16
ATOM 18114 O O . PRO A 1 66 ? 2.752 -0.155 6.998 1.00 0.00 66 PRO A O 16
ATOM 18125 N N . GLY A 1 67 ? 3.808 -2.106 7.375 1.00 0.00 67 GLY A N 16
ATOM 18126 C CA . GLY A 1 67 ? 2.569 -2.850 7.507 1.00 0.00 67 GLY A CA 16
ATOM 18127 C C . GLY A 1 67 ? 1.572 -2.160 8.417 1.00 0.00 67 GLY A C 16
ATOM 18128 O O . GLY A 1 67 ? 0.362 -2.285 8.231 1.00 0.00 67 GLY A O 16
ATOM 18132 N N . ILE A 1 68 ? 2.081 -1.431 9.405 1.00 0.00 68 ILE A N 16
ATOM 18133 C CA . ILE A 1 68 ? 1.227 -0.720 10.347 1.00 0.00 68 ILE A CA 16
ATOM 18134 C C . ILE A 1 68 ? 0.424 0.371 9.646 1.00 0.00 68 ILE A C 16
ATOM 18135 O O . ILE A 1 68 ? -0.707 0.668 10.030 1.00 0.00 68 ILE A O 16
ATOM 18151 N N . CYS A 1 69 ? 1.017 0.963 8.615 1.00 0.00 69 CYS A N 16
ATOM 18152 C CA . CYS A 1 69 ? 0.357 2.022 7.858 1.00 0.00 69 CYS A CA 16
ATOM 18153 C C . CYS A 1 69 ? -0.634 1.437 6.857 1.00 0.00 69 CYS A C 16
ATOM 18154 O O . CYS A 1 69 ? -1.198 2.157 6.033 1.00 0.00 69 CYS A O 16
ATOM 18162 N N . VAL A 1 70 ? -0.840 0.126 6.932 1.00 0.00 70 VAL A N 16
ATOM 18163 C CA . VAL A 1 70 ? -1.763 -0.556 6.033 1.00 0.00 70 VAL A CA 16
ATOM 18164 C C . VAL A 1 70 ? -2.430 -1.740 6.724 1.00 0.00 70 VAL A C 16
ATOM 18165 O O . VAL A 1 70 ? -2.038 -2.132 7.822 1.00 0.00 70 VAL A O 16
ATOM 18178 N N . ALA A 1 71 ? -3.441 -2.305 6.072 1.00 0.00 71 ALA A N 16
ATOM 18179 C CA . ALA A 1 71 ? -4.162 -3.446 6.622 1.00 0.00 71 ALA A CA 16
ATOM 18180 C C . ALA A 1 71 ? -4.366 -4.528 5.567 1.00 0.00 71 ALA A C 16
ATOM 18181 O O . ALA A 1 71 ? -4.721 -4.235 4.425 1.00 0.00 71 ALA A O 16
ATOM 18188 N N . ARG A 1 72 ? -4.138 -5.778 5.956 1.00 0.00 72 ARG A N 16
ATOM 18189 C CA . ARG A 1 72 ? -4.295 -6.903 5.042 1.00 0.00 72 ARG A CA 16
ATOM 18190 C C . ARG A 1 72 ? -5.763 -7.106 4.677 1.00 0.00 72 ARG A C 16
ATOM 18191 O O . ARG A 1 72 ? -6.578 -7.480 5.521 1.00 0.00 72 ARG A O 16
ATOM 18212 N N . VAL A 1 73 ? -6.094 -6.856 3.414 1.00 0.00 73 VAL A N 16
ATOM 18213 C CA . VAL A 1 73 ? -7.462 -7.012 2.937 1.00 0.00 73 VAL A CA 16
ATOM 18214 C C . VAL A 1 73 ? -7.777 -8.473 2.636 1.00 0.00 73 VAL A C 16
ATOM 18215 O O . VAL A 1 73 ? -6.919 -9.219 2.163 1.00 0.00 73 VAL A O 16
ATOM 18228 N N . SER A 1 74 ? -9.013 -8.876 2.914 1.00 0.00 74 SER A N 16
ATOM 18229 C CA . SER A 1 74 ? -9.440 -10.250 2.677 1.00 0.00 74 SER A CA 16
ATOM 18230 C C . SER A 1 74 ? -10.438 -10.317 1.524 1.00 0.00 74 SER A C 16
ATOM 18231 O O . SER A 1 74 ? -11.600 -9.940 1.672 1.00 0.00 74 SER A O 16
ATOM 18239 N N . GLY A 1 75 ? -9.974 -10.800 0.376 1.00 0.00 75 GLY A N 16
ATOM 18240 C CA . GLY A 1 75 ? -10.837 -10.908 -0.786 1.00 0.00 75 GLY A CA 16
ATOM 18241 C C . GLY A 1 75 ? -11.676 -9.664 -1.003 1.00 0.00 75 GLY A C 16
ATOM 18242 O O . GLY A 1 75 ? -11.341 -8.575 -0.537 1.00 0.00 75 GLY A O 16
ATOM 18246 N N . PRO A 1 76 ? -12.793 -9.818 -1.728 1.00 0.00 76 PRO A N 16
ATOM 18247 C CA . PRO A 1 76 ? -13.705 -8.708 -2.024 1.00 0.00 76 PRO A CA 16
ATOM 18248 C C . PRO A 1 76 ? -14.457 -8.230 -0.786 1.00 0.00 76 PRO A C 16
ATOM 18249 O O . PRO A 1 76 ? -15.549 -8.713 -0.487 1.00 0.00 76 PRO A O 16
ATOM 18260 N N . SER A 1 77 ? -13.865 -7.279 -0.071 1.00 0.00 77 SER A N 16
ATOM 18261 C CA . SER A 1 77 ? -14.478 -6.739 1.137 1.00 0.00 77 SER A CA 16
ATOM 18262 C C . SER A 1 77 ? -14.960 -5.309 0.908 1.00 0.00 77 SER A C 16
ATOM 18263 O O . SER A 1 77 ? -14.243 -4.348 1.188 1.00 0.00 77 SER A O 16
ATOM 18271 N N . SER A 1 78 ? -16.180 -5.177 0.397 1.00 0.00 78 SER A N 16
ATOM 18272 C CA . SER A 1 78 ? -16.757 -3.866 0.126 1.00 0.00 78 SER A CA 16
ATOM 18273 C C . SER A 1 78 ? -17.300 -3.237 1.406 1.00 0.00 78 SER A C 16
ATOM 18274 O O . SER A 1 78 ? -17.406 -3.897 2.439 1.00 0.00 78 SER A O 16
ATOM 18282 N N . GLY A 1 79 ? -17.642 -1.954 1.329 1.00 0.00 79 GLY A N 16
ATOM 18283 C CA . GLY A 1 79 ? -18.170 -1.256 2.486 1.00 0.00 79 GLY A CA 16
ATOM 18284 C C . GLY A 1 79 ? -17.078 -0.644 3.342 1.00 0.00 79 GLY A C 16
ATOM 18285 O O . GLY A 1 79 ? -17.358 -0.027 4.369 1.00 0.00 79 GLY A O 16
ATOM 18289 N N . GLY A 1 1 ? -1.763 -15.475 -44.490 1.00 0.00 1 GLY A N 17
ATOM 18290 C CA . GLY A 1 1 ? -1.246 -14.258 -43.892 1.00 0.00 1 GLY A CA 17
ATOM 18291 C C . GLY A 1 1 ? -1.804 -14.012 -42.504 1.00 0.00 1 GLY A C 17
ATOM 18292 O O . GLY A 1 1 ? -3.008 -14.136 -42.280 1.00 0.00 1 GLY A O 17
ATOM 18296 N N . SER A 1 2 ? -0.926 -13.664 -41.568 1.00 0.00 2 SER A N 17
ATOM 18297 C CA . SER A 1 2 ? -1.336 -13.406 -40.193 1.00 0.00 2 SER A CA 17
ATOM 18298 C C . SER A 1 2 ? -2.086 -12.081 -40.090 1.00 0.00 2 SER A C 17
ATOM 18299 O O . SER A 1 2 ? -3.250 -12.044 -39.690 1.00 0.00 2 SER A O 17
ATOM 18307 N N . SER A 1 3 ? -1.410 -10.996 -40.453 1.00 0.00 3 SER A N 17
ATOM 18308 C CA . SER A 1 3 ? -2.010 -9.668 -40.398 1.00 0.00 3 SER A CA 17
ATOM 18309 C C . SER A 1 3 ? -2.330 -9.275 -38.958 1.00 0.00 3 SER A C 17
ATOM 18310 O O . SER A 1 3 ? -3.394 -8.728 -38.674 1.00 0.00 3 SER A O 17
ATOM 18318 N N . GLY A 1 4 ? -1.399 -9.560 -38.053 1.00 0.00 4 GLY A N 17
ATOM 18319 C CA . GLY A 1 4 ? -1.599 -9.231 -36.654 1.00 0.00 4 GLY A CA 17
ATOM 18320 C C . GLY A 1 4 ? -1.108 -10.324 -35.725 1.00 0.00 4 GLY A C 17
ATOM 18321 O O . GLY A 1 4 ? -1.589 -11.456 -35.778 1.00 0.00 4 GLY A O 17
ATOM 18325 N N . SER A 1 5 ? -0.146 -9.986 -34.872 1.00 0.00 5 SER A N 17
ATOM 18326 C CA . SER A 1 5 ? 0.415 -10.948 -33.932 1.00 0.00 5 SER A CA 17
ATOM 18327 C C . SER A 1 5 ? -0.176 -10.754 -32.539 1.00 0.00 5 SER A C 17
ATOM 18328 O O . SER A 1 5 ? -0.444 -9.629 -32.117 1.00 0.00 5 SER A O 17
ATOM 18336 N N . SER A 1 6 ? -0.378 -11.859 -31.829 1.00 0.00 6 SER A N 17
ATOM 18337 C CA . SER A 1 6 ? -0.941 -11.813 -30.485 1.00 0.00 6 SER A CA 17
ATOM 18338 C C . SER A 1 6 ? -0.566 -13.063 -29.694 1.00 0.00 6 SER A C 17
ATOM 18339 O O . SER A 1 6 ? -0.268 -14.108 -30.270 1.00 0.00 6 SER A O 17
ATOM 18347 N N . GLY A 1 7 ? -0.583 -12.945 -28.370 1.00 0.00 7 GLY A N 17
ATOM 18348 C CA . GLY A 1 7 ? -0.242 -14.072 -27.521 1.00 0.00 7 GLY A CA 17
ATOM 18349 C C . GLY A 1 7 ? -0.845 -13.957 -26.135 1.00 0.00 7 GLY A C 17
ATOM 18350 O O . GLY A 1 7 ? -1.759 -13.167 -25.896 1.00 0.00 7 GLY A O 17
ATOM 18354 N N . PRO A 1 8 ? -0.330 -14.760 -25.193 1.00 0.00 8 PRO A N 17
ATOM 18355 C CA . PRO A 1 8 ? -0.809 -14.764 -23.808 1.00 0.00 8 PRO A CA 17
ATOM 18356 C C . PRO A 1 8 ? -0.437 -13.488 -23.061 1.00 0.00 8 PRO A C 17
ATOM 18357 O O . PRO A 1 8 ? 0.595 -12.875 -23.336 1.00 0.00 8 PRO A O 17
ATOM 18368 N N . LEU A 1 9 ? -1.283 -13.092 -22.117 1.00 0.00 9 LEU A N 17
ATOM 18369 C CA . LEU A 1 9 ? -1.042 -11.887 -21.330 1.00 0.00 9 LEU A CA 17
ATOM 18370 C C . LEU A 1 9 ? -0.565 -12.241 -19.925 1.00 0.00 9 LEU A C 17
ATOM 18371 O O . LEU A 1 9 ? -0.820 -13.331 -19.412 1.00 0.00 9 LEU A O 17
ATOM 18387 N N . PRO A 1 10 ? 0.142 -11.298 -19.285 1.00 0.00 10 PRO A N 17
ATOM 18388 C CA . PRO A 1 10 ? 0.667 -11.486 -17.929 1.00 0.00 10 PRO A CA 17
ATOM 18389 C C . PRO A 1 10 ? -0.438 -11.510 -16.878 1.00 0.00 10 PRO A C 17
ATOM 18390 O O . PRO A 1 10 ? -0.167 -11.614 -15.682 1.00 0.00 10 PRO A O 17
ATOM 18401 N N . ASN A 1 11 ? -1.683 -11.413 -17.332 1.00 0.00 11 ASN A N 17
ATOM 18402 C CA . ASN A 1 11 ? -2.829 -11.424 -16.430 1.00 0.00 11 ASN A CA 17
ATOM 18403 C C . ASN A 1 11 ? -2.571 -12.335 -15.234 1.00 0.00 11 ASN A C 17
ATOM 18404 O O . ASN A 1 11 ? -1.944 -13.389 -15.348 1.00 0.00 11 ASN A O 17
ATOM 18415 N N . PRO A 1 12 ? -3.065 -11.921 -14.058 1.00 0.00 12 PRO A N 17
ATOM 18416 C CA . PRO A 1 12 ? -2.902 -12.686 -12.817 1.00 0.00 12 PRO A CA 17
ATOM 18417 C C . PRO A 1 12 ? -3.718 -13.974 -12.818 1.00 0.00 12 PRO A C 17
ATOM 18418 O O . PRO A 1 12 ? -3.689 -14.738 -11.854 1.00 0.00 12 PRO A O 17
ATOM 18429 N N . GLU A 1 13 ? -4.444 -14.208 -13.907 1.00 0.00 13 GLU A N 17
ATOM 18430 C CA . GLU A 1 13 ? -5.268 -15.405 -14.032 1.00 0.00 13 GLU A CA 17
ATOM 18431 C C . GLU A 1 13 ? -4.557 -16.619 -13.440 1.00 0.00 13 GLU A C 17
ATOM 18432 O O . GLU A 1 13 ? -3.779 -17.288 -14.119 1.00 0.00 13 GLU A O 17
ATOM 18444 N N . GLY A 1 14 ? -4.832 -16.896 -12.169 1.00 0.00 14 GLY A N 17
ATOM 18445 C CA . GLY A 1 14 ? -4.211 -18.028 -11.507 1.00 0.00 14 GLY A CA 17
ATOM 18446 C C . GLY A 1 14 ? -4.115 -17.841 -10.005 1.00 0.00 14 GLY A C 17
ATOM 18447 O O . GLY A 1 14 ? -4.966 -18.323 -9.256 1.00 0.00 14 GLY A O 17
ATOM 18451 N N . LEU A 1 15 ? -3.077 -17.139 -9.564 1.00 0.00 15 LEU A N 17
ATOM 18452 C CA . LEU A 1 15 ? -2.872 -16.890 -8.141 1.00 0.00 15 LEU A CA 17
ATOM 18453 C C . LEU A 1 15 ? -2.924 -15.396 -7.837 1.00 0.00 15 LEU A C 17
ATOM 18454 O O . LEU A 1 15 ? -2.145 -14.614 -8.381 1.00 0.00 15 LEU A O 17
ATOM 18470 N N . ASP A 1 16 ? -3.846 -15.008 -6.962 1.00 0.00 16 ASP A N 17
ATOM 18471 C CA . ASP A 1 16 ? -3.998 -13.608 -6.583 1.00 0.00 16 ASP A CA 17
ATOM 18472 C C . ASP A 1 16 ? -2.889 -13.181 -5.626 1.00 0.00 16 ASP A C 17
ATOM 18473 O O . ASP A 1 16 ? -2.282 -14.014 -4.953 1.00 0.00 16 ASP A O 17
ATOM 18482 N N . SER A 1 17 ? -2.630 -11.879 -5.571 1.00 0.00 17 SER A N 17
ATOM 18483 C CA . SER A 1 17 ? -1.591 -11.341 -4.700 1.00 0.00 17 SER A CA 17
ATOM 18484 C C . SER A 1 17 ? -2.199 -10.735 -3.439 1.00 0.00 17 SER A C 17
ATOM 18485 O O . SER A 1 17 ? -3.394 -10.441 -3.393 1.00 0.00 17 SER A O 17
ATOM 18493 N N . ASP A 1 18 ? -1.369 -10.552 -2.419 1.00 0.00 18 ASP A N 17
ATOM 18494 C CA . ASP A 1 18 ? -1.823 -9.980 -1.157 1.00 0.00 18 ASP A CA 17
ATOM 18495 C C . ASP A 1 18 ? -2.041 -8.476 -1.289 1.00 0.00 18 ASP A C 17
ATOM 18496 O O . ASP A 1 18 ? -1.166 -7.750 -1.762 1.00 0.00 18 ASP A O 17
ATOM 18505 N N . PHE A 1 19 ? -3.214 -8.014 -0.869 1.00 0.00 19 PHE A N 17
ATOM 18506 C CA . PHE A 1 19 ? -3.548 -6.596 -0.942 1.00 0.00 19 PHE A CA 17
ATOM 18507 C C . PHE A 1 19 ? -3.485 -5.951 0.439 1.00 0.00 19 PHE A C 17
ATOM 18508 O O . PHE A 1 19 ? -3.748 -6.599 1.452 1.00 0.00 19 PHE A O 17
ATOM 18525 N N . LEU A 1 20 ? -3.134 -4.670 0.471 1.00 0.00 20 LEU A N 17
ATOM 18526 C CA . LEU A 1 20 ? -3.036 -3.935 1.727 1.00 0.00 20 LEU A CA 17
ATOM 18527 C C . LEU A 1 20 ? -3.678 -2.556 1.603 1.00 0.00 20 LEU A C 17
ATOM 18528 O O . LEU A 1 20 ? -3.151 -1.674 0.926 1.00 0.00 20 LEU A O 17
ATOM 18544 N N . ALA A 1 21 ? -4.817 -2.378 2.263 1.00 0.00 21 ALA A N 17
ATOM 18545 C CA . ALA A 1 21 ? -5.528 -1.107 2.231 1.00 0.00 21 ALA A CA 17
ATOM 18546 C C . ALA A 1 21 ? -4.890 -0.096 3.178 1.00 0.00 21 ALA A C 17
ATOM 18547 O O . ALA A 1 21 ? -4.708 -0.371 4.364 1.00 0.00 21 ALA A O 17
ATOM 18554 N N . VAL A 1 22 ? -4.552 1.074 2.647 1.00 0.00 22 VAL A N 17
ATOM 18555 C CA . VAL A 1 22 ? -3.934 2.126 3.446 1.00 0.00 22 VAL A CA 17
ATOM 18556 C C . VAL A 1 22 ? -4.851 2.563 4.583 1.00 0.00 22 VAL A C 17
ATOM 18557 O O . VAL A 1 22 ? -5.800 3.320 4.375 1.00 0.00 22 VAL A O 17
ATOM 18570 N N . LEU A 1 23 ? -4.561 2.081 5.787 1.00 0.00 23 LEU A N 17
ATOM 18571 C CA . LEU A 1 23 ? -5.359 2.421 6.960 1.00 0.00 23 LEU A CA 17
ATOM 18572 C C . LEU A 1 23 ? -5.308 3.920 7.237 1.00 0.00 23 LEU A C 17
ATOM 18573 O O . LEU A 1 23 ? -6.264 4.499 7.752 1.00 0.00 23 LEU A O 17
ATOM 18589 N N . SER A 1 24 ? -4.186 4.543 6.890 1.00 0.00 24 SER A N 17
ATOM 18590 C CA . SER A 1 24 ? -4.009 5.974 7.102 1.00 0.00 24 SER A CA 17
ATOM 18591 C C . SER A 1 24 ? -2.928 6.531 6.180 1.00 0.00 24 SER A C 17
ATOM 18592 O O . SER A 1 24 ? -1.811 6.017 6.134 1.00 0.00 24 SER A O 17
ATOM 18600 N N . ASP A 1 25 ? -3.270 7.586 5.448 1.00 0.00 25 ASP A N 17
ATOM 18601 C CA . ASP A 1 25 ? -2.330 8.214 4.527 1.00 0.00 25 ASP A CA 17
ATOM 18602 C C . ASP A 1 25 ? -0.937 8.292 5.143 1.00 0.00 25 ASP A C 17
ATOM 18603 O O . ASP A 1 25 ? -0.790 8.475 6.351 1.00 0.00 25 ASP A O 17
ATOM 18612 N N . TYR A 1 26 ? 0.083 8.151 4.304 1.00 0.00 26 TYR A N 17
ATOM 18613 C CA . TYR A 1 26 ? 1.466 8.202 4.765 1.00 0.00 26 TYR A CA 17
ATOM 18614 C C . TYR A 1 26 ? 2.427 8.362 3.591 1.00 0.00 26 TYR A C 17
ATOM 18615 O O . TYR A 1 26 ? 2.178 7.886 2.483 1.00 0.00 26 TYR A O 17
ATOM 18633 N N . PRO A 1 27 ? 3.552 9.048 3.839 1.00 0.00 27 PRO A N 17
ATOM 18634 C CA . PRO A 1 27 ? 3.858 9.619 5.154 1.00 0.00 27 PRO A CA 17
ATOM 18635 C C . PRO A 1 27 ? 2.950 10.794 5.501 1.00 0.00 27 PRO A C 17
ATOM 18636 O O . PRO A 1 27 ? 2.009 11.101 4.769 1.00 0.00 27 PRO A O 17
ATOM 18647 N N . SER A 1 28 ? 3.238 11.447 6.622 1.00 0.00 28 SER A N 17
ATOM 18648 C CA . SER A 1 28 ? 2.444 12.586 7.068 1.00 0.00 28 SER A CA 17
ATOM 18649 C C . SER A 1 28 ? 2.790 13.837 6.265 1.00 0.00 28 SER A C 17
ATOM 18650 O O . SER A 1 28 ? 3.880 13.966 5.708 1.00 0.00 28 SER A O 17
ATOM 18658 N N . PRO A 1 29 ? 1.840 14.782 6.205 1.00 0.00 29 PRO A N 17
ATOM 18659 C CA . PRO A 1 29 ? 2.020 16.040 5.474 1.00 0.00 29 PRO A CA 17
ATOM 18660 C C . PRO A 1 29 ? 3.031 16.961 6.146 1.00 0.00 29 PRO A C 17
ATOM 18661 O O . PRO A 1 29 ? 3.264 18.081 5.691 1.00 0.00 29 PRO A O 17
ATOM 18672 N N . ASP A 1 30 ? 3.630 16.483 7.232 1.00 0.00 30 ASP A N 17
ATOM 18673 C CA . ASP A 1 30 ? 4.619 17.265 7.966 1.00 0.00 30 ASP A CA 17
ATOM 18674 C C . ASP A 1 30 ? 6.025 16.724 7.728 1.00 0.00 30 ASP A C 17
ATOM 18675 O O . ASP A 1 30 ? 7.016 17.383 8.043 1.00 0.00 30 ASP A O 17
ATOM 18684 N N . ILE A 1 31 ? 6.104 15.519 7.172 1.00 0.00 31 ILE A N 17
ATOM 18685 C CA . ILE A 1 31 ? 7.389 14.890 6.892 1.00 0.00 31 ILE A CA 17
ATOM 18686 C C . ILE A 1 31 ? 7.599 14.713 5.392 1.00 0.00 31 ILE A C 17
ATOM 18687 O O . ILE A 1 31 ? 8.649 15.066 4.856 1.00 0.00 31 ILE A O 17
ATOM 18703 N N . SER A 1 32 ? 6.591 14.167 4.719 1.00 0.00 32 SER A N 17
ATOM 18704 C CA . SER A 1 32 ? 6.666 13.941 3.281 1.00 0.00 32 SER A CA 17
ATOM 18705 C C . SER A 1 32 ? 5.278 13.694 2.697 1.00 0.00 32 SER A C 17
ATOM 18706 O O . SER A 1 32 ? 4.321 13.394 3.410 1.00 0.00 32 SER A O 17
ATOM 18714 N N . PRO A 1 33 ? 5.165 13.823 1.366 1.00 0.00 33 PRO A N 17
ATOM 18715 C CA . PRO A 1 33 ? 3.900 13.619 0.655 1.00 0.00 33 PRO A CA 17
ATOM 18716 C C . PRO A 1 33 ? 3.469 12.156 0.648 1.00 0.00 33 PRO A C 17
ATOM 18717 O O . PRO A 1 33 ? 4.257 11.253 0.365 1.00 0.00 33 PRO A O 17
ATOM 18728 N N . PRO A 1 34 ? 2.189 11.914 0.966 1.00 0.00 34 PRO A N 17
ATOM 18729 C CA . PRO A 1 34 ? 1.624 10.561 1.002 1.00 0.00 34 PRO A CA 17
ATOM 18730 C C . PRO A 1 34 ? 1.497 9.949 -0.389 1.00 0.00 34 PRO A C 17
ATOM 18731 O O . PRO A 1 34 ? 0.798 10.483 -1.250 1.00 0.00 34 PRO A O 17
ATOM 18742 N N . ILE A 1 35 ? 2.175 8.827 -0.600 1.00 0.00 35 ILE A N 17
ATOM 18743 C CA . ILE A 1 35 ? 2.136 8.142 -1.887 1.00 0.00 35 ILE A CA 17
ATOM 18744 C C . ILE A 1 35 ? 0.878 7.290 -2.018 1.00 0.00 35 ILE A C 17
ATOM 18745 O O . ILE A 1 35 ? 0.438 6.979 -3.125 1.00 0.00 35 ILE A O 17
ATOM 18761 N N . PHE A 1 36 ? 0.300 6.919 -0.880 1.00 0.00 36 PHE A N 17
ATOM 18762 C CA . PHE A 1 36 ? -0.909 6.104 -0.867 1.00 0.00 36 PHE A CA 17
ATOM 18763 C C . PHE A 1 36 ? -1.927 6.657 0.126 1.00 0.00 36 PHE A C 17
ATOM 18764 O O . PHE A 1 36 ? -1.826 6.424 1.330 1.00 0.00 36 PHE A O 17
ATOM 18781 N N . ARG A 1 37 ? -2.908 7.392 -0.389 1.00 0.00 37 ARG A N 17
ATOM 18782 C CA . ARG A 1 37 ? -3.943 7.981 0.451 1.00 0.00 37 ARG A CA 17
ATOM 18783 C C . ARG A 1 37 ? -4.690 6.902 1.230 1.00 0.00 37 ARG A C 17
ATOM 18784 O O . ARG A 1 37 ? -4.608 5.718 0.903 1.00 0.00 37 ARG A O 17
ATOM 18805 N N . ARG A 1 38 ? -5.417 7.320 2.261 1.00 0.00 38 ARG A N 17
ATOM 18806 C CA . ARG A 1 38 ? -6.176 6.389 3.088 1.00 0.00 38 ARG A CA 17
ATOM 18807 C C . ARG A 1 38 ? -7.297 5.738 2.283 1.00 0.00 38 ARG A C 17
ATOM 18808 O O . ARG A 1 38 ? -7.927 6.380 1.444 1.00 0.00 38 ARG A O 17
ATOM 18829 N N . GLY A 1 39 ? -7.540 4.457 2.545 1.00 0.00 39 GLY A N 17
ATOM 18830 C CA . GLY A 1 39 ? -8.584 3.740 1.837 1.00 0.00 39 GLY A CA 17
ATOM 18831 C C . GLY A 1 39 ? -8.160 3.327 0.442 1.00 0.00 39 GLY A C 17
ATOM 18832 O O . GLY A 1 39 ? -8.970 2.824 -0.336 1.00 0.00 39 GLY A O 17
ATOM 18836 N N . GLU A 1 40 ? -6.887 3.543 0.123 1.00 0.00 40 GLU A N 17
ATOM 18837 C CA . GLU A 1 40 ? -6.359 3.192 -1.190 1.00 0.00 40 GLU A CA 17
ATOM 18838 C C . GLU A 1 40 ? -5.903 1.736 -1.221 1.00 0.00 40 GLU A C 17
ATOM 18839 O O . GLU A 1 40 ? -5.380 1.216 -0.236 1.00 0.00 40 GLU A O 17
ATOM 18851 N N . LYS A 1 41 ? -6.105 1.083 -2.361 1.00 0.00 41 LYS A N 17
ATOM 18852 C CA . LYS A 1 41 ? -5.714 -0.312 -2.524 1.00 0.00 41 LYS A CA 17
ATOM 18853 C C . LYS A 1 41 ? -4.265 -0.421 -2.985 1.00 0.00 41 LYS A C 17
ATOM 18854 O O . LYS A 1 41 ? -3.803 0.372 -3.807 1.00 0.00 41 LYS A O 17
ATOM 18873 N N . LEU A 1 42 ? -3.552 -1.408 -2.453 1.00 0.00 42 LEU A N 17
ATOM 18874 C CA . LEU A 1 42 ? -2.154 -1.622 -2.812 1.00 0.00 42 LEU A CA 17
ATOM 18875 C C . LEU A 1 42 ? -1.849 -3.110 -2.948 1.00 0.00 42 LEU A C 17
ATOM 18876 O O . LEU A 1 42 ? -2.397 -3.935 -2.217 1.00 0.00 42 LEU A O 17
ATOM 18892 N N . ARG A 1 43 ? -0.969 -3.445 -3.886 1.00 0.00 43 ARG A N 17
ATOM 18893 C CA . ARG A 1 43 ? -0.590 -4.833 -4.117 1.00 0.00 43 ARG A CA 17
ATOM 18894 C C . ARG A 1 43 ? 0.790 -5.124 -3.532 1.00 0.00 43 ARG A C 17
ATOM 18895 O O . ARG A 1 43 ? 1.753 -4.407 -3.801 1.00 0.00 43 ARG A O 17
ATOM 18916 N N . VAL A 1 44 ? 0.876 -6.181 -2.731 1.00 0.00 44 VAL A N 17
ATOM 18917 C CA . VAL A 1 44 ? 2.137 -6.568 -2.109 1.00 0.00 44 VAL A CA 17
ATOM 18918 C C . VAL A 1 44 ? 3.151 -7.018 -3.155 1.00 0.00 44 VAL A C 17
ATOM 18919 O O . VAL A 1 44 ? 3.014 -8.090 -3.745 1.00 0.00 44 VAL A O 17
ATOM 18932 N N . ILE A 1 45 ? 4.168 -6.193 -3.379 1.00 0.00 45 ILE A N 17
ATOM 18933 C CA . ILE A 1 45 ? 5.205 -6.507 -4.353 1.00 0.00 45 ILE A CA 17
ATOM 18934 C C . ILE A 1 45 ? 6.223 -7.485 -3.776 1.00 0.00 45 ILE A C 17
ATOM 18935 O O . ILE A 1 45 ? 6.537 -8.505 -4.389 1.00 0.00 45 ILE A O 17
ATOM 18951 N N . SER A 1 46 ? 6.735 -7.167 -2.590 1.00 0.00 46 SER A N 17
ATOM 18952 C CA . SER A 1 46 ? 7.719 -8.016 -1.930 1.00 0.00 46 SER A CA 17
ATOM 18953 C C . SER A 1 46 ? 7.830 -7.667 -0.449 1.00 0.00 46 SER A C 17
ATOM 18954 O O . SER A 1 46 ? 7.877 -6.494 -0.077 1.00 0.00 46 SER A O 17
ATOM 18962 N N . ASP A 1 47 ? 7.872 -8.695 0.393 1.00 0.00 47 ASP A N 17
ATOM 18963 C CA . ASP A 1 47 ? 7.979 -8.499 1.834 1.00 0.00 47 ASP A CA 17
ATOM 18964 C C . ASP A 1 47 ? 9.440 -8.438 2.267 1.00 0.00 47 ASP A C 17
ATOM 18965 O O . ASP A 1 47 ? 10.237 -9.309 1.920 1.00 0.00 47 ASP A O 17
ATOM 18974 N N . GLU A 1 48 ? 9.784 -7.402 3.027 1.00 0.00 48 GLU A N 17
ATOM 18975 C CA . GLU A 1 48 ? 11.151 -7.227 3.505 1.00 0.00 48 GLU A CA 17
ATOM 18976 C C . GLU A 1 48 ? 11.172 -6.968 5.009 1.00 0.00 48 GLU A C 17
ATOM 18977 O O . GLU A 1 48 ? 11.178 -5.820 5.451 1.00 0.00 48 GLU A O 17
ATOM 18989 N N . GLY A 1 49 ? 11.181 -8.044 5.789 1.00 0.00 49 GLY A N 17
ATOM 18990 C CA . GLY A 1 49 ? 11.200 -7.912 7.234 1.00 0.00 49 GLY A CA 17
ATOM 18991 C C . GLY A 1 49 ? 9.936 -7.275 7.775 1.00 0.00 49 GLY A C 17
ATOM 18992 O O . GLY A 1 49 ? 8.829 -7.674 7.418 1.00 0.00 49 GLY A O 17
ATOM 18996 N N . GLY A 1 50 ? 10.100 -6.279 8.641 1.00 0.00 50 GLY A N 17
ATOM 18997 C CA . GLY A 1 50 ? 8.954 -5.602 9.220 1.00 0.00 50 GLY A CA 17
ATOM 18998 C C . GLY A 1 50 ? 8.231 -4.727 8.217 1.00 0.00 50 GLY A C 17
ATOM 18999 O O . GLY A 1 50 ? 7.064 -4.385 8.410 1.00 0.00 50 GLY A O 17
ATOM 19003 N N . TRP A 1 51 ? 8.923 -4.363 7.144 1.00 0.00 51 TRP A N 17
ATOM 19004 C CA . TRP A 1 51 ? 8.339 -3.520 6.107 1.00 0.00 51 TRP A CA 17
ATOM 19005 C C . TRP A 1 51 ? 8.268 -4.263 4.777 1.00 0.00 51 TRP A C 17
ATOM 19006 O O . TRP A 1 51 ? 9.073 -5.155 4.511 1.00 0.00 51 TRP A O 17
ATOM 19027 N N . TRP A 1 52 ? 7.301 -3.890 3.947 1.00 0.00 52 TRP A N 17
ATOM 19028 C CA . TRP A 1 52 ? 7.126 -4.522 2.645 1.00 0.00 52 TRP A CA 17
ATOM 19029 C C . TRP A 1 52 ? 6.862 -3.479 1.564 1.00 0.00 52 TRP A C 17
ATOM 19030 O O . TRP A 1 52 ? 6.535 -2.330 1.863 1.00 0.00 52 TRP A O 17
ATOM 19051 N N . LYS A 1 53 ? 7.007 -3.885 0.308 1.00 0.00 53 LYS A N 17
ATOM 19052 C CA . LYS A 1 53 ? 6.783 -2.987 -0.818 1.00 0.00 53 LYS A CA 17
ATOM 19053 C C . LYS A 1 53 ? 5.426 -3.249 -1.463 1.00 0.00 53 LYS A C 17
ATOM 19054 O O . LYS A 1 53 ? 4.989 -4.395 -1.567 1.00 0.00 53 LYS A O 17
ATOM 19073 N N . ALA A 1 54 ? 4.764 -2.181 -1.895 1.00 0.00 54 ALA A N 17
ATOM 19074 C CA . ALA A 1 54 ? 3.459 -2.297 -2.533 1.00 0.00 54 ALA A CA 17
ATOM 19075 C C . ALA A 1 54 ? 3.195 -1.118 -3.463 1.00 0.00 54 ALA A C 17
ATOM 19076 O O . ALA A 1 54 ? 3.774 -0.043 -3.297 1.00 0.00 54 ALA A O 17
ATOM 19083 N N . ILE A 1 55 ? 2.320 -1.325 -4.441 1.00 0.00 55 ILE A N 17
ATOM 19084 C CA . ILE A 1 55 ? 1.981 -0.279 -5.397 1.00 0.00 55 ILE A CA 17
ATOM 19085 C C . ILE A 1 55 ? 0.478 -0.022 -5.420 1.00 0.00 55 ILE A C 17
ATOM 19086 O O . ILE A 1 55 ? -0.323 -0.957 -5.405 1.00 0.00 55 ILE A O 17
ATOM 19102 N N . SER A 1 56 ? 0.101 1.253 -5.458 1.00 0.00 56 SER A N 17
ATOM 19103 C CA . SER A 1 56 ? -1.306 1.634 -5.482 1.00 0.00 56 SER A CA 17
ATOM 19104 C C . SER A 1 56 ? -1.957 1.226 -6.800 1.00 0.00 56 SER A C 17
ATOM 19105 O O . SER A 1 56 ? -1.455 1.543 -7.879 1.00 0.00 56 SER A O 17
ATOM 19113 N N . LEU A 1 57 ? -3.079 0.521 -6.704 1.00 0.00 57 LEU A N 17
ATOM 19114 C CA . LEU A 1 57 ? -3.801 0.068 -7.888 1.00 0.00 57 LEU A CA 17
ATOM 19115 C C . LEU A 1 57 ? -4.615 1.206 -8.498 1.00 0.00 57 LEU A C 17
ATOM 19116 O O . LEU A 1 57 ? -5.412 0.992 -9.411 1.00 0.00 57 LEU A O 17
ATOM 19132 N N . SER A 1 58 ? -4.407 2.415 -7.987 1.00 0.00 58 SER A N 17
ATOM 19133 C CA . SER A 1 58 ? -5.122 3.587 -8.480 1.00 0.00 58 SER A CA 17
ATOM 19134 C C . SER A 1 58 ? -4.174 4.536 -9.206 1.00 0.00 58 SER A C 17
ATOM 19135 O O . SER A 1 58 ? -4.479 5.028 -10.293 1.00 0.00 58 SER A O 17
ATOM 19143 N N . THR A 1 59 ? -3.020 4.791 -8.596 1.00 0.00 59 THR A N 17
ATOM 19144 C CA . THR A 1 59 ? -2.026 5.682 -9.182 1.00 0.00 59 THR A CA 17
ATOM 19145 C C . THR A 1 59 ? -0.889 4.893 -9.820 1.00 0.00 59 THR A C 17
ATOM 19146 O O . THR A 1 59 ? -0.351 5.287 -10.854 1.00 0.00 59 THR A O 17
ATOM 19157 N N . GLY A 1 60 ? -0.527 3.776 -9.197 1.00 0.00 60 GLY A N 17
ATOM 19158 C CA . GLY A 1 60 ? 0.545 2.949 -9.720 1.00 0.00 60 GLY A CA 17
ATOM 19159 C C . GLY A 1 60 ? 1.910 3.395 -9.235 1.00 0.00 60 GLY A C 17
ATOM 19160 O O . GLY A 1 60 ? 2.901 3.278 -9.956 1.00 0.00 60 GLY A O 17
ATOM 19164 N N . ARG A 1 61 ? 1.963 3.910 -8.011 1.00 0.00 61 ARG A N 17
ATOM 19165 C CA . ARG A 1 61 ? 3.216 4.378 -7.432 1.00 0.00 61 ARG A CA 17
ATOM 19166 C C . ARG A 1 61 ? 3.838 3.306 -6.542 1.00 0.00 61 ARG A C 17
ATOM 19167 O O . ARG A 1 61 ? 3.192 2.794 -5.628 1.00 0.00 61 ARG A O 17
ATOM 19188 N N . GLU A 1 62 ? 5.095 2.971 -6.817 1.00 0.00 62 GLU A N 17
ATOM 19189 C CA . GLU A 1 62 ? 5.802 1.959 -6.041 1.00 0.00 62 GLU A CA 17
ATOM 19190 C C . GLU A 1 62 ? 6.544 2.593 -4.867 1.00 0.00 62 GLU A C 17
ATOM 19191 O O . GLU A 1 62 ? 7.445 3.410 -5.056 1.00 0.00 62 GLU A O 17
ATOM 19203 N N . SER A 1 63 ? 6.156 2.211 -3.654 1.00 0.00 63 SER A N 17
ATOM 19204 C CA . SER A 1 63 ? 6.780 2.745 -2.449 1.00 0.00 63 SER A CA 17
ATOM 19205 C C . SER A 1 63 ? 6.794 1.700 -1.337 1.00 0.00 63 SER A C 17
ATOM 19206 O O . SER A 1 63 ? 6.164 0.649 -1.450 1.00 0.00 63 SER A O 17
ATOM 19214 N N . TYR A 1 64 ? 7.518 1.999 -0.264 1.00 0.00 64 TYR A N 17
ATOM 19215 C CA . TYR A 1 64 ? 7.618 1.085 0.868 1.00 0.00 64 TYR A CA 17
ATOM 19216 C C . TYR A 1 64 ? 6.934 1.669 2.101 1.00 0.00 64 TYR A C 17
ATOM 19217 O O . TYR A 1 64 ? 7.339 2.713 2.613 1.00 0.00 64 TYR A O 17
ATOM 19235 N N . ILE A 1 65 ? 5.895 0.987 2.571 1.00 0.00 65 ILE A N 17
ATOM 19236 C CA . ILE A 1 65 ? 5.155 1.436 3.744 1.00 0.00 65 ILE A CA 17
ATOM 19237 C C . ILE A 1 65 ? 5.058 0.330 4.789 1.00 0.00 65 ILE A C 17
ATOM 19238 O O . ILE A 1 65 ? 5.060 -0.860 4.472 1.00 0.00 65 ILE A O 17
ATOM 19254 N N . PRO A 1 66 ? 4.968 0.729 6.067 1.00 0.00 66 PRO A N 17
ATOM 19255 C CA . PRO A 1 66 ? 4.866 -0.214 7.185 1.00 0.00 66 PRO A CA 17
ATOM 19256 C C . PRO A 1 66 ? 3.523 -0.935 7.214 1.00 0.00 66 PRO A C 17
ATOM 19257 O O . PRO A 1 66 ? 2.473 -0.321 7.033 1.00 0.00 66 PRO A O 17
ATOM 19268 N N . GLY A 1 67 ? 3.564 -2.245 7.443 1.00 0.00 67 GLY A N 17
ATOM 19269 C CA . GLY A 1 67 ? 2.344 -3.028 7.492 1.00 0.00 67 GLY A CA 17
ATOM 19270 C C . GLY A 1 67 ? 1.283 -2.394 8.369 1.00 0.00 67 GLY A C 17
ATOM 19271 O O . GLY A 1 67 ? 0.087 -2.549 8.118 1.00 0.00 67 GLY A O 17
ATOM 19275 N N . ILE A 1 68 ? 1.719 -1.681 9.401 1.00 0.00 68 ILE A N 17
ATOM 19276 C CA . ILE A 1 68 ? 0.798 -1.022 10.318 1.00 0.00 68 ILE A CA 17
ATOM 19277 C C . ILE A 1 68 ? 0.015 0.080 9.614 1.00 0.00 68 ILE A C 17
ATOM 19278 O O . ILE A 1 68 ? -1.130 0.366 9.968 1.00 0.00 68 ILE A O 17
ATOM 19294 N N . CYS A 1 69 ? 0.638 0.695 8.615 1.00 0.00 69 CYS A N 17
ATOM 19295 C CA . CYS A 1 69 ? -0.001 1.767 7.859 1.00 0.00 69 CYS A CA 17
ATOM 19296 C C . CYS A 1 69 ? -0.961 1.200 6.819 1.00 0.00 69 CYS A C 17
ATOM 19297 O O . CYS A 1 69 ? -1.602 1.946 6.079 1.00 0.00 69 CYS A O 17
ATOM 19305 N N . VAL A 1 70 ? -1.055 -0.125 6.767 1.00 0.00 70 VAL A N 17
ATOM 19306 C CA . VAL A 1 70 ? -1.937 -0.792 5.817 1.00 0.00 70 VAL A CA 17
ATOM 19307 C C . VAL A 1 70 ? -2.688 -1.942 6.478 1.00 0.00 70 VAL A C 17
ATOM 19308 O O . VAL A 1 70 ? -2.308 -2.409 7.551 1.00 0.00 70 VAL A O 17
ATOM 19321 N N . ALA A 1 71 ? -3.756 -2.395 5.830 1.00 0.00 71 ALA A N 17
ATOM 19322 C CA . ALA A 1 71 ? -4.560 -3.492 6.354 1.00 0.00 71 ALA A CA 17
ATOM 19323 C C . ALA A 1 71 ? -4.751 -4.582 5.304 1.00 0.00 71 ALA A C 17
ATOM 19324 O O . ALA A 1 71 ? -4.999 -4.294 4.134 1.00 0.00 71 ALA A O 17
ATOM 19331 N N . ARG A 1 72 ? -4.632 -5.835 5.732 1.00 0.00 72 ARG A N 17
ATOM 19332 C CA . ARG A 1 72 ? -4.790 -6.969 4.828 1.00 0.00 72 ARG A CA 17
ATOM 19333 C C . ARG A 1 72 ? -6.213 -7.034 4.282 1.00 0.00 72 ARG A C 17
ATOM 19334 O O . ARG A 1 72 ? -7.162 -7.301 5.020 1.00 0.00 72 ARG A O 17
ATOM 19355 N N . VAL A 1 73 ? -6.355 -6.789 2.983 1.00 0.00 73 VAL A N 17
ATOM 19356 C CA . VAL A 1 73 ? -7.661 -6.820 2.337 1.00 0.00 73 VAL A CA 17
ATOM 19357 C C . VAL A 1 73 ? -7.976 -8.212 1.800 1.00 0.00 73 VAL A C 17
ATOM 19358 O O . VAL A 1 73 ? -7.076 -8.956 1.409 1.00 0.00 73 VAL A O 17
ATOM 19371 N N . SER A 1 74 ? -9.259 -8.559 1.784 1.00 0.00 74 SER A N 17
ATOM 19372 C CA . SER A 1 74 ? -9.692 -9.863 1.299 1.00 0.00 74 SER A CA 17
ATOM 19373 C C . SER A 1 74 ? -9.704 -9.899 -0.227 1.00 0.00 74 SER A C 17
ATOM 19374 O O . SER A 1 74 ? -9.070 -10.754 -0.844 1.00 0.00 74 SER A O 17
ATOM 19382 N N . GLY A 1 75 ? -10.431 -8.963 -0.829 1.00 0.00 75 GLY A N 17
ATOM 19383 C CA . GLY A 1 75 ? -10.512 -8.904 -2.277 1.00 0.00 75 GLY A CA 17
ATOM 19384 C C . GLY A 1 75 ? -11.903 -8.550 -2.765 1.00 0.00 75 GLY A C 17
ATOM 19385 O O . GLY A 1 75 ? -12.712 -7.975 -2.037 1.00 0.00 75 GLY A O 17
ATOM 19389 N N . PRO A 1 76 ? -12.196 -8.894 -4.028 1.00 0.00 76 PRO A N 17
ATOM 19390 C CA . PRO A 1 76 ? -13.498 -8.618 -4.641 1.00 0.00 76 PRO A CA 17
ATOM 19391 C C . PRO A 1 76 ? -14.613 -9.471 -4.046 1.00 0.00 76 PRO A C 17
ATOM 19392 O O . PRO A 1 76 ? -15.751 -9.021 -3.917 1.00 0.00 76 PRO A O 17
ATOM 19403 N N . SER A 1 77 ? -14.277 -10.705 -3.683 1.00 0.00 77 SER A N 17
ATOM 19404 C CA . SER A 1 77 ? -15.251 -11.623 -3.103 1.00 0.00 77 SER A CA 17
ATOM 19405 C C . SER A 1 77 ? -14.641 -12.399 -1.940 1.00 0.00 77 SER A C 17
ATOM 19406 O O . SER A 1 77 ? -13.430 -12.366 -1.724 1.00 0.00 77 SER A O 17
ATOM 19414 N N . SER A 1 78 ? -15.490 -13.097 -1.192 1.00 0.00 78 SER A N 17
ATOM 19415 C CA . SER A 1 78 ? -15.037 -13.878 -0.048 1.00 0.00 78 SER A CA 17
ATOM 19416 C C . SER A 1 78 ? -15.472 -15.335 -0.178 1.00 0.00 78 SER A C 17
ATOM 19417 O O . SER A 1 78 ? -16.660 -15.647 -0.112 1.00 0.00 78 SER A O 17
ATOM 19425 N N . GLY A 1 79 ? -14.500 -16.223 -0.363 1.00 0.00 79 GLY A N 17
ATOM 19426 C CA . GLY A 1 79 ? -14.802 -17.636 -0.499 1.00 0.00 79 GLY A CA 17
ATOM 19427 C C . GLY A 1 79 ? -14.689 -18.117 -1.932 1.00 0.00 79 GLY A C 17
ATOM 19428 O O . GLY A 1 79 ? -13.595 -18.164 -2.494 1.00 0.00 79 GLY A O 17
ATOM 19432 N N . GLY A 1 1 ? 13.369 -8.955 -39.106 1.00 0.00 1 GLY A N 18
ATOM 19433 C CA . GLY A 1 1 ? 12.767 -10.240 -38.803 1.00 0.00 1 GLY A CA 18
ATOM 19434 C C . GLY A 1 1 ? 11.252 -10.186 -38.804 1.00 0.00 1 GLY A C 18
ATOM 19435 O O . GLY A 1 1 ? 10.661 -9.178 -39.190 1.00 0.00 1 GLY A O 18
ATOM 19439 N N . SER A 1 2 ? 10.622 -11.274 -38.373 1.00 0.00 2 SER A N 18
ATOM 19440 C CA . SER A 1 2 ? 9.167 -11.348 -38.331 1.00 0.00 2 SER A CA 18
ATOM 19441 C C . SER A 1 2 ? 8.605 -10.403 -37.274 1.00 0.00 2 SER A C 18
ATOM 19442 O O . SER A 1 2 ? 7.534 -9.822 -37.451 1.00 0.00 2 SER A O 18
ATOM 19450 N N . SER A 1 3 ? 9.336 -10.253 -36.174 1.00 0.00 3 SER A N 18
ATOM 19451 C CA . SER A 1 3 ? 8.910 -9.382 -35.086 1.00 0.00 3 SER A CA 18
ATOM 19452 C C . SER A 1 3 ? 7.553 -9.817 -34.541 1.00 0.00 3 SER A C 18
ATOM 19453 O O . SER A 1 3 ? 6.662 -8.994 -34.333 1.00 0.00 3 SER A O 18
ATOM 19461 N N . GLY A 1 4 ? 7.404 -11.118 -34.311 1.00 0.00 4 GLY A N 18
ATOM 19462 C CA . GLY A 1 4 ? 6.154 -11.641 -33.792 1.00 0.00 4 GLY A CA 18
ATOM 19463 C C . GLY A 1 4 ? 6.342 -12.930 -33.017 1.00 0.00 4 GLY A C 18
ATOM 19464 O O . GLY A 1 4 ? 6.699 -13.960 -33.589 1.00 0.00 4 GLY A O 18
ATOM 19468 N N . SER A 1 5 ? 6.102 -12.873 -31.710 1.00 0.00 5 SER A N 18
ATOM 19469 C CA . SER A 1 5 ? 6.253 -14.044 -30.854 1.00 0.00 5 SER A CA 18
ATOM 19470 C C . SER A 1 5 ? 5.288 -13.981 -29.674 1.00 0.00 5 SER A C 18
ATOM 19471 O O . SER A 1 5 ? 4.737 -12.925 -29.364 1.00 0.00 5 SER A O 18
ATOM 19479 N N . SER A 1 6 ? 5.089 -15.121 -29.019 1.00 0.00 6 SER A N 18
ATOM 19480 C CA . SER A 1 6 ? 4.189 -15.198 -27.875 1.00 0.00 6 SER A CA 18
ATOM 19481 C C . SER A 1 6 ? 4.597 -14.201 -26.794 1.00 0.00 6 SER A C 18
ATOM 19482 O O . SER A 1 6 ? 5.719 -14.238 -26.292 1.00 0.00 6 SER A O 18
ATOM 19490 N N . GLY A 1 7 ? 3.675 -13.310 -26.441 1.00 0.00 7 GLY A N 18
ATOM 19491 C CA . GLY A 1 7 ? 3.957 -12.316 -25.422 1.00 0.00 7 GLY A CA 18
ATOM 19492 C C . GLY A 1 7 ? 2.710 -11.585 -24.965 1.00 0.00 7 GLY A C 18
ATOM 19493 O O . GLY A 1 7 ? 2.452 -10.447 -25.359 1.00 0.00 7 GLY A O 18
ATOM 19497 N N . PRO A 1 8 ? 1.910 -12.246 -24.115 1.00 0.00 8 PRO A N 18
ATOM 19498 C CA . PRO A 1 8 ? 0.669 -11.671 -23.587 1.00 0.00 8 PRO A CA 18
ATOM 19499 C C . PRO A 1 8 ? 0.929 -10.531 -22.609 1.00 0.00 8 PRO A C 18
ATOM 19500 O O . PRO A 1 8 ? 1.957 -10.503 -21.930 1.00 0.00 8 PRO A O 18
ATOM 19511 N N . LEU A 1 9 ? -0.008 -9.591 -22.540 1.00 0.00 9 LEU A N 18
ATOM 19512 C CA . LEU A 1 9 ? 0.120 -8.447 -21.644 1.00 0.00 9 LEU A CA 18
ATOM 19513 C C . LEU A 1 9 ? 0.537 -8.894 -20.247 1.00 0.00 9 LEU A C 18
ATOM 19514 O O . LEU A 1 9 ? 0.339 -10.043 -19.851 1.00 0.00 9 LEU A O 18
ATOM 19530 N N . PRO A 1 10 ? 1.127 -7.966 -19.480 1.00 0.00 10 PRO A N 18
ATOM 19531 C CA . PRO A 1 10 ? 1.581 -8.240 -18.113 1.00 0.00 10 PRO A CA 18
ATOM 19532 C C . PRO A 1 10 ? 0.420 -8.442 -17.146 1.00 0.00 10 PRO A C 18
ATOM 19533 O O . PRO A 1 10 ? 0.625 -8.646 -15.950 1.00 0.00 10 PRO A O 18
ATOM 19544 N N . ASN A 1 11 ? -0.799 -8.386 -17.672 1.00 0.00 11 ASN A N 18
ATOM 19545 C CA . ASN A 1 11 ? -1.993 -8.563 -16.853 1.00 0.00 11 ASN A CA 18
ATOM 19546 C C . ASN A 1 11 ? -1.741 -9.569 -15.734 1.00 0.00 11 ASN A C 18
ATOM 19547 O O . ASN A 1 11 ? -1.025 -10.556 -15.903 1.00 0.00 11 ASN A O 18
ATOM 19558 N N . PRO A 1 12 ? -2.344 -9.315 -14.564 1.00 0.00 12 PRO A N 18
ATOM 19559 C CA . PRO A 1 12 ? -2.202 -10.187 -13.394 1.00 0.00 12 PRO A CA 18
ATOM 19560 C C . PRO A 1 12 ? -2.909 -11.526 -13.579 1.00 0.00 12 PRO A C 18
ATOM 19561 O O . PRO A 1 12 ? -2.927 -12.358 -12.673 1.00 0.00 12 PRO A O 18
ATOM 19572 N N . GLU A 1 13 ? -3.489 -11.725 -14.759 1.00 0.00 13 GLU A N 18
ATOM 19573 C CA . GLU A 1 13 ? -4.197 -12.964 -15.061 1.00 0.00 13 GLU A CA 18
ATOM 19574 C C . GLU A 1 13 ? -3.369 -14.178 -14.651 1.00 0.00 13 GLU A C 18
ATOM 19575 O O . GLU A 1 13 ? -2.568 -14.689 -15.433 1.00 0.00 13 GLU A O 18
ATOM 19587 N N . GLY A 1 14 ? -3.568 -14.634 -13.418 1.00 0.00 14 GLY A N 18
ATOM 19588 C CA . GLY A 1 14 ? -2.833 -15.784 -12.925 1.00 0.00 14 GLY A CA 18
ATOM 19589 C C . GLY A 1 14 ? -3.150 -16.097 -11.476 1.00 0.00 14 GLY A C 18
ATOM 19590 O O . GLY A 1 14 ? -4.147 -16.757 -11.179 1.00 0.00 14 GLY A O 18
ATOM 19594 N N . LEU A 1 15 ? -2.301 -15.623 -10.571 1.00 0.00 15 LEU A N 18
ATOM 19595 C CA . LEU A 1 15 ? -2.494 -15.857 -9.144 1.00 0.00 15 LEU A CA 18
ATOM 19596 C C . LEU A 1 15 ? -2.609 -14.538 -8.386 1.00 0.00 15 LEU A C 18
ATOM 19597 O O . LEU A 1 15 ? -1.713 -13.697 -8.446 1.00 0.00 15 LEU A O 18
ATOM 19613 N N . ASP A 1 16 ? -3.717 -14.366 -7.674 1.00 0.00 16 ASP A N 18
ATOM 19614 C CA . ASP A 1 16 ? -3.948 -13.151 -6.901 1.00 0.00 16 ASP A CA 18
ATOM 19615 C C . ASP A 1 16 ? -2.852 -12.953 -5.859 1.00 0.00 16 ASP A C 18
ATOM 19616 O O . ASP A 1 16 ? -2.282 -13.919 -5.352 1.00 0.00 16 ASP A O 18
ATOM 19625 N N . SER A 1 17 ? -2.562 -11.695 -5.544 1.00 0.00 17 SER A N 18
ATOM 19626 C CA . SER A 1 17 ? -1.531 -11.370 -4.565 1.00 0.00 17 SER A CA 18
ATOM 19627 C C . SER A 1 17 ? -2.142 -10.718 -3.328 1.00 0.00 17 SER A C 18
ATOM 19628 O O . SER A 1 17 ? -3.319 -10.356 -3.321 1.00 0.00 17 SER A O 18
ATOM 19636 N N . ASP A 1 18 ? -1.334 -10.573 -2.284 1.00 0.00 18 ASP A N 18
ATOM 19637 C CA . ASP A 1 18 ? -1.793 -9.964 -1.041 1.00 0.00 18 ASP A CA 18
ATOM 19638 C C . ASP A 1 18 ? -2.003 -8.463 -1.215 1.00 0.00 18 ASP A C 18
ATOM 19639 O O . ASP A 1 18 ? -1.185 -7.779 -1.831 1.00 0.00 18 ASP A O 18
ATOM 19648 N N . PHE A 1 19 ? -3.104 -7.957 -0.670 1.00 0.00 19 PHE A N 18
ATOM 19649 C CA . PHE A 1 19 ? -3.422 -6.538 -0.767 1.00 0.00 19 PHE A CA 18
ATOM 19650 C C . PHE A 1 19 ? -3.279 -5.854 0.589 1.00 0.00 19 PHE A C 18
ATOM 19651 O O . PHE A 1 19 ? -3.465 -6.478 1.635 1.00 0.00 19 PHE A O 18
ATOM 19668 N N . LEU A 1 20 ? -2.947 -4.568 0.565 1.00 0.00 20 LEU A N 18
ATOM 19669 C CA . LEU A 1 20 ? -2.778 -3.798 1.792 1.00 0.00 20 LEU A CA 18
ATOM 19670 C C . LEU A 1 20 ? -3.575 -2.499 1.734 1.00 0.00 20 LEU A C 18
ATOM 19671 O O . LEU A 1 20 ? -3.287 -1.618 0.924 1.00 0.00 20 LEU A O 18
ATOM 19687 N N . ALA A 1 21 ? -4.578 -2.386 2.599 1.00 0.00 21 ALA A N 18
ATOM 19688 C CA . ALA A 1 21 ? -5.413 -1.193 2.649 1.00 0.00 21 ALA A CA 18
ATOM 19689 C C . ALA A 1 21 ? -4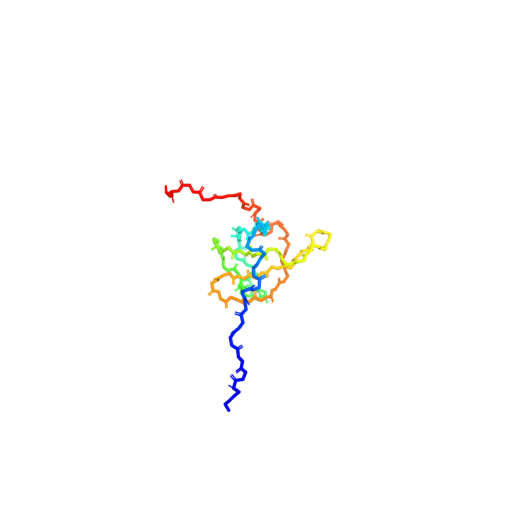.783 -0.117 3.527 1.00 0.00 21 ALA A C 18
ATOM 19690 O O . ALA A 1 21 ? -4.605 -0.308 4.730 1.00 0.00 21 ALA A O 18
ATOM 19697 N N . VAL A 1 22 ? -4.445 1.015 2.917 1.00 0.00 22 VAL A N 18
ATOM 19698 C CA . VAL A 1 22 ? -3.834 2.122 3.643 1.00 0.00 22 VAL A CA 18
ATOM 19699 C C . VAL A 1 22 ? -4.693 2.540 4.832 1.00 0.00 22 VAL A C 18
ATOM 19700 O O . VAL A 1 22 ? -5.716 3.206 4.669 1.00 0.00 22 VAL A O 18
ATOM 19713 N N . LEU A 1 23 ? -4.270 2.146 6.028 1.00 0.00 23 LEU A N 18
ATOM 19714 C CA . LEU A 1 23 ? -5.000 2.480 7.246 1.00 0.00 23 LEU A CA 18
ATOM 19715 C C . LEU A 1 23 ? -4.963 3.982 7.508 1.00 0.00 23 LEU A C 18
ATOM 19716 O O . LEU A 1 23 ? -5.899 4.547 8.074 1.00 0.00 23 LEU A O 18
ATOM 19732 N N . SER A 1 24 ? -3.877 4.624 7.090 1.00 0.00 24 SER A N 18
ATOM 19733 C CA . SER A 1 24 ? -3.717 6.061 7.281 1.00 0.00 24 SER A CA 18
ATOM 19734 C C . SER A 1 24 ? -2.670 6.623 6.324 1.00 0.00 24 SER A C 18
ATOM 19735 O O . SER A 1 24 ? -1.503 6.233 6.364 1.00 0.00 24 SER A O 18
ATOM 19743 N N . ASP A 1 25 ? -3.097 7.541 5.464 1.00 0.00 25 ASP A N 18
ATOM 19744 C CA . ASP A 1 25 ? -2.198 8.159 4.496 1.00 0.00 25 ASP A CA 18
ATOM 19745 C C . ASP A 1 25 ? -0.797 8.318 5.080 1.00 0.00 25 ASP A C 18
ATOM 19746 O O . ASP A 1 25 ? -0.637 8.658 6.253 1.00 0.00 25 ASP A O 18
ATOM 19755 N N . TYR A 1 26 ? 0.214 8.068 4.256 1.00 0.00 26 TYR A N 18
ATOM 19756 C CA . TYR A 1 26 ? 1.601 8.179 4.691 1.00 0.00 26 TYR A CA 18
ATOM 19757 C C . TYR A 1 26 ? 2.529 8.400 3.501 1.00 0.00 26 TYR A C 18
ATOM 19758 O O . TYR A 1 26 ? 2.269 7.949 2.386 1.00 0.00 26 TYR A O 18
ATOM 19776 N N . PRO A 1 27 ? 3.640 9.112 3.743 1.00 0.00 27 PRO A N 18
ATOM 19777 C CA . PRO A 1 27 ? 3.960 9.654 5.067 1.00 0.00 27 PRO A CA 18
ATOM 19778 C C . PRO A 1 27 ? 3.027 10.792 5.468 1.00 0.00 27 PRO A C 18
ATOM 19779 O O . PRO A 1 27 ? 2.131 11.168 4.712 1.00 0.00 27 PRO A O 18
ATOM 19790 N N . SER A 1 28 ? 3.243 11.335 6.662 1.00 0.00 28 SER A N 18
ATOM 19791 C CA . SER A 1 28 ? 2.419 12.428 7.164 1.00 0.00 28 SER A CA 18
ATOM 19792 C C . SER A 1 28 ? 2.730 13.727 6.427 1.00 0.00 28 SER A C 18
ATOM 19793 O O . SER A 1 28 ? 3.806 13.904 5.856 1.00 0.00 28 SER A O 18
ATOM 19801 N N . PRO A 1 29 ? 1.765 14.658 6.439 1.00 0.00 29 PRO A N 18
ATOM 19802 C CA . PRO A 1 29 ? 1.911 15.958 5.777 1.00 0.00 29 PRO A CA 18
ATOM 19803 C C . PRO A 1 29 ? 2.923 16.856 6.481 1.00 0.00 29 PRO A C 18
ATOM 19804 O O . PRO A 1 29 ? 3.112 18.011 6.099 1.00 0.00 29 PRO A O 18
ATOM 19815 N N . ASP A 1 30 ? 3.570 16.319 7.509 1.00 0.00 30 ASP A N 18
ATOM 19816 C CA . ASP A 1 30 ? 4.563 17.072 8.265 1.00 0.00 30 ASP A CA 18
ATOM 19817 C C . ASP A 1 30 ? 5.977 16.680 7.845 1.00 0.00 30 ASP A C 18
ATOM 19818 O O . ASP A 1 30 ? 6.946 17.360 8.184 1.00 0.00 30 ASP A O 18
ATOM 19827 N N . ILE A 1 31 ? 6.086 15.580 7.108 1.00 0.00 31 ILE A N 18
ATOM 19828 C CA . ILE A 1 31 ? 7.381 15.099 6.643 1.00 0.00 31 ILE A CA 18
ATOM 19829 C C . ILE A 1 31 ? 7.428 15.033 5.120 1.00 0.00 31 ILE A C 18
ATOM 19830 O O . ILE A 1 31 ? 8.247 15.698 4.485 1.00 0.00 31 ILE A O 18
ATOM 19846 N N . SER A 1 32 ? 6.544 14.228 4.540 1.00 0.00 32 SER A N 18
ATOM 19847 C CA . SER A 1 32 ? 6.485 14.074 3.091 1.00 0.00 32 SER A CA 18
ATOM 19848 C C . SER A 1 32 ? 5.056 13.807 2.630 1.00 0.00 32 SER A C 18
ATOM 19849 O O . SER A 1 32 ? 4.181 13.440 3.416 1.00 0.00 32 SER A O 18
ATOM 19857 N N . PRO A 1 33 ? 4.811 13.995 1.325 1.00 0.00 33 PRO A N 18
ATOM 19858 C CA . PRO A 1 33 ? 3.489 13.781 0.729 1.00 0.00 33 PRO A CA 18
ATOM 19859 C C . PRO A 1 33 ? 3.104 12.306 0.688 1.00 0.00 33 PRO A C 18
ATOM 19860 O O . PRO A 1 33 ? 3.912 11.437 0.360 1.00 0.00 33 PRO A O 18
ATOM 19871 N N . PRO A 1 34 ? 1.840 12.014 1.029 1.00 0.00 34 PRO A N 18
ATOM 19872 C CA . PRO A 1 34 ? 1.319 10.644 1.038 1.00 0.00 34 PRO A CA 18
ATOM 19873 C C . PRO A 1 34 ? 1.177 10.068 -0.367 1.00 0.00 34 PRO A C 18
ATOM 19874 O O . PRO A 1 34 ? 0.431 10.597 -1.192 1.00 0.00 34 PRO A O 18
ATOM 19885 N N . ILE A 1 35 ? 1.896 8.983 -0.632 1.00 0.00 35 ILE A N 18
ATOM 19886 C CA . ILE A 1 35 ? 1.848 8.335 -1.937 1.00 0.00 35 ILE A CA 18
ATOM 19887 C C . ILE A 1 35 ? 0.623 7.436 -2.060 1.00 0.00 35 ILE A C 18
ATOM 19888 O O . ILE A 1 35 ? 0.130 7.187 -3.160 1.00 0.00 35 ILE A O 18
ATOM 19904 N N . PHE A 1 36 ? 0.135 6.952 -0.923 1.00 0.00 36 PHE A N 18
ATOM 19905 C CA . PHE A 1 36 ? -1.034 6.080 -0.902 1.00 0.00 36 PHE A CA 18
ATOM 19906 C C . PHE A 1 36 ? -2.048 6.555 0.135 1.00 0.00 36 PHE A C 18
ATOM 19907 O O . PHE A 1 36 ? -1.964 6.196 1.310 1.00 0.00 36 PHE A O 18
ATOM 19924 N N . ARG A 1 37 ? -3.005 7.363 -0.309 1.00 0.00 37 ARG A N 18
ATOM 19925 C CA . ARG A 1 37 ? -4.034 7.888 0.581 1.00 0.00 37 ARG A CA 18
ATOM 19926 C C . ARG A 1 37 ? -4.751 6.757 1.311 1.00 0.00 37 ARG A C 18
ATOM 19927 O O . ARG A 1 37 ? -4.699 5.601 0.889 1.00 0.00 37 ARG A O 18
ATOM 19948 N N . ARG A 1 38 ? -5.418 7.097 2.409 1.00 0.00 38 ARG A N 18
ATOM 19949 C CA . ARG A 1 38 ? -6.143 6.109 3.199 1.00 0.00 38 ARG A CA 18
ATOM 19950 C C . ARG A 1 38 ? -7.257 5.467 2.377 1.00 0.00 38 ARG A C 18
ATOM 19951 O O . ARG A 1 38 ? -7.848 6.106 1.508 1.00 0.00 38 ARG A O 18
ATOM 19972 N N . GLY A 1 39 ? -7.538 4.199 2.659 1.00 0.00 39 GLY A N 18
ATOM 19973 C CA . GLY A 1 39 ? -8.579 3.491 1.937 1.00 0.00 39 GLY A CA 18
ATOM 19974 C C . GLY A 1 39 ? -8.119 3.016 0.573 1.00 0.00 39 GLY A C 18
ATOM 19975 O O . GLY A 1 39 ? -8.847 2.308 -0.122 1.00 0.00 39 GLY A O 18
ATOM 19979 N N . GLU A 1 40 ? -6.908 3.408 0.190 1.00 0.00 40 GLU A N 18
ATOM 19980 C CA . GLU A 1 40 ? -6.354 3.019 -1.102 1.00 0.00 40 GLU A CA 18
ATOM 19981 C C . GLU A 1 40 ? -5.801 1.598 -1.051 1.00 0.00 40 GLU A C 18
ATOM 19982 O O . GLU A 1 40 ? -5.097 1.226 -0.111 1.00 0.00 40 GLU A O 18
ATOM 19994 N N . LYS A 1 41 ? -6.125 0.806 -2.068 1.00 0.00 41 LYS A N 18
ATOM 19995 C CA . LYS A 1 41 ? -5.661 -0.574 -2.142 1.00 0.00 41 LYS A CA 18
ATOM 19996 C C . LYS A 1 41 ? -4.263 -0.647 -2.748 1.00 0.00 41 LYS A C 18
ATOM 19997 O O . LYS A 1 41 ? -3.961 0.044 -3.722 1.00 0.00 41 LYS A O 18
ATOM 20016 N N . LEU A 1 42 ? -3.415 -1.489 -2.168 1.00 0.00 42 LEU A N 18
ATOM 20017 C CA . LEU A 1 42 ? -2.049 -1.654 -2.653 1.00 0.00 42 LEU A CA 18
ATOM 20018 C C . LEU A 1 42 ? -1.709 -3.130 -2.832 1.00 0.00 42 LEU A C 18
ATOM 20019 O O . LEU A 1 42 ? -2.107 -3.971 -2.026 1.00 0.00 42 LEU A O 18
ATOM 20035 N N . ARG A 1 43 ? -0.970 -3.437 -3.894 1.00 0.00 43 ARG A N 18
ATOM 20036 C CA . ARG A 1 43 ? -0.576 -4.811 -4.178 1.00 0.00 43 ARG A CA 18
ATOM 20037 C C . ARG A 1 43 ? 0.792 -5.120 -3.578 1.00 0.00 43 ARG A C 18
ATOM 20038 O O . ARG A 1 43 ? 1.764 -4.403 -3.819 1.00 0.00 43 ARG A O 18
ATOM 20059 N N . VAL A 1 44 ? 0.861 -6.191 -2.794 1.00 0.00 44 VAL A N 18
ATOM 20060 C CA . VAL A 1 44 ? 2.110 -6.595 -2.159 1.00 0.00 44 VAL A CA 18
ATOM 20061 C C . VAL A 1 44 ? 3.136 -7.036 -3.197 1.00 0.00 44 VAL A C 18
ATOM 20062 O O . VAL A 1 44 ? 2.968 -8.065 -3.852 1.00 0.00 44 VAL A O 18
ATOM 20075 N N . ILE A 1 45 ? 4.199 -6.251 -3.340 1.00 0.00 45 ILE A N 18
ATOM 20076 C CA . ILE A 1 45 ? 5.253 -6.562 -4.297 1.00 0.00 45 ILE A CA 18
ATOM 20077 C C . ILE A 1 45 ? 6.315 -7.461 -3.673 1.00 0.00 45 ILE A C 18
ATOM 20078 O O . ILE A 1 45 ? 6.642 -8.519 -4.211 1.00 0.00 45 ILE A O 18
ATOM 20094 N N . SER A 1 46 ? 6.849 -7.033 -2.533 1.00 0.00 46 SER A N 18
ATOM 20095 C CA . SER A 1 46 ? 7.876 -7.798 -1.836 1.00 0.00 46 SER A CA 18
ATOM 20096 C C . SER A 1 46 ? 7.715 -7.671 -0.324 1.00 0.00 46 SER A C 18
ATOM 20097 O O . SER A 1 46 ? 7.319 -6.622 0.183 1.00 0.00 46 SER A O 18
ATOM 20105 N N . ASP A 1 47 ? 8.025 -8.747 0.390 1.00 0.00 47 ASP A N 18
ATOM 20106 C CA . ASP A 1 47 ? 7.917 -8.758 1.844 1.00 0.00 47 ASP A CA 18
ATOM 20107 C C . ASP A 1 47 ? 9.298 -8.762 2.492 1.00 0.00 47 ASP A C 18
ATOM 20108 O O . ASP A 1 47 ? 10.082 -9.689 2.297 1.00 0.00 47 ASP A O 18
ATOM 20117 N N . GLU A 1 48 ? 9.587 -7.718 3.263 1.00 0.00 48 GLU A N 18
ATOM 20118 C CA . GLU A 1 48 ? 10.875 -7.601 3.938 1.00 0.00 48 GLU A CA 18
ATOM 20119 C C . GLU A 1 48 ? 10.686 -7.300 5.422 1.00 0.00 48 GLU A C 18
ATOM 20120 O O . GLU A 1 48 ? 10.687 -6.142 5.836 1.00 0.00 48 GLU A O 18
ATOM 20132 N N . GLY A 1 49 ? 10.523 -8.352 6.218 1.00 0.00 49 GLY A N 18
ATOM 20133 C CA . GLY A 1 49 ? 10.335 -8.180 7.646 1.00 0.00 49 GLY A CA 18
ATOM 20134 C C . GLY A 1 49 ? 9.102 -7.361 7.974 1.00 0.00 49 GLY A C 18
ATOM 20135 O O . GLY A 1 49 ? 7.994 -7.701 7.562 1.00 0.00 49 GLY A O 18
ATOM 20139 N N . GLY A 1 50 ? 9.295 -6.277 8.720 1.00 0.00 50 GLY A N 18
ATOM 20140 C CA . GLY A 1 50 ? 8.181 -5.425 9.091 1.00 0.00 50 GLY A CA 18
ATOM 20141 C C . GLY A 1 50 ? 7.809 -4.445 7.995 1.00 0.00 50 GLY A C 18
ATOM 20142 O O . GLY A 1 50 ? 6.705 -3.902 7.988 1.00 0.00 50 GLY A O 18
ATOM 20146 N N . TRP A 1 51 ? 8.733 -4.219 7.069 1.00 0.00 51 TRP A N 18
ATOM 20147 C CA . TRP A 1 51 ? 8.497 -3.297 5.964 1.00 0.00 51 TRP A CA 18
ATOM 20148 C C . TRP A 1 51 ? 8.449 -4.041 4.634 1.00 0.00 51 TRP A C 18
ATOM 20149 O O . TRP A 1 51 ? 9.322 -4.856 4.337 1.00 0.00 51 TRP A O 18
ATOM 20170 N N . TRP A 1 52 ? 7.424 -3.757 3.839 1.00 0.00 52 TRP A N 18
ATOM 20171 C CA . TRP A 1 52 ? 7.263 -4.400 2.540 1.00 0.00 52 TRP A CA 18
ATOM 20172 C C . TRP A 1 52 ? 6.958 -3.372 1.457 1.00 0.00 52 TRP A C 18
ATOM 20173 O O . TRP A 1 52 ? 6.595 -2.233 1.752 1.00 0.00 52 TRP A O 18
ATOM 20194 N N . LYS A 1 53 ? 7.107 -3.779 0.201 1.00 0.00 53 LYS A N 18
ATOM 20195 C CA . LYS A 1 53 ? 6.846 -2.894 -0.928 1.00 0.00 53 LYS A CA 18
ATOM 20196 C C . LYS A 1 53 ? 5.473 -3.171 -1.531 1.00 0.00 53 LYS A C 18
ATOM 20197 O O . LYS A 1 53 ? 5.043 -4.321 -1.616 1.00 0.00 53 LYS A O 18
ATOM 20216 N N . ALA A 1 54 ? 4.791 -2.111 -1.950 1.00 0.00 54 ALA A N 18
ATOM 20217 C CA . ALA A 1 54 ? 3.468 -2.241 -2.549 1.00 0.00 54 ALA A CA 18
ATOM 20218 C C . ALA A 1 54 ? 3.205 -1.120 -3.548 1.00 0.00 54 ALA A C 18
ATOM 20219 O O . ALA A 1 54 ? 3.830 -0.061 -3.485 1.00 0.00 54 ALA A O 18
ATOM 20226 N N . ILE A 1 55 ? 2.277 -1.360 -4.469 1.00 0.00 55 ILE A N 18
ATOM 20227 C CA . ILE A 1 55 ? 1.932 -0.369 -5.481 1.00 0.00 55 ILE A CA 18
ATOM 20228 C C . ILE A 1 55 ? 0.451 -0.012 -5.418 1.00 0.00 55 ILE A C 18
ATOM 20229 O O . ILE A 1 55 ? -0.391 -0.861 -5.124 1.00 0.00 55 ILE A O 18
ATOM 20245 N N . SER A 1 56 ? 0.139 1.249 -5.698 1.00 0.00 56 SER A N 18
ATOM 20246 C CA . SER A 1 56 ? -1.241 1.719 -5.672 1.00 0.00 56 SER A CA 18
ATOM 20247 C C . SER A 1 56 ? -1.922 1.480 -7.016 1.00 0.00 56 SER A C 18
ATOM 20248 O O . SER A 1 56 ? -1.424 1.900 -8.061 1.00 0.00 56 SER A O 18
ATOM 20256 N N . LEU A 1 57 ? -3.064 0.803 -6.981 1.00 0.00 57 LEU A N 18
ATOM 20257 C CA . LEU A 1 57 ? -3.816 0.506 -8.195 1.00 0.00 57 LEU A CA 18
ATOM 20258 C C . LEU A 1 57 ? -4.539 1.749 -8.705 1.00 0.00 57 LEU A C 18
ATOM 20259 O O . LEU A 1 57 ? -5.313 1.681 -9.660 1.00 0.00 57 LEU A O 18
ATOM 20275 N N . SER A 1 58 ? -4.281 2.883 -8.061 1.00 0.00 58 SER A N 18
ATOM 20276 C CA . SER A 1 58 ? -4.909 4.141 -8.448 1.00 0.00 58 SER A CA 18
ATOM 20277 C C . SER A 1 58 ? -4.041 4.896 -9.450 1.00 0.00 58 SER A C 18
ATOM 20278 O O . SER A 1 58 ? -4.523 5.351 -10.489 1.00 0.00 58 SER A O 18
ATOM 20286 N N . THR A 1 59 ? -2.757 5.026 -9.132 1.00 0.00 59 THR A N 18
ATOM 20287 C CA . THR A 1 59 ? -1.821 5.726 -10.002 1.00 0.00 59 THR A CA 18
ATOM 20288 C C . THR A 1 59 ? -0.717 4.793 -10.487 1.00 0.00 59 THR A C 18
ATOM 20289 O O . THR A 1 59 ? -0.165 4.979 -11.570 1.00 0.00 59 THR A O 18
ATOM 20300 N N . GLY A 1 60 ? -0.401 3.786 -9.677 1.00 0.00 60 GLY A N 18
ATOM 20301 C CA . GLY A 1 60 ? 0.635 2.838 -10.041 1.00 0.00 60 GLY A CA 18
ATOM 20302 C C . GLY A 1 60 ? 1.986 3.204 -9.459 1.00 0.00 60 GLY A C 18
ATOM 20303 O O . GLY A 1 60 ? 3.026 2.836 -10.007 1.00 0.00 60 GLY A O 18
ATOM 20307 N N . ARG A 1 61 ? 1.972 3.930 -8.347 1.00 0.00 61 ARG A N 18
ATOM 20308 C CA . ARG A 1 61 ? 3.206 4.348 -7.691 1.00 0.00 61 ARG A CA 18
ATOM 20309 C C . ARG A 1 61 ? 3.777 3.220 -6.837 1.00 0.00 61 ARG A C 18
ATOM 20310 O O . ARG A 1 61 ? 3.057 2.592 -6.061 1.00 0.00 61 ARG A O 18
ATOM 20331 N N . GLU A 1 62 ? 5.074 2.970 -6.985 1.00 0.00 62 GLU A N 18
ATOM 20332 C CA . GLU A 1 62 ? 5.740 1.917 -6.228 1.00 0.00 62 GLU A CA 18
ATOM 20333 C C . GLU A 1 62 ? 6.562 2.506 -5.085 1.00 0.00 62 GLU A C 18
ATOM 20334 O O . GLU A 1 62 ? 7.508 3.260 -5.311 1.00 0.00 62 GLU A O 18
ATOM 20346 N N . SER A 1 63 ? 6.192 2.156 -3.857 1.00 0.00 63 SER A N 18
ATOM 20347 C CA . SER A 1 63 ? 6.892 2.652 -2.678 1.00 0.00 63 SER A CA 18
ATOM 20348 C C . SER A 1 63 ? 6.876 1.615 -1.559 1.00 0.00 63 SER A C 18
ATOM 20349 O O . SER A 1 63 ? 6.177 0.605 -1.644 1.00 0.00 63 SER A O 18
ATOM 20357 N N . TYR A 1 64 ? 7.652 1.871 -0.512 1.00 0.00 64 TYR A N 18
ATOM 20358 C CA . TYR A 1 64 ? 7.730 0.959 0.623 1.00 0.00 64 TYR A CA 18
ATOM 20359 C C . TYR A 1 64 ? 7.078 1.571 1.859 1.00 0.00 64 TYR A C 18
ATOM 20360 O O . TYR A 1 64 ? 7.485 2.634 2.327 1.00 0.00 64 TYR A O 18
ATOM 20378 N N . ILE A 1 65 ? 6.064 0.890 2.383 1.00 0.00 65 ILE A N 18
ATOM 20379 C CA . ILE A 1 65 ? 5.357 1.364 3.566 1.00 0.00 65 ILE A CA 18
ATOM 20380 C C . ILE A 1 65 ? 5.301 0.286 4.643 1.00 0.00 65 ILE A C 18
ATOM 20381 O O . ILE A 1 65 ? 5.278 -0.911 4.356 1.00 0.00 65 ILE A O 18
ATOM 20397 N N . PRO A 1 66 ? 5.277 0.718 5.912 1.00 0.00 66 PRO A N 18
ATOM 20398 C CA . PRO A 1 66 ? 5.220 -0.195 7.058 1.00 0.00 66 PRO A CA 18
ATOM 20399 C C . PRO A 1 66 ? 3.874 -0.903 7.170 1.00 0.00 66 PRO A C 18
ATOM 20400 O O . PRO A 1 66 ? 2.822 -0.278 7.045 1.00 0.00 66 PRO A O 18
ATOM 20411 N N . GLY A 1 67 ? 3.916 -2.210 7.407 1.00 0.00 67 GLY A N 18
ATOM 20412 C CA . GLY A 1 67 ? 2.693 -2.981 7.532 1.00 0.00 67 GLY A CA 18
ATOM 20413 C C . GLY A 1 67 ? 1.696 -2.337 8.475 1.00 0.00 67 GLY A C 18
ATOM 20414 O O . GLY A 1 67 ? 0.486 -2.489 8.308 1.00 0.00 67 GLY A O 18
ATOM 20418 N N . ILE A 1 68 ? 2.205 -1.619 9.471 1.00 0.00 68 ILE A N 18
ATOM 20419 C CA . ILE A 1 68 ? 1.350 -0.951 10.444 1.00 0.00 68 ILE A CA 18
ATOM 20420 C C . ILE A 1 68 ? 0.521 0.147 9.786 1.00 0.00 68 ILE A C 18
ATOM 20421 O O . ILE A 1 68 ? -0.592 0.445 10.223 1.00 0.00 68 ILE A O 18
ATOM 20437 N N . CYS A 1 69 ? 1.069 0.744 8.734 1.00 0.00 69 CYS A N 18
ATOM 20438 C CA . CYS A 1 69 ? 0.379 1.809 8.014 1.00 0.00 69 CYS A CA 18
ATOM 20439 C C . CYS A 1 69 ? -0.583 1.232 6.981 1.00 0.00 69 CYS A C 18
ATOM 20440 O O . CYS A 1 69 ? -1.149 1.963 6.168 1.00 0.00 69 CYS A O 18
ATOM 20448 N N . VAL A 1 70 ? -0.764 -0.084 7.019 1.00 0.00 70 VAL A N 18
ATOM 20449 C CA . VAL A 1 70 ? -1.658 -0.760 6.086 1.00 0.00 70 VAL A CA 18
ATOM 20450 C C . VAL A 1 70 ? -2.287 -1.993 6.723 1.00 0.00 70 VAL A C 18
ATOM 20451 O O . VAL A 1 70 ? -1.876 -2.426 7.799 1.00 0.00 70 VAL A O 18
ATOM 20464 N N . ALA A 1 71 ? -3.287 -2.555 6.051 1.00 0.00 71 ALA A N 18
ATOM 20465 C CA . ALA A 1 71 ? -3.972 -3.740 6.551 1.00 0.00 71 ALA A CA 18
ATOM 20466 C C . ALA A 1 71 ? -4.097 -4.802 5.463 1.00 0.00 71 ALA A C 18
ATOM 20467 O O . ALA A 1 71 ? -4.504 -4.507 4.339 1.00 0.00 71 ALA A O 18
ATOM 20474 N N . ARG A 1 72 ? -3.744 -6.037 5.804 1.00 0.00 72 ARG A N 18
ATOM 20475 C CA . ARG A 1 72 ? -3.815 -7.141 4.855 1.00 0.00 72 ARG A CA 18
ATOM 20476 C C . ARG A 1 72 ? -5.265 -7.483 4.526 1.00 0.00 72 ARG A C 18
ATOM 20477 O O . ARG A 1 72 ? -6.007 -7.972 5.378 1.00 0.00 72 ARG A O 18
ATOM 20498 N N . VAL A 1 73 ? -5.662 -7.222 3.285 1.00 0.00 73 VAL A N 18
ATOM 20499 C CA . VAL A 1 73 ? -7.023 -7.503 2.843 1.00 0.00 73 VAL A CA 18
ATOM 20500 C C . VAL A 1 73 ? -7.156 -8.939 2.350 1.00 0.00 73 VAL A C 18
ATOM 20501 O O . VAL A 1 73 ? -6.234 -9.487 1.746 1.00 0.00 73 VAL A O 18
ATOM 20514 N N . SER A 1 74 ? -8.310 -9.545 2.612 1.00 0.00 74 SER A N 18
ATOM 20515 C CA . SER A 1 74 ? -8.563 -10.920 2.198 1.00 0.00 74 SER A CA 18
ATOM 20516 C C . SER A 1 74 ? -9.741 -10.988 1.232 1.00 0.00 74 SER A C 18
ATOM 20517 O O . SER A 1 74 ? -10.590 -11.873 1.331 1.00 0.00 74 SER A O 18
ATOM 20525 N N . GLY A 1 75 ? -9.786 -10.046 0.295 1.00 0.00 75 GLY A N 18
ATOM 20526 C CA . GLY A 1 75 ? -10.863 -10.016 -0.677 1.00 0.00 75 GLY A CA 18
ATOM 20527 C C . GLY A 1 75 ? -10.959 -11.300 -1.476 1.00 0.00 75 GLY A C 18
ATOM 20528 O O . GLY A 1 75 ? -10.010 -12.081 -1.553 1.00 0.00 75 GLY A O 18
ATOM 20532 N N . PRO A 1 76 ? -12.129 -11.534 -2.089 1.00 0.00 76 PRO A N 18
ATOM 20533 C CA . PRO A 1 76 ? -12.374 -12.733 -2.896 1.00 0.00 76 PRO A CA 18
ATOM 20534 C C . PRO A 1 76 ? -11.581 -12.726 -4.199 1.00 0.00 76 PRO A C 18
ATOM 20535 O O . PRO A 1 76 ? -10.768 -11.833 -4.437 1.00 0.00 76 PRO A O 18
ATOM 20546 N N . SER A 1 77 ? -11.824 -13.727 -5.039 1.00 0.00 77 SER A N 18
ATOM 20547 C CA . SER A 1 77 ? -11.130 -13.838 -6.317 1.00 0.00 77 SER A CA 18
ATOM 20548 C C . SER A 1 77 ? -11.841 -13.024 -7.393 1.00 0.00 77 SER A C 18
ATOM 20549 O O . SER A 1 77 ? -11.249 -12.138 -8.010 1.00 0.00 77 SER A O 18
ATOM 20557 N N . SER A 1 78 ? -13.115 -13.331 -7.613 1.00 0.00 78 SER A N 18
ATOM 20558 C CA . SER A 1 78 ? -13.908 -12.631 -8.618 1.00 0.00 78 SER A CA 18
ATOM 20559 C C . SER A 1 78 ? -14.538 -11.372 -8.032 1.00 0.00 78 SER A C 18
ATOM 20560 O O . SER A 1 78 ? -14.993 -11.365 -6.889 1.00 0.00 78 SER A O 18
ATOM 20568 N N . GLY A 1 79 ? -14.560 -10.305 -8.825 1.00 0.00 79 GLY A N 18
ATOM 20569 C CA . GLY A 1 79 ? -15.136 -9.053 -8.369 1.00 0.00 79 GLY A CA 18
ATOM 20570 C C . GLY A 1 79 ? -14.534 -7.849 -9.067 1.00 0.00 79 GLY A C 18
ATOM 20571 O O . GLY A 1 79 ? -13.834 -7.050 -8.446 1.00 0.00 79 GLY A O 18
ATOM 20575 N N . GLY A 1 1 ? -7.574 -31.979 -14.225 1.00 0.00 1 GLY A N 19
ATOM 20576 C CA . GLY A 1 1 ? -8.855 -31.515 -14.724 1.00 0.00 1 GLY A CA 19
ATOM 20577 C C . GLY A 1 1 ? -8.738 -30.821 -16.066 1.00 0.00 1 GLY A C 19
ATOM 20578 O O . GLY A 1 1 ? -8.801 -31.465 -17.113 1.00 0.00 1 GLY A O 19
ATOM 20582 N N . SER A 1 2 ? -8.568 -29.503 -16.036 1.00 0.00 2 SER A N 19
ATOM 20583 C CA . SER A 1 2 ? -8.447 -28.720 -17.260 1.00 0.00 2 SER A CA 19
ATOM 20584 C C . SER A 1 2 ? -7.857 -27.344 -16.969 1.00 0.00 2 SER A C 19
ATOM 20585 O O . SER A 1 2 ? -8.408 -26.573 -16.183 1.00 0.00 2 SER A O 19
ATOM 20593 N N . SER A 1 3 ? -6.731 -27.042 -17.608 1.00 0.00 3 SER A N 19
ATOM 20594 C CA . SER A 1 3 ? -6.062 -25.761 -17.416 1.00 0.00 3 SER A CA 19
ATOM 20595 C C . SER A 1 3 ? -6.011 -24.973 -18.721 1.00 0.00 3 SER A C 19
ATOM 20596 O O . SER A 1 3 ? -5.984 -25.550 -19.807 1.00 0.00 3 SER A O 19
ATOM 20604 N N . GLY A 1 4 ? -5.999 -23.648 -18.606 1.00 0.00 4 GLY A N 19
ATOM 20605 C CA . GLY A 1 4 ? -5.952 -22.801 -19.783 1.00 0.00 4 GLY A CA 19
ATOM 20606 C C . GLY A 1 4 ? -7.309 -22.644 -20.439 1.00 0.00 4 GLY A C 19
ATOM 20607 O O . GLY A 1 4 ? -7.854 -23.601 -20.991 1.00 0.00 4 GLY A O 19
ATOM 20611 N N . SER A 1 5 ? -7.858 -21.435 -20.379 1.00 0.00 5 SER A N 19
ATOM 20612 C CA . SER A 1 5 ? -9.163 -21.158 -20.967 1.00 0.00 5 SER A CA 19
ATOM 20613 C C . SER A 1 5 ? -9.033 -20.848 -22.455 1.00 0.00 5 SER A C 19
ATOM 20614 O O . SER A 1 5 ? -9.704 -21.457 -23.288 1.00 0.00 5 SER A O 19
ATOM 20622 N N . SER A 1 6 ? -8.164 -19.896 -22.782 1.00 0.00 6 SER A N 19
ATOM 20623 C CA . SER A 1 6 ? -7.948 -19.502 -24.169 1.00 0.00 6 SER A CA 19
ATOM 20624 C C . SER A 1 6 ? -6.516 -19.801 -24.602 1.00 0.00 6 SER A C 19
ATOM 20625 O O . SER A 1 6 ? -5.871 -18.985 -25.258 1.00 0.00 6 SER A O 19
ATOM 20633 N N . GLY A 1 7 ? -6.025 -20.978 -24.228 1.00 0.00 7 GLY A N 19
ATOM 20634 C CA . GLY A 1 7 ? -4.673 -21.365 -24.585 1.00 0.00 7 GLY A CA 19
ATOM 20635 C C . GLY A 1 7 ? -3.632 -20.751 -23.670 1.00 0.00 7 GLY A C 19
ATOM 20636 O O . GLY A 1 7 ? -3.573 -19.534 -23.491 1.00 0.00 7 GLY A O 19
ATOM 20640 N N . PRO A 1 8 ? -2.789 -21.604 -23.069 1.00 0.00 8 PRO A N 19
ATOM 20641 C CA . PRO A 1 8 ? -1.732 -21.160 -22.156 1.00 0.00 8 PRO A CA 19
ATOM 20642 C C . PRO A 1 8 ? -0.616 -20.413 -22.880 1.00 0.00 8 PRO A C 19
ATOM 20643 O O . PRO A 1 8 ? -0.299 -20.714 -24.032 1.00 0.00 8 PRO A O 19
ATOM 20654 N N . LEU A 1 9 ? -0.024 -19.438 -22.199 1.00 0.00 9 LEU A N 19
ATOM 20655 C CA . LEU A 1 9 ? 1.057 -18.648 -22.777 1.00 0.00 9 LEU A CA 19
ATOM 20656 C C . LEU A 1 9 ? 2.094 -18.287 -21.718 1.00 0.00 9 LEU A C 19
ATOM 20657 O O . LEU A 1 9 ? 1.789 -18.162 -20.532 1.00 0.00 9 LEU A O 19
ATOM 20673 N N . PRO A 1 10 ? 3.350 -18.113 -22.155 1.00 0.00 10 PRO A N 19
ATOM 20674 C CA . PRO A 1 10 ? 4.457 -17.761 -21.261 1.00 0.00 10 PRO A CA 19
ATOM 20675 C C . PRO A 1 10 ? 4.341 -16.337 -20.727 1.00 0.00 10 PRO A C 19
ATOM 20676 O O . PRO A 1 10 ? 5.000 -15.423 -21.222 1.00 0.00 10 PRO A O 19
ATOM 20687 N N . ASN A 1 11 ? 3.500 -16.157 -19.714 1.00 0.00 11 ASN A N 19
ATOM 20688 C CA . ASN A 1 11 ? 3.298 -14.843 -19.113 1.00 0.00 11 ASN A CA 19
ATOM 20689 C C . ASN A 1 11 ? 3.089 -14.961 -17.607 1.00 0.00 11 ASN A C 19
ATOM 20690 O O . ASN A 1 11 ? 2.673 -15.999 -17.092 1.00 0.00 11 ASN A O 19
ATOM 20701 N N . PRO A 1 12 ? 3.382 -13.871 -16.882 1.00 0.00 12 PRO A N 19
ATOM 20702 C CA . PRO A 1 12 ? 3.233 -13.826 -15.424 1.00 0.00 12 PRO A CA 19
ATOM 20703 C C . PRO A 1 12 ? 1.771 -13.841 -14.991 1.00 0.00 12 PRO A C 19
ATOM 20704 O O . PRO A 1 12 ? 1.468 -13.786 -13.799 1.00 0.00 12 PRO A O 19
ATOM 20715 N N . GLU A 1 13 ? 0.870 -13.915 -15.965 1.00 0.00 13 GLU A N 19
ATOM 20716 C CA . GLU A 1 13 ? -0.560 -13.936 -15.682 1.00 0.00 13 GLU A CA 19
ATOM 20717 C C . GLU A 1 13 ? -0.992 -15.306 -15.165 1.00 0.00 13 GLU A C 19
ATOM 20718 O O . GLU A 1 13 ? -1.273 -16.215 -15.945 1.00 0.00 13 GLU A O 19
ATOM 20730 N N . GLY A 1 14 ? -1.043 -15.444 -13.844 1.00 0.00 14 GLY A N 19
ATOM 20731 C CA . GLY A 1 14 ? -1.440 -16.704 -13.245 1.00 0.00 14 GLY A CA 19
ATOM 20732 C C . GLY A 1 14 ? -1.670 -16.589 -11.751 1.00 0.00 14 GLY A C 19
ATOM 20733 O O . GLY A 1 14 ? -2.775 -16.833 -11.264 1.00 0.00 14 GLY A O 19
ATOM 20737 N N . LEU A 1 15 ? -0.624 -16.219 -11.020 1.00 0.00 15 LEU A N 19
ATOM 20738 C CA . LEU A 1 15 ? -0.716 -16.073 -9.571 1.00 0.00 15 LEU A CA 19
ATOM 20739 C C . LEU A 1 15 ? -1.073 -14.640 -9.190 1.00 0.00 15 LEU A C 19
ATOM 20740 O O . LEU A 1 15 ? -0.657 -13.689 -9.852 1.00 0.00 15 LEU A O 19
ATOM 20756 N N . ASP A 1 16 ? -1.843 -14.493 -8.117 1.00 0.00 16 ASP A N 19
ATOM 20757 C CA . ASP A 1 16 ? -2.253 -13.176 -7.645 1.00 0.00 16 ASP A CA 19
ATOM 20758 C C . ASP A 1 16 ? -1.398 -12.732 -6.462 1.00 0.00 16 ASP A C 19
ATOM 20759 O O . ASP A 1 16 ? -0.613 -13.513 -5.924 1.00 0.00 16 ASP A O 19
ATOM 20768 N N . SER A 1 17 ? -1.554 -11.474 -6.064 1.00 0.00 17 SER A N 19
ATOM 20769 C CA . SER A 1 17 ? -0.792 -10.924 -4.949 1.00 0.00 17 SER A CA 19
ATOM 20770 C C . SER A 1 17 ? -1.721 -10.480 -3.823 1.00 0.00 17 SER A C 19
ATOM 20771 O O . SER A 1 17 ? -2.933 -10.368 -4.011 1.00 0.00 17 SER A O 19
ATOM 20779 N N . ASP A 1 18 ? -1.144 -10.229 -2.653 1.00 0.00 18 ASP A N 19
ATOM 20780 C CA . ASP A 1 18 ? -1.919 -9.796 -1.496 1.00 0.00 18 ASP A CA 19
ATOM 20781 C C . ASP A 1 18 ? -2.166 -8.292 -1.540 1.00 0.00 18 ASP A C 19
ATOM 20782 O O . ASP A 1 18 ? -1.344 -7.531 -2.051 1.00 0.00 18 ASP A O 19
ATOM 20791 N N . PHE A 1 19 ? -3.306 -7.869 -1.001 1.00 0.00 19 PHE A N 19
ATOM 20792 C CA . PHE A 1 19 ? -3.663 -6.455 -0.981 1.00 0.00 19 PHE A CA 19
ATOM 20793 C C . PHE A 1 19 ? -3.581 -5.894 0.436 1.00 0.00 19 PHE A C 19
ATOM 20794 O O . PHE A 1 19 ? -3.886 -6.586 1.409 1.00 0.00 19 PHE A O 19
ATOM 20811 N N . LEU A 1 20 ? -3.168 -4.637 0.545 1.00 0.00 20 LEU A N 19
ATOM 20812 C CA . LEU A 1 20 ? -3.045 -3.981 1.842 1.00 0.00 20 LEU A CA 19
ATOM 20813 C C . LEU A 1 20 ? -3.722 -2.614 1.828 1.00 0.00 20 LEU A C 19
ATOM 20814 O O . LEU A 1 20 ? -3.265 -1.691 1.155 1.00 0.00 20 LEU A O 19
ATOM 20830 N N . ALA A 1 21 ? -4.814 -2.493 2.577 1.00 0.00 21 ALA A N 19
ATOM 20831 C CA . ALA A 1 21 ? -5.551 -1.238 2.654 1.00 0.00 21 ALA A CA 19
ATOM 20832 C C . ALA A 1 21 ? -4.847 -0.242 3.569 1.00 0.00 21 ALA A C 19
ATOM 20833 O O . ALA A 1 21 ? -4.542 -0.550 4.721 1.00 0.00 21 ALA A O 19
ATOM 20840 N N . VAL A 1 22 ? -4.589 0.954 3.048 1.00 0.00 22 VAL A N 19
ATOM 20841 C CA . VAL A 1 22 ? -3.921 1.995 3.819 1.00 0.00 22 VAL A CA 19
ATOM 20842 C C . VAL A 1 22 ? -4.795 2.471 4.974 1.00 0.00 22 VAL A C 19
ATOM 20843 O O . VAL A 1 22 ? -5.735 3.243 4.778 1.00 0.00 22 VAL A O 19
ATOM 20856 N N . LEU A 1 23 ? -4.479 2.008 6.178 1.00 0.00 23 LEU A N 19
ATOM 20857 C CA . LEU A 1 23 ? -5.235 2.386 7.366 1.00 0.00 23 LEU A CA 19
ATOM 20858 C C . LEU A 1 23 ? -5.154 3.890 7.607 1.00 0.00 23 LEU A C 19
ATOM 20859 O O . LEU A 1 23 ? -6.095 4.499 8.115 1.00 0.00 23 LEU A O 19
ATOM 20875 N N . SER A 1 24 ? -4.024 4.484 7.237 1.00 0.00 24 SER A N 19
ATOM 20876 C CA . SER A 1 24 ? -3.819 5.917 7.414 1.00 0.00 24 SER A CA 19
ATOM 20877 C C . SER A 1 24 ? -2.774 6.441 6.434 1.00 0.00 24 SER A C 19
ATOM 20878 O O . SER A 1 24 ? -1.652 5.937 6.377 1.00 0.00 24 SER A O 19
ATOM 20886 N N . ASP A 1 25 ? -3.151 7.456 5.665 1.00 0.00 25 ASP A N 19
ATOM 20887 C CA . ASP A 1 25 ? -2.247 8.051 4.687 1.00 0.00 25 ASP A CA 19
ATOM 20888 C C . ASP A 1 25 ? -0.840 8.191 5.262 1.00 0.00 25 ASP A C 19
ATOM 20889 O O . ASP A 1 25 ? -0.667 8.397 6.463 1.00 0.00 25 ASP A O 19
ATOM 20898 N N . TYR A 1 26 ? 0.161 8.077 4.396 1.00 0.00 26 TYR A N 19
ATOM 20899 C CA . TYR A 1 26 ? 1.552 8.186 4.818 1.00 0.00 26 TYR A CA 19
ATOM 20900 C C . TYR A 1 26 ? 2.477 8.330 3.613 1.00 0.00 26 TYR A C 19
ATOM 20901 O O . TYR A 1 26 ? 2.215 7.805 2.530 1.00 0.00 26 TYR A O 19
ATOM 20919 N N . PRO A 1 27 ? 3.587 9.058 3.804 1.00 0.00 27 PRO A N 19
ATOM 20920 C CA . PRO A 1 27 ? 3.909 9.688 5.088 1.00 0.00 27 PRO A CA 19
ATOM 20921 C C . PRO A 1 27 ? 2.974 10.847 5.415 1.00 0.00 27 PRO A C 19
ATOM 20922 O O . PRO A 1 27 ? 2.009 11.101 4.695 1.00 0.00 27 PRO A O 19
ATOM 20933 N N . SER A 1 28 ? 3.268 11.548 6.506 1.00 0.00 28 SER A N 19
ATOM 20934 C CA . SER A 1 28 ? 2.451 12.679 6.931 1.00 0.00 28 SER A CA 19
ATOM 20935 C C . SER A 1 28 ? 2.820 13.938 6.153 1.00 0.00 28 SER A C 19
ATOM 20936 O O . SER A 1 28 ? 3.911 14.057 5.595 1.00 0.00 28 SER A O 19
ATOM 20944 N N . PRO A 1 29 ? 1.888 14.902 6.113 1.00 0.00 29 PRO A N 19
ATOM 20945 C CA . PRO A 1 29 ? 2.091 16.170 5.406 1.00 0.00 29 PRO A CA 19
ATOM 20946 C C . PRO A 1 29 ? 3.121 17.059 6.095 1.00 0.00 29 PRO A C 19
ATOM 20947 O O . PRO A 1 29 ? 3.370 18.185 5.665 1.00 0.00 29 PRO A O 19
ATOM 20958 N N . ASP A 1 30 ? 3.717 16.546 7.165 1.00 0.00 30 ASP A N 19
ATOM 20959 C CA . ASP A 1 30 ? 4.722 17.292 7.913 1.00 0.00 30 ASP A CA 19
ATOM 20960 C C . ASP A 1 30 ? 6.117 16.727 7.664 1.00 0.00 30 ASP A C 19
ATOM 20961 O O . ASP A 1 30 ? 7.115 17.287 8.117 1.00 0.00 30 ASP A O 19
ATOM 20970 N N . ILE A 1 31 ? 6.177 15.613 6.942 1.00 0.00 31 ILE A N 19
ATOM 20971 C CA . ILE A 1 31 ? 7.449 14.972 6.633 1.00 0.00 31 ILE A CA 19
ATOM 20972 C C . ILE A 1 31 ? 7.604 14.752 5.132 1.00 0.00 31 ILE A C 19
ATOM 20973 O O . ILE A 1 31 ? 8.670 14.992 4.565 1.00 0.00 31 ILE A O 19
ATOM 20989 N N . SER A 1 32 ? 6.531 14.296 4.492 1.00 0.00 32 SER A N 19
ATOM 20990 C CA . SER A 1 32 ? 6.548 14.041 3.057 1.00 0.00 32 SER A CA 19
ATOM 20991 C C . SER A 1 32 ? 5.143 13.742 2.542 1.00 0.00 32 SER A C 19
ATOM 20992 O O . SER A 1 32 ? 4.227 13.435 3.305 1.00 0.00 32 SER A O 19
ATOM 21000 N N . PRO A 1 33 ? 4.968 13.833 1.215 1.00 0.00 33 PRO A N 19
ATOM 21001 C CA . PRO A 1 33 ? 3.679 13.575 0.567 1.00 0.00 33 PRO A CA 19
ATOM 21002 C C . PRO A 1 33 ? 3.289 12.102 0.616 1.00 0.00 33 PRO A C 19
ATOM 21003 O O . PRO A 1 33 ? 4.081 11.214 0.297 1.00 0.00 33 PRO A O 19
ATOM 21014 N N . PRO A 1 34 ? 2.041 11.832 1.025 1.00 0.00 34 PRO A N 19
ATOM 21015 C CA . PRO A 1 34 ? 1.518 10.466 1.124 1.00 0.00 34 PRO A CA 19
ATOM 21016 C C . PRO A 1 34 ? 1.314 9.822 -0.243 1.00 0.00 34 PRO A C 19
ATOM 21017 O O . PRO A 1 34 ? 0.472 10.261 -1.027 1.00 0.00 34 PRO A O 19
ATOM 21028 N N . ILE A 1 35 ? 2.090 8.780 -0.523 1.00 0.00 35 ILE A N 19
ATOM 21029 C CA . ILE A 1 35 ? 1.993 8.076 -1.795 1.00 0.00 35 ILE A CA 19
ATOM 21030 C C . ILE A 1 35 ? 0.719 7.242 -1.866 1.00 0.00 35 ILE A C 19
ATOM 21031 O O . ILE A 1 35 ? 0.170 7.016 -2.945 1.00 0.00 35 ILE A O 19
ATOM 21047 N N . PHE A 1 36 ? 0.251 6.787 -0.708 1.00 0.00 36 PHE A N 19
ATOM 21048 C CA . PHE A 1 36 ? -0.961 5.978 -0.638 1.00 0.00 36 PHE A CA 19
ATOM 21049 C C . PHE A 1 36 ? -1.945 6.559 0.373 1.00 0.00 36 PHE A C 19
ATOM 21050 O O . PHE A 1 36 ? -1.758 6.429 1.583 1.00 0.00 36 PHE A O 19
ATOM 21067 N N . ARG A 1 37 ? -2.993 7.201 -0.133 1.00 0.00 37 ARG A N 19
ATOM 21068 C CA . ARG A 1 37 ? -4.007 7.804 0.725 1.00 0.00 37 ARG A CA 19
ATOM 21069 C C . ARG A 1 37 ? -4.764 6.734 1.506 1.00 0.00 37 ARG A C 19
ATOM 21070 O O . ARG A 1 37 ? -4.773 5.563 1.126 1.00 0.00 37 ARG A O 19
ATOM 21091 N N . ARG A 1 38 ? -5.398 7.145 2.599 1.00 0.00 38 ARG A N 19
ATOM 21092 C CA . ARG A 1 38 ? -6.157 6.222 3.435 1.00 0.00 38 ARG A CA 19
ATOM 21093 C C . ARG A 1 38 ? -7.318 5.612 2.655 1.00 0.00 38 ARG A C 19
ATOM 21094 O O . ARG A 1 38 ? -7.967 6.288 1.858 1.00 0.00 38 ARG A O 19
ATOM 21115 N N . GLY A 1 39 ? -7.573 4.328 2.891 1.00 0.00 39 GLY A N 19
ATOM 21116 C CA . GLY A 1 39 ? -8.655 3.648 2.203 1.00 0.00 39 GLY A CA 19
ATOM 21117 C C . GLY A 1 39 ? -8.279 3.240 0.793 1.00 0.00 39 GLY A C 19
ATOM 21118 O O . GLY A 1 39 ? -9.126 2.780 0.027 1.00 0.00 39 GLY A O 19
ATOM 21122 N N . GLU A 1 40 ? -7.006 3.408 0.449 1.00 0.00 40 GLU A N 19
ATOM 21123 C CA . GLU A 1 40 ? -6.521 3.056 -0.881 1.00 0.00 40 GLU A CA 19
ATOM 21124 C C . GLU A 1 40 ? -5.999 1.622 -0.907 1.00 0.00 40 GLU A C 19
ATOM 21125 O O . GLU A 1 40 ? -5.342 1.171 0.032 1.00 0.00 40 GLU A O 19
ATOM 21137 N N . LYS A 1 41 ? -6.296 0.910 -1.988 1.00 0.00 41 LYS A N 19
ATOM 21138 C CA . LYS A 1 41 ? -5.857 -0.472 -2.139 1.00 0.00 41 LYS A CA 19
ATOM 21139 C C . LYS A 1 41 ? -4.478 -0.538 -2.788 1.00 0.00 41 LYS A C 19
ATOM 21140 O O . LYS A 1 41 ? -4.197 0.183 -3.746 1.00 0.00 41 LYS A O 19
ATOM 21159 N N . LEU A 1 42 ? -3.623 -1.406 -2.261 1.00 0.00 42 LEU A N 19
ATOM 21160 C CA . LEU A 1 42 ? -2.273 -1.567 -2.790 1.00 0.00 42 LEU A CA 19
ATOM 21161 C C . LEU A 1 42 ? -1.916 -3.043 -2.933 1.00 0.00 42 LEU A C 19
ATOM 21162 O O . LEU A 1 42 ? -2.395 -3.884 -2.172 1.00 0.00 42 LEU A O 19
ATOM 21178 N N . ARG A 1 43 ? -1.070 -3.350 -3.911 1.00 0.00 43 ARG A N 19
ATOM 21179 C CA . ARG A 1 43 ? -0.648 -4.725 -4.153 1.00 0.00 43 ARG A CA 19
ATOM 21180 C C . ARG A 1 43 ? 0.737 -4.979 -3.566 1.00 0.00 43 ARG A C 19
ATOM 21181 O O . ARG A 1 43 ? 1.666 -4.199 -3.778 1.00 0.00 43 ARG A O 19
ATOM 21202 N N . VAL A 1 44 ? 0.869 -6.076 -2.827 1.00 0.00 44 VAL A N 19
ATOM 21203 C CA . VAL A 1 44 ? 2.141 -6.434 -2.210 1.00 0.00 44 VAL A CA 19
ATOM 21204 C C . VAL A 1 44 ? 3.147 -6.899 -3.256 1.00 0.00 44 VAL A C 19
ATOM 21205 O O . VAL A 1 44 ? 2.939 -7.912 -3.925 1.00 0.00 44 VAL A O 19
ATOM 21218 N N . ILE A 1 45 ? 4.239 -6.154 -3.391 1.00 0.00 45 ILE A N 19
ATOM 21219 C CA . ILE A 1 45 ? 5.279 -6.491 -4.355 1.00 0.00 45 ILE A CA 19
ATOM 21220 C C . ILE A 1 45 ? 6.324 -7.413 -3.736 1.00 0.00 45 ILE A C 19
ATOM 21221 O O . ILE A 1 45 ? 6.674 -8.445 -4.309 1.00 0.00 45 ILE A O 19
ATOM 21237 N N . SER A 1 46 ? 6.817 -7.035 -2.561 1.00 0.00 46 SER A N 19
ATOM 21238 C CA . SER A 1 46 ? 7.823 -7.827 -1.864 1.00 0.00 46 SER A CA 19
ATOM 21239 C C . SER A 1 46 ? 7.733 -7.616 -0.356 1.00 0.00 46 SER A C 19
ATOM 21240 O O . SER A 1 46 ? 7.351 -6.542 0.109 1.00 0.00 46 SER A O 19
ATOM 21248 N N . ASP A 1 47 ? 8.087 -8.648 0.402 1.00 0.00 47 ASP A N 19
ATOM 21249 C CA . ASP A 1 47 ? 8.047 -8.576 1.858 1.00 0.00 47 ASP A CA 19
ATOM 21250 C C . ASP A 1 47 ? 9.457 -8.529 2.438 1.00 0.00 47 ASP A C 19
ATOM 21251 O O . ASP A 1 47 ? 10.248 -9.452 2.246 1.00 0.00 47 ASP A O 19
ATOM 21260 N N . GLU A 1 48 ? 9.764 -7.448 3.148 1.00 0.00 48 GLU A N 19
ATOM 21261 C CA . GLU A 1 48 ? 11.079 -7.281 3.755 1.00 0.00 48 GLU A CA 19
ATOM 21262 C C . GLU A 1 48 ? 10.961 -7.075 5.262 1.00 0.00 48 GLU A C 19
ATOM 21263 O O . GLU A 1 48 ? 10.924 -5.943 5.744 1.00 0.00 48 GLU A O 19
ATOM 21275 N N . GLY A 1 49 ? 10.902 -8.178 6.002 1.00 0.00 49 GLY A N 19
ATOM 21276 C CA . GLY A 1 49 ? 10.788 -8.098 7.446 1.00 0.00 49 GLY A CA 19
ATOM 21277 C C . GLY A 1 49 ? 9.517 -7.402 7.890 1.00 0.00 49 GLY A C 19
ATOM 21278 O O . GLY A 1 49 ? 8.415 -7.828 7.546 1.00 0.00 49 GLY A O 19
ATOM 21282 N N . GLY A 1 50 ? 9.669 -6.327 8.658 1.00 0.00 50 GLY A N 19
ATOM 21283 C CA . GLY A 1 50 ? 8.516 -5.589 9.138 1.00 0.00 50 GLY A CA 19
ATOM 21284 C C . GLY A 1 50 ? 7.932 -4.674 8.080 1.00 0.00 50 GLY A C 19
ATOM 21285 O O . GLY A 1 50 ? 6.749 -4.335 8.127 1.00 0.00 50 GLY A O 19
ATOM 21289 N N . TRP A 1 51 ? 8.762 -4.271 7.125 1.00 0.00 51 TRP A N 19
ATOM 21290 C CA . TRP A 1 51 ? 8.320 -3.388 6.051 1.00 0.00 51 TRP A CA 19
ATOM 21291 C C . TRP A 1 51 ? 8.308 -4.120 4.714 1.00 0.00 51 TRP A C 19
ATOM 21292 O O . TRP A 1 51 ? 9.191 -4.930 4.431 1.00 0.00 51 TRP A O 19
ATOM 21313 N N . TRP A 1 52 ? 7.303 -3.830 3.895 1.00 0.00 52 TRP A N 19
ATOM 21314 C CA . TRP A 1 52 ? 7.178 -4.462 2.587 1.00 0.00 52 TRP A CA 19
ATOM 21315 C C . TRP A 1 52 ? 6.902 -3.423 1.505 1.00 0.00 52 TRP A C 19
ATOM 21316 O O . TRP A 1 52 ? 6.538 -2.285 1.801 1.00 0.00 52 TRP A O 19
ATOM 21337 N N . LYS A 1 53 ? 7.079 -3.822 0.250 1.00 0.00 53 LYS A N 19
ATOM 21338 C CA . LYS A 1 53 ? 6.848 -2.926 -0.877 1.00 0.00 53 LYS A CA 19
ATOM 21339 C C . LYS A 1 53 ? 5.483 -3.184 -1.507 1.00 0.00 53 LYS A C 19
ATOM 21340 O O . LYS A 1 53 ? 5.007 -4.318 -1.536 1.00 0.00 53 LYS A O 19
ATOM 21359 N N . ALA A 1 54 ? 4.859 -2.124 -2.011 1.00 0.00 54 ALA A N 19
ATOM 21360 C CA . ALA A 1 54 ? 3.550 -2.237 -2.642 1.00 0.00 54 ALA A CA 19
ATOM 21361 C C . ALA A 1 54 ? 3.328 -1.114 -3.649 1.00 0.00 54 ALA A C 19
ATOM 21362 O O . ALA A 1 54 ? 4.077 -0.137 -3.679 1.00 0.00 54 ALA A O 19
ATOM 21369 N N . ILE A 1 55 ? 2.295 -1.259 -4.473 1.00 0.00 55 ILE A N 19
ATOM 21370 C CA . ILE A 1 55 ? 1.975 -0.256 -5.480 1.00 0.00 55 ILE A CA 19
ATOM 21371 C C . ILE A 1 55 ? 0.471 -0.021 -5.564 1.00 0.00 55 ILE A C 19
ATOM 21372 O O . ILE A 1 55 ? -0.324 -0.940 -5.363 1.00 0.00 55 ILE A O 19
ATOM 21388 N N . SER A 1 56 ? 0.086 1.216 -5.863 1.00 0.00 56 SER A N 19
ATOM 21389 C CA . SER A 1 56 ? -1.324 1.573 -5.972 1.00 0.00 56 SER A CA 19
ATOM 21390 C C . SER A 1 56 ? -1.881 1.176 -7.336 1.00 0.00 56 SER A C 19
ATOM 21391 O O . SER A 1 56 ? -1.273 1.449 -8.371 1.00 0.00 56 SER A O 19
ATOM 21399 N N . LEU A 1 57 ? -3.042 0.530 -7.328 1.00 0.00 57 LEU A N 19
ATOM 21400 C CA . LEU A 1 57 ? -3.683 0.095 -8.564 1.00 0.00 57 LEU A CA 19
ATOM 21401 C C . LEU A 1 57 ? -4.419 1.252 -9.233 1.00 0.00 57 LEU A C 19
ATOM 21402 O O . LEU A 1 57 ? -5.163 1.055 -10.193 1.00 0.00 57 LEU A O 19
ATOM 21418 N N . SER A 1 58 ? -4.203 2.459 -8.719 1.00 0.00 58 SER A N 19
ATOM 21419 C CA . SER A 1 58 ? -4.847 3.648 -9.265 1.00 0.00 58 SER A CA 19
ATOM 21420 C C . SER A 1 58 ? -3.820 4.576 -9.905 1.00 0.00 58 SER A C 19
ATOM 21421 O O . SER A 1 58 ? -3.977 5.002 -11.050 1.00 0.00 58 SER A O 19
ATOM 21429 N N . THR A 1 59 ? -2.766 4.887 -9.157 1.00 0.00 59 THR A N 19
ATOM 21430 C CA . THR A 1 59 ? -1.712 5.766 -9.649 1.00 0.00 59 THR A CA 19
ATOM 21431 C C . THR A 1 59 ? -0.532 4.963 -10.185 1.00 0.00 59 THR A C 19
ATOM 21432 O O . THR A 1 59 ? 0.126 5.372 -11.141 1.00 0.00 59 THR A O 19
ATOM 21443 N N . GLY A 1 60 ? -0.270 3.818 -9.563 1.00 0.00 60 GLY A N 19
ATOM 21444 C CA . GLY A 1 60 ? 0.831 2.975 -9.992 1.00 0.00 60 GLY A CA 19
ATOM 21445 C C . GLY A 1 60 ? 2.155 3.400 -9.389 1.00 0.00 60 GLY A C 19
ATOM 21446 O O . GLY A 1 60 ? 3.213 3.178 -9.979 1.00 0.00 60 GLY A O 19
ATOM 21450 N N . ARG A 1 61 ? 2.098 4.013 -8.212 1.00 0.00 61 ARG A N 19
ATOM 21451 C CA . ARG A 1 61 ? 3.302 4.472 -7.530 1.00 0.00 61 ARG A CA 19
ATOM 21452 C C . ARG A 1 61 ? 3.856 3.385 -6.614 1.00 0.00 61 ARG A C 19
ATOM 21453 O O . ARG A 1 61 ? 3.161 2.896 -5.725 1.00 0.00 61 ARG A O 19
ATOM 21474 N N . GLU A 1 62 ? 5.112 3.012 -6.840 1.00 0.00 62 GLU A N 19
ATOM 21475 C CA . GLU A 1 62 ? 5.759 1.982 -6.036 1.00 0.00 62 GLU A CA 19
ATOM 21476 C C . GLU A 1 62 ? 6.513 2.601 -4.862 1.00 0.00 62 GLU A C 19
ATOM 21477 O O . GLU A 1 62 ? 7.442 3.385 -5.052 1.00 0.00 62 GLU A O 19
ATOM 21489 N N . SER A 1 63 ? 6.105 2.242 -3.649 1.00 0.00 63 SER A N 19
ATOM 21490 C CA . SER A 1 63 ? 6.738 2.765 -2.444 1.00 0.00 63 SER A CA 19
ATOM 21491 C C . SER A 1 63 ? 6.723 1.725 -1.327 1.00 0.00 63 SER A C 19
ATOM 21492 O O . SER A 1 63 ? 6.008 0.725 -1.404 1.00 0.00 63 SER A O 19
ATOM 21500 N N . TYR A 1 64 ? 7.517 1.968 -0.291 1.00 0.00 64 TYR A N 19
ATOM 21501 C CA . TYR A 1 64 ? 7.598 1.052 0.841 1.00 0.00 64 TYR A CA 19
ATOM 21502 C C . TYR A 1 64 ? 6.932 1.652 2.076 1.00 0.00 64 TYR A C 19
ATOM 21503 O O . TYR A 1 64 ? 7.332 2.713 2.556 1.00 0.00 64 TYR A O 19
ATOM 21521 N N . ILE A 1 65 ? 5.915 0.964 2.583 1.00 0.00 65 ILE A N 19
ATOM 21522 C CA . ILE A 1 65 ? 5.194 1.427 3.763 1.00 0.00 65 ILE A CA 19
ATOM 21523 C C . ILE A 1 65 ? 5.125 0.338 4.828 1.00 0.00 65 ILE A C 19
ATOM 21524 O O . ILE A 1 65 ? 5.145 -0.857 4.532 1.00 0.00 65 ILE A O 19
ATOM 21540 N N . PRO A 1 66 ? 5.042 0.758 6.099 1.00 0.00 66 PRO A N 19
ATOM 21541 C CA . PRO A 1 66 ? 4.966 -0.166 7.235 1.00 0.00 66 PRO A CA 19
ATOM 21542 C C . PRO A 1 66 ? 3.636 -0.910 7.290 1.00 0.00 66 PRO A C 19
ATOM 21543 O O . PRO A 1 66 ? 2.570 -0.301 7.210 1.00 0.00 66 PRO A O 19
ATOM 21554 N N . GLY A 1 67 ? 3.707 -2.230 7.427 1.00 0.00 67 GLY A N 19
ATOM 21555 C CA . GLY A 1 67 ? 2.501 -3.035 7.491 1.00 0.00 67 GLY A CA 19
ATOM 21556 C C . GLY A 1 67 ? 1.476 -2.469 8.454 1.00 0.00 67 GLY A C 19
ATOM 21557 O O . GLY A 1 67 ? 0.272 -2.617 8.248 1.00 0.00 67 GLY A O 19
ATOM 21561 N N . ILE A 1 68 ? 1.955 -1.821 9.511 1.00 0.00 68 ILE A N 19
ATOM 21562 C CA . ILE A 1 68 ? 1.073 -1.232 10.510 1.00 0.00 68 ILE A CA 19
ATOM 21563 C C . ILE A 1 68 ? 0.207 -0.134 9.900 1.00 0.00 68 ILE A C 19
ATOM 21564 O O . ILE A 1 68 ? -0.930 0.081 10.322 1.00 0.00 68 ILE A O 19
ATOM 21580 N N . CYS A 1 69 ? 0.752 0.557 8.905 1.00 0.00 69 CYS A N 19
ATOM 21581 C CA . CYS A 1 69 ? 0.030 1.633 8.236 1.00 0.00 69 CYS A CA 19
ATOM 21582 C C . CYS A 1 69 ? -1.002 1.072 7.263 1.00 0.00 69 CYS A C 19
ATOM 21583 O O . CYS A 1 69 ? -1.899 1.785 6.812 1.00 0.00 69 CYS A O 19
ATOM 21591 N N . VAL A 1 70 ? -0.868 -0.211 6.941 1.00 0.00 70 VAL A N 19
ATOM 21592 C CA . VAL A 1 70 ? -1.788 -0.869 6.020 1.00 0.00 70 VAL A CA 19
ATOM 21593 C C . VAL A 1 70 ? -2.473 -2.057 6.684 1.00 0.00 70 VAL A C 19
ATOM 21594 O O . VAL A 1 70 ? -2.073 -2.495 7.762 1.00 0.00 70 VAL A O 19
ATOM 21607 N N . ALA A 1 71 ? -3.509 -2.576 6.033 1.00 0.00 71 ALA A N 19
ATOM 21608 C CA . ALA A 1 71 ? -4.250 -3.716 6.559 1.00 0.00 71 ALA A CA 19
ATOM 21609 C C . ALA A 1 71 ? -4.433 -4.790 5.492 1.00 0.00 71 ALA A C 19
ATOM 21610 O O . ALA A 1 71 ? -4.837 -4.498 4.367 1.00 0.00 71 ALA A O 19
ATOM 21617 N N . ARG A 1 72 ? -4.133 -6.034 5.854 1.00 0.00 72 ARG A N 19
ATOM 21618 C CA . ARG A 1 72 ? -4.263 -7.151 4.927 1.00 0.00 72 ARG A CA 19
ATOM 21619 C C . ARG A 1 72 ? -5.718 -7.342 4.506 1.00 0.00 72 ARG A C 19
ATOM 21620 O O . ARG A 1 72 ? -6.541 -7.826 5.283 1.00 0.00 72 ARG A O 19
ATOM 21641 N N . VAL A 1 73 ? -6.026 -6.958 3.271 1.00 0.00 73 VAL A N 19
ATOM 21642 C CA . VAL A 1 73 ? -7.380 -7.087 2.747 1.00 0.00 73 VAL A CA 19
ATOM 21643 C C . VAL A 1 73 ? -7.687 -8.531 2.365 1.00 0.00 73 VAL A C 19
ATOM 21644 O O . VAL A 1 73 ? -6.797 -9.278 1.959 1.00 0.00 73 VAL A O 19
ATOM 21657 N N . SER A 1 74 ? -8.952 -8.917 2.498 1.00 0.00 74 SER A N 19
ATOM 21658 C CA . SER A 1 74 ? -9.376 -10.273 2.170 1.00 0.00 74 SER A CA 19
ATOM 21659 C C . SER A 1 74 ? -8.636 -10.791 0.941 1.00 0.00 74 SER A C 19
ATOM 21660 O O . SER A 1 74 ? -8.263 -10.021 0.057 1.00 0.00 74 SER A O 19
ATOM 21668 N N . GLY A 1 75 ? -8.427 -12.104 0.893 1.00 0.00 75 GLY A N 19
ATOM 21669 C CA . GLY A 1 75 ? -7.732 -12.703 -0.231 1.00 0.00 75 GLY A CA 19
ATOM 21670 C C . GLY A 1 75 ? -8.683 -13.328 -1.233 1.00 0.00 75 GLY A C 19
ATOM 21671 O O . GLY A 1 75 ? -9.854 -13.571 -0.942 1.00 0.00 75 GLY A O 19
ATOM 21675 N N . PRO A 1 76 ? -8.178 -13.596 -2.447 1.00 0.00 76 PRO A N 19
ATOM 21676 C CA . PRO A 1 76 ? -8.974 -14.198 -3.520 1.00 0.00 76 PRO A CA 19
ATOM 21677 C C . PRO A 1 76 ? -9.323 -15.655 -3.236 1.00 0.00 76 PRO A C 19
ATOM 21678 O O . PRO A 1 76 ? -8.564 -16.563 -3.576 1.00 0.00 76 PRO A O 19
ATOM 21689 N N . SER A 1 77 ? -10.475 -15.871 -2.611 1.00 0.00 77 SER A N 19
ATOM 21690 C CA . SER A 1 77 ? -10.923 -17.219 -2.277 1.00 0.00 77 SER A CA 19
ATOM 21691 C C . SER A 1 77 ? -12.343 -17.460 -2.782 1.00 0.00 77 SER A C 19
ATOM 21692 O O . SER A 1 77 ? -13.305 -16.907 -2.250 1.00 0.00 77 SER A O 19
ATOM 21700 N N . SER A 1 78 ? -12.464 -18.289 -3.814 1.00 0.00 78 SER A N 19
ATOM 21701 C CA . SER A 1 78 ? -13.765 -18.601 -4.395 1.00 0.00 78 SER A CA 19
ATOM 21702 C C . SER A 1 78 ? -14.786 -18.912 -3.305 1.00 0.00 78 SER A C 19
ATOM 21703 O O . SER A 1 78 ? -14.434 -19.389 -2.227 1.00 0.00 78 SER A O 19
ATOM 21711 N N . GLY A 1 79 ? -16.054 -18.638 -3.595 1.00 0.00 79 GLY A N 19
ATOM 21712 C CA . GLY A 1 79 ? -17.108 -18.894 -2.631 1.00 0.00 79 GLY A CA 19
ATOM 21713 C C . GLY A 1 79 ? -18.032 -20.014 -3.066 1.00 0.00 79 GLY A C 19
ATOM 21714 O O . GLY A 1 79 ? -19.025 -19.777 -3.754 1.00 0.00 79 GLY A O 19
ATOM 21718 N N . GLY A 1 1 ? 13.485 -30.290 -25.319 1.00 0.00 1 GLY A N 20
ATOM 21719 C CA . GLY A 1 1 ? 12.571 -31.400 -25.124 1.00 0.00 1 GLY A CA 20
ATOM 21720 C C . GLY A 1 1 ? 11.912 -31.375 -23.759 1.00 0.00 1 GLY A C 20
ATOM 21721 O O . GLY A 1 1 ? 12.581 -31.519 -22.736 1.00 0.00 1 GLY A O 20
ATOM 21725 N N . SER A 1 2 ? 10.595 -31.191 -23.743 1.00 0.00 2 SER A N 20
ATOM 21726 C CA . SER A 1 2 ? 9.846 -31.142 -22.493 1.00 0.00 2 SER A CA 20
ATOM 21727 C C . SER A 1 2 ? 8.437 -31.695 -22.682 1.00 0.00 2 SER A C 20
ATOM 21728 O O . SER A 1 2 ? 7.991 -31.916 -23.808 1.00 0.00 2 SER A O 20
ATOM 21736 N N . SER A 1 3 ? 7.741 -31.917 -21.572 1.00 0.00 3 SER A N 20
ATOM 21737 C CA . SER A 1 3 ? 6.384 -32.449 -21.614 1.00 0.00 3 SER A CA 20
ATOM 21738 C C . SER A 1 3 ? 5.409 -31.504 -20.917 1.00 0.00 3 SER A C 20
ATOM 21739 O O . SER A 1 3 ? 5.535 -31.233 -19.724 1.00 0.00 3 SER A O 20
ATOM 21747 N N . GLY A 1 4 ? 4.435 -31.006 -21.673 1.00 0.00 4 GLY A N 20
ATOM 21748 C CA . GLY A 1 4 ? 3.452 -30.097 -21.112 1.00 0.00 4 GLY A CA 20
ATOM 21749 C C . GLY A 1 4 ? 4.004 -28.700 -20.909 1.00 0.00 4 GLY A C 20
ATOM 21750 O O . GLY A 1 4 ? 5.080 -28.528 -20.337 1.00 0.00 4 GLY A O 20
ATOM 21754 N N . SER A 1 5 ? 3.266 -27.699 -21.379 1.00 0.00 5 SER A N 20
ATOM 21755 C CA . SER A 1 5 ? 3.690 -26.310 -21.250 1.00 0.00 5 SER A CA 20
ATOM 21756 C C . SER A 1 5 ? 2.923 -25.609 -20.134 1.00 0.00 5 SER A C 20
ATOM 21757 O O . SER A 1 5 ? 2.483 -24.470 -20.289 1.00 0.00 5 SER A O 20
ATOM 21765 N N . SER A 1 6 ? 2.766 -26.298 -19.008 1.00 0.00 6 SER A N 20
ATOM 21766 C CA . SER A 1 6 ? 2.049 -25.744 -17.866 1.00 0.00 6 SER A CA 20
ATOM 21767 C C . SER A 1 6 ? 3.022 -25.264 -16.794 1.00 0.00 6 SER A C 20
ATOM 21768 O O . SER A 1 6 ? 3.976 -25.960 -16.449 1.00 0.00 6 SER A O 20
ATOM 21776 N N . GLY A 1 7 ? 2.773 -24.067 -16.271 1.00 0.00 7 GLY A N 20
ATOM 21777 C CA . GLY A 1 7 ? 3.635 -23.512 -15.243 1.00 0.00 7 GLY A CA 20
ATOM 21778 C C . GLY A 1 7 ? 3.482 -22.010 -15.107 1.00 0.00 7 GLY A C 20
ATOM 21779 O O . GLY A 1 7 ? 2.601 -21.516 -14.403 1.00 0.00 7 GLY A O 20
ATOM 21783 N N . PRO A 1 8 ? 4.358 -21.258 -15.790 1.00 0.00 8 PRO A N 20
ATOM 21784 C CA . PRO A 1 8 ? 4.337 -19.793 -15.757 1.00 0.00 8 PRO A CA 20
ATOM 21785 C C . PRO A 1 8 ? 3.125 -19.213 -16.479 1.00 0.00 8 PRO A C 20
ATOM 21786 O O . PRO A 1 8 ? 2.720 -19.711 -17.530 1.00 0.00 8 PRO A O 20
ATOM 21797 N N . LEU A 1 9 ? 2.551 -18.159 -15.910 1.00 0.00 9 LEU A N 20
ATOM 21798 C CA . LEU A 1 9 ? 1.385 -17.511 -16.500 1.00 0.00 9 LEU A CA 20
ATOM 21799 C C . LEU A 1 9 ? 1.643 -16.025 -16.724 1.00 0.00 9 LEU A C 20
ATOM 21800 O O . LEU A 1 9 ? 2.317 -15.361 -15.935 1.00 0.00 9 LEU A O 20
ATOM 21816 N N . PRO A 1 10 ? 1.094 -15.487 -17.823 1.00 0.00 10 PRO A N 20
ATOM 21817 C CA . PRO A 1 10 ? 1.249 -14.073 -18.175 1.00 0.00 10 PRO A CA 20
ATOM 21818 C C . PRO A 1 10 ? 0.488 -13.153 -17.226 1.00 0.00 10 PRO A C 20
ATOM 21819 O O . PRO A 1 10 ? 1.021 -12.146 -16.761 1.00 0.00 10 PRO A O 20
ATOM 21830 N N . ASN A 1 11 ? -0.761 -13.506 -16.941 1.00 0.00 11 ASN A N 20
ATOM 21831 C CA . ASN A 1 11 ? -1.595 -12.711 -16.047 1.00 0.00 11 ASN A CA 20
ATOM 21832 C C . ASN A 1 11 ? -1.775 -13.413 -14.704 1.00 0.00 11 ASN A C 20
ATOM 21833 O O . ASN A 1 11 ? -1.562 -14.618 -14.572 1.00 0.00 11 ASN A O 20
ATOM 21844 N N . PRO A 1 12 ? -2.176 -12.641 -13.682 1.00 0.00 12 PRO A N 20
ATOM 21845 C CA . PRO A 1 12 ? -2.394 -13.167 -12.331 1.00 0.00 12 PRO A CA 20
ATOM 21846 C C . PRO A 1 12 ? -3.616 -14.076 -12.253 1.00 0.00 12 PRO A C 20
ATOM 21847 O O . PRO A 1 12 ? -3.965 -14.570 -11.182 1.00 0.00 12 PRO A O 20
ATOM 21858 N N . GLU A 1 13 ? -4.262 -14.291 -13.395 1.00 0.00 13 GLU A N 20
ATOM 21859 C CA . GLU A 1 13 ? -5.445 -15.141 -13.454 1.00 0.00 13 GLU A CA 20
ATOM 21860 C C . GLU A 1 13 ? -5.152 -16.524 -12.881 1.00 0.00 13 GLU A C 20
ATOM 21861 O O . GLU A 1 13 ? -4.629 -17.397 -13.573 1.00 0.00 13 GLU A O 20
ATOM 21873 N N . GLY A 1 14 ? -5.491 -16.715 -11.609 1.00 0.00 14 GLY A N 20
ATOM 21874 C CA . GLY A 1 14 ? -5.256 -17.993 -10.963 1.00 0.00 14 GLY A CA 20
ATOM 21875 C C . GLY A 1 14 ? -4.792 -17.841 -9.528 1.00 0.00 14 GLY A C 20
ATOM 21876 O O . GLY A 1 14 ? -5.591 -17.938 -8.596 1.00 0.00 14 GLY A O 20
ATOM 21880 N N . LEU A 1 15 ? -3.497 -17.602 -9.349 1.00 0.00 15 LEU A N 20
ATOM 21881 C CA . LEU A 1 15 ? -2.927 -17.438 -8.016 1.00 0.00 15 LEU A CA 20
ATOM 21882 C C . LEU A 1 15 ? -3.406 -16.138 -7.376 1.00 0.00 15 LEU A C 20
ATOM 21883 O O . LEU A 1 15 ? -3.477 -15.100 -8.034 1.00 0.00 15 LEU A O 20
ATOM 21899 N N . ASP A 1 16 ? -3.730 -16.203 -6.090 1.00 0.00 16 ASP A N 20
ATOM 21900 C CA . ASP A 1 16 ? -4.198 -15.031 -5.359 1.00 0.00 16 ASP A CA 20
ATOM 21901 C C . ASP A 1 16 ? -3.039 -14.095 -5.033 1.00 0.00 16 ASP A C 20
ATOM 21902 O O . ASP A 1 16 ? -1.875 -14.494 -5.074 1.00 0.00 16 ASP A O 20
ATOM 21911 N N . SER A 1 17 ? -3.365 -12.848 -4.709 1.00 0.00 17 SER A N 20
ATOM 21912 C CA . SER A 1 17 ? -2.350 -11.853 -4.380 1.00 0.00 17 SER A CA 20
ATOM 21913 C C . SER A 1 17 ? -2.661 -11.181 -3.046 1.00 0.00 17 SER A C 20
ATOM 21914 O O . SER A 1 17 ? -3.823 -11.044 -2.663 1.00 0.00 17 SER A O 20
ATOM 21922 N N . ASP A 1 18 ? -1.614 -10.763 -2.344 1.00 0.00 18 ASP A N 20
ATOM 21923 C CA . ASP A 1 18 ? -1.773 -10.103 -1.053 1.00 0.00 18 ASP A CA 20
ATOM 21924 C C . ASP A 1 18 ? -2.031 -8.611 -1.233 1.00 0.00 18 ASP A C 20
ATOM 21925 O O . ASP A 1 18 ? -1.206 -7.892 -1.797 1.00 0.00 18 ASP A O 20
ATOM 21934 N N . PHE A 1 19 ? -3.181 -8.152 -0.752 1.00 0.00 19 PHE A N 20
ATOM 21935 C CA . PHE A 1 19 ? -3.549 -6.745 -0.862 1.00 0.00 19 PHE A CA 20
ATOM 21936 C C . PHE A 1 19 ? -3.402 -6.037 0.482 1.00 0.00 19 PHE A C 20
ATOM 21937 O O . PHE A 1 19 ? -3.593 -6.641 1.538 1.00 0.00 19 PHE A O 20
ATOM 21954 N N . LEU A 1 20 ? -3.060 -4.755 0.434 1.00 0.00 20 LEU A N 20
ATOM 21955 C CA . LEU A 1 20 ? -2.886 -3.963 1.647 1.00 0.00 20 LEU A CA 20
ATOM 21956 C C . LEU A 1 20 ? -3.661 -2.653 1.558 1.00 0.00 20 LEU A C 20
ATOM 21957 O O . LEU A 1 20 ? -3.281 -1.745 0.819 1.00 0.00 20 LEU A O 20
ATOM 21973 N N . ALA A 1 21 ? -4.747 -2.561 2.317 1.00 0.00 21 ALA A N 20
ATOM 21974 C CA . ALA A 1 21 ? -5.573 -1.360 2.327 1.00 0.00 21 ALA A CA 20
ATOM 21975 C C . ALA A 1 21 ? -4.927 -0.256 3.158 1.00 0.00 21 ALA A C 20
ATOM 21976 O O . ALA A 1 21 ? -4.630 -0.446 4.338 1.00 0.00 21 ALA A O 20
ATOM 21983 N N . VAL A 1 22 ? -4.711 0.898 2.535 1.00 0.00 22 VAL A N 20
ATOM 21984 C CA . VAL A 1 22 ? -4.100 2.033 3.217 1.00 0.00 22 VAL A CA 20
ATOM 21985 C C . VAL A 1 22 ? -4.938 2.472 4.412 1.00 0.00 22 VAL A C 20
ATOM 21986 O O . VAL A 1 22 ? -5.906 3.219 4.264 1.00 0.00 22 VAL A O 20
ATOM 21999 N N . LEU A 1 23 ? -4.560 2.004 5.597 1.00 0.00 23 LEU A N 20
ATOM 22000 C CA . LEU A 1 23 ? -5.277 2.349 6.819 1.00 0.00 23 LEU A CA 20
ATOM 22001 C C . LEU A 1 23 ? -5.244 3.854 7.064 1.00 0.00 23 LEU A C 20
ATOM 22002 O O . LEU A 1 23 ? -6.198 4.429 7.587 1.00 0.00 23 LEU A O 20
ATOM 22018 N N . SER A 1 24 ? -4.140 4.487 6.680 1.00 0.00 24 SER A N 20
ATOM 22019 C CA . SER A 1 24 ? -3.981 5.925 6.859 1.00 0.00 24 SER A CA 20
ATOM 22020 C C . SER A 1 24 ? -2.864 6.464 5.971 1.00 0.00 24 SER A C 20
ATOM 22021 O O . SER A 1 24 ? -1.756 5.926 5.954 1.00 0.00 24 SER A O 20
ATOM 22029 N N . ASP A 1 25 ? -3.163 7.528 5.234 1.00 0.00 25 ASP A N 20
ATOM 22030 C CA . ASP A 1 25 ? -2.185 8.141 4.343 1.00 0.00 25 ASP A CA 20
ATOM 22031 C C . ASP A 1 25 ? -0.811 8.199 5.003 1.00 0.00 25 ASP A C 20
ATOM 22032 O O . ASP A 1 25 ? -0.701 8.360 6.219 1.00 0.00 25 ASP A O 20
ATOM 22041 N N . TYR A 1 26 ? 0.234 8.067 4.194 1.00 0.00 26 TYR A N 20
ATOM 22042 C CA . TYR A 1 26 ? 1.601 8.101 4.700 1.00 0.00 26 TYR A CA 20
ATOM 22043 C C . TYR A 1 26 ? 2.600 8.278 3.560 1.00 0.00 26 TYR A C 20
ATOM 22044 O O . TYR A 1 26 ? 2.374 7.844 2.430 1.00 0.00 26 TYR A O 20
ATOM 22062 N N . PRO A 1 27 ? 3.732 8.930 3.862 1.00 0.00 27 PRO A N 20
ATOM 22063 C CA . PRO A 1 27 ? 4.012 9.451 5.204 1.00 0.00 27 PRO A CA 20
ATOM 22064 C C . PRO A 1 27 ? 3.119 10.633 5.564 1.00 0.00 27 PRO A C 20
ATOM 22065 O O . PRO A 1 27 ? 2.246 11.023 4.788 1.00 0.00 27 PRO A O 20
ATOM 22076 N N . SER A 1 28 ? 3.344 11.200 6.745 1.00 0.00 28 SER A N 20
ATOM 22077 C CA . SER A 1 28 ? 2.557 12.337 7.209 1.00 0.00 28 SER A CA 20
ATOM 22078 C C . SER A 1 28 ? 2.873 13.586 6.392 1.00 0.00 28 SER A C 20
ATOM 22079 O O . SER A 1 28 ? 3.958 13.734 5.829 1.00 0.00 28 SER A O 20
ATOM 22087 N N . PRO A 1 29 ? 1.901 14.508 6.323 1.00 0.00 29 PRO A N 20
ATOM 22088 C CA . PRO A 1 29 ? 2.050 15.761 5.577 1.00 0.00 29 PRO A CA 20
ATOM 22089 C C . PRO A 1 29 ? 3.042 16.714 6.237 1.00 0.00 29 PRO A C 20
ATOM 22090 O O . PRO A 1 29 ? 3.231 17.841 5.781 1.00 0.00 29 PRO A O 20
ATOM 22101 N N . ASP A 1 30 ? 3.672 16.253 7.312 1.00 0.00 30 ASP A N 20
ATOM 22102 C CA . ASP A 1 30 ? 4.646 17.064 8.033 1.00 0.00 30 ASP A CA 20
ATOM 22103 C C . ASP A 1 30 ? 6.063 16.551 7.795 1.00 0.00 30 ASP A C 20
ATOM 22104 O O . ASP A 1 30 ? 7.033 17.299 7.918 1.00 0.00 30 ASP A O 20
ATOM 22113 N N . ILE A 1 31 ? 6.174 15.272 7.454 1.00 0.00 31 ILE A N 20
ATOM 22114 C CA . ILE A 1 31 ? 7.472 14.660 7.199 1.00 0.00 31 ILE A CA 20
ATOM 22115 C C . ILE A 1 31 ? 7.734 14.530 5.702 1.00 0.00 31 ILE A C 20
ATOM 22116 O O . ILE A 1 31 ? 8.751 15.003 5.196 1.00 0.00 31 ILE A O 20
ATOM 22132 N N . SER A 1 32 ? 6.808 13.885 4.999 1.00 0.00 32 SER A N 20
ATOM 22133 C CA . SER A 1 32 ? 6.938 13.691 3.560 1.00 0.00 32 SER A CA 20
ATOM 22134 C C . SER A 1 32 ? 5.569 13.534 2.906 1.00 0.00 32 SER A C 20
ATOM 22135 O O . SER A 1 32 ? 4.560 13.291 3.569 1.00 0.00 32 SER A O 20
ATOM 22143 N N . PRO A 1 33 ? 5.531 13.675 1.573 1.00 0.00 33 PRO A N 20
ATOM 22144 C CA . PRO A 1 33 ? 4.292 13.553 0.799 1.00 0.00 33 PRO A CA 20
ATOM 22145 C C . PRO A 1 33 ? 3.772 12.120 0.760 1.00 0.00 33 PRO A C 20
ATOM 22146 O O . PRO A 1 33 ? 4.495 11.181 0.426 1.00 0.00 33 PRO A O 20
ATOM 22157 N N . PRO A 1 34 ? 2.489 11.945 1.109 1.00 0.00 34 PRO A N 20
ATOM 22158 C CA . PRO A 1 34 ? 1.843 10.629 1.120 1.00 0.00 34 PRO A CA 20
ATOM 22159 C C . PRO A 1 34 ? 1.640 10.071 -0.284 1.00 0.00 34 PRO A C 20
ATOM 22160 O O . PRO A 1 34 ? 0.971 10.686 -1.116 1.00 0.00 34 PRO A O 20
ATOM 22171 N N . ILE A 1 35 ? 2.219 8.903 -0.542 1.00 0.00 35 ILE A N 20
ATOM 22172 C CA . ILE A 1 35 ? 2.099 8.262 -1.845 1.00 0.00 35 ILE A CA 20
ATOM 22173 C C . ILE A 1 35 ? 0.765 7.536 -1.980 1.00 0.00 35 ILE A C 20
ATOM 22174 O O . ILE A 1 35 ? 0.239 7.381 -3.082 1.00 0.00 35 ILE A O 20
ATOM 22190 N N . PHE A 1 36 ? 0.222 7.093 -0.851 1.00 0.00 36 PHE A N 20
ATOM 22191 C CA . PHE A 1 36 ? -1.052 6.383 -0.842 1.00 0.00 36 PHE A CA 20
ATOM 22192 C C . PHE A 1 36 ? -1.991 6.965 0.210 1.00 0.00 36 PHE A C 20
ATOM 22193 O O . PHE A 1 36 ? -1.763 6.819 1.411 1.00 0.00 36 PHE A O 20
ATOM 22210 N N . ARG A 1 37 ? -3.049 7.626 -0.250 1.00 0.00 37 ARG A N 20
ATOM 22211 C CA . ARG A 1 37 ? -4.022 8.232 0.650 1.00 0.00 37 ARG A CA 20
ATOM 22212 C C . ARG A 1 37 ? -4.970 7.178 1.215 1.00 0.00 37 ARG A C 20
ATOM 22213 O O . ARG A 1 37 ? -5.425 6.289 0.495 1.00 0.00 37 ARG A O 20
ATOM 22234 N N . ARG A 1 38 ? -5.264 7.285 2.506 1.00 0.00 38 ARG A N 20
ATOM 22235 C CA . ARG A 1 38 ? -6.156 6.340 3.167 1.00 0.00 38 ARG A CA 20
ATOM 22236 C C . ARG A 1 38 ? -7.299 5.934 2.242 1.00 0.00 38 ARG A C 20
ATOM 22237 O O . ARG A 1 38 ? -7.786 6.739 1.449 1.00 0.00 38 ARG A O 20
ATOM 22258 N N . GLY A 1 39 ? -7.723 4.678 2.350 1.00 0.00 39 GLY A N 20
ATOM 22259 C CA . GLY A 1 39 ? -8.805 4.186 1.517 1.00 0.00 39 GLY A CA 20
ATOM 22260 C C . GLY A 1 39 ? -8.311 3.610 0.205 1.00 0.00 39 GLY A C 20
ATOM 22261 O O . GLY A 1 39 ? -9.080 3.010 -0.545 1.00 0.00 39 GLY A O 20
ATOM 22265 N N . GLU A 1 40 ? -7.024 3.794 -0.073 1.00 0.00 40 GLU A N 20
ATOM 22266 C CA . GLU A 1 40 ? -6.430 3.289 -1.306 1.00 0.00 40 GLU A CA 20
ATOM 22267 C C . GLU A 1 40 ? -5.933 1.858 -1.124 1.00 0.00 40 GLU A C 20
ATOM 22268 O O . GLU A 1 40 ? -5.480 1.478 -0.044 1.00 0.00 40 GLU A O 20
ATOM 22280 N N . LYS A 1 41 ? -6.022 1.068 -2.188 1.00 0.00 41 LYS A N 20
ATOM 22281 C CA . LYS A 1 41 ? -5.582 -0.322 -2.149 1.00 0.00 41 LYS A CA 20
ATOM 22282 C C . LYS A 1 41 ? -4.191 -0.469 -2.758 1.00 0.00 41 LYS A C 20
ATOM 22283 O O . LYS A 1 41 ? -3.826 0.260 -3.681 1.00 0.00 41 LYS A O 20
ATOM 22302 N N . LEU A 1 42 ? -3.420 -1.417 -2.238 1.00 0.00 42 LEU A N 20
ATOM 22303 C CA . LEU A 1 42 ? -2.069 -1.662 -2.732 1.00 0.00 42 LEU A CA 20
ATOM 22304 C C . LEU A 1 42 ? -1.798 -3.157 -2.858 1.00 0.00 42 LEU A C 20
ATOM 22305 O O . LEU A 1 42 ? -2.403 -3.969 -2.157 1.00 0.00 42 LEU A O 20
ATOM 22321 N N . ARG A 1 43 ? -0.883 -3.514 -3.754 1.00 0.00 43 ARG A N 20
ATOM 22322 C CA . ARG A 1 43 ? -0.531 -4.912 -3.971 1.00 0.00 43 ARG A CA 20
ATOM 22323 C C . ARG A 1 43 ? 0.860 -5.214 -3.421 1.00 0.00 43 ARG A C 20
ATOM 22324 O O . ARG A 1 43 ? 1.828 -4.522 -3.738 1.00 0.00 43 ARG A O 20
ATOM 22345 N N . VAL A 1 44 ? 0.952 -6.251 -2.595 1.00 0.00 44 VAL A N 20
ATOM 22346 C CA . VAL A 1 44 ? 2.224 -6.646 -2.001 1.00 0.00 44 VAL A CA 20
ATOM 22347 C C . VAL A 1 44 ? 3.228 -7.052 -3.073 1.00 0.00 44 VAL A C 20
ATOM 22348 O O . VAL A 1 44 ? 3.083 -8.096 -3.710 1.00 0.00 44 VAL A O 20
ATOM 22361 N N . ILE A 1 45 ? 4.247 -6.221 -3.267 1.00 0.00 45 ILE A N 20
ATOM 22362 C CA . ILE A 1 45 ? 5.277 -6.495 -4.261 1.00 0.00 45 ILE A CA 20
ATOM 22363 C C . ILE A 1 45 ? 6.377 -7.380 -3.684 1.00 0.00 45 ILE A C 20
ATOM 22364 O O . ILE A 1 45 ? 6.687 -8.439 -4.230 1.00 0.00 45 ILE A O 20
ATOM 22380 N N . SER A 1 46 ? 6.962 -6.940 -2.575 1.00 0.00 46 SER A N 20
ATOM 22381 C CA . SER A 1 46 ? 8.029 -7.691 -1.924 1.00 0.00 46 SER A CA 20
ATOM 22382 C C . SER A 1 46 ? 8.057 -7.406 -0.425 1.00 0.00 46 SER A C 20
ATOM 22383 O O . SER A 1 46 ? 8.132 -6.253 -0.002 1.00 0.00 46 SER A O 20
ATOM 22391 N N . ASP A 1 47 ? 7.996 -8.467 0.373 1.00 0.00 47 ASP A N 20
ATOM 22392 C CA . ASP A 1 47 ? 8.016 -8.333 1.825 1.00 0.00 47 ASP A CA 20
ATOM 22393 C C . ASP A 1 47 ? 9.447 -8.325 2.351 1.00 0.00 47 ASP A C 20
ATOM 22394 O O . ASP A 1 47 ? 10.229 -9.230 2.063 1.00 0.00 47 ASP A O 20
ATOM 22403 N N . GLU A 1 48 ? 9.783 -7.296 3.122 1.00 0.00 48 GLU A N 20
ATOM 22404 C CA . GLU A 1 48 ? 11.122 -7.170 3.686 1.00 0.00 48 GLU A CA 20
ATOM 22405 C C . GLU A 1 48 ? 11.057 -6.897 5.186 1.00 0.00 48 GLU A C 20
ATOM 22406 O O . GLU A 1 48 ? 11.088 -5.747 5.622 1.00 0.00 48 GLU A O 20
ATOM 22418 N N . GLY A 1 49 ? 10.966 -7.966 5.973 1.00 0.00 49 GLY A N 20
ATOM 22419 C CA . GLY A 1 49 ? 10.897 -7.822 7.415 1.00 0.00 49 GLY A CA 20
ATOM 22420 C C . GLY A 1 49 ? 9.649 -7.090 7.866 1.00 0.00 49 GLY A C 20
ATOM 22421 O O . GLY A 1 49 ? 8.536 -7.459 7.494 1.00 0.00 49 GLY A O 20
ATOM 22425 N N . GLY A 1 50 ? 9.833 -6.049 8.672 1.00 0.00 50 GLY A N 20
ATOM 22426 C CA . GLY A 1 50 ? 8.704 -5.281 9.162 1.00 0.00 50 GLY A CA 20
ATOM 22427 C C . GLY A 1 50 ? 8.123 -4.364 8.104 1.00 0.00 50 GLY A C 20
ATOM 22428 O O . GLY A 1 50 ? 6.961 -3.966 8.188 1.00 0.00 50 GLY A O 20
ATOM 22432 N N . TRP A 1 51 ? 8.932 -4.027 7.107 1.00 0.00 51 TRP A N 20
ATOM 22433 C CA . TRP A 1 51 ? 8.492 -3.149 6.029 1.00 0.00 51 TRP A CA 20
ATOM 22434 C C . TRP A 1 51 ? 8.440 -3.899 4.703 1.00 0.00 51 TRP A C 20
ATOM 22435 O O . TRP A 1 51 ? 9.343 -4.672 4.380 1.00 0.00 51 TRP A O 20
ATOM 22456 N N . TRP A 1 52 ? 7.379 -3.667 3.939 1.00 0.00 52 TRP A N 20
ATOM 22457 C CA . TRP A 1 52 ? 7.210 -4.323 2.646 1.00 0.00 52 TRP A CA 20
ATOM 22458 C C . TRP A 1 52 ? 6.906 -3.303 1.554 1.00 0.00 52 TRP A C 20
ATOM 22459 O O . TRP A 1 52 ? 6.555 -2.158 1.840 1.00 0.00 52 TRP A O 20
ATOM 22480 N N . LYS A 1 53 ? 7.043 -3.725 0.302 1.00 0.00 53 LYS A N 20
ATOM 22481 C CA . LYS A 1 53 ? 6.781 -2.849 -0.834 1.00 0.00 53 LYS A CA 20
ATOM 22482 C C . LYS A 1 53 ? 5.408 -3.133 -1.435 1.00 0.00 53 LYS A C 20
ATOM 22483 O O . LYS A 1 53 ? 4.975 -4.283 -1.501 1.00 0.00 53 LYS A O 20
ATOM 22502 N N . ALA A 1 54 ? 4.730 -2.078 -1.875 1.00 0.00 54 ALA A N 20
ATOM 22503 C CA . ALA A 1 54 ? 3.409 -2.215 -2.474 1.00 0.00 54 ALA A CA 20
ATOM 22504 C C . ALA A 1 54 ? 3.133 -1.085 -3.460 1.00 0.00 54 ALA A C 20
ATOM 22505 O O . ALA A 1 54 ? 3.771 -0.033 -3.407 1.00 0.00 54 ALA A O 20
ATOM 22512 N N . ILE A 1 55 ? 2.181 -1.309 -4.359 1.00 0.00 55 ILE A N 20
ATOM 22513 C CA . ILE A 1 55 ? 1.822 -0.309 -5.356 1.00 0.00 55 ILE A CA 20
ATOM 22514 C C . ILE A 1 55 ? 0.310 -0.117 -5.423 1.00 0.00 55 ILE A C 20
ATOM 22515 O O . ILE A 1 55 ? -0.452 -1.082 -5.366 1.00 0.00 55 ILE A O 20
ATOM 22531 N N . SER A 1 56 ? -0.117 1.136 -5.546 1.00 0.00 56 SER A N 20
ATOM 22532 C CA . SER A 1 56 ? -1.538 1.455 -5.619 1.00 0.00 56 SER A CA 20
ATOM 22533 C C . SER A 1 56 ? -2.110 1.082 -6.983 1.00 0.00 56 SER A C 20
ATOM 22534 O O . SER A 1 56 ? -1.591 1.495 -8.021 1.00 0.00 56 SER A O 20
ATOM 22542 N N . LEU A 1 57 ? -3.181 0.297 -6.973 1.00 0.00 57 LEU A N 20
ATOM 22543 C CA . LEU A 1 57 ? -3.825 -0.134 -8.209 1.00 0.00 57 LEU A CA 20
ATOM 22544 C C . LEU A 1 57 ? -4.675 0.987 -8.800 1.00 0.00 57 LEU A C 20
ATOM 22545 O O . LEU A 1 57 ? -5.421 0.776 -9.756 1.00 0.00 57 LEU A O 20
ATOM 22561 N N . SER A 1 58 ? -4.555 2.179 -8.225 1.00 0.00 58 SER A N 20
ATOM 22562 C CA . SER A 1 58 ? -5.313 3.333 -8.694 1.00 0.00 58 SER A CA 20
ATOM 22563 C C . SER A 1 58 ? -4.407 4.317 -9.428 1.00 0.00 58 SER A C 20
ATOM 22564 O O . SER A 1 58 ? -4.756 4.824 -10.495 1.00 0.00 58 SER A O 20
ATOM 22572 N N . THR A 1 59 ? -3.240 4.583 -8.849 1.00 0.00 59 THR A N 20
ATOM 22573 C CA . THR A 1 59 ? -2.283 5.505 -9.446 1.00 0.00 59 THR A CA 20
ATOM 22574 C C . THR A 1 59 ? -1.118 4.755 -10.081 1.00 0.00 59 THR A C 20
ATOM 22575 O O . THR A 1 59 ? -0.659 5.105 -11.168 1.00 0.00 59 THR A O 20
ATOM 22586 N N . GLY A 1 60 ? -0.643 3.719 -9.396 1.00 0.00 60 GLY A N 20
ATOM 22587 C CA . GLY A 1 60 ? 0.465 2.935 -9.909 1.00 0.00 60 GLY A CA 20
ATOM 22588 C C . GLY A 1 60 ? 1.804 3.410 -9.384 1.00 0.00 60 GLY A C 20
ATOM 22589 O O . GLY A 1 60 ? 2.816 3.328 -10.080 1.00 0.00 60 GLY A O 20
ATOM 22593 N N . ARG A 1 61 ? 1.811 3.910 -8.152 1.00 0.00 61 ARG A N 20
ATOM 22594 C CA . ARG A 1 61 ? 3.037 4.404 -7.535 1.00 0.00 61 ARG A CA 20
ATOM 22595 C C . ARG A 1 61 ? 3.653 3.343 -6.628 1.00 0.00 61 ARG A C 20
ATOM 22596 O O . ARG A 1 61 ? 3.011 2.860 -5.697 1.00 0.00 61 ARG A O 20
ATOM 22617 N N . GLU A 1 62 ? 4.903 2.986 -6.908 1.00 0.00 62 GLU A N 20
ATOM 22618 C CA . GLU A 1 62 ? 5.605 1.982 -6.118 1.00 0.00 62 GLU A CA 20
ATOM 22619 C C . GLU A 1 62 ? 6.376 2.632 -4.973 1.00 0.00 62 GLU A C 20
ATOM 22620 O O . GLU A 1 62 ? 7.293 3.422 -5.197 1.00 0.00 62 GLU A O 20
ATOM 22632 N N . SER A 1 63 ? 5.995 2.294 -3.745 1.00 0.00 63 SER A N 20
ATOM 22633 C CA . SER A 1 63 ? 6.647 2.847 -2.563 1.00 0.00 63 SER A CA 20
ATOM 22634 C C . SER A 1 63 ? 6.645 1.838 -1.419 1.00 0.00 63 SER A C 20
ATOM 22635 O O . SER A 1 63 ? 5.928 0.838 -1.459 1.00 0.00 63 SER A O 20
ATOM 22643 N N . TYR A 1 64 ? 7.452 2.109 -0.399 1.00 0.00 64 TYR A N 20
ATOM 22644 C CA . TYR A 1 64 ? 7.546 1.224 0.756 1.00 0.00 64 TYR A CA 20
ATOM 22645 C C . TYR A 1 64 ? 6.828 1.824 1.961 1.00 0.00 64 TYR A C 20
ATOM 22646 O O . TYR A 1 64 ? 7.062 2.976 2.327 1.00 0.00 64 TYR A O 20
ATOM 22664 N N . ILE A 1 65 ? 5.954 1.033 2.575 1.00 0.00 65 ILE A N 20
ATOM 22665 C CA . ILE A 1 65 ? 5.203 1.484 3.740 1.00 0.00 65 ILE A CA 20
ATOM 22666 C C . ILE A 1 65 ? 5.118 0.388 4.797 1.00 0.00 65 ILE A C 20
ATOM 22667 O O . ILE A 1 65 ? 5.141 -0.805 4.494 1.00 0.00 65 ILE A O 20
ATOM 22683 N N . PRO A 1 66 ? 5.017 0.801 6.069 1.00 0.00 66 PRO A N 20
ATOM 22684 C CA . PRO A 1 66 ? 4.924 -0.130 7.198 1.00 0.00 66 PRO A CA 20
ATOM 22685 C C . PRO A 1 66 ? 3.592 -0.873 7.229 1.00 0.00 66 PRO A C 20
ATOM 22686 O O . PRO A 1 66 ? 2.531 -0.270 7.073 1.00 0.00 66 PRO A O 20
ATOM 22697 N N . GLY A 1 67 ? 3.656 -2.185 7.432 1.00 0.00 67 GLY A N 20
ATOM 22698 C CA . GLY A 1 67 ? 2.448 -2.988 7.480 1.00 0.00 67 GLY A CA 20
ATOM 22699 C C . GLY A 1 67 ? 1.380 -2.376 8.366 1.00 0.00 67 GLY A C 20
ATOM 22700 O O . GLY A 1 67 ? 0.186 -2.538 8.111 1.00 0.00 67 GLY A O 20
ATOM 22704 N N . ILE A 1 68 ? 1.810 -1.674 9.408 1.00 0.00 68 ILE A N 20
ATOM 22705 C CA . ILE A 1 68 ? 0.881 -1.037 10.334 1.00 0.00 68 ILE A CA 20
ATOM 22706 C C . ILE A 1 68 ? 0.072 0.052 9.639 1.00 0.00 68 ILE A C 20
ATOM 22707 O O . ILE A 1 68 ? -1.085 0.297 9.985 1.00 0.00 68 ILE A O 20
ATOM 22723 N N . CYS A 1 69 ? 0.686 0.702 8.657 1.00 0.00 69 CYS A N 20
ATOM 22724 C CA . CYS A 1 69 ? 0.022 1.765 7.911 1.00 0.00 69 CYS A CA 20
ATOM 22725 C C . CYS A 1 69 ? -0.991 1.188 6.927 1.00 0.00 69 CYS A C 20
ATOM 22726 O O . CYS A 1 69 ? -1.816 1.914 6.372 1.00 0.00 69 CYS A O 20
ATOM 22734 N N . VAL A 1 70 ? -0.923 -0.122 6.715 1.00 0.00 70 VAL A N 20
ATOM 22735 C CA . VAL A 1 70 ? -1.833 -0.797 5.798 1.00 0.00 70 VAL A CA 20
ATOM 22736 C C . VAL A 1 70 ? -2.519 -1.979 6.475 1.00 0.00 70 VAL A C 20
ATOM 22737 O O . VAL A 1 70 ? -2.148 -2.375 7.580 1.00 0.00 70 VAL A O 20
ATOM 22750 N N . ALA A 1 71 ? -3.520 -2.538 5.804 1.00 0.00 71 ALA A N 20
ATOM 22751 C CA . ALA A 1 71 ? -4.256 -3.677 6.339 1.00 0.00 71 ALA A CA 20
ATOM 22752 C C . ALA A 1 71 ? -4.355 -4.799 5.311 1.00 0.00 71 ALA A C 20
ATOM 22753 O O . ALA A 1 71 ? -4.692 -4.562 4.151 1.00 0.00 71 ALA A O 20
ATOM 22760 N N . ARG A 1 72 ? -4.059 -6.020 5.744 1.00 0.00 72 ARG A N 20
ATOM 22761 C CA . ARG A 1 72 ? -4.114 -7.178 4.860 1.00 0.00 72 ARG A CA 20
ATOM 22762 C C . ARG A 1 72 ? -5.555 -7.509 4.485 1.00 0.00 72 ARG A C 20
ATOM 22763 O O . ARG A 1 72 ? -6.310 -8.049 5.295 1.00 0.00 72 ARG A O 20
ATOM 22784 N N . VAL A 1 73 ? -5.932 -7.181 3.253 1.00 0.00 73 VAL A N 20
ATOM 22785 C CA . VAL A 1 73 ? -7.282 -7.444 2.771 1.00 0.00 73 VAL A CA 20
ATOM 22786 C C . VAL A 1 73 ? -7.433 -8.893 2.321 1.00 0.00 73 VAL A C 20
ATOM 22787 O O . VAL A 1 73 ? -6.494 -9.491 1.795 1.00 0.00 73 VAL A O 20
ATOM 22800 N N . SER A 1 74 ? -8.620 -9.451 2.530 1.00 0.00 74 SER A N 20
ATOM 22801 C CA . SER A 1 74 ? -8.894 -10.832 2.148 1.00 0.00 74 SER A CA 20
ATOM 22802 C C . SER A 1 74 ? -7.806 -11.766 2.672 1.00 0.00 74 SER A C 20
ATOM 22803 O O . SER A 1 74 ? -7.345 -12.659 1.962 1.00 0.00 74 SER A O 20
ATOM 22811 N N . GLY A 1 75 ? -7.401 -11.551 3.920 1.00 0.00 75 GLY A N 20
ATOM 22812 C CA . GLY A 1 75 ? -6.371 -12.381 4.518 1.00 0.00 75 GLY A CA 20
ATOM 22813 C C . GLY A 1 75 ? -6.875 -13.152 5.721 1.00 0.00 75 GLY A C 20
ATOM 22814 O O . GLY A 1 75 ? -7.981 -12.927 6.212 1.00 0.00 75 GLY A O 20
ATOM 22818 N N . PRO A 1 76 ? -6.052 -14.089 6.215 1.00 0.00 76 PRO A N 20
ATOM 22819 C CA . PRO A 1 76 ? -6.399 -14.917 7.374 1.00 0.00 76 PRO A CA 20
ATOM 22820 C C . PRO A 1 76 ? -6.425 -14.116 8.672 1.00 0.00 76 PRO A C 20
ATOM 22821 O O . PRO A 1 76 ? -6.888 -14.603 9.703 1.00 0.00 76 PRO A O 20
ATOM 22832 N N . SER A 1 77 ? -5.926 -12.886 8.612 1.00 0.00 77 SER A N 20
ATOM 22833 C CA . SER A 1 77 ? -5.889 -12.019 9.784 1.00 0.00 77 SER A CA 20
ATOM 22834 C C . SER A 1 77 ? -7.148 -11.161 9.865 1.00 0.00 77 SER A C 20
ATOM 22835 O O . SER A 1 77 ? -7.690 -10.736 8.845 1.00 0.00 77 SER A O 20
ATOM 22843 N N . SER A 1 78 ? -7.609 -10.912 11.087 1.00 0.00 78 SER A N 20
ATOM 22844 C CA . SER A 1 78 ? -8.807 -10.109 11.302 1.00 0.00 78 SER A CA 20
ATOM 22845 C C . SER A 1 78 ? -10.015 -10.740 10.618 1.00 0.00 78 SER A C 20
ATOM 22846 O O . SER A 1 78 ? -10.973 -10.053 10.265 1.00 0.00 78 SER A O 20
ATOM 22854 N N . GLY A 1 79 ? -9.962 -12.056 10.433 1.00 0.00 79 GLY A N 20
ATOM 22855 C CA . GLY A 1 79 ? -11.057 -12.759 9.791 1.00 0.00 79 GLY A CA 20
ATOM 22856 C C . GLY A 1 79 ? -10.585 -13.684 8.686 1.00 0.00 79 GLY A C 20
ATOM 22857 O O . GLY A 1 79 ? -11.264 -13.849 7.673 1.00 0.00 79 GLY A O 20
#

Radius of gyration: 14.74 Å; Cα contacts (8 Å, |Δi|>4): 131; chains: 1; bounding box: 32×35×42 Å

Foldseek 3Di:
DDDDPDDDDPDCVPDDFWKWAQCAFDDDPVPDHGPAHHRFMWTFDADDPQKTWTATPVPGDIDIDGSVRIDTPPDPPPD